Protein 8ZRU (pdb70)

Nearest PDB structures (foldseek):
  2hw5-assembly1_F  TM=1.001E+00  e=1.286E-46  Homo sapiens
  1dub-assembly1_B  TM=9.971E-01  e=3.248E-46  Rattus norvegicus
  3h81-assembly1_A  TM=9.821E-01  e=2.761E-33  Mycobacterium tuberculosis
  3moy-assembly1_A  TM=9.820E-01  e=2.680E-31  Mycolicibacterium smegmatis MC2 155
  4fzw-assembly1_B  TM=9.701E-01  e=2.285E-30  Escherichia coli K-12

Structure (mmCIF, N/CA/C/O backbone):
data_8ZRU
#
_entry.id   8ZRU
#
_cell.length_a   1.00
_cell.length_b   1.00
_cell.length_c   1.00
_cell.angle_alpha   90.00
_cell.angle_beta   90.00
_cell.angle_gamma   90.00
#
_symmetry.space_group_name_H-M   'P 1'
#
loop_
_entity.id
_entity.type
_entity.pdbx_description
1 polymer 'Enoyl-CoA hydratase, mitochondrial'
2 non-polymer 'MAGNESIUM ION'
#
loop_
_atom_site.group_PDB
_atom_site.id
_atom_site.type_symbol
_atom_site.label_atom_id
_atom_site.label_alt_id
_atom_site.label_comp_id
_atom_site.label_asym_id
_atom_site.label_entity_id
_atom_site.label_seq_id
_atom_site.pdbx_PDB_ins_code
_atom_site.Cartn_x
_atom_site.Cartn_y
_atom_site.Cartn_z
_atom_site.occupancy
_atom_site.B_iso_or_equiv
_atom_site.auth_seq_id
_atom_site.auth_comp_id
_atom_site.auth_asym_id
_atom_site.auth_atom_id
_atom_site.pdbx_PDB_model_num
ATOM 1 N N . ALA A 1 4 ? 102.919 66.069 118.074 1.00 86.51 31 ALA A N 1
ATOM 2 C CA . ALA A 1 4 ? 104.004 65.098 118.141 1.00 86.57 31 ALA A CA 1
ATOM 3 C C . ALA A 1 4 ? 104.696 65.148 119.498 1.00 86.27 31 ALA A C 1
ATOM 4 O O . ALA A 1 4 ? 104.436 66.040 120.306 1.00 86.61 31 ALA A O 1
ATOM 6 N N . ASN A 1 5 ? 105.580 64.185 119.742 1.00 85.54 32 ASN A N 1
ATOM 7 C CA . ASN A 1 5 ? 106.318 64.104 120.996 1.00 84.69 32 ASN A CA 1
ATOM 8 C C . ASN A 1 5 ? 107.462 65.110 120.953 1.00 83.27 32 ASN A C 1
ATOM 9 O O . ASN A 1 5 ? 108.389 64.971 120.147 1.00 83.07 32 ASN A O 1
ATOM 14 N N . PHE A 1 6 ? 107.398 66.116 121.819 1.00 81.69 33 PHE A N 1
ATOM 15 C CA . PHE A 1 6 ? 108.407 67.160 121.882 1.00 80.18 33 PHE A CA 1
ATOM 16 C C . PHE A 1 6 ? 109.422 66.855 122.977 1.00 79.16 33 PHE A C 1
ATOM 17 O O . PHE A 1 6 ? 109.090 66.282 124.018 1.00 78.83 33 PHE A O 1
ATOM 25 N N . GLU A 1 7 ? 110.673 67.247 122.728 1.00 78.18 34 GLU A N 1
ATOM 26 C CA . GLU A 1 7 ? 111.747 67.067 123.693 1.00 77.33 34 GLU A CA 1
ATOM 27 C C . GLU A 1 7 ? 112.264 68.370 124.283 1.00 76.57 34 GLU A C 1
ATOM 28 O O . GLU A 1 7 ? 112.942 68.334 125.314 1.00 76.09 34 GLU A O 1
ATOM 34 N N . TYR A 1 8 ? 111.965 69.511 123.660 1.00 75.79 35 TYR A N 1
ATOM 35 C CA . TYR A 1 8 ? 112.407 70.803 124.164 1.00 75.13 35 TYR A CA 1
ATOM 36 C C . TYR A 1 8 ? 111.284 71.632 124.771 1.00 74.67 35 TYR A C 1
ATOM 37 O O . TYR A 1 8 ? 111.557 72.479 125.628 1.00 74.36 35 TYR A O 1
ATOM 46 N N . ILE A 1 9 ? 110.036 71.415 124.351 1.00 74.34 36 ILE A N 1
ATOM 47 C CA . ILE A 1 9 ? 108.901 72.190 124.830 1.00 73.74 36 ILE A CA 1
ATOM 48 C C . ILE A 1 9 ? 107.817 71.240 125.320 1.00 73.65 36 ILE A C 1
ATOM 49 O O . ILE A 1 9 ? 107.874 70.027 125.110 1.00 73.64 36 ILE A O 1
ATOM 54 N N . ILE A 1 10 ? 106.818 71.817 125.984 1.00 73.71 37 ILE A N 1
ATOM 55 C CA . ILE A 1 10 ? 105.647 71.092 126.461 1.00 73.77 37 ILE A CA 1
ATOM 56 C C . ILE A 1 10 ? 104.407 71.820 125.963 1.00 73.66 37 ILE A C 1
ATOM 57 O O . ILE A 1 10 ? 104.224 73.010 126.249 1.00 73.51 37 ILE A O 1
ATOM 62 N N . ALA A 1 11 ? 103.561 71.110 125.222 1.00 73.45 38 ALA A N 1
ATOM 63 C CA . ALA A 1 11 ? 102.357 71.678 124.632 1.00 73.43 38 ALA A CA 1
ATOM 64 C C . ALA A 1 11 ? 101.133 70.968 125.191 1.00 73.54 38 ALA A C 1
ATOM 65 O O . ALA A 1 11 ? 101.053 69.735 125.150 1.00 73.85 38 ALA A O 1
ATOM 67 N N . GLU A 1 12 ? 100.186 71.747 125.709 1.00 73.82 39 GLU A N 1
ATOM 68 C CA . GLU A 1 12 ? 98.954 71.202 126.260 1.00 74.41 39 GLU A CA 1
ATOM 69 C C . GLU A 1 12 ? 97.900 72.300 126.289 1.00 73.87 39 GLU A C 1
ATOM 70 O O . GLU A 1 12 ? 98.204 73.488 126.161 1.00 73.64 39 GLU A O 1
ATOM 76 N N . LYS A 1 13 ? 96.649 71.884 126.461 1.00 73.86 40 LYS A N 1
ATOM 77 C CA . LYS A 1 13 ? 95.523 72.802 126.563 1.00 74.09 40 LYS A CA 1
ATOM 78 C C . LYS A 1 13 ? 95.158 72.986 128.030 1.00 74.02 40 LYS A C 1
ATOM 79 O O . LYS A 1 13 ? 94.884 72.008 128.734 1.00 73.76 40 LYS A O 1
ATOM 85 N N . ARG A 1 14 ? 95.156 74.236 128.484 1.00 74.27 41 ARG A N 1
ATOM 86 C CA . ARG A 1 14 ? 94.928 74.569 129.882 1.00 74.51 41 ARG A CA 1
ATOM 87 C C . ARG A 1 14 ? 93.645 75.381 130.008 1.00 74.12 41 ARG A C 1
ATOM 88 O O . ARG A 1 14 ? 93.074 75.845 129.016 1.00 73.72 41 ARG A O 1
ATOM 96 N N . GLY A 1 15 ? 93.197 75.555 131.245 1.00 74.34 42 GLY A N 1
ATOM 97 C CA . GLY A 1 15 ? 91.992 76.303 131.527 1.00 74.14 42 GLY A CA 1
ATOM 98 C C . GLY A 1 15 ? 90.732 75.489 131.291 1.00 74.16 42 GLY A C 1
ATOM 99 O O . GLY A 1 15 ? 90.723 74.481 130.585 1.00 74.07 42 GLY A O 1
ATOM 100 N N . LYS A 1 16 ? 89.645 75.945 131.908 1.00 74.65 43 LYS A N 1
ATOM 101 C CA . LYS A 1 16 ? 88.352 75.303 131.723 1.00 74.70 43 LYS A CA 1
ATOM 102 C C . LYS A 1 16 ? 87.877 75.523 130.291 1.00 74.25 43 LYS A C 1
ATOM 103 O O . LYS A 1 16 ? 88.203 76.542 129.671 1.00 74.08 43 LYS A O 1
ATOM 109 N N . ASN A 1 17 ? 87.133 74.550 129.763 1.00 73.93 44 ASN A N 1
ATOM 110 C CA . ASN A 1 17 ? 86.647 74.431 128.389 1.00 73.61 44 ASN A CA 1
ATOM 111 C C . ASN A 1 17 ? 87.776 74.136 127.406 1.00 73.30 44 ASN A C 1
ATOM 112 O O . ASN A 1 17 ? 87.507 73.976 126.216 1.00 73.22 44 ASN A O 1
ATOM 117 N N . ASN A 1 18 ? 89.028 74.052 127.868 1.00 73.58 45 ASN A N 1
ATOM 118 C CA . ASN A 1 18 ? 90.180 73.782 127.006 1.00 73.55 45 ASN A CA 1
ATOM 119 C C . ASN A 1 18 ? 90.250 74.773 125.846 1.00 73.15 45 ASN A C 1
ATOM 120 O O . ASN A 1 18 ? 90.298 74.388 124.675 1.00 73.29 45 ASN A O 1
ATOM 125 N N . THR A 1 19 ? 90.254 76.064 126.176 1.00 72.88 46 THR A N 1
ATOM 126 C CA . THR A 1 19 ? 90.272 77.128 125.184 1.00 72.49 46 THR A CA 1
ATOM 127 C C . THR A 1 19 ? 91.620 77.828 125.076 1.00 72.00 46 THR A C 1
ATOM 128 O O . THR A 1 19 ? 91.769 78.723 124.237 1.00 72.04 46 THR A O 1
ATOM 132 N N . VAL A 1 20 ? 92.596 77.450 125.897 1.00 71.80 47 VAL A N 1
ATOM 133 C CA . VAL A 1 20 ? 93.906 78.090 125.928 1.00 71.52 47 VAL A CA 1
ATOM 134 C C . VAL A 1 20 ? 94.970 77.036 125.663 1.00 71.53 47 VAL A C 1
ATOM 135 O O . VAL A 1 20 ? 94.989 75.987 126.320 1.00 71.52 47 VAL A O 1
ATOM 139 N N . GLY A 1 21 ? 95.854 77.314 124.708 1.00 71.13 48 GLY A N 1
ATOM 140 C CA . GLY A 1 21 ? 96.969 76.446 124.410 1.00 70.96 48 GLY A CA 1
ATOM 141 C C . GLY A 1 21 ? 98.233 76.954 125.071 1.00 71.00 48 GLY A C 1
ATOM 142 O O . GLY A 1 21 ? 98.667 78.081 124.822 1.00 70.80 48 GLY A O 1
ATOM 143 N N . LEU A 1 22 ? 98.822 76.115 125.919 1.00 71.56 49 LEU A N 1
ATOM 144 C CA . LEU A 1 22 ? 100.008 76.475 126.688 1.00 71.66 49 LEU A CA 1
ATOM 145 C C . LEU A 1 22 ? 101.232 75.837 126.040 1.00 71.63 49 LEU A C 1
ATOM 146 O O . LEU A 1 22 ? 101.346 74.608 125.986 1.00 71.49 49 LEU A O 1
ATOM 151 N N . ILE A 1 23 ? 102.142 76.673 125.551 1.00 71.86 50 ILE A N 1
ATOM 152 C CA . ILE A 1 23 ? 103.405 76.225 124.976 1.00 72.10 50 ILE A CA 1
ATOM 153 C C . ILE A 1 23 ? 104.499 76.622 125.961 1.00 72.56 50 ILE A C 1
ATOM 154 O O . ILE A 1 23 ? 104.926 77.779 126.002 1.00 72.42 50 ILE A O 1
ATOM 159 N N . GLN A 1 24 ? 104.954 75.661 126.759 1.00 73.35 51 GLN A N 1
ATOM 160 C CA . GLN A 1 24 ? 105.941 75.905 127.802 1.00 74.13 51 GLN A CA 1
ATOM 161 C C . GLN A 1 24 ? 107.292 75.354 127.363 1.00 74.23 51 GLN A C 1
ATOM 162 O O . GLN A 1 24 ? 107.412 74.161 127.063 1.00 73.89 51 GLN A O 1
ATOM 168 N N . LEU A 1 25 ? 108.300 76.222 127.323 1.00 74.73 52 LEU A N 1
ATOM 169 C CA . LEU A 1 25 ? 109.663 75.785 127.044 1.00 75.18 52 LEU A CA 1
ATOM 170 C C . LEU A 1 25 ? 110.162 74.926 128.200 1.00 75.81 52 LEU A C 1
ATOM 171 O O . LEU A 1 25 ? 109.959 75.270 129.369 1.00 75.94 52 LEU A O 1
ATOM 176 N N . ASN A 1 26 ? 110.815 73.809 127.878 1.00 76.66 53 ASN A N 1
ATOM 177 C CA . ASN A 1 26 ? 111.203 72.812 128.874 1.00 77.31 53 ASN A CA 1
ATOM 178 C C . ASN A 1 26 ? 112.707 72.546 128.791 1.00 77.85 53 ASN A C 1
ATOM 179 O O . ASN A 1 26 ? 113.164 71.403 128.770 1.00 77.86 53 ASN A O 1
ATOM 184 N N . ARG A 1 27 ? 113.488 73.622 128.742 1.00 78.55 54 ARG A N 1
ATOM 185 C CA . ARG A 1 27 ? 114.949 73.551 128.789 1.00 78.95 54 ARG A CA 1
ATOM 186 C C . ARG A 1 27 ? 115.439 74.338 129.998 1.00 78.93 54 ARG A C 1
ATOM 187 O O . ARG A 1 27 ? 115.954 75.455 129.865 1.00 78.99 54 ARG A O 1
ATOM 195 N N . PRO A 1 28 ? 115.292 73.780 131.204 1.00 79.02 55 PRO A N 1
ATOM 196 C CA . PRO A 1 28 ? 115.693 74.526 132.406 1.00 78.87 55 PRO A CA 1
ATOM 197 C C . PRO A 1 28 ? 117.191 74.533 132.650 1.00 78.73 55 PRO A C 1
ATOM 198 O O . PRO A 1 28 ? 117.700 75.504 133.224 1.00 78.94 55 PRO A O 1
ATOM 202 N N . LYS A 1 29 ? 117.914 73.491 132.238 1.00 78.59 56 LYS A N 1
ATOM 203 C CA . LYS A 1 29 ? 119.353 73.434 132.452 1.00 78.22 56 LYS A CA 1
ATOM 204 C C . LYS A 1 29 ? 120.137 74.261 131.443 1.00 78.21 56 LYS A C 1
ATOM 205 O O . LYS A 1 29 ? 121.326 74.513 131.664 1.00 78.74 56 LYS A O 1
ATOM 211 N N . ALA A 1 30 ? 119.506 74.688 130.348 1.00 78.12 57 ALA A N 1
ATOM 212 C CA . ALA A 1 30 ? 120.146 75.541 129.354 1.00 78.06 57 ALA A CA 1
ATOM 213 C C . ALA A 1 30 ? 119.517 76.929 129.310 1.00 78.22 57 ALA A C 1
ATOM 214 O O . ALA A 1 30 ? 119.756 77.684 128.361 1.00 78.24 57 ALA A O 1
ATOM 216 N N . LEU A 1 31 ? 118.717 77.274 130.320 1.00 78.31 58 LEU A N 1
ATOM 217 C CA . LEU A 1 31 ? 118.037 78.567 130.402 1.00 78.32 58 LEU A CA 1
ATOM 218 C C . LEU A 1 31 ? 117.165 78.810 129.171 1.00 78.13 58 LEU A C 1
ATOM 219 O O . LEU A 1 31 ? 117.018 79.937 128.692 1.00 78.10 58 LEU A O 1
ATOM 224 N N . ASN A 1 32 ? 116.578 77.724 128.662 1.00 77.77 59 ASN A N 1
ATOM 225 C CA . ASN A 1 32 ? 115.696 77.767 127.495 1.00 77.66 59 ASN A CA 1
ATOM 226 C C . ASN A 1 32 ? 116.394 78.397 126.292 1.00 77.80 59 ASN A C 1
ATOM 227 O O . ASN A 1 32 ? 115.927 79.384 125.719 1.00 78.01 59 ASN A O 1
ATOM 232 N N . ALA A 1 33 ? 117.531 77.821 125.909 1.00 77.84 60 ALA A N 1
ATOM 233 C CA . ALA A 1 33 ? 118.271 78.315 124.755 1.00 77.89 60 ALA A CA 1
ATOM 234 C C . ALA A 1 33 ? 117.482 78.062 123.477 1.00 77.97 60 ALA A C 1
ATOM 235 O O . ALA A 1 33 ? 117.008 76.948 123.235 1.00 77.89 60 ALA A O 1
ATOM 237 N N . LEU A 1 34 ? 117.340 79.101 122.658 1.00 78.20 61 LEU A N 1
ATOM 238 C CA . LEU A 1 34 ? 116.573 79.015 121.417 1.00 78.20 61 LEU A CA 1
ATOM 239 C C . LEU A 1 34 ? 117.418 78.308 120.365 1.00 78.28 61 LEU A C 1
ATOM 240 O O . LEU A 1 34 ? 118.212 78.936 119.662 1.00 78.54 61 LEU A O 1
ATOM 245 N N . CYS A 1 35 ? 117.245 76.996 120.249 1.00 78.03 62 CYS A N 1
ATOM 246 C CA . CYS A 1 35 ? 117.943 76.202 119.250 1.00 77.84 62 CYS A CA 1
ATOM 247 C C . CYS A 1 35 ? 117.009 75.876 118.089 1.00 77.37 62 CYS A C 1
ATOM 248 O O . CYS A 1 35 ? 115.820 76.202 118.100 1.00 77.48 62 CYS A O 1
ATOM 251 N N . ASP A 1 36 ? 117.572 75.222 117.070 1.00 77.00 63 ASP A N 1
ATOM 252 C CA . ASP A 1 36 ? 116.789 74.884 115.885 1.00 76.65 63 ASP A CA 1
ATOM 253 C C . ASP A 1 36 ? 115.664 73.913 116.221 1.00 75.91 63 ASP A C 1
ATOM 254 O O . ASP A 1 36 ? 114.533 74.075 115.747 1.00 76.38 63 ASP A O 1
ATOM 259 N N . GLY A 1 37 ? 115.953 72.901 117.040 1.00 74.69 64 GLY A N 1
ATOM 260 C CA . GLY A 1 37 ? 114.919 71.950 117.416 1.00 74.25 64 GLY A CA 1
ATOM 261 C C . GLY A 1 37 ? 113.825 72.578 118.258 1.00 73.94 64 GLY A C 1
ATOM 262 O O . GLY A 1 37 ? 112.641 72.277 118.079 1.00 73.26 64 GLY A O 1
ATOM 263 N N . LEU A 1 38 ? 114.204 73.458 119.188 1.00 73.76 65 LEU A N 1
ATOM 264 C CA . LEU A 1 38 ? 113.210 74.145 120.005 1.00 73.58 65 LEU A CA 1
ATOM 265 C C . LEU A 1 38 ? 112.314 75.027 119.146 1.00 73.61 65 LEU A C 1
ATOM 266 O O . LEU A 1 38 ? 111.094 75.065 119.337 1.00 73.69 65 LEU A O 1
ATOM 271 N N . ILE A 1 39 ? 112.904 75.744 118.186 1.00 73.55 66 ILE A N 1
ATOM 272 C CA . ILE A 1 39 ? 112.114 76.590 117.295 1.00 73.46 66 ILE A CA 1
ATOM 273 C C . ILE A 1 39 ? 111.195 75.747 116.423 1.00 73.56 66 ILE A C 1
ATOM 274 O O . ILE A 1 39 ? 110.038 76.118 116.183 1.00 73.88 66 ILE A O 1
ATOM 279 N N . ASP A 1 40 ? 111.681 74.599 115.944 1.00 73.70 67 ASP A N 1
ATOM 280 C CA . ASP A 1 40 ? 110.838 73.717 115.142 1.00 73.96 67 ASP A CA 1
ATOM 281 C C . ASP A 1 40 ? 109.656 73.196 115.951 1.00 73.49 67 ASP A C 1
ATOM 282 O O . ASP A 1 40 ? 108.517 73.196 115.468 1.00 73.48 67 ASP A O 1
ATOM 287 N N . GLU A 1 41 ? 109.907 72.753 117.186 1.00 72.89 68 GLU A N 1
ATOM 288 C CA . GLU A 1 41 ? 108.820 72.268 118.032 1.00 72.61 68 GLU A CA 1
ATOM 289 C C . GLU A 1 41 ? 107.848 73.390 118.380 1.00 72.27 68 GLU A C 1
ATOM 290 O O . GLU A 1 41 ? 106.634 73.165 118.456 1.00 72.20 68 GLU A O 1
ATOM 296 N N . LEU A 1 42 ? 108.362 74.604 118.586 1.00 71.88 69 LEU A N 1
ATOM 297 C CA . LEU A 1 42 ? 107.497 75.742 118.876 1.00 71.48 69 LEU A CA 1
ATOM 298 C C . LEU A 1 42 ? 106.590 76.050 117.692 1.00 71.58 69 LEU A C 1
ATOM 299 O O . LEU A 1 42 ? 105.391 76.290 117.862 1.00 71.04 69 LEU A O 1
ATOM 304 N N . ASN A 1 43 ? 107.148 76.042 116.479 1.00 71.56 70 ASN A N 1
ATOM 305 C CA . ASN A 1 43 ? 106.333 76.276 115.291 1.00 71.68 70 ASN A CA 1
ATOM 306 C C . ASN A 1 43 ? 105.311 75.165 115.084 1.00 71.93 70 ASN A C 1
ATOM 307 O O . ASN A 1 43 ? 104.174 75.437 114.677 1.00 71.98 70 ASN A O 1
ATOM 312 N N . GLN A 1 44 ? 105.692 73.914 115.362 1.00 72.09 71 GLN A N 1
ATOM 313 C CA . GLN A 1 44 ? 104.743 72.811 115.250 1.00 72.68 71 GLN A CA 1
ATOM 314 C C . GLN A 1 44 ? 103.587 72.975 116.228 1.00 72.82 71 GLN A C 1
ATOM 315 O O . GLN A 1 44 ? 102.419 72.831 115.847 1.00 73.47 71 GLN A O 1
ATOM 321 N N . ALA A 1 45 ? 103.891 73.280 117.492 1.00 72.76 72 ALA A N 1
ATOM 322 C CA . ALA A 1 45 ? 102.833 73.509 118.471 1.00 72.74 72 ALA A CA 1
ATOM 323 C C . ALA A 1 45 ? 101.975 74.710 118.097 1.00 72.71 72 ALA A C 1
ATOM 324 O O . ALA A 1 45 ? 100.754 74.683 118.291 1.00 72.61 72 ALA A O 1
ATOM 326 N N . LEU A 1 46 ? 102.588 75.760 117.544 1.00 72.86 73 LEU A N 1
ATOM 327 C CA . LEU A 1 46 ? 101.833 76.943 117.152 1.00 72.71 73 LEU A CA 1
ATOM 328 C C . LEU A 1 46 ? 100.854 76.629 116.029 1.00 72.81 73 LEU A C 1
ATOM 329 O O . LEU A 1 46 ? 99.687 77.029 116.091 1.00 72.85 73 LEU A O 1
ATOM 334 N N . LYS A 1 47 ? 101.303 75.906 115.000 1.00 72.80 74 LYS A N 1
ATOM 335 C CA . LYS A 1 47 ? 100.394 75.579 113.904 1.00 73.42 74 LYS A CA 1
ATOM 336 C C . LYS A 1 47 ? 99.341 74.567 114.345 1.00 73.57 74 LYS A C 1
ATOM 337 O O . LYS A 1 47 ? 98.204 74.598 113.858 1.00 74.04 74 LYS A O 1
ATOM 343 N N . THR A 1 48 ? 99.688 73.680 115.283 1.00 73.28 75 THR A N 1
ATOM 344 C CA . THR A 1 48 ? 98.704 72.735 115.804 1.00 73.10 75 THR A CA 1
ATOM 345 C C . THR A 1 48 ? 97.610 73.471 116.567 1.00 73.60 75 THR A C 1
ATOM 346 O O . THR A 1 48 ? 96.417 73.186 116.402 1.00 73.28 75 THR A O 1
ATOM 350 N N . PHE A 1 49 ? 97.995 74.438 117.404 1.00 74.06 76 PHE A N 1
ATOM 351 C CA . PHE A 1 49 ? 97.006 75.215 118.141 1.00 74.78 76 PHE A CA 1
ATOM 352 C C . PHE A 1 49 ? 96.225 76.156 117.232 1.00 76.13 76 PHE A C 1
ATOM 353 O O . PHE A 1 49 ? 95.066 76.470 117.523 1.00 76.26 76 PHE A O 1
ATOM 361 N N . GLU A 1 50 ? 96.837 76.613 116.136 1.00 77.97 77 GLU A N 1
ATOM 362 C CA . GLU A 1 50 ? 96.116 77.449 115.183 1.00 79.23 77 GLU A CA 1
ATOM 363 C C . GLU A 1 50 ? 95.096 76.641 114.394 1.00 79.40 77 GLU A C 1
ATOM 364 O O . GLU A 1 50 ? 94.030 77.161 114.045 1.00 79.30 77 GLU A O 1
ATOM 370 N N . GLU A 1 51 ? 95.398 75.374 114.106 1.00 80.11 78 GLU A N 1
ATOM 371 C CA . GLU A 1 51 ? 94.471 74.490 113.412 1.00 80.76 78 GLU A CA 1
ATOM 372 C C . GLU A 1 51 ? 93.506 73.801 114.371 1.00 80.12 78 GLU A C 1
ATOM 373 O O . GLU A 1 51 ? 92.866 72.812 114.000 1.00 80.08 78 GLU A O 1
ATOM 379 N N . ASP A 1 52 ? 93.389 74.305 115.601 1.00 79.74 79 ASP A N 1
ATOM 380 C CA . ASP A 1 52 ? 92.473 73.745 116.581 1.00 79.54 79 ASP A CA 1
ATOM 381 C C . ASP A 1 52 ? 91.282 74.678 116.737 1.00 79.03 79 ASP A C 1
ATOM 382 O O . ASP A 1 52 ? 91.454 75.809 117.216 1.00 79.16 79 ASP A O 1
ATOM 387 N N . PRO A 1 53 ? 90.073 74.266 116.353 1.00 78.75 80 PRO A N 1
ATOM 388 C CA . PRO A 1 53 ? 88.920 75.174 116.468 1.00 78.50 80 PRO A CA 1
ATOM 389 C C . PRO A 1 53 ? 88.524 75.482 117.901 1.00 78.25 80 PRO A C 1
ATOM 390 O O . PRO A 1 53 ? 87.856 76.495 118.145 1.00 78.89 80 PRO A O 1
ATOM 394 N N . ALA A 1 54 ? 88.908 74.638 118.860 1.00 77.53 81 ALA A N 1
ATOM 395 C CA . ALA A 1 54 ? 88.544 74.854 120.254 1.00 76.74 81 ALA A CA 1
ATOM 396 C C . ALA A 1 54 ? 89.478 75.816 120.977 1.00 76.02 81 ALA A C 1
ATOM 397 O O . ALA A 1 54 ? 89.156 76.243 122.091 1.00 75.87 81 ALA A O 1
ATOM 399 N N . VAL A 1 55 ? 90.614 76.165 120.381 1.00 74.88 82 VAL A N 1
ATOM 400 C CA . VAL A 1 55 ? 91.587 77.062 120.995 1.00 74.21 82 VAL A CA 1
ATOM 401 C C . VAL A 1 55 ? 91.384 78.455 120.416 1.00 73.83 82 VAL A C 1
ATOM 402 O O . VAL A 1 55 ? 91.304 78.623 119.193 1.00 74.16 82 VAL A O 1
ATOM 406 N N . GLY A 1 56 ? 91.297 79.454 121.291 1.00 73.36 83 GLY A N 1
ATOM 407 C CA . GLY A 1 56 ? 91.108 80.824 120.857 1.00 73.24 83 GLY A CA 1
ATOM 408 C C . GLY A 1 56 ? 92.291 81.722 121.154 1.00 73.32 83 GLY A C 1
ATOM 409 O O . GLY A 1 56 ? 92.432 82.792 120.555 1.00 73.57 83 GLY A O 1
ATOM 410 N N . ALA A 1 57 ? 93.149 81.297 122.079 1.00 73.28 84 ALA A N 1
ATOM 411 C CA . ALA A 1 57 ? 94.317 82.079 122.456 1.00 73.02 84 ALA A CA 1
ATOM 412 C C . ALA A 1 57 ? 95.424 81.138 122.907 1.00 73.13 84 ALA A C 1
ATOM 413 O O . ALA A 1 57 ? 95.162 80.026 123.375 1.00 73.35 84 ALA A O 1
ATOM 415 N N . ILE A 1 58 ? 96.664 81.597 122.760 1.00 72.98 85 ILE A N 1
ATOM 416 C CA . ILE A 1 58 ? 97.850 80.815 123.088 1.00 72.32 85 ILE A CA 1
ATOM 417 C C . ILE A 1 58 ? 98.647 81.570 124.142 1.00 71.84 85 ILE A C 1
ATOM 418 O O . ILE A 1 58 ? 98.793 82.794 124.057 1.00 71.52 85 ILE A O 1
ATOM 423 N N . VAL A 1 59 ? 99.153 80.843 125.135 1.00 71.24 86 VAL A N 1
ATOM 424 C CA . VAL A 1 59 ? 100.010 81.404 126.173 1.00 70.81 86 VAL A CA 1
ATOM 425 C C . VAL A 1 59 ? 101.395 80.792 126.019 1.00 70.80 86 VAL A C 1
ATOM 426 O O . VAL A 1 59 ? 101.553 79.567 126.095 1.00 70.82 86 VAL A O 1
ATOM 430 N N . LEU A 1 60 ? 102.395 81.642 125.804 1.00 71.11 87 LEU A N 1
ATOM 431 C CA . LEU A 1 60 ? 103.778 81.217 125.631 1.00 71.95 87 LEU A CA 1
ATOM 432 C C . LEU A 1 60 ? 104.561 81.574 126.887 1.00 72.54 87 LEU A C 1
ATOM 433 O O . LEU A 1 60 ? 104.654 82.751 127.251 1.00 71.90 87 LEU A O 1
ATOM 438 N N . THR A 1 61 ? 105.119 80.560 127.545 1.00 73.59 88 THR A N 1
ATOM 439 C CA . THR A 1 61 ? 105.879 80.754 128.770 1.00 75.03 88 THR A CA 1
ATOM 440 C C . THR A 1 61 ? 107.094 79.838 128.756 1.00 75.52 88 THR A C 1
ATOM 441 O O . THR A 1 61 ? 107.207 78.927 127.932 1.00 75.88 88 THR A O 1
ATOM 445 N N . GLY A 1 62 ? 108.013 80.094 129.683 1.00 76.16 89 GLY A N 1
ATOM 446 C CA . GLY A 1 62 ? 109.207 79.283 129.812 1.00 76.71 89 GLY A CA 1
ATOM 447 C C . GLY A 1 62 ? 109.347 78.664 131.187 1.00 77.25 89 GLY A C 1
ATOM 448 O O . GLY A 1 62 ? 108.462 77.932 131.640 1.00 77.59 89 GLY A O 1
ATOM 449 N N . GLY A 1 63 ? 110.460 78.952 131.863 1.00 77.88 90 GLY A N 1
ATOM 450 C CA . GLY A 1 63 ? 110.711 78.462 133.197 1.00 78.19 90 GLY A CA 1
ATOM 451 C C . GLY A 1 63 ? 110.475 79.526 134.258 1.00 78.64 90 GLY A C 1
ATOM 452 O O . GLY A 1 63 ? 110.176 80.685 133.977 1.00 78.10 90 GLY A O 1
ATOM 453 N N . ASP A 1 64 ? 110.620 79.095 135.513 1.00 79.50 91 ASP A N 1
ATOM 454 C CA . ASP A 1 64 ? 110.418 80.008 136.633 1.00 80.47 91 ASP A CA 1
ATOM 455 C C . ASP A 1 64 ? 111.568 80.997 136.769 1.00 80.73 91 ASP A C 1
ATOM 456 O O . ASP A 1 64 ? 111.360 82.126 137.229 1.00 80.96 91 ASP A O 1
ATOM 461 N N . LYS A 1 65 ? 112.779 80.600 136.378 1.00 80.75 92 LYS A N 1
ATOM 462 C CA . LYS A 1 65 ? 113.952 81.453 136.503 1.00 81.11 92 LYS A CA 1
ATOM 463 C C . LYS A 1 65 ? 114.447 82.000 135.171 1.00 80.93 92 LYS A C 1
ATOM 464 O O . LYS A 1 65 ? 115.308 82.887 135.169 1.00 81.15 92 LYS A O 1
ATOM 470 N N . ALA A 1 66 ? 113.934 81.502 134.047 1.00 80.80 93 ALA A N 1
ATOM 471 C CA . ALA A 1 66 ? 114.380 81.965 132.740 1.00 80.71 93 ALA A CA 1
ATOM 472 C C . ALA A 1 66 ? 113.308 81.672 131.703 1.00 80.81 93 ALA A C 1
ATOM 473 O O . ALA A 1 66 ? 112.849 80.532 131.586 1.00 81.06 93 ALA A O 1
ATOM 475 N N . PHE A 1 67 ? 112.914 82.703 130.954 1.00 80.75 94 PHE A N 1
ATOM 476 C CA . PHE A 1 67 ? 111.982 82.515 129.847 1.00 80.56 94 PHE A CA 1
ATOM 477 C C . PHE A 1 67 ? 112.710 81.995 128.612 1.00 81.02 94 PHE A C 1
ATOM 478 O O . PHE A 1 67 ? 112.395 80.917 128.098 1.00 80.72 94 PHE A O 1
ATOM 486 N N . ALA A 1 68 ? 113.684 82.761 128.120 1.00 81.71 95 ALA A N 1
ATOM 487 C CA . ALA A 1 68 ? 114.555 82.333 127.032 1.00 82.46 95 ALA A CA 1
ATOM 488 C C . ALA A 1 68 ? 115.810 83.196 127.011 1.00 83.25 95 ALA A C 1
ATOM 489 O O . ALA A 1 68 ? 115.730 84.410 126.798 1.00 83.05 95 ALA A O 1
ATOM 491 N N . ALA A 1 69 ? 116.974 82.582 127.229 1.00 84.51 96 ALA A N 1
ATOM 492 C CA . ALA A 1 69 ? 118.228 83.307 127.395 1.00 85.18 96 ALA A CA 1
ATOM 493 C C . ALA A 1 69 ? 119.011 83.439 126.093 1.00 85.79 96 ALA A C 1
ATOM 494 O O . ALA A 1 69 ? 120.243 83.533 126.118 1.00 86.24 96 ALA A O 1
ATOM 496 N N . GLY A 1 70 ? 118.329 83.447 124.959 1.00 86.42 97 GLY A N 1
ATOM 497 C CA . GLY A 1 70 ? 118.986 83.673 123.690 1.00 87.16 97 GLY A CA 1
ATOM 498 C C . GLY A 1 70 ? 119.235 82.377 122.933 1.00 87.76 97 GLY A C 1
ATOM 499 O O . GLY A 1 70 ? 119.005 81.270 123.429 1.00 88.20 97 GLY A O 1
ATOM 500 N N . ALA A 1 71 ? 119.715 82.534 121.703 1.00 88.04 98 ALA A N 1
ATOM 501 C CA . ALA A 1 71 ? 119.978 81.398 120.836 1.00 88.16 98 ALA A CA 1
ATOM 502 C C . ALA A 1 71 ? 121.315 80.745 121.178 1.00 88.47 98 ALA A C 1
ATOM 503 O O . ALA A 1 71 ? 122.153 81.308 121.889 1.00 88.61 98 ALA A O 1
ATOM 505 N N . ASP A 1 72 ? 121.502 79.535 120.657 1.00 88.60 99 ASP A N 1
ATOM 506 C CA . ASP A 1 72 ? 122.756 78.817 120.843 1.00 88.66 99 ASP A CA 1
ATOM 507 C C . ASP A 1 72 ? 123.861 79.476 120.028 1.00 88.42 99 ASP A C 1
ATOM 508 O O . ASP A 1 72 ? 123.757 79.594 118.803 1.00 88.36 99 ASP A O 1
ATOM 513 N N . ILE A 1 73 ? 124.919 79.913 120.713 1.00 88.14 100 ILE A N 1
ATOM 514 C CA . ILE A 1 73 ? 126.002 80.610 120.028 1.00 87.90 100 ILE A CA 1
ATOM 515 C C . ILE A 1 73 ? 126.940 79.629 119.329 1.00 87.81 100 ILE A C 1
ATOM 516 O O . ILE A 1 73 ? 127.654 80.009 118.393 1.00 87.96 100 ILE A O 1
ATOM 521 N N . LYS A 1 74 ? 126.956 78.363 119.755 1.00 87.66 101 LYS A N 1
ATOM 522 C CA . LYS A 1 74 ? 127.870 77.398 119.151 1.00 87.52 101 LYS A CA 1
ATOM 523 C C . LYS A 1 74 ? 127.483 77.090 117.709 1.00 87.23 101 LYS A C 1
ATOM 524 O O . LYS A 1 74 ? 128.348 77.035 116.827 1.00 87.12 101 LYS A O 1
ATOM 530 N N . GLU A 1 75 ? 126.192 76.890 117.447 1.00 86.79 102 GLU A N 1
ATOM 531 C CA . GLU A 1 75 ? 125.731 76.600 116.088 1.00 86.58 102 GLU A CA 1
ATOM 532 C C . GLU A 1 75 ? 125.713 77.829 115.189 1.00 85.99 102 GLU A C 1
ATOM 533 O O . GLU A 1 75 ? 125.238 77.727 114.050 1.00 85.97 102 GLU A O 1
ATOM 539 N N . MET A 1 76 ? 126.210 78.974 115.654 1.00 85.24 103 MET A N 1
ATOM 540 C CA . MET A 1 76 ? 126.222 80.185 114.847 1.00 84.53 103 MET A CA 1
ATOM 541 C C . MET A 1 76 ? 127.559 80.912 114.875 1.00 83.91 103 MET A C 1
ATOM 542 O O . MET A 1 76 ? 127.644 82.026 114.346 1.00 83.93 103 MET A O 1
ATOM 547 N N . GLN A 1 77 ? 128.601 80.325 115.469 1.00 83.03 104 GLN A N 1
ATOM 548 C CA . GLN A 1 77 ? 129.904 80.981 115.507 1.00 82.41 104 GLN A CA 1
ATOM 549 C C . GLN A 1 77 ? 130.661 80.809 114.196 1.00 81.80 104 GLN A C 1
ATOM 550 O O . GLN A 1 77 ? 131.252 81.771 113.693 1.00 81.47 104 GLN A O 1
ATOM 556 N N . ASN A 1 78 ? 130.650 79.605 113.628 1.00 81.38 105 ASN A N 1
ATOM 557 C CA . ASN A 1 78 ? 131.367 79.319 112.391 1.00 81.15 105 ASN A CA 1
ATOM 558 C C . ASN A 1 78 ? 130.603 79.749 111.145 1.00 80.72 105 ASN A C 1
ATOM 559 O O . ASN A 1 78 ? 130.966 79.329 110.040 1.00 80.72 105 ASN A O 1
ATOM 564 N N . LEU A 1 79 ? 129.565 80.566 111.290 1.00 80.21 106 LEU A N 1
ATOM 565 C CA . LEU A 1 79 ? 128.791 81.039 110.154 1.00 79.75 106 LEU A CA 1
ATOM 566 C C . LEU A 1 79 ? 129.440 82.275 109.545 1.00 79.52 106 LEU A C 1
ATOM 567 O O . LEU A 1 79 ? 130.002 83.119 110.248 1.00 79.24 106 LEU A O 1
ATOM 572 N N . SER A 1 80 ? 129.358 82.371 108.223 1.00 79.55 107 SER A N 1
ATOM 573 C CA . SER A 1 80 ? 129.910 83.494 107.482 1.00 79.62 107 SER A CA 1
ATOM 574 C C . SER A 1 80 ? 128.791 84.393 106.967 1.00 79.81 107 SER A C 1
ATOM 575 O O . SER A 1 80 ? 127.605 84.159 107.208 1.00 79.74 107 SER A O 1
ATOM 578 N N . PHE A 1 81 ? 129.190 85.443 106.246 1.00 79.93 108 PHE A N 1
ATOM 579 C CA . PHE A 1 81 ? 128.208 86.365 105.684 1.00 80.19 108 PHE A CA 1
ATOM 580 C C . PHE A 1 81 ? 127.417 85.709 104.560 1.00 80.46 108 PHE A C 1
ATOM 581 O O . PHE A 1 81 ? 126.205 85.920 104.437 1.00 80.05 108 PHE A O 1
ATOM 589 N N . GLN A 1 82 ? 128.086 84.907 103.728 1.00 80.97 109 GLN A N 1
ATOM 590 C CA . GLN A 1 82 ? 127.396 84.253 102.620 1.00 81.44 109 GLN A CA 1
ATOM 591 C C . GLN A 1 82 ? 126.477 83.145 103.117 1.00 82.04 109 GLN A C 1
ATOM 592 O O . GLN A 1 82 ? 125.367 82.975 102.600 1.00 82.24 109 GLN A O 1
ATOM 598 N N . ASP A 1 83 ? 126.921 82.380 104.117 1.00 82.67 110 ASP A N 1
ATOM 599 C CA . ASP A 1 83 ? 126.083 81.312 104.653 1.00 83.11 110 ASP A CA 1
ATOM 600 C C . ASP A 1 83 ? 124.859 81.876 105.362 1.00 83.47 110 ASP A C 1
ATOM 601 O O . ASP A 1 83 ? 123.783 81.268 105.340 1.00 83.69 110 ASP A O 1
ATOM 606 N N . CYS A 1 84 ? 125.003 83.039 106.000 1.00 83.92 111 CYS A N 1
ATOM 607 C CA . CYS A 1 84 ? 123.868 83.654 106.680 1.00 84.12 111 CYS A CA 1
ATOM 608 C C . CYS A 1 84 ? 122.900 84.277 105.681 1.00 84.53 111 CYS A C 1
ATOM 609 O O . CYS A 1 84 ? 121.685 84.300 105.910 1.00 84.56 111 CYS A O 1
ATOM 612 N N . TYR A 1 85 ? 123.421 84.792 104.565 1.00 85.11 112 TYR A N 1
ATOM 613 C CA . TYR A 1 85 ? 122.566 85.478 103.601 1.00 85.49 112 TYR A CA 1
ATOM 614 C C . TYR A 1 85 ? 121.898 84.493 102.649 1.00 85.76 112 TYR A C 1
ATOM 615 O O . TYR A 1 85 ? 120.712 84.630 102.328 1.00 85.64 112 TYR A O 1
ATOM 624 N N . SER A 1 86 ? 122.644 83.488 102.185 1.00 86.18 113 SER A N 1
ATOM 625 C CA . SER A 1 86 ? 122.168 82.580 101.141 1.00 86.67 113 SER A CA 1
ATOM 626 C C . SER A 1 86 ? 121.412 81.418 101.782 1.00 87.15 113 SER A C 1
ATOM 627 O O . SER A 1 86 ? 121.125 80.401 101.152 1.00 87.32 113 SER A O 1
ATOM 630 N N . SER A 1 87 ? 121.089 81.578 103.064 1.00 87.65 114 SER A N 1
ATOM 631 C CA . SER A 1 87 ? 120.287 80.580 103.760 1.00 87.90 114 SER A CA 1
ATOM 632 C C . SER A 1 87 ? 119.234 81.242 104.639 1.00 87.92 114 SER A C 1
ATOM 633 O O . SER A 1 87 ? 118.428 80.551 105.271 1.00 87.78 114 SER A O 1
ATOM 636 N N . LYS A 1 88 ? 119.226 82.574 104.667 1.00 88.26 115 LYS A N 1
ATOM 637 C CA . LYS A 1 88 ? 118.279 83.355 105.463 1.00 88.52 115 LYS A CA 1
ATOM 638 C C . LYS A 1 88 ? 118.238 82.861 106.910 1.00 88.72 115 LYS A C 1
ATOM 639 O O . LYS A 1 88 ? 117.242 82.314 107.385 1.00 88.91 115 LYS A O 1
ATOM 645 N N . PHE A 1 89 ? 119.365 83.042 107.597 1.00 88.91 116 PHE A N 1
ATOM 646 C CA . PHE A 1 89 ? 119.492 82.594 108.979 1.00 88.93 116 PHE A CA 1
ATOM 647 C C . PHE A 1 89 ? 118.402 83.203 109.852 1.00 88.71 116 PHE A C 1
ATOM 648 O O . PHE A 1 89 ? 118.046 84.375 109.697 1.00 88.45 116 PHE A O 1
ATOM 656 N N . LEU A 1 90 ? 117.870 82.388 110.765 1.00 88.70 117 LEU A N 1
ATOM 657 C CA . LEU A 1 90 ? 116.792 82.780 111.668 1.00 88.81 117 LEU A CA 1
ATOM 658 C C . LEU A 1 90 ? 115.547 83.219 110.906 1.00 88.91 117 LEU A C 1
ATOM 659 O O . LEU A 1 90 ? 114.891 84.193 111.289 1.00 88.74 117 LEU A O 1
ATOM 664 N N . LYS A 1 91 ? 115.207 82.505 109.833 1.00 89.09 118 LYS A N 1
ATOM 665 C CA . LYS A 1 91 ? 113.990 82.789 109.083 1.00 89.29 118 LYS A CA 1
ATOM 666 C C . LYS A 1 91 ? 112.758 82.121 109.673 1.00 89.25 118 LYS A C 1
ATOM 667 O O . LYS A 1 91 ? 111.640 82.587 109.431 1.00 89.19 118 LYS A O 1
ATOM 673 N N . HIS A 1 92 ? 112.932 81.039 110.431 1.00 89.34 119 HIS A N 1
ATOM 674 C CA . HIS A 1 92 ? 111.826 80.404 111.134 1.00 89.47 119 HIS A CA 1
ATOM 675 C C . HIS A 1 92 ? 111.538 81.052 112.482 1.00 89.51 119 HIS A C 1
ATOM 676 O O . HIS A 1 92 ? 110.662 80.570 113.209 1.00 89.82 119 HIS A O 1
ATOM 683 N N . TRP A 1 93 ? 112.249 82.123 112.828 1.00 89.65 120 TRP A N 1
ATOM 684 C CA . TRP A 1 93 ? 112.086 82.789 114.114 1.00 89.81 120 TRP A CA 1
ATOM 685 C C . TRP A 1 93 ? 110.906 83.749 114.148 1.00 89.98 120 TRP A C 1
ATOM 686 O O . TRP A 1 93 ? 110.579 84.259 115.225 1.00 90.04 120 TRP A O 1
ATOM 697 N N . ASP A 1 94 ? 110.259 84.010 113.010 1.00 90.20 121 ASP A N 1
ATOM 698 C CA . ASP A 1 94 ? 109.149 84.955 112.951 1.00 90.51 121 ASP A CA 1
ATOM 699 C C . ASP A 1 94 ? 107.831 84.278 112.591 1.00 90.28 121 ASP A C 1
ATOM 700 O O . ASP A 1 94 ? 106.910 84.942 112.104 1.00 89.74 121 ASP A O 1
ATOM 705 N N . HIS A 1 95 ? 107.720 82.967 112.819 1.00 90.18 122 HIS A N 1
ATOM 706 C CA . HIS A 1 95 ? 106.454 82.281 112.595 1.00 90.16 122 HIS A CA 1
ATOM 707 C C . HIS A 1 95 ? 105.393 82.699 113.603 1.00 89.59 122 HIS A C 1
ATOM 708 O O . HIS A 1 95 ? 104.198 82.528 113.335 1.00 89.83 122 HIS A O 1
ATOM 715 N N . LEU A 1 96 ? 105.802 83.238 114.753 1.00 88.79 123 LEU A N 1
ATOM 716 C CA . LEU A 1 96 ? 104.844 83.730 115.735 1.00 88.66 123 LEU A CA 1
ATOM 717 C C . LEU A 1 96 ? 104.127 84.985 115.256 1.00 88.23 123 LEU A C 1
ATOM 718 O O . LEU A 1 96 ? 102.992 85.237 115.676 1.00 89.03 123 LEU A O 1
ATOM 723 N N . THR A 1 97 ? 104.759 85.775 114.387 1.00 87.11 124 THR A N 1
ATOM 724 C CA . THR A 1 97 ? 104.133 86.977 113.852 1.00 86.40 124 THR A CA 1
ATOM 725 C C . THR A 1 97 ? 103.053 86.675 112.823 1.00 85.65 124 THR A C 1
ATOM 726 O O . THR A 1 97 ? 102.224 87.548 112.546 1.00 85.91 124 THR A O 1
ATOM 730 N N . GLN A 1 98 ? 103.040 85.469 112.254 1.00 84.75 125 GLN A N 1
ATOM 731 C CA . GLN A 1 98 ? 102.016 85.070 111.300 1.00 84.16 125 GLN A CA 1
ATOM 732 C C . GLN A 1 98 ? 100.815 84.408 111.961 1.00 83.67 125 GLN A C 1
ATOM 733 O O . GLN A 1 98 ? 99.880 84.012 111.256 1.00 83.57 125 GLN A O 1
ATOM 739 N N . VAL A 1 99 ? 100.817 84.279 113.288 1.00 83.09 126 VAL A N 1
ATOM 740 C CA . VAL A 1 99 ? 99.696 83.665 113.986 1.00 82.88 126 VAL A CA 1
ATOM 741 C C . VAL A 1 99 ? 98.526 84.638 114.027 1.00 82.55 126 VAL A C 1
ATOM 742 O O . VAL A 1 99 ? 98.695 85.835 114.298 1.00 82.64 126 VAL A O 1
ATOM 746 N N . LYS A 1 100 ? 97.325 84.127 113.754 1.00 82.03 127 LYS A N 1
ATOM 747 C CA . LYS A 1 100 ? 96.127 84.956 113.768 1.00 81.81 127 LYS A CA 1
ATOM 748 C C . LYS A 1 100 ? 95.498 85.058 115.150 1.00 80.79 127 LYS A C 1
ATOM 749 O O . LYS A 1 100 ? 94.923 86.100 115.484 1.00 81.11 127 LYS A O 1
ATOM 755 N N . LYS A 1 101 ? 95.592 84.005 115.956 1.00 78.97 128 LYS A N 1
ATOM 756 C CA . LYS A 1 101 ? 95.053 84.052 117.304 1.00 77.69 128 LYS A CA 1
ATOM 757 C C . LYS A 1 101 ? 96.023 84.778 118.236 1.00 77.10 128 LYS A C 1
ATOM 758 O O . LYS A 1 101 ? 97.238 84.754 118.021 1.00 76.65 128 LYS A O 1
ATOM 764 N N . PRO A 1 102 ? 95.509 85.439 119.273 1.00 76.34 129 PRO A N 1
ATOM 765 C CA . PRO A 1 102 ? 96.393 86.182 120.180 1.00 75.76 129 PRO A CA 1
ATOM 766 C C . PRO A 1 102 ? 97.331 85.255 120.937 1.00 75.51 129 PRO A C 1
ATOM 767 O O . PRO A 1 102 ? 96.960 84.146 121.328 1.00 75.60 129 PRO A O 1
ATOM 771 N N . VAL A 1 103 ? 98.558 85.727 121.141 1.00 74.93 130 VAL A N 1
ATOM 772 C CA . VAL A 1 103 ? 99.583 84.993 121.873 1.00 74.23 130 VAL A CA 1
ATOM 773 C C . VAL A 1 103 ? 100.020 85.851 123.051 1.00 73.92 130 VAL A C 1
ATOM 774 O O . VAL A 1 103 ? 100.527 86.963 122.861 1.00 73.45 130 VAL A O 1
ATOM 778 N N . ILE A 1 104 ? 99.820 85.338 124.261 1.00 73.69 131 ILE A N 1
ATOM 779 C CA . ILE A 1 104 ? 100.171 86.044 125.488 1.00 73.41 131 ILE A CA 1
ATOM 780 C C . ILE A 1 104 ? 101.488 85.481 126.002 1.00 73.57 131 ILE A C 1
ATOM 781 O O . ILE A 1 104 ? 101.607 84.273 126.238 1.00 73.62 131 ILE A O 1
ATOM 786 N N . ALA A 1 105 ? 102.476 86.354 126.176 1.00 73.62 132 ALA A N 1
ATOM 787 C CA . ALA A 1 105 ? 103.797 85.949 126.640 1.00 73.84 132 ALA A CA 1
ATOM 788 C C . ALA A 1 105 ? 103.856 86.047 128.160 1.00 73.71 132 ALA A C 1
ATOM 789 O O . ALA A 1 105 ? 103.777 87.146 128.720 1.00 73.97 132 ALA A O 1
ATOM 791 N N . ALA A 1 106 ? 103.996 84.901 128.822 1.00 73.42 133 ALA A N 1
ATOM 792 C CA . ALA A 1 106 ? 104.167 84.841 130.273 1.00 73.06 133 ALA A CA 1
ATOM 793 C C . ALA A 1 106 ? 105.664 84.725 130.542 1.00 72.97 133 ALA A C 1
ATOM 794 O O . ALA A 1 106 ? 106.214 83.628 130.650 1.00 73.22 133 ALA A O 1
ATOM 796 N N . VAL A 1 107 ? 106.325 85.873 130.651 1.00 72.95 134 VAL A N 1
ATOM 797 C CA . VAL A 1 107 ? 107.776 85.932 130.779 1.00 72.65 134 VAL A CA 1
ATOM 798 C C . VAL A 1 107 ? 108.134 85.883 132.260 1.00 72.89 134 VAL A C 1
ATOM 799 O O . VAL A 1 107 ? 107.793 86.791 133.023 1.00 73.10 134 VAL A O 1
ATOM 803 N N . ASN A 1 108 ? 108.823 84.821 132.665 1.00 73.06 135 ASN A N 1
ATOM 804 C CA . ASN A 1 108 ? 109.325 84.671 134.023 1.00 72.84 135 ASN A CA 1
ATOM 805 C C . ASN A 1 108 ? 110.835 84.487 133.993 1.00 72.47 135 ASN A C 1
ATOM 806 O O . ASN A 1 108 ? 111.351 83.621 133.279 1.00 72.26 135 ASN A O 1
ATOM 811 N N . GLY A 1 109 ? 111.540 85.305 134.772 1.00 72.26 136 GLY A N 1
ATOM 812 C CA . GLY A 1 109 ? 112.985 85.173 134.844 1.00 72.24 136 GLY A CA 1
ATOM 813 C C . GLY A 1 109 ? 113.683 85.922 133.725 1.00 72.13 136 GLY A C 1
ATOM 814 O O . GLY A 1 109 ? 113.314 87.045 133.364 1.00 71.74 136 GLY A O 1
ATOM 815 N N . TYR A 1 110 ? 114.712 85.289 133.165 1.00 72.48 137 TYR A N 1
ATOM 816 C CA . TYR A 1 110 ? 115.549 85.935 132.162 1.00 72.82 137 TYR A CA 1
ATOM 817 C C . TYR A 1 110 ? 114.904 85.844 130.784 1.00 72.79 137 TYR A C 1
ATOM 818 O O . TYR A 1 110 ? 114.519 84.758 130.339 1.00 72.41 137 TYR A O 1
ATOM 827 N N . ALA A 1 111 ? 114.789 86.987 130.112 1.00 73.12 138 ALA A N 1
ATOM 828 C CA . ALA A 1 111 ? 114.381 87.067 128.709 1.00 73.22 138 ALA A CA 1
ATOM 829 C C . ALA A 1 111 ? 115.437 87.903 127.994 1.00 73.44 138 ALA A C 1
ATOM 830 O O . ALA A 1 111 ? 115.291 89.117 127.838 1.00 73.35 138 ALA A O 1
ATOM 832 N N . PHE A 1 112 ? 116.506 87.244 127.557 1.00 73.73 139 PHE A N 1
ATOM 833 C CA . PHE A 1 112 ? 117.678 87.911 127.007 1.00 74.22 139 PHE A CA 1
ATOM 834 C C . PHE A 1 112 ? 117.870 87.507 125.552 1.00 74.47 139 PHE A C 1
ATOM 835 O O . PHE A 1 112 ? 117.673 86.340 125.196 1.00 74.58 139 PHE A O 1
ATOM 843 N N . GLY A 1 113 ? 118.256 88.471 124.721 1.00 74.54 140 GLY A N 1
ATOM 844 C CA . GLY A 1 113 ? 118.538 88.207 123.324 1.00 74.57 140 GLY A CA 1
ATOM 845 C C . GLY A 1 113 ? 117.325 87.767 122.531 1.00 74.70 140 GLY A C 1
ATOM 846 O O . GLY A 1 113 ? 116.396 88.552 122.315 1.00 74.55 140 GLY A O 1
ATOM 847 N N . GLY A 1 114 ? 117.326 86.508 122.089 1.00 75.02 141 GLY A N 1
ATOM 848 C CA . GLY A 1 114 ? 116.194 85.996 121.337 1.00 74.94 141 GLY A CA 1
ATOM 849 C C . GLY A 1 114 ? 114.929 85.884 122.161 1.00 75.16 141 GLY A C 1
ATOM 850 O O . GLY A 1 114 ? 113.823 85.909 121.612 1.00 75.09 141 GLY A O 1
ATOM 851 N N . GLY A 1 115 ? 115.066 85.763 123.482 1.00 75.28 142 GLY A N 1
ATOM 852 C CA . GLY A 1 115 ? 113.889 85.659 124.330 1.00 75.64 142 GLY A CA 1
ATOM 853 C C . GLY A 1 115 ? 113.071 86.935 124.345 1.00 75.94 142 GLY A C 1
ATOM 854 O O . GLY A 1 115 ? 111.844 86.903 124.220 1.00 75.73 142 GLY A O 1
ATOM 855 N N . CYS A 1 116 ? 113.742 88.078 124.499 1.00 76.52 143 CYS A N 1
ATOM 856 C CA . CYS A 1 116 ? 113.036 89.354 124.467 1.00 76.75 143 CYS A CA 1
ATOM 857 C C . CYS A 1 116 ? 112.430 89.612 123.093 1.00 77.09 143 CYS A C 1
ATOM 858 O O . CYS A 1 116 ? 111.346 90.197 122.985 1.00 76.39 143 CYS A O 1
ATOM 861 N N . GLU A 1 117 ? 113.111 89.174 122.031 1.00 77.69 144 GLU A N 1
ATOM 862 C CA . GLU A 1 117 ? 112.572 89.340 120.686 1.00 78.50 144 GLU A CA 1
ATOM 863 C C . GLU A 1 117 ? 111.324 88.489 120.482 1.00 78.66 144 GLU A C 1
ATOM 864 O O . GLU A 1 117 ? 110.353 88.939 119.864 1.00 78.15 144 GLU A O 1
ATOM 870 N N . LEU A 1 118 ? 111.333 87.256 120.994 1.00 79.08 145 LEU A N 1
ATOM 871 C CA . LEU A 1 118 ? 110.159 86.396 120.877 1.00 79.22 145 LEU A CA 1
ATOM 872 C C . LEU A 1 118 ? 109.014 86.914 121.739 1.00 79.37 145 LEU A C 1
ATOM 873 O O . LEU A 1 118 ? 107.840 86.782 121.375 1.00 79.35 145 LEU A O 1
ATOM 878 N N . ALA A 1 119 ? 109.339 87.507 122.890 1.00 79.36 146 ALA A N 1
ATOM 879 C CA . ALA A 1 119 ? 108.300 88.058 123.755 1.00 79.30 146 ALA A CA 1
ATOM 880 C C . ALA A 1 119 ? 107.666 89.297 123.136 1.00 79.40 146 ALA A C 1
ATOM 881 O O . ALA A 1 119 ? 106.441 89.465 123.181 1.00 79.57 146 ALA A O 1
ATOM 883 N N . MET A 1 120 ? 108.482 90.178 122.551 1.00 79.59 147 MET A N 1
ATOM 884 C CA . MET A 1 120 ? 107.958 91.391 121.935 1.00 79.72 147 MET A CA 1
ATOM 885 C C . MET A 1 120 ? 107.102 91.098 120.710 1.00 78.99 147 MET A C 1
ATOM 886 O O . MET A 1 120 ? 106.239 91.912 120.365 1.00 78.57 147 MET A O 1
ATOM 891 N N . MET A 1 121 ? 107.319 89.960 120.048 1.00 78.68 148 MET A N 1
ATOM 892 C CA . MET A 1 121 ? 106.487 89.584 118.913 1.00 78.39 148 MET A CA 1
ATOM 893 C C . MET A 1 121 ? 105.086 89.164 119.332 1.00 77.98 148 MET A C 1
ATOM 894 O O . MET A 1 121 ? 104.180 89.148 118.492 1.00 78.34 148 MET A O 1
ATOM 899 N N . CYS A 1 122 ? 104.889 88.824 120.603 1.00 77.83 149 CYS A N 1
ATOM 900 C CA . CYS A 1 122 ? 103.563 88.487 121.095 1.00 77.73 149 CYS A CA 1
ATOM 901 C C . CYS A 1 122 ? 102.706 89.742 121.218 1.00 77.70 149 CYS A C 1
ATOM 902 O O . CYS A 1 122 ? 103.211 90.866 121.276 1.00 77.75 149 CYS A O 1
ATOM 905 N N . ASP A 1 123 ? 101.387 89.538 121.257 1.00 77.63 150 ASP A N 1
ATOM 906 C CA . ASP A 1 123 ? 100.473 90.670 121.359 1.00 77.25 150 ASP A CA 1
ATOM 907 C C . ASP A 1 123 ? 100.466 91.253 122.767 1.00 76.20 150 ASP A C 1
ATOM 908 O O . ASP A 1 123 ? 100.556 92.474 122.939 1.00 75.47 150 ASP A O 1
ATOM 913 N N . ILE A 1 124 ? 100.362 90.400 123.783 1.00 75.65 151 ILE A N 1
ATOM 914 C CA . ILE A 1 124 ? 100.351 90.824 125.178 1.00 75.00 151 ILE A CA 1
ATOM 915 C C . ILE A 1 124 ? 101.523 90.164 125.887 1.00 74.85 151 ILE A C 1
ATOM 916 O O . ILE A 1 124 ? 101.784 88.972 125.687 1.00 74.29 151 ILE A O 1
ATOM 921 N N . ILE A 1 125 ? 102.227 90.935 126.712 1.00 75.11 152 ILE A N 1
ATOM 922 C CA . ILE A 1 125 ? 103.394 90.457 127.445 1.00 74.96 152 ILE A CA 1
ATOM 923 C C . ILE A 1 125 ? 103.092 90.550 128.934 1.00 75.03 152 ILE A C 1
ATOM 924 O O . ILE A 1 125 ? 102.891 91.649 129.468 1.00 75.21 152 ILE A O 1
ATOM 929 N N . TYR A 1 126 ? 103.059 89.401 129.602 1.00 75.09 153 TYR A N 1
ATOM 930 C CA . TYR A 1 126 ? 102.881 89.326 131.045 1.00 75.72 153 TYR A CA 1
ATOM 931 C C . TYR A 1 126 ? 104.204 88.928 131.684 1.00 76.01 153 TYR A C 1
ATOM 932 O O . TYR A 1 126 ? 104.741 87.856 131.389 1.00 76.06 153 TYR A O 1
ATOM 941 N N . ALA A 1 127 ? 104.725 89.790 132.552 1.00 76.17 154 ALA A N 1
ATOM 942 C CA . ALA A 1 127 ? 106.030 89.594 133.165 1.00 76.21 154 ALA A CA 1
ATOM 943 C C . ALA A 1 127 ? 105.881 89.374 134.663 1.00 76.56 154 ALA A C 1
ATOM 944 O O . ALA A 1 127 ? 104.997 89.953 135.302 1.00 76.54 154 ALA A O 1
ATOM 946 N N . GLY A 1 128 ? 106.753 88.529 135.216 1.00 77.03 155 GLY A N 1
ATOM 947 C CA . GLY A 1 128 ? 106.750 88.293 136.642 1.00 77.21 155 GLY A CA 1
ATOM 948 C C . GLY A 1 128 ? 107.426 89.407 137.417 1.00 77.59 155 GLY A C 1
ATOM 949 O O . GLY A 1 128 ? 107.951 90.366 136.854 1.00 77.85 155 GLY A O 1
ATOM 950 N N . GLU A 1 129 ? 107.401 89.272 138.745 1.00 78.20 156 GLU A N 1
ATOM 951 C CA . GLU A 1 129 ? 108.011 90.284 139.603 1.00 78.55 156 GLU A CA 1
ATOM 952 C C . GLU A 1 129 ? 109.520 90.352 139.400 1.00 77.95 156 GLU A C 1
ATOM 953 O O . GLU A 1 129 ? 110.109 91.439 139.414 1.00 77.87 156 GLU A O 1
ATOM 959 N N . LYS A 1 130 ? 110.164 89.202 139.210 1.00 77.47 157 LYS A N 1
ATOM 960 C CA . LYS A 1 130 ? 111.608 89.131 139.035 1.00 77.25 157 LYS A CA 1
ATOM 961 C C . LYS A 1 130 ? 112.020 88.960 137.578 1.00 76.61 157 LYS A C 1
ATOM 962 O O . LYS A 1 130 ? 113.157 88.558 137.310 1.00 76.40 157 LYS A O 1
ATOM 968 N N . ALA A 1 131 ? 111.129 89.255 136.635 1.00 75.96 158 ALA A N 1
ATOM 969 C CA . ALA A 1 131 ? 111.466 89.121 135.224 1.00 75.54 158 ALA A CA 1
ATOM 970 C C . ALA A 1 131 ? 112.400 90.243 134.787 1.00 75.29 158 ALA A C 1
ATOM 971 O O . ALA A 1 131 ? 112.254 91.395 135.205 1.00 74.94 158 ALA A O 1
ATOM 973 N N . GLN A 1 132 ? 113.367 89.899 133.940 1.00 74.97 159 GLN A N 1
ATOM 974 C CA . GLN A 1 132 ? 114.347 90.847 133.430 1.00 74.70 159 GLN A CA 1
ATOM 975 C C . GLN A 1 132 ? 114.421 90.749 131.913 1.00 74.27 159 GLN A C 1
ATOM 976 O O . GLN A 1 132 ? 114.355 89.653 131.347 1.00 74.36 159 GLN A O 1
ATOM 982 N N . PHE A 1 133 ? 114.558 91.899 131.260 1.00 74.10 160 PHE A N 1
ATOM 983 C CA . PHE A 1 133 ? 114.673 91.982 129.811 1.00 73.79 160 PHE A CA 1
ATOM 984 C C . PHE A 1 133 ? 115.969 92.689 129.437 1.00 73.84 160 PHE A C 1
ATOM 985 O O . PHE A 1 133 ? 116.349 93.681 130.066 1.00 73.95 160 PHE A O 1
ATOM 993 N N . ALA A 1 134 ? 116.643 92.175 128.410 1.00 73.62 161 ALA A N 1
ATOM 994 C CA . ALA A 1 134 ? 117.896 92.762 127.955 1.00 73.61 161 ALA A CA 1
ATOM 995 C C . ALA A 1 134 ? 118.193 92.277 126.545 1.00 73.72 161 ALA A C 1
ATOM 996 O O . ALA A 1 134 ? 117.613 91.297 126.068 1.00 73.61 161 ALA A O 1
ATOM 998 N N . GLN A 1 135 ? 119.110 92.984 125.883 1.00 74.19 162 GLN A N 1
ATOM 999 C CA . GLN A 1 135 ? 119.589 92.636 124.548 1.00 74.59 162 GLN A CA 1
ATOM 1000 C C . GLN A 1 135 ? 121.114 92.617 124.570 1.00 74.43 162 GLN A C 1
ATOM 1001 O O . GLN A 1 135 ? 121.767 93.607 124.213 1.00 74.95 162 GLN A O 1
ATOM 1007 N N . PRO A 1 136 ? 121.715 91.499 124.986 1.00 74.33 163 PRO A N 1
ATOM 1008 C CA . PRO A 1 136 ? 123.174 91.437 125.124 1.00 73.83 163 PRO A CA 1
ATOM 1009 C C . PRO A 1 136 ? 123.915 91.089 123.842 1.00 73.59 163 PRO A C 1
ATOM 1010 O O . PRO A 1 136 ? 125.082 90.690 123.918 1.00 73.75 163 PRO A O 1
ATOM 1014 N N . GLU A 1 137 ? 123.273 91.211 122.677 1.00 73.10 164 GLU A N 1
ATOM 1015 C CA . GLU A 1 137 ? 123.928 90.864 121.419 1.00 72.98 164 GLU A CA 1
ATOM 1016 C C . GLU A 1 137 ? 125.184 91.698 121.192 1.00 72.29 164 GLU A C 1
ATOM 1017 O O . GLU A 1 137 ? 126.153 91.231 120.582 1.00 71.86 164 GLU A O 1
ATOM 1023 N N . ILE A 1 138 ? 125.185 92.939 121.677 1.00 71.64 165 ILE A N 1
ATOM 1024 C CA . ILE A 1 138 ? 126.304 93.854 121.472 1.00 71.32 165 ILE A CA 1
ATOM 1025 C C . ILE A 1 138 ? 127.534 93.358 122.222 1.00 71.17 165 ILE A C 1
ATOM 1026 O O . ILE A 1 138 ? 128.666 93.738 121.900 1.00 70.96 165 ILE A O 1
ATOM 1031 N N . LEU A 1 139 ? 127.326 92.502 123.225 1.00 71.26 166 LEU A N 1
ATOM 1032 C CA . LEU A 1 139 ? 128.437 91.996 124.020 1.00 70.97 166 LEU A CA 1
ATOM 1033 C C . LEU A 1 139 ? 129.226 90.907 123.308 1.00 70.99 166 LEU A C 1
ATOM 1034 O O . LEU A 1 139 ? 130.386 90.671 123.663 1.00 71.38 166 LEU A O 1
ATOM 1039 N N . ILE A 1 140 ? 128.632 90.240 122.317 1.00 71.00 167 ILE A N 1
ATOM 1040 C CA . ILE A 1 140 ? 129.310 89.180 121.581 1.00 71.01 167 ILE A CA 1
ATOM 1041 C C . ILE A 1 140 ? 129.674 89.612 120.164 1.00 71.04 167 ILE A C 1
ATOM 1042 O O . ILE A 1 140 ? 130.072 88.775 119.348 1.00 70.92 167 ILE A O 1
ATOM 1047 N N . GLY A 1 141 ? 129.545 90.898 119.850 1.00 71.21 168 GLY A N 1
ATOM 1048 C CA . GLY A 1 141 ? 129.948 91.406 118.555 1.00 71.39 168 GLY A CA 1
ATOM 1049 C C . GLY A 1 141 ? 128.894 91.363 117.474 1.00 71.68 168 GLY A C 1
ATOM 1050 O O . GLY A 1 141 ? 129.245 91.392 116.289 1.00 71.49 168 GLY A O 1
ATOM 1051 N N . THR A 1 142 ? 127.614 91.298 117.836 1.00 71.96 169 THR A N 1
ATOM 1052 C CA . THR A 1 142 ? 126.533 91.271 116.862 1.00 72.65 169 THR A CA 1
ATOM 1053 C C . THR A 1 142 ? 125.426 92.207 117.329 1.00 72.67 169 THR A C 1
ATOM 1054 O O . THR A 1 142 ? 125.539 92.874 118.361 1.00 72.64 169 THR A O 1
ATOM 1058 N N . ILE A 1 143 ? 124.352 92.261 116.553 1.00 72.81 170 ILE A N 1
ATOM 1059 C CA . ILE A 1 143 ? 123.193 93.086 116.880 1.00 72.79 170 ILE A CA 1
ATOM 1060 C C . ILE A 1 143 ? 121.972 92.178 116.907 1.00 73.16 170 ILE A C 1
ATOM 1061 O O . ILE A 1 143 ? 121.957 91.112 116.269 1.00 73.01 170 ILE A O 1
ATOM 1066 N N . PRO A 1 144 ? 120.934 92.557 117.653 1.00 73.62 171 PRO A N 1
ATOM 1067 C CA . PRO A 1 144 ? 119.682 91.785 117.619 1.00 74.11 171 PRO A CA 1
ATOM 1068 C C . PRO A 1 144 ? 119.086 91.793 116.220 1.00 74.59 171 PRO A C 1
ATOM 1069 O O . PRO A 1 144 ? 118.891 92.849 115.615 1.00 74.74 171 PRO A O 1
ATOM 1073 N N . GLY A 1 145 ? 118.802 90.599 115.703 1.00 75.05 172 GLY A N 1
ATOM 1074 C CA . GLY A 1 145 ? 118.317 90.473 114.343 1.00 75.30 172 GLY A CA 1
ATOM 1075 C C . GLY A 1 145 ? 116.989 89.757 114.211 1.00 75.47 172 GLY A C 1
ATOM 1076 O O . GLY A 1 145 ? 116.720 89.126 113.185 1.00 75.69 172 GLY A O 1
ATOM 1077 N N . ALA A 1 146 ? 116.147 89.841 115.242 1.00 75.44 173 ALA A N 1
ATOM 1078 C CA . ALA A 1 146 ? 114.827 89.221 115.193 1.00 75.81 173 ALA A CA 1
ATOM 1079 C C . ALA A 1 146 ? 113.779 90.161 115.777 1.00 76.38 173 ALA A C 1
ATOM 1080 O O . ALA A 1 146 ? 112.853 89.729 116.471 1.00 76.59 173 ALA A O 1
ATOM 1082 N N . GLY A 1 147 ? 113.914 91.457 115.503 1.00 77.05 174 GLY A N 1
ATOM 1083 C CA . GLY A 1 147 ? 112.983 92.446 116.000 1.00 77.24 174 GLY A CA 1
ATOM 1084 C C . GLY A 1 147 ? 113.359 93.083 117.318 1.00 77.58 174 GLY A C 1
ATOM 1085 O O . GLY A 1 147 ? 112.524 93.778 117.911 1.00 78.12 174 GLY A O 1
ATOM 1086 N N . GLY A 1 148 ? 114.583 92.874 117.798 1.00 77.65 175 GLY A N 1
ATOM 1087 C CA . GLY A 1 148 ? 115.025 93.430 119.059 1.00 78.00 175 GLY A CA 1
ATOM 1088 C C . GLY A 1 148 ? 115.293 94.915 119.066 1.00 78.33 175 GLY A C 1
ATOM 1089 O O . GLY A 1 148 ? 115.514 95.489 120.136 1.00 79.22 175 GLY A O 1
ATOM 1090 N N . THR A 1 149 ? 115.284 95.561 117.900 1.00 78.16 176 THR A N 1
ATOM 1091 C CA . THR A 1 149 ? 115.523 96.995 117.796 1.00 77.82 176 THR A CA 1
ATOM 1092 C C . THR A 1 149 ? 114.298 97.739 117.283 1.00 77.63 176 THR A C 1
ATOM 1093 O O . THR A 1 149 ? 113.961 98.808 117.799 1.00 77.87 176 THR A O 1
ATOM 1097 N N . GLN A 1 150 ? 113.619 97.199 116.269 1.00 77.28 177 GLN A N 1
ATOM 1098 C CA . GLN A 1 150 ? 112.457 97.872 115.697 1.00 76.62 177 GLN A CA 1
ATOM 1099 C C . GLN A 1 150 ? 111.307 97.937 116.696 1.00 76.30 177 GLN A C 1
ATOM 1100 O O . GLN A 1 150 ? 110.778 99.015 116.991 1.00 76.29 177 GLN A O 1
ATOM 1106 N N . ARG A 1 151 ? 110.904 96.781 117.228 1.00 76.03 178 ARG A N 1
ATOM 1107 C CA . ARG A 1 151 ? 109.784 96.747 118.163 1.00 75.75 178 ARG A CA 1
ATOM 1108 C C . ARG A 1 151 ? 110.149 97.395 119.493 1.00 75.56 178 ARG A C 1
ATOM 1109 O O . ARG A 1 151 ? 109.319 98.077 120.106 1.00 75.96 178 ARG A O 1
ATOM 1117 N N . LEU A 1 152 ? 111.386 97.194 119.954 1.00 75.43 179 LEU A N 1
ATOM 1118 C CA . LEU A 1 152 ? 111.798 97.741 121.243 1.00 75.54 179 LEU A CA 1
ATOM 1119 C C . LEU A 1 152 ? 111.796 99.265 121.222 1.00 75.49 179 LEU A C 1
ATOM 1120 O O . LEU A 1 152 ? 111.298 99.910 122.152 1.00 75.62 179 LEU A O 1
ATOM 1125 N N . THR A 1 153 ? 112.352 99.860 120.164 1.00 75.27 180 THR A N 1
ATOM 1126 C CA . THR A 1 153 ? 112.390 101.316 120.072 1.00 75.10 180 THR A CA 1
ATOM 1127 C C . THR A 1 153 ? 110.986 101.898 119.955 1.00 74.97 180 THR A C 1
ATOM 1128 O O . THR A 1 153 ? 110.704 102.973 120.497 1.00 74.70 180 THR A O 1
ATOM 1132 N N . ARG A 1 154 ? 110.092 101.200 119.252 1.00 75.07 181 ARG A N 1
ATOM 1133 C CA . ARG A 1 154 ? 108.717 101.673 119.134 1.00 75.66 181 ARG A CA 1
ATOM 1134 C C . ARG A 1 154 ? 107.974 101.553 120.460 1.00 75.73 181 ARG A C 1
ATOM 1135 O O . ARG A 1 154 ? 107.091 102.365 120.758 1.00 75.97 181 ARG A O 1
ATOM 1143 N N . ALA A 1 155 ? 108.318 100.548 121.267 1.00 75.80 182 ALA A N 1
ATOM 1144 C CA . ALA A 1 155 ? 107.587 100.309 122.508 1.00 75.77 182 ALA A CA 1
ATOM 1145 C C . ALA A 1 155 ? 108.089 101.207 123.634 1.00 75.93 182 ALA A C 1
ATOM 1146 O O . ALA A 1 155 ? 107.334 102.018 124.182 1.00 76.37 182 ALA A O 1
ATOM 1148 N N . VAL A 1 156 ? 109.369 101.076 123.994 1.00 75.55 183 VAL A N 1
ATOM 1149 C CA . VAL A 1 156 ? 109.912 101.752 125.168 1.00 74.97 183 VAL A CA 1
ATOM 1150 C C . VAL A 1 156 ? 110.459 103.136 124.854 1.00 74.19 183 VAL A C 1
ATOM 1151 O O . VAL A 1 156 ? 110.731 103.908 125.784 1.00 74.37 183 VAL A O 1
ATOM 1155 N N . GLY A 1 157 ? 110.627 103.477 123.584 1.00 73.45 184 GLY A N 1
ATOM 1156 C CA . GLY A 1 157 ? 111.169 104.766 123.215 1.00 72.77 184 GLY A CA 1
ATOM 1157 C C . GLY A 1 157 ? 112.568 104.667 122.632 1.00 72.56 184 GLY A C 1
ATOM 1158 O O . GLY A 1 157 ? 113.169 103.598 122.543 1.00 72.56 184 GLY A O 1
ATOM 1159 N N . LYS A 1 158 ? 113.090 105.824 122.221 1.00 72.30 185 LYS A N 1
ATOM 1160 C CA . LYS A 1 158 ? 114.399 105.861 121.578 1.00 72.28 185 LYS A CA 1
ATOM 1161 C C . LYS A 1 158 ? 115.527 105.714 122.593 1.00 72.02 185 LYS A C 1
ATOM 1162 O O . LYS A 1 158 ? 116.454 104.920 122.397 1.00 72.11 185 LYS A O 1
ATOM 1168 N N . SER A 1 159 ? 115.462 106.473 123.689 1.00 71.71 186 SER A N 1
ATOM 1169 C CA . SER A 1 159 ? 116.577 106.539 124.630 1.00 71.38 186 SER A CA 1
ATOM 1170 C C . SER A 1 159 ? 116.809 105.201 125.326 1.00 71.09 186 SER A C 1
ATOM 1171 O O . SER A 1 159 ? 117.932 104.683 125.355 1.00 71.36 186 SER A O 1
ATOM 1174 N N . LEU A 1 160 ? 115.750 104.632 125.908 1.00 70.61 187 LEU A N 1
ATOM 1175 C CA . LEU A 1 160 ? 115.899 103.389 126.659 1.00 70.30 187 LEU A CA 1
ATOM 1176 C C . LEU A 1 160 ? 116.310 102.238 125.750 1.00 70.21 187 LEU A C 1
ATOM 1177 O O . LEU A 1 160 ? 117.162 101.420 126.118 1.00 70.80 187 LEU A O 1
ATOM 1182 N N . ALA A 1 161 ? 115.718 102.157 124.556 1.00 69.75 188 ALA A N 1
ATOM 1183 C CA . ALA A 1 161 ? 116.090 101.101 123.621 1.00 69.36 188 ALA A CA 1
ATOM 1184 C C . ALA A 1 161 ? 117.531 101.259 123.157 1.00 69.30 188 ALA A C 1
ATOM 1185 O O . ALA A 1 161 ? 118.268 100.272 123.058 1.00 68.61 188 ALA A O 1
ATOM 1187 N N . MET A 1 162 ? 117.948 102.493 122.863 1.00 69.67 189 MET A N 1
ATOM 1188 C CA . MET A 1 162 ? 119.335 102.739 122.481 1.00 69.98 189 MET A CA 1
ATOM 1189 C C . MET A 1 162 ? 120.288 102.306 123.586 1.00 70.50 189 MET A C 1
ATOM 1190 O O . MET A 1 162 ? 121.313 101.667 123.322 1.00 70.86 189 MET A O 1
ATOM 1195 N N . GLU A 1 163 ? 119.964 102.648 124.834 1.00 70.85 190 GLU A N 1
ATOM 1196 C CA . GLU A 1 163 ? 120.809 102.251 125.956 1.00 71.31 190 GLU A CA 1
ATOM 1197 C C . GLU A 1 163 ? 120.885 100.733 126.075 1.00 71.43 190 GLU A C 1
ATOM 1198 O O . GLU A 1 163 ? 121.974 100.162 126.204 1.00 71.47 190 GLU A O 1
ATOM 1204 N N . MET A 1 164 ? 119.732 100.062 126.023 1.00 71.40 191 MET A N 1
ATOM 1205 C CA . MET A 1 164 ? 119.703 98.611 126.180 1.00 71.71 191 MET A CA 1
ATOM 1206 C C . MET A 1 164 ? 120.458 97.916 125.053 1.00 71.15 191 MET A C 1
ATOM 1207 O O . MET A 1 164 ? 121.091 96.875 125.264 1.00 70.72 191 MET A O 1
ATOM 1212 N N . VAL A 1 165 ? 120.401 98.475 123.843 1.00 71.08 192 VAL A N 1
ATOM 1213 C CA . VAL A 1 165 ? 121.045 97.832 122.703 1.00 70.97 192 VAL A CA 1
ATOM 1214 C C . VAL A 1 165 ? 122.551 98.068 122.732 1.00 70.83 192 VAL A C 1
ATOM 1215 O O . VAL A 1 165 ? 123.343 97.137 122.544 1.00 70.59 192 VAL A O 1
ATOM 1219 N N . LEU A 1 166 ? 122.972 99.312 122.975 1.00 70.99 193 LEU A N 1
ATOM 1220 C CA . LEU A 1 166 ? 124.394 99.634 122.929 1.00 70.96 193 LEU A CA 1
ATOM 1221 C C . LEU A 1 166 ? 125.144 99.176 124.173 1.00 71.00 193 LEU A C 1
ATOM 1222 O O . LEU A 1 166 ? 126.370 99.035 124.120 1.00 71.10 193 LEU A O 1
ATOM 1227 N N . THR A 1 167 ? 124.448 98.941 125.286 1.00 71.41 194 THR A N 1
ATOM 1228 C CA . THR A 1 167 ? 125.096 98.516 126.519 1.00 71.84 194 THR A CA 1
ATOM 1229 C C . THR A 1 167 ? 124.828 97.067 126.888 1.00 72.34 194 THR A C 1
ATOM 1230 O O . THR A 1 167 ? 125.676 96.441 127.525 1.00 72.80 194 THR A O 1
ATOM 1234 N N . GLY A 1 168 ? 123.676 96.520 126.506 1.00 72.82 195 GLY A N 1
ATOM 1235 C CA . GLY A 1 168 ? 123.318 95.176 126.903 1.00 73.13 195 GLY A CA 1
ATOM 1236 C C . GLY A 1 168 ? 122.851 95.040 128.333 1.00 73.33 195 GLY A C 1
ATOM 1237 O O . GLY A 1 168 ? 122.690 93.912 128.811 1.00 73.20 195 GLY A O 1
ATOM 1238 N N . ASP A 1 169 ? 122.630 96.151 129.031 1.00 73.81 196 ASP A N 1
ATOM 1239 C CA . ASP A 1 169 ? 122.197 96.100 130.419 1.00 74.12 196 ASP A CA 1
ATOM 1240 C C . ASP A 1 169 ? 120.767 95.584 130.521 1.00 73.71 196 ASP A C 1
ATOM 1241 O O . ASP A 1 169 ? 119.977 95.674 129.577 1.00 73.62 196 ASP A O 1
ATOM 1246 N N . ARG A 1 170 ? 120.438 95.036 131.687 1.00 73.61 197 ARG A N 1
ATOM 1247 C CA . ARG A 1 170 ? 119.117 94.481 131.937 1.00 73.80 197 ARG A CA 1
ATOM 1248 C C . ARG A 1 170 ? 118.212 95.528 132.571 1.00 72.99 197 ARG A C 1
ATOM 1249 O O . ARG A 1 170 ? 118.679 96.430 133.272 1.00 72.83 197 ARG A O 1
ATOM 1257 N N . ILE A 1 171 ? 116.912 95.401 132.319 1.00 72.55 198 ILE A N 1
ATOM 1258 C CA . ILE A 1 171 ? 115.899 96.260 132.918 1.00 72.07 198 ILE A CA 1
ATOM 1259 C C . ILE A 1 171 ? 114.938 95.387 133.710 1.00 72.22 198 ILE A C 1
ATOM 1260 O O . ILE A 1 171 ? 114.666 94.242 133.330 1.00 71.91 198 ILE A O 1
ATOM 1265 N N . SER A 1 172 ? 114.436 95.923 134.817 1.00 72.75 199 SER A N 1
ATOM 1266 C CA . SER A 1 172 ? 113.502 95.184 135.648 1.00 73.08 199 SER A CA 1
ATOM 1267 C C . SER A 1 172 ? 112.111 95.186 135.020 1.00 73.25 199 SER A C 1
ATOM 1268 O O . SER A 1 172 ? 111.825 95.927 134.076 1.00 72.72 199 SER A O 1
ATOM 1271 N N . ALA A 1 173 ? 111.241 94.328 135.558 1.00 74.08 200 ALA A N 1
ATOM 1272 C CA . ALA A 1 173 ? 109.865 94.258 135.082 1.00 74.43 200 ALA A CA 1
ATOM 1273 C C . ALA A 1 173 ? 109.131 95.572 135.317 1.00 75.06 200 ALA A C 1
ATOM 1274 O O . ALA A 1 173 ? 108.273 95.972 134.524 1.00 74.99 200 ALA A O 1
ATOM 1276 N N . GLN A 1 174 ? 109.460 96.258 136.415 1.00 75.90 201 GLN A N 1
ATOM 1277 C CA . GLN A 1 174 ? 108.847 97.552 136.692 1.00 76.77 201 GLN A CA 1
ATOM 1278 C C . GLN A 1 174 ? 109.251 98.582 135.644 1.00 77.04 201 GLN A C 1
ATOM 1279 O O . GLN A 1 174 ? 108.434 99.409 135.220 1.00 76.60 201 GLN A O 1
ATOM 1285 N N . ASP A 1 175 ? 110.512 98.541 135.207 1.00 77.60 202 ASP A N 1
ATOM 1286 C CA . ASP A 1 175 ? 110.961 99.454 134.162 1.00 77.86 202 ASP A CA 1
ATOM 1287 C C . ASP A 1 175 ? 110.245 99.178 132.846 1.00 77.64 202 ASP A C 1
ATOM 1288 O O . ASP A 1 175 ? 109.866 100.112 132.128 1.00 77.64 202 ASP A O 1
ATOM 1293 N N . ALA A 1 176 ? 110.049 97.900 132.513 1.00 77.49 203 ALA A N 1
ATOM 1294 C CA . ALA A 1 176 ? 109.335 97.557 131.287 1.00 77.34 203 ALA A CA 1
ATOM 1295 C C . ALA A 1 176 ? 107.869 97.962 131.372 1.00 77.51 203 ALA A C 1
ATOM 1296 O O . ALA A 1 176 ? 107.268 98.364 130.369 1.00 77.09 203 ALA A O 1
ATOM 1298 N N . LYS A 1 177 ? 107.274 97.858 132.563 1.00 78.17 204 LYS A N 1
ATOM 1299 C CA . LYS A 1 177 ? 105.888 98.280 132.740 1.00 78.95 204 LYS A CA 1
ATOM 1300 C C . LYS A 1 177 ? 105.758 99.792 132.612 1.00 79.50 204 LYS A C 1
ATOM 1301 O O . LYS A 1 177 ? 104.801 100.298 132.012 1.00 79.59 204 LYS A O 1
ATOM 1307 N N . GLN A 1 178 ? 106.716 100.533 133.174 1.00 80.12 205 GLN A N 1
ATOM 1308 C CA . GLN A 1 178 ? 106.682 101.988 133.072 1.00 80.98 205 GLN A CA 1
ATOM 1309 C C . GLN A 1 178 ? 106.911 102.445 131.636 1.00 80.53 205 GLN A C 1
ATOM 1310 O O . GLN A 1 178 ? 106.255 103.381 131.162 1.00 80.44 205 GLN A O 1
ATOM 1316 N N . ALA A 1 179 ? 107.833 101.795 130.926 1.00 80.39 206 ALA A N 1
ATOM 1317 C CA . ALA A 1 179 ? 108.127 102.156 129.546 1.00 80.14 206 ALA A CA 1
ATOM 1318 C C . ALA A 1 179 ? 107.102 101.618 128.557 1.00 80.09 206 ALA A C 1
ATOM 1319 O O . ALA A 1 179 ? 107.073 102.080 127.411 1.00 80.36 206 ALA A O 1
ATOM 1321 N N . GLY A 1 180 ? 106.268 100.664 128.964 1.00 80.08 207 GLY A N 1
ATOM 1322 C CA . GLY A 1 180 ? 105.251 100.113 128.094 1.00 79.86 207 GLY A CA 1
ATOM 1323 C C . GLY A 1 180 ? 105.613 98.813 127.411 1.00 79.65 207 GLY A C 1
ATOM 1324 O O . GLY A 1 180 ? 104.860 98.364 126.538 1.00 80.00 207 GLY A O 1
ATOM 1325 N N . LEU A 1 181 ? 106.739 98.194 127.773 1.00 79.58 208 LEU A N 1
ATOM 1326 C CA . LEU A 1 181 ? 107.119 96.932 127.144 1.00 79.27 208 LEU A CA 1
ATOM 1327 C C . LEU A 1 181 ? 106.186 95.802 127.562 1.00 79.51 208 LEU A C 1
ATOM 1328 O O . LEU A 1 181 ? 105.788 94.979 126.730 1.00 79.88 208 LEU A O 1
ATOM 1333 N N . VAL A 1 182 ? 105.827 95.745 128.844 1.00 79.38 209 VAL A N 1
ATOM 1334 C CA . VAL A 1 182 ? 104.889 94.755 129.351 1.00 79.54 209 VAL A CA 1
ATOM 1335 C C . VAL A 1 182 ? 103.613 95.470 129.773 1.00 79.77 209 VAL A C 1
ATOM 1336 O O . VAL A 1 182 ? 103.566 96.697 129.891 1.00 80.24 209 VAL A O 1
ATOM 1340 N N . SER A 1 183 ? 102.563 94.679 130.003 1.00 79.76 210 SER A N 1
ATOM 1341 C CA . SER A 1 183 ? 101.253 95.223 130.326 1.00 79.98 210 SER A CA 1
ATOM 1342 C C . SER A 1 183 ? 100.785 94.921 131.741 1.00 80.08 210 SER A C 1
ATOM 1343 O O . SER A 1 183 ? 99.858 95.584 132.217 1.00 80.56 210 SER A O 1
ATOM 1346 N N . LYS A 1 184 ? 101.391 93.952 132.422 1.00 80.19 211 LYS A N 1
ATOM 1347 C CA . LYS A 1 184 ? 100.948 93.586 133.759 1.00 80.11 211 LYS A CA 1
ATOM 1348 C C . LYS A 1 184 ? 102.076 92.869 134.486 1.00 79.94 211 LYS A C 1
ATOM 1349 O O . LYS A 1 184 ? 102.765 92.031 133.899 1.00 79.53 211 LYS A O 1
ATOM 1355 N N . ILE A 1 185 ? 102.254 93.207 135.760 1.00 79.77 212 ILE A N 1
ATOM 1356 C CA . ILE A 1 185 ? 103.223 92.552 136.630 1.00 79.67 212 ILE A CA 1
ATOM 1357 C C . ILE A 1 185 ? 102.468 91.620 137.566 1.00 79.68 212 ILE A C 1
ATOM 1358 O O . ILE A 1 185 ? 101.511 92.032 138.231 1.00 79.70 212 ILE A O 1
ATOM 1363 N N . CYS A 1 186 ? 102.900 90.369 137.616 1.00 79.75 213 CYS A N 1
ATOM 1364 C CA . CYS A 1 186 ? 102.241 89.333 138.394 1.00 79.69 213 CYS A CA 1
ATOM 1365 C C . CYS A 1 186 ? 103.281 88.607 139.230 1.00 79.15 213 CYS A C 1
ATOM 1366 O O . CYS A 1 186 ? 104.471 88.620 138.897 1.00 79.14 213 CYS A O 1
ATOM 1369 N N . PRO A 1 187 ? 102.868 87.978 140.329 1.00 78.38 214 PRO A N 1
ATOM 1370 C CA . PRO A 1 187 ? 103.813 87.177 141.114 1.00 77.95 214 PRO A CA 1
ATOM 1371 C C . PRO A 1 187 ? 104.377 86.020 140.304 1.00 77.52 214 PRO A C 1
ATOM 1372 O O . PRO A 1 187 ? 103.786 85.569 139.320 1.00 77.25 214 PRO A O 1
ATOM 1376 N N . VAL A 1 188 ? 105.545 85.542 140.739 1.00 77.60 215 VAL A N 1
ATOM 1377 C CA . VAL A 1 188 ? 106.222 84.460 140.028 1.00 77.47 215 VAL A CA 1
ATOM 1378 C C . VAL A 1 188 ? 105.416 83.170 140.120 1.00 77.37 215 VAL A C 1
ATOM 1379 O O . VAL A 1 188 ? 105.476 82.316 139.226 1.00 76.82 215 VAL A O 1
ATOM 1383 N N . GLU A 1 189 ? 104.647 83.007 141.198 1.00 77.55 216 GLU A N 1
ATOM 1384 C CA . GLU A 1 189 ? 103.899 81.775 141.410 1.00 77.82 216 GLU A CA 1
ATOM 1385 C C . GLU A 1 189 ? 102.557 81.758 140.688 1.00 77.13 216 GLU A C 1
ATOM 1386 O O . GLU A 1 189 ? 101.985 80.678 140.506 1.00 76.68 216 GLU A O 1
ATOM 1392 N N . THR A 1 190 ? 102.043 82.917 140.274 1.00 76.65 217 THR A N 1
ATOM 1393 C CA . THR A 1 190 ? 100.721 83.002 139.668 1.00 76.60 217 THR A CA 1
ATOM 1394 C C . THR A 1 190 ? 100.714 83.635 138.283 1.00 76.30 217 THR A C 1
ATOM 1395 O O . THR A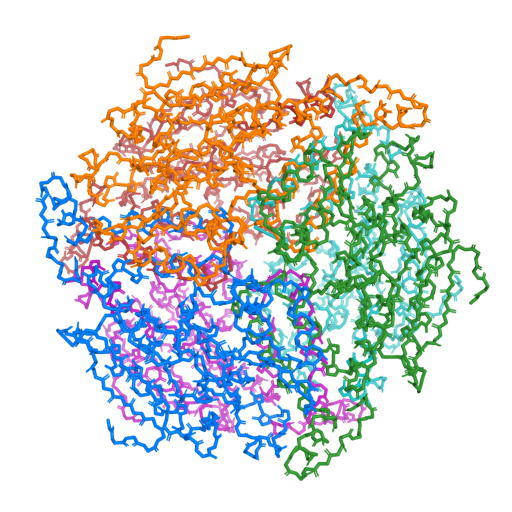 1 190 ? 99.632 83.796 137.707 1.00 76.39 217 THR A O 1
ATOM 1399 N N . LEU A 1 191 ? 101.877 84.004 137.739 1.00 75.82 218 LEU A N 1
ATOM 1400 C CA . LEU A 1 191 ? 101.931 84.634 136.423 1.00 75.62 218 LEU A CA 1
ATOM 1401 C C . LEU A 1 191 ? 101.287 83.763 135.350 1.00 75.33 218 LEU A C 1
ATOM 1402 O O . LEU A 1 191 ? 100.540 84.254 134.495 1.00 75.22 218 LEU A O 1
ATOM 1407 N N . VAL A 1 192 ? 101.571 82.459 135.384 1.00 75.00 219 VAL A N 1
ATOM 1408 C CA . VAL A 1 192 ? 100.999 81.545 134.399 1.00 74.90 219 VAL A CA 1
ATOM 1409 C C . VAL A 1 192 ? 99.482 81.505 134.527 1.00 75.38 219 VAL A C 1
ATOM 1410 O O . VAL A 1 192 ? 98.759 81.495 133.524 1.00 75.62 219 VAL A O 1
ATOM 1414 N N . GLU A 1 193 ? 98.974 81.498 135.763 1.00 76.32 220 GLU A N 1
ATOM 1415 C CA . GLU A 1 193 ? 97.529 81.458 135.965 1.00 76.83 220 GLU A CA 1
ATOM 1416 C C . GLU A 1 193 ? 96.866 82.742 135.483 1.00 77.24 220 GLU A C 1
ATOM 1417 O O . GLU A 1 193 ? 95.783 82.704 134.888 1.00 77.14 220 GLU A O 1
ATOM 1423 N N . GLU A 1 194 ? 97.502 83.892 135.725 1.00 77.44 221 GLU A N 1
ATOM 1424 C CA . GLU A 1 194 ? 96.947 85.153 135.243 1.00 78.01 221 GLU A CA 1
ATOM 1425 C C . GLU A 1 194 ? 96.948 85.208 133.720 1.00 77.39 221 GLU A C 1
ATOM 1426 O O . GLU A 1 194 ? 95.982 85.681 133.107 1.00 77.41 221 GLU A O 1
ATOM 1432 N N . ALA A 1 195 ? 98.023 84.727 133.090 1.00 76.88 222 ALA A N 1
ATOM 1433 C CA . ALA A 1 195 ? 98.060 84.679 131.631 1.00 76.53 222 ALA A CA 1
ATOM 1434 C C . ALA A 1 195 ? 96.985 83.746 131.085 1.00 76.57 222 ALA A C 1
ATOM 1435 O O . ALA A 1 195 ? 96.348 84.047 130.068 1.00 76.20 222 ALA A O 1
ATOM 1437 N N . ILE A 1 196 ? 96.761 82.614 131.757 1.00 76.80 223 ILE A N 1
ATOM 1438 C CA . ILE A 1 196 ? 95.733 81.677 131.316 1.00 76.87 223 ILE A CA 1
ATOM 1439 C C . ILE A 1 196 ? 94.348 82.297 131.458 1.00 77.70 223 ILE A C 1
ATOM 1440 O O . ILE A 1 196 ? 93.488 82.130 130.586 1.00 77.89 223 ILE A O 1
ATOM 1445 N N . GLN A 1 197 ? 94.113 83.036 132.544 1.00 78.59 224 GLN A N 1
ATOM 1446 C CA . GLN A 1 197 ? 92.822 83.694 132.722 1.00 79.68 224 GLN A CA 1
ATOM 1447 C C . GLN A 1 197 ? 92.606 84.781 131.675 1.00 79.26 224 GLN A C 1
ATOM 1448 O O . GLN A 1 197 ? 91.494 84.943 131.156 1.00 79.83 224 GLN A O 1
ATOM 1454 N N . CYS A 1 198 ? 93.659 85.534 131.349 1.00 79.08 225 CYS A N 1
ATOM 1455 C CA . CYS A 1 198 ? 93.543 86.545 130.302 1.00 78.83 225 CYS A CA 1
ATOM 1456 C C . CYS A 1 198 ? 93.249 85.904 128.950 1.00 78.71 225 CYS A C 1
ATOM 1457 O O . CYS A 1 198 ? 92.407 86.395 128.188 1.00 78.68 225 CYS A O 1
ATOM 1460 N N . ALA A 1 199 ? 93.928 84.797 128.639 1.00 78.61 226 ALA A N 1
ATOM 1461 C CA . ALA A 1 199 ? 93.679 84.112 127.375 1.00 78.68 226 ALA A CA 1
ATOM 1462 C C . ALA A 1 199 ? 92.282 83.503 127.341 1.00 78.48 226 ALA A C 1
ATOM 1463 O O . ALA A 1 199 ? 91.663 83.414 126.275 1.00 78.32 226 ALA A O 1
ATOM 1465 N N . GLU A 1 200 ? 91.767 83.081 128.499 1.00 78.73 227 GLU A N 1
ATOM 1466 C CA . GLU A 1 200 ? 90.396 82.588 128.564 1.00 79.24 227 GLU A CA 1
ATOM 1467 C C . GLU A 1 200 ? 89.391 83.706 128.330 1.00 78.43 227 GLU A C 1
ATOM 1468 O O . GLU A 1 200 ? 88.390 83.504 127.634 1.00 77.83 227 GLU A O 1
ATOM 1474 N N . LYS A 1 201 ? 89.638 84.885 128.906 1.00 78.23 228 LYS A N 1
ATOM 1475 C CA . LYS A 1 201 ? 88.767 86.028 128.650 1.00 78.34 228 LYS A CA 1
ATOM 1476 C C . LYS A 1 201 ? 88.822 86.443 127.185 1.00 77.88 228 LYS A C 1
ATOM 1477 O O . LYS A 1 201 ? 87.818 86.895 126.623 1.00 78.21 228 LYS A O 1
ATOM 1483 N N . ILE A 1 202 ? 89.989 86.300 126.553 1.00 77.18 229 ILE A N 1
ATOM 1484 C CA . ILE A 1 202 ? 90.116 86.641 125.137 1.00 77.02 229 ILE A CA 1
ATOM 1485 C C . ILE A 1 202 ? 89.354 85.640 124.276 1.00 77.01 229 ILE A C 1
ATOM 1486 O O . ILE A 1 202 ? 88.574 86.018 123.393 1.00 77.76 229 ILE A O 1
ATOM 1491 N N . ALA A 1 203 ? 89.569 84.345 124.521 1.00 76.92 230 ALA A N 1
ATOM 1492 C CA . ALA A 1 203 ? 88.970 83.308 123.688 1.00 76.90 230 ALA A CA 1
ATOM 1493 C C . ALA A 1 203 ? 87.455 83.242 123.832 1.00 76.42 230 ALA A C 1
ATOM 1494 O O . ALA A 1 203 ? 86.789 82.660 122.968 1.00 76.58 230 ALA A O 1
ATOM 1496 N N . SER A 1 204 ? 86.896 83.815 124.900 1.00 76.69 231 SER A N 1
ATOM 1497 C CA . SER A 1 204 ? 85.449 83.793 125.083 1.00 76.94 231 SER A CA 1
ATOM 1498 C C . SER A 1 204 ? 84.720 84.637 124.046 1.00 76.85 231 SER A C 1
ATOM 1499 O O . SER A 1 204 ? 83.522 84.427 123.827 1.00 77.47 231 SER A O 1
ATOM 1502 N N . ASN A 1 205 ? 85.409 85.578 123.408 1.00 76.68 232 ASN A N 1
ATOM 1503 C CA . ASN A 1 205 ? 84.794 86.434 122.407 1.00 76.50 232 ASN A CA 1
ATOM 1504 C C . ASN A 1 205 ? 84.822 85.763 121.035 1.00 76.23 232 ASN A C 1
ATOM 1505 O O . ASN A 1 205 ? 85.233 84.610 120.879 1.00 76.68 232 ASN A O 1
ATOM 1510 N N . SER A 1 206 ? 84.371 86.507 120.027 1.00 75.76 233 SER A N 1
ATOM 1511 C CA . SER A 1 206 ? 84.362 86.002 118.660 1.00 75.48 233 SER A CA 1
ATOM 1512 C C . SER A 1 206 ? 85.783 85.936 118.115 1.00 75.04 233 SER A C 1
ATOM 1513 O O . SER A 1 206 ? 86.474 86.956 118.037 1.00 75.34 233 SER A O 1
ATOM 1516 N N . LYS A 1 207 ? 86.214 84.730 117.735 1.00 74.75 234 LYS A N 1
ATOM 1517 C CA . LYS A 1 207 ? 87.589 84.539 117.283 1.00 74.80 234 LYS A CA 1
ATOM 1518 C C . LYS A 1 207 ? 87.874 85.312 116.001 1.00 74.64 234 LYS A C 1
ATOM 1519 O O . LYS A 1 207 ? 88.972 85.850 115.823 1.00 74.42 234 LYS A O 1
ATOM 1525 N N . ILE A 1 208 ? 86.896 85.383 115.096 1.00 74.68 235 ILE A N 1
ATOM 1526 C CA . ILE A 1 208 ? 87.101 86.119 113.851 1.00 74.85 235 ILE A CA 1
ATOM 1527 C C . ILE A 1 208 ? 87.163 87.618 114.120 1.00 74.61 235 ILE A C 1
ATOM 1528 O O . ILE A 1 208 ? 88.013 88.329 113.568 1.00 74.57 235 ILE A O 1
ATOM 1533 N N . VAL A 1 209 ? 86.277 88.122 114.982 1.00 74.04 236 VAL A N 1
ATOM 1534 C CA . VAL A 1 209 ? 86.317 89.535 115.346 1.00 73.32 236 VAL A CA 1
ATOM 1535 C C . VAL A 1 209 ? 87.587 89.844 116.131 1.00 73.24 236 VAL A C 1
ATOM 1536 O O . VAL A 1 209 ? 88.174 90.925 115.995 1.00 73.17 236 VAL A O 1
ATOM 1540 N N . VAL A 1 210 ? 88.041 88.892 116.950 1.00 73.52 237 VAL A N 1
ATOM 1541 C CA . VAL A 1 210 ? 89.291 89.074 117.684 1.00 73.39 237 VAL A CA 1
ATOM 1542 C C . VAL A 1 210 ? 90.467 89.159 116.718 1.00 74.08 237 VAL A C 1
ATOM 1543 O O . VAL A 1 210 ? 91.373 89.984 116.891 1.00 74.53 237 VAL A O 1
ATOM 1547 N N . ALA A 1 211 ? 90.467 88.318 115.681 1.00 74.47 238 ALA A N 1
ATOM 1548 C CA . ALA A 1 211 ? 91.529 88.377 114.681 1.00 74.87 238 ALA A CA 1
ATOM 1549 C C . ALA A 1 211 ? 91.484 89.688 113.907 1.00 75.49 238 ALA A C 1
ATOM 1550 O O . ALA A 1 211 ? 92.530 90.273 113.600 1.00 75.44 238 ALA A O 1
ATOM 1552 N N . MET A 1 212 ? 90.279 90.164 113.581 1.00 76.37 239 MET A N 1
ATOM 1553 C CA . MET A 1 212 ? 90.150 91.458 112.916 1.00 77.27 239 MET A CA 1
ATOM 1554 C C . MET A 1 212 ? 90.703 92.581 113.784 1.00 76.94 239 MET A C 1
ATOM 1555 O O . MET A 1 212 ? 91.409 93.469 113.290 1.00 76.21 239 MET A O 1
ATOM 1560 N N . ALA A 1 213 ? 90.393 92.557 115.083 1.00 76.79 240 ALA A N 1
ATOM 1561 C CA . ALA A 1 213 ? 90.907 93.578 115.989 1.00 76.66 240 ALA A CA 1
ATOM 1562 C C . ALA A 1 213 ? 92.424 93.498 116.108 1.00 76.63 240 ALA A C 1
ATOM 1563 O O . ALA A 1 213 ? 93.107 94.529 116.147 1.00 75.99 240 ALA A O 1
ATOM 1565 N N . LYS A 1 214 ? 92.968 92.281 116.171 1.00 77.35 241 LYS A N 1
ATOM 1566 C CA . LYS A 1 214 ? 94.416 92.113 116.232 1.00 77.69 241 LYS A CA 1
ATOM 1567 C C . LYS A 1 214 ? 95.082 92.667 114.979 1.00 77.78 241 LYS A C 1
ATOM 1568 O O . LYS A 1 214 ? 96.128 93.322 115.055 1.00 77.76 241 LYS A O 1
ATOM 1574 N N . GLU A 1 215 ? 94.485 92.415 113.813 1.00 78.07 242 GLU A N 1
ATOM 1575 C CA . GLU A 1 215 ? 95.021 92.954 112.567 1.00 78.71 242 GLU A CA 1
ATOM 1576 C C . GLU A 1 215 ? 94.960 94.477 112.559 1.00 78.22 242 GLU A C 1
ATOM 1577 O O . GLU A 1 215 ? 95.907 95.149 112.133 1.00 78.43 242 GLU A O 1
ATOM 1583 N N . SER A 1 216 ? 93.845 95.039 113.032 1.00 77.94 243 SER A N 1
ATOM 1584 C CA . SER A 1 216 ? 93.702 96.491 113.080 1.00 77.92 243 SER A CA 1
ATOM 1585 C C . SER A 1 216 ? 94.739 97.117 114.005 1.00 76.85 243 SER A C 1
ATOM 1586 O O . SER A 1 216 ? 95.269 98.198 113.726 1.00 76.62 243 SER A O 1
ATOM 1589 N N . VAL A 1 217 ? 95.041 96.446 115.119 1.00 75.90 244 VAL A N 1
ATOM 1590 C CA . VAL A 1 217 ? 96.038 96.967 116.052 1.00 75.13 244 VAL A CA 1
ATOM 1591 C C . VAL A 1 217 ? 97.437 96.851 115.456 1.00 74.72 244 VAL A C 1
ATOM 1592 O O . VAL A 1 217 ? 98.256 97.772 115.563 1.00 74.51 244 VAL A O 1
ATOM 1596 N N . ASN A 1 218 ? 97.729 95.717 114.813 1.00 74.32 245 ASN A N 1
ATOM 1597 C CA . ASN A 1 218 ? 99.046 95.523 114.213 1.00 73.67 245 ASN A CA 1
ATOM 1598 C C . ASN A 1 218 ? 99.280 96.471 113.044 1.00 73.77 245 ASN A C 1
ATOM 1599 O O . ASN A 1 218 ? 100.430 96.798 112.731 1.00 74.04 245 ASN A O 1
ATOM 1604 N N . ALA A 1 219 ? 98.207 96.920 112.387 1.00 73.32 246 ALA A N 1
ATOM 1605 C CA . ALA A 1 219 ? 98.355 97.852 111.275 1.00 73.24 246 ALA A CA 1
ATOM 1606 C C . ALA A 1 219 ? 98.851 99.222 111.720 1.00 73.22 246 ALA A C 1
ATOM 1607 O O . ALA A 1 219 ? 99.196 100.049 110.868 1.00 73.31 246 ALA A O 1
ATOM 1609 N N . ALA A 1 220 ? 98.894 99.485 113.029 1.00 73.10 247 ALA A N 1
ATOM 1610 C CA . ALA A 1 220 ? 99.345 100.784 113.513 1.00 73.00 247 ALA A CA 1
ATOM 1611 C C . ALA A 1 220 ? 100.843 100.987 113.327 1.00 72.98 247 ALA A C 1
ATOM 1612 O O . ALA A 1 220 ? 101.309 102.131 113.353 1.00 73.41 247 ALA A O 1
ATOM 1614 N N . PHE A 1 221 ? 101.606 99.910 113.141 1.00 73.32 248 PHE A N 1
ATOM 1615 C CA . PHE A 1 221 ? 103.047 99.999 112.951 1.00 73.10 248 PHE A CA 1
ATOM 1616 C C . PHE A 1 221 ? 103.468 99.857 111.496 1.00 73.41 248 PHE A C 1
ATOM 1617 O O . PHE A 1 221 ? 104.670 99.861 111.211 1.00 73.21 248 PHE A O 1
ATOM 1625 N N . GLU A 1 222 ? 102.518 99.733 110.569 1.00 73.68 249 GLU A N 1
ATOM 1626 C CA . GLU A 1 222 ? 102.831 99.507 109.163 1.00 74.41 249 GLU A CA 1
ATOM 1627 C C . GLU A 1 222 ? 102.250 100.576 108.247 1.00 74.08 249 GLU A C 1
ATOM 1628 O O . GLU A 1 222 ? 102.596 100.612 107.060 1.00 74.54 249 GLU A O 1
ATOM 1634 N N . MET A 1 223 ? 101.383 101.446 108.757 1.00 73.46 250 MET A N 1
ATOM 1635 C CA . MET A 1 223 ? 100.724 102.442 107.923 1.00 73.17 250 MET A CA 1
ATOM 1636 C C . MET A 1 223 ? 100.660 103.758 108.684 1.00 72.60 250 MET A C 1
ATOM 1637 O O . MET A 1 223 ? 101.009 103.838 109.864 1.00 71.64 250 MET A O 1
ATOM 1642 N N . THR A 1 224 ? 100.206 104.794 107.984 1.00 71.95 251 THR A N 1
ATOM 1643 C CA . THR A 1 224 ? 100.033 106.105 108.587 1.00 71.60 251 THR A CA 1
ATOM 1644 C C . THR A 1 224 ? 98.743 106.151 109.400 1.00 71.68 251 THR A C 1
ATOM 1645 O O . THR A 1 224 ? 97.955 105.201 109.426 1.00 71.43 251 THR A O 1
ATOM 1649 N N . LEU A 1 225 ? 98.534 107.283 110.078 1.00 71.81 252 LEU A N 1
ATOM 1650 C CA . LEU A 1 225 ? 97.343 107.438 110.906 1.00 71.96 252 LEU A CA 1
ATOM 1651 C C . LEU A 1 225 ? 96.080 107.513 110.056 1.00 71.93 252 LEU A C 1
ATOM 1652 O O . LEU A 1 225 ? 95.053 106.920 110.403 1.00 72.16 252 LEU A O 1
ATOM 1657 N N . THR A 1 226 ? 96.139 108.233 108.933 1.00 72.02 253 THR A N 1
ATOM 1658 C CA . THR A 1 226 ? 94.965 108.357 108.073 1.00 72.78 253 THR A CA 1
ATOM 1659 C C . THR A 1 226 ? 94.609 107.023 107.426 1.00 73.46 253 THR A C 1
ATOM 1660 O O . THR A 1 226 ? 93.453 106.584 107.484 1.00 73.64 253 THR A O 1
ATOM 1664 N N . GLU A 1 227 ? 95.588 106.364 106.804 1.00 74.01 254 GLU A N 1
ATOM 1665 C CA . GLU A 1 227 ? 95.333 105.063 106.197 1.00 74.28 254 GLU A CA 1
ATOM 1666 C C . GLU A 1 227 ? 95.021 104.009 107.251 1.00 73.90 254 GLU A C 1
ATOM 1667 O O . GLU A 1 227 ? 94.227 103.095 107.001 1.00 73.70 254 GLU A O 1
ATOM 1673 N N . GLY A 1 228 ? 95.628 104.123 108.433 1.00 74.26 255 GLY A N 1
ATOM 1674 C CA . GLY A 1 228 ? 95.272 103.228 109.522 1.00 74.44 255 GLY A CA 1
ATOM 1675 C C . GLY A 1 228 ? 93.821 103.372 109.932 1.00 74.85 255 GLY A C 1
ATOM 1676 O O . GLY A 1 228 ? 93.118 102.381 110.140 1.00 74.89 255 GLY A O 1
ATOM 1677 N N . SER A 1 229 ? 93.347 104.616 110.038 1.00 75.54 256 SER A N 1
ATOM 1678 C CA . SER A 1 229 ? 91.947 104.850 110.374 1.00 76.02 256 SER A CA 1
ATOM 1679 C C . SER A 1 229 ? 91.026 104.378 109.256 1.00 76.54 256 SER A C 1
ATOM 1680 O O . SER A 1 229 ? 89.925 103.883 109.518 1.00 76.14 256 SER A O 1
ATOM 1683 N N . LYS A 1 230 ? 91.459 104.520 108.001 1.00 77.51 257 LYS A N 1
ATOM 1684 C CA . LYS A 1 230 ? 90.649 104.027 106.889 1.00 78.44 257 LYS A CA 1
ATOM 1685 C C . LYS A 1 230 ? 90.527 102.507 106.925 1.00 78.38 257 LYS A C 1
ATOM 1686 O O . LYS A 1 230 ? 89.435 101.959 106.724 1.00 78.72 257 LYS A O 1
ATOM 1692 N N . LEU A 1 231 ? 91.636 101.809 107.182 1.00 78.44 258 LEU A N 1
ATOM 1693 C CA . LEU A 1 231 ? 91.585 100.355 107.297 1.00 78.81 258 LEU A CA 1
ATOM 1694 C C . LEU A 1 231 ? 90.760 99.927 108.504 1.00 78.85 258 LEU A C 1
ATOM 1695 O O . LEU A 1 231 ? 90.046 98.920 108.450 1.00 78.86 258 LEU A O 1
ATOM 1700 N N . GLU A 1 232 ? 90.840 100.684 109.600 1.00 79.05 259 GLU A N 1
ATOM 1701 C CA . GLU A 1 232 ? 90.019 100.386 110.768 1.00 79.51 259 GLU A CA 1
ATOM 1702 C C . GLU A 1 232 ? 88.537 100.554 110.456 1.00 78.96 259 GLU A C 1
ATOM 1703 O O . GLU A 1 232 ? 87.712 99.733 110.873 1.00 79.24 259 GLU A O 1
ATOM 1709 N N . LYS A 1 233 ? 88.183 101.607 109.714 1.00 78.63 260 LYS A N 1
ATOM 1710 C CA . LYS A 1 233 ? 86.800 101.800 109.293 1.00 78.19 260 LYS A CA 1
ATOM 1711 C C . LYS A 1 233 ? 86.328 100.668 108.393 1.00 77.46 260 LYS A C 1
ATOM 1712 O O . LYS A 1 233 ? 85.212 100.163 108.560 1.00 77.60 260 LYS A O 1
ATOM 1718 N N . LYS A 1 234 ? 87.160 100.255 107.438 1.00 76.56 261 LYS A N 1
ATOM 1719 C CA . LYS A 1 234 ? 86.811 99.141 106.566 1.00 76.21 261 LYS A CA 1
ATOM 1720 C C . LYS A 1 234 ? 86.649 97.828 107.320 1.00 75.80 261 LYS A C 1
ATOM 1721 O O . LYS A 1 234 ? 85.726 97.064 107.015 1.00 75.45 261 LYS A O 1
ATOM 1727 N N . LEU A 1 235 ? 87.503 97.558 108.308 1.00 75.60 262 LEU A N 1
ATOM 1728 C CA . LEU A 1 235 ? 87.348 96.355 109.117 1.00 75.04 262 LEU A CA 1
ATOM 1729 C C . LEU A 1 235 ? 86.108 96.419 110.002 1.00 74.85 262 LEU A C 1
ATOM 1730 O O . LEU A 1 235 ? 85.428 95.402 110.181 1.00 74.94 262 LEU A O 1
ATOM 1735 N N . PHE A 1 236 ? 85.794 97.595 110.551 1.00 74.95 263 PHE A N 1
ATOM 1736 C CA . PHE A 1 236 ? 84.574 97.747 111.336 1.00 75.26 263 PHE A CA 1
ATOM 1737 C C . PHE A 1 236 ? 83.332 97.593 110.468 1.00 75.51 263 PHE A C 1
ATOM 1738 O O . PHE A 1 236 ? 82.287 97.146 110.953 1.00 75.14 263 PHE A O 1
ATOM 1746 N N . TYR A 1 237 ? 83.425 97.959 109.188 1.00 75.85 264 TYR A N 1
ATOM 1747 C CA . TYR A 1 237 ? 82.319 97.718 108.268 1.00 76.32 264 TYR A CA 1
ATOM 1748 C C . TYR A 1 237 ? 82.203 96.239 107.917 1.00 76.13 264 TYR A C 1
ATOM 1749 O O . TYR A 1 237 ? 81.093 95.701 107.835 1.00 76.43 264 TYR A O 1
ATOM 1758 N N . SER A 1 238 ? 83.340 95.571 107.705 1.00 76.14 265 SER A N 1
ATOM 1759 C CA . SER A 1 238 ? 83.319 94.159 107.336 1.00 76.40 265 SER A CA 1
ATOM 1760 C C . SER A 1 238 ? 82.875 93.276 108.496 1.00 76.33 265 SER A C 1
ATOM 1761 O O . SER A 1 238 ? 82.317 92.195 108.272 1.00 76.75 265 SER A O 1
ATOM 1764 N N . THR A 1 239 ? 83.116 93.709 109.737 1.00 75.58 266 THR A N 1
ATOM 1765 C CA . THR A 1 239 ? 82.717 92.900 110.886 1.00 75.47 266 THR A CA 1
ATOM 1766 C C . THR A 1 239 ? 81.199 92.816 111.005 1.00 75.19 266 THR A C 1
ATOM 1767 O O . THR A 1 239 ? 80.672 91.953 111.717 1.00 74.82 266 THR A O 1
ATOM 1771 N N . PHE A 1 240 ? 80.479 93.704 110.315 1.00 75.17 267 PHE A N 1
ATOM 1772 C CA . PHE A 1 240 ? 79.022 93.646 110.318 1.00 75.19 267 PHE A CA 1
ATOM 1773 C C . PHE A 1 240 ? 78.492 92.464 109.520 1.00 75.23 267 PHE A C 1
ATOM 1774 O O . PHE A 1 240 ? 77.348 92.048 109.735 1.00 75.07 267 PHE A O 1
ATOM 1782 N N . ALA A 1 241 ? 79.291 91.916 108.608 1.00 75.40 268 ALA A N 1
ATOM 1783 C CA . ALA A 1 241 ? 78.882 90.785 107.787 1.00 75.79 268 ALA A CA 1
ATOM 1784 C C . ALA A 1 241 ? 79.014 89.450 108.506 1.00 76.00 268 ALA A C 1
ATOM 1785 O O . ALA A 1 241 ? 78.790 88.405 107.885 1.00 76.58 268 ALA A O 1
ATOM 1787 N N . THR A 1 242 ? 79.367 89.455 109.787 1.00 76.25 269 THR A N 1
ATOM 1788 C CA . THR A 1 242 ? 79.521 88.235 110.563 1.00 76.40 269 THR A CA 1
ATOM 1789 C C . THR A 1 242 ? 78.282 87.991 111.415 1.00 77.00 269 THR A C 1
ATOM 1790 O O . THR A 1 242 ? 77.570 88.924 111.794 1.00 76.76 269 THR A O 1
ATOM 1794 N N . ASP A 1 243 ? 78.030 86.714 111.711 1.00 77.89 270 ASP A N 1
ATOM 1795 C CA . ASP A 1 243 ? 76.864 86.360 112.515 1.00 78.19 270 ASP A CA 1
ATOM 1796 C C . ASP A 1 243 ? 77.090 86.678 113.988 1.00 77.88 270 ASP A C 1
ATOM 1797 O O . ASP A 1 243 ? 76.129 86.882 114.739 1.00 78.11 270 ASP A O 1
ATOM 1802 N N . ASP A 1 244 ? 78.352 86.721 114.420 1.00 77.31 271 ASP A N 1
ATOM 1803 C CA . ASP A 1 244 ? 78.645 87.005 115.821 1.00 77.44 271 ASP A CA 1
ATOM 1804 C C . ASP A 1 244 ? 78.324 88.451 116.177 1.00 77.38 271 ASP A C 1
ATOM 1805 O O . ASP A 1 244 ? 77.975 88.753 117.324 1.00 76.83 271 ASP A O 1
ATOM 1810 N N . ARG A 1 245 ? 78.439 89.360 115.206 1.00 77.34 272 ARG A N 1
ATOM 1811 C CA . ARG A 1 245 ? 78.167 90.769 115.475 1.00 77.52 272 ARG A CA 1
ATOM 1812 C C . ARG A 1 245 ? 76.711 90.988 115.866 1.00 77.56 272 ARG A C 1
ATOM 1813 O O . ARG A 1 245 ? 76.423 91.618 116.892 1.00 78.00 272 ARG A O 1
ATOM 1821 N N . LYS A 1 246 ? 75.777 90.480 115.058 1.00 77.23 273 LYS A N 1
ATOM 1822 C CA . LYS A 1 246 ? 74.363 90.673 115.361 1.00 77.25 273 LYS A CA 1
ATOM 1823 C C . LYS A 1 246 ? 73.961 89.911 116.617 1.00 76.50 273 LYS A C 1
ATOM 1824 O O . LYS A 1 246 ? 73.123 90.384 117.391 1.00 76.82 273 LYS A O 1
ATOM 1830 N N . GLU A 1 247 ? 74.563 88.741 116.849 1.00 75.35 274 GLU A N 1
ATOM 1831 C CA . GLU A 1 247 ? 74.276 87.995 118.070 1.00 74.58 274 GLU A CA 1
ATOM 1832 C C . GLU A 1 247 ? 74.713 88.774 119.305 1.00 73.87 274 GLU A C 1
ATOM 1833 O O . GLU A 1 247 ? 73.957 88.885 120.279 1.00 73.48 274 GLU A O 1
ATOM 1839 N N . GLY A 1 248 ? 75.924 89.324 119.282 1.00 73.42 275 GLY A N 1
ATOM 1840 C CA . GLY A 1 248 ? 76.417 90.125 120.384 1.00 73.16 275 GLY A CA 1
ATOM 1841 C C . GLY A 1 248 ? 75.602 91.381 120.603 1.00 73.14 275 GLY A C 1
ATOM 1842 O O . GLY A 1 248 ? 75.317 91.755 121.744 1.00 72.94 275 GLY A O 1
ATOM 1843 N N . MET A 1 249 ? 75.204 92.039 119.511 1.00 73.11 276 MET A N 1
ATOM 1844 C CA . MET A 1 249 ? 74.393 93.245 119.647 1.00 72.90 276 MET A CA 1
ATOM 1845 C C . MET A 1 249 ? 73.005 92.931 120.189 1.00 72.08 276 MET A C 1
ATOM 1846 O O . MET A 1 249 ? 72.461 93.707 120.981 1.00 72.03 276 MET A O 1
ATOM 1851 N N . THR A 1 250 ? 72.421 91.797 119.791 1.00 71.54 277 THR A N 1
ATOM 1852 C CA . THR A 1 250 ? 71.137 91.391 120.352 1.00 71.40 277 THR A CA 1
ATOM 1853 C C . THR A 1 250 ? 71.270 91.044 121.830 1.00 71.54 277 THR A C 1
ATOM 1854 O O . THR A 1 250 ? 70.394 91.381 122.634 1.00 71.12 277 THR A O 1
ATOM 1858 N N . ALA A 1 251 ? 72.363 90.374 122.206 1.00 71.60 278 ALA A N 1
ATOM 1859 C CA . ALA A 1 251 ? 72.599 90.069 123.613 1.00 72.11 278 ALA A CA 1
ATOM 1860 C C . ALA A 1 251 ? 72.841 91.331 124.430 1.00 72.62 278 ALA A C 1
ATOM 1861 O O . ALA A 1 251 ? 72.553 91.354 125.632 1.00 72.85 278 ALA A O 1
ATOM 1863 N N . PHE A 1 252 ? 73.380 92.379 123.806 1.00 72.53 279 PHE A N 1
ATOM 1864 C CA . PHE A 1 252 ? 73.568 93.644 124.510 1.00 72.74 279 PHE A CA 1
ATOM 1865 C C . PHE A 1 252 ? 72.245 94.390 124.656 1.00 72.78 279 PHE A C 1
ATOM 1866 O O . PHE A 1 252 ? 71.951 94.960 125.713 1.00 72.92 279 PHE A O 1
ATOM 1874 N N . VAL A 1 253 ? 71.438 94.408 123.590 1.00 72.47 280 VAL A N 1
ATOM 1875 C CA . VAL A 1 253 ? 70.133 95.063 123.652 1.00 72.43 280 VAL A CA 1
ATOM 1876 C C . VAL A 1 253 ? 69.249 94.385 124.688 1.00 72.74 280 VAL A C 1
ATOM 1877 O O . VAL A 1 253 ? 68.791 95.017 125.648 1.00 72.52 280 VAL A O 1
ATOM 1881 N N . GLU A 1 254 ? 68.994 93.092 124.512 1.00 73.15 281 GLU A N 1
ATOM 1882 C CA . GLU A 1 254 ? 68.312 92.293 125.528 1.00 73.34 281 GLU A CA 1
ATOM 1883 C C . GLU A 1 254 ? 69.360 91.565 126.368 1.00 74.07 281 GLU A C 1
ATOM 1884 O O . GLU A 1 254 ? 69.872 90.505 126.007 1.00 74.08 281 GLU A O 1
ATOM 1890 N N . LYS A 1 255 ? 69.688 92.210 127.482 1.00 75.40 282 LYS A N 1
ATOM 1891 C CA . LYS A 1 255 ? 70.740 91.740 128.359 1.00 76.29 282 LYS A CA 1
ATOM 1892 C C . LYS A 1 255 ? 70.826 90.280 128.676 1.00 76.83 282 LYS A C 1
ATOM 1893 O O . LYS A 1 255 ? 69.998 89.795 129.427 1.00 77.03 282 LYS A O 1
ATOM 1899 N N . ARG A 1 256 ? 71.869 89.620 128.178 1.00 77.42 283 ARG A N 1
ATOM 1900 C CA . ARG A 1 256 ? 72.068 88.194 128.397 1.00 77.60 283 ARG A CA 1
ATOM 1901 C C . ARG A 1 256 ? 73.503 87.853 128.017 1.00 77.88 283 ARG A C 1
ATOM 1902 O O . ARG A 1 256 ? 74.326 88.736 127.760 1.00 77.84 283 ARG A O 1
ATOM 1910 N N . LYS A 1 257 ? 73.803 86.557 127.983 1.00 78.49 284 LYS A N 1
ATOM 1911 C CA . LYS A 1 257 ? 75.123 86.081 127.593 1.00 78.93 284 LYS A CA 1
ATOM 1912 C C . LYS A 1 257 ? 75.141 85.792 126.097 1.00 79.27 284 LYS A C 1
ATOM 1913 O O . LYS A 1 257 ? 74.275 85.074 125.586 1.00 79.49 284 LYS A O 1
ATOM 1919 N N . ALA A 1 258 ? 76.129 86.349 125.402 1.00 79.54 285 ALA A N 1
ATOM 1920 C CA . ALA A 1 258 ? 76.222 86.176 123.959 1.00 80.11 285 ALA A CA 1
ATOM 1921 C C . ALA A 1 258 ? 76.867 84.838 123.620 1.00 80.56 285 ALA A C 1
ATOM 1922 O O . ALA A 1 258 ? 77.957 84.520 124.106 1.00 81.25 285 ALA A O 1
ATOM 1924 N N . ASN A 1 259 ? 76.192 84.055 122.782 1.00 80.89 286 ASN A N 1
ATOM 1925 C CA . ASN A 1 259 ? 76.700 82.769 122.320 1.00 81.43 286 ASN A CA 1
ATOM 1926 C C . ASN A 1 259 ? 77.342 82.957 120.950 1.00 81.25 286 ASN A C 1
ATOM 1927 O O . ASN A 1 259 ? 76.640 83.173 119.956 1.00 80.60 286 ASN A O 1
ATOM 1932 N N . PHE A 1 260 ? 78.668 82.867 120.901 1.00 81.57 287 PHE A N 1
ATOM 1933 C CA . PHE A 1 260 ? 79.429 83.088 119.680 1.00 81.65 287 PHE A CA 1
ATOM 1934 C C . PHE A 1 260 ? 79.770 81.755 119.028 1.00 82.55 287 PHE A C 1
ATOM 1935 O O . PHE A 1 260 ? 80.057 80.771 119.715 1.00 82.88 287 PHE A O 1
ATOM 1943 N N . LYS A 1 261 ? 79.738 81.731 117.695 1.00 83.42 288 LYS A N 1
ATOM 1944 C CA . LYS A 1 261 ? 80.059 80.536 116.928 1.00 84.39 288 LYS A CA 1
ATOM 1945 C C . LYS A 1 261 ? 81.221 80.736 115.966 1.00 84.70 288 LYS A C 1
ATOM 1946 O O . LYS A 1 261 ? 81.399 79.914 115.059 1.00 84.64 288 LYS A O 1
ATOM 1952 N N . ASP A 1 262 ? 82.008 81.803 116.133 1.00 85.53 289 ASP A N 1
ATOM 1953 C CA . ASP A 1 262 ? 83.179 82.078 115.298 1.00 86.21 289 ASP A CA 1
ATOM 1954 C C . ASP A 1 262 ? 82.797 82.231 113.825 1.00 86.98 289 ASP A C 1
ATOM 1955 O O . ASP A 1 262 ? 83.488 81.731 112.936 1.00 87.13 289 ASP A O 1
ATOM 1960 N N . GLN A 1 263 ? 81.695 82.929 113.568 1.00 87.93 290 GLN A N 1
ATOM 1961 C CA . GLN A 1 263 ? 81.244 83.182 112.204 1.00 88.55 290 GLN A CA 1
ATOM 1962 C C . GLN A 1 263 ? 80.289 84.371 112.163 1.00 88.48 290 GLN A C 1
ATOM 1963 O O . GLN A 1 263 ? 79.771 84.803 113.193 1.00 88.40 290 GLN A O 1
ATOM 1970 N N . ALA B 1 4 ? 71.952 128.582 120.353 1.00 86.51 31 ALA B N 1
ATOM 1971 C CA . ALA B 1 4 ? 70.958 127.678 119.788 1.00 86.57 31 ALA B CA 1
ATOM 1972 C C . ALA B 1 4 ? 70.316 126.824 120.876 1.00 86.27 31 ALA B C 1
ATOM 1973 O O . ALA B 1 4 ? 70.809 126.764 122.002 1.00 86.61 31 ALA B O 1
ATOM 1975 N N . ASN B 1 5 ? 69.213 126.164 120.532 1.00 85.54 32 ASN B N 1
ATOM 1976 C CA . ASN B 1 5 ? 68.489 125.308 121.470 1.00 84.69 32 ASN B CA 1
ATOM 1977 C C . ASN B 1 5 ? 69.035 123.891 121.345 1.00 83.27 32 ASN B C 1
ATOM 1978 O O . ASN B 1 5 ? 68.599 123.117 120.490 1.00 83.07 32 ASN B O 1
ATOM 1983 N N . PHE B 1 6 ? 69.993 123.550 122.201 1.00 81.69 33 PHE B N 1
ATOM 1984 C CA . PHE B 1 6 ? 70.592 122.225 122.204 1.00 80.18 33 PHE B CA 1
ATOM 1985 C C . PHE B 1 6 ? 69.930 121.344 123.256 1.00 79.16 33 PHE B C 1
ATOM 1986 O O . PHE B 1 6 ? 69.649 121.781 124.376 1.00 78.83 33 PHE B O 1
ATOM 1994 N N . GLU B 1 7 ? 69.681 120.088 122.882 1.00 78.18 34 GLU B N 1
ATOM 1995 C CA . GLU B 1 7 ? 69.032 119.133 123.768 1.00 77.33 34 GLU B CA 1
ATOM 1996 C C . GLU B 1 7 ? 69.965 118.055 124.297 1.00 76.57 34 GLU B C 1
ATOM 1997 O O . GLU B 1 7 ? 69.607 117.377 125.265 1.00 76.09 34 GLU B O 1
ATOM 2003 N N . TYR B 1 8 ? 71.141 117.878 123.694 1.00 75.79 35 TYR B N 1
ATOM 2004 C CA . TYR B 1 8 ? 72.080 116.854 124.131 1.00 75.13 35 TYR B CA 1
ATOM 2005 C C . TYR B 1 8 ? 73.358 117.419 124.735 1.00 74.67 35 TYR B C 1
ATOM 2006 O O . TYR B 1 8 ? 73.971 116.752 125.576 1.00 74.36 35 TYR B O 1
ATOM 2015 N N . ILE B 1 9 ? 73.775 118.620 124.331 1.00 74.34 36 ILE B N 1
ATOM 2016 C CA . ILE B 1 9 ? 75.014 119.218 124.806 1.00 73.74 36 ILE B CA 1
ATOM 2017 C C . ILE B 1 9 ? 74.729 120.622 125.321 1.00 73.65 36 ILE B C 1
ATOM 2018 O O . ILE B 1 9 ? 73.642 121.173 125.134 1.00 73.64 36 ILE B O 1
ATOM 2023 N N . ILE B 1 10 ? 75.7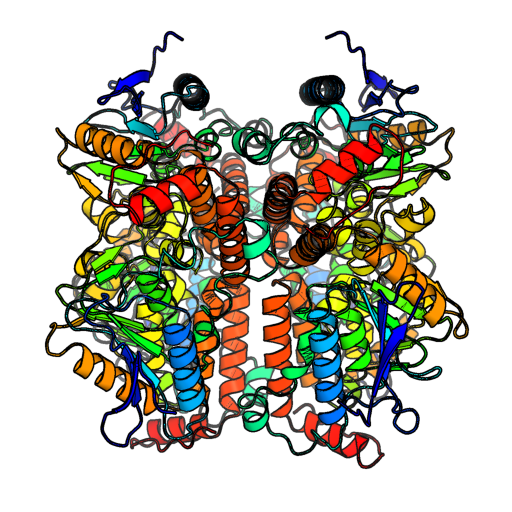31 121.197 125.982 1.00 73.71 37 ILE B N 1
ATOM 2024 C CA . ILE B 1 10 ? 75.682 122.566 126.480 1.00 73.77 37 ILE B CA 1
ATOM 2025 C C . ILE B 1 10 ? 76.923 123.293 125.984 1.00 73.66 37 ILE B C 1
ATOM 2026 O O . ILE B 1 10 ? 78.050 122.886 126.290 1.00 73.51 37 ILE B O 1
ATOM 2031 N N . ALA B 1 11 ? 76.717 124.363 125.220 1.00 73.45 38 ALA B N 1
ATOM 2032 C CA . ALA B 1 11 ? 77.803 125.129 124.625 1.00 73.43 38 ALA B CA 1
ATOM 2033 C C . ALA B 1 11 ? 77.797 126.543 125.184 1.00 73.54 38 ALA B C 1
ATOM 2034 O O . ALA B 1 11 ? 76.779 127.240 125.113 1.00 73.85 38 ALA B O 1
ATOM 2036 N N . GLU B 1 12 ? 78.934 126.962 125.736 1.00 73.82 39 GLU B N 1
ATOM 2037 C CA . GLU B 1 12 ? 79.079 128.303 126.283 1.00 74.41 39 GLU B CA 1
ATOM 2038 C C . GLU B 1 12 ? 80.558 128.661 126.316 1.00 73.87 39 GLU B C 1
ATOM 2039 O O . GLU B 1 12 ? 81.432 127.799 126.194 1.00 73.64 39 GLU B O 1
ATOM 2045 N N . LYS B 1 13 ? 80.830 129.952 126.484 1.00 73.86 40 LYS B N 1
ATOM 2046 C CA . LYS B 1 13 ? 82.190 130.465 126.577 1.00 74.09 40 LYS B CA 1
ATOM 2047 C C . LYS B 1 13 ? 82.543 130.699 128.039 1.00 74.02 40 LYS B C 1
ATOM 2048 O O . LYS B 1 13 ? 81.823 131.408 128.751 1.00 73.76 40 LYS B O 1
ATOM 2054 N N . ARG B 1 14 ? 83.648 130.104 128.482 1.00 74.27 41 ARG B N 1
ATOM 2055 C CA . ARG B 1 14 ? 84.071 130.160 129.873 1.00 74.51 41 ARG B CA 1
ATOM 2056 C C . ARG B 1 14 ? 85.410 130.881 129.969 1.00 74.12 41 ARG B C 1
ATOM 2057 O O . ARG B 1 14 ? 86.074 131.147 128.962 1.00 73.72 41 ARG B O 1
ATOM 2065 N N . GLY B 1 15 ? 85.806 131.196 131.196 1.00 74.34 42 GLY B N 1
ATOM 2066 C CA . GLY B 1 15 ? 87.044 131.899 131.448 1.00 74.14 42 GLY B CA 1
ATOM 2067 C C . GLY B 1 15 ? 86.923 133.396 131.220 1.00 74.16 42 GLY B C 1
ATOM 2068 O O . GLY B 1 15 ? 85.991 133.890 130.586 1.00 74.07 42 GLY B O 1
ATOM 2069 N N . LYS B 1 16 ? 87.896 134.126 131.758 1.00 74.65 43 LYS B N 1
ATOM 2070 C CA . LYS B 1 16 ? 87.930 135.573 131.597 1.00 74.70 43 LYS B CA 1
ATOM 2071 C C . LYS B 1 16 ? 88.225 135.924 130.145 1.00 74.25 43 LYS B C 1
ATOM 2072 O O . LYS B 1 16 ? 88.951 135.197 129.458 1.00 74.08 43 LYS B O 1
ATOM 2078 N N . ASN B 1 17 ? 87.629 137.025 129.675 1.00 73.93 44 ASN B N 1
ATOM 2079 C CA . ASN B 1 17 ? 87.743 137.498 128.296 1.00 73.61 44 ASN B CA 1
ATOM 2080 C C . ASN B 1 17 ? 87.066 136.541 127.318 1.00 73.30 44 ASN B C 1
ATOM 2081 O O . ASN B 1 17 ? 87.064 136.787 126.107 1.00 73.22 44 ASN B O 1
ATOM 2086 N N . ASN B 1 18 ? 86.484 135.455 127.836 1.00 73.58 45 ASN B N 1
ATOM 2087 C CA . ASN B 1 18 ? 85.694 134.508 127.045 1.00 73.55 45 ASN B CA 1
ATOM 2088 C C . ASN B 1 18 ? 86.481 133.961 125.854 1.00 73.15 45 ASN B C 1
ATOM 2089 O O . ASN B 1 18 ? 86.046 134.062 124.707 1.00 73.29 45 ASN B O 1
ATOM 2094 N N . THR B 1 19 ? 87.648 133.377 126.127 1.00 72.88 46 THR B N 1
ATOM 2095 C CA . THR B 1 19 ? 88.487 132.804 125.083 1.00 72.49 46 THR B CA 1
ATOM 2096 C C . THR B 1 19 ? 88.429 131.283 125.028 1.00 72.00 46 THR B C 1
ATOM 2097 O O . THR B 1 19 ? 89.123 130.685 124.200 1.00 72.04 46 THR B O 1
ATOM 2101 N N . VAL B 1 20 ? 87.626 130.646 125.877 1.00 71.80 47 VAL B N 1
ATOM 2102 C CA . VAL B 1 20 ? 87.541 129.192 125.951 1.00 71.52 47 VAL B CA 1
ATOM 2103 C C . VAL B 1 20 ? 86.104 128.769 125.686 1.00 71.53 47 VAL B C 1
ATOM 2104 O O . VAL B 1 20 ? 85.178 129.225 126.368 1.00 71.52 47 VAL B O 1
ATOM 2108 N N . GLY B 1 21 ? 85.920 127.895 124.699 1.00 71.13 48 GLY B N 1
ATOM 2109 C CA . GLY B 1 21 ? 84.611 127.346 124.408 1.00 70.96 48 GLY B CA 1
ATOM 2110 C C . GLY B 1 21 ? 84.384 126.009 125.082 1.00 71.00 48 GLY B C 1
ATOM 2111 O O . GLY B 1 21 ? 85.117 125.048 124.829 1.00 70.80 48 GLY B O 1
ATOM 2112 N N . LEU B 1 22 ? 83.373 125.933 125.945 1.00 71.56 49 LEU B N 1
ATOM 2113 C CA . LEU B 1 22 ? 83.087 124.730 126.720 1.00 71.66 49 LEU B CA 1
ATOM 2114 C C . LEU B 1 22 ? 81.927 123.982 126.072 1.00 71.63 49 LEU B C 1
ATOM 2115 O O . LEU B 1 22 ? 80.808 124.500 125.999 1.00 71.49 49 LEU B O 1
ATOM 2120 N N . ILE B 1 23 ? 82.196 122.768 125.603 1.00 71.86 50 ILE B N 1
ATOM 2121 C CA . ILE B 1 23 ? 81.177 121.889 125.043 1.00 72.10 50 ILE B CA 1
ATOM 2122 C C . ILE B 1 23 ? 80.989 120.733 126.016 1.00 72.56 50 ILE B C 1
ATOM 2123 O O . ILE B 1 23 ? 81.804 119.805 126.059 1.00 72.42 50 ILE B O 1
ATOM 2128 N N . GLN B 1 24 ? 79.916 120.783 126.800 1.00 73.35 51 GLN B N 1
ATOM 2129 C CA . GLN B 1 24 ? 79.643 119.785 127.826 1.00 74.13 51 GLN B CA 1
ATOM 2130 C C . GLN B 1 24 ? 78.485 118.900 127.382 1.00 74.23 51 GLN B C 1
ATOM 2131 O O . GLN B 1 24 ? 77.387 119.397 127.110 1.00 73.89 51 GLN B O 1
ATOM 2137 N N . LEU B 1 25 ? 78.734 117.594 127.308 1.00 74.73 52 LEU B N 1
ATOM 2138 C CA . LEU B 1 25 ? 77.671 116.637 127.027 1.00 75.18 52 LEU B CA 1
ATOM 2139 C C . LEU B 1 25 ? 76.678 116.636 128.183 1.00 75.81 52 LEU B C 1
ATOM 2140 O O . LEU B 1 25 ? 77.078 116.639 129.353 1.00 75.94 52 LEU B O 1
ATOM 2145 N N . ASN B 1 26 ? 75.384 116.630 127.862 1.00 76.66 53 ASN B N 1
ATOM 2146 C CA . ASN B 1 26 ? 74.328 116.796 128.858 1.00 77.31 53 ASN B CA 1
ATOM 2147 C C . ASN B 1 26 ? 73.350 115.622 128.786 1.00 77.85 53 ASN B C 1
ATOM 2148 O O . ASN B 1 26 ? 72.131 115.793 128.768 1.00 77.86 53 ASN B O 1
ATOM 2153 N N . ARG B 1 27 ? 73.897 114.410 128.744 1.00 78.55 54 ARG B N 1
ATOM 2154 C CA . ARG B 1 27 ? 73.111 113.177 128.805 1.00 78.95 54 ARG B CA 1
ATOM 2155 C C . ARG B 1 27 ? 73.557 112.374 130.021 1.00 78.93 54 ARG B C 1
ATOM 2156 O O . ARG B 1 27 ? 74.293 111.388 129.898 1.00 78.99 54 ARG B O 1
ATOM 2164 N N . PRO B 1 28 ? 73.125 112.773 131.221 1.00 79.02 55 PRO B N 1
ATOM 2165 C CA . PRO B 1 28 ? 73.587 112.078 132.431 1.00 78.87 55 PRO B CA 1
ATOM 2166 C C . PRO B 1 28 ? 72.872 110.765 132.695 1.00 78.73 55 PRO B C 1
ATOM 2167 O O . PRO B 1 28 ? 73.479 109.859 133.279 1.00 78.94 55 PRO B O 1
ATOM 2171 N N . LYS B 1 29 ? 71.611 110.628 132.287 1.00 78.59 56 LYS B N 1
ATOM 2172 C CA . LYS B 1 29 ? 70.860 109.402 132.517 1.00 78.22 56 LYS B CA 1
ATOM 2173 C C . LYS B 1 29 ? 71.168 108.315 131.496 1.00 78.21 56 LYS B C 1
ATOM 2174 O O . LYS B 1 29 ? 70.840 107.148 131.740 1.00 78.74 56 LYS B O 1
ATOM 2180 N N . ALA B 1 30 ? 71.786 108.664 130.368 1.00 78.12 57 ALA B N 1
ATOM 2181 C CA . ALA B 1 30 ? 72.197 107.695 129.361 1.00 78.06 57 ALA B CA 1
ATOM 2182 C C . ALA B 1 30 ? 73.711 107.531 129.310 1.00 78.22 57 ALA B C 1
ATOM 2183 O O . ALA B 1 30 ? 74.236 106.955 128.351 1.00 78.24 57 ALA B O 1
ATOM 2185 N N . LEU B 1 31 ? 74.419 108.030 130.326 1.00 78.31 58 LEU B N 1
ATOM 2186 C CA . LEU B 1 31 ? 75.880 107.958 130.395 1.00 78.32 58 LEU B CA 1
ATOM 2187 C C . LEU B 1 31 ? 76.524 108.604 129.170 1.00 78.13 58 LEU B C 1
ATOM 2188 O O . LEU B 1 31 ? 77.574 108.169 128.692 1.00 78.10 58 LEU B O 1
ATOM 2193 N N . ASN B 1 32 ? 75.881 109.658 128.663 1.00 77.77 59 ASN B N 1
ATOM 2194 C CA . ASN B 1 32 ? 76.369 110.409 127.505 1.00 77.66 59 ASN B CA 1
ATOM 2195 C C . ASN B 1 32 ? 76.564 109.499 126.294 1.00 77.80 59 ASN B C 1
ATOM 2196 O O . ASN B 1 32 ? 77.653 109.410 125.724 1.00 78.01 59 ASN B O 1
ATOM 2201 N N . ALA B 1 33 ? 75.494 108.812 125.902 1.00 77.84 60 ALA B N 1
ATOM 2202 C CA . ALA B 1 33 ? 75.550 107.937 124.739 1.00 77.89 60 ALA B CA 1
ATOM 2203 C C . ALA B 1 33 ? 75.738 108.760 123.471 1.00 77.97 60 ALA B C 1
ATOM 2204 O O . ALA B 1 33 ? 75.035 109.751 123.249 1.00 77.89 60 ALA B O 1
ATOM 2206 N N . LEU B 1 34 ? 76.690 108.348 122.637 1.00 78.20 61 LEU B N 1
ATOM 2207 C CA . LEU B 1 34 ? 77.013 109.070 121.408 1.00 78.20 61 LEU B CA 1
ATOM 2208 C C . LEU B 1 34 ? 75.988 108.708 120.342 1.00 78.28 61 LEU B C 1
ATOM 2209 O O . LEU B 1 34 ? 76.184 107.773 119.563 1.00 78.54 61 LEU B O 1
ATOM 2214 N N . CYS B 1 35 ? 74.886 109.454 120.300 1.00 78.03 62 CYS B N 1
ATOM 2215 C CA . CYS B 1 35 ? 73.861 109.249 119.292 1.00 77.84 62 CYS B CA 1
ATOM 2216 C C . CYS B 1 35 ? 74.086 110.203 118.120 1.00 77.37 62 CYS B C 1
ATOM 2217 O O . CYS B 1 35 ? 75.011 111.019 118.116 1.00 77.48 62 CYS B O 1
ATOM 2220 N N . ASP B 1 36 ? 73.224 110.101 117.106 1.00 77.00 63 ASP B N 1
ATOM 2221 C CA . ASP B 1 36 ? 73.363 110.946 115.926 1.00 76.65 63 ASP B CA 1
ATOM 2222 C C . ASP B 1 36 ? 73.062 112.409 116.227 1.00 75.91 63 ASP B C 1
ATOM 2223 O O . ASP B 1 36 ? 73.780 113.295 115.748 1.00 76.38 63 ASP B O 1
ATOM 2228 N N . GLY B 1 37 ? 72.021 112.681 117.016 1.00 74.69 64 GLY B N 1
ATOM 2229 C CA . GLY B 1 37 ? 71.704 114.059 117.353 1.00 74.25 64 GLY B CA 1
ATOM 2230 C C . GLY B 1 37 ? 72.771 114.710 118.211 1.00 73.94 64 GLY B C 1
ATOM 2231 O O . GLY B 1 37 ? 73.108 115.882 118.017 1.00 73.26 64 GLY B O 1
ATOM 2232 N N . LEU B 1 38 ? 73.324 113.959 119.168 1.00 73.76 65 LEU B N 1
ATOM 2233 C CA . LEU B 1 38 ? 74.394 114.499 120.000 1.00 73.58 65 LEU B CA 1
ATOM 2234 C C . LEU B 1 38 ? 75.635 114.797 119.169 1.00 73.61 65 LEU B C 1
ATOM 2235 O O . LEU B 1 38 ? 76.291 115.825 119.369 1.00 73.69 65 LEU B O 1
ATOM 2240 N N . ILE B 1 39 ? 75.968 113.913 118.224 1.00 73.55 66 ILE B N 1
ATOM 2241 C CA . ILE B 1 39 ? 77.121 114.149 117.360 1.00 73.46 66 ILE B CA 1
ATOM 2242 C C . ILE B 1 39 ? 76.882 115.354 116.460 1.00 73.56 66 ILE B C 1
ATOM 2243 O O . ILE B 1 39 ? 77.792 116.163 116.237 1.00 73.88 66 ILE B O 1
ATOM 2248 N N . ASP B 1 40 ? 75.660 115.506 115.944 1.00 73.70 67 ASP B N 1
ATOM 2249 C CA . ASP B 1 40 ? 75.351 116.664 115.110 1.00 73.96 67 ASP B CA 1
ATOM 2250 C C . ASP B 1 40 ? 75.455 117.961 115.904 1.00 73.49 67 ASP B C 1
ATOM 2251 O O . ASP B 1 40 ? 76.013 118.952 115.416 1.00 73.48 67 ASP B O 1
ATOM 2256 N N . GLU B 1 41 ? 74.929 117.975 117.132 1.00 72.89 68 GLU B N 1
ATOM 2257 C CA . GLU B 1 41 ? 75.045 119.160 117.974 1.00 72.61 68 GLU B CA 1
ATOM 2258 C C . GLU B 1 41 ? 76.492 119.452 118.350 1.00 72.27 68 GLU B C 1
ATOM 2259 O O . GLU B 1 41 ? 76.890 120.622 118.401 1.00 72.20 68 GLU B O 1
ATOM 2265 N N . LEU B 1 42 ? 77.289 118.412 118.606 1.00 71.88 69 LEU B N 1
ATOM 2266 C CA . LEU B 1 42 ? 78.705 118.609 118.898 1.00 71.48 69 LEU B CA 1
ATOM 2267 C C . LEU B 1 42 ? 79.427 119.216 117.703 1.00 71.58 69 LEU B C 1
ATOM 2268 O O . LEU B 1 42 ? 80.249 120.125 117.857 1.00 71.04 69 LEU B O 1
ATOM 2273 N N . ASN B 1 43 ? 79.127 118.726 116.498 1.00 71.56 70 ASN B N 1
ATOM 2274 C CA . ASN B 1 43 ? 79.736 119.290 115.298 1.00 71.68 70 ASN B CA 1
ATOM 2275 C C . ASN B 1 43 ? 79.310 120.736 115.078 1.00 71.93 70 ASN B C 1
ATOM 2276 O O . ASN B 1 43 ? 80.135 121.571 114.691 1.00 71.98 70 ASN B O 1
ATOM 2281 N N . GLN B 1 44 ? 78.035 121.049 115.321 1.00 72.09 71 GLN B N 1
ATOM 2282 C CA . GLN B 1 44 ? 77.574 122.428 115.186 1.00 72.68 71 GLN B CA 1
ATOM 2283 C C . GLN B 1 44 ? 78.275 123.347 116.180 1.00 72.82 71 GLN B C 1
ATOM 2284 O O . GLN B 1 44 ? 78.702 124.451 115.819 1.00 73.47 71 GLN B O 1
ATOM 2290 N N . ALA B 1 45 ? 78.403 122.909 117.435 1.00 72.76 72 ALA B N 1
ATOM 2291 C CA . ALA B 1 45 ? 79.093 123.720 118.434 1.00 72.74 72 ALA B CA 1
ATOM 2292 C C . ALA B 1 45 ? 80.567 123.887 118.086 1.00 72.71 72 ALA B C 1
ATOM 2293 O O . ALA B 1 45 ? 81.138 124.968 118.272 1.00 72.61 72 ALA B O 1
ATOM 2295 N N . LEU B 1 46 ? 81.199 122.827 117.575 1.00 72.86 73 LEU B N 1
ATOM 2296 C CA . LEU B 1 46 ? 82.594 122.922 117.163 1.00 72.71 73 LEU B CA 1
ATOM 2297 C C . LEU B 1 46 ? 82.763 123.912 116.019 1.00 72.81 73 LEU B C 1
ATOM 2298 O O . LEU B 1 46 ? 83.709 124.705 116.012 1.00 72.85 73 LEU B O 1
ATOM 2303 N N . LYS B 1 47 ? 81.850 123.886 115.046 1.00 72.80 74 LYS B N 1
ATOM 2304 C CA . LYS B 1 47 ? 81.913 124.839 113.942 1.00 73.42 74 LYS B CA 1
ATOM 2305 C C . LYS B 1 47 ? 81.708 126.267 114.435 1.00 73.57 74 LYS B C 1
ATOM 2306 O O . LYS B 1 47 ? 82.398 127.195 113.991 1.00 74.04 74 LYS B O 1
ATOM 2312 N N . THR B 1 48 ? 80.759 126.463 115.354 1.00 73.28 75 THR B N 1
ATOM 2313 C CA . THR B 1 48 ? 80.500 127.799 115.886 1.00 73.10 75 THR B CA 1
ATOM 2314 C C . THR B 1 48 ? 81.720 128.322 116.635 1.00 73.60 75 THR B C 1
ATOM 2315 O O . THR B 1 48 ? 82.092 129.495 116.503 1.00 73.28 75 THR B O 1
ATOM 2319 N N . PHE B 1 49 ? 82.368 127.462 117.422 1.00 74.06 76 PHE B N 1
ATOM 2320 C CA . PHE B 1 49 ? 83.549 127.887 118.166 1.00 74.78 76 PHE B CA 1
ATOM 2321 C C . PHE B 1 49 ? 84.749 128.080 117.245 1.00 76.13 76 PHE B C 1
ATOM 2322 O O . PHE B 1 49 ? 85.643 128.881 117.544 1.00 76.26 76 PHE B O 1
ATOM 2330 N N . GLU B 1 50 ? 84.788 127.353 116.126 1.00 77.97 77 GLU B N 1
ATOM 2331 C CA . GLU B 1 50 ? 85.849 127.545 115.145 1.00 79.23 77 GLU B CA 1
ATOM 2332 C C . GLU B 1 50 ? 85.688 128.862 114.403 1.00 79.40 77 GLU B C 1
ATOM 2333 O O . GLU B 1 50 ? 86.685 129.510 114.063 1.00 79.30 77 GLU B O 1
ATOM 2339 N N . GLU B 1 51 ? 84.447 129.273 114.143 1.00 80.11 78 GLU B N 1
ATOM 2340 C CA . GLU B 1 51 ? 84.163 130.525 113.455 1.00 80.76 78 GLU B CA 1
ATOM 2341 C C . GLU B 1 51 ? 84.033 131.699 114.421 1.00 80.12 78 GLU B C 1
ATOM 2342 O O . GLU B 1 51 ? 83.484 132.743 114.053 1.00 80.08 78 GLU B O 1
ATOM 2348 N N . ASP B 1 52 ? 84.529 131.550 115.649 1.00 79.74 79 ASP B N 1
ATOM 2349 C CA . ASP B 1 52 ? 84.479 132.619 116.634 1.00 79.54 79 ASP B CA 1
ATOM 2350 C C . ASP B 1 52 ? 85.872 133.205 116.801 1.00 79.03 79 ASP B C 1
ATOM 2351 O O . ASP B 1 52 ? 86.778 132.496 117.267 1.00 79.16 79 ASP B O 1
ATOM 2356 N N . PRO B 1 53 ? 86.099 134.472 116.438 1.00 78.75 80 PRO B N 1
ATOM 2357 C CA . PRO B 1 53 ? 87.448 135.045 116.551 1.00 78.50 80 PRO B CA 1
ATOM 2358 C C . PRO B 1 53 ? 87.923 135.171 117.990 1.00 78.25 80 PRO B C 1
ATOM 2359 O O . PRO B 1 53 ? 89.128 135.120 118.258 1.00 78.89 80 PRO B O 1
ATOM 2363 N N . ALA B 1 54 ? 86.987 135.336 118.923 1.00 77.53 81 ALA B N 1
ATOM 2364 C CA . ALA B 1 54 ? 87.328 135.502 120.330 1.00 76.74 81 ALA B CA 1
ATOM 2365 C C . ALA B 1 54 ? 87.665 134.189 121.024 1.00 76.02 81 ALA B C 1
ATOM 2366 O O . ALA B 1 54 ? 88.115 134.217 122.174 1.00 75.87 81 ALA B O 1
ATOM 2368 N N . VAL B 1 55 ? 87.465 133.052 120.365 1.00 74.88 82 VAL B N 1
ATOM 2369 C CA . VAL B 1 55 ? 87.736 131.742 120.946 1.00 74.21 82 VAL B CA 1
ATOM 2370 C C . VAL B 1 55 ? 89.043 131.222 120.363 1.00 73.83 82 VAL B C 1
ATOM 2371 O O . VAL B 1 55 ? 89.215 131.185 119.139 1.00 74.16 82 VAL B O 1
ATOM 2375 N N . GLY B 1 56 ? 89.963 130.820 121.236 1.00 73.36 83 GLY B N 1
ATOM 2376 C CA . GLY B 1 56 ? 91.244 130.304 120.798 1.00 73.24 83 GLY B CA 1
ATOM 2377 C C . GLY B 1 56 ? 91.458 128.845 121.146 1.00 73.32 83 GLY B C 1
ATOM 2378 O O . GLY B 1 56 ? 92.366 128.200 120.614 1.00 73.57 83 GLY B O 1
ATOM 2379 N N . ALA B 1 57 ? 90.627 128.313 122.039 1.00 73.28 84 ALA B N 1
ATOM 2380 C CA . ALA B 1 57 ? 90.744 126.922 122.451 1.00 73.02 84 ALA B CA 1
ATOM 2381 C C . ALA B 1 57 ? 89.375 126.417 122.882 1.00 73.13 84 ALA B C 1
ATOM 2382 O O . ALA B 1 57 ? 88.523 127.191 123.323 1.00 73.35 84 ALA B O 1
ATOM 2384 N N . ILE B 1 58 ? 89.180 125.107 122.747 1.00 72.98 85 ILE B N 1
ATOM 2385 C CA . ILE B 1 58 ? 87.919 124.451 123.069 1.00 72.32 85 ILE B CA 1
ATOM 2386 C C . ILE B 1 58 ? 88.179 123.396 124.134 1.00 71.84 85 ILE B C 1
ATOM 2387 O O . ILE B 1 58 ? 89.212 122.718 124.110 1.00 71.52 85 ILE B O 1
ATOM 2392 N N . VAL B 1 59 ? 87.245 123.264 125.073 1.00 71.24 86 VAL B N 1
ATOM 2393 C CA . VAL B 1 59 ? 87.310 122.253 126.122 1.00 70.81 86 VAL B CA 1
ATOM 2394 C C . VAL B 1 59 ? 86.089 121.355 125.984 1.00 70.80 86 VAL B C 1
ATOM 2395 O O . VAL B 1 59 ? 84.948 121.828 126.065 1.00 70.82 86 VAL B O 1
ATOM 2399 N N . LEU B 1 60 ? 86.327 120.063 125.776 1.00 71.11 87 LEU B N 1
ATOM 2400 C CA . LEU B 1 60 ? 85.269 119.074 125.621 1.00 71.95 87 LEU B CA 1
ATOM 2401 C C . LEU B 1 60 ? 85.203 118.224 126.883 1.00 72.54 87 LEU B C 1
ATOM 2402 O O . LEU B 1 60 ? 86.194 117.590 127.261 1.00 71.90 87 LEU B O 1
ATOM 2407 N N . THR B 1 61 ? 84.039 118.213 127.529 1.00 73.59 88 THR B N 1
ATOM 2408 C CA . THR B 1 61 ? 83.840 117.456 128.755 1.00 75.03 88 THR B CA 1
ATOM 2409 C C . THR B 1 61 ? 82.439 116.862 128.756 1.00 75.52 88 THR B C 1
ATOM 2410 O O . THR B 1 61 ? 81.595 117.196 127.920 1.00 75.88 88 THR B O 1
ATOM 2414 N N . GLY B 1 62 ? 82.201 115.964 129.707 1.00 76.16 89 GLY B N 1
ATOM 2415 C CA . GLY B 1 62 ? 80.897 115.352 129.867 1.00 76.71 89 GLY B CA 1
ATOM 2416 C C . GLY B 1 62 ? 80.344 115.532 131.264 1.00 77.25 89 GLY B C 1
ATOM 2417 O O . GLY B 1 62 ? 80.255 116.658 131.765 1.00 77.59 89 GLY B O 1
ATOM 2418 N N . GLY B 1 63 ? 79.967 114.426 131.907 1.00 77.88 90 GLY B N 1
ATOM 2419 C CA . GLY B 1 63 ? 79.487 114.452 133.269 1.00 78.19 90 GLY B CA 1
ATOM 2420 C C . GLY B 1 63 ? 80.572 114.073 134.268 1.00 78.64 90 GLY B C 1
ATOM 2421 O O . GLY B 1 63 ? 81.680 113.674 133.918 1.00 78.10 90 GLY B O 1
ATOM 2422 N N . ASP B 1 64 ? 80.222 114.210 135.549 1.00 79.50 91 ASP B N 1
ATOM 2423 C CA . ASP B 1 64 ? 81.170 113.881 136.608 1.00 80.47 91 ASP B CA 1
ATOM 2424 C C . ASP B 1 64 ? 81.357 112.374 136.735 1.00 80.73 91 ASP B C 1
ATOM 2425 O O . ASP B 1 64 ? 82.443 111.906 137.095 1.00 80.96 91 ASP B O 1
ATOM 2430 N N . LYS B 1 65 ? 80.312 111.601 136.445 1.00 80.75 92 LYS B N 1
ATOM 2431 C CA . LYS B 1 65 ? 80.368 110.151 136.566 1.00 81.11 92 LYS B CA 1
ATOM 2432 C C . LYS B 1 65 ? 80.605 109.443 135.239 1.00 80.93 92 LYS B C 1
ATOM 2433 O O . LYS B 1 65 ? 80.929 108.250 135.243 1.00 81.15 92 LYS B O 1
ATOM 2439 N N . ALA B 1 66 ? 80.454 110.136 134.112 1.00 80.80 93 ALA B N 1
ATOM 2440 C CA . ALA B 1 66 ? 80.650 109.517 132.807 1.00 80.71 93 ALA B CA 1
ATOM 2441 C C . ALA B 1 66 ? 80.934 110.592 131.770 1.00 80.81 93 ALA B C 1
ATOM 2442 O O . ALA B 1 66 ? 80.179 111.562 131.656 1.00 81.06 93 ALA B O 1
ATOM 2444 N N . PHE B 1 67 ? 82.022 110.413 131.020 1.00 80.75 94 PHE B N 1
ATOM 2445 C CA . PHE B 1 67 ? 82.328 111.312 129.912 1.00 80.56 94 PHE B CA 1
ATOM 2446 C C . PHE B 1 67 ? 81.523 110.936 128.673 1.00 81.02 94 PHE B C 1
ATOM 2447 O O . PHE B 1 67 ? 80.741 111.742 128.158 1.00 80.72 94 PHE B O 1
ATOM 2455 N N . ALA B 1 68 ? 81.713 109.712 128.180 1.00 81.71 95 ALA B N 1
ATOM 2456 C CA . ALA B 1 68 ? 80.919 109.170 127.084 1.00 82.46 95 ALA B CA 1
ATOM 2457 C C . ALA B 1 68 ? 81.049 107.652 127.058 1.00 83.25 95 ALA B C 1
ATOM 2458 O O . ALA B 1 68 ? 82.146 107.122 126.851 1.00 83.05 95 ALA B O 1
ATOM 2460 N N . ALA B 1 69 ? 79.938 106.943 127.268 1.00 84.51 96 ALA B N 1
ATOM 2461 C CA . ALA B 1 69 ? 79.951 105.491 127.411 1.00 85.18 96 ALA B CA 1
ATOM 2462 C C . ALA B 1 69 ? 79.688 104.759 126.100 1.00 85.79 96 ALA B C 1
ATOM 2463 O O . ALA B 1 69 ? 79.161 103.638 126.117 1.00 86.24 96 ALA B O 1
ATOM 2465 N N . GLY B 1 70 ? 80.035 105.356 124.967 1.00 86.42 97 GLY B N 1
ATOM 2466 C CA . GLY B 1 70 ? 79.892 104.688 123.692 1.00 87.16 97 GLY B CA 1
ATOM 2467 C C . GLY B 1 70 ? 78.626 105.100 122.958 1.00 87.76 97 GLY B C 1
ATOM 2468 O O . GLY B 1 70 ? 77.752 105.791 123.489 1.00 88.20 97 GLY B O 1
ATOM 2469 N N . ALA B 1 71 ? 78.534 104.660 121.706 1.00 88.04 98 ALA B N 1
ATOM 2470 C CA . ALA B 1 71 ? 77.397 104.991 120.865 1.00 88.16 98 ALA B CA 1
ATOM 2471 C C . ALA B 1 71 ? 76.178 104.152 121.244 1.00 88.47 98 ALA B C 1
ATOM 2472 O O . ALA B 1 71 ? 76.250 103.218 122.048 1.00 88.61 98 ALA B O 1
ATOM 2474 N N . ASP B 1 72 ? 75.042 104.504 120.648 1.00 88.60 99 ASP B N 1
ATOM 2475 C CA . ASP B 1 72 ? 73.819 103.740 120.843 1.00 88.66 99 ASP B CA 1
ATOM 2476 C C . ASP B 1 72 ? 73.872 102.453 120.030 1.00 88.42 99 ASP B C 1
ATOM 2477 O O . ASP B 1 72 ? 74.096 102.483 118.816 1.00 88.36 99 ASP B O 1
ATOM 2482 N N . ILE B 1 73 ? 73.673 101.321 120.704 1.00 88.14 100 ILE B N 1
ATOM 2483 C CA . ILE B 1 73 ? 73.733 100.036 120.017 1.00 87.90 100 ILE B CA 1
ATOM 2484 C C . ILE B 1 73 ? 72.423 99.738 119.293 1.00 87.81 100 ILE B C 1
ATOM 2485 O O . ILE B 1 73 ? 72.420 99.032 118.277 1.00 87.96 100 ILE B O 1
ATOM 2490 N N . LYS B 1 74 ? 71.301 100.266 119.788 1.00 87.66 101 LYS B N 1
ATOM 2491 C CA . LYS B 1 74 ? 70.012 99.991 119.160 1.00 87.52 101 LYS B CA 1
ATOM 2492 C C . LYS B 1 74 ? 69.956 100.538 117.738 1.00 87.23 101 LYS B C 1
ATOM 2493 O O . LYS B 1 74 ? 69.385 99.903 116.844 1.00 87.12 101 LYS B O 1
ATOM 2499 N N . GLU B 1 75 ? 70.540 101.713 117.509 1.00 86.79 102 GLU B N 1
ATOM 2500 C CA . GLU B 1 75 ? 70.539 102.313 116.176 1.00 86.58 102 GLU B CA 1
ATOM 2501 C C . GLU B 1 75 ? 71.559 101.684 115.236 1.00 85.99 102 GLU B C 1
ATOM 2502 O O . GLU B 1 75 ? 71.685 102.148 114.096 1.00 85.97 102 GLU B O 1
ATOM 2508 N N . MET B 1 76 ? 72.287 100.652 115.665 1.00 85.24 103 MET B N 1
ATOM 2509 C CA . MET B 1 76 ? 73.291 100.025 114.816 1.00 84.53 103 MET B CA 1
ATOM 2510 C C . MET B 1 76 ? 73.230 98.505 114.800 1.00 83.91 103 MET B C 1
ATOM 2511 O O . MET B 1 76 ? 74.127 97.885 114.222 1.00 83.93 103 MET B O 1
ATOM 2516 N N . GLN B 1 77 ? 72.216 97.883 115.406 1.00 83.03 104 GLN B N 1
ATOM 2517 C CA . GLN B 1 77 ? 72.118 96.427 115.378 1.00 82.41 104 GLN B CA 1
ATOM 2518 C C . GLN B 1 77 ? 71.542 95.936 114.056 1.00 81.80 104 GLN B C 1
ATOM 2519 O O . GLN B 1 77 ? 72.039 94.964 113.475 1.00 81.47 104 GLN B O 1
ATOM 2525 N N . ASN B 1 78 ? 70.495 96.600 113.561 1.00 81.38 105 ASN B N 1
ATOM 2526 C CA . ASN B 1 78 ? 69.853 96.156 112.327 1.00 81.15 105 ASN B CA 1
ATOM 2527 C C . ASN B 1 78 ? 70.692 96.508 111.104 1.00 80.72 105 ASN B C 1
ATOM 2528 O O . ASN B 1 78 ? 70.406 96.040 109.995 1.00 80.72 105 ASN B O 1
ATOM 2533 N N . LEU B 1 79 ? 71.721 97.336 111.282 1.00 80.21 106 LEU B N 1
ATOM 2534 C CA . LEU B 1 79 ? 72.586 97.724 110.176 1.00 79.75 106 LEU B CA 1
ATOM 2535 C C . LEU B 1 79 ? 73.297 96.509 109.596 1.00 79.52 106 LEU B C 1
ATOM 2536 O O . LEU B 1 79 ? 73.777 95.641 110.330 1.00 79.24 106 LEU B O 1
ATOM 2541 N N . SER B 1 80 ? 73.359 96.455 108.271 1.00 79.55 107 SER B N 1
ATOM 2542 C CA . SER B 1 80 ? 74.016 95.372 107.558 1.00 79.62 107 SER B CA 1
ATOM 2543 C C . SER B 1 80 ? 75.356 95.843 107.004 1.00 79.81 107 SER B C 1
ATOM 2544 O O . SER B 1 80 ? 75.756 96.998 107.166 1.00 79.74 107 SER B O 1
ATOM 2547 N N . PHE B 1 81 ? 76.057 94.920 106.342 1.00 79.93 108 PHE B N 1
ATOM 2548 C CA . PHE B 1 81 ? 77.356 95.256 105.768 1.00 80.19 108 PHE B CA 1
ATOM 2549 C C . PHE B 1 81 ? 77.222 96.286 104.653 1.00 80.46 108 PHE B C 1
ATOM 2550 O O . PHE B 1 81 ? 78.038 97.209 104.549 1.00 80.05 108 PHE B O 1
ATOM 2558 N N . GLN B 1 82 ? 76.204 96.139 103.802 1.00 80.97 109 GLN B N 1
ATOM 2559 C CA . GLN B 1 82 ? 76.026 97.080 102.701 1.00 81.44 109 GLN B CA 1
ATOM 2560 C C . GLN B 1 82 ? 75.643 98.462 103.213 1.00 82.04 109 GLN B C 1
ATOM 2561 O O . GLN B 1 82 ? 76.150 99.475 102.717 1.00 82.24 109 GLN B O 1
ATOM 2567 N N . ASP B 1 83 ? 74.755 98.525 104.208 1.00 82.67 110 ASP B N 1
ATOM 2568 C CA . ASP B 1 83 ? 74.373 99.814 104.773 1.00 83.11 110 ASP B CA 1
ATOM 2569 C C . ASP B 1 83 ? 75.519 100.440 105.559 1.00 83.47 110 ASP B C 1
ATOM 2570 O O . ASP B 1 83 ? 75.528 101.655 105.783 1.00 83.69 110 ASP B O 1
ATOM 2575 N N . CYS B 1 84 ? 76.544 99.731 105.994 1.00 83.92 111 CYS B N 1
ATOM 2576 C CA . CYS B 1 84 ? 77.679 100.415 106.624 1.00 84.12 111 CYS B CA 1
ATOM 2577 C C . CYS B 1 84 ? 78.561 101.081 105.585 1.00 84.53 111 CYS B C 1
ATOM 2578 O O . CYS B 1 84 ? 78.753 102.264 105.635 1.00 84.56 111 CYS B O 1
ATOM 2581 N N . TYR B 1 85 ? 79.042 100.340 104.610 1.00 85.11 112 TYR B N 1
ATOM 2582 C CA . TYR B 1 85 ? 79.913 100.847 103.560 1.00 85.49 112 TYR B CA 1
ATOM 2583 C C . TYR B 1 85 ? 79.327 102.014 102.760 1.00 85.76 112 TYR B C 1
ATOM 2584 O O . TYR B 1 85 ? 80.011 102.972 102.531 1.00 85.64 112 TYR B O 1
ATOM 2593 N N . SER B 1 86 ? 78.075 101.960 102.408 1.00 86.18 113 SER B N 1
ATOM 2594 C CA . SER B 1 86 ? 77.438 102.976 101.630 1.00 86.67 113 SER B CA 1
ATOM 2595 C C . SER B 1 86 ? 77.175 104.268 102.226 1.00 87.15 113 SER B C 1
ATOM 2596 O O . SER B 1 86 ? 77.578 105.282 101.728 1.00 87.32 113 SER B O 1
ATOM 2599 N N . SER B 1 87 ? 76.425 104.262 103.278 1.00 87.65 114 SER B N 1
ATOM 2600 C CA . SER B 1 87 ? 76.171 105.487 103.993 1.00 87.90 114 SER B CA 1
ATOM 2601 C C . SER B 1 87 ? 77.394 105.915 104.770 1.00 87.92 114 SER B C 1
ATOM 2602 O O . SER B 1 87 ? 77.370 106.966 105.383 1.00 87.78 114 SER B O 1
ATOM 2605 N N . LYS B 1 88 ? 78.461 105.142 104.726 1.00 88.26 115 LYS B N 1
ATOM 2606 C CA . LYS B 1 88 ? 79.669 105.394 105.504 1.00 88.52 115 LYS B CA 1
ATOM 2607 C C . LYS B 1 88 ? 79.365 105.599 106.959 1.00 88.72 115 LYS B C 1
ATOM 2608 O O . LYS B 1 88 ? 79.615 106.650 107.487 1.00 88.91 115 LYS B O 1
ATOM 2614 N N . PHE B 1 89 ? 78.832 104.580 107.597 1.00 88.91 116 PHE B N 1
ATOM 2615 C CA . PHE B 1 89 ? 78.443 104.637 108.979 1.00 88.93 116 PHE B CA 1
ATOM 2616 C C . PHE B 1 89 ? 79.506 105.236 109.878 1.00 88.71 116 PHE B C 1
ATOM 2617 O O . PHE B 1 89 ? 80.670 104.862 109.782 1.00 88.45 116 PHE B O 1
ATOM 2625 N N . LEU B 1 90 ? 79.083 106.153 110.742 1.00 88.70 117 LEU B N 1
ATOM 2626 C CA . LEU B 1 90 ? 80.037 106.828 111.629 1.00 88.81 117 LEU B CA 1
ATOM 2627 C C . LEU B 1 90 ? 81.016 107.694 110.836 1.00 88.91 117 LEU B C 1
ATOM 2628 O O . LEU B 1 90 ? 82.217 107.705 111.107 1.00 88.74 117 LEU B O 1
ATOM 2633 N N . LYS B 1 91 ? 80.497 108.433 109.855 1.00 89.09 118 LYS B N 1
ATOM 2634 C CA . LYS B 1 91 ? 81.312 109.340 109.054 1.00 89.29 118 LYS B CA 1
ATOM 2635 C C . LYS B 1 91 ? 81.462 110.720 109.676 1.00 89.25 118 LYS B C 1
ATOM 2636 O O . LYS B 1 91 ? 82.462 111.397 109.415 1.00 89.19 118 LYS B O 1
ATOM 2642 N N . HIS B 1 92 ? 80.500 111.153 110.489 1.00 89.34 119 HIS B N 1
ATOM 2643 C CA . HIS B 1 92 ? 80.584 112.440 111.165 1.00 89.47 119 HIS B CA 1
ATOM 2644 C C . HIS B 1 92 ? 81.304 112.357 112.504 1.00 89.51 119 HIS B C 1
ATOM 2645 O O . HIS B 1 92 ? 81.345 113.356 113.230 1.00 89.82 119 HIS B O 1
ATOM 2652 N N . TRP B 1 93 ? 81.867 111.201 112.844 1.00 89.65 120 TRP B N 1
ATOM 2653 C CA . TRP B 1 93 ? 82.532 110.997 114.124 1.00 89.81 120 TRP B CA 1
ATOM 2654 C C . TRP B 1 93 ? 83.963 111.517 114.146 1.00 89.98 120 TRP B C 1
ATOM 2655 O O . TRP B 1 93 ? 84.590 111.503 115.210 1.00 90.04 120 TRP B O 1
ATOM 2666 N N . ASP B 1 94 ? 84.495 111.974 113.009 1.00 90.20 121 ASP B N 1
ATOM 2667 C CA . ASP B 1 94 ? 85.874 112.445 112.936 1.00 90.51 121 ASP B CA 1
ATOM 2668 C C . ASP B 1 94 ? 85.954 113.933 112.613 1.00 90.28 121 ASP B C 1
ATOM 2669 O O . ASP B 1 94 ? 86.975 114.392 112.090 1.00 89.74 121 ASP B O 1
ATOM 2674 N N . HIS B 1 95 ? 84.900 114.697 112.910 1.00 90.18 122 HIS B N 1
ATOM 2675 C CA . HIS B 1 95 ? 84.941 116.136 112.683 1.00 90.16 122 HIS B CA 1
ATOM 2676 C C . HIS B 1 95 ? 85.833 116.853 113.688 1.00 89.59 122 HIS B C 1
ATOM 2677 O O . HIS B 1 95 ? 86.257 117.984 113.424 1.00 89.83 122 HIS B O 1
ATOM 2684 N N . LEU B 1 96 ? 86.124 116.226 114.830 1.00 88.79 123 LEU B N 1
ATOM 2685 C CA . LEU B 1 96 ? 87.016 116.843 115.806 1.00 88.66 123 LEU B CA 1
ATOM 2686 C C . LEU B 1 96 ? 88.452 116.888 115.302 1.00 88.23 123 LEU B C 1
ATOM 2687 O O . LEU B 1 96 ? 89.231 117.751 115.724 1.00 89.03 123 LEU B O 1
ATOM 2692 N N . THR B 1 97 ? 88.821 115.973 114.404 1.00 87.11 124 THR B N 1
ATOM 2693 C CA . THR B 1 97 ? 90.174 115.943 113.861 1.00 86.40 124 THR B CA 1
ATOM 2694 C C . THR B 1 97 ? 90.397 116.985 112.773 1.00 85.65 124 THR B C 1
ATOM 2695 O O . THR B 1 97 ? 91.542 117.181 112.354 1.00 85.91 124 THR B O 1
ATOM 2699 N N . GLN B 1 98 ? 89.340 117.653 112.310 1.00 84.75 125 GLN B N 1
ATOM 2700 C CA . GLN B 1 98 ? 89.457 118.690 111.296 1.00 84.16 125 GLN B CA 1
ATOM 2701 C C . GLN B 1 98 ? 89.565 120.088 111.889 1.00 83.67 125 GLN B C 1
ATOM 2702 O O . GLN B 1 98 ? 89.858 121.035 111.152 1.00 83.57 125 GLN B O 1
ATOM 2708 N N . VAL B 1 99 ? 89.336 120.237 113.196 1.00 83.09 126 VAL B N 1
ATOM 2709 C CA . VAL B 1 99 ? 89.433 121.545 113.827 1.00 82.88 126 VAL B CA 1
ATOM 2710 C C . VAL B 1 99 ? 90.891 121.983 113.870 1.00 82.55 126 VAL B C 1
ATOM 2711 O O . VAL B 1 99 ? 91.802 121.169 114.074 1.00 82.64 126 VAL B O 1
ATOM 2715 N N . LYS B 1 100 ? 91.120 123.282 113.679 1.00 82.03 127 LYS B N 1
ATOM 2716 C CA . LYS B 1 100 ? 92.469 123.832 113.727 1.00 81.81 127 LYS B CA 1
ATOM 2717 C C . LYS B 1 100 ? 92.845 124.335 115.112 1.00 80.79 127 LYS B C 1
ATOM 2718 O O . LYS B 1 100 ? 94.034 124.354 115.454 1.00 81.11 127 LYS B O 1
ATOM 2724 N N . LYS B 1 101 ? 91.865 124.743 115.915 1.00 78.97 128 LYS B N 1
ATOM 2725 C CA . LYS B 1 101 ? 92.135 125.186 117.272 1.00 77.69 128 LYS B CA 1
ATOM 2726 C C . LYS B 1 101 ? 92.256 123.986 118.211 1.00 77.10 128 LYS B C 1
ATOM 2727 O O . LYS B 1 101 ? 91.596 122.963 118.011 1.00 76.65 128 LYS B O 1
ATOM 2733 N N . PRO B 1 102 ? 93.101 124.086 119.236 1.00 76.34 129 PRO B N 1
ATOM 2734 C CA . PRO B 1 102 ? 93.284 122.952 120.150 1.00 75.76 129 PRO B CA 1
ATOM 2735 C C . PRO B 1 102 ? 92.016 122.649 120.931 1.00 75.51 129 PRO B C 1
ATOM 2736 O O . PRO B 1 102 ? 91.288 123.552 121.351 1.00 75.60 129 PRO B O 1
ATOM 2740 N N . VAL B 1 103 ? 91.758 121.358 121.123 1.00 74.93 130 VAL B N 1
ATOM 2741 C CA . VAL B 1 103 ? 90.611 120.878 121.883 1.00 74.23 130 VAL B CA 1
ATOM 2742 C C . VAL B 1 103 ? 91.126 120.033 123.038 1.00 73.92 130 VAL B C 1
ATOM 2743 O O . VAL B 1 103 ? 91.804 119.021 122.820 1.00 73.45 130 VAL B O 1
ATOM 2747 N N . ILE B 1 104 ? 90.808 120.447 124.260 1.00 73.69 131 ILE B N 1
ATOM 2748 C CA . ILE B 1 104 ? 91.248 119.762 125.469 1.00 73.41 131 ILE B CA 1
ATOM 2749 C C . ILE B 1 104 ? 90.096 118.908 125.979 1.00 73.57 131 ILE B C 1
ATOM 2750 O O . ILE B 1 104 ? 89.001 119.420 126.241 1.00 73.62 131 ILE B O 1
ATOM 2755 N N . ALA B 1 105 ? 90.340 117.608 126.119 1.00 73.62 132 ALA B N 1
ATOM 2756 C CA . ALA B 1 105 ? 89.323 116.671 126.574 1.00 73.84 132 ALA B CA 1
ATOM 2757 C C . ALA B 1 105 ? 89.397 116.535 128.091 1.00 73.71 132 ALA B C 1
ATOM 2758 O O . ALA B 1 105 ? 90.396 116.044 128.627 1.00 73.97 132 ALA B O 1
ATOM 2760 N N . ALA B 1 106 ? 88.341 116.969 128.776 1.00 73.42 133 ALA B N 1
ATOM 2761 C CA . ALA B 1 106 ? 88.231 116.837 130.228 1.00 73.06 133 ALA B CA 1
ATOM 2762 C C . ALA B 1 106 ? 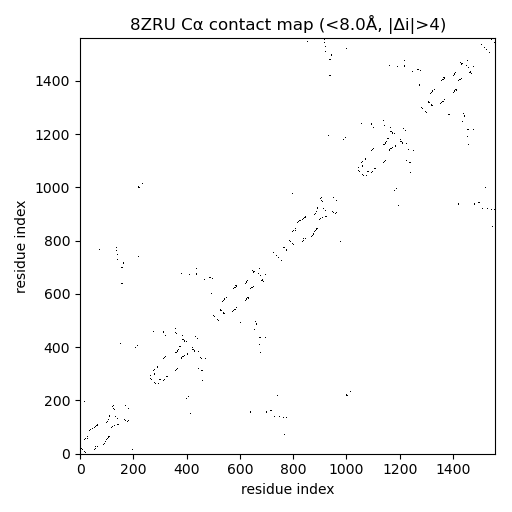87.383 115.601 130.506 1.00 72.97 133 ALA B C 1
ATOM 2763 O O . ALA B 1 106 ? 86.154 115.664 130.558 1.00 73.22 133 ALA B O 1
ATOM 2765 N N . VAL B 1 107 ? 88.052 114.466 130.686 1.00 72.95 134 VAL B N 1
ATOM 2766 C CA . VAL B 1 107 ? 87.383 113.179 130.837 1.00 72.65 134 VAL B CA 1
ATOM 2767 C C . VAL B 1 107 ? 87.154 112.923 132.322 1.00 72.89 134 VAL B C 1
ATOM 2768 O O . VAL B 1 107 ? 88.106 112.782 133.093 1.00 73.10 134 VAL B O 1
ATOM 2772 N N . ASN B 1 108 ? 85.888 112.863 132.722 1.00 73.06 135 ASN B N 1
ATOM 2773 C CA . ASN B 1 108 ? 85.499 112.523 134.083 1.00 72.84 135 ASN B CA 1
ATOM 2774 C C . ASN B 1 108 ? 84.576 111.314 134.053 1.00 72.47 135 ASN B C 1
ATOM 2775 O O . ASN B 1 108 ? 83.577 111.309 133.325 1.00 72.26 135 ASN B O 1
ATOM 2780 N N . GLY B 1 109 ? 84.911 110.295 134.839 1.00 72.26 136 GLY B N 1
ATOM 2781 C CA . GLY B 1 109 ? 84.065 109.115 134.900 1.00 72.24 136 GLY B CA 1
ATOM 2782 C C . GLY B 1 109 ? 84.413 108.110 133.818 1.00 72.13 136 GLY B C 1
ATOM 2783 O O . GLY B 1 109 ? 85.583 107.798 133.572 1.00 71.74 136 GLY B O 1
ATOM 2784 N N . TYR B 1 110 ? 83.378 107.592 133.160 1.00 72.48 137 TYR B N 1
ATOM 2785 C CA . TYR B 1 110 ? 83.545 106.532 132.174 1.00 72.82 137 TYR B CA 1
ATOM 2786 C C . TYR B 1 110 ? 83.779 107.128 130.791 1.00 72.79 137 TYR B C 1
ATOM 2787 O O . TYR B 1 110 ? 83.014 107.988 130.339 1.00 72.41 137 TYR B O 1
ATOM 2796 N N . ALA B 1 111 ? 84.836 106.672 130.122 1.00 73.12 138 ALA B N 1
ATOM 2797 C CA . ALA B 1 111 ? 85.103 106.981 128.718 1.00 73.22 138 ALA B CA 1
ATOM 2798 C C . ALA B 1 111 ? 85.286 105.647 128.003 1.00 73.44 138 ALA B C 1
ATOM 2799 O O . ALA B 1 111 ? 86.407 105.161 127.837 1.00 73.35 138 ALA B O 1
ATOM 2801 N N . PHE B 1 112 ? 84.174 105.056 127.577 1.00 73.73 139 PHE B N 1
ATOM 2802 C CA . PHE B 1 112 ? 84.158 103.711 127.021 1.00 74.22 139 PHE B CA 1
ATOM 2803 C C . PHE B 1 112 ? 83.735 103.748 125.559 1.00 74.47 139 PHE B C 1
ATOM 2804 O O . PHE B 1 112 ? 82.850 104.521 125.178 1.00 74.58 139 PHE B O 1
ATOM 2812 N N . GLY B 1 113 ? 84.370 102.906 124.748 1.00 74.54 140 GLY B N 1
ATOM 2813 C CA . GLY B 1 113 ? 84.023 102.785 123.346 1.00 74.57 140 GLY B CA 1
ATOM 2814 C C . GLY B 1 113 ? 84.248 104.051 122.547 1.00 74.70 140 GLY B C 1
ATOM 2815 O O . GLY B 1 113 ? 85.390 104.471 122.342 1.00 74.55 140 GLY B O 1
ATOM 2816 N N . GLY B 1 114 ? 83.157 104.665 122.085 1.00 75.02 141 GLY B N 1
ATOM 2817 C CA . GLY B 1 114 ? 83.282 105.893 121.317 1.00 74.94 141 GLY B CA 1
ATOM 2818 C C . GLY B 1 114 ? 83.820 107.047 122.140 1.00 75.16 141 GLY B C 1
ATOM 2819 O O . GLY B 1 114 ? 84.431 107.974 121.602 1.00 75.09 141 GLY B O 1
ATOM 2820 N N . GLY B 1 115 ? 83.600 107.008 123.456 1.00 75.28 142 GLY B N 1
ATOM 2821 C CA . GLY B 1 115 ? 84.102 108.073 124.311 1.00 75.64 142 GLY B CA 1
ATOM 2822 C C . GLY B 1 115 ? 85.614 108.121 124.356 1.00 75.94 142 GLY B C 1
ATOM 2823 O O . GLY B 1 115 ? 86.220 109.191 124.261 1.00 75.73 142 GLY B O 1
ATOM 2824 N N . CYS B 1 116 ? 86.249 106.955 124.503 1.00 76.52 143 CYS B N 1
ATOM 2825 C CA . CYS B 1 116 ? 87.706 106.904 124.497 1.00 76.75 143 CYS B CA 1
ATOM 2826 C C . CYS B 1 116 ? 88.275 107.354 123.158 1.00 77.09 143 CYS B C 1
ATOM 2827 O O . CYS B 1 116 ? 89.306 108.034 123.122 1.00 76.39 143 CYS B O 1
ATOM 2830 N N . GLU B 1 117 ? 87.612 107.004 122.053 1.00 77.69 144 GLU B N 1
ATOM 2831 C CA . GLU B 1 117 ? 88.079 107.442 120.741 1.00 78.50 144 GLU B CA 1
ATOM 2832 C C . GLU B 1 117 ? 87.947 108.953 120.585 1.00 78.66 144 GLU B C 1
ATOM 2833 O O . GLU B 1 117 ? 88.863 109.613 120.078 1.00 78.15 144 GLU B O 1
ATOM 2839 N N . LEU B 1 118 ? 86.815 109.516 121.015 1.00 79.08 145 LEU B N 1
ATOM 2840 C CA . LEU B 1 118 ? 86.630 110.962 120.941 1.00 79.22 145 LEU B CA 1
ATOM 2841 C C . LEU B 1 118 ? 87.632 111.691 121.828 1.00 79.37 145 LEU B C 1
ATOM 2842 O O . LEU B 1 118 ? 88.081 112.793 121.490 1.00 79.35 145 LEU B O 1
ATOM 2847 N N . ALA B 1 119 ? 87.991 111.095 122.967 1.00 79.36 146 ALA B N 1
ATOM 2848 C CA . ALA B 1 119 ? 88.998 111.702 123.830 1.00 79.30 146 ALA B CA 1
ATOM 2849 C C . ALA B 1 119 ? 90.380 111.641 123.192 1.00 79.40 146 ALA B C 1
ATOM 2850 O O . ALA B 1 119 ? 91.126 112.627 123.214 1.00 79.57 146 ALA B O 1
ATOM 2852 N N . MET B 1 120 ? 90.739 110.490 122.617 1.00 79.59 147 MET B N 1
ATOM 2853 C CA . MET B 1 120 ? 92.038 110.344 121.972 1.00 79.72 147 MET B CA 1
ATOM 2854 C C . MET B 1 120 ? 92.172 111.216 120.732 1.00 78.99 147 MET B C 1
ATOM 2855 O O . MET B 1 120 ? 93.291 111.609 120.386 1.00 78.57 147 MET B O 1
ATOM 2860 N N . MET B 1 121 ? 91.063 111.526 120.057 1.00 78.68 148 MET B N 1
ATOM 2861 C CA . MET B 1 121 ? 91.121 112.422 118.909 1.00 78.39 148 MET B CA 1
ATOM 2862 C C . MET B 1 121 ? 91.454 113.855 119.301 1.00 77.98 148 MET B C 1
ATOM 2863 O O . MET B 1 121 ? 91.886 114.633 118.444 1.00 78.34 148 MET B O 1
ATOM 2868 N N . CYS B 1 122 ? 91.265 114.218 120.567 1.00 77.83 149 CYS B N 1
ATOM 2869 C CA . CYS B 1 122 ? 91.629 115.546 121.030 1.00 77.73 149 CYS B CA 1
ATOM 2870 C C . CYS B 1 122 ? 93.142 115.660 121.192 1.00 77.70 149 CYS B C 1
ATOM 2871 O O . CYS B 1 122 ? 93.866 114.662 121.269 1.00 77.75 149 CYS B O 1
ATOM 2874 N N . ASP B 1 123 ? 93.620 116.905 121.244 1.00 77.63 150 ASP B N 1
ATOM 2875 C CA . ASP B 1 123 ? 95.057 117.136 121.358 1.00 77.25 150 ASP B CA 1
ATOM 2876 C C . ASP B 1 123 ? 95.554 116.861 122.772 1.00 76.20 150 ASP B C 1
ATOM 2877 O O . ASP B 1 123 ? 96.578 116.193 122.956 1.00 75.47 150 ASP B O 1
ATOM 2882 N N . ILE B 1 124 ? 94.847 117.365 123.781 1.00 75.65 151 ILE B N 1
ATOM 2883 C CA . ILE B 1 124 ? 95.225 117.194 125.179 1.00 75.00 151 ILE B CA 1
ATOM 2884 C C . ILE B 1 124 ? 94.075 116.516 125.908 1.00 74.85 151 ILE B C 1
ATOM 2885 O O . ILE B 1 124 ? 92.911 116.888 125.721 1.00 74.29 151 ILE B O 1
ATOM 2890 N N . ILE B 1 125 ? 94.399 115.525 126.734 1.00 75.11 152 ILE B N 1
ATOM 2891 C CA . ILE B 1 125 ? 93.412 114.762 127.490 1.00 74.96 152 ILE B CA 1
ATOM 2892 C C . ILE B 1 125 ? 93.655 114.990 128.974 1.00 75.03 152 ILE B C 1
ATOM 2893 O O . ILE B 1 125 ? 94.727 114.653 129.494 1.00 75.21 152 ILE B O 1
ATOM 2898 N N . TYR B 1 126 ? 92.664 115.560 129.653 1.00 75.09 153 TYR B N 1
ATOM 2899 C CA . TYR B 1 126 ? 92.700 115.759 131.095 1.00 75.72 153 TYR B CA 1
ATOM 2900 C C . TYR B 1 126 ? 91.698 114.815 131.745 1.00 76.01 153 TYR B C 1
ATOM 2901 O O . TYR B 1 126 ? 90.505 114.856 131.428 1.00 76.06 153 TYR B O 1
ATOM 2910 N N . ALA B 1 127 ? 92.183 113.968 132.650 1.00 76.17 154 ALA B N 1
ATOM 2911 C CA . ALA B 1 127 ? 91.364 112.940 133.272 1.00 76.21 154 ALA B CA 1
ATOM 2912 C C . ALA B 1 127 ? 91.293 113.153 134.778 1.00 76.56 154 ALA B C 1
ATOM 2913 O O . ALA B 1 127 ? 92.243 113.637 135.401 1.00 76.54 154 ALA B O 1
ATOM 2915 N N . GLY B 1 128 ? 90.148 112.783 135.356 1.00 77.03 155 GLY B N 1
ATOM 2916 C CA . GLY B 1 128 ? 89.988 112.856 136.791 1.00 77.21 155 GLY B CA 1
ATOM 2917 C C . GLY B 1 128 ? 90.618 111.675 137.504 1.00 77.59 155 GLY B C 1
ATOM 2918 O O . GLY B 1 128 ? 91.101 110.728 136.887 1.00 77.85 155 GLY B O 1
ATOM 2919 N N . GLU B 1 129 ? 90.612 111.743 138.838 1.00 78.20 156 GLU B N 1
ATOM 2920 C CA . GLU B 1 129 ? 91.213 110.675 139.632 1.00 78.55 156 GLU B CA 1
ATOM 2921 C C . GLU B 1 129 ? 90.460 109.361 139.460 1.00 77.95 156 GLU B C 1
ATOM 2922 O O . GLU B 1 129 ? 91.058 108.280 139.524 1.00 77.87 156 GLU B O 1
ATOM 2928 N N . LYS B 1 130 ? 89.149 109.432 139.241 1.00 77.47 157 LYS B N 1
ATOM 2929 C CA . LYS B 1 130 ? 88.321 108.247 139.064 1.00 77.25 157 LYS B CA 1
ATOM 2930 C C . LYS B 1 130 ? 87.976 107.977 137.604 1.00 76.61 157 LYS B C 1
ATOM 2931 O O . LYS B 1 130 ? 87.073 107.179 137.332 1.00 76.40 157 LYS B O 1
ATOM 2937 N N . ALA B 1 131 ? 88.668 108.619 136.665 1.00 75.96 158 ALA B N 1
ATOM 2938 C CA . ALA B 1 131 ? 88.384 108.404 135.253 1.00 75.54 158 ALA B CA 1
ATOM 2939 C C . ALA B 1 131 ? 88.858 107.023 134.814 1.00 75.29 158 ALA B C 1
ATOM 2940 O O . ALA B 1 131 ? 89.914 106.545 135.236 1.00 74.94 158 ALA B O 1
ATOM 2942 N N . GLN B 1 132 ? 88.065 106.382 133.959 1.00 74.97 159 GLN B N 1
ATOM 2943 C CA . GLN B 1 132 ? 88.360 105.049 133.449 1.00 74.70 159 GLN B CA 1
ATOM 2944 C C . GLN B 1 132 ? 88.248 105.051 131.932 1.00 74.27 159 GLN B C 1
ATOM 2945 O O . GLN B 1 132 ? 87.344 105.682 131.373 1.00 74.36 159 GLN B O 1
ATOM 2951 N N . PHE B 1 133 ? 89.163 104.348 131.272 1.00 74.10 160 PHE B N 1
ATOM 2952 C CA . PHE B 1 133 ? 89.181 104.227 129.821 1.00 73.79 160 PHE B CA 1
ATOM 2953 C C . PHE B 1 133 ? 89.131 102.754 129.438 1.00 73.84 160 PHE B C 1
ATOM 2954 O O . PHE B 1 133 ? 89.798 101.924 130.064 1.00 73.95 160 PHE B O 1
ATOM 2962 N N . ALA B 1 134 ? 88.343 102.435 128.412 1.00 73.62 161 ALA B N 1
ATOM 2963 C CA . ALA B 1 134 ? 88.213 101.062 127.949 1.00 73.61 161 ALA B CA 1
ATOM 2964 C C . ALA B 1 134 ? 87.633 101.055 126.543 1.00 73.72 161 ALA B C 1
ATOM 2965 O O . ALA B 1 134 ? 87.075 102.050 126.074 1.00 73.61 161 ALA B O 1
ATOM 2967 N N . GLN B 1 135 ? 87.774 99.909 125.874 1.00 74.19 162 GLN B N 1
ATOM 2968 C CA . GLN B 1 135 ? 87.225 99.678 124.539 1.00 74.59 162 GLN B CA 1
ATOM 2969 C C . GLN B 1 135 ? 86.446 98.367 124.574 1.00 74.43 162 GLN B C 1
ATOM 2970 O O . GLN B 1 135 ? 86.974 97.307 124.205 1.00 74.95 162 GLN B O 1
ATOM 2976 N N . PRO B 1 136 ? 85.187 98.401 125.013 1.00 74.33 163 PRO B N 1
ATOM 2977 C CA . PRO B 1 136 ? 84.398 97.171 125.145 1.00 73.83 163 PRO B CA 1
ATOM 2978 C C . PRO B 1 136 ? 83.757 96.681 123.856 1.00 73.59 163 PRO B C 1
ATOM 2979 O O . PRO B 1 136 ? 82.833 95.866 123.925 1.00 73.75 163 PRO B O 1
ATOM 2983 N N . GLU B 1 137 ? 84.206 97.159 122.692 1.00 73.10 164 GLU B N 1
ATOM 2984 C CA . GLU B 1 137 ? 83.606 96.756 121.424 1.00 72.98 164 GLU B CA 1
ATOM 2985 C C . GLU B 1 137 ? 83.687 95.249 121.203 1.00 72.29 164 GLU B C 1
ATOM 2986 O O . GLU B 1 137 ? 82.792 94.649 120.599 1.00 71.86 164 GLU B O 1
ATOM 2992 N N . ILE B 1 138 ? 84.759 94.621 121.687 1.00 71.64 165 ILE B N 1
ATOM 2993 C CA . ILE B 1 138 ? 84.984 93.194 121.480 1.00 71.32 165 ILE B CA 1
ATOM 2994 C C . ILE B 1 138 ? 83.929 92.380 122.221 1.00 71.17 165 ILE B C 1
ATOM 2995 O O . ILE B 1 138 ? 83.671 91.221 121.878 1.00 70.96 165 ILE B O 1
ATOM 3000 N N . LEU B 1 139 ? 83.307 92.982 123.237 1.00 71.26 166 LEU B N 1
ATOM 3001 C CA . LEU B 1 139 ? 82.302 92.277 124.023 1.00 70.97 166 LEU B CA 1
ATOM 3002 C C . LEU B 1 139 ? 80.972 92.138 123.296 1.00 70.99 166 LEU B C 1
ATOM 3003 O O . LEU B 1 139 ? 80.208 91.217 123.605 1.00 71.38 166 LEU B O 1
ATOM 3008 N N . ILE B 1 140 ? 80.677 93.023 122.343 1.00 71.00 167 ILE B N 1
ATOM 3009 C CA . ILE B 1 140 ? 79.420 92.977 121.606 1.00 71.01 167 ILE B CA 1
ATOM 3010 C C . ILE B 1 140 ? 79.607 92.449 120.187 1.00 71.04 167 ILE B C 1
ATOM 3011 O O . ILE B 1 140 ? 78.677 92.516 119.377 1.00 70.92 167 ILE B O 1
ATOM 3016 N N . GLY B 1 141 ? 80.787 91.926 119.866 1.00 71.21 168 GLY B N 1
ATOM 3017 C CA . GLY B 1 141 ? 81.022 91.329 118.567 1.00 71.39 168 GLY B CA 1
ATOM 3018 C C . GLY B 1 141 ? 81.504 92.271 117.489 1.00 71.68 168 GLY B C 1
ATOM 3019 O O . GLY B 1 141 ? 81.349 91.958 116.303 1.00 71.49 168 GLY B O 1
ATOM 3020 N N . THR B 1 142 ? 82.082 93.415 117.853 1.00 71.96 169 THR B N 1
ATOM 3021 C CA . THR B 1 142 ? 82.594 94.370 116.882 1.00 72.65 169 THR B CA 1
ATOM 3022 C C . THR B 1 142 ? 83.966 94.850 117.340 1.00 72.67 169 THR B C 1
ATOM 3023 O O . THR B 1 142 ? 84.500 94.398 118.357 1.00 72.64 169 THR B O 1
ATOM 3027 N N . ILE B 1 143 ? 84.541 95.766 116.574 1.00 72.81 170 ILE B N 1
ATOM 3028 C CA . ILE B 1 143 ? 85.839 96.352 116.896 1.00 72.79 170 ILE B CA 1
ATOM 3029 C C . ILE B 1 143 ? 85.671 97.864 116.920 1.00 73.16 170 ILE B C 1
ATOM 3030 O O . ILE B 1 143 ? 84.743 98.411 116.299 1.00 73.01 170 ILE B O 1
ATOM 3035 N N . PRO B 1 144 ? 86.538 98.573 117.641 1.00 73.62 171 PRO B N 1
ATOM 3036 C CA . PRO B 1 144 ? 86.506 100.041 117.589 1.00 74.11 171 PRO B CA 1
ATOM 3037 C C . PRO B 1 144 ? 86.794 100.535 116.179 1.00 74.59 171 PRO B C 1
ATOM 3038 O O . PRO B 1 144 ? 87.765 100.119 115.545 1.00 74.74 171 PRO B O 1
ATOM 3042 N N . GLY B 1 145 ? 85.934 101.423 115.688 1.00 75.05 172 GLY B N 1
ATOM 3043 C CA . GLY B 1 145 ? 86.054 101.899 114.324 1.00 75.30 172 GLY B CA 1
ATOM 3044 C C . GLY B 1 145 ? 86.136 103.405 114.186 1.00 75.47 172 GLY B C 1
ATOM 3045 O O . GLY B 1 145 ? 85.750 103.958 113.152 1.00 75.69 172 GLY B O 1
ATOM 3046 N N . ALA B 1 146 ? 86.632 104.083 115.216 1.00 75.44 173 ALA B N 1
ATOM 3047 C CA . ALA B 1 146 ? 86.789 105.533 115.169 1.00 75.81 173 ALA B CA 1
ATOM 3048 C C . ALA B 1 146 ? 88.137 105.925 115.772 1.00 76.38 173 ALA B C 1
ATOM 3049 O O . ALA B 1 146 ? 88.257 106.913 116.497 1.00 76.59 173 ALA B O 1
ATOM 3051 N N . GLY B 1 147 ? 89.174 105.145 115.470 1.00 77.05 174 GLY B N 1
ATOM 3052 C CA . GLY B 1 147 ? 90.505 105.410 115.970 1.00 77.24 174 GLY B CA 1
ATOM 3053 C C . GLY B 1 147 ? 90.842 104.749 117.288 1.00 77.58 174 GLY B C 1
ATOM 3054 O O . GLY B 1 147 ? 91.885 105.070 117.873 1.00 78.12 174 GLY B O 1
ATOM 3055 N N . GLY B 1 148 ? 90.001 103.838 117.775 1.00 77.65 175 GLY B N 1
ATOM 3056 C CA . GLY B 1 148 ? 90.245 103.170 119.039 1.00 78.00 175 GLY B CA 1
ATOM 3057 C C . GLY B 1 148 ? 91.401 102.197 119.047 1.00 78.33 175 GLY B C 1
ATOM 3058 O O . GLY B 1 148 ? 91.779 101.720 120.121 1.00 79.22 175 GLY B O 1
ATOM 3059 N N . THR B 1 149 ? 91.975 101.885 117.884 1.00 78.16 176 THR B N 1
ATOM 3060 C CA . THR B 1 149 ? 93.103 100.964 117.791 1.00 77.82 176 THR B CA 1
ATOM 3061 C C . THR B 1 149 ? 94.360 101.659 117.280 1.00 77.63 176 THR B C 1
ATOM 3062 O O . THR B 1 149 ? 95.459 101.409 117.782 1.00 77.87 176 THR B O 1
ATOM 3066 N N . GLN B 1 150 ? 94.215 102.531 116.281 1.00 77.28 177 GLN B N 1
ATOM 3067 C CA . GLN B 1 150 ? 95.368 103.220 115.711 1.00 76.62 177 GLN B CA 1
ATOM 3068 C C . GLN B 1 150 ? 95.992 104.181 116.717 1.00 76.30 177 GLN B C 1
ATOM 3069 O O . GLN B 1 150 ? 97.191 104.111 117.008 1.00 76.29 177 GLN B O 1
ATOM 3075 N N . ARG B 1 151 ? 95.183 105.094 117.259 1.00 76.03 178 ARG B N 1
ATOM 3076 C CA . ARG B 1 151 ? 95.707 106.081 118.199 1.00 75.75 178 ARG B CA 1
ATOM 3077 C C . ARG B 1 151 ? 96.090 105.438 119.526 1.00 75.56 178 ARG B C 1
ATOM 3078 O O . ARG B 1 151 ? 97.088 105.827 120.145 1.00 75.96 178 ARG B O 1
ATOM 3086 N N . LEU B 1 152 ? 95.311 104.453 119.979 1.00 75.43 179 LEU B N 1
ATOM 3087 C CA . LEU B 1 152 ? 95.593 103.811 121.259 1.00 75.54 179 LEU B CA 1
ATOM 3088 C C . LEU B 1 152 ? 96.927 103.076 121.224 1.00 75.49 179 LEU B C 1
ATOM 3089 O O . LEU B 1 152 ? 97.728 103.173 122.161 1.00 75.62 179 LEU B O 1
ATOM 3094 N N . THR B 1 153 ? 97.184 102.332 120.146 1.00 75.27 180 THR B N 1
ATOM 3095 C CA . THR B 1 153 ? 98.445 101.604 120.035 1.00 75.10 180 THR B CA 1
ATOM 3096 C C . THR B 1 153 ? 99.625 102.561 119.921 1.00 74.97 180 THR B C 1
ATOM 3097 O O . THR B 1 153 ? 100.706 102.293 120.458 1.00 74.70 180 THR B O 1
ATOM 3101 N N . ARG B 1 154 ? 99.436 103.685 119.226 1.00 75.07 181 ARG B N 1
ATOM 3102 C CA . ARG B 1 154 ? 100.509 104.665 119.103 1.00 75.66 181 ARG B CA 1
ATOM 3103 C C . ARG B 1 154 ? 100.754 105.400 120.415 1.00 75.73 181 ARG B C 1
ATOM 3104 O O . ARG B 1 154 ? 101.862 105.896 120.647 1.00 75.97 181 ARG B O 1
ATOM 3112 N N . ALA B 1 155 ? 99.741 105.481 121.280 1.00 75.80 182 ALA B N 1
ATOM 3113 C CA . ALA B 1 155 ? 99.881 106.243 122.517 1.00 75.77 182 ALA B CA 1
ATOM 3114 C C . ALA B 1 155 ? 100.463 105.386 123.637 1.00 75.93 182 ALA B C 1
ATOM 3115 O O . ALA B 1 155 ? 101.510 105.714 124.206 1.00 76.37 182 ALA B O 1
ATOM 3117 N N . VAL B 1 156 ? 99.795 104.278 123.968 1.00 75.55 183 VAL B N 1
ATOM 3118 C CA . VAL B 1 156 ? 100.175 103.474 125.128 1.00 74.97 183 VAL B CA 1
ATOM 3119 C C . VAL B 1 156 ? 101.067 102.292 124.774 1.00 74.19 183 VAL B C 1
ATOM 3120 O O . VAL B 1 156 ? 101.619 101.656 125.688 1.00 74.37 183 VAL B O 1
ATOM 3124 N N . GLY B 1 157 ? 101.230 101.974 123.496 1.00 73.45 184 GLY B N 1
ATOM 3125 C CA . GLY B 1 157 ? 102.050 100.851 123.096 1.00 72.77 184 GLY B CA 1
ATOM 3126 C C . GLY B 1 157 ? 101.232 99.699 122.538 1.00 72.56 184 GLY B C 1
ATOM 3127 O O . GLY B 1 157 ? 100.003 99.727 122.490 1.00 72.56 184 GLY B O 1
ATOM 3128 N N . LYS B 1 158 ? 101.948 98.660 122.104 1.00 72.30 185 LYS B N 1
ATOM 3129 C CA . LYS B 1 158 ? 101.295 97.512 121.485 1.00 72.28 185 LYS B CA 1
ATOM 3130 C C . LYS B 1 158 ? 100.614 96.633 122.529 1.00 72.02 185 LYS B C 1
ATOM 3131 O O . LYS B 1 158 ? 99.464 96.215 122.353 1.00 72.11 185 LYS B O 1
ATOM 3137 N N . SER B 1 159 ? 101.315 96.338 123.626 1.00 71.71 186 SER B N 1
ATOM 3138 C CA . SER B 1 159 ? 100.822 95.391 124.620 1.00 71.38 186 SER B CA 1
ATOM 3139 C C . SER B 1 159 ? 99.530 95.859 125.285 1.00 71.09 186 SER B C 1
ATOM 3140 O O . SER B 1 159 ? 98.527 95.135 125.309 1.00 71.36 186 SER B O 1
ATOM 3143 N N . LEU B 1 160 ? 99.548 97.072 125.845 1.00 70.61 187 LEU B N 1
ATOM 3144 C CA . LEU B 1 160 ? 98.382 97.569 126.570 1.00 70.30 187 LEU B CA 1
ATOM 3145 C C . LEU B 1 160 ? 97.191 97.762 125.639 1.00 70.21 187 LEU B C 1
ATOM 3146 O O . LEU B 1 160 ? 96.051 97.454 126.007 1.00 70.80 187 LEU B O 1
ATOM 3151 N N . ALA B 1 161 ? 97.435 98.269 124.429 1.00 69.75 188 ALA B N 1
ATOM 3152 C CA . ALA B 1 161 ? 96.347 98.446 123.474 1.00 69.36 188 ALA B CA 1
ATOM 3153 C C . ALA B 1 161 ? 95.756 97.105 123.060 1.00 69.30 188 ALA B C 1
ATOM 3154 O O . ALA B 1 161 ? 94.531 96.955 122.989 1.00 68.61 188 ALA B O 1
ATOM 3156 N N . MET B 1 162 ? 96.612 96.119 122.781 1.00 69.67 189 MET B N 1
ATOM 3157 C CA . MET B 1 162 ? 96.129 94.786 122.437 1.00 69.98 189 MET B CA 1
ATOM 3158 C C . MET B 1 162 ? 95.290 94.204 123.565 1.00 70.50 189 MET B C 1
ATOM 3159 O O . MET B 1 162 ? 94.230 93.615 123.327 1.00 70.86 189 MET B O 1
ATOM 3164 N N . GLU B 1 163 ? 95.751 94.363 124.808 1.00 70.85 190 GLU B N 1
ATOM 3165 C CA . GLU B 1 163 ? 94.997 93.851 125.948 1.00 71.31 190 GLU B CA 1
ATOM 3166 C C . GLU B 1 163 ? 93.637 94.530 126.055 1.00 71.43 190 GLU B C 1
ATOM 3167 O O . GLU B 1 163 ? 92.604 93.863 126.186 1.00 71.47 190 GLU B O 1
ATOM 3173 N N . MET B 1 164 ? 93.618 95.864 125.988 1.00 71.40 191 MET B N 1
ATOM 3174 C CA . MET B 1 164 ? 92.366 96.599 126.145 1.00 71.71 191 MET B CA 1
ATOM 3175 C C . MET B 1 164 ? 91.398 96.305 125.006 1.00 71.15 191 MET B C 1
ATOM 3176 O O . MET B 1 164 ? 90.176 96.354 125.193 1.00 70.72 191 MET B O 1
ATOM 3181 N N . VAL B 1 165 ? 91.920 96.001 123.818 1.00 71.08 192 VAL B N 1
ATOM 3182 C CA . VAL B 1 165 ? 91.051 95.758 122.672 1.00 70.97 192 VAL B CA 1
ATOM 3183 C C . VAL B 1 165 ? 90.507 94.334 122.695 1.00 70.83 192 VAL B C 1
ATOM 3184 O O . VAL B 1 165 ? 89.313 94.109 122.469 1.00 70.59 192 VAL B O 1
ATOM 3188 N N . LEU B 1 166 ? 91.366 93.350 122.976 1.00 70.99 193 LEU B N 1
ATOM 3189 C CA . LEU B 1 166 ? 90.934 91.958 122.937 1.00 70.96 193 LEU B CA 1
ATOM 3190 C C . LEU B 1 166 ? 90.202 91.533 124.204 1.00 71.00 193 LEU B C 1
ATOM 3191 O O . LEU B 1 166 ? 89.518 90.504 124.189 1.00 71.10 193 LEU B O 1
ATOM 3196 N N . THR B 1 167 ? 90.324 92.290 125.294 1.00 71.41 194 THR B N 1
ATOM 3197 C CA . THR B 1 167 ? 89.648 91.955 126.540 1.00 71.84 194 THR B CA 1
ATOM 3198 C C . THR B 1 167 ? 88.533 92.918 126.912 1.00 72.34 194 THR B C 1
ATOM 3199 O O . THR B 1 167 ? 87.559 92.498 127.539 1.00 72.80 194 THR B O 1
ATOM 3203 N N . GLY B 1 168 ? 88.649 94.191 126.543 1.00 72.82 195 GLY B N 1
ATOM 3204 C CA . GLY B 1 168 ? 87.664 95.178 126.932 1.00 73.13 195 GLY B CA 1
ATOM 3205 C C . GLY B 1 168 ? 87.753 95.631 128.369 1.00 73.33 195 GLY B C 1
ATOM 3206 O O . GLY B 1 168 ? 86.806 96.252 128.866 1.00 73.20 195 GLY B O 1
ATOM 3207 N N . ASP B 1 169 ? 88.856 95.342 129.054 1.00 73.81 196 ASP B N 1
ATOM 3208 C CA . ASP B 1 169 ? 89.009 95.720 130.449 1.00 74.12 196 ASP B CA 1
ATOM 3209 C C . ASP B 1 169 ? 89.282 97.213 130.577 1.00 73.71 196 ASP B C 1
ATOM 3210 O O . ASP B 1 169 ? 89.847 97.845 129.680 1.00 73.62 196 ASP B O 1
ATOM 3215 N N . ARG B 1 170 ? 88.871 97.774 131.711 1.00 73.61 197 ARG B N 1
ATOM 3216 C CA . ARG B 1 170 ? 89.071 99.191 131.972 1.00 73.80 197 ARG B CA 1
ATOM 3217 C C . ARG B 1 170 ? 90.433 99.430 132.608 1.00 72.99 197 ARG B C 1
ATOM 3218 O O . ARG B 1 170 ? 90.970 98.566 133.307 1.00 72.83 197 ARG B O 1
ATOM 3226 N N . ILE B 1 171 ? 90.991 100.612 132.360 1.00 72.55 198 ILE B N 1
ATOM 3227 C CA . ILE B 1 171 ? 92.262 101.026 132.941 1.00 72.07 198 ILE B CA 1
ATOM 3228 C C . ILE B 1 171 ? 92.028 102.285 133.761 1.00 72.22 198 ILE B C 1
ATOM 3229 O O . ILE B 1 171 ? 91.179 103.115 133.417 1.00 71.91 198 ILE B O 1
ATOM 3234 N N . SER B 1 172 ? 92.774 102.419 134.854 1.00 72.75 199 SER B N 1
ATOM 3235 C CA . SER B 1 172 ? 92.642 103.588 135.706 1.00 73.08 199 SER B CA 1
ATOM 3236 C C . SER B 1 172 ? 93.303 104.801 135.057 1.00 73.25 199 SER B C 1
ATOM 3237 O O . SER B 1 172 ? 94.070 104.688 134.097 1.00 72.72 199 SER B O 1
ATOM 3240 N N . ALA B 1 173 ? 92.986 105.980 135.596 1.00 74.08 200 ALA B N 1
ATOM 3241 C CA . ALA B 1 173 ? 93.576 107.219 135.106 1.00 74.43 200 ALA B CA 1
ATOM 3242 C C . ALA B 1 173 ? 95.086 107.232 135.312 1.00 75.06 200 ALA B C 1
ATOM 3243 O O . ALA B 1 173 ? 95.836 107.780 134.497 1.00 74.99 200 ALA B O 1
ATOM 3245 N N . GLN B 1 174 ? 95.545 106.627 136.409 1.00 75.90 201 GLN B N 1
ATOM 3246 C CA . GLN B 1 174 ? 96.980 106.527 136.657 1.00 76.77 201 GLN B CA 1
ATOM 3247 C C . GLN B 1 174 ? 97.652 105.654 135.605 1.00 77.04 201 GLN B C 1
ATOM 3248 O O . GLN B 1 174 ? 98.785 105.921 135.187 1.00 76.60 201 GLN B O 1
ATOM 3254 N N . ASP B 1 175 ? 96.960 104.601 135.161 1.00 77.60 202 ASP B N 1
ATOM 3255 C CA . ASP B 1 175 ? 97.499 103.755 134.102 1.00 77.86 202 ASP B CA 1
ATOM 3256 C C . ASP B 1 175 ? 97.620 104.524 132.793 1.00 77.64 202 ASP B C 1
ATOM 3257 O O . ASP B 1 175 ? 98.629 104.411 132.088 1.00 77.64 202 ASP B O 1
ATOM 3262 N N . ALA B 1 176 ? 96.601 105.318 132.454 1.00 77.49 203 ALA B N 1
ATOM 3263 C CA . ALA B 1 176 ? 96.664 106.124 131.239 1.00 77.34 203 ALA B CA 1
ATOM 3264 C C . ALA B 1 176 ? 97.733 107.204 131.349 1.00 77.51 203 ALA B C 1
ATOM 3265 O O . ALA B 1 176 ? 98.327 107.603 130.340 1.00 77.09 203 ALA B O 1
ATOM 3267 N N . LYS B 1 177 ? 97.991 107.689 132.565 1.00 78.17 204 LYS B N 1
ATOM 3268 C CA . LYS B 1 177 ? 99.027 108.698 132.758 1.00 78.95 204 LYS B CA 1
ATOM 3269 C C . LYS B 1 177 ? 100.416 108.096 132.585 1.00 79.50 204 LYS B C 1
ATOM 3270 O O . LYS B 1 177 ? 101.268 108.658 131.887 1.00 79.59 204 LYS B O 1
ATOM 3276 N N . GLN B 1 178 ? 100.663 106.946 133.218 1.00 80.12 205 GLN B N 1
ATOM 3277 C CA . GLN B 1 178 ? 101.973 106.312 133.104 1.00 80.98 205 GLN B CA 1
ATOM 3278 C C . GLN B 1 178 ? 102.196 105.731 131.713 1.00 80.53 205 GLN B C 1
ATOM 3279 O O . GLN B 1 178 ? 103.345 105.564 131.288 1.00 80.44 205 GLN B O 1
ATOM 3285 N N . ALA B 1 179 ? 101.119 105.419 130.990 1.00 80.39 206 ALA B N 1
ATOM 3286 C CA . ALA B 1 179 ? 101.239 104.894 129.637 1.00 80.14 206 ALA B CA 1
ATOM 3287 C C . ALA B 1 179 ? 101.306 105.986 128.578 1.00 80.09 206 ALA B C 1
ATOM 3288 O O . ALA B 1 179 ? 101.689 105.696 127.439 1.00 80.36 206 ALA B O 1
ATOM 3290 N N . GLY B 1 180 ? 100.948 107.222 128.919 1.00 80.08 207 GLY B N 1
ATOM 3291 C CA . GLY B 1 180 ? 100.992 108.321 127.979 1.00 79.86 207 GLY B CA 1
ATOM 3292 C C . GLY B 1 180 ? 99.677 108.657 127.311 1.00 79.65 207 GLY B C 1
ATOM 3293 O O . GLY B 1 180 ? 99.659 109.517 126.421 1.00 80.00 207 GLY B O 1
ATOM 3294 N N . LEU B 1 181 ? 98.577 108.011 127.706 1.00 79.58 208 LEU B N 1
ATOM 3295 C CA . LEU B 1 181 ? 97.288 108.308 127.089 1.00 79.27 208 LEU B CA 1
ATOM 3296 C C . LEU B 1 181 ? 96.789 109.689 127.492 1.00 79.51 208 LEU B C 1
ATOM 3297 O O . LEU B 1 181 ? 96.262 110.435 126.658 1.00 79.88 208 LEU B O 1
ATOM 3302 N N . VAL B 1 182 ? 96.945 110.049 128.765 1.00 79.38 209 VAL B N 1
ATOM 3303 C CA . VAL B 1 182 ? 96.562 111.362 129.263 1.00 79.54 209 VAL B CA 1
ATOM 3304 C C . VAL B 1 182 ? 97.823 112.105 129.684 1.00 79.77 209 VAL B C 1
ATOM 3305 O O . VAL B 1 182 ? 98.908 111.529 129.794 1.00 80.24 209 VAL B O 1
ATOM 3309 N N . SER B 1 183 ? 97.667 113.409 129.921 1.00 79.76 210 SER B N 1
ATOM 3310 C CA . SER B 1 183 ? 98.797 114.267 130.246 1.00 79.98 210 SER B CA 1
ATOM 3311 C C . SER B 1 183 ? 98.782 114.806 131.668 1.00 80.08 210 SER B C 1
ATOM 3312 O O . SER B 1 183 ? 99.824 115.272 132.140 1.00 80.56 210 SER B O 1
ATOM 3315 N N . LYS B 1 184 ? 97.646 114.756 132.360 1.00 80.19 211 LYS B N 1
ATOM 3316 C CA . LYS B 1 184 ? 97.564 115.301 133.708 1.00 80.11 211 LYS B CA 1
ATOM 3317 C C . LYS B 1 184 ? 96.361 114.701 134.421 1.00 79.94 211 LYS B C 1
ATOM 3318 O O . LYS B 1 184 ? 95.294 114.543 133.824 1.00 79.53 211 LYS B O 1
ATOM 3324 N N . ILE B 1 185 ? 96.546 114.372 135.697 1.00 79.77 212 ILE B N 1
ATOM 3325 C CA . ILE B 1 185 ? 95.477 113.881 136.558 1.00 79.67 212 ILE B CA 1
ATOM 3326 C C . ILE B 1 185 ? 95.067 115.005 137.497 1.00 79.68 212 ILE B C 1
ATOM 3327 O O . ILE B 1 185 ? 95.913 115.611 138.164 1.00 79.70 212 ILE B O 1
ATOM 3332 N N . CYS B 1 186 ? 93.771 115.280 137.547 1.00 79.75 213 CYS B N 1
ATOM 3333 C CA . CYS B 1 186 ? 93.221 116.365 138.341 1.00 79.69 213 CYS B CA 1
ATOM 3334 C C . CYS B 1 186 ? 92.062 115.830 139.165 1.00 79.15 213 CYS B C 1
ATOM 3335 O O . CYS B 1 186 ? 91.462 114.809 138.813 1.00 79.14 213 CYS B O 1
ATOM 3338 N N . PRO B 1 187 ? 91.733 116.487 140.278 1.00 78.38 214 PRO B N 1
ATOM 3339 C CA . PRO B 1 187 ? 90.552 116.078 141.048 1.00 77.95 214 PRO B CA 1
ATOM 3340 C C . PRO B 1 187 ? 89.278 116.221 140.228 1.00 77.52 214 PRO B C 1
ATOM 3341 O O . PRO B 1 187 ? 89.210 117.006 139.280 1.00 77.25 214 PRO B O 1
ATOM 3345 N N . VAL B 1 188 ? 88.259 115.445 140.607 1.00 77.60 215 VAL B N 1
ATOM 3346 C CA . VAL B 1 188 ? 86.993 115.458 139.875 1.00 77.47 215 VAL B CA 1
ATOM 3347 C C . VAL B 1 188 ? 86.311 116.814 140.007 1.00 77.37 215 VAL B C 1
ATOM 3348 O O . VAL B 1 188 ? 85.678 117.304 139.063 1.00 76.82 215 VAL B O 1
ATOM 3352 N N . GLU B 1 189 ? 86.434 117.444 141.176 1.00 77.55 216 GLU B N 1
ATOM 3353 C CA . GLU B 1 189 ? 85.763 118.714 141.421 1.00 77.82 216 GLU B CA 1
ATOM 3354 C C . GLU B 1 189 ? 86.454 119.893 140.749 1.00 77.13 216 GLU B C 1
ATOM 3355 O O . GLU B 1 189 ? 85.848 120.964 140.636 1.00 76.68 216 GLU B O 1
ATOM 3361 N N . THR B 1 190 ? 87.699 119.728 140.302 1.00 76.65 217 THR B N 1
ATOM 3362 C CA . THR B 1 190 ? 88.456 120.821 139.708 1.00 76.60 217 THR B CA 1
ATOM 3363 C C . THR B 1 190 ? 88.995 120.510 138.319 1.00 76.30 217 THR B C 1
ATOM 3364 O O . THR B 1 190 ? 89.714 121.343 137.755 1.00 76.39 217 THR B O 1
ATOM 3368 N N . LEU B 1 191 ? 88.675 119.345 137.750 1.00 75.82 218 LEU B N 1
ATOM 3369 C CA . LEU B 1 191 ? 89.188 118.982 136.432 1.00 75.62 218 LEU B CA 1
ATOM 3370 C C . LEU B 1 191 ? 88.763 119.982 135.363 1.00 75.33 218 LEU B C 1
ATOM 3371 O O . LEU B 1 191 ? 89.569 120.394 134.520 1.00 75.22 218 LEU B O 1
ATOM 3376 N N . VAL B 1 192 ? 87.490 120.381 135.387 1.00 75.00 219 VAL B N 1
ATOM 3377 C CA . VAL B 1 192 ? 86.973 121.293 134.369 1.00 74.90 219 VAL B CA 1
ATOM 3378 C C . VAL B 1 192 ? 87.683 122.639 134.454 1.00 75.38 219 VAL B C 1
ATOM 3379 O O . VAL B 1 192 ? 88.052 123.231 133.434 1.00 75.62 219 VAL B O 1
ATOM 3383 N N . GLU B 1 193 ? 87.900 123.134 135.675 1.00 76.32 220 GLU B N 1
ATOM 3384 C CA . GLU B 1 193 ? 88.538 124.437 135.836 1.00 76.83 220 GLU B CA 1
ATOM 3385 C C . GLU B 1 193 ? 90.006 124.396 135.427 1.00 77.24 220 GLU B C 1
ATOM 3386 O O . GLU B 1 193 ? 90.518 125.355 134.840 1.00 77.14 220 GLU B O 1
ATOM 3392 N N . GLU B 1 194 ? 90.703 123.296 135.726 1.00 77.44 221 GLU B N 1
ATOM 3393 C CA . GLU B 1 194 ? 92.090 123.175 135.289 1.00 78.01 221 GLU B CA 1
ATOM 3394 C C . GLU B 1 194 ? 92.181 123.079 133.770 1.00 77.39 221 GLU B C 1
ATOM 3395 O O . GLU B 1 194 ? 93.084 123.662 133.156 1.00 77.41 221 GLU B O 1
ATOM 3401 N N . ALA B 1 195 ? 91.248 122.357 133.144 1.00 76.88 222 ALA B N 1
ATOM 3402 C CA . ALA B 1 195 ? 91.211 122.315 131.686 1.00 76.53 222 ALA B CA 1
ATOM 3403 C C . ALA B 1 195 ? 90.931 123.695 131.103 1.00 76.57 222 ALA B C 1
ATOM 3404 O O . ALA B 1 195 ? 91.515 124.076 130.081 1.00 76.20 222 ALA B O 1
ATOM 3406 N N . ILE B 1 196 ? 90.048 124.462 131.747 1.00 76.80 223 ILE B N 1
ATOM 3407 C CA . ILE B 1 196 ? 89.751 125.813 131.280 1.00 76.87 223 ILE B CA 1
ATOM 3408 C C . ILE B 1 196 ? 90.975 126.709 131.420 1.00 77.70 223 ILE B C 1
ATOM 3409 O O . ILE B 1 196 ? 91.262 127.530 130.543 1.00 77.89 223 ILE B O 1
ATOM 3414 N N . GLN B 1 197 ? 91.723 126.560 132.515 1.00 78.59 224 GLN B N 1
ATOM 3415 C CA . GLN B 1 197 ? 92.937 127.352 132.693 1.00 79.68 224 GLN B CA 1
ATOM 3416 C C . GLN B 1 197 ? 93.991 126.989 131.653 1.00 79.26 224 GLN B C 1
ATOM 3417 O O . GLN B 1 197 ? 94.689 127.867 131.129 1.00 79.83 224 GLN B O 1
ATOM 3423 N N . CYS B 1 198 ? 94.121 125.697 131.339 1.00 79.08 225 CYS B N 1
ATOM 3424 C CA . CYS B 1 198 ? 95.060 125.286 130.299 1.00 78.83 225 CYS B CA 1
ATOM 3425 C C . CYS B 1 198 ? 94.648 125.836 128.938 1.00 78.71 225 CYS B C 1
ATOM 3426 O O . CYS B 1 198 ? 95.496 126.302 128.167 1.00 78.68 225 CYS B O 1
ATOM 3429 N N . ALA B 1 199 ? 93.349 125.802 128.631 1.00 78.61 226 ALA B N 1
ATOM 3430 C CA . ALA B 1 199 ? 92.875 126.360 127.370 1.00 78.68 226 ALA B CA 1
ATOM 3431 C C . ALA B 1 199 ? 93.052 127.873 127.322 1.00 78.48 226 ALA B C 1
ATOM 3432 O O . ALA B 1 199 ? 93.271 128.435 126.244 1.00 78.32 226 ALA B O 1
ATOM 3434 N N . GLU B 1 200 ? 92.961 128.546 128.472 1.00 78.73 227 GLU B N 1
ATOM 3435 C CA . GLU B 1 200 ? 93.233 129.978 128.520 1.00 79.24 227 GLU B CA 1
ATOM 3436 C C . GLU B 1 200 ? 94.706 130.271 128.275 1.00 78.43 227 GLU B C 1
ATOM 3437 O O . GLU B 1 200 ? 95.037 131.226 127.563 1.00 77.83 227 GLU B O 1
ATOM 3443 N N . LYS B 1 201 ? 95.598 129.471 128.862 1.00 78.23 228 LYS B N 1
ATOM 3444 C CA . LYS B 1 201 ? 97.023 129.629 128.592 1.00 78.34 228 LYS B CA 1
ATOM 3445 C C . LYS B 1 201 ? 97.338 129.361 127.125 1.00 77.88 228 LYS B C 1
ATOM 3446 O O . LYS B 1 201 ? 98.232 129.992 126.550 1.00 78.21 228 LYS B O 1
ATOM 3452 N N . ILE B 1 202 ? 96.614 128.426 126.507 1.00 77.18 229 ILE B N 1
ATOM 3453 C CA . ILE B 1 202 ? 96.820 128.146 125.088 1.00 77.02 229 ILE B CA 1
ATOM 3454 C C . ILE B 1 202 ? 96.331 129.309 124.232 1.00 77.01 229 ILE B C 1
ATOM 3455 O O . ILE B 1 202 ? 97.041 129.778 123.335 1.00 77.76 229 ILE B O 1
ATOM 3460 N N . ALA B 1 203 ? 95.115 129.794 124.496 1.00 76.92 230 ALA B N 1
ATOM 3461 C CA . ALA B 1 203 ? 94.531 130.851 123.678 1.00 76.90 230 ALA B CA 1
ATOM 3462 C C . ALA B 1 203 ? 95.228 132.191 123.869 1.00 76.42 230 ALA B C 1
ATOM 3463 O O . ALA B 1 203 ? 95.045 133.093 123.044 1.00 76.58 230 ALA B O 1
ATOM 3465 N N . SER B 1 204 ? 96.016 132.346 124.936 1.00 76.69 231 SER B N 1
ATOM 3466 C CA . SER B 1 204 ? 96.733 133.597 125.154 1.00 76.94 231 SER B CA 1
ATOM 3467 C C . SER B 1 204 ? 97.812 133.838 124.106 1.00 76.85 231 SER B C 1
ATOM 3468 O O . SER B 1 204 ? 98.231 134.985 123.919 1.00 77.47 231 SER B O 1
ATOM 3471 N N . ASN B 1 205 ? 98.266 132.791 123.422 1.00 76.68 232 ASN B N 1
ATOM 3472 C CA . ASN B 1 205 ? 99.278 132.933 122.389 1.00 76.50 232 ASN B CA 1
ATOM 3473 C C . ASN B 1 205 ? 98.628 133.245 121.043 1.00 76.23 232 ASN B C 1
ATOM 3474 O O . ASN B 1 205 ? 97.412 133.415 120.930 1.00 76.68 232 ASN B O 1
ATOM 3479 N N . SER B 1 206 ? 99.463 133.324 120.009 1.00 75.76 233 SER B N 1
ATOM 3480 C CA . SER B 1 206 ? 98.979 133.596 118.662 1.00 75.48 233 SER B CA 1
ATOM 3481 C C . SER B 1 206 ? 98.249 132.382 118.100 1.00 75.04 233 SER B C 1
ATOM 3482 O O . SER B 1 206 ? 98.788 131.271 118.108 1.00 75.34 233 SER B O 1
ATOM 3485 N N . LYS B 1 207 ? 97.025 132.586 117.607 1.00 74.75 234 LYS B N 1
ATOM 3486 C CA . LYS B 1 207 ? 96.208 131.462 117.159 1.00 74.80 234 LYS B CA 1
ATOM 3487 C C . LYS B 1 207 ? 96.792 130.797 115.918 1.00 74.64 234 LYS B C 1
ATOM 3488 O O . LYS B 1 207 ? 96.726 129.572 115.772 1.00 74.42 234 LYS B O 1
ATOM 3494 N N . ILE B 1 208 ? 97.373 131.587 115.013 1.00 74.68 235 ILE B N 1
ATOM 3495 C CA . ILE B 1 208 ? 97.922 131.018 113.786 1.00 74.85 235 ILE B CA 1
ATOM 3496 C C . ILE B 1 208 ? 99.182 130.211 114.083 1.00 74.61 235 ILE B C 1
ATOM 3497 O O . ILE B 1 208 ? 99.370 129.109 113.552 1.00 74.57 235 ILE B O 1
ATOM 3502 N N . VAL B 1 209 ? 100.058 130.735 114.944 1.00 74.04 236 VAL B N 1
ATOM 3503 C CA . VAL B 1 209 ? 101.257 129.993 115.325 1.00 73.32 236 VAL B CA 1
ATOM 3504 C C . VAL B 1 209 ? 100.881 128.750 116.122 1.00 73.24 236 VAL B C 1
ATOM 3505 O O . VAL B 1 209 ? 101.513 127.695 115.992 1.00 73.17 236 VAL B O 1
ATOM 3509 N N . VAL B 1 210 ? 99.836 128.849 116.947 1.00 73.52 237 VAL B N 1
ATOM 3510 C CA . VAL B 1 210 ? 99.366 127.687 117.697 1.00 73.39 237 VAL B CA 1
ATOM 3511 C C . VAL B 1 210 ? 98.842 126.615 116.747 1.00 74.08 237 VAL B C 1
ATOM 3512 O O . VAL B 1 210 ? 99.108 125.420 116.928 1.00 74.53 237 VAL B O 1
ATOM 3516 N N . ALA B 1 211 ? 98.103 127.024 115.713 1.00 74.47 238 ALA B N 1
ATOM 3517 C CA . ALA B 1 211 ? 97.610 126.061 114.733 1.00 74.87 238 ALA B CA 1
ATOM 3518 C C . ALA B 1 211 ? 98.757 125.431 113.953 1.00 75.49 238 ALA B C 1
ATOM 3519 O O . ALA B 1 211 ? 98.730 124.231 113.653 1.00 75.44 238 ALA B O 1
ATOM 3521 N N . MET B 1 212 ? 99.775 126.225 113.615 1.00 76.37 239 MET B N 1
ATOM 3522 C CA . MET B 1 212 ? 100.942 125.681 112.927 1.00 77.27 239 MET B CA 1
ATOM 3523 C C . MET B 1 212 ? 101.665 124.661 113.799 1.00 76.94 239 MET B C 1
ATOM 3524 O O . MET B 1 212 ? 102.102 123.611 113.315 1.00 76.21 239 MET B O 1
ATOM 3529 N N . ALA B 1 213 ? 101.795 124.955 115.094 1.00 76.79 240 ALA B N 1
ATOM 3530 C CA . ALA B 1 213 ? 102.426 124.012 116.012 1.00 76.66 240 ALA B CA 1
ATOM 3531 C C . ALA B 1 213 ? 101.600 122.738 116.141 1.00 76.63 240 ALA B C 1
ATOM 3532 O O . ALA B 1 213 ? 102.148 121.630 116.197 1.00 75.99 240 ALA B O 1
ATOM 3534 N N . LYS B 1 214 ? 100.274 122.879 116.194 1.00 77.35 241 LYS B N 1
ATOM 3535 C CA . LYS B 1 214 ? 99.400 121.712 116.255 1.00 77.69 241 LYS B CA 1
ATOM 3536 C C . LYS B 1 214 ? 99.562 120.844 115.013 1.00 77.78 241 LYS B C 1
ATOM 3537 O O . LYS B 1 214 ? 99.622 119.612 115.104 1.00 77.76 241 LYS B O 1
ATOM 3543 N N . GLU B 1 215 ? 99.638 121.474 113.838 1.00 78.07 242 GLU B N 1
ATOM 3544 C CA . GLU B 1 215 ? 99.844 120.720 112.605 1.00 78.71 242 GLU B CA 1
ATOM 3545 C C . GLU B 1 215 ? 101.202 120.030 112.598 1.00 78.22 242 GLU B C 1
ATOM 3546 O O . GLU B 1 215 ? 101.322 118.878 112.165 1.00 78.43 242 GLU B O 1
ATOM 3552 N N . SER B 1 216 ? 102.239 120.721 113.079 1.00 77.94 243 SER B N 1
ATOM 3553 C CA . SER B 1 216 ? 103.570 120.125 113.131 1.00 77.92 243 SER B CA 1
ATOM 3554 C C . SER B 1 216 ? 103.595 118.919 114.063 1.00 76.85 243 SER B C 1
ATOM 3555 O O . SER B 1 216 ? 104.266 117.918 113.786 1.00 76.62 243 SER B O 1
ATOM 3558 N N . VAL B 1 217 ? 102.869 119.000 115.180 1.00 75.90 244 VAL B N 1
ATOM 3559 C CA . VAL B 1 217 ? 102.814 117.876 116.113 1.00 75.13 244 VAL B CA 1
ATOM 3560 C C . VAL B 1 217 ? 102.027 116.720 115.506 1.00 74.72 244 VAL B C 1
ATOM 3561 O O . VAL B 1 217 ? 102.419 115.551 115.617 1.00 74.51 244 VAL B O 1
ATOM 3565 N N . ASN B 1 218 ? 100.907 117.029 114.847 1.00 74.32 245 ASN B N 1
ATOM 3566 C CA . ASN B 1 218 ? 100.088 115.982 114.244 1.00 73.67 245 ASN B CA 1
ATOM 3567 C C . ASN B 1 218 ? 100.802 115.304 113.083 1.00 73.77 245 ASN B C 1
ATOM 3568 O O . ASN B 1 218 ? 100.520 114.139 112.776 1.00 74.04 245 ASN B O 1
ATOM 3573 N N . ALA B 1 219 ? 101.724 116.010 112.424 1.00 73.32 246 ALA B N 1
ATOM 3574 C CA . ALA B 1 219 ? 102.463 115.418 111.314 1.00 73.24 246 ALA B CA 1
ATOM 3575 C C . ALA B 1 219 ? 103.407 114.309 111.761 1.00 73.22 246 ALA B C 1
ATOM 3576 O O . ALA B 1 219 ? 103.944 113.592 110.910 1.00 73.31 246 ALA B O 1
ATOM 3578 N N . ALA B 1 220 ? 103.626 114.152 113.069 1.00 73.10 247 ALA B N 1
ATOM 3579 C CA . ALA B 1 220 ? 104.524 113.111 113.555 1.00 73.00 247 ALA B CA 1
ATOM 3580 C C . ALA B 1 220 ? 103.947 111.713 113.373 1.00 72.98 247 ALA B C 1
ATOM 3581 O O . ALA B 1 220 ? 104.700 110.734 113.425 1.00 73.41 247 ALA B O 1
ATOM 3583 N N . PHE B 1 221 ? 102.637 111.595 113.163 1.00 73.32 248 PHE B N 1
ATOM 3584 C CA . PHE B 1 221 ? 101.990 110.304 112.973 1.00 73.10 248 PHE B CA 1
ATOM 3585 C C . PHE B 1 221 ? 101.674 110.003 111.515 1.00 73.41 248 PHE B C 1
ATOM 3586 O O . PHE B 1 221 ? 101.075 108.961 111.229 1.00 73.21 248 PHE B O 1
ATOM 3594 N N . GLU B 1 222 ? 102.058 110.880 110.588 1.00 73.68 249 GLU B N 1
ATOM 3595 C CA . GLU B 1 222 ? 101.728 110.710 109.181 1.00 74.41 249 GLU B CA 1
ATOM 3596 C C . GLU B 1 222 ? 102.947 110.666 108.271 1.00 74.08 249 GLU B C 1
ATOM 3597 O O . GLU B 1 222 ? 102.817 110.261 107.110 1.00 74.54 249 GLU B O 1
ATOM 3603 N N . MET B 1 223 ? 104.120 111.068 108.754 1.00 73.46 250 MET B N 1
ATOM 3604 C CA . MET B 1 223 ? 105.307 111.124 107.912 1.00 73.17 250 MET B CA 1
ATOM 3605 C C . MET B 1 223 ? 106.491 110.565 108.685 1.00 72.60 250 MET B C 1
ATOM 3606 O O . MET B 1 223 ? 106.427 110.366 109.901 1.00 71.64 250 MET B O 1
ATOM 3611 N N . THR B 1 224 ? 107.576 110.315 107.956 1.00 71.95 251 THR B N 1
ATOM 3612 C CA . THR B 1 224 ? 108.799 109.825 108.569 1.00 71.60 251 THR B CA 1
ATOM 3613 C C . THR B 1 224 ? 109.475 110.930 109.377 1.00 71.68 251 THR B C 1
ATOM 3614 O O . THR B 1 224 ? 109.046 112.088 109.384 1.00 71.43 251 THR B O 1
ATOM 3618 N N . LEU B 1 225 ? 110.552 110.554 110.070 1.00 71.81 252 LEU B N 1
ATOM 3619 C CA . LEU B 1 225 ? 111.272 111.518 110.895 1.00 71.96 252 LEU B CA 1
ATOM 3620 C C . LEU B 1 225 ? 111.967 112.572 110.041 1.00 71.93 252 LEU B C 1
ATOM 3621 O O . LEU B 1 225 ? 111.976 113.757 110.391 1.00 72.16 252 LEU B O 1
ATOM 3626 N N . THR B 1 226 ? 112.545 112.161 108.910 1.00 72.02 253 THR B N 1
ATOM 3627 C CA . THR B 1 226 ? 113.230 113.113 108.040 1.00 72.78 253 THR B CA 1
ATOM 3628 C C . THR B 1 226 ? 112.243 114.087 107.407 1.00 73.46 253 THR B C 1
ATOM 3629 O O . THR B 1 226 ? 112.435 115.308 107.457 1.00 73.64 253 THR B O 1
ATOM 3633 N N . GLU B 1 227 ? 111.176 113.561 106.802 1.00 74.01 254 GLU B N 1
ATOM 3634 C CA . GLU B 1 227 ? 110.165 114.427 106.206 1.00 74.28 254 GLU B CA 1
ATOM 3635 C C . GLU B 1 227 ? 109.414 115.218 107.269 1.00 73.90 254 GLU B C 1
ATOM 3636 O O . GLU B 1 227 ? 109.008 116.359 107.024 1.00 73.70 254 GLU B O 1
ATOM 3642 N N . GLY B 1 228 ? 109.225 114.633 108.453 1.00 74.26 255 GLY B N 1
ATOM 3643 C CA . GLY B 1 228 ? 108.635 115.387 109.547 1.00 74.44 255 GLY B CA 1
ATOM 3644 C C . GLY B 1 228 ? 109.486 116.577 109.947 1.00 74.85 255 GLY B C 1
ATOM 3645 O O . GLY B 1 228 ? 108.976 117.678 110.166 1.00 74.89 255 GLY B O 1
ATOM 3646 N N . SER B 1 229 ? 110.804 116.372 110.030 1.00 75.54 256 SER B N 1
ATOM 3647 C CA . SER B 1 229 ? 111.706 117.473 110.352 1.00 76.02 256 SER B CA 1
ATOM 3648 C C . SER B 1 229 ? 111.730 118.510 109.237 1.00 76.54 256 SER B C 1
ATOM 3649 O O . SER B 1 229 ? 111.828 119.712 109.502 1.00 76.14 256 SER B O 1
ATOM 3652 N N . LYS B 1 230 ? 111.640 118.065 107.982 1.00 77.51 257 LYS B N 1
ATOM 3653 C CA . LYS B 1 230 ? 111.599 119.014 106.871 1.00 78.44 257 LYS B CA 1
ATOM 3654 C C . LYS B 1 230 ? 110.334 119.866 106.918 1.00 78.38 257 LYS B C 1
ATOM 3655 O O . LYS B 1 230 ? 110.388 121.084 106.704 1.00 78.72 257 LYS B O 1
ATOM 3661 N N . LEU B 1 231 ? 109.187 119.242 107.196 1.00 78.44 258 LEU B N 1
ATOM 3662 C CA . LEU B 1 231 ? 107.944 119.997 107.324 1.00 78.81 258 LEU B CA 1
ATOM 3663 C C . LEU B 1 231 ? 107.981 120.933 108.526 1.00 78.85 258 LEU B C 1
ATOM 3664 O O . LEU B 1 231 ? 107.466 122.055 108.452 1.00 78.86 258 LEU B O 1
ATOM 3669 N N . GLU B 1 232 ? 108.587 120.494 109.631 1.00 79.05 259 GLU B N 1
ATOM 3670 C CA . GLU B 1 232 ? 108.747 121.366 110.790 1.00 79.51 259 GLU B CA 1
ATOM 3671 C C . GLU B 1 232 ? 109.623 122.566 110.452 1.00 78.96 259 GLU B C 1
ATOM 3672 O O . GLU B 1 232 ? 109.341 123.692 110.874 1.00 79.24 259 GLU B O 1
ATOM 3678 N N . LYS B 1 233 ? 110.691 122.341 109.682 1.00 78.63 260 LYS B N 1
ATOM 3679 C CA . LYS B 1 233 ? 111.547 123.437 109.243 1.00 78.19 260 LYS B CA 1
ATOM 3680 C C . LYS B 1 233 ? 110.794 124.415 108.356 1.00 77.46 260 LYS B C 1
ATOM 3681 O O . LYS B 1 233 ? 110.919 125.634 108.526 1.00 77.60 260 LYS B O 1
ATOM 3687 N N . LYS B 1 234 ? 110.017 123.905 107.402 1.00 76.56 261 LYS B N 1
ATOM 3688 C CA . LYS B 1 234 ? 109.215 124.766 106.542 1.00 76.21 261 LYS B CA 1
ATOM 3689 C C . LYS B 1 234 ? 108.180 125.567 107.321 1.00 75.80 261 LYS B C 1
ATOM 3690 O O . LYS B 1 234 ? 107.980 126.753 107.034 1.00 75.45 261 LYS B O 1
ATOM 3696 N N . LEU B 1 235 ? 107.536 124.956 108.318 1.00 75.60 262 LEU B N 1
ATOM 3697 C CA . LEU B 1 235 ? 106.584 125.695 109.140 1.00 75.04 262 LEU B CA 1
ATOM 3698 C C . LEU B 1 235 ? 107.279 126.738 110.008 1.00 74.85 262 LEU B C 1
ATOM 3699 O O . LEU B 1 235 ? 106.756 127.845 110.183 1.00 74.94 262 LEU B O 1
ATOM 3704 N N . PHE B 1 236 ? 108.454 126.411 110.553 1.00 74.95 263 PHE B N 1
ATOM 3705 C CA . PHE B 1 236 ? 109.207 127.382 111.339 1.00 75.26 263 PHE B CA 1
ATOM 3706 C C . PHE B 1 236 ? 109.656 128.555 110.478 1.00 75.51 263 PHE B C 1
ATOM 3707 O O . PHE B 1 236 ? 109.716 129.695 110.953 1.00 75.14 263 PHE B O 1
ATOM 3715 N N . TYR B 1 237 ? 109.975 128.296 109.210 1.00 75.85 264 TYR B N 1
ATOM 3716 C CA . TYR B 1 237 ? 110.307 129.379 108.292 1.00 76.32 264 TYR B CA 1
ATOM 3717 C C . TYR B 1 237 ? 109.083 130.211 107.933 1.00 76.13 264 TYR B C 1
ATOM 3718 O O . TYR B 1 237 ? 109.182 131.438 107.824 1.00 76.43 264 TYR B O 1
ATOM 3727 N N . SER B 1 238 ? 107.928 129.566 107.750 1.00 76.14 265 SER B N 1
ATOM 3728 C CA . SER B 1 238 ? 106.709 130.300 107.422 1.00 76.40 265 SER B CA 1
ATOM 3729 C C . SER B 1 238 ? 106.214 131.132 108.599 1.00 76.33 265 SER B C 1
ATOM 3730 O O . SER B 1 238 ? 105.524 132.137 108.395 1.00 76.75 265 SER B O 1
ATOM 3733 N N . THR B 1 239 ? 106.542 130.726 109.830 1.00 75.58 266 THR B N 1
ATOM 3734 C CA . THR B 1 239 ? 106.132 131.506 110.996 1.00 75.47 266 THR B CA 1
ATOM 3735 C C . THR B 1 239 ? 106.730 132.908 110.964 1.00 75.19 266 THR B C 1
ATOM 3736 O O . THR B 1 239 ? 106.142 133.854 111.501 1.00 74.82 266 THR B O 1
ATOM 3740 N N . PHE B 1 240 ? 107.899 133.062 110.337 1.00 75.17 267 PHE B N 1
ATOM 3741 C CA . PHE B 1 240 ? 108.552 134.364 110.263 1.00 75.19 267 PHE B CA 1
ATOM 3742 C C . PHE B 1 240 ? 107.783 135.366 109.415 1.00 75.23 267 PHE B C 1
ATOM 3743 O O . PHE B 1 240 ? 108.061 136.567 109.503 1.00 75.07 267 PHE B O 1
ATOM 3751 N N . ALA B 1 241 ? 106.833 134.911 108.603 1.00 75.40 268 ALA B N 1
ATOM 3752 C CA . ALA B 1 241 ? 106.049 135.793 107.750 1.00 75.79 268 ALA B CA 1
ATOM 3753 C C . ALA B 1 241 ? 104.851 136.402 108.467 1.00 76.00 268 ALA B C 1
ATOM 3754 O O . ALA B 1 241 ? 104.089 137.148 107.843 1.00 76.58 268 ALA B O 1
ATOM 3756 N N . THR B 1 242 ? 104.667 136.107 109.749 1.00 76.25 269 THR B N 1
ATOM 3757 C CA . THR B 1 242 ? 103.556 136.636 110.523 1.00 76.40 269 THR B CA 1
ATOM 3758 C C . THR B 1 242 ? 104.017 137.809 111.378 1.00 77.00 269 THR B C 1
ATOM 3759 O O . THR B 1 242 ? 105.178 137.887 111.788 1.00 76.76 269 THR B O 1
ATOM 3763 N N . ASP B 1 243 ? 103.087 138.729 111.643 1.00 77.89 270 ASP B N 1
ATOM 3764 C CA . ASP B 1 243 ? 103.402 139.868 112.497 1.00 78.19 270 ASP B CA 1
ATOM 3765 C C . ASP B 1 243 ? 103.524 139.443 113.955 1.00 77.88 270 ASP B C 1
ATOM 3766 O O . ASP B 1 243 ? 104.244 140.078 114.736 1.00 78.11 270 ASP B O 1
ATOM 3771 N N . ASP B 1 244 ? 102.830 138.368 114.337 1.00 77.31 271 ASP B N 1
ATOM 3772 C CA . ASP B 1 244 ? 102.883 137.903 115.719 1.00 77.44 271 ASP B CA 1
ATOM 3773 C C . ASP B 1 244 ? 104.261 137.368 116.081 1.00 77.38 271 ASP B C 1
ATOM 3774 O O . ASP B 1 244 ? 104.692 137.502 117.230 1.00 76.83 271 ASP B O 1
ATOM 3779 N N . ARG B 1 245 ? 104.970 136.769 115.120 1.00 77.34 272 ARG B N 1
ATOM 3780 C CA . ARG B 1 245 ? 106.331 136.312 115.385 1.00 77.52 272 ARG B CA 1
ATOM 3781 C C . ARG B 1 245 ? 107.244 137.481 115.734 1.00 77.56 272 ARG B C 1
ATOM 3782 O O . ARG B 1 245 ? 107.968 137.439 116.738 1.00 78.00 272 ARG B O 1
ATOM 3790 N N . LYS B 1 246 ? 107.229 138.529 114.907 1.00 77.23 273 LYS B N 1
ATOM 3791 C CA . LYS B 1 246 ? 108.038 139.709 115.186 1.00 77.25 273 LYS B CA 1
ATOM 3792 C C . LYS B 1 246 ? 107.617 140.369 116.492 1.00 76.50 273 LYS B C 1
ATOM 3793 O O . LYS B 1 246 ? 108.467 140.829 117.262 1.00 76.82 273 LYS B O 1
ATOM 3799 N N . GLU B 1 247 ? 106.310 140.411 116.766 1.00 75.35 274 GLU B N 1
ATOM 3800 C CA . GLU B 1 247 ? 105.831 141.011 118.008 1.00 74.58 274 GLU B CA 1
ATOM 3801 C C . GLU B 1 247 ? 106.339 140.241 119.222 1.00 73.87 274 GLU B C 1
ATOM 3802 O O . GLU B 1 247 ? 106.803 140.836 120.201 1.00 73.48 274 GLU B O 1
ATOM 3808 N N . GLY B 1 248 ? 106.265 138.910 119.172 1.00 73.42 275 GLY B N 1
ATOM 3809 C CA . GLY B 1 248 ? 106.737 138.109 120.290 1.00 73.16 275 GLY B CA 1
ATOM 3810 C C . GLY B 1 248 ? 108.237 138.214 120.486 1.00 73.14 275 GLY B C 1
ATOM 3811 O O . GLY B 1 248 ? 108.722 138.309 121.617 1.00 72.94 275 GLY B O 1
ATOM 3812 N N . MET B 1 249 ? 108.993 138.210 119.385 1.00 73.11 276 MET B N 1
ATOM 3813 C CA . MET B 1 249 ? 110.441 138.344 119.506 1.00 72.90 276 MET B CA 1
ATOM 3814 C C . MET B 1 249 ? 110.831 139.717 120.039 1.00 72.08 276 MET B C 1
ATOM 3815 O O . MET B 1 249 ? 111.767 139.828 120.841 1.00 72.03 276 MET B O 1
ATOM 3820 N N . THR B 1 250 ? 110.116 140.769 119.633 1.00 71.54 277 THR B N 1
ATOM 3821 C CA . THR B 1 250 ? 110.389 142.096 120.172 1.00 71.40 277 THR B CA 1
ATOM 3822 C C . THR B 1 250 ? 110.031 142.175 121.651 1.00 71.54 277 THR B C 1
ATOM 3823 O O . THR B 1 250 ? 110.756 142.794 122.437 1.00 71.12 277 THR B O 1
ATOM 3827 N N . ALA B 1 251 ? 108.916 141.555 122.049 1.00 71.60 278 ALA B N 1
ATOM 3828 C CA . ALA B 1 251 ? 108.540 141.544 123.459 1.00 72.11 278 ALA B CA 1
ATOM 3829 C C . ALA B 1 251 ? 109.531 140.738 124.289 1.00 72.62 278 ALA B C 1
ATOM 3830 O O . ALA B 1 251 ? 109.711 141.004 125.483 1.00 72.85 278 ALA B O 1
ATOM 3832 N N . PHE B 1 252 ? 110.171 139.740 123.679 1.00 72.53 279 PHE B N 1
ATOM 3833 C CA . PHE B 1 252 ? 111.212 138.996 124.379 1.00 72.74 279 PHE B CA 1
ATOM 3834 C C . PHE B 1 252 ? 112.482 139.830 124.506 1.00 72.78 279 PHE B C 1
ATOM 3835 O O . PHE B 1 252 ? 113.151 139.815 125.545 1.00 72.92 279 PHE B O 1
ATOM 3843 N N . VAL B 1 253 ? 112.835 140.561 123.445 1.00 72.47 280 VAL B N 1
ATOM 3844 C CA . VAL B 1 253 ? 114.028 141.407 123.490 1.00 72.43 280 VAL B CA 1
ATOM 3845 C C . VAL B 1 253 ? 113.858 142.503 124.536 1.00 72.74 280 VAL B C 1
ATOM 3846 O O . VAL B 1 253 ? 114.613 142.578 125.513 1.00 72.52 280 VAL B O 1
ATOM 3850 N N . GLU B 1 254 ? 112.858 143.367 124.349 1.00 73.15 281 GLU B N 1
ATOM 3851 C CA . GLU B 1 254 ? 112.489 144.352 125.365 1.00 73.34 281 GLU B CA 1
ATOM 3852 C C . GLU B 1 254 ? 111.392 143.734 126.231 1.00 74.07 281 GLU B C 1
ATOM 3853 O O . GLU B 1 254 ? 110.211 143.706 125.883 1.00 74.08 281 GLU B O 1
ATOM 3859 N N . LYS B 1 255 ? 111.840 143.229 127.378 1.00 75.40 282 LYS B N 1
ATOM 3860 C CA . LYS B 1 255 ? 110.963 142.499 128.282 1.00 76.29 282 LYS B CA 1
ATOM 3861 C C . LYS B 1 255 ? 109.628 143.103 128.646 1.00 76.83 282 LYS B C 1
ATOM 3862 O O . LYS B 1 255 ? 109.599 143.997 129.471 1.00 77.03 282 LYS B O 1
ATOM 3868 N N . ARG B 1 256 ? 108.539 142.557 128.102 1.00 77.42 283 ARG B N 1
ATOM 3869 C CA . ARG B 1 256 ? 107.203 143.082 128.337 1.00 77.60 283 ARG B CA 1
ATOM 3870 C C . ARG B 1 256 ? 106.195 141.992 127.996 1.00 77.88 283 ARG B C 1
ATOM 3871 O O . ARG B 1 256 ? 106.553 140.830 127.781 1.00 77.84 283 ARG B O 1
ATOM 3879 N N . LYS B 1 257 ? 104.920 142.370 127.945 1.00 78.49 284 LYS B N 1
ATOM 3880 C CA . LYS B 1 257 ? 103.855 141.442 127.591 1.00 78.93 284 LYS B CA 1
ATOM 3881 C C . LYS B 1 257 ? 103.559 141.560 126.100 1.00 79.27 284 LYS B C 1
ATOM 3882 O O . LYS B 1 257 ? 103.331 142.663 125.592 1.00 79.49 284 LYS B O 1
ATOM 3888 N N . ALA B 1 258 ? 103.562 140.425 125.404 1.00 79.54 285 ALA B N 1
ATOM 3889 C CA . ALA B 1 258 ? 103.361 140.427 123.960 1.00 80.11 285 ALA B CA 1
ATOM 3890 C C . ALA B 1 258 ? 101.875 140.514 123.634 1.00 80.56 285 ALA B C 1
ATOM 3891 O O . ALA B 1 258 ? 101.083 139.680 124.085 1.00 81.25 285 ALA B O 1
ATOM 3893 N N . ASN B 1 259 ? 101.497 141.518 122.847 1.00 80.89 286 ASN B N 1
ATOM 3894 C CA . ASN B 1 259 ? 100.120 141.693 122.403 1.00 81.43 286 ASN B CA 1
ATOM 3895 C C . ASN B 1 259 ? 99.977 141.105 121.005 1.00 81.25 286 ASN B C 1
ATOM 3896 O O . ASN B 1 259 ? 100.477 141.679 120.031 1.00 80.60 286 ASN B O 1
ATOM 3901 N N . PHE B 1 260 ? 99.295 139.968 120.908 1.00 81.57 287 PHE B N 1
ATOM 3902 C CA . PHE B 1 260 ? 99.129 139.250 119.654 1.00 81.65 287 PHE B CA 1
ATOM 3903 C C . PHE B 1 260 ? 97.802 139.623 119.004 1.00 82.55 287 PHE B C 1
ATOM 3904 O O . PHE B 1 260 ? 96.804 139.870 119.686 1.00 82.88 287 PHE B O 1
ATOM 3912 N N . LYS B 1 261 ? 97.804 139.660 117.671 1.00 83.42 288 LYS B N 1
ATOM 3913 C CA . LYS B 1 261 ? 96.617 139.997 116.900 1.00 84.39 288 LYS B CA 1
ATOM 3914 C C . LYS B 1 261 ? 96.190 138.896 115.941 1.00 84.70 288 LYS B C 1
ATOM 3915 O O . LYS B 1 261 ? 95.429 139.174 115.006 1.00 84.64 288 LYS B O 1
ATOM 3921 N N . ASP B 1 262 ? 96.661 137.662 116.138 1.00 85.53 289 ASP B N 1
ATOM 3922 C CA . ASP B 1 262 ? 96.286 136.512 115.316 1.00 86.21 289 ASP B CA 1
ATOM 3923 C C . ASP B 1 262 ? 96.645 136.711 113.846 1.00 86.98 289 ASP B C 1
ATOM 3924 O O . ASP B 1 262 ? 95.916 136.263 112.957 1.00 87.13 289 ASP B O 1
ATOM 3929 N N . GLN B 1 263 ? 97.762 137.379 113.576 1.00 87.93 290 GLN B N 1
ATOM 3930 C CA . GLN B 1 263 ? 98.207 137.604 112.205 1.00 88.55 290 GLN B CA 1
ATOM 3931 C C . GLN B 1 263 ? 99.716 137.815 112.145 1.00 88.48 290 GLN B C 1
ATOM 3932 O O . GLN B 1 263 ? 100.347 137.591 111.112 1.00 88.40 290 GLN B O 1
ATOM 3939 N N . ALA C 1 4 ? 140.742 122.732 118.150 1.00 86.51 31 ALA C N 1
ATOM 3940 C CA . ALA C 1 4 ? 141.048 124.157 118.160 1.00 86.57 31 ALA C CA 1
ATOM 3941 C C . ALA C 1 4 ? 140.725 124.775 119.516 1.00 86.27 31 ALA C C 1
ATOM 3942 O O . ALA C 1 4 ? 140.137 124.125 120.381 1.00 86.61 31 ALA C O 1
ATOM 3944 N N . ASN C 1 5 ? 141.113 126.035 119.696 1.00 85.54 32 ASN C N 1
ATOM 3945 C CA . ASN C 1 5 ? 140.868 126.759 120.939 1.00 84.69 32 ASN C CA 1
ATOM 3946 C C . ASN C 1 5 ? 139.445 127.305 120.911 1.00 83.27 32 ASN C C 1
ATOM 3947 O O . ASN C 1 5 ? 139.138 128.219 120.138 1.00 83.07 32 ASN C O 1
ATOM 3952 N N . PHE C 1 6 ? 138.580 126.748 121.751 1.00 81.69 33 PHE C N 1
ATOM 3953 C CA . PHE C 1 6 ? 137.182 127.143 121.815 1.00 80.18 33 PHE C CA 1
ATOM 3954 C C . PHE C 1 6 ? 136.969 128.181 122.910 1.00 79.16 33 PHE C C 1
ATOM 3955 O O . PHE C 1 6 ? 137.666 128.191 123.928 1.00 78.83 33 PHE C O 1
ATOM 3963 N N . GLU C 1 7 ? 135.990 129.061 122.687 1.00 78.18 34 GLU C N 1
ATOM 3964 C CA . GLU C 1 7 ? 135.631 130.081 123.660 1.00 77.33 34 GLU C CA 1
ATOM 3965 C C . GLU C 1 7 ? 134.248 129.890 124.262 1.00 76.57 34 GLU C C 1
ATOM 3966 O O . GLU C 1 7 ? 133.951 130.510 125.289 1.00 76.09 34 GLU C O 1
ATOM 3972 N N . TYR C 1 8 ? 133.399 129.056 123.657 1.00 75.79 35 TYR C N 1
ATOM 3973 C CA . TYR C 1 8 ? 132.073 128.781 124.188 1.00 75.13 35 TYR C CA 1
ATOM 3974 C C . TYR C 1 8 ? 131.931 127.395 124.799 1.00 74.67 35 TYR C C 1
ATOM 3975 O O . TYR C 1 8 ? 131.094 127.216 125.688 1.00 74.36 35 TYR C O 1
ATOM 3984 N N . ILE C 1 9 ? 132.718 126.417 124.347 1.00 74.34 36 ILE C N 1
ATOM 3985 C CA . ILE C 1 9 ? 132.614 125.045 124.822 1.00 73.74 36 ILE C CA 1
ATOM 3986 C C . ILE C 1 9 ? 133.980 124.577 125.306 1.00 73.65 36 ILE C C 1
ATOM 3987 O O . ILE C 1 9 ? 135.005 125.224 125.079 1.00 73.64 36 ILE C O 1
ATOM 3992 N N . ILE C 1 10 ? 133.978 123.432 125.983 1.00 73.71 37 ILE C N 1
ATOM 3993 C CA . ILE C 1 10 ? 135.192 122.784 126.466 1.00 73.77 37 ILE C CA 1
ATOM 3994 C C . ILE C 1 10 ? 135.175 121.345 125.973 1.00 73.66 37 ILE C C 1
ATOM 3995 O O . ILE C 1 10 ? 134.248 120.587 126.287 1.00 73.51 37 ILE C O 1
ATOM 4000 N N . ALA C 1 11 ? 136.194 120.969 125.204 1.00 73.45 38 ALA C N 1
ATOM 4001 C CA . ALA C 1 11 ? 136.295 119.639 124.620 1.00 73.43 38 ALA C CA 1
ATOM 4002 C C . ALA C 1 11 ? 137.513 118.926 125.187 1.00 73.54 38 ALA C C 1
ATOM 4003 O O . ALA C 1 11 ? 138.627 119.460 125.142 1.00 73.85 38 ALA C O 1
ATOM 4005 N N . GLU C 1 12 ? 137.298 117.724 125.717 1.00 73.82 39 GLU C N 1
ATOM 4006 C CA . GLU C 1 12 ? 138.376 116.928 126.284 1.00 74.41 39 GLU C CA 1
ATOM 4007 C C . GLU C 1 12 ? 137.954 115.466 126.298 1.00 73.87 39 GLU C C 1
ATOM 4008 O O . GLU C 1 12 ? 136.778 115.133 126.135 1.00 73.64 39 GLU C O 1
ATOM 4014 N N . LYS C 1 13 ? 138.936 114.591 126.495 1.00 73.86 40 LYS C N 1
ATOM 4015 C CA . LYS C 1 13 ? 138.703 113.157 126.598 1.00 74.09 40 LYS C CA 1
ATOM 4016 C C . LYS C 1 13 ? 138.729 112.747 128.064 1.00 74.02 40 LYS C C 1
ATOM 4017 O O . LYS C 1 13 ? 139.691 113.046 128.780 1.00 73.76 40 LYS C O 1
ATOM 4023 N N . ARG C 1 14 ? 137.674 112.066 128.506 1.00 74.27 41 ARG C N 1
ATOM 4024 C CA . ARG C 1 14 ? 137.506 111.688 129.902 1.00 74.51 41 ARG C CA 1
ATOM 4025 C C . ARG C 1 14 ? 137.427 110.170 130.012 1.00 74.12 41 ARG C C 1
ATOM 4026 O O . ARG C 1 14 ? 137.338 109.453 129.010 1.00 73.72 41 ARG C O 1
ATOM 4034 N N . GLY C 1 15 ? 137.460 109.682 131.246 1.00 74.34 42 GLY C N 1
ATOM 4035 C CA . GLY C 1 15 ? 137.399 108.261 131.514 1.00 74.14 42 GLY C CA 1
ATOM 4036 C C . GLY C 1 15 ? 138.728 107.564 131.277 1.00 74.16 42 GLY C C 1
ATOM 4037 O O . GLY C 1 15 ? 139.632 108.079 130.620 1.00 74.07 42 GLY C O 1
ATOM 4038 N N . LYS C 1 16 ? 138.838 106.361 131.836 1.00 74.65 43 LYS C N 1
ATOM 4039 C CA . LYS C 1 16 ? 140.038 105.557 131.659 1.00 74.70 43 LYS C CA 1
ATOM 4040 C C . LYS C 1 16 ? 140.140 105.083 130.215 1.00 74.25 43 LYS C C 1
ATOM 4041 O O . LYS C 1 16 ? 139.125 104.862 129.547 1.00 74.08 43 LYS C O 1
ATOM 4047 N N . ASN C 1 17 ? 141.376 104.949 129.735 1.00 73.93 44 ASN C N 1
ATOM 4048 C CA . ASN C 1 17 ? 141.759 104.595 128.368 1.00 73.61 44 ASN C CA 1
ATOM 4049 C C . ASN C 1 17 ? 141.474 105.732 127.391 1.00 73.30 44 ASN C C 1
ATOM 4050 O O . ASN C 1 17 ? 141.806 105.598 126.205 1.00 73.22 44 ASN C O 1
ATOM 4055 N N . ASN C 1 18 ? 140.882 106.840 127.843 1.00 73.58 45 ASN C N 1
ATOM 4056 C CA . ASN C 1 18 ? 140.601 108.005 127.002 1.00 73.55 45 ASN C CA 1
ATOM 4057 C C . ASN C 1 18 ? 139.785 107.619 125.770 1.00 73.15 45 ASN C C 1
ATOM 4058 O O . ASN C 1 18 ? 140.163 107.889 124.628 1.00 73.29 45 ASN C O 1
ATOM 4063 N N . THR C 1 19 ? 138.644 106.975 126.015 1.00 72.88 46 THR C N 1
ATOM 4064 C CA . THR C 1 19 ? 137.758 106.535 124.946 1.00 72.49 46 THR C CA 1
ATOM 4065 C C . THR C 1 19 ? 136.449 107.312 124.889 1.00 72.00 46 THR C C 1
ATOM 4066 O O . THR C 1 19 ? 135.608 107.011 124.036 1.00 72.04 46 THR C O 1
ATOM 4070 N N . VAL C 1 20 ? 136.257 108.293 125.765 1.00 71.80 47 VAL C N 1
ATOM 4071 C CA . VAL C 1 20 ? 135.021 109.065 125.836 1.00 71.52 47 VAL C CA 1
ATOM 4072 C C . VAL C 1 20 ? 135.358 110.532 125.608 1.00 71.53 47 VAL C C 1
ATOM 4073 O O . VAL C 1 20 ? 136.203 111.099 126.312 1.00 71.52 47 VAL C O 1
ATOM 4077 N N . GLY C 1 21 ? 134.698 111.144 124.628 1.00 71.13 48 GLY C N 1
ATOM 4078 C CA . GLY C 1 21 ? 134.875 112.557 124.363 1.00 70.96 48 GLY C CA 1
ATOM 4079 C C . GLY C 1 21 ? 133.823 113.408 125.042 1.00 71.00 48 GLY C C 1
ATOM 4080 O O . GLY C 1 21 ? 132.625 113.234 124.801 1.00 70.80 48 GLY C O 1
ATOM 4081 N N . LEU C 1 22 ? 134.256 114.334 125.895 1.00 71.56 49 LEU C N 1
ATOM 4082 C CA . LEU C 1 22 ? 133.352 115.181 126.666 1.00 71.66 49 LEU C CA 1
ATOM 4083 C C . LEU C 1 22 ? 133.302 116.565 126.027 1.00 71.63 49 LEU C C 1
ATOM 4084 O O . LEU C 1 22 ? 134.318 117.264 125.962 1.00 71.49 49 LEU C O 1
ATOM 4089 N N . ILE C 1 23 ? 132.121 116.955 125.558 1.00 71.86 50 ILE C N 1
ATOM 4090 C CA . ILE C 1 23 ? 131.886 118.283 125.005 1.00 72.10 50 ILE C CA 1
ATOM 4091 C C . ILE C 1 23 ? 131.004 119.036 125.992 1.00 72.56 50 ILE C C 1
ATOM 4092 O O . ILE C 1 23 ? 129.789 118.816 126.048 1.00 72.42 50 ILE C O 1
ATOM 4097 N N . GLN C 1 24 ? 131.610 119.924 126.774 1.00 73.35 51 GLN C N 1
ATOM 4098 C CA . GLN C 1 24 ? 130.911 120.656 127.822 1.00 74.13 51 GLN C CA 1
ATOM 4099 C C . GLN C 1 24 ? 130.684 122.095 127.376 1.00 74.23 51 GLN C C 1
ATOM 4100 O O . GLN C 1 24 ? 131.639 122.805 127.045 1.00 73.89 51 GLN C O 1
ATOM 4106 N N . LEU C 1 25 ? 129.422 122.519 127.369 1.00 74.73 52 LEU C N 1
ATOM 4107 C CA . LEU C 1 25 ? 129.093 123.910 127.082 1.00 75.18 52 LEU C CA 1
ATOM 4108 C C . LEU C 1 25 ? 129.560 124.787 128.237 1.00 75.81 52 LEU C C 1
ATOM 4109 O O . LEU C 1 25 ? 129.335 124.456 129.406 1.00 75.94 52 LEU C O 1
ATOM 4114 N N . ASN C 1 26 ? 130.210 125.906 127.915 1.00 76.66 53 ASN C N 1
ATOM 4115 C CA . ASN C 1 26 ? 130.844 126.761 128.917 1.00 77.31 53 ASN C CA 1
ATOM 4116 C C . ASN C 1 26 ? 130.324 128.195 128.786 1.00 77.85 53 ASN C C 1
ATOM 4117 O O . ASN C 1 26 ? 131.085 129.161 128.773 1.00 77.86 53 ASN C O 1
ATOM 4122 N N . ARG C 1 27 ? 129.004 128.329 128.686 1.00 78.55 54 ARG C N 1
ATOM 4123 C CA . ARG C 1 27 ? 128.333 129.629 128.679 1.00 78.95 54 ARG C CA 1
ATOM 4124 C C . ARG C 1 27 ? 127.408 129.705 129.887 1.00 78.93 54 ARG C C 1
ATOM 4125 O O . ARG C 1 27 ? 126.189 129.531 129.769 1.00 78.99 54 ARG C O 1
ATOM 4133 N N . PRO C 1 28 ? 127.959 129.970 131.075 1.00 79.02 55 PRO C N 1
ATOM 4134 C CA . PRO C 1 28 ? 127.121 129.976 132.283 1.00 78.87 55 PRO C CA 1
ATOM 4135 C C . PRO C 1 28 ? 126.368 131.277 132.500 1.00 78.73 55 PRO C C 1
ATOM 4136 O O . PRO C 1 28 ? 125.320 131.260 133.156 1.00 78.94 55 PRO C O 1
ATOM 4140 N N . LYS C 1 29 ? 126.862 132.401 131.975 1.00 78.59 56 LYS C N 1
ATOM 4141 C CA . LYS C 1 29 ? 126.168 133.669 132.173 1.00 78.22 56 LYS C CA 1
ATOM 4142 C C . LYS C 1 29 ? 124.940 133.783 131.280 1.00 78.21 56 LYS C C 1
ATOM 4143 O O . LYS C 1 29 ? 123.955 134.425 131.662 1.00 78.74 56 LYS C O 1
ATOM 4149 N N . ALA C 1 30 ? 124.975 133.172 130.097 1.00 78.12 57 ALA C N 1
ATOM 4150 C CA . ALA C 1 30 ? 123.845 133.171 129.180 1.00 78.06 57 ALA C CA 1
ATOM 4151 C C . ALA C 1 30 ? 123.037 131.883 129.253 1.00 78.22 57 ALA C C 1
ATOM 4152 O O . ALA C 1 30 ? 122.210 131.632 128.370 1.00 78.24 57 ALA C O 1
ATOM 4154 N N . LEU C 1 31 ? 123.258 131.066 130.285 1.00 78.31 58 LEU C N 1
ATOM 4155 C CA . LEU C 1 31 ? 122.567 129.788 130.460 1.00 78.32 58 LEU C CA 1
ATOM 4156 C C . LEU C 1 31 ? 122.755 128.891 129.238 1.00 78.13 58 LEU C C 1
ATOM 4157 O O . LEU C 1 31 ? 121.840 128.188 128.802 1.00 78.10 58 LEU C O 1
ATOM 4162 N N . ASN C 1 32 ? 123.970 128.924 128.685 1.00 77.77 59 ASN C N 1
ATOM 4163 C CA . ASN C 1 32 ? 124.337 128.125 127.514 1.00 77.66 59 ASN C CA 1
ATOM 4164 C C . ASN C 1 32 ? 123.415 128.414 126.332 1.00 77.80 59 ASN C C 1
ATOM 4165 O O . ASN C 1 32 ? 122.786 127.514 125.770 1.00 78.01 59 ASN C O 1
ATOM 4170 N N . ALA C 1 33 ? 123.332 129.687 125.956 1.00 77.84 60 ALA C N 1
ATOM 4171 C CA . ALA C 1 33 ? 122.525 130.078 124.809 1.00 77.89 60 ALA C CA 1
ATOM 4172 C C . ALA C 1 33 ? 123.146 129.542 123.525 1.00 77.97 60 ALA C C 1
ATOM 4173 O O . ALA C 1 33 ? 124.343 129.718 123.280 1.00 77.89 60 ALA C O 1
ATOM 4175 N N . LEU C 1 34 ? 122.329 128.886 122.705 1.00 78.20 61 LEU C N 1
ATOM 4176 C CA . LEU C 1 34 ? 122.803 128.263 121.471 1.00 78.20 61 LEU C CA 1
ATOM 4177 C C . LEU C 1 34 ? 122.982 129.342 120.412 1.00 78.28 61 LEU C C 1
ATOM 4178 O O . LEU C 1 34 ? 122.039 129.699 119.703 1.00 78.54 61 LEU C O 1
ATOM 4183 N N . CYS C 1 35 ? 124.197 129.867 120.300 1.00 78.03 62 CYS C N 1
ATOM 4184 C CA . CYS C 1 35 ? 124.527 130.844 119.279 1.00 77.84 62 CYS C CA 1
ATOM 4185 C C . CYS C 1 35 ? 125.264 130.161 118.131 1.00 77.37 62 CYS C C 1
ATOM 4186 O O . CYS C 1 35 ? 125.612 128.980 118.194 1.00 77.48 62 CYS C O 1
ATOM 4189 N N . ASP C 1 36 ? 125.508 130.926 117.065 1.00 77.00 63 ASP C N 1
ATOM 4190 C CA . ASP C 1 36 ? 126.161 130.362 115.886 1.00 76.65 63 ASP C CA 1
ATOM 4191 C C . ASP C 1 36 ? 127.603 129.970 116.184 1.00 75.91 63 ASP C C 1
ATOM 4192 O O . ASP C 1 36 ? 128.084 128.943 115.695 1.00 76.38 63 ASP C O 1
ATOM 4197 N N . GLY C 1 37 ? 128.311 130.775 116.978 1.00 74.69 64 GLY C N 1
ATOM 4198 C CA . GLY C 1 37 ? 129.675 130.421 117.339 1.00 74.25 64 GLY C CA 1
ATOM 4199 C C . GLY C 1 37 ? 129.741 129.175 118.200 1.00 73.94 64 GLY C C 1
ATOM 4200 O O . GLY C 1 37 ? 130.614 128.321 118.018 1.00 73.26 64 GLY C O 1
ATOM 4201 N N . LEU C 1 38 ? 128.817 129.055 119.156 1.00 73.76 65 LEU C N 1
ATOM 4202 C CA . LEU C 1 38 ? 128.762 127.857 119.987 1.00 73.58 65 LEU C CA 1
ATOM 4203 C C . LEU C 1 38 ? 128.443 126.627 119.146 1.00 73.61 65 LEU C C 1
ATOM 4204 O O . LEU C 1 38 ? 129.025 125.556 119.346 1.00 73.69 65 LEU C O 1
ATOM 4209 N N . ILE C 1 39 ? 127.518 126.767 118.193 1.00 73.55 66 ILE C N 1
ATOM 4210 C CA . ILE C 1 39 ? 127.180 125.652 117.312 1.00 73.46 66 ILE C CA 1
ATOM 4211 C C . ILE C 1 39 ? 128.371 125.269 116.445 1.00 73.56 66 ILE C C 1
ATOM 4212 O O . ILE C 1 39 ? 128.632 124.080 116.223 1.00 73.88 66 ILE C O 1
ATOM 4217 N N . ASP C 1 40 ? 129.119 126.260 115.953 1.00 73.70 67 ASP C N 1
ATOM 4218 C CA . ASP C 1 40 ? 130.301 125.972 115.147 1.00 73.96 67 ASP C CA 1
ATOM 4219 C C . ASP C 1 40 ? 131.359 125.237 115.960 1.00 73.49 67 ASP C C 1
ATOM 4220 O O . ASP C 1 40 ? 131.947 124.258 115.484 1.00 73.48 67 ASP C O 1
ATOM 4225 N N . GLU C 1 41 ? 131.616 125.695 117.188 1.00 72.89 68 GLU C N 1
ATOM 4226 C CA . GLU C 1 41 ? 132.589 125.012 118.037 1.00 72.61 68 GLU C CA 1
ATOM 4227 C C . GLU C 1 41 ? 132.121 123.605 118.391 1.00 72.27 68 GLU C C 1
ATOM 4228 O O . GLU C 1 41 ? 132.931 122.670 118.447 1.00 72.20 68 GLU C O 1
ATOM 4234 N N . LEU C 1 42 ? 130.817 123.433 118.624 1.00 71.88 69 LEU C N 1
ATOM 4235 C CA . LEU C 1 42 ? 130.276 122.111 118.921 1.00 71.48 69 LEU C CA 1
ATOM 4236 C C . LEU C 1 42 ? 130.456 121.170 117.739 1.00 71.58 69 LEU C C 1
ATOM 4237 O O . LEU C 1 42 ? 130.840 120.009 117.909 1.00 71.04 69 LEU C O 1
ATOM 4242 N N . ASN C 1 43 ? 130.184 121.657 116.525 1.00 71.56 70 ASN C N 1
ATOM 4243 C CA . ASN C 1 43 ? 130.373 120.831 115.337 1.00 71.68 70 ASN C CA 1
ATOM 4244 C C . ASN C 1 43 ? 131.843 120.498 115.115 1.00 71.93 70 ASN C C 1
ATOM 4245 O O . ASN C 1 43 ? 132.169 119.374 114.711 1.00 71.98 70 ASN C O 1
ATOM 4250 N N . GLN C 1 44 ? 132.739 121.455 115.370 1.00 72.09 71 GLN C N 1
ATOM 4251 C CA . GLN C 1 44 ? 134.168 121.184 115.249 1.00 72.68 71 GLN C CA 1
ATOM 4252 C C . GLN C 1 44 ? 134.604 120.100 116.227 1.00 72.82 71 GLN C C 1
ATOM 4253 O O . GLN C 1 44 ? 135.309 119.157 115.850 1.00 73.47 71 GLN C O 1
ATOM 4259 N N . ALA C 1 45 ? 134.189 120.217 117.491 1.00 72.76 72 ALA C N 1
ATOM 4260 C CA . ALA C 1 45 ? 134.524 119.190 118.473 1.00 72.74 72 ALA C CA 1
ATOM 4261 C C . ALA C 1 45 ? 133.911 117.845 118.108 1.00 72.71 72 ALA C C 1
ATOM 4262 O O . ALA C 1 45 ? 134.546 116.801 118.298 1.00 72.61 72 ALA C O 1
ATOM 4264 N N . LEU C 1 46 ? 132.691 117.850 117.565 1.00 72.86 73 LEU C N 1
ATOM 4265 C CA . LEU C 1 46 ? 132.037 116.602 117.188 1.00 72.71 73 LEU C CA 1
ATOM 4266 C C . LEU C 1 46 ? 132.786 115.903 116.063 1.00 72.81 73 LEU C C 1
ATOM 4267 O O . LEU C 1 46 ? 133.016 114.691 116.123 1.00 72.85 73 LEU C O 1
ATOM 4272 N N . LYS C 1 47 ? 133.182 116.649 115.029 1.00 72.80 74 LYS C N 1
ATOM 4273 C CA . LYS C 1 47 ? 133.912 116.021 113.932 1.00 73.42 74 LYS C CA 1
ATOM 4274 C C . LYS C 1 47 ? 135.320 115.616 114.360 1.00 73.57 74 LYS C C 1
ATOM 4275 O O . LYS C 1 47 ? 135.853 114.614 113.868 1.00 74.04 74 LYS C O 1
ATOM 4281 N N . THR C 1 48 ? 135.927 116.362 115.288 1.00 73.28 75 THR C N 1
ATOM 4282 C CA . THR C 1 48 ? 137.240 115.979 115.801 1.00 73.10 75 THR C CA 1
ATOM 4283 C C . THR C 1 48 ? 137.147 114.671 116.576 1.00 73.60 75 THR C C 1
ATOM 4284 O O . THR C 1 48 ? 138.002 113.786 116.437 1.00 73.28 75 THR C O 1
ATOM 4288 N N . PHE C 1 49 ? 136.102 114.518 117.391 1.00 74.06 76 PHE C N 1
ATOM 4289 C CA . PHE C 1 49 ? 135.926 113.282 118.146 1.00 74.78 76 PHE C CA 1
ATOM 4290 C C . PHE C 1 49 ? 135.521 112.125 117.239 1.00 76.13 76 PHE C C 1
ATOM 4291 O O . PHE C 1 49 ? 135.877 110.972 117.504 1.00 76.26 76 PHE C O 1
ATOM 4299 N N . GLU C 1 50 ? 134.776 112.413 116.169 1.00 77.97 77 GLU C N 1
ATOM 4300 C CA . GLU C 1 50 ? 134.419 111.376 115.208 1.00 79.23 77 GLU C CA 1
ATOM 4301 C C . GLU C 1 50 ? 135.620 110.904 114.403 1.00 79.40 77 GLU C C 1
ATOM 4302 O O . GLU C 1 50 ? 135.687 109.723 114.046 1.00 79.30 77 GLU C O 1
ATOM 4308 N N . GLU C 1 51 ? 136.568 111.794 114.110 1.00 80.11 78 GLU C N 1
ATOM 4309 C CA . GLU C 1 51 ? 137.788 111.428 113.403 1.00 80.76 78 GLU C CA 1
ATOM 4310 C C . GLU C 1 51 ? 138.885 110.951 114.347 1.00 80.12 78 GLU C C 1
ATOM 4311 O O . GLU C 1 51 ? 140.048 110.865 113.939 1.00 80.08 78 GLU C O 1
ATOM 4317 N N . ASP C 1 52 ? 138.544 110.641 115.599 1.00 79.74 79 ASP C N 1
ATOM 4318 C CA . ASP C 1 52 ? 139.515 110.145 116.561 1.00 79.54 79 ASP C CA 1
ATOM 4319 C C . ASP C 1 52 ? 139.327 108.646 116.729 1.00 79.03 79 ASP C C 1
ATOM 4320 O O . ASP C 1 52 ? 138.237 108.211 117.134 1.00 79.16 79 ASP C O 1
ATOM 4325 N N . PRO C 1 53 ? 140.334 107.822 116.435 1.00 78.75 80 PRO C N 1
ATOM 4326 C CA . PRO C 1 53 ? 140.148 106.366 116.565 1.00 78.50 80 PRO C CA 1
ATOM 4327 C C . PRO C 1 53 ? 139.983 105.898 118.001 1.00 78.25 80 PRO C C 1
ATOM 4328 O O . PRO C 1 53 ? 139.327 104.878 118.243 1.00 78.89 80 PRO C O 1
ATOM 4332 N N . ALA C 1 54 ? 140.562 106.617 118.965 1.00 77.53 81 ALA C N 1
ATOM 4333 C CA . ALA C 1 54 ? 140.480 106.195 120.358 1.00 76.74 81 ALA C CA 1
ATOM 4334 C C . ALA C 1 54 ? 139.114 106.467 120.974 1.00 76.02 81 ALA C C 1
ATOM 4335 O O . ALA C 1 54 ? 138.742 105.797 121.943 1.00 75.87 81 ALA C O 1
ATOM 4337 N N . VAL C 1 55 ? 138.360 107.422 120.438 1.00 74.88 82 VAL C N 1
ATOM 4338 C CA . VAL C 1 55 ? 137.060 107.789 120.986 1.00 74.21 82 VAL C CA 1
ATOM 4339 C C . VAL C 1 55 ? 135.992 106.898 120.366 1.00 73.83 82 VAL C C 1
ATOM 4340 O O . VAL C 1 55 ? 135.916 106.762 119.139 1.00 74.16 82 VAL C O 1
ATOM 4344 N N . GLY C 1 56 ? 135.169 106.287 121.215 1.00 73.36 83 GLY C N 1
ATOM 4345 C CA . GLY C 1 56 ? 134.096 105.431 120.748 1.00 73.24 83 GLY C CA 1
ATOM 4346 C C . GLY C 1 56 ? 132.721 105.943 121.123 1.00 73.32 83 GLY C C 1
ATOM 4347 O O . GLY C 1 56 ? 131.710 105.483 120.585 1.00 73.57 83 GLY C O 1
ATOM 4348 N N . ALA C 1 57 ? 132.672 106.899 122.049 1.00 73.28 84 ALA C N 1
ATOM 4349 C CA . ALA C 1 57 ? 131.413 107.476 122.493 1.00 73.02 84 ALA C CA 1
ATOM 4350 C C . ALA C 1 57 ? 131.651 108.917 122.916 1.00 73.13 84 ALA C C 1
ATOM 4351 O O . ALA C 1 57 ? 132.745 109.278 123.359 1.00 73.35 84 ALA C O 1
ATOM 4353 N N . ILE C 1 58 ? 130.613 109.738 122.774 1.00 72.98 85 ILE C N 1
ATOM 4354 C CA . ILE C 1 58 ? 130.675 111.163 123.078 1.00 72.32 85 ILE C CA 1
ATOM 4355 C C . ILE C 1 58 ? 129.636 111.471 124.147 1.00 71.84 85 ILE C C 1
ATOM 4356 O O . ILE C 1 58 ? 128.523 110.934 124.111 1.00 71.52 85 ILE C O 1
ATOM 4361 N N . VAL C 1 59 ? 130.002 112.326 125.097 1.00 71.24 86 VAL C N 1
ATOM 4362 C CA . VAL C 1 59 ? 129.096 112.789 126.143 1.00 70.81 86 VAL C CA 1
ATOM 4363 C C . VAL C 1 59 ? 128.926 114.293 125.983 1.00 70.80 86 VAL C C 1
ATOM 4364 O O . VAL C 1 59 ? 129.905 115.047 126.051 1.00 70.82 86 VAL C O 1
ATOM 4368 N N . LEU C 1 60 ? 127.688 114.728 125.771 1.00 71.11 87 LEU C N 1
ATOM 4369 C CA . LEU C 1 60 ? 127.360 116.137 125.595 1.00 71.95 87 LEU C CA 1
ATOM 4370 C C . LEU C 1 60 ? 126.671 116.642 126.854 1.00 72.54 87 LEU C C 1
ATOM 4371 O O . LEU C 1 60 ? 125.668 116.067 127.291 1.00 71.90 87 LEU C O 1
ATOM 4376 N N . THR C 1 61 ? 127.208 117.714 127.433 1.00 73.59 88 THR C N 1
ATOM 4377 C CA . THR C 1 61 ? 126.648 118.285 128.648 1.00 75.03 88 THR C CA 1
ATOM 4378 C C . THR C 1 61 ? 126.898 119.785 128.656 1.00 75.52 88 THR C C 1
ATOM 4379 O O . THR C 1 61 ? 127.697 120.307 127.874 1.00 75.88 88 THR C O 1
ATOM 4383 N N . GLY C 1 62 ? 126.195 120.474 129.549 1.00 76.16 89 GLY C N 1
ATOM 4384 C CA . GLY C 1 62 ? 126.379 121.900 129.722 1.00 76.71 89 GLY C CA 1
ATOM 4385 C C . GLY C 1 62 ? 126.812 122.253 131.129 1.00 77.25 89 GLY C C 1
ATOM 4386 O O . GLY C 1 62 ? 127.882 121.833 131.582 1.00 77.59 89 GLY C O 1
ATOM 4387 N N . GLY C 1 63 ? 125.987 123.028 131.833 1.00 77.88 90 GLY C N 1
ATOM 4388 C CA . GLY C 1 63 ? 126.230 123.377 133.212 1.00 78.19 90 GLY C CA 1
ATOM 4389 C C . GLY C 1 63 ? 125.329 122.606 134.164 1.00 78.64 90 GLY C C 1
ATOM 4390 O O . GLY C 1 63 ? 124.394 121.913 133.771 1.00 78.10 90 GLY C O 1
ATOM 4391 N N . ASP C 1 64 ? 125.639 122.749 135.455 1.00 79.50 91 ASP C N 1
ATOM 4392 C CA . ASP C 1 64 ? 124.849 122.072 136.478 1.00 80.47 91 ASP C CA 1
ATOM 4393 C C . ASP C 1 64 ? 123.470 122.699 136.632 1.00 80.73 91 ASP C C 1
ATOM 4394 O O . ASP C 1 64 ? 122.510 122.003 136.983 1.00 80.96 91 ASP C O 1
ATOM 4399 N N . LYS C 1 65 ? 123.349 124.001 136.375 1.00 80.75 92 LYS C N 1
ATOM 4400 C CA . LYS C 1 65 ? 122.080 124.703 136.508 1.00 81.11 92 LYS C CA 1
ATOM 4401 C C . LYS C 1 65 ? 121.372 124.928 135.179 1.00 80.93 92 LYS C C 1
ATOM 4402 O O . LYS C 1 65 ? 120.199 125.318 135.182 1.00 81.15 92 LYS C O 1
ATOM 4408 N N . ALA C 1 66 ? 122.043 124.692 134.053 1.00 80.80 93 ALA C N 1
ATOM 4409 C CA . ALA C 1 66 ? 121.435 124.913 132.747 1.00 80.71 93 ALA C CA 1
ATOM 4410 C C . ALA C 1 66 ? 122.191 124.113 131.698 1.00 80.81 93 ALA C C 1
ATOM 4411 O O . ALA C 1 66 ? 123.409 124.264 131.562 1.00 81.06 93 ALA C O 1
ATOM 4413 N N . PHE C 1 67 ? 121.469 123.268 130.961 1.00 80.75 94 PHE C N 1
ATOM 4414 C CA . PHE C 1 67 ? 122.073 122.542 129.844 1.00 80.56 94 PHE C CA 1
ATOM 4415 C C . PHE C 1 67 ? 122.168 123.444 128.616 1.00 81.02 94 PHE C C 1
ATOM 4416 O O . PHE C 1 67 ? 123.260 123.690 128.094 1.00 80.72 94 PHE C O 1
ATOM 4424 N N . ALA C 1 68 ? 121.024 123.937 128.142 1.00 81.71 95 ALA C N 1
ATOM 4425 C CA . ALA C 1 68 ? 120.972 124.908 127.055 1.00 82.46 95 ALA C CA 1
ATOM 4426 C C . ALA C 1 68 ? 119.613 125.597 127.045 1.00 83.25 95 ALA C C 1
ATOM 4427 O O . ALA C 1 68 ? 118.583 124.944 126.848 1.00 83.05 95 ALA C O 1
ATOM 4429 N N . ALA C 1 69 ? 119.598 126.914 127.255 1.00 84.51 96 ALA C N 1
ATOM 4430 C CA . ALA C 1 69 ? 118.361 127.664 127.420 1.00 85.18 96 ALA C CA 1
ATOM 4431 C C . ALA C 1 69 ? 117.807 128.206 126.105 1.00 85.79 96 ALA C C 1
ATOM 4432 O O . ALA C 1 69 ? 117.043 129.178 126.122 1.00 86.24 96 ALA C O 1
ATOM 4434 N N . GLY C 1 70 ? 118.166 127.609 124.980 1.00 86.42 97 GLY C N 1
ATOM 4435 C CA . GLY C 1 70 ? 117.611 128.014 123.708 1.00 87.16 97 GLY C CA 1
ATOM 4436 C C . GLY C 1 70 ? 118.575 128.882 122.912 1.00 87.76 97 GLY C C 1
ATOM 4437 O O . GLY C 1 70 ? 119.660 129.251 123.369 1.00 88.20 97 GLY C O 1
ATOM 4438 N N . ALA C 1 71 ? 118.155 129.206 121.692 1.00 88.04 98 ALA C N 1
ATOM 4439 C CA . ALA C 1 71 ? 118.976 130.000 120.794 1.00 88.16 98 ALA C CA 1
ATOM 4440 C C . ALA C 1 71 ? 118.950 131.475 121.186 1.00 88.47 98 ALA C C 1
ATOM 4441 O O . ALA C 1 71 ? 118.100 131.932 121.955 1.00 88.61 98 ALA C O 1
ATOM 4443 N N . ASP C 1 72 ? 119.907 132.221 120.639 1.00 88.60 99 ASP C N 1
ATOM 4444 C CA . ASP C 1 72 ? 119.956 133.662 120.848 1.00 88.66 99 ASP C CA 1
ATOM 4445 C C . ASP C 1 72 ? 118.878 134.344 120.015 1.00 88.42 99 ASP C C 1
ATOM 4446 O O . ASP C 1 72 ? 118.808 134.152 118.797 1.00 88.36 99 ASP C O 1
ATOM 4451 N N . ILE C 1 73 ? 118.037 135.141 120.674 1.00 88.14 100 ILE C N 1
ATOM 4452 C CA . ILE C 1 73 ? 116.879 135.714 119.995 1.00 87.90 100 ILE C CA 1
ATOM 4453 C C . ILE C 1 73 ? 117.221 137.040 119.320 1.00 87.81 100 ILE C C 1
ATOM 4454 O O . ILE C 1 73 ? 116.587 137.413 118.325 1.00 87.96 100 ILE C O 1
ATOM 4459 N N . LYS C 1 74 ? 118.220 137.766 119.828 1.00 87.66 101 LYS C N 1
ATOM 4460 C CA . LYS C 1 74 ? 118.522 139.084 119.276 1.00 87.52 101 LYS C CA 1
ATOM 4461 C C . LYS C 1 74 ? 119.097 138.982 117.867 1.00 87.23 101 LYS C C 1
ATOM 4462 O O . LYS C 1 74 ? 118.930 139.899 117.054 1.00 87.12 101 LYS C O 1
ATOM 4468 N N . GLU C 1 75 ? 119.775 137.875 117.556 1.00 86.79 102 GLU C N 1
ATOM 4469 C CA . GLU C 1 75 ? 120.316 137.685 116.214 1.00 86.58 102 GLU C CA 1
ATOM 4470 C C . GLU C 1 75 ? 119.298 137.108 115.242 1.00 85.99 102 GLU C C 1
ATOM 4471 O O . GLU C 1 75 ? 119.612 136.970 114.055 1.00 85.97 102 GLU C O 1
ATOM 4477 N N . MET C 1 76 ? 118.096 136.770 115.710 1.00 85.24 103 MET C N 1
ATOM 4478 C CA . MET C 1 76 ? 117.072 136.179 114.863 1.00 84.53 103 MET C CA 1
ATOM 4479 C C . MET C 1 76 ? 115.758 136.948 114.896 1.00 83.91 103 MET C C 1
ATOM 4480 O O . MET C 1 76 ? 114.765 136.470 114.337 1.00 83.93 103 MET C O 1
ATOM 4485 N N . GLN C 1 77 ? 115.725 138.122 115.532 1.00 83.03 104 GLN C N 1
ATOM 4486 C CA . GLN C 1 77 ? 114.506 138.924 115.562 1.00 82.41 104 GLN C CA 1
ATOM 4487 C C . GLN C 1 77 ? 114.277 139.651 114.243 1.00 81.80 104 GLN C C 1
ATOM 4488 O O . GLN C 1 77 ? 113.139 139.724 113.764 1.00 81.47 104 GLN C O 1
ATOM 4494 N N . ASN C 1 78 ? 115.338 140.187 113.639 1.00 81.38 105 ASN C N 1
ATOM 4495 C CA . ASN C 1 78 ? 115.236 140.961 112.410 1.00 81.15 105 ASN C CA 1
ATOM 4496 C C . ASN C 1 78 ? 115.277 140.092 111.157 1.00 80.72 105 ASN C C 1
ATOM 4497 O O . ASN C 1 78 ? 115.608 140.594 110.077 1.00 80.72 105 ASN C O 1
ATOM 4502 N N . LEU C 1 79 ? 114.949 138.809 111.276 1.00 80.21 106 LEU C N 1
ATOM 4503 C CA . LEU C 1 79 ? 114.943 137.906 110.135 1.00 79.75 106 LEU C CA 1
ATOM 4504 C C . LEU C 1 79 ? 113.548 137.834 109.528 1.00 79.52 106 LEU C C 1
ATOM 4505 O O . LEU C 1 79 ? 112.550 137.716 110.245 1.00 79.24 106 LEU C O 1
ATOM 4510 N N . SER C 1 80 ? 113.487 137.912 108.202 1.00 79.55 107 SER C N 1
ATOM 4511 C CA . SER C 1 80 ? 112.226 137.845 107.484 1.00 79.62 107 SER C CA 1
ATOM 4512 C C . SER C 1 80 ? 111.968 136.417 107.007 1.00 79.81 107 SER C C 1
ATOM 4513 O O . SER C 1 80 ? 112.709 135.482 107.321 1.00 79.74 107 SER C O 1
ATOM 4516 N N . PHE C 1 81 ? 110.894 136.244 106.234 1.00 79.93 108 PHE C N 1
ATOM 4517 C CA . PHE C 1 81 ? 110.570 134.922 105.709 1.00 80.19 108 PHE C CA 1
ATOM 4518 C C . PHE C 1 81 ? 111.545 134.508 104.615 1.00 80.46 108 PHE C C 1
ATOM 4519 O O . PHE C 1 81 ? 111.922 133.334 104.520 1.00 80.05 108 PHE C O 1
ATOM 4527 N N . GLN C 1 82 ? 111.958 135.458 103.772 1.00 80.97 109 GLN C N 1
ATOM 4528 C CA . GLN C 1 82 ? 112.866 135.129 102.678 1.00 81.44 109 GLN C CA 1
ATOM 4529 C C . GLN C 1 82 ? 114.249 134.756 103.197 1.00 82.04 109 GLN C C 1
ATOM 4530 O O . GLN C 1 82 ? 114.853 133.787 102.723 1.00 82.24 109 GLN C O 1
ATOM 4536 N N . ASP C 1 83 ? 114.765 135.507 104.172 1.00 82.67 110 ASP C N 1
ATOM 4537 C CA . ASP C 1 83 ? 116.083 135.199 104.717 1.00 83.11 110 ASP C CA 1
ATOM 4538 C C . ASP C 1 83 ? 116.062 133.928 105.556 1.00 83.47 110 ASP C C 1
ATOM 4539 O O . ASP C 1 83 ? 117.122 133.374 105.870 1.00 83.69 110 ASP C O 1
ATOM 4544 N N . CYS C 1 84 ? 114.874 133.453 105.931 1.00 83.92 111 CYS C N 1
ATOM 4545 C CA . CYS C 1 84 ? 114.777 132.225 106.715 1.00 84.12 111 CYS C CA 1
ATOM 4546 C C . CYS C 1 84 ? 114.627 131.009 105.808 1.00 84.53 111 CYS C C 1
ATOM 4547 O O . CYS C 1 84 ? 115.330 130.005 105.974 1.00 84.56 111 CYS C O 1
ATOM 4550 N N . TYR C 1 85 ? 113.706 131.079 104.844 1.00 85.11 112 TYR C N 1
ATOM 4551 C CA . TYR C 1 85 ? 113.550 129.994 103.880 1.00 85.49 112 TYR C CA 1
ATOM 4552 C C . TYR C 1 85 ? 114.808 129.837 103.033 1.00 85.76 112 TYR C C 1
ATOM 4553 O O . TYR C 1 85 ? 115.392 128.750 102.955 1.00 85.64 112 TYR C O 1
ATOM 4562 N N . SER C 1 86 ? 115.249 130.890 102.394 1.00 86.18 113 SER C N 1
ATOM 4563 C CA . SER C 1 86 ? 116.410 130.857 101.608 1.00 86.67 113 SER C CA 1
ATOM 4564 C C . SER C 1 86 ? 117.468 131.058 102.593 1.00 87.15 113 SER C C 1
ATOM 4565 O O . SER C 1 86 ? 117.211 131.758 103.514 1.00 87.32 113 SER C O 1
ATOM 4568 N N . SER C 1 87 ? 118.654 130.497 102.416 1.00 87.65 114 SER C N 1
ATOM 4569 C CA . SER C 1 87 ? 119.732 130.506 103.458 1.00 87.90 114 SER C CA 1
ATOM 4570 C C . SER C 1 87 ? 119.557 129.460 104.556 1.00 87.92 114 SER C C 1
ATOM 4571 O O . SER C 1 87 ? 120.509 129.150 105.245 1.00 87.78 114 SER C O 1
ATOM 4574 N N . LYS C 1 88 ? 118.378 128.885 104.658 1.00 88.26 115 LYS C N 1
ATOM 4575 C CA . LYS C 1 88 ? 118.060 127.861 105.647 1.00 88.52 115 LYS C CA 1
ATOM 4576 C C . LYS C 1 88 ? 118.587 128.065 107.034 1.00 88.72 115 LYS C C 1
ATOM 4577 O O . LYS C 1 88 ? 119.482 127.364 107.464 1.00 88.91 115 LYS C O 1
ATOM 4583 N N . PHE C 1 89 ? 117.985 128.986 107.749 1.00 88.91 116 PHE C N 1
ATOM 4584 C CA . PHE C 1 89 ? 118.418 129.372 109.068 1.00 88.93 116 PHE C CA 1
ATOM 4585 C C . PHE C 1 89 ? 119.012 128.418 110.127 1.00 88.71 116 PHE C C 1
ATOM 4586 O O . PHE C 1 89 ? 120.129 128.635 110.608 1.00 88.45 116 PHE C O 1
ATOM 4594 N N . LEU C 1 90 ? 118.309 127.390 110.551 1.00 88.70 117 LEU C N 1
ATOM 4595 C CA . LEU C 1 90 ? 118.965 126.583 111.610 1.00 88.81 117 LEU C CA 1
ATOM 4596 C C . LEU C 1 90 ? 119.539 125.296 111.061 1.00 88.91 117 LEU C C 1
ATOM 4597 O O . LEU C 1 90 ? 119.271 124.266 111.606 1.00 88.74 117 LEU C O 1
ATOM 4602 N N . LYS C 1 91 ? 120.357 125.347 110.020 1.00 89.09 118 LYS C N 1
ATOM 4603 C CA . LYS C 1 91 ? 120.845 124.152 109.332 1.00 89.29 118 LYS C CA 1
ATOM 4604 C C . LYS C 1 91 ? 122.002 123.435 109.943 1.00 89.25 118 LYS C C 1
ATOM 4605 O O . LYS C 1 91 ? 122.105 122.269 109.797 1.00 89.19 118 LYS C O 1
ATOM 4611 N N . HIS C 1 92 ? 122.925 124.158 110.514 1.00 89.34 119 HIS C N 1
ATOM 4612 C CA . HIS C 1 92 ? 123.979 123.541 111.208 1.00 89.47 119 HIS C CA 1
ATOM 4613 C C . HIS C 1 92 ? 123.389 123.030 112.555 1.00 89.51 119 HIS C C 1
ATOM 4614 O O . HIS C 1 92 ? 124.142 122.629 113.386 1.00 89.82 119 HIS C O 1
ATOM 4621 N N . TRP C 1 93 ? 122.075 123.088 112.768 1.00 89.65 120 TRP C N 1
ATOM 4622 C CA . TRP C 1 93 ? 121.575 122.597 114.045 1.00 89.81 120 TRP C CA 1
ATOM 4623 C C . TRP C 1 93 ? 121.281 121.103 114.043 1.00 89.98 120 TRP C C 1
ATOM 4624 O O . TRP C 1 93 ? 120.706 120.604 115.017 1.00 90.04 120 TRP C O 1
ATOM 4635 N N . ASP C 1 94 ? 121.651 120.376 112.986 1.00 90.20 121 ASP C N 1
ATOM 4636 C CA . ASP C 1 94 ? 121.375 118.946 112.907 1.00 90.51 121 ASP C CA 1
ATOM 4637 C C . ASP C 1 94 ? 122.623 118.130 112.587 1.00 90.28 121 ASP C C 1
ATOM 4638 O O . ASP C 1 94 ? 122.511 117.015 112.067 1.00 89.74 121 ASP C O 1
ATOM 4643 N N . HIS C 1 95 ? 123.811 118.661 112.884 1.00 90.18 122 HIS C N 1
ATOM 4644 C CA . HIS C 1 95 ? 125.036 117.902 112.665 1.00 90.16 122 HIS C CA 1
ATOM 4645 C C . HIS C 1 95 ? 125.189 116.756 113.655 1.00 89.59 122 HIS C C 1
ATOM 4646 O O . HIS C 1 95 ? 125.939 115.813 113.382 1.00 89.83 122 HIS C O 1
ATOM 4653 N N . LEU C 1 96 ? 124.500 116.818 114.798 1.00 88.79 123 LEU C N 1
ATOM 4654 C CA . LEU C 1 96 ? 124.544 115.712 115.748 1.00 88.66 123 LEU C CA 1
ATOM 4655 C C . LEU C 1 96 ? 123.817 114.486 115.214 1.00 88.23 123 LEU C C 1
ATOM 4656 O O . LEU C 1 96 ? 124.164 113.355 115.574 1.00 89.03 123 LEU C O 1
ATOM 4661 N N . THR C 1 97 ? 122.813 114.685 114.359 1.00 87.11 124 THR C N 1
ATOM 4662 C CA . THR C 1 97 ? 122.061 113.577 113.786 1.00 86.40 124 THR C CA 1
ATOM 4663 C C . THR C 1 97 ? 122.858 112.790 112.754 1.00 85.65 124 THR C C 1
ATOM 4664 O O . THR C 1 97 ? 122.475 111.660 112.433 1.00 85.91 124 THR C O 1
ATOM 4668 N N . GLN C 1 98 ? 123.947 113.352 112.232 1.00 84.75 125 GLN C N 1
ATOM 4669 C CA . GLN C 1 98 ? 124.799 112.659 111.277 1.00 84.16 125 GLN C CA 1
ATOM 4670 C C . GLN C 1 98 ? 125.992 111.977 111.932 1.00 83.67 125 GLN C C 1
ATOM 4671 O O . GLN C 1 98 ? 126.765 111.311 111.234 1.00 83.57 125 GLN C O 1
ATOM 4677 N N . VAL C 1 99 ? 126.162 112.127 113.245 1.00 83.09 126 VAL C N 1
ATOM 4678 C CA . VAL C 1 99 ? 127.270 111.486 113.941 1.00 82.88 126 VAL C CA 1
ATOM 4679 C C . VAL C 1 99 ? 127.014 109.988 114.026 1.00 82.55 126 VAL C C 1
ATOM 4680 O O . VAL C 1 99 ? 125.931 109.547 114.433 1.00 82.64 126 VAL C O 1
ATOM 4684 N N . LYS C 1 100 ? 128.013 109.195 113.639 1.00 82.03 127 LYS C N 1
ATOM 4685 C CA . LYS C 1 100 ? 127.891 107.743 113.676 1.00 81.81 127 LYS C CA 1
ATOM 4686 C C . LYS C 1 100 ? 128.114 107.170 115.068 1.00 80.79 127 LYS C C 1
ATOM 4687 O O . LYS C 1 100 ? 127.507 106.149 115.413 1.00 81.11 127 LYS C O 1
ATOM 4693 N N . LYS C 1 101 ? 128.968 107.797 115.872 1.00 78.97 128 LYS C N 1
ATOM 4694 C CA . LYS C 1 101 ? 129.221 107.307 117.215 1.00 77.69 128 LYS C CA 1
ATOM 4695 C C . LYS C 1 101 ? 128.094 107.732 118.156 1.00 77.10 128 LYS C C 1
ATOM 4696 O O . LYS C 1 101 ? 127.466 108.775 117.956 1.00 76.65 128 LYS C O 1
ATOM 4702 N N . PRO C 1 102 ? 127.813 106.936 119.188 1.00 76.34 129 PRO C N 1
ATOM 4703 C CA . PRO C 1 102 ? 126.743 107.300 120.125 1.00 75.76 129 PRO C CA 1
ATOM 4704 C C . PRO C 1 102 ? 127.095 108.548 120.917 1.00 75.51 129 PRO C C 1
ATOM 4705 O O . PRO C 1 102 ? 128.237 108.737 121.344 1.00 75.60 129 PRO C O 1
ATOM 4709 N N . VAL C 1 103 ? 126.095 109.403 121.110 1.00 74.93 130 VAL C N 1
ATOM 4710 C CA . VAL C 1 103 ? 126.242 110.643 121.864 1.00 74.23 130 VAL C CA 1
ATOM 4711 C C . VAL C 1 103 ? 125.263 110.601 123.028 1.00 73.92 130 VAL C C 1
ATOM 4712 O O . VAL C 1 103 ? 124.044 110.556 122.819 1.00 73.45 130 VAL C O 1
ATOM 4716 N N . ILE C 1 104 ? 125.794 110.614 124.247 1.00 73.69 131 ILE C N 1
ATOM 4717 C CA . ILE C 1 104 ? 124.989 110.567 125.461 1.00 73.41 131 ILE C CA 1
ATOM 4718 C C . ILE C 1 104 ? 124.830 111.988 125.981 1.00 73.57 131 ILE C C 1
ATOM 4719 O O . ILE C 1 104 ? 125.824 112.676 126.248 1.00 73.62 131 ILE C O 1
ATOM 4724 N N . ALA C 1 105 ? 123.584 112.430 126.126 1.00 73.62 132 ALA C N 1
ATOM 4725 C CA . ALA C 1 105 ? 123.302 113.780 126.596 1.00 73.84 132 ALA C CA 1
ATOM 4726 C C . ALA C 1 105 ? 123.151 113.778 128.112 1.00 73.71 132 ALA C C 1
ATOM 4727 O O . ALA C 1 105 ? 122.280 113.089 128.654 1.00 73.97 132 ALA C O 1
ATOM 4729 N N . ALA C 1 106 ? 123.997 114.545 128.792 1.00 73.42 133 ALA C N 1
ATOM 4730 C CA . ALA C 1 106 ? 123.938 114.712 130.243 1.00 73.06 133 ALA C CA 1
ATOM 4731 C C . ALA C 1 106 ? 123.276 116.061 130.510 1.00 72.97 133 ALA C C 1
ATOM 4732 O O . ALA C 1 106 ? 123.940 117.098 130.561 1.00 73.22 133 ALA C O 1
ATOM 4734 N N . VAL C 1 107 ? 121.957 116.038 130.683 1.00 72.95 134 VAL C N 1
ATOM 4735 C CA . VAL C 1 107 ? 121.163 117.255 130.817 1.00 72.65 134 VAL C CA 1
ATOM 4736 C C . VAL C 1 107 ? 121.049 117.577 132.303 1.00 72.89 134 VAL C C 1
ATOM 4737 O O . VAL C 1 107 ? 120.399 116.856 133.063 1.00 73.10 134 VAL C O 1
ATOM 4741 N N . ASN C 1 108 ? 121.688 118.666 132.718 1.00 73.06 135 ASN C N 1
ATOM 4742 C CA . ASN C 1 108 ? 121.577 119.176 134.076 1.00 72.84 135 ASN C CA 1
ATOM 4743 C C . ASN C 1 108 ? 120.998 120.584 134.051 1.00 72.47 135 ASN C C 1
ATOM 4744 O O . ASN C 1 108 ? 121.514 121.467 133.360 1.00 72.26 135 ASN C O 1
ATOM 4749 N N . GLY C 1 109 ? 119.923 120.787 134.808 1.00 72.26 136 GLY C N 1
ATOM 4750 C CA . GLY C 1 109 ? 119.323 122.109 134.875 1.00 72.24 136 GLY C CA 1
ATOM 4751 C C . GLY C 1 109 ? 118.310 122.331 133.767 1.00 72.13 136 GLY C C 1
ATOM 4752 O O . GLY C 1 109 ? 117.507 121.452 133.434 1.00 71.74 136 GLY C O 1
ATOM 4753 N N . TYR C 1 110 ? 118.349 123.527 133.184 1.00 72.48 137 TYR C N 1
ATOM 4754 C CA . TYR C 1 110 ? 117.363 123.934 132.191 1.00 72.82 137 TYR C CA 1
ATOM 4755 C C . TYR C 1 110 ? 117.754 123.416 130.812 1.00 72.79 137 TYR C C 1
ATOM 4756 O O . TYR C 1 110 ? 118.897 123.591 130.375 1.00 72.41 137 TYR C O 1
ATOM 4765 N N . ALA C 1 111 ? 116.804 122.780 130.130 1.00 73.12 138 ALA C N 1
ATOM 4766 C CA . ALA C 1 111 ? 116.936 122.382 128.729 1.00 73.22 138 ALA C CA 1
ATOM 4767 C C . ALA C 1 111 ? 115.686 122.882 128.012 1.00 73.44 138 ALA C C 1
ATOM 4768 O O . ALA C 1 111 ? 114.703 122.154 127.862 1.00 73.35 138 ALA C O 1
ATOM 4770 N N . PHE C 1 112 ? 115.730 124.135 127.569 1.00 73.73 139 PHE C N 1
ATOM 4771 C CA . PHE C 1 112 ? 114.569 124.820 127.020 1.00 74.22 139 PHE C CA 1
ATOM 4772 C C . PHE C 1 112 ? 114.806 125.175 125.559 1.00 74.47 139 PHE C C 1
ATOM 4773 O O . PHE C 1 112 ? 115.908 125.581 125.178 1.00 74.58 139 PHE C O 1
ATOM 4781 N N . GLY C 1 113 ? 113.762 125.023 124.747 1.00 74.54 140 GLY C N 1
ATOM 4782 C CA . GLY C 1 113 ? 113.823 125.384 123.344 1.00 74.57 140 GLY C CA 1
ATOM 4783 C C . GLY C 1 113 ? 114.818 124.568 122.547 1.00 74.70 140 GLY C C 1
ATOM 4784 O O . GLY C 1 113 ? 114.613 123.372 122.321 1.00 74.55 140 GLY C O 1
ATOM 4785 N N . GLY C 1 114 ? 115.905 125.210 122.113 1.00 75.02 141 GLY C N 1
ATOM 4786 C CA . GLY C 1 114 ? 116.919 124.502 121.354 1.00 74.94 141 GLY C CA 1
ATOM 4787 C C . GLY C 1 114 ? 117.653 123.455 122.165 1.00 75.16 141 GLY C C 1
ATOM 4788 O O . GLY C 1 114 ? 118.152 122.473 121.609 1.00 75.09 141 GLY C O 1
ATOM 4789 N N . GLY C 1 115 ? 117.729 123.643 123.484 1.00 75.28 142 GLY C N 1
ATOM 4790 C CA . GLY C 1 115 ? 118.406 122.667 124.321 1.00 75.64 142 GLY C CA 1
ATOM 4791 C C . GLY C 1 115 ? 117.682 121.336 124.371 1.00 75.94 142 GLY C C 1
ATOM 4792 O O . GLY C 1 115 ? 118.305 120.275 124.283 1.00 75.73 142 GLY C O 1
ATOM 4793 N N . CYS C 1 116 ? 116.355 121.374 124.512 1.00 76.52 143 CYS C N 1
ATOM 4794 C CA . CYS C 1 116 ? 115.579 120.138 124.507 1.00 76.75 143 CYS C CA 1
ATOM 4795 C C . CYS C 1 116 ? 115.695 119.421 123.168 1.00 77.09 143 CYS C C 1
ATOM 4796 O O . CYS C 1 116 ? 115.779 118.189 123.123 1.00 76.39 143 CYS C O 1
ATOM 4799 N N . GLU C 1 117 ? 115.716 120.177 122.068 1.00 77.69 144 GLU C N 1
ATOM 4800 C CA . GLU C 1 117 ? 115.867 119.562 120.753 1.00 78.50 144 GLU C CA 1
ATOM 4801 C C . GLU C 1 117 ? 117.246 118.935 120.591 1.00 78.66 144 GLU C C 1
ATOM 4802 O O . GLU C 1 117 ? 117.373 117.822 120.066 1.00 78.15 144 GLU C O 1
ATOM 4808 N N . LEU C 1 118 ? 118.292 119.635 121.037 1.00 79.08 145 LEU C N 1
ATOM 4809 C CA . LEU C 1 118 ? 119.643 119.089 120.957 1.00 79.22 145 LEU C CA 1
ATOM 4810 C C . LEU C 1 118 ? 119.782 117.843 121.823 1.00 79.37 145 LEU C C 1
ATOM 4811 O O . LEU C 1 118 ? 120.514 116.909 121.474 1.00 79.35 145 LEU C O 1
ATOM 4816 N N . ALA C 1 119 ? 119.085 117.812 122.961 1.00 79.36 146 ALA C N 1
ATOM 4817 C CA . ALA C 1 119 ? 119.115 116.627 123.812 1.00 79.30 146 ALA C CA 1
ATOM 4818 C C . ALA C 1 119 ? 118.376 115.464 123.161 1.00 79.40 146 ALA C C 1
ATOM 4819 O O . ALA C 1 119 ? 118.863 114.327 123.170 1.00 79.57 146 ALA C O 1
ATOM 4821 N N . MET C 1 120 ? 117.197 115.729 122.591 1.00 79.59 147 MET C N 1
ATOM 4822 C CA . MET C 1 120 ? 116.429 114.680 121.933 1.00 79.72 147 MET C CA 1
ATOM 4823 C C . MET C 1 120 ? 117.118 114.153 120.682 1.00 78.99 147 MET C C 1
ATOM 4824 O O . MET C 1 120 ? 116.889 113.000 120.303 1.00 78.57 147 MET C O 1
ATOM 4829 N N . MET C 1 121 ? 117.953 114.967 120.033 1.00 78.68 148 MET C N 1
ATOM 4830 C CA . MET C 1 121 ? 118.712 114.493 118.883 1.00 78.39 148 MET C CA 1
ATOM 4831 C C . MET C 1 121 ? 119.776 113.474 119.268 1.00 77.98 148 MET C C 1
ATOM 4832 O O . MET C 1 121 ? 120.221 112.707 118.407 1.00 78.34 148 MET C O 1
ATOM 4837 N N . CYS C 1 122 ? 120.190 113.448 120.532 1.00 77.83 149 CYS C N 1
ATOM 4838 C CA . CYS C 1 122 ? 121.151 112.456 120.988 1.00 77.73 149 CYS C CA 1
ATOM 4839 C C . CYS C 1 122 ? 120.481 111.095 121.144 1.00 77.70 149 CYS C C 1
ATOM 4840 O O . CYS C 1 122 ? 119.256 110.986 121.242 1.00 77.75 149 CYS C O 1
ATOM 4843 N N . ASP C 1 123 ? 121.306 110.046 121.165 1.00 77.63 150 ASP C N 1
ATOM 4844 C CA . ASP C 1 123 ? 120.775 108.691 121.275 1.00 77.25 150 ASP C CA 1
ATOM 4845 C C . ASP C 1 123 ? 120.254 108.415 122.680 1.00 76.20 150 ASP C C 1
ATOM 4846 O O . ASP C 1 123 ? 119.119 107.956 122.853 1.00 75.47 150 ASP C O 1
ATOM 4851 N N . ILE C 1 124 ? 121.068 108.689 123.697 1.00 75.65 151 ILE C N 1
ATOM 4852 C CA . ILE C 1 124 ? 120.702 108.459 125.088 1.00 75.00 151 ILE C CA 1
ATOM 4853 C C . ILE C 1 124 ? 120.737 109.789 125.825 1.00 74.85 151 ILE C C 1
ATOM 4854 O O . ILE C 1 124 ? 121.668 110.584 125.648 1.00 74.29 151 ILE C O 1
ATOM 4859 N N . ILE C 1 125 ? 119.723 110.031 126.652 1.00 75.11 152 ILE C N 1
ATOM 4860 C CA . ILE C 1 125 ? 119.595 111.266 127.417 1.00 74.96 152 ILE C CA 1
ATOM 4861 C C . ILE C 1 125 ? 119.644 110.923 128.898 1.00 75.03 152 ILE C C 1
ATOM 4862 O O . ILE C 1 125 ? 118.804 110.163 129.395 1.00 75.21 152 ILE C O 1
ATOM 4867 N N . TYR C 1 126 ? 120.624 111.483 129.600 1.00 75.09 153 TYR C N 1
ATOM 4868 C CA . TYR C 1 126 ? 120.756 111.328 131.042 1.00 75.72 153 TYR C CA 1
ATOM 4869 C C . TYR C 1 126 ? 120.426 112.654 131.712 1.00 76.01 153 TYR C C 1
ATOM 4870 O O . TYR C 1 126 ? 121.107 113.658 131.479 1.00 76.06 153 TYR C O 1
ATOM 4879 N N . ALA C 1 127 ? 119.384 112.655 132.539 1.00 76.17 154 ALA C N 1
ATOM 4880 C CA . ALA C 1 127 ? 118.888 113.867 133.172 1.00 76.21 154 ALA C CA 1
ATOM 4881 C C . ALA C 1 127 ? 119.190 113.847 134.663 1.00 76.56 154 ALA C C 1
ATOM 4882 O O . ALA C 1 127 ? 119.174 112.793 135.305 1.00 76.54 154 ALA C O 1
ATOM 4884 N N . GLY C 1 128 ? 119.467 115.033 135.209 1.00 77.03 155 GLY C N 1
ATOM 4885 C CA . GLY C 1 128 ? 119.725 115.152 136.625 1.00 77.21 155 GLY C CA 1
ATOM 4886 C C . GLY C 1 128 ? 118.453 115.138 137.453 1.00 77.59 155 GLY C C 1
ATOM 4887 O O . GLY C 1 128 ? 117.345 114.979 136.944 1.00 77.85 155 GLY C O 1
ATOM 4888 N N . GLU C 1 129 ? 118.629 115.306 138.766 1.00 78.20 156 GLU C N 1
ATOM 4889 C CA . GLU C 1 129 ? 117.479 115.316 139.665 1.00 78.55 156 GLU C CA 1
ATOM 4890 C C . GLU C 1 129 ? 116.633 116.568 139.467 1.00 77.95 156 GLU C C 1
ATOM 4891 O O . GLU C 1 129 ? 115.400 116.513 139.551 1.00 77.87 156 GLU C O 1
ATOM 4897 N N . LYS C 1 130 ? 117.275 117.705 139.203 1.00 77.47 157 LYS C N 1
ATOM 4898 C CA . LYS C 1 130 ? 116.583 118.971 139.010 1.00 77.25 157 LYS C CA 1
ATOM 4899 C C . LYS C 1 130 ? 116.505 119.383 137.545 1.00 76.61 157 LYS C C 1
ATOM 4900 O O . LYS C 1 130 ? 116.266 120.559 137.254 1.00 76.40 157 LYS C O 1
ATOM 4906 N N . ALA C 1 131 ? 116.704 118.447 136.619 1.00 75.96 158 ALA C N 1
ATOM 4907 C CA . ALA C 1 131 ? 116.636 118.774 135.202 1.00 75.54 158 ALA C CA 1
ATOM 4908 C C . ALA C 1 131 ? 115.195 119.031 134.778 1.00 75.29 158 ALA C C 1
ATOM 4909 O O . ALA C 1 131 ? 114.270 118.333 135.200 1.00 74.94 158 ALA C O 1
ATOM 4911 N N . GLN C 1 132 ? 115.009 120.045 133.936 1.00 74.97 159 GLN C N 1
ATOM 4912 C CA . GLN C 1 132 ? 113.697 120.427 133.433 1.00 74.70 159 GLN C CA 1
ATOM 4913 C C . GLN C 1 132 ? 113.739 120.538 131.915 1.00 74.27 159 GLN C C 1
ATOM 4914 O O . GLN C 1 132 ? 114.740 120.979 131.342 1.00 74.36 159 GLN C O 1
ATOM 4920 N N . PHE C 1 133 ? 112.647 120.135 131.270 1.00 74.10 160 PHE C N 1
ATOM 4921 C CA . PHE C 1 133 ? 112.514 120.189 129.822 1.00 73.79 160 PHE C CA 1
ATOM 4922 C C . PHE C 1 133 ? 111.257 120.964 129.454 1.00 73.84 160 PHE C C 1
ATOM 4923 O O . PHE C 1 133 ? 110.212 120.808 130.093 1.00 73.95 160 PHE C O 1
ATOM 4931 N N . ALA C 1 134 ? 111.363 121.800 128.423 1.00 73.62 161 ALA C N 1
ATOM 4932 C CA . ALA C 1 134 ? 110.237 122.603 127.971 1.00 73.61 161 ALA C CA 1
ATOM 4933 C C . ALA C 1 134 ? 110.500 123.083 126.551 1.00 73.72 161 ALA C C 1
ATOM 4934 O O . ALA C 1 134 ? 111.622 123.013 126.044 1.00 73.61 161 ALA C O 1
ATOM 4936 N N . GLN C 1 135 ? 109.440 123.575 125.912 1.00 74.19 162 GLN C N 1
ATOM 4937 C CA . GLN C 1 135 ? 109.506 124.145 124.567 1.00 74.59 162 GLN C CA 1
ATOM 4938 C C . GLN C 1 135 ? 108.763 125.474 124.588 1.00 74.43 162 GLN C C 1
ATOM 4939 O O . GLN C 1 135 ? 107.576 125.545 124.241 1.00 74.95 162 GLN C O 1
ATOM 4945 N N . PRO C 1 136 ? 109.434 126.554 124.992 1.00 74.33 163 PRO C N 1
ATOM 4946 C CA . PRO C 1 136 ? 108.770 127.854 125.120 1.00 73.83 163 PRO C CA 1
ATOM 4947 C C . PRO C 1 136 ? 108.695 128.661 123.833 1.00 73.59 163 PRO C C 1
ATOM 4948 O O . PRO C 1 136 ? 108.468 129.872 123.904 1.00 73.75 163 PRO C O 1
ATOM 4952 N N . GLU C 1 137 ? 108.892 128.034 122.671 1.00 73.10 164 GLU C N 1
ATOM 4953 C CA . GLU C 1 137 ? 108.846 128.763 121.406 1.00 72.98 164 GLU C CA 1
ATOM 4954 C C . GLU C 1 137 ? 107.492 129.430 121.195 1.00 72.29 164 GLU C C 1
ATOM 4955 O O . GLU C 1 137 ? 107.402 130.503 120.587 1.00 71.86 164 GLU C O 1
ATOM 4961 N N . ILE C 1 138 ? 106.421 128.807 121.694 1.00 71.64 165 ILE C N 1
ATOM 4962 C CA . ILE C 1 138 ? 105.078 129.345 121.491 1.00 71.32 165 ILE C CA 1
ATOM 4963 C C . ILE C 1 138 ? 104.890 130.655 122.244 1.00 71.17 165 ILE C C 1
ATOM 4964 O O . ILE C 1 138 ? 103.999 131.448 121.915 1.00 70.96 165 ILE C O 1
ATOM 4969 N N . LEU C 1 139 ? 105.720 130.909 123.258 1.00 71.26 166 LEU C N 1
ATOM 4970 C CA . LEU C 1 139 ? 105.601 132.135 124.035 1.00 70.97 166 LEU C CA 1
ATOM 4971 C C . LEU C 1 139 ? 106.134 133.356 123.297 1.00 70.99 166 LEU C C 1
ATOM 4972 O O . LEU C 1 139 ? 105.684 134.473 123.573 1.00 71.38 166 LEU C O 1
ATOM 4977 N N . ILE C 1 140 ? 107.075 133.172 122.371 1.00 71.00 167 ILE C N 1
ATOM 4978 C CA . ILE C 1 140 ? 107.647 134.279 121.614 1.00 71.01 167 ILE C CA 1
ATOM 4979 C C . ILE C 1 140 ? 107.082 134.353 120.199 1.00 71.04 167 ILE C C 1
ATOM 4980 O O . ILE C 1 140 ? 107.610 135.094 119.363 1.00 70.92 167 ILE C O 1
ATOM 4985 N N . GLY C 1 141 ? 106.023 133.601 119.908 1.00 71.21 168 GLY C N 1
ATOM 4986 C CA . GLY C 1 141 ? 105.376 133.683 118.614 1.00 71.39 168 GLY C CA 1
ATOM 4987 C C . GLY C 1 141 ? 105.973 132.818 117.530 1.00 71.68 168 GLY C C 1
ATOM 4988 O O . GLY C 1 141 ? 105.815 133.136 116.347 1.00 71.49 168 GLY C O 1
ATOM 4989 N N . THR C 1 142 ? 106.652 131.732 117.888 1.00 71.96 169 THR C N 1
ATOM 4990 C CA . THR C 1 142 ? 107.237 130.816 116.919 1.00 72.65 169 THR C CA 1
ATOM 4991 C C . THR C 1 142 ? 106.979 129.381 117.366 1.00 72.67 169 THR C C 1
ATOM 4992 O O . THR C 1 142 ? 106.307 129.129 118.370 1.00 72.64 169 THR C O 1
ATOM 4996 N N . ILE C 1 143 ? 107.512 128.436 116.605 1.00 72.81 170 ILE C N 1
ATOM 4997 C CA . ILE C 1 143 ? 107.371 127.015 116.911 1.00 72.79 170 ILE C CA 1
ATOM 4998 C C . ILE C 1 143 ? 108.766 126.410 116.964 1.00 73.16 170 ILE C C 1
ATOM 4999 O O . ILE C 1 143 ? 109.717 126.951 116.373 1.00 73.01 170 ILE C O 1
ATOM 5004 N N . PRO C 1 144 ? 108.933 125.297 117.677 1.00 73.62 171 PRO C N 1
ATOM 5005 C CA . PRO C 1 144 ? 110.222 124.593 117.646 1.00 74.11 171 PRO C CA 1
ATOM 5006 C C . PRO C 1 144 ? 110.537 124.111 116.238 1.00 74.59 171 PRO C C 1
ATOM 5007 O O . PRO C 1 144 ? 109.708 123.477 115.580 1.00 74.74 171 PRO C O 1
ATOM 5011 N N . GLY C 1 145 ? 111.745 124.421 115.774 1.00 75.05 172 GLY C N 1
ATOM 5012 C CA . GLY C 1 145 ? 112.125 124.096 114.413 1.00 75.30 172 GLY C CA 1
ATOM 5013 C C . GLY C 1 145 ? 113.392 123.275 114.290 1.00 75.47 172 GLY C C 1
ATOM 5014 O O . GLY C 1 145 ? 114.084 123.351 113.271 1.00 75.69 172 GLY C O 1
ATOM 5015 N N . ALA C 1 146 ? 113.714 122.489 115.317 1.00 75.44 173 ALA C N 1
ATOM 5016 C CA . ALA C 1 146 ? 114.889 121.626 115.266 1.00 75.81 173 ALA C CA 1
ATOM 5017 C C . ALA C 1 146 ? 114.564 120.254 115.844 1.00 76.38 173 ALA C C 1
ATOM 5018 O O . ALA C 1 146 ? 115.400 119.626 116.502 1.00 76.59 173 ALA C O 1
ATOM 5020 N N . GLY C 1 147 ? 113.345 119.773 115.604 1.00 77.05 174 GLY C N 1
ATOM 5021 C CA . GLY C 1 147 ? 112.917 118.483 116.096 1.00 77.24 174 GLY C CA 1
ATOM 5022 C C . GLY C 1 147 ? 112.139 118.515 117.393 1.00 77.58 174 GLY C C 1
ATOM 5023 O O . GLY C 1 147 ? 111.865 117.447 117.957 1.00 78.12 174 GLY C O 1
ATOM 5024 N N . GLY C 1 148 ? 111.774 119.698 117.886 1.00 77.65 175 GLY C N 1
ATOM 5025 C CA . GLY C 1 148 ? 111.039 119.818 119.131 1.00 78.00 175 GLY C CA 1
ATOM 5026 C C . GLY C 1 148 ? 109.622 119.293 119.102 1.00 78.33 175 GLY C C 1
ATOM 5027 O O . GLY C 1 148 ? 108.990 119.208 120.159 1.00 79.22 175 GLY C O 1
ATOM 5028 N N . THR C 1 149 ? 109.101 118.941 117.928 1.00 78.16 176 THR C N 1
ATOM 5029 C CA . THR C 1 149 ? 107.749 118.415 117.791 1.00 77.82 176 THR C CA 1
ATOM 5030 C C . THR C 1 149 ? 107.723 116.994 117.250 1.00 77.63 176 THR C C 1
ATOM 5031 O O . THR C 1 149 ? 106.912 116.177 117.696 1.00 77.87 176 THR C O 1
ATOM 5035 N N . GLN C 1 150 ? 108.595 116.675 116.291 1.00 77.28 177 GLN C N 1
ATOM 5036 C CA . GLN C 1 150 ? 108.606 115.338 115.707 1.00 76.62 177 GLN C CA 1
ATOM 5037 C C . GLN C 1 150 ? 109.114 114.305 116.706 1.00 76.30 177 GLN C C 1
ATOM 5038 O O . GLN C 1 150 ? 108.433 113.317 117.002 1.00 76.29 177 GLN C O 1
ATOM 5044 N N . ARG C 1 151 ? 110.320 114.519 117.237 1.00 76.03 178 ARG C N 1
ATOM 5045 C CA . ARG C 1 151 ? 110.899 113.557 118.170 1.00 75.75 178 ARG C CA 1
ATOM 5046 C C . ARG C 1 151 ? 110.159 113.558 119.502 1.00 75.56 178 ARG C C 1
ATOM 5047 O O . ARG C 1 151 ? 109.990 112.503 120.126 1.00 75.96 178 ARG C O 1
ATOM 5055 N N . LEU C 1 152 ? 109.709 114.732 119.953 1.00 75.43 179 LEU C N 1
ATOM 5056 C CA . LEU C 1 152 ? 109.025 114.821 121.240 1.00 75.54 179 LEU C CA 1
ATOM 5057 C C . LEU C 1 152 ? 107.709 114.053 121.218 1.00 75.49 179 LEU C C 1
ATOM 5058 O O . LEU C 1 152 ? 107.399 113.303 122.152 1.00 75.62 179 LEU C O 1
ATOM 5063 N N . THR C 1 153 ? 106.919 114.229 120.157 1.00 75.27 180 THR C N 1
ATOM 5064 C CA . THR C 1 153 ? 105.649 113.516 120.056 1.00 75.10 180 THR C CA 1
ATOM 5065 C C . THR C 1 153 ? 105.869 112.013 119.935 1.00 74.97 180 THR C C 1
ATOM 5066 O O . THR C 1 153 ? 105.093 111.218 120.477 1.00 74.70 180 THR C O 1
ATOM 5070 N N . ARG C 1 154 ? 106.924 111.605 119.226 1.00 75.07 181 ARG C N 1
ATOM 5071 C CA . ARG C 1 154 ? 107.224 110.184 119.100 1.00 75.66 181 ARG C CA 1
ATOM 5072 C C . ARG C 1 154 ? 107.714 109.592 120.416 1.00 75.73 181 ARG C C 1
ATOM 5073 O O . ARG C 1 154 ? 107.538 108.393 120.658 1.00 75.97 181 ARG C O 1
ATOM 5081 N N . ALA C 1 155 ? 108.329 110.410 121.273 1.00 75.80 182 ALA C N 1
ATOM 5082 C CA . ALA C 1 155 ? 108.900 109.893 122.512 1.00 75.77 182 ALA C CA 1
ATOM 5083 C C . ALA C 1 155 ? 107.859 109.835 123.625 1.00 75.93 182 ALA C C 1
ATOM 5084 O O . ALA C 1 155 ? 107.589 108.766 124.185 1.00 76.37 182 ALA C O 1
ATOM 5086 N N . VAL C 1 156 ? 107.260 110.980 123.961 1.00 75.55 183 VAL C N 1
ATOM 5087 C CA . VAL C 1 156 ? 106.375 111.070 125.120 1.00 74.97 183 VAL C CA 1
ATOM 5088 C C . VAL C 1 156 ? 104.904 110.893 124.771 1.00 74.19 183 VAL C C 1
ATOM 5089 O O . VAL C 1 156 ? 104.076 110.759 125.687 1.00 74.37 183 VAL C O 1
ATOM 5093 N N . GLY C 1 157 ? 104.548 110.887 123.493 1.00 73.45 184 GLY C N 1
ATOM 5094 C CA . GLY C 1 157 ? 103.161 110.772 123.095 1.00 72.77 184 GLY C CA 1
ATOM 5095 C C . GLY C 1 157 ? 102.591 112.085 122.586 1.00 72.56 184 GLY C C 1
ATOM 5096 O O . GLY C 1 157 ? 103.221 113.140 122.643 1.00 72.56 184 GLY C O 1
ATOM 5097 N N . LYS C 1 158 ? 101.362 112.005 122.073 1.00 72.30 185 LYS C N 1
ATOM 5098 C CA . LYS C 1 158 ? 100.731 113.180 121.479 1.00 72.28 185 LYS C CA 1
ATOM 5099 C C . LYS C 1 158 ? 100.294 114.177 122.546 1.00 72.02 185 LYS C C 1
ATOM 5100 O O . LYS C 1 158 ? 100.555 115.379 122.430 1.00 72.11 185 LYS C O 1
ATOM 5106 N N . SER C 1 159 ? 99.628 113.692 123.597 1.00 71.71 186 SER C N 1
ATOM 5107 C CA . SER C 1 159 ? 99.017 114.578 124.584 1.00 71.38 186 SER C CA 1
ATOM 5108 C C . SER C 1 159 ? 100.058 115.441 125.291 1.00 71.09 186 SER C C 1
ATOM 5109 O O . SER C 1 159 ? 99.948 116.673 125.325 1.00 71.36 186 SER C O 1
ATOM 5112 N N . LEU C 1 160 ? 101.078 114.803 125.870 1.00 70.61 187 LEU C N 1
ATOM 5113 C CA . LEU C 1 160 ? 102.086 115.549 126.616 1.00 70.30 187 LEU C CA 1
ATOM 5114 C C . LEU C 1 160 ? 102.867 116.487 125.705 1.00 70.21 187 LEU C C 1
ATOM 5115 O O . LEU C 1 160 ? 103.153 117.632 126.078 1.00 70.80 187 LEU C O 1
ATOM 5120 N N . ALA C 1 161 ? 103.218 116.023 124.503 1.00 69.75 188 ALA C N 1
ATOM 5121 C CA . ALA C 1 161 ? 103.930 116.882 123.563 1.00 69.36 188 ALA C CA 1
ATOM 5122 C C . ALA C 1 161 ? 103.057 118.047 123.114 1.00 69.30 188 ALA C C 1
ATOM 5123 O O . ALA C 1 161 ? 103.536 119.180 123.001 1.00 68.61 188 ALA C O 1
ATOM 5125 N N . MET C 1 162 ? 101.773 117.786 122.851 1.00 69.67 189 MET C N 1
ATOM 5126 C CA . MET C 1 162 ? 100.860 118.866 122.491 1.00 69.98 189 MET C CA 1
ATOM 5127 C C . MET C 1 162 ? 100.784 119.910 123.597 1.00 70.50 189 MET C C 1
ATOM 5128 O O . MET C 1 162 ? 100.832 121.115 123.327 1.00 70.86 189 MET C O 1
ATOM 5133 N N . GLU C 1 163 ? 100.666 119.464 124.850 1.00 70.85 190 GLU C N 1
ATOM 5134 C CA . GLU C 1 163 ? 100.612 120.401 125.967 1.00 71.31 190 GLU C CA 1
ATOM 5135 C C . GLU C 1 163 ? 101.898 121.211 126.067 1.00 71.43 190 GLU C C 1
ATOM 5136 O O . GLU C 1 163 ? 101.863 122.440 126.203 1.00 71.47 190 GLU C O 1
ATOM 5142 N N . MET C 1 164 ? 103.049 120.537 125.987 1.00 71.40 191 MET C N 1
ATOM 5143 C CA . MET C 1 164 ? 104.327 121.227 126.136 1.00 71.71 191 MET C CA 1
ATOM 5144 C C . MET C 1 164 ? 104.566 122.214 124.999 1.00 71.15 191 MET C C 1
ATOM 5145 O O . MET C 1 164 ? 105.214 123.249 125.194 1.00 70.72 191 MET C O 1
ATOM 5150 N N . VAL C 1 165 ? 104.055 121.913 123.806 1.00 71.08 192 VAL C N 1
ATOM 5151 C CA . VAL C 1 165 ? 104.292 122.784 122.660 1.00 70.97 192 VAL C CA 1
ATOM 5152 C C . VAL C 1 165 ? 103.335 123.970 122.673 1.00 70.83 192 VAL C C 1
ATOM 5153 O O . VAL C 1 165 ? 103.741 125.115 122.444 1.00 70.59 192 VAL C O 1
ATOM 5157 N N . LEU C 1 166 ? 102.051 123.724 122.951 1.00 70.99 193 LEU C N 1
ATOM 5158 C CA . LEU C 1 166 ? 101.066 124.797 122.900 1.00 70.96 193 LEU C CA 1
ATOM 5159 C C . LEU C 1 166 ? 101.096 125.685 124.138 1.00 71.00 193 LEU C C 1
ATOM 5160 O O . LEU C 1 166 ? 100.675 126.844 124.059 1.00 71.10 193 LEU C O 1
ATOM 5165 N N . THR C 1 167 ? 101.577 125.178 125.272 1.00 71.41 194 THR C N 1
ATOM 5166 C CA . THR C 1 167 ? 101.622 125.962 126.500 1.00 71.84 194 THR C CA 1
ATOM 5167 C C . THR C 1 167 ? 103.019 126.447 126.855 1.00 72.34 194 THR C C 1
ATOM 5168 O O . THR C 1 167 ? 103.153 127.504 127.482 1.00 72.80 194 THR C O 1
ATOM 5172 N N . GLY C 1 168 ? 104.058 125.709 126.474 1.00 72.82 195 GLY C N 1
ATOM 5173 C CA . GLY C 1 168 ? 105.407 126.060 126.858 1.00 73.13 195 GLY C CA 1
ATOM 5174 C C . GLY C 1 168 ? 105.761 125.741 128.292 1.00 73.33 195 GLY C C 1
ATOM 5175 O O . GLY C 1 168 ? 106.788 126.224 128.782 1.00 73.20 195 GLY C O 1
ATOM 5176 N N . ASP C 1 169 ? 104.947 124.945 128.979 1.00 73.81 196 ASP C N 1
ATOM 5177 C CA . ASP C 1 169 ? 105.206 124.624 130.373 1.00 74.12 196 ASP C CA 1
ATOM 5178 C C . ASP C 1 169 ? 106.360 123.636 130.495 1.00 73.71 196 ASP C C 1
ATOM 5179 O O . ASP C 1 169 ? 106.657 122.871 129.573 1.00 73.62 196 ASP C O 1
ATOM 5184 N N . ARG C 1 170 ? 107.013 123.659 131.652 1.00 73.61 197 ARG C N 1
ATOM 5185 C CA . ARG C 1 170 ? 108.148 122.791 131.918 1.00 73.80 197 ARG C CA 1
ATOM 5186 C C . ARG C 1 170 ? 107.688 121.479 132.541 1.00 72.99 197 ARG C C 1
ATOM 5187 O O . ARG C 1 170 ? 106.653 121.413 133.210 1.00 72.83 197 ARG C O 1
ATOM 5195 N N . ILE C 1 171 ? 108.473 120.430 132.312 1.00 72.55 198 ILE C N 1
ATOM 5196 C CA . ILE C 1 171 ? 108.238 119.121 132.906 1.00 72.07 198 ILE C CA 1
ATOM 5197 C C . ILE C 1 171 ? 109.482 118.719 133.684 1.00 72.22 198 ILE C C 1
ATOM 5198 O O . ILE C 1 171 ? 110.603 119.083 133.313 1.00 71.91 198 ILE C O 1
ATOM 5203 N N . SER C 1 172 ? 109.282 117.978 134.770 1.00 72.75 199 SER C N 1
ATOM 5204 C CA . SER C 1 172 ? 110.398 117.533 135.586 1.00 73.08 199 SER C CA 1
ATOM 5205 C C . SER C 1 172 ? 111.087 116.334 134.942 1.00 73.25 199 SER C C 1
ATOM 5206 O O . SER C 1 172 ? 110.564 115.702 134.019 1.00 72.72 199 SER C O 1
ATOM 5209 N N . ALA C 1 173 ? 112.287 116.030 135.439 1.00 74.08 200 ALA C N 1
ATOM 5210 C CA . ALA C 1 173 ? 113.038 114.878 134.955 1.00 74.43 200 ALA C CA 1
ATOM 5211 C C . ALA C 1 173 ? 112.289 113.579 135.230 1.00 75.06 200 ALA C C 1
ATOM 5212 O O . ALA C 1 173 ? 112.355 112.626 134.445 1.00 74.99 200 ALA C O 1
ATOM 5214 N N . GLN C 1 174 ? 111.570 113.530 136.353 1.00 75.90 201 GLN C N 1
ATOM 5215 C CA . GLN C 1 174 ? 110.766 112.354 136.672 1.00 76.77 201 GLN C CA 1
ATOM 5216 C C . GLN C 1 174 ? 109.658 112.157 135.645 1.00 77.04 201 GLN C C 1
ATOM 5217 O O . GLN C 1 174 ? 109.396 111.033 135.202 1.00 76.60 201 GLN C O 1
ATOM 5223 N N . ASP C 1 175 ? 108.996 113.248 135.253 1.00 77.60 202 ASP C N 1
ATOM 5224 C CA . ASP C 1 175 ? 107.954 113.153 134.236 1.00 77.86 202 ASP C CA 1
ATOM 5225 C C . ASP C 1 175 ? 108.536 112.741 132.890 1.00 77.64 202 ASP C C 1
ATOM 5226 O O . ASP C 1 175 ? 107.918 111.971 132.147 1.00 77.64 202 ASP C O 1
ATOM 5231 N N . ALA C 1 176 ? 109.731 113.240 132.562 1.00 77.49 203 ALA C N 1
ATOM 5232 C CA . ALA C 1 176 ? 110.372 112.857 131.309 1.00 77.34 203 ALA C CA 1
ATOM 5233 C C . ALA C 1 176 ? 110.772 111.387 131.320 1.00 77.51 203 ALA C C 1
ATOM 5234 O O . ALA C 1 176 ? 110.751 110.724 130.277 1.00 77.09 203 ALA C O 1
ATOM 5236 N N . LYS C 1 177 ? 111.140 110.861 132.490 1.00 78.17 204 LYS C N 1
ATOM 5237 C CA . LYS C 1 177 ? 111.497 109.449 132.586 1.00 78.95 204 LYS C CA 1
ATOM 5238 C C . LYS C 1 177 ? 110.259 108.565 132.501 1.00 79.50 204 LYS C C 1
ATOM 5239 O O . LYS C 1 177 ? 110.280 107.509 131.857 1.00 79.59 204 LYS C O 1
ATOM 5245 N N . GLN C 1 178 ? 109.168 108.979 133.150 1.00 80.12 205 GLN C N 1
ATOM 5246 C CA . GLN C 1 178 ? 107.932 108.204 133.081 1.00 80.98 205 GLN C CA 1
ATOM 5247 C C . GLN C 1 178 ? 107.338 108.235 131.678 1.00 80.53 205 GLN C C 1
ATOM 5248 O O . GLN C 1 178 ? 106.743 107.249 131.226 1.00 80.44 205 GLN C O 1
ATOM 5254 N N . ALA C 1 179 ? 107.487 109.357 130.973 1.00 80.39 206 ALA C N 1
ATOM 5255 C CA . ALA C 1 179 ? 106.963 109.469 129.619 1.00 80.14 206 ALA C CA 1
ATOM 5256 C C . ALA C 1 179 ? 107.880 108.843 128.577 1.00 80.09 206 ALA C C 1
ATOM 5257 O O . ALA C 1 179 ? 107.431 108.575 127.458 1.00 80.36 206 ALA C O 1
ATOM 5259 N N . GLY C 1 180 ? 109.146 108.606 128.915 1.00 80.08 207 GLY C N 1
ATOM 5260 C CA . GLY C 1 180 ? 110.084 108.000 127.995 1.00 79.86 207 GLY C CA 1
ATOM 5261 C C . GLY C 1 180 ? 111.048 108.956 127.327 1.00 79.65 207 GLY C C 1
ATOM 5262 O O . GLY C 1 180 ? 111.780 108.536 126.422 1.00 80.00 207 GLY C O 1
ATOM 5263 N N . LEU C 1 181 ? 111.074 110.226 127.738 1.00 79.58 208 LEU C N 1
ATOM 5264 C CA . LEU C 1 181 ? 111.996 111.178 127.127 1.00 79.27 208 LEU C CA 1
ATOM 5265 C C . LEU C 1 181 ? 113.440 110.870 127.505 1.00 79.51 208 LEU C C 1
ATOM 5266 O O . LEU C 1 181 ? 114.333 110.911 126.651 1.00 79.88 208 LEU C O 1
ATOM 5271 N N . VAL C 1 182 ? 113.688 110.560 128.778 1.00 79.38 209 VAL C N 1
ATOM 5272 C CA . VAL C 1 182 ? 115.011 110.180 129.253 1.00 79.54 209 VAL C CA 1
ATOM 5273 C C . VAL C 1 182 ? 114.952 108.738 129.737 1.00 79.77 209 VAL C C 1
ATOM 5274 O O . VAL C 1 182 ? 113.878 108.179 129.974 1.00 80.24 209 VAL C O 1
ATOM 5278 N N . SER C 1 183 ? 116.131 108.134 129.881 1.00 79.76 210 SER C N 1
ATOM 5279 C CA . SER C 1 183 ? 116.235 106.730 130.252 1.00 79.98 210 SER C CA 1
ATOM 5280 C C . SER C 1 183 ? 116.836 106.504 131.632 1.00 80.08 210 SER C C 1
ATOM 5281 O O . SER C 1 183 ? 116.874 105.356 132.089 1.00 80.56 210 SER C O 1
ATOM 5284 N N . LYS C 1 184 ? 117.302 107.551 132.309 1.00 80.19 211 LYS C N 1
ATOM 5285 C CA . LYS C 1 184 ? 117.920 107.385 133.617 1.00 80.11 211 LYS C CA 1
ATOM 5286 C C . LYS C 1 184 ? 117.954 108.725 134.335 1.00 79.94 211 LYS C C 1
ATOM 5287 O O . LYS C 1 184 ? 118.224 109.759 133.720 1.00 79.53 211 LYS C O 1
ATOM 5293 N N . ILE C 1 185 ? 117.680 108.694 135.637 1.00 79.77 212 ILE C N 1
ATOM 5294 C CA . ILE C 1 185 ? 117.762 109.866 136.499 1.00 79.67 212 ILE C CA 1
ATOM 5295 C C . ILE C 1 185 ? 118.932 109.675 137.452 1.00 79.68 212 ILE C C 1
ATOM 5296 O O . ILE C 1 185 ? 119.054 108.629 138.101 1.00 79.70 212 ILE C O 1
ATOM 5301 N N . CYS C 1 186 ? 119.789 110.683 137.535 1.00 79.75 213 CYS C N 1
ATOM 5302 C CA . CYS C 1 186 ? 120.999 110.629 138.337 1.00 79.69 213 CYS C CA 1
ATOM 5303 C C . CYS C 1 186 ? 121.097 111.898 139.168 1.00 79.15 213 CYS C C 1
ATOM 5304 O O . CYS C 1 186 ? 120.505 112.923 138.816 1.00 79.14 213 CYS C O 1
ATOM 5307 N N . PRO C 1 187 ? 121.825 111.856 140.284 1.00 78.38 214 PRO C N 1
ATOM 5308 C CA . PRO C 1 187 ? 122.043 113.080 141.064 1.00 77.95 214 PRO C CA 1
ATOM 5309 C C . PRO C 1 187 ? 122.792 114.131 140.257 1.00 77.52 214 PRO C C 1
ATOM 5310 O O . PRO C 1 187 ? 123.465 113.828 139.269 1.00 77.25 214 PRO C O 1
ATOM 5314 N N . VAL C 1 188 ? 122.663 115.385 140.695 1.00 77.60 215 VAL C N 1
ATOM 5315 C CA . VAL C 1 188 ? 123.255 116.501 139.961 1.00 77.47 215 VAL C CA 1
ATOM 5316 C C . VAL C 1 188 ? 124.776 116.414 139.978 1.00 77.37 215 VAL C C 1
ATOM 5317 O O . VAL C 1 188 ? 125.438 116.658 138.961 1.00 76.82 215 VAL C O 1
ATOM 5321 N N . GLU C 1 189 ? 125.355 116.063 141.128 1.00 77.55 216 GLU C N 1
ATOM 5322 C CA . GLU C 1 189 ? 126.808 116.057 141.256 1.00 77.82 216 GLU C CA 1
ATOM 5323 C C . GLU C 1 189 ? 127.450 114.819 140.640 1.00 77.13 216 GLU C C 1
ATOM 5324 O O . GLU C 1 189 ? 128.677 114.783 140.500 1.00 76.68 216 GLU C O 1
ATOM 5330 N N . THR C 1 190 ? 126.661 113.810 140.271 1.00 76.65 217 THR C N 1
ATOM 5331 C CA . THR C 1 190 ? 127.197 112.580 139.707 1.00 76.60 217 THR C CA 1
ATOM 5332 C C . THR C 1 190 ? 126.626 112.235 138.338 1.00 76.30 217 THR C C 1
ATOM 5333 O O . THR C 1 190 ? 126.907 111.144 137.829 1.00 76.39 217 THR C O 1
ATOM 5337 N N . LEU C 1 191 ? 125.835 113.122 137.730 1.00 75.82 218 LEU C N 1
ATOM 5338 C CA . LEU C 1 191 ? 125.262 112.832 136.419 1.00 75.62 218 LEU C CA 1
ATOM 5339 C C . LEU C 1 191 ? 126.350 112.681 135.362 1.00 75.33 218 LEU C C 1
ATOM 5340 O O . LEU C 1 191 ? 126.311 111.761 134.536 1.00 75.22 218 LEU C O 1
ATOM 5345 N N . VAL C 1 192 ? 127.333 113.585 135.376 1.00 75.00 219 VAL C N 1
ATOM 5346 C CA . VAL C 1 192 ? 128.402 113.544 134.382 1.00 74.90 219 VAL C CA 1
ATOM 5347 C C . VAL C 1 192 ? 129.210 112.260 134.522 1.00 75.38 219 VAL C C 1
ATOM 5348 O O . VAL C 1 192 ? 129.584 111.629 133.527 1.00 75.62 219 VAL C O 1
ATOM 5352 N N . GLU C 1 193 ? 129.478 111.845 135.763 1.00 76.32 220 GLU C N 1
ATOM 5353 C CA . GLU C 1 193 ? 130.275 110.642 135.981 1.00 76.83 220 GLU C CA 1
ATOM 5354 C C . GLU C 1 193 ? 129.539 109.395 135.504 1.00 77.24 220 GLU C C 1
ATOM 5355 O O . GLU C 1 193 ? 130.141 108.511 134.883 1.00 77.14 220 GLU C O 1
ATOM 5361 N N . GLU C 1 194 ? 128.235 109.307 135.776 1.00 77.44 221 GLU C N 1
ATOM 5362 C CA . GLU C 1 194 ? 127.471 108.151 135.318 1.00 78.01 221 GLU C CA 1
ATOM 5363 C C . GLU C 1 194 ? 127.337 108.143 133.799 1.00 77.39 221 GLU C C 1
ATOM 5364 O O . GLU C 1 194 ? 127.386 107.077 133.172 1.00 77.41 221 GLU C O 1
ATOM 5370 N N . ALA C 1 195 ? 127.179 109.320 133.188 1.00 76.88 222 ALA C N 1
ATOM 5371 C CA . ALA C 1 195 ? 127.150 109.390 131.730 1.00 76.53 222 ALA C CA 1
ATOM 5372 C C . ALA C 1 195 ? 128.481 108.950 131.133 1.00 76.57 222 ALA C C 1
ATOM 5373 O O . ALA C 1 195 ? 128.513 108.247 130.115 1.00 76.20 222 ALA C O 1
ATOM 5375 N N . ILE C 1 196 ? 129.591 109.341 131.762 1.00 76.80 223 ILE C N 1
ATOM 5376 C CA . ILE C 1 196 ? 130.906 108.937 131.278 1.00 76.87 223 ILE C CA 1
ATOM 5377 C C . ILE C 1 196 ? 131.095 107.433 131.436 1.00 77.70 223 ILE C C 1
ATOM 5378 O O . ILE C 1 196 ? 131.672 106.772 130.565 1.00 77.89 223 ILE C O 1
ATOM 5383 N N . GLN C 1 197 ? 130.602 106.864 132.539 1.00 78.59 224 GLN C N 1
ATOM 5384 C CA . GLN C 1 197 ? 130.693 105.418 132.726 1.00 79.68 224 GLN C CA 1
ATOM 5385 C C . GLN C 1 197 ? 129.866 104.672 131.684 1.00 79.26 224 GLN C C 1
ATOM 5386 O O . GLN C 1 197 ? 130.300 103.641 131.154 1.00 79.83 224 GLN C O 1
ATOM 5392 N N . CYS C 1 198 ? 128.668 105.177 131.377 1.00 79.08 225 CYS C N 1
ATOM 5393 C CA . CYS C 1 198 ? 127.853 104.559 130.336 1.00 78.83 225 CYS C CA 1
ATOM 5394 C C . CYS C 1 198 ? 128.532 104.657 128.974 1.00 78.71 225 CYS C C 1
ATOM 5395 O O . CYS C 1 198 ? 128.507 103.701 128.189 1.00 78.68 225 CYS C O 1
ATOM 5398 N N . ALA C 1 199 ? 129.153 105.802 128.680 1.00 78.61 226 ALA C N 1
ATOM 5399 C CA . ALA C 1 199 ? 129.860 105.952 127.413 1.00 78.68 226 ALA C CA 1
ATOM 5400 C C . ALA C 1 199 ? 131.076 105.036 127.347 1.00 78.48 226 ALA C C 1
ATOM 5401 O O . ALA C 1 199 ? 131.437 104.549 126.270 1.00 78.32 226 ALA C O 1
ATOM 5403 N N . GLU C 1 200 ? 131.724 104.793 128.489 1.00 78.73 227 GLU C N 1
ATOM 5404 C CA . GLU C 1 200 ? 132.821 103.831 128.528 1.00 79.24 227 GLU C CA 1
ATOM 5405 C C . GLU C 1 200 ? 132.324 102.415 128.279 1.00 78.43 227 GLU C C 1
ATOM 5406 O O . GLU C 1 200 ? 132.973 101.646 127.561 1.00 77.83 227 GLU C O 1
ATOM 5412 N N . LYS C 1 201 ? 131.185 102.053 128.870 1.00 78.23 228 LYS C N 1
ATOM 5413 C CA . LYS C 1 201 ? 130.605 100.736 128.622 1.00 78.34 228 LYS C CA 1
ATOM 5414 C C . LYS C 1 201 ? 130.222 100.578 127.155 1.00 77.88 228 LYS C C 1
ATOM 5415 O O . LYS C 1 201 ? 130.329 99.484 126.588 1.00 78.21 228 LYS C O 1
ATOM 5421 N N . ILE C 1 202 ? 129.770 101.664 126.525 1.00 77.18 229 ILE C N 1
ATOM 5422 C CA . ILE C 1 202 ? 129.413 101.610 125.108 1.00 77.02 229 ILE C CA 1
ATOM 5423 C C . ILE C 1 202 ? 130.663 101.455 124.248 1.00 77.01 229 ILE C C 1
ATOM 5424 O O . ILE C 1 202 ? 130.732 100.588 123.369 1.00 77.76 229 ILE C O 1
ATOM 5429 N N . ALA C 1 203 ? 131.671 102.296 124.491 1.00 76.92 230 ALA C N 1
ATOM 5430 C CA . ALA C 1 203 ? 132.870 102.297 123.662 1.00 76.90 230 ALA C CA 1
ATOM 5431 C C . ALA C 1 203 ? 133.722 101.051 123.864 1.00 76.42 230 ALA C C 1
ATOM 5432 O O . ALA C 1 203 ? 134.604 100.778 123.042 1.00 76.58 230 ALA C O 1
ATOM 5434 N N . SER C 1 204 ? 133.487 100.292 124.937 1.00 76.69 231 SER C N 1
ATOM 5435 C CA . SER C 1 204 ? 134.247 99.068 125.162 1.00 76.94 231 SER C CA 1
ATOM 5436 C C . SER C 1 204 ? 133.932 97.994 124.129 1.00 76.85 231 SER C C 1
ATOM 5437 O O . SER C 1 204 ? 134.719 97.055 123.970 1.00 77.47 231 SER C O 1
ATOM 5440 N N . ASN C 1 205 ? 132.808 98.110 123.428 1.00 76.68 232 ASN C N 1
ATOM 5441 C CA . ASN C 1 205 ? 132.432 97.144 122.410 1.00 76.50 232 ASN C CA 1
ATOM 5442 C C . ASN C 1 205 ? 133.026 97.533 121.057 1.00 76.23 232 ASN C C 1
ATOM 5443 O O . ASN C 1 205 ? 133.804 98.483 120.935 1.00 76.68 232 ASN C O 1
ATOM 5448 N N . SER C 1 206 ? 132.649 96.775 120.030 1.00 75.76 233 SER C N 1
ATOM 5449 C CA . SER C 1 206 ? 133.119 97.044 118.677 1.00 75.48 233 SER C CA 1
ATOM 5450 C C . SER C 1 206 ? 132.407 98.268 118.113 1.00 75.04 233 SER C C 1
ATOM 5451 O O . SER C 1 206 ? 131.174 98.340 118.131 1.00 75.34 233 SER C O 1
ATOM 5454 N N . LYS C 1 207 ? 133.184 99.229 117.606 1.00 74.75 234 LYS C N 1
ATOM 5455 C CA . LYS C 1 207 ? 132.604 100.487 117.142 1.00 74.80 234 LYS C CA 1
ATOM 5456 C C . LYS C 1 207 ? 131.730 100.287 115.910 1.00 74.64 234 LYS C C 1
ATOM 5457 O O . LYS C 1 207 ? 130.695 100.945 115.761 1.00 74.42 234 LYS C O 1
ATOM 5463 N N . ILE C 1 208 ? 132.130 99.387 115.012 1.00 74.68 235 ILE C N 1
ATOM 5464 C CA . ILE C 1 208 ? 131.366 99.178 113.785 1.00 74.85 235 ILE C CA 1
ATOM 5465 C C . ILE C 1 208 ? 130.042 98.486 114.092 1.00 74.61 235 ILE C C 1
ATOM 5466 O O . ILE C 1 208 ? 128.989 98.856 113.558 1.00 74.57 235 ILE C O 1
ATOM 5471 N N . VAL C 1 209 ? 130.070 97.480 114.969 1.00 74.04 236 VAL C N 1
ATOM 5472 C CA . VAL C 1 209 ? 128.835 96.809 115.367 1.00 73.32 236 VAL C CA 1
ATOM 5473 C C . VAL C 1 209 ? 127.933 97.768 116.134 1.00 73.24 236 VAL C C 1
ATOM 5474 O O . VAL C 1 209 ? 126.703 97.735 115.996 1.00 73.17 236 VAL C O 1
ATOM 5478 N N . VAL C 1 210 ? 128.529 98.645 116.944 1.00 73.52 237 VAL C N 1
ATOM 5479 C CA . VAL C 1 210 ? 127.745 99.639 117.675 1.00 73.39 237 VAL C CA 1
ATOM 5480 C C . VAL C 1 210 ? 127.080 100.610 116.707 1.00 74.08 237 VAL C C 1
ATOM 5481 O O . VAL C 1 210 ? 125.913 100.982 116.882 1.00 74.53 237 VAL C O 1
ATOM 5485 N N . ALA C 1 211 ? 127.804 101.027 115.665 1.00 74.47 238 ALA C N 1
ATOM 5486 C CA . ALA C 1 211 ? 127.215 101.910 114.662 1.00 74.87 238 ALA C CA 1
ATOM 5487 C C . ALA C 1 211 ? 126.099 101.208 113.899 1.00 75.49 238 ALA C C 1
ATOM 5488 O O . ALA C 1 211 ? 125.073 101.821 113.579 1.00 75.44 238 ALA C O 1
ATOM 5490 N N . MET C 1 212 ? 126.282 99.921 113.596 1.00 76.37 239 MET C N 1
ATOM 5491 C CA . MET C 1 212 ? 125.224 99.150 112.949 1.00 77.27 239 MET C CA 1
ATOM 5492 C C . MET C 1 212 ? 123.977 99.096 113.822 1.00 76.94 239 MET C C 1
ATOM 5493 O O . MET C 1 212 ? 122.854 99.273 113.335 1.00 76.21 239 MET C O 1
ATOM 5498 N N . ALA C 1 213 ? 124.159 98.847 115.121 1.00 76.79 240 ALA C N 1
ATOM 5499 C CA . ALA C 1 213 ? 123.026 98.805 116.040 1.00 76.66 240 ALA C CA 1
ATOM 5500 C C . ALA C 1 213 ? 122.341 100.164 116.127 1.00 76.63 240 ALA C C 1
ATOM 5501 O O . ALA C 1 213 ? 121.108 100.251 116.173 1.00 75.99 240 ALA C O 1
ATOM 5503 N N . LYS C 1 214 ? 123.131 101.240 116.151 1.00 77.35 241 LYS C N 1
ATOM 5504 C CA . LYS C 1 214 ? 122.562 102.583 116.201 1.00 77.69 241 LYS C CA 1
ATOM 5505 C C . LYS C 1 214 ? 121.737 102.873 114.954 1.00 77.78 241 LYS C C 1
ATOM 5506 O O . LYS C 1 214 ? 120.642 103.442 115.037 1.00 77.76 241 LYS C O 1
ATOM 5512 N N . GLU C 1 215 ? 122.249 102.487 113.783 1.00 78.07 242 GLU C N 1
ATOM 5513 C CA . GLU C 1 215 ? 121.501 102.678 112.544 1.00 78.71 242 GLU C CA 1
ATOM 5514 C C . GLU C 1 215 ? 120.218 101.855 112.545 1.00 78.22 242 GLU C C 1
ATOM 5515 O O . GLU C 1 215 ? 119.161 102.325 112.107 1.00 78.43 242 GLU C O 1
ATOM 5521 N N . SER C 1 216 ? 120.294 100.617 113.040 1.00 77.94 243 SER C N 1
ATOM 5522 C CA . SER C 1 216 ? 119.111 99.763 113.096 1.00 77.92 243 SER C CA 1
ATOM 5523 C C . SER C 1 216 ? 118.050 100.354 114.017 1.00 76.85 243 SER C C 1
ATOM 5524 O O . SER C 1 216 ? 116.849 100.275 113.735 1.00 76.62 243 SER C O 1
ATOM 5527 N N . VAL C 1 217 ? 118.480 100.953 115.130 1.00 75.90 244 VAL C N 1
ATOM 5528 C CA . VAL C 1 217 ? 117.531 101.573 116.053 1.00 75.13 244 VAL C CA 1
ATOM 5529 C C . VAL C 1 217 ? 116.930 102.829 115.433 1.00 74.72 244 VAL C C 1
ATOM 5530 O O . VAL C 1 217 ? 115.722 103.077 115.532 1.00 74.51 244 VAL C O 1
ATOM 5534 N N . ASN C 1 218 ? 117.765 103.640 114.776 1.00 74.32 245 ASN C N 1
ATOM 5535 C CA . ASN C 1 218 ? 117.275 104.873 114.166 1.00 73.67 245 ASN C CA 1
ATOM 5536 C C . ASN C 1 218 ? 116.338 104.594 112.998 1.00 73.77 245 ASN C C 1
ATOM 5537 O O . ASN C 1 218 ? 115.482 105.427 112.678 1.00 74.04 245 ASN C O 1
ATOM 5542 N N . ALA C 1 219 ? 116.484 103.436 112.349 1.00 73.32 246 ALA C N 1
ATOM 5543 C CA . ALA C 1 219 ? 115.612 103.107 111.225 1.00 73.24 246 ALA C CA 1
ATOM 5544 C C . ALA C 1 219 ? 114.175 102.865 111.669 1.00 73.22 246 ALA C C 1
ATOM 5545 O O . ALA C 1 219 ? 113.268 102.817 110.830 1.00 73.31 246 ALA C O 1
ATOM 5547 N N . ALA C 1 220 ? 113.944 102.708 112.975 1.00 73.10 247 ALA C N 1
ATOM 5548 C CA . ALA C 1 220 ? 112.596 102.448 113.468 1.00 73.00 247 ALA C CA 1
ATOM 5549 C C . ALA C 1 220 ? 111.666 103.641 113.286 1.00 72.98 247 ALA C C 1
ATOM 5550 O O . ALA C 1 220 ? 110.444 103.461 113.274 1.00 73.41 247 ALA C O 1
ATOM 5552 N N . PHE C 1 221 ? 112.211 104.848 113.143 1.00 73.32 248 PHE C N 1
ATOM 5553 C CA . PHE C 1 221 ? 111.408 106.050 112.962 1.00 73.10 248 PHE C CA 1
ATOM 5554 C C . PHE C 1 221 ? 111.287 106.474 111.506 1.00 73.41 248 PHE C C 1
ATOM 5555 O O . PHE C 1 221 ? 110.621 107.475 111.221 1.00 73.21 248 PHE C O 1
ATOM 5563 N N . GLU C 1 222 ? 111.908 105.747 110.578 1.00 73.68 249 GLU C N 1
ATOM 5564 C CA . GLU C 1 222 ? 111.925 106.133 109.173 1.00 74.41 249 GLU C CA 1
ATOM 5565 C C . GLU C 1 222 ? 111.303 105.083 108.260 1.00 74.08 249 GLU C C 1
ATOM 5566 O O . GLU C 1 222 ? 111.118 105.350 107.066 1.00 74.54 249 GLU C O 1
ATOM 5572 N N . MET C 1 223 ? 110.975 103.904 108.781 1.00 73.46 250 MET C N 1
ATOM 5573 C CA . MET C 1 223 ? 110.454 102.826 107.951 1.00 73.17 250 MET C CA 1
ATOM 5574 C C . MET C 1 223 ? 109.365 102.093 108.720 1.00 72.60 250 MET C C 1
ATOM 5575 O O . MET C 1 223 ? 109.196 102.275 109.928 1.00 71.64 250 MET C O 1
ATOM 5580 N N . THR C 1 224 ? 108.627 101.256 107.996 1.00 71.95 251 THR C N 1
ATOM 5581 C CA . THR C 1 224 ? 107.581 100.451 108.609 1.00 71.60 251 THR C CA 1
ATOM 5582 C C . THR C 1 224 ? 108.187 99.306 109.413 1.00 71.68 251 THR C C 1
ATOM 5583 O O . THR C 1 224 ? 109.403 99.097 109.425 1.00 71.43 251 THR C O 1
ATOM 5587 N N . LEU C 1 225 ? 107.316 98.558 110.096 1.00 71.81 252 LEU C N 1
ATOM 5588 C CA . LEU C 1 225 ? 107.783 97.445 110.917 1.00 71.96 252 LEU C CA 1
ATOM 5589 C C . LEU C 1 225 ? 108.347 96.319 110.060 1.00 71.93 252 LEU C C 1
ATOM 5590 O O . LEU C 1 225 ? 109.371 95.719 110.406 1.00 72.16 252 LEU C O 1
ATOM 5595 N N . THR C 1 226 ? 107.696 96.019 108.934 1.00 72.02 253 THR C N 1
ATOM 5596 C CA . THR C 1 226 ? 108.173 94.949 108.062 1.00 72.78 253 THR C CA 1
ATOM 5597 C C . THR C 1 226 ? 109.509 95.313 107.424 1.00 73.46 253 THR C C 1
ATOM 5598 O O . THR C 1 226 ? 110.466 94.531 107.461 1.00 73.64 253 THR C O 1
ATOM 5602 N N . GLU C 1 227 ? 109.589 96.505 106.828 1.00 74.01 254 GLU C N 1
ATOM 5603 C CA . GLU C 1 227 ? 110.844 96.943 106.225 1.00 74.28 254 GLU C CA 1
ATOM 5604 C C . GLU C 1 227 ? 111.915 97.168 107.283 1.00 73.90 254 GLU C C 1
ATOM 5605 O O . GLU C 1 227 ? 113.101 96.919 107.037 1.00 73.70 254 GLU C O 1
ATOM 5611 N N . GLY C 1 228 ? 111.519 97.638 108.468 1.00 74.26 255 GLY C N 1
ATOM 5612 C CA . GLY C 1 228 ? 112.474 97.758 109.556 1.00 74.44 255 GLY C CA 1
ATOM 5613 C C . GLY C 1 228 ? 113.062 96.420 109.960 1.00 74.85 255 GLY C C 1
ATOM 5614 O O . GLY C 1 228 ? 114.271 96.300 110.168 1.00 74.89 255 GLY C O 1
ATOM 5615 N N . SER C 1 229 ? 112.216 95.392 110.061 1.00 75.54 256 SER C N 1
ATOM 5616 C CA . SER C 1 229 ? 112.703 94.060 110.404 1.00 76.02 256 SER C CA 1
ATOM 5617 C C . SER C 1 229 ? 113.569 93.488 109.289 1.00 76.54 256 SER C C 1
ATOM 5618 O O . SER C 1 229 ? 114.546 92.780 109.549 1.00 76.14 256 SER C O 1
ATOM 5621 N N . LYS C 1 230 ? 113.228 93.791 108.034 1.00 77.51 257 LYS C N 1
ATOM 5622 C CA . LYS C 1 230 ? 114.054 93.321 106.924 1.00 78.44 257 LYS C CA 1
ATOM 5623 C C . LYS C 1 230 ? 115.432 93.972 106.950 1.00 78.38 257 LYS C C 1
ATOM 5624 O O . LYS C 1 230 ? 116.450 93.296 106.752 1.00 78.72 257 LYS C O 1
ATOM 5630 N N . LEU C 1 231 ? 115.486 95.284 107.197 1.00 78.44 258 LEU C N 1
ATOM 5631 C CA . LEU C 1 231 ? 116.773 95.961 107.311 1.00 78.81 258 LEU C CA 1
ATOM 5632 C C . LEU C 1 231 ? 117.559 95.463 108.516 1.00 78.85 258 LEU C C 1
ATOM 5633 O O . LEU C 1 231 ? 118.786 95.339 108.446 1.00 78.86 258 LEU C O 1
ATOM 5638 N N . GLU C 1 232 ? 116.873 95.164 109.621 1.00 79.05 259 GLU C N 1
ATOM 5639 C CA . GLU C 1 232 ? 117.551 94.608 110.787 1.00 79.51 259 GLU C CA 1
ATOM 5640 C C . GLU C 1 232 ? 118.135 93.234 110.481 1.00 78.96 259 GLU C C 1
ATOM 5641 O O . GLU C 1 232 ? 119.255 92.923 110.901 1.00 79.24 259 GLU C O 1
ATOM 5647 N N . LYS C 1 233 ? 117.394 92.402 109.744 1.00 78.63 260 LYS C N 1
ATOM 5648 C CA . LYS C 1 233 ? 117.914 91.104 109.328 1.00 78.19 260 LYS C CA 1
ATOM 5649 C C . LYS C 1 233 ? 119.123 91.250 108.416 1.00 77.46 260 LYS C C 1
ATOM 5650 O O . LYS C 1 233 ? 120.120 90.536 108.582 1.00 77.60 260 LYS C O 1
ATOM 5656 N N . LYS C 1 234 ? 119.057 92.166 107.449 1.00 76.56 261 LYS C N 1
ATOM 5657 C CA . LYS C 1 234 ? 120.194 92.412 106.570 1.00 76.21 261 LYS C CA 1
ATOM 5658 C C . LYS C 1 234 ? 121.414 92.925 107.324 1.00 75.80 261 LYS C C 1
ATOM 5659 O O . LYS C 1 234 ? 122.538 92.517 107.016 1.00 75.45 261 LYS C O 1
ATOM 5665 N N . LEU C 1 235 ? 121.218 93.789 108.321 1.00 75.60 262 LEU C N 1
ATOM 5666 C CA . LEU C 1 235 ? 122.339 94.263 109.125 1.00 75.04 262 LEU C CA 1
ATOM 5667 C C . LEU C 1 235 ? 122.907 93.166 110.019 1.00 74.85 262 LEU C C 1
ATOM 5668 O O . LEU C 1 235 ? 124.127 93.098 110.208 1.00 74.94 262 LEU C O 1
ATOM 5673 N N . PHE C 1 236 ? 122.050 92.307 110.576 1.00 74.95 263 PHE C N 1
ATOM 5674 C CA . PHE C 1 236 ? 122.539 91.185 111.370 1.00 75.26 263 PHE C CA 1
ATOM 5675 C C . PHE C 1 236 ? 123.314 90.200 110.503 1.00 75.51 263 PHE C C 1
ATOM 5676 O O . PHE C 1 236 ? 124.264 89.562 110.970 1.00 75.14 263 PHE C O 1
ATOM 5684 N N . TYR C 1 237 ? 122.920 90.062 109.236 1.00 75.85 264 TYR C N 1
ATOM 5685 C CA . TYR C 1 237 ? 123.696 89.250 108.305 1.00 76.32 264 TYR C CA 1
ATOM 5686 C C . TYR C 1 237 ? 125.023 89.909 107.954 1.00 76.13 264 TYR C C 1
ATOM 5687 O O . TYR C 1 237 ? 126.052 89.229 107.883 1.00 76.43 264 TYR C O 1
ATOM 5696 N N . SER C 1 238 ? 125.011 91.226 107.736 1.00 76.14 265 SER C N 1
ATOM 5697 C CA . SER C 1 238 ? 126.211 91.964 107.363 1.00 76.40 265 SER C CA 1
ATOM 5698 C C . SER C 1 238 ? 127.225 92.049 108.496 1.00 76.33 265 SER C C 1
ATOM 5699 O O . SER C 1 238 ? 128.426 92.168 108.227 1.00 76.75 265 SER C O 1
ATOM 5702 N N . THR C 1 239 ? 126.775 92.000 109.752 1.00 75.58 266 THR C N 1
ATOM 5703 C CA . THR C 1 239 ? 127.715 92.069 110.867 1.00 75.47 266 THR C CA 1
ATOM 5704 C C . THR C 1 239 ? 128.560 90.803 110.958 1.00 75.19 266 THR C C 1
ATOM 5705 O O . THR C 1 239 ? 129.586 90.784 111.649 1.00 74.82 266 THR C O 1
ATOM 5709 N N . PHE C 1 240 ? 128.150 89.737 110.266 1.00 75.17 267 PHE C N 1
ATOM 5710 C CA . PHE C 1 240 ? 128.914 88.496 110.257 1.00 75.19 267 PHE C CA 1
ATOM 5711 C C . PHE C 1 240 ? 130.203 88.599 109.455 1.00 75.23 267 PHE C C 1
ATOM 5712 O O . PHE C 1 240 ? 131.105 87.779 109.660 1.00 75.07 267 PHE C O 1
ATOM 5720 N N . ALA C 1 241 ? 130.314 89.574 108.557 1.00 75.40 268 ALA C N 1
ATOM 5721 C CA . ALA C 1 241 ? 131.501 89.743 107.729 1.00 75.79 268 ALA C CA 1
ATOM 5722 C C . ALA C 1 241 ? 132.634 90.459 108.451 1.00 76.00 268 ALA C C 1
ATOM 5723 O O . ALA C 1 241 ? 133.682 90.699 107.842 1.00 76.58 268 ALA C O 1
ATOM 5725 N N . THR C 1 242 ? 132.454 90.804 109.721 1.00 76.25 269 THR C N 1
ATOM 5726 C CA . THR C 1 242 ? 133.470 91.496 110.497 1.00 76.40 269 THR C CA 1
ATOM 5727 C C . THR C 1 242 ? 134.198 90.518 111.410 1.00 77.00 269 THR C C 1
ATOM 5728 O O . THR C 1 242 ? 133.647 89.493 111.821 1.00 76.76 269 THR C O 1
ATOM 5732 N N . ASP C 1 243 ? 135.453 90.848 111.724 1.00 77.89 270 ASP C N 1
ATOM 5733 C CA . ASP C 1 243 ? 136.231 90.008 112.628 1.00 78.19 270 ASP C CA 1
ATOM 5734 C C . ASP C 1 243 ? 135.757 90.165 114.068 1.00 77.88 270 ASP C C 1
ATOM 5735 O O . ASP C 1 243 ? 135.987 89.282 114.904 1.00 78.11 270 ASP C O 1
ATOM 5740 N N . ASP C 1 244 ? 135.092 91.282 114.374 1.00 77.31 271 ASP C N 1
ATOM 5741 C CA . ASP C 1 244 ? 134.636 91.525 115.739 1.00 77.44 271 ASP C CA 1
ATOM 5742 C C . ASP C 1 244 ? 133.559 90.530 116.150 1.00 77.38 271 ASP C C 1
ATOM 5743 O O . ASP C 1 244 ? 133.530 90.079 117.300 1.00 76.83 271 ASP C O 1
ATOM 5748 N N . ARG C 1 245 ? 132.664 90.176 115.225 1.00 77.34 272 ARG C N 1
ATOM 5749 C CA . ARG C 1 245 ? 131.629 89.193 115.535 1.00 77.52 272 ARG C CA 1
ATOM 5750 C C . ARG C 1 245 ? 132.241 87.839 115.871 1.00 77.56 272 ARG C C 1
ATOM 5751 O O . ARG C 1 245 ? 131.872 87.211 116.874 1.00 78.00 272 ARG C O 1
ATOM 5759 N N . LYS C 1 246 ? 133.174 87.370 115.039 1.00 77.23 273 LYS C N 1
ATOM 5760 C CA . LYS C 1 246 ? 133.829 86.094 115.301 1.00 77.25 273 LYS C CA 1
ATOM 5761 C C . LYS C 1 246 ? 134.622 86.137 116.600 1.00 76.50 273 LYS C C 1
ATOM 5762 O O . LYS C 1 246 ? 134.620 85.167 117.365 1.00 76.82 273 LYS C O 1
ATOM 5768 N N . GLU C 1 247 ? 135.295 87.258 116.875 1.00 75.35 274 GLU C N 1
ATOM 5769 C CA . GLU C 1 247 ? 136.066 87.372 118.109 1.00 74.58 274 GLU C CA 1
ATOM 5770 C C . GLU C 1 247 ? 135.158 87.340 119.333 1.00 73.87 274 GLU C C 1
ATOM 5771 O O . GLU C 1 247 ? 135.463 86.666 120.324 1.00 73.48 274 GLU C O 1
ATOM 5777 N N . GLY C 1 248 ? 134.034 88.058 119.281 1.00 73.42 275 GLY C N 1
ATOM 5778 C CA . GLY C 1 248 ? 133.107 88.043 120.399 1.00 73.16 275 GLY C CA 1
ATOM 5779 C C . GLY C 1 248 ? 132.484 86.680 120.620 1.00 73.14 275 GLY C C 1
ATOM 5780 O O . GLY C 1 248 ? 132.338 86.231 121.760 1.00 72.94 275 GLY C O 1
ATOM 5781 N N . MET C 1 249 ? 132.121 85.992 119.534 1.00 73.11 276 MET C N 1
ATOM 5782 C CA . MET C 1 249 ? 131.549 84.659 119.687 1.00 72.90 276 MET C CA 1
ATOM 5783 C C . MET C 1 249 ? 132.582 83.661 120.194 1.00 72.08 276 MET C C 1
ATOM 5784 O O . MET C 1 249 ? 132.243 82.764 120.974 1.00 72.03 276 MET C O 1
ATOM 5789 N N . THR C 1 250 ? 133.844 83.808 119.782 1.00 71.54 277 THR C N 1
ATOM 5790 C CA . THR C 1 250 ? 134.911 82.974 120.323 1.00 71.40 277 THR C CA 1
ATOM 5791 C C . THR C 1 250 ? 135.116 83.232 121.810 1.00 71.54 277 THR C C 1
ATOM 5792 O O . THR C 1 250 ? 135.290 82.287 122.588 1.00 71.12 277 THR C O 1
ATOM 5796 N N . ALA C 1 251 ? 135.090 84.501 122.223 1.00 71.60 278 ALA C N 1
ATOM 5797 C CA . ALA C 1 251 ? 135.231 84.818 123.640 1.00 72.11 278 ALA C CA 1
ATOM 5798 C C . ALA C 1 251 ? 134.027 84.348 124.447 1.00 72.62 278 ALA C C 1
ATOM 5799 O O . ALA C 1 251 ? 134.156 84.080 125.647 1.00 72.85 278 ALA C O 1
ATOM 5801 N N . PHE C 1 252 ? 132.855 84.255 123.819 1.00 72.53 279 PHE C N 1
ATOM 5802 C CA . PHE C 1 252 ? 131.669 83.763 124.511 1.00 72.74 279 PHE C CA 1
ATOM 5803 C C . PHE C 1 252 ? 131.724 82.248 124.678 1.00 72.78 279 PHE C C 1
ATOM 5804 O O . PHE C 1 252 ? 131.487 81.732 125.775 1.00 72.92 279 PHE C O 1
ATOM 5812 N N . VAL C 1 253 ? 132.020 81.527 123.592 1.00 72.47 280 VAL C N 1
ATOM 5813 C CA . VAL C 1 253 ? 132.124 80.071 123.675 1.00 72.43 280 VAL C CA 1
ATOM 5814 C C . VAL C 1 253 ? 133.250 79.673 124.617 1.00 72.74 280 VAL C C 1
ATOM 5815 O O . VAL C 1 253 ? 133.031 78.973 125.613 1.00 72.52 280 VAL C O 1
ATOM 5819 N N . GLU C 1 254 ? 134.470 80.112 124.320 1.00 73.15 281 GLU C N 1
ATOM 5820 C CA . GLU C 1 254 ? 135.602 79.946 125.228 1.00 73.34 281 GLU C CA 1
ATOM 5821 C C . GLU C 1 254 ? 135.690 81.174 126.132 1.00 74.07 281 GLU C C 1
ATOM 5822 O O . GLU C 1 254 ? 136.308 82.188 125.807 1.00 74.08 281 GLU C O 1
ATOM 5828 N N . LYS C 1 255 ? 135.037 81.052 127.290 1.00 75.40 282 LYS C N 1
ATOM 5829 C CA . LYS C 1 255 ? 134.790 82.166 128.200 1.00 76.29 282 LYS C CA 1
ATOM 5830 C C . LYS C 1 255 ? 136.045 82.973 128.512 1.00 76.83 282 LYS C C 1
ATOM 5831 O O . LYS C 1 255 ? 136.983 82.465 129.135 1.00 77.03 282 LYS C O 1
ATOM 5837 N N . ARG C 1 256 ? 136.056 84.235 128.085 1.00 77.42 283 ARG C N 1
ATOM 5838 C CA . ARG C 1 256 ? 137.160 85.152 128.334 1.00 77.60 283 ARG C CA 1
ATOM 5839 C C . ARG C 1 256 ? 136.697 86.561 127.985 1.00 77.88 283 ARG C C 1
ATOM 5840 O O . ARG C 1 256 ? 135.513 86.802 127.729 1.00 77.84 283 ARG C O 1
ATOM 5848 N N . LYS C 1 257 ? 137.643 87.496 127.975 1.00 78.49 284 LYS C N 1
ATOM 5849 C CA . LYS C 1 257 ? 137.363 88.877 127.608 1.00 78.93 284 LYS C CA 1
ATOM 5850 C C . LYS C 1 257 ? 137.606 89.061 126.115 1.00 79.27 284 LYS C C 1
ATOM 5851 O O . LYS C 1 257 ? 138.651 88.658 125.594 1.00 79.49 284 LYS C O 1
ATOM 5857 N N . ALA C 1 258 ? 136.640 89.672 125.432 1.00 79.54 285 ALA C N 1
ATOM 5858 C CA . ALA C 1 258 ? 136.738 89.845 123.989 1.00 80.11 285 ALA C CA 1
ATOM 5859 C C . ALA C 1 258 ? 137.582 91.068 123.652 1.00 80.56 285 ALA C C 1
ATOM 5860 O O . ALA C 1 258 ? 137.310 92.175 124.127 1.00 81.25 285 ALA C O 1
ATOM 5862 N N . ASN C 1 259 ? 138.605 90.867 122.824 1.00 80.89 286 ASN C N 1
ATOM 5863 C CA . ASN C 1 259 ? 139.483 91.942 122.373 1.00 81.43 286 ASN C CA 1
ATOM 5864 C C . ASN C 1 259 ? 139.039 92.373 120.980 1.00 81.25 286 ASN C C 1
ATOM 5865 O O . ASN C 1 259 ? 139.306 91.678 119.993 1.00 80.60 286 ASN C O 1
ATOM 5870 N N . PHE C 1 260 ? 138.369 93.517 120.900 1.00 81.57 287 PHE C N 1
ATOM 5871 C CA . PHE C 1 260 ? 137.840 94.030 119.646 1.00 81.65 287 PHE C CA 1
ATOM 5872 C C . PHE C 1 260 ? 138.830 94.994 119.003 1.00 82.55 287 PHE C C 1
ATOM 5873 O O . PHE C 1 260 ? 139.533 95.743 119.687 1.00 82.88 287 PHE C O 1
ATOM 5881 N N . LYS C 1 261 ? 138.877 94.967 117.671 1.00 83.42 288 LYS C N 1
ATOM 5882 C CA . LYS C 1 261 ? 139.755 95.837 116.904 1.00 84.39 288 LYS C CA 1
ATOM 5883 C C . LYS C 1 261 ? 139.007 96.745 115.938 1.00 84.70 288 LYS C C 1
ATOM 5884 O O . LYS C 1 261 ? 139.634 97.307 115.032 1.00 84.64 288 LYS C O 1
ATOM 5890 N N . ASP C 1 262 ? 137.689 96.897 116.101 1.00 85.53 289 ASP C N 1
ATOM 5891 C CA . ASP C 1 262 ? 136.872 97.779 115.265 1.00 86.21 289 ASP C CA 1
ATOM 5892 C C . ASP C 1 262 ? 136.937 97.378 113.791 1.00 86.98 289 ASP C C 1
ATOM 5893 O O . ASP C 1 262 ? 136.972 98.231 112.903 1.00 87.13 289 ASP C O 1
ATOM 5898 N N . GLN C 1 263 ? 136.950 96.074 113.530 1.00 87.93 290 GLN C N 1
ATOM 5899 C CA . GLN C 1 263 ? 136.979 95.565 112.163 1.00 88.55 290 GLN C CA 1
ATOM 5900 C C . GLN C 1 263 ? 136.458 94.133 112.102 1.00 88.48 290 GLN C C 1
ATOM 5901 O O . GLN C 1 263 ? 136.020 93.661 111.054 1.00 88.40 290 GLN C O 1
ATOM 5908 N N . ALA D 1 4 ? 68.390 123.975 91.293 1.00 86.51 31 ALA D N 1
ATOM 5909 C CA . ALA D 1 4 ? 69.283 125.127 91.351 1.00 86.57 31 ALA D CA 1
ATOM 5910 C C . ALA D 1 4 ? 69.879 125.425 89.980 1.00 86.27 31 ALA D C 1
ATOM 5911 O O . ALA D 1 4 ? 70.730 124.684 89.488 1.00 86.61 31 ALA D O 1
ATOM 5913 N N . ASN D 1 5 ? 69.424 126.515 89.367 1.00 85.54 32 ASN D N 1
ATOM 5914 C CA . ASN D 1 5 ? 69.931 126.906 88.058 1.00 84.69 32 ASN D CA 1
ATOM 5915 C C . ASN D 1 5 ? 71.371 127.388 88.174 1.00 83.27 32 ASN D C 1
ATOM 5916 O O . ASN D 1 5 ? 71.702 128.190 89.053 1.00 83.07 32 ASN D O 1
ATOM 5921 N N . PHE D 1 6 ? 72.228 126.899 87.284 1.00 81.69 33 PHE D N 1
ATOM 5922 C CA . PHE D 1 6 ? 73.640 127.245 87.283 1.00 80.18 33 PHE D CA 1
ATOM 5923 C C . PHE D 1 6 ? 73.939 128.262 86.188 1.00 79.16 33 PHE D C 1
ATOM 5924 O O . PHE D 1 6 ? 73.295 128.280 85.136 1.00 78.83 33 PHE D O 1
ATOM 5932 N N . GLU D 1 7 ? 74.931 129.116 86.451 1.00 78.18 34 GLU D N 1
ATOM 5933 C CA . GLU D 1 7 ? 75.358 130.125 85.493 1.00 77.33 34 GLU D CA 1
ATOM 5934 C C . GLU D 1 7 ? 76.757 129.893 84.945 1.00 76.57 34 GLU D C 1
ATOM 5935 O O . GLU D 1 7 ? 77.104 130.485 83.918 1.00 76.09 34 GLU D O 1
ATOM 5941 N N . TYR D 1 8 ? 77.566 129.054 85.597 1.00 75.79 35 TYR D N 1
ATOM 5942 C CA . TYR D 1 8 ? 78.911 128.757 85.131 1.00 75.13 35 TYR D CA 1
ATOM 5943 C C . TYR D 1 8 ? 79.061 127.366 84.534 1.00 74.67 35 TYR D C 1
ATOM 5944 O O . TYR D 1 8 ? 79.936 127.171 83.685 1.00 74.36 35 TYR D O 1
ATOM 5953 N N . ILE D 1 9 ? 78.240 126.401 84.952 1.00 74.34 36 ILE D N 1
ATOM 5954 C CA . ILE D 1 9 ? 78.340 125.027 84.481 1.00 73.74 36 ILE D CA 1
ATOM 5955 C C . ILE D 1 9 ? 76.977 124.569 83.983 1.00 73.65 36 ILE D C 1
ATOM 5956 O O . ILE D 1 9 ? 75.954 125.224 84.196 1.00 73.64 36 ILE D O 1
ATOM 5961 N N . ILE D 1 10 ? 76.978 123.422 83.308 1.00 73.71 37 ILE D N 1
ATOM 5962 C CA . ILE D 1 10 ? 75.764 122.779 82.819 1.00 73.77 37 ILE D CA 1
ATOM 5963 C C . ILE D 1 10 ? 75.772 121.340 83.314 1.00 73.66 37 ILE D C 1
ATOM 5964 O O . ILE D 1 10 ? 76.695 120.576 83.002 1.00 73.51 37 ILE D O 1
ATOM 5969 N N . ALA D 1 11 ? 74.750 120.971 84.082 1.00 73.45 38 ALA D N 1
ATOM 5970 C CA . ALA D 1 11 ? 74.643 119.645 84.674 1.00 73.43 38 ALA D CA 1
ATOM 5971 C C . ALA D 1 11 ? 73.424 118.933 84.109 1.00 73.54 38 ALA D C 1
ATOM 5972 O O . ALA D 1 11 ? 72.309 119.462 84.164 1.00 73.85 38 ALA D O 1
ATOM 5974 N N . GLU D 1 12 ? 73.640 117.735 83.569 1.00 73.82 39 GLU D N 1
ATOM 5975 C CA . GLU D 1 12 ? 72.561 116.939 83.004 1.00 74.41 39 GLU D CA 1
ATOM 5976 C C . GLU D 1 12 ? 72.979 115.476 82.995 1.00 73.87 39 GLU D C 1
ATOM 5977 O O . GLU D 1 12 ? 74.156 115.142 83.159 1.00 73.64 39 GLU D O 1
ATOM 5983 N N . LYS D 1 13 ? 71.996 114.603 82.802 1.00 73.86 40 LYS D N 1
ATOM 5984 C CA . LYS D 1 13 ? 72.226 113.168 82.708 1.00 74.09 40 LYS D CA 1
ATOM 5985 C C . LYS D 1 13 ? 72.200 112.750 81.244 1.00 74.02 40 LYS D C 1
ATOM 5986 O O . LYS D 1 13 ? 71.224 113.015 80.534 1.00 73.76 40 LYS D O 1
ATOM 5992 N N . ARG D 1 14 ? 73.272 112.099 80.797 1.00 74.27 41 ARG D N 1
ATOM 5993 C CA . ARG D 1 14 ? 73.439 111.715 79.403 1.00 74.51 41 ARG D CA 1
ATOM 5994 C C . ARG D 1 14 ? 73.517 110.196 79.300 1.00 74.12 41 ARG D C 1
ATOM 5995 O O . ARG D 1 14 ? 73.604 109.484 80.305 1.00 73.72 41 ARG D O 1
ATOM 6003 N N . GLY D 1 15 ? 73.485 109.703 78.068 1.00 74.34 42 GLY D N 1
ATOM 6004 C CA . GLY D 1 15 ? 73.547 108.281 77.807 1.00 74.14 42 GLY D CA 1
ATOM 6005 C C . GLY D 1 15 ? 72.215 107.586 78.037 1.00 74.16 42 GLY D C 1
ATOM 6006 O O . GLY D 1 15 ? 71.307 108.104 78.684 1.00 74.07 42 GLY D O 1
ATOM 6007 N N . LYS D 1 16 ? 72.109 106.380 77.485 1.00 74.65 43 LYS D N 1
ATOM 6008 C CA . LYS D 1 16 ? 70.905 105.579 77.652 1.00 74.70 43 LYS D CA 1
ATOM 6009 C C . LYS D 1 16 ? 70.802 105.083 79.089 1.00 74.25 43 LYS D C 1
ATOM 6010 O O . LYS D 1 16 ? 71.815 104.838 79.750 1.00 74.08 43 LYS D O 1
ATOM 6016 N N . ASN D 1 17 ? 69.565 104.959 79.570 1.00 73.93 44 ASN D N 1
ATOM 6017 C CA . ASN D 1 17 ? 69.177 104.612 80.938 1.00 73.61 44 ASN D CA 1
ATOM 6018 C C . ASN D 1 17 ? 69.464 105.751 81.911 1.00 73.30 44 ASN D C 1
ATOM 6019 O O . ASN D 1 17 ? 69.131 105.622 83.098 1.00 73.22 44 ASN D O 1
ATOM 6024 N N . ASN D 1 18 ? 70.059 106.856 81.457 1.00 73.58 45 ASN D N 1
ATOM 6025 C CA . ASN D 1 18 ? 70.341 108.023 82.295 1.00 73.55 45 ASN D CA 1
ATOM 6026 C C . ASN D 1 18 ? 71.159 107.638 83.526 1.00 73.15 45 ASN D C 1
ATOM 6027 O O . ASN D 1 18 ? 70.781 107.908 84.669 1.00 73.29 45 ASN D O 1
ATOM 6032 N N . THR D 1 19 ? 72.301 106.997 83.281 1.00 72.88 46 THR D N 1
ATOM 6033 C CA . THR D 1 19 ? 73.188 106.557 84.349 1.00 72.49 46 THR D CA 1
ATOM 6034 C C . THR D 1 19 ? 74.495 107.336 84.405 1.00 72.00 46 THR D C 1
ATOM 6035 O O . THR D 1 19 ? 75.339 107.034 85.256 1.00 72.04 46 THR D O 1
ATOM 6039 N N . VAL D 1 20 ? 74.685 108.320 83.531 1.00 71.80 47 VAL D N 1
ATOM 6040 C CA . VAL D 1 20 ? 75.920 109.093 83.460 1.00 71.52 47 VAL D CA 1
ATOM 6041 C C . VAL D 1 20 ? 75.582 110.558 83.697 1.00 71.53 47 VAL D C 1
ATOM 6042 O O . VAL D 1 20 ? 74.737 111.129 82.996 1.00 71.52 47 VAL D O 1
ATOM 6046 N N . GLY D 1 21 ? 76.243 111.165 84.679 1.00 71.13 48 GLY D N 1
ATOM 6047 C CA . GLY D 1 21 ? 76.066 112.578 84.952 1.00 70.96 48 GLY D CA 1
ATOM 6048 C C . GLY D 1 21 ? 77.119 113.432 84.278 1.00 71.00 48 GLY D C 1
ATOM 6049 O O . GLY D 1 21 ? 78.315 113.279 84.545 1.00 70.80 48 GLY D O 1
ATOM 6050 N N . LEU D 1 22 ? 76.690 114.336 83.400 1.00 71.56 49 LEU D N 1
ATOM 6051 C CA . LEU D 1 22 ? 77.596 115.184 82.633 1.00 71.66 49 LEU D CA 1
ATOM 6052 C C . LEU D 1 22 ? 77.648 116.566 83.276 1.00 71.63 49 LEU D C 1
ATOM 6053 O O . LEU D 1 22 ? 76.632 117.266 83.344 1.00 71.49 49 LEU D O 1
ATOM 6058 N N . ILE D 1 23 ? 78.829 116.954 83.746 1.00 71.86 50 ILE D N 1
ATOM 6059 C CA . ILE D 1 23 ? 79.065 118.281 84.301 1.00 72.10 50 ILE D CA 1
ATOM 6060 C C . ILE D 1 23 ? 79.947 119.035 83.315 1.00 72.56 50 ILE D C 1
ATOM 6061 O O . ILE D 1 23 ? 81.163 118.818 83.261 1.00 72.42 50 ILE D O 1
ATOM 6066 N N . GLN D 1 24 ? 79.339 119.922 82.532 1.00 73.35 51 GLN D N 1
ATOM 6067 C CA . GLN D 1 24 ? 80.037 120.656 81.485 1.00 74.13 51 GLN D CA 1
ATOM 6068 C C . GLN D 1 24 ? 80.259 122.096 81.931 1.00 74.23 51 GLN D C 1
ATOM 6069 O O . GLN D 1 24 ? 79.298 122.810 82.237 1.00 73.89 51 GLN D O 1
ATOM 6075 N N . LEU D 1 25 ? 81.522 122.515 81.967 1.00 74.73 52 LEU D N 1
ATOM 6076 C CA . LEU D 1 25 ? 81.848 123.907 82.250 1.00 75.18 52 LEU D CA 1
ATOM 6077 C C . LEU D 1 25 ? 81.367 124.782 81.098 1.00 75.81 52 LEU D C 1
ATOM 6078 O O . LEU D 1 25 ? 81.580 124.448 79.927 1.00 75.94 52 LEU D O 1
ATOM 6083 N N . ASN D 1 26 ? 80.719 125.900 81.425 1.00 76.66 53 ASN D N 1
ATOM 6084 C CA . ASN D 1 26 ? 80.071 126.751 80.428 1.00 77.31 53 ASN D CA 1
ATOM 6085 C C . ASN D 1 26 ? 80.600 128.182 80.538 1.00 77.85 53 ASN D C 1
ATOM 6086 O O . ASN D 1 26 ? 79.846 129.154 80.553 1.00 77.86 53 ASN D O 1
ATOM 6091 N N . ARG D 1 27 ? 81.923 128.310 80.619 1.00 78.55 54 ARG D N 1
ATOM 6092 C CA . ARG D 1 27 ? 82.602 129.605 80.600 1.00 78.95 54 ARG D CA 1
ATOM 6093 C C . ARG D 1 27 ? 83.523 129.653 79.388 1.00 78.93 54 ARG D C 1
ATOM 6094 O O . ARG D 1 27 ? 84.744 129.494 79.507 1.00 78.99 54 ARG D O 1
ATOM 6102 N N . PRO D 1 28 ? 82.965 129.876 78.194 1.00 79.02 55 PRO D N 1
ATOM 6103 C CA . PRO D 1 28 ? 83.799 129.851 76.983 1.00 78.87 55 PRO D CA 1
ATOM 6104 C C . PRO D 1 28 ? 84.551 131.145 76.730 1.00 78.73 55 PRO D C 1
ATOM 6105 O O . PRO D 1 28 ? 85.597 131.110 76.070 1.00 78.94 55 PRO D O 1
ATOM 6109 N N . LYS D 1 29 ? 84.061 132.282 77.228 1.00 78.59 56 LYS D N 1
ATOM 6110 C CA . LYS D 1 29 ? 84.749 133.549 77.016 1.00 78.22 56 LYS D CA 1
ATOM 6111 C C . LYS D 1 29 ? 85.951 133.724 77.934 1.00 78.21 56 LYS D C 1
ATOM 6112 O O . LYS D 1 29 ? 86.912 134.399 77.550 1.00 78.74 56 LYS D O 1
ATOM 6118 N N . ALA D 1 30 ? 85.920 133.137 79.128 1.00 78.12 57 ALA D N 1
ATOM 6119 C CA . ALA D 1 30 ? 87.040 133.186 80.056 1.00 78.06 57 ALA D CA 1
ATOM 6120 C C . ALA D 1 30 ? 87.878 131.914 80.025 1.00 78.22 57 ALA D C 1
ATOM 6121 O O . ALA D 1 30 ? 88.687 131.697 80.933 1.00 78.24 57 ALA D O 1
ATOM 6123 N N . LEU D 1 31 ? 87.698 131.075 79.004 1.00 78.31 58 LEU D N 1
ATOM 6124 C CA . LEU D 1 31 ? 88.426 129.814 78.862 1.00 78.32 58 LEU D CA 1
ATOM 6125 C C . LEU D 1 31 ? 88.227 128.923 80.087 1.00 78.13 58 LEU D C 1
ATOM 6126 O O . LEU D 1 31 ? 89.142 128.232 80.541 1.00 78.10 58 LEU D O 1
ATOM 6131 N N . ASN D 1 32 ? 87.003 128.947 80.620 1.00 77.77 59 ASN D N 1
ATOM 6132 C CA . ASN D 1 32 ? 86.625 128.147 81.787 1.00 77.66 59 ASN D CA 1
ATOM 6133 C C . ASN D 1 32 ? 87.533 128.438 82.979 1.00 77.80 59 ASN D C 1
ATOM 6134 O O . ASN D 1 32 ? 88.162 127.541 83.545 1.00 78.01 59 ASN D O 1
ATOM 6139 N N . ALA D 1 33 ? 87.604 129.711 83.360 1.00 77.84 60 ALA D N 1
ATOM 6140 C CA . ALA D 1 33 ? 88.404 130.104 84.512 1.00 77.89 60 ALA D CA 1
ATOM 6141 C C . ALA D 1 33 ? 87.786 129.555 85.791 1.00 77.97 60 ALA D C 1
ATOM 6142 O O . ALA D 1 33 ? 86.587 129.717 86.034 1.00 77.89 60 ALA D O 1
ATOM 6144 N N . LEU D 1 34 ? 88.609 128.904 86.611 1.00 78.20 61 LEU D N 1
ATOM 6145 C CA . LEU D 1 34 ? 88.138 128.272 87.842 1.00 78.20 61 LEU D CA 1
ATOM 6146 C C . LEU D 1 34 ? 87.947 129.346 88.904 1.00 78.28 61 LEU D C 1
ATOM 6147 O O . LEU D 1 34 ? 88.876 129.682 89.641 1.00 78.54 61 LEU D O 1
ATOM 6152 N N . CYS D 1 35 ? 86.737 129.888 88.987 1.00 78.03 62 CYS D N 1
ATOM 6153 C CA . CYS D 1 35 ? 86.397 130.863 90.008 1.00 77.84 62 CYS D CA 1
ATOM 6154 C C . CYS D 1 35 ? 85.668 130.171 91.156 1.00 77.37 62 CYS D C 1
ATOM 6155 O O . CYS D 1 35 ? 85.328 128.988 91.091 1.00 77.48 62 CYS D O 1
ATOM 6158 N N . ASP D 1 36 ? 85.422 130.931 92.226 1.00 77.00 63 ASP D N 1
ATOM 6159 C CA . ASP D 1 36 ? 84.776 130.360 93.403 1.00 76.65 63 ASP D CA 1
ATOM 6160 C C . ASP D 1 36 ? 83.334 129.962 93.109 1.00 75.91 63 ASP D C 1
ATOM 6161 O O . ASP D 1 36 ? 82.858 128.934 93.600 1.00 76.38 63 ASP D O 1
ATOM 6166 N N . GLY D 1 37 ? 82.623 130.762 92.312 1.00 74.69 64 GLY D N 1
ATOM 6167 C CA . GLY D 1 37 ? 81.260 130.403 91.954 1.00 74.25 64 GLY D CA 1
ATOM 6168 C C . GLY D 1 37 ? 81.197 129.155 91.095 1.00 73.94 64 GLY D C 1
ATOM 6169 O O . GLY D 1 37 ? 80.329 128.298 91.282 1.00 73.26 64 GLY D O 1
ATOM 6170 N N . LEU D 1 38 ? 82.119 129.038 90.137 1.00 73.76 65 LEU D N 1
ATOM 6171 C CA . LEU D 1 38 ? 82.174 127.839 89.306 1.00 73.58 65 LEU D CA 1
ATOM 6172 C C . LEU D 1 38 ? 82.506 126.612 90.146 1.00 73.61 65 LEU D C 1
ATOM 6173 O O . LEU D 1 38 ? 81.935 125.535 89.946 1.00 73.69 65 LEU D O 1
ATOM 6178 N N . ILE D 1 39 ? 83.427 126.761 91.102 1.00 73.55 66 ILE D N 1
ATOM 6179 C CA . ILE D 1 39 ? 83.775 125.649 91.982 1.00 73.46 66 ILE D CA 1
ATOM 6180 C C . ILE D 1 39 ? 82.588 125.260 92.853 1.00 73.56 66 ILE D C 1
ATOM 6181 O O . ILE D 1 39 ? 82.335 124.069 93.078 1.00 73.88 66 ILE D O 1
ATOM 6186 N N . ASP D 1 40 ? 81.835 126.247 93.345 1.00 73.70 67 ASP D N 1
ATOM 6187 C CA . ASP D 1 40 ? 80.654 125.952 94.150 1.00 73.96 67 ASP D CA 1
ATOM 6188 C C . ASP D 1 40 ? 79.602 125.209 93.336 1.00 73.49 67 ASP D C 1
ATOM 6189 O O . ASP D 1 40 ? 79.019 124.227 93.812 1.00 73.48 67 ASP D O 1
ATOM 6194 N N . GLU D 1 41 ? 79.344 125.663 92.107 1.00 72.89 68 GLU D N 1
ATOM 6195 C CA . GLU D 1 41 ? 78.380 124.973 91.256 1.00 72.61 68 GLU D CA 1
ATOM 6196 C C . GLU D 1 41 ? 78.855 123.566 90.909 1.00 72.27 68 GLU D C 1
ATOM 6197 O O . GLU D 1 41 ? 78.051 122.627 90.857 1.00 72.20 68 GLU D O 1
ATOM 6203 N N . LEU D 1 42 ? 80.160 123.400 90.679 1.00 71.88 69 LEU D N 1
ATOM 6204 C CA . LEU D 1 42 ? 80.707 122.080 90.383 1.00 71.48 69 LEU D CA 1
ATOM 6205 C C . LEU D 1 42 ? 80.534 121.140 91.568 1.00 71.58 69 LEU D C 1
ATOM 6206 O O . LEU D 1 42 ? 80.152 119.978 91.401 1.00 71.04 69 LEU D O 1
ATOM 6211 N N . ASN D 1 43 ? 80.807 121.630 92.780 1.00 71.56 70 ASN D N 1
ATOM 6212 C CA . ASN D 1 43 ? 80.624 120.805 93.970 1.00 71.68 70 ASN D CA 1
ATOM 6213 C C . ASN D 1 43 ? 79.157 120.463 94.194 1.00 71.93 70 ASN D C 1
ATOM 6214 O O . ASN D 1 43 ? 78.839 119.334 94.591 1.00 71.98 70 ASN D O 1
ATOM 6219 N N . GLN D 1 44 ? 78.256 121.416 93.947 1.00 72.09 71 GLN D N 1
ATOM 6220 C CA . GLN D 1 44 ? 76.828 121.138 94.070 1.00 72.68 71 GLN D CA 1
ATOM 6221 C C . GLN D 1 44 ? 76.397 120.053 93.091 1.00 72.82 71 GLN D C 1
ATOM 6222 O O . GLN D 1 44 ? 75.704 119.100 93.471 1.00 73.47 71 GLN D O 1
ATOM 6228 N N . ALA D 1 45 ? 76.800 120.179 91.824 1.00 72.76 72 ALA D N 1
ATOM 6229 C CA . ALA D 1 45 ? 76.461 119.158 90.839 1.00 72.74 72 ALA D CA 1
ATOM 6230 C C . ALA D 1 45 ? 77.075 117.811 91.195 1.00 72.71 72 ALA D C 1
ATOM 6231 O O . ALA D 1 45 ? 76.434 116.769 91.012 1.00 72.61 72 ALA D O 1
ATOM 6233 N N . LEU D 1 46 ? 78.301 117.811 91.723 1.00 72.86 73 LEU D N 1
ATOM 6234 C CA . LEU D 1 46 ? 78.956 116.560 92.087 1.00 72.71 73 LEU D CA 1
ATOM 6235 C C . LEU D 1 46 ? 78.221 115.860 93.221 1.00 72.81 73 LEU D C 1
ATOM 6236 O O . LEU D 1 46 ? 77.987 114.648 93.162 1.00 72.85 73 LEU D O 1
ATOM 6241 N N . LYS D 1 47 ? 77.839 116.605 94.262 1.00 72.80 74 LYS D N 1
ATOM 6242 C CA . LYS D 1 47 ? 77.131 115.976 95.372 1.00 73.42 74 LYS D CA 1
ATOM 6243 C C . LYS D 1 47 ? 75.721 115.558 94.968 1.00 73.57 74 LYS D C 1
ATOM 6244 O O . LYS D 1 47 ? 75.212 114.542 95.456 1.00 74.04 74 LYS D O 1
ATOM 6250 N N . THR D 1 48 ? 75.082 116.308 94.065 1.00 73.28 75 THR D N 1
ATOM 6251 C CA . THR D 1 48 ? 73.762 115.914 93.580 1.00 73.10 75 THR D CA 1
ATOM 6252 C C . THR D 1 48 ? 73.852 114.622 92.777 1.00 73.60 75 THR D C 1
ATOM 6253 O O . THR D 1 48 ? 73.012 113.724 92.918 1.00 73.28 75 THR D O 1
ATOM 6257 N N . PHE D 1 49 ? 74.879 114.499 91.932 1.00 74.06 76 PHE D N 1
ATOM 6258 C CA . PHE D 1 49 ? 75.047 113.284 91.142 1.00 74.78 76 PHE D CA 1
ATOM 6259 C C . PHE D 1 49 ? 75.458 112.102 92.013 1.00 76.13 76 PHE D C 1
ATOM 6260 O O . PHE D 1 49 ? 75.078 110.960 91.731 1.00 76.26 76 PHE D O 1
ATOM 6268 N N . GLU D 1 50 ? 76.234 112.354 93.071 1.00 77.97 77 GLU D N 1
ATOM 6269 C CA . GLU D 1 50 ? 76.597 111.283 93.991 1.00 79.23 77 GLU D CA 1
ATOM 6270 C C . GLU D 1 50 ? 75.394 110.808 94.794 1.00 79.40 77 GLU D C 1
ATOM 6271 O O . GLU D 1 50 ? 75.255 109.607 95.054 1.00 79.30 77 GLU D O 1
ATOM 6277 N N . GLU D 1 51 ? 74.511 111.726 95.184 1.00 80.11 78 GLU D N 1
ATOM 6278 C CA . GLU D 1 51 ? 73.292 111.381 95.902 1.00 80.76 78 GLU D CA 1
ATOM 6279 C C . GLU D 1 51 ? 72.176 110.921 94.972 1.00 80.12 78 GLU D C 1
ATOM 6280 O O . GLU D 1 51 ? 71.022 110.827 95.404 1.00 80.08 78 GLU D O 1
ATOM 6286 N N . ASP D 1 52 ? 72.491 110.633 93.709 1.00 79.74 79 ASP D N 1
ATOM 6287 C CA . ASP D 1 52 ? 71.498 110.158 92.757 1.00 79.54 79 ASP D CA 1
ATOM 6288 C C . ASP D 1 52 ? 71.666 108.656 92.575 1.00 79.03 79 ASP D C 1
ATOM 6289 O O . ASP D 1 52 ? 72.748 108.212 92.161 1.00 79.16 79 ASP D O 1
ATOM 6294 N N . PRO D 1 53 ? 70.650 107.842 92.869 1.00 78.75 80 PRO D N 1
ATOM 6295 C CA . PRO D 1 53 ? 70.819 106.385 92.734 1.00 78.50 80 PRO D CA 1
ATOM 6296 C C . PRO D 1 53 ? 70.981 105.920 91.296 1.00 78.25 80 PRO D C 1
ATOM 6297 O O . PRO D 1 53 ? 71.649 104.908 91.050 1.00 78.89 80 PRO D O 1
ATOM 6301 N N . ALA D 1 54 ? 70.387 106.631 90.336 1.00 77.53 81 ALA D N 1
ATOM 6302 C CA . ALA D 1 54 ? 70.462 106.208 88.943 1.00 76.74 81 ALA D CA 1
ATOM 6303 C C . ALA D 1 54 ? 71.825 106.481 88.320 1.00 76.02 81 ALA D C 1
ATOM 6304 O O . ALA D 1 54 ? 72.191 105.811 87.348 1.00 75.87 81 ALA D O 1
ATOM 6306 N N . VAL D 1 55 ? 72.581 107.436 88.852 1.00 74.88 82 VAL D N 1
ATOM 6307 C CA . VAL D 1 55 ? 73.880 107.801 88.300 1.00 74.21 82 VAL D CA 1
ATOM 6308 C C . VAL D 1 55 ? 74.948 106.908 88.917 1.00 73.83 82 VAL D C 1
ATOM 6309 O O . VAL D 1 55 ? 75.022 106.768 90.143 1.00 74.16 82 VAL D O 1
ATOM 6313 N N . GLY D 1 56 ? 75.772 106.300 88.067 1.00 73.36 83 GLY D N 1
ATOM 6314 C CA . GLY D 1 56 ? 76.843 105.442 88.532 1.00 73.24 83 GLY D CA 1
ATOM 6315 C C . GLY D 1 56 ? 78.220 105.954 88.164 1.00 73.32 83 GLY D C 1
ATOM 6316 O O . GLY D 1 56 ? 79.228 105.491 88.705 1.00 73.57 83 GLY D O 1
ATOM 6317 N N . ALA D 1 57 ? 78.274 106.912 87.242 1.00 73.28 84 ALA D N 1
ATOM 6318 C CA . ALA D 1 57 ? 79.536 107.490 86.806 1.00 73.02 84 ALA D CA 1
ATOM 6319 C C . ALA D 1 57 ? 79.301 108.932 86.382 1.00 73.13 84 ALA D C 1
ATOM 6320 O O . ALA D 1 57 ? 78.209 109.293 85.935 1.00 73.35 84 ALA D O 1
ATOM 6322 N N . ILE D 1 58 ? 80.338 109.752 86.529 1.00 72.98 85 ILE D N 1
ATOM 6323 C CA . ILE D 1 58 ? 80.278 111.177 86.225 1.00 72.32 85 ILE D CA 1
ATOM 6324 C C . ILE D 1 58 ? 81.319 111.486 85.159 1.00 71.84 85 ILE D C 1
ATOM 6325 O O . ILE D 1 58 ? 82.437 110.960 85.206 1.00 71.52 85 ILE D O 1
ATOM 6330 N N . VAL D 1 59 ? 80.950 112.330 84.199 1.00 71.24 86 VAL D N 1
ATOM 6331 C CA . VAL D 1 59 ? 81.857 112.793 83.155 1.00 70.81 86 VAL D CA 1
ATOM 6332 C C . VAL D 1 59 ? 82.030 114.296 83.320 1.00 70.80 86 VAL D C 1
ATOM 6333 O O . VAL D 1 59 ? 81.053 115.053 83.257 1.00 70.82 86 VAL D O 1
ATOM 6337 N N . LEU D 1 60 ? 83.270 114.728 83.532 1.00 71.11 87 LEU D N 1
ATOM 6338 C CA . LEU D 1 60 ? 83.600 116.136 83.713 1.00 71.95 87 LEU D CA 1
ATOM 6339 C C . LEU D 1 60 ? 84.291 116.644 82.455 1.00 72.54 87 LEU D C 1
ATOM 6340 O O . LEU D 1 60 ? 85.295 116.071 82.019 1.00 71.90 87 LEU D O 1
ATOM 6345 N N . THR D 1 61 ? 83.753 117.716 81.877 1.00 73.59 88 THR D N 1
ATOM 6346 C CA . THR D 1 61 ? 84.310 118.286 80.661 1.00 75.03 88 THR D CA 1
ATOM 6347 C C . THR D 1 61 ? 84.060 119.787 80.653 1.00 75.52 88 THR D C 1
ATOM 6348 O O . THR D 1 61 ? 83.262 120.309 81.435 1.00 75.88 88 THR D O 1
ATOM 6352 N N . GLY D 1 62 ? 84.762 120.476 79.757 1.00 76.16 89 GLY D N 1
ATOM 6353 C CA . GLY D 1 62 ? 84.580 121.903 79.587 1.00 76.71 89 GLY D CA 1
ATOM 6354 C C . GLY D 1 62 ? 84.145 122.263 78.182 1.00 77.25 89 GLY D C 1
ATOM 6355 O O . GLY D 1 62 ? 83.080 121.836 77.726 1.00 77.59 89 GLY D O 1
ATOM 6356 N N . GLY D 1 63 ? 84.963 123.050 77.485 1.00 77.88 90 GLY D N 1
ATOM 6357 C CA . GLY D 1 63 ? 84.712 123.415 76.111 1.00 78.19 90 GLY D CA 1
ATOM 6358 C C . GLY D 1 63 ? 85.586 122.635 75.141 1.00 78.64 90 GLY D C 1
ATOM 6359 O O . GLY D 1 63 ? 86.492 121.896 75.518 1.00 78.10 90 GLY D O 1
ATOM 6360 N N . ASP D 1 64 ? 85.285 122.822 73.854 1.00 79.50 91 ASP D N 1
ATOM 6361 C CA . ASP D 1 64 ? 86.048 122.138 72.815 1.00 80.47 91 ASP D CA 1
ATOM 6362 C C . ASP D 1 64 ? 87.444 122.731 72.672 1.00 80.73 91 ASP D C 1
ATOM 6363 O O . ASP D 1 64 ? 88.397 122.015 72.344 1.00 80.96 91 ASP D O 1
ATOM 6368 N N . LYS D 1 65 ? 87.586 124.033 72.912 1.00 80.75 92 LYS D N 1
ATOM 6369 C CA . LYS D 1 65 ? 88.870 124.705 72.780 1.00 81.11 92 LYS D CA 1
ATOM 6370 C C . LYS D 1 65 ? 89.573 124.931 74.112 1.00 80.93 92 LYS D C 1
ATOM 6371 O O . LYS D 1 65 ? 90.748 125.316 74.114 1.00 81.15 92 LYS D O 1
ATOM 6377 N N . ALA D 1 66 ? 88.895 124.704 75.235 1.00 80.80 93 ALA D N 1
ATOM 6378 C CA . ALA D 1 66 ? 89.500 124.924 76.543 1.00 80.71 93 ALA D CA 1
ATOM 6379 C C . ALA D 1 66 ? 88.742 124.122 77.589 1.00 80.81 93 ALA D C 1
ATOM 6380 O O . ALA D 1 66 ? 87.525 124.277 77.728 1.00 81.06 93 ALA D O 1
ATOM 6382 N N . PHE D 1 67 ? 89.462 123.272 78.322 1.00 80.75 94 PHE D N 1
ATOM 6383 C CA . PHE D 1 67 ? 88.858 122.544 79.438 1.00 80.56 94 PHE D CA 1
ATOM 6384 C C . PHE D 1 67 ? 88.767 123.442 80.668 1.00 81.02 94 PHE D C 1
ATOM 6385 O O . PHE D 1 67 ? 87.677 123.696 81.189 1.00 80.72 94 PHE D O 1
ATOM 6393 N N . ALA D 1 68 ? 89.915 123.924 81.146 1.00 81.71 95 ALA D N 1
ATOM 6394 C CA . ALA D 1 68 ? 89.972 124.892 82.235 1.00 82.46 95 ALA D CA 1
ATOM 6395 C C . ALA D 1 68 ? 91.338 125.569 82.248 1.00 83.25 95 ALA D C 1
ATOM 6396 O O . ALA D 1 68 ? 92.364 124.903 82.416 1.00 83.05 95 ALA D O 1
ATOM 6398 N N . ALA D 1 69 ? 91.363 126.891 82.073 1.00 84.51 96 ALA D N 1
ATOM 6399 C CA . ALA D 1 69 ? 92.605 127.636 81.923 1.00 85.18 96 ALA D CA 1
ATOM 6400 C C . ALA D 1 69 ? 93.138 128.184 83.244 1.00 85.79 96 ALA D C 1
ATOM 6401 O O . ALA D 1 69 ? 93.906 129.153 83.235 1.00 86.24 96 ALA D O 1
ATOM 6403 N N . GLY D 1 70 ? 92.755 127.596 84.366 1.00 86.42 97 GLY D N 1
ATOM 6404 C CA . GLY D 1 70 ? 93.284 128.004 85.648 1.00 87.16 97 GLY D CA 1
ATOM 6405 C C . GLY D 1 70 ? 92.348 128.956 86.378 1.00 87.76 97 GLY D C 1
ATOM 6406 O O . GLY D 1 70 ? 91.345 129.435 85.841 1.00 88.20 97 GLY D O 1
ATOM 6407 N N . ALA D 1 71 ? 92.696 129.227 87.633 1.00 88.04 98 ALA D N 1
ATOM 6408 C CA . ALA D 1 71 ? 91.889 130.095 88.475 1.00 88.16 98 ALA D CA 1
ATOM 6409 C C . ALA D 1 71 ? 92.057 131.558 88.074 1.00 88.47 98 ALA D C 1
ATOM 6410 O O . ALA D 1 71 ? 92.963 131.930 87.322 1.00 88.61 98 ALA D O 1
ATOM 6412 N N . ASP D 1 72 ? 91.160 132.393 88.593 1.00 88.60 99 ASP D N 1
ATOM 6413 C CA . ASP D 1 72 ? 91.236 133.828 88.353 1.00 88.66 99 ASP D CA 1
ATOM 6414 C C . ASP D 1 72 ? 92.341 134.442 89.201 1.00 88.42 99 ASP D C 1
ATOM 6415 O O . ASP D 1 72 ? 92.322 134.340 90.432 1.00 88.36 99 ASP D O 1
ATOM 6420 N N . ILE D 1 73 ? 93.307 135.080 88.539 1.00 88.14 100 ILE D N 1
ATOM 6421 C CA . ILE D 1 73 ? 94.430 135.670 89.260 1.00 87.90 100 ILE D CA 1
ATOM 6422 C C . ILE D 1 73 ? 94.008 136.941 89.991 1.00 87.81 100 ILE D C 1
ATOM 6423 O O . ILE D 1 73 ? 94.591 137.288 91.026 1.00 87.96 100 ILE D O 1
ATOM 6428 N N . LYS D 1 74 ? 92.998 137.650 89.479 1.00 87.66 101 LYS D N 1
ATOM 6429 C CA . LYS D 1 74 ? 92.535 138.867 90.139 1.00 87.52 101 LYS D CA 1
ATOM 6430 C C . LYS D 1 74 ? 92.009 138.575 91.539 1.00 87.23 101 LYS D C 1
ATOM 6431 O O . LYS D 1 74 ? 92.175 139.390 92.455 1.00 87.12 101 LYS D O 1
ATOM 6437 N N . GLU D 1 75 ? 91.371 137.417 91.726 1.00 86.79 102 GLU D N 1
ATOM 6438 C CA . GLU D 1 75 ? 90.849 137.063 93.041 1.00 86.58 102 GLU D CA 1
ATOM 6439 C C . GLU D 1 75 ? 91.967 136.777 94.034 1.00 85.99 102 GLU D C 1
ATOM 6440 O O . GLU D 1 75 ? 91.788 136.964 95.243 1.00 85.97 102 GLU D O 1
ATOM 6446 N N . MET D 1 76 ? 93.122 136.327 93.548 1.00 85.24 103 MET D N 1
ATOM 6447 C CA . MET D 1 76 ? 94.245 135.964 94.400 1.00 84.53 103 MET D CA 1
ATOM 6448 C C . MET D 1 76 ? 95.388 136.967 94.346 1.00 83.91 103 MET D C 1
ATOM 6449 O O . MET D 1 76 ? 96.459 136.695 94.899 1.00 83.93 103 MET D O 1
ATOM 6454 N N . GLN D 1 77 ? 95.192 138.119 93.700 1.00 83.03 104 GLN D N 1
ATOM 6455 C CA . GLN D 1 77 ? 96.268 139.101 93.596 1.00 82.41 104 GLN D CA 1
ATOM 6456 C C . GLN D 1 77 ? 96.507 139.809 94.924 1.00 81.80 104 GLN D C 1
ATOM 6457 O O . GLN D 1 77 ? 97.651 139.917 95.382 1.00 81.47 104 GLN D O 1
ATOM 6463 N N . ASN D 1 78 ? 95.442 140.298 95.559 1.00 81.38 105 ASN D N 1
ATOM 6464 C CA . ASN D 1 78 ? 95.547 141.059 96.796 1.00 81.15 105 ASN D CA 1
ATOM 6465 C C . ASN D 1 78 ? 95.504 140.179 98.041 1.00 80.72 105 ASN D C 1
ATOM 6466 O O . ASN D 1 78 ? 95.142 140.664 99.119 1.00 80.72 105 ASN D O 1
ATOM 6471 N N . LEU D 1 79 ? 95.863 138.904 97.919 1.00 80.21 106 LEU D N 1
ATOM 6472 C CA . LEU D 1 79 ? 95.863 137.992 99.052 1.00 79.75 106 LEU D CA 1
ATOM 6473 C C . LEU D 1 79 ? 97.253 137.909 99.667 1.00 79.52 106 LEU D C 1
ATOM 6474 O O . LEU D 1 79 ? 98.257 137.813 98.955 1.00 79.24 106 LEU D O 1
ATOM 6479 N N . SER D 1 80 ? 97.304 137.954 100.994 1.00 79.55 107 SER D N 1
ATOM 6480 C CA . SER D 1 80 ? 98.557 137.847 101.723 1.00 79.62 107 SER D CA 1
ATOM 6481 C C . SER D 1 80 ? 98.790 136.408 102.175 1.00 79.81 107 SER D C 1
ATOM 6482 O O . SER D 1 80 ? 97.991 135.506 101.914 1.00 79.74 107 SER D O 1
ATOM 6485 N N . PHE D 1 81 ? 99.912 136.198 102.868 1.00 79.93 108 PHE D N 1
ATOM 6486 C CA . PHE D 1 81 ? 100.231 134.862 103.360 1.00 80.19 108 PHE D CA 1
ATOM 6487 C C . PHE D 1 81 ? 99.314 134.463 104.508 1.00 80.46 108 PHE D C 1
ATOM 6488 O O . PHE D 1 81 ? 98.862 133.313 104.580 1.00 80.05 108 PHE D O 1
ATOM 6496 N N . GLN D 1 82 ? 99.030 135.397 105.418 1.00 80.97 109 GLN D N 1
ATOM 6497 C CA . GLN D 1 82 ? 98.158 135.088 106.546 1.00 81.44 109 GLN D CA 1
ATOM 6498 C C . GLN D 1 82 ? 96.739 134.786 106.082 1.00 82.04 109 GLN D C 1
ATOM 6499 O O . GLN D 1 82 ? 96.093 133.871 106.603 1.00 82.24 109 GLN D O 1
ATOM 6505 N N . ASP D 1 83 ? 96.213 135.563 105.155 1.00 82.67 110 ASP D N 1
ATOM 6506 C CA . ASP D 1 83 ? 94.882 135.284 104.585 1.00 83.11 110 ASP D CA 1
ATOM 6507 C C . ASP D 1 83 ? 94.734 133.934 103.854 1.00 83.47 110 ASP D C 1
ATOM 6508 O O . ASP D 1 83 ? 93.641 133.430 103.765 1.00 83.69 110 ASP D O 1
ATOM 6513 N N . CYS D 1 84 ? 95.807 133.393 103.287 1.00 83.92 111 CYS D N 1
ATOM 6514 C CA . CYS D 1 84 ? 95.793 132.071 102.665 1.00 84.12 111 CYS D CA 1
ATOM 6515 C C . CYS D 1 84 ? 95.757 130.995 103.689 1.00 84.53 111 CYS D C 1
ATOM 6516 O O . CYS D 1 84 ? 94.874 130.200 103.684 1.00 84.56 111 CYS D O 1
ATOM 6519 N N . TYR D 1 85 ? 96.707 130.981 104.589 1.00 85.11 112 TYR D N 1
ATOM 6520 C CA . TYR D 1 85 ? 96.841 129.936 105.592 1.00 85.49 112 TYR D CA 1
ATOM 6521 C C . TYR D 1 85 ? 95.647 129.859 106.471 1.00 85.76 112 TYR D C 1
ATOM 6522 O O . TYR D 1 85 ? 95.008 128.842 106.581 1.00 85.64 112 TYR D O 1
ATOM 6531 N N . SER D 1 86 ? 95.358 130.946 107.109 1.00 86.18 113 SER D N 1
ATOM 6532 C CA . SER D 1 86 ? 94.247 131.011 107.928 1.00 86.67 113 SER D CA 1
ATOM 6533 C C . SER D 1 86 ? 93.272 131.150 106.851 1.00 87.15 113 SER D C 1
ATOM 6534 O O . SER D 1 86 ? 93.558 131.885 105.982 1.00 87.32 113 SER D O 1
ATOM 6537 N N . SER D 1 87 ? 92.134 130.486 106.896 1.00 87.65 114 SER D N 1
ATOM 6538 C CA . SER D 1 87 ? 91.118 130.482 105.786 1.00 87.90 114 SER D CA 1
ATOM 6539 C C . SER D 1 87 ? 91.323 129.440 104.711 1.00 87.92 114 SER D C 1
ATOM 6540 O O . SER D 1 87 ? 90.395 129.122 103.994 1.00 87.78 114 SER D O 1
ATOM 6543 N N . LYS D 1 88 ? 92.500 128.871 104.659 1.00 88.26 115 LYS D N 1
ATOM 6544 C CA . LYS D 1 88 ? 92.845 127.852 103.685 1.00 88.52 115 LYS D CA 1
ATOM 6545 C C . LYS D 1 88 ? 92.381 128.039 102.269 1.00 88.72 115 LYS D C 1
ATOM 6546 O O . LYS D 1 88 ? 91.465 127.387 101.825 1.00 88.91 115 LYS D O 1
ATOM 6552 N N . PHE D 1 89 ? 93.033 128.934 101.562 1.00 88.91 116 PHE D N 1
ATOM 6553 C CA . PHE D 1 89 ? 92.721 129.218 100.187 1.00 88.93 116 PHE D CA 1
ATOM 6554 C C . PHE D 1 89 ? 92.704 127.983 99.277 1.00 88.71 116 PHE D C 1
ATOM 6555 O O . PHE D 1 89 ? 93.589 127.145 99.357 1.00 88.45 116 PHE D O 1
ATOM 6563 N N . LEU D 1 90 ? 91.680 127.884 98.434 1.00 88.70 117 LEU D N 1
ATOM 6564 C CA . LEU D 1 90 ? 91.534 126.761 97.507 1.00 88.81 117 LEU D CA 1
ATOM 6565 C C . LEU D 1 90 ? 91.165 125.517 98.257 1.00 88.91 117 LEU D C 1
ATOM 6566 O O . LEU D 1 90 ? 91.489 124.439 97.814 1.00 88.74 117 LEU D O 1
ATOM 6571 N N . LYS D 1 91 ? 90.468 125.671 99.386 1.00 89.09 118 LYS D N 1
ATOM 6572 C CA . LYS D 1 91 ? 90.195 124.441 100.119 1.00 89.29 118 LYS D CA 1
ATOM 6573 C C . LYS D 1 91 ? 89.042 123.639 99.534 1.00 89.25 118 LYS D C 1
ATOM 6574 O O . LYS D 1 91 ? 88.987 122.421 99.733 1.00 89.19 118 LYS D O 1
ATOM 6580 N N . HIS D 1 92 ? 88.120 124.289 98.821 1.00 89.34 119 HIS D N 1
ATOM 6581 C CA . HIS D 1 92 ? 87.012 123.593 98.179 1.00 89.47 119 HIS D CA 1
ATOM 6582 C C . HIS D 1 92 ? 87.396 122.985 96.838 1.00 89.51 119 HIS D C 1
ATOM 6583 O O . HIS D 1 92 ? 86.526 122.424 96.162 1.00 89.82 119 HIS D O 1
ATOM 6590 N N . TRP D 1 93 ? 88.663 123.078 96.441 1.00 89.65 120 TRP D N 1
ATOM 6591 C CA . TRP D 1 93 ? 89.116 122.574 95.151 1.00 89.81 120 TRP D CA 1
ATOM 6592 C C . TRP D 1 93 ? 89.326 121.066 95.136 1.00 89.98 120 TRP D C 1
ATOM 6593 O O . TRP D 1 93 ? 89.501 120.497 94.054 1.00 90.04 120 TRP D O 1
ATOM 6604 N N . ASP D 1 94 ? 89.313 120.406 96.296 1.00 90.20 121 ASP D N 1
ATOM 6605 C CA . ASP D 1 94 ? 89.578 118.974 96.378 1.00 90.51 121 ASP D CA 1
ATOM 6606 C C . ASP D 1 94 ? 88.330 118.175 96.739 1.00 90.28 121 ASP D C 1
ATOM 6607 O O . ASP D 1 94 ? 88.442 117.058 97.253 1.00 89.74 121 ASP D O 1
ATOM 6612 N N . HIS D 1 95 ? 87.141 118.725 96.482 1.00 90.18 122 HIS D N 1
ATOM 6613 C CA . HIS D 1 95 ? 85.915 117.967 96.696 1.00 90.16 122 HIS D CA 1
ATOM 6614 C C . HIS D 1 95 ? 85.754 116.842 95.683 1.00 89.59 122 HIS D C 1
ATOM 6615 O O . HIS D 1 95 ? 84.984 115.907 95.929 1.00 89.83 122 HIS D O 1
ATOM 6622 N N . LEU D 1 96 ? 86.461 116.912 94.552 1.00 88.79 123 LEU D N 1
ATOM 6623 C CA . LEU D 1 96 ? 86.389 115.843 93.562 1.00 88.66 123 LEU D CA 1
ATOM 6624 C C . LEU D 1 96 ? 87.100 114.584 94.042 1.00 88.23 123 LEU D C 1
ATOM 6625 O O . LEU D 1 96 ? 86.741 113.476 93.627 1.00 89.03 123 LEU D O 1
ATOM 6630 N N . THR D 1 97 ? 88.101 114.730 94.910 1.00 87.11 124 THR D N 1
ATOM 6631 C CA . THR D 1 97 ? 88.824 113.581 95.441 1.00 86.40 124 THR D CA 1
ATOM 6632 C C . THR D 1 97 ? 88.023 112.804 96.477 1.00 85.65 124 THR D C 1
ATOM 6633 O O . THR D 1 97 ? 88.380 111.660 96.779 1.00 85.91 124 THR D O 1
ATOM 6637 N N . GLN D 1 98 ? 86.958 113.389 97.024 1.00 84.75 125 GLN D N 1
ATOM 6638 C CA . GLN D 1 98 ? 86.107 112.710 97.990 1.00 84.16 125 GLN D CA 1
ATOM 6639 C C . GLN D 1 98 ? 84.920 112.007 97.346 1.00 83.67 125 GLN D C 1
ATOM 6640 O O . GLN D 1 98 ? 84.153 111.347 98.056 1.00 83.57 125 GLN D O 1
ATOM 6646 N N . VAL D 1 99 ? 84.749 112.133 96.029 1.00 83.09 126 VAL D N 1
ATOM 6647 C CA . VAL D 1 99 ? 83.639 111.480 95.349 1.00 82.88 126 VAL D CA 1
ATOM 6648 C C . VAL D 1 99 ? 83.886 109.978 95.293 1.00 82.55 126 VAL D C 1
ATOM 6649 O O . VAL D 1 99 ? 84.986 109.520 94.955 1.00 82.64 126 VAL D O 1
ATOM 6653 N N . LYS D 1 100 ? 82.857 109.201 95.628 1.00 82.03 127 LYS D N 1
ATOM 6654 C CA . LYS D 1 100 ? 82.960 107.748 95.603 1.00 81.81 127 LYS D CA 1
ATOM 6655 C C . LYS D 1 100 ? 82.759 107.168 94.210 1.00 80.79 127 LYS D C 1
ATOM 6656 O O . LYS D 1 100 ? 83.391 106.161 93.870 1.00 81.11 127 LYS D O 1
ATOM 6662 N N . LYS D 1 101 ? 81.898 107.778 93.400 1.00 78.97 128 LYS D N 1
ATOM 6663 C CA . LYS D 1 101 ? 81.672 107.289 92.052 1.00 77.69 128 LYS D CA 1
ATOM 6664 C C . LYS D 1 101 ? 82.802 107.745 91.128 1.00 77.10 128 LYS D C 1
ATOM 6665 O O . LYS D 1 101 ? 83.406 108.799 91.345 1.00 76.65 128 LYS D O 1
ATOM 6671 N N . PRO D 1 102 ? 83.111 106.963 90.093 1.00 76.34 129 PRO D N 1
ATOM 6672 C CA . PRO D 1 102 ? 84.197 107.347 89.184 1.00 75.76 129 PRO D CA 1
ATOM 6673 C C . PRO D 1 102 ? 83.856 108.605 88.402 1.00 75.51 129 PRO D C 1
ATOM 6674 O O . PRO D 1 102 ? 82.710 108.822 88.003 1.00 75.60 129 PRO D O 1
ATOM 6678 N N . VAL D 1 103 ? 84.871 109.437 88.187 1.00 74.93 130 VAL D N 1
ATOM 6679 C CA . VAL D 1 103 ? 84.739 110.679 87.436 1.00 74.23 130 VAL D CA 1
ATOM 6680 C C . VAL D 1 103 ? 85.704 110.620 86.261 1.00 73.92 130 VAL D C 1
ATOM 6681 O O . VAL D 1 103 ? 86.924 110.549 86.457 1.00 73.45 130 VAL D O 1
ATOM 6685 N N . ILE D 1 104 ? 85.161 110.645 85.048 1.00 73.69 131 ILE D N 1
ATOM 6686 C CA . ILE D 1 104 ? 85.953 110.582 83.825 1.00 73.41 131 ILE D CA 1
ATOM 6687 C C . ILE D 1 104 ? 86.127 111.998 83.296 1.00 73.57 131 ILE D C 1
ATOM 6688 O O . ILE D 1 104 ? 85.142 112.704 83.049 1.00 73.62 131 ILE D O 1
ATOM 6693 N N . ALA D 1 105 ? 87.379 112.415 83.122 1.00 73.62 132 ALA D N 1
ATOM 6694 C CA . ALA D 1 105 ? 87.678 113.757 82.642 1.00 73.84 132 ALA D CA 1
ATOM 6695 C C . ALA D 1 105 ? 87.796 113.748 81.123 1.00 73.71 132 ALA D C 1
ATOM 6696 O O . ALA D 1 105 ? 88.631 113.030 80.563 1.00 73.97 132 ALA D O 1
ATOM 6698 N N . ALA D 1 106 ? 86.962 114.543 80.460 1.00 73.42 133 ALA D N 1
ATOM 6699 C CA . ALA D 1 106 ? 87.007 114.718 79.010 1.00 73.06 133 ALA D CA 1
ATOM 6700 C C . ALA D 1 106 ? 87.662 116.072 78.747 1.00 72.97 133 ALA D C 1
ATOM 6701 O O . ALA D 1 106 ? 86.994 117.105 78.695 1.00 73.22 133 ALA D O 1
ATOM 6703 N N . VAL D 1 107 ? 88.983 116.056 78.580 1.00 72.95 134 VAL D N 1
ATOM 6704 C CA . VAL D 1 107 ? 89.772 117.277 78.455 1.00 72.65 134 VAL D CA 1
ATOM 6705 C C . VAL D 1 107 ? 89.897 117.602 76.970 1.00 72.89 134 VAL D C 1
ATOM 6706 O O . VAL D 1 107 ? 90.553 116.884 76.214 1.00 73.10 134 VAL D O 1
ATOM 6710 N N . ASN D 1 108 ? 89.262 118.692 76.553 1.00 73.06 135 ASN D N 1
ATOM 6711 C CA . ASN D 1 108 ? 89.380 119.203 75.196 1.00 72.84 135 ASN D CA 1
ATOM 6712 C C . ASN D 1 108 ? 89.960 120.610 75.224 1.00 72.47 135 ASN D C 1
ATOM 6713 O O . ASN D 1 108 ? 89.442 121.494 75.914 1.00 72.26 135 ASN D O 1
ATOM 6718 N N . GLY D 1 109 ? 91.037 120.813 74.470 1.00 72.26 136 GLY D N 1
ATOM 6719 C CA . GLY D 1 109 ? 91.637 122.135 74.403 1.00 72.24 136 GLY D CA 1
ATOM 6720 C C . GLY D 1 109 ? 92.653 122.356 75.508 1.00 72.13 136 GLY D C 1
ATOM 6721 O O . GLY D 1 109 ? 93.481 121.490 75.813 1.00 71.74 136 GLY D O 1
ATOM 6722 N N . TYR D 1 110 ? 92.589 123.536 76.120 1.00 72.48 137 TYR D N 1
ATOM 6723 C CA . TYR D 1 110 ? 93.575 123.945 77.112 1.00 72.82 137 TYR D CA 1
ATOM 6724 C C . TYR D 1 110 ? 93.187 123.427 78.492 1.00 72.79 137 TYR D C 1
ATOM 6725 O O . TYR D 1 110 ? 92.044 123.598 78.930 1.00 72.41 137 TYR D O 1
ATOM 6734 N N . ALA D 1 111 ? 94.139 122.793 79.173 1.00 73.12 138 ALA D N 1
ATOM 6735 C CA . ALA D 1 111 ? 94.012 122.399 80.575 1.00 73.22 138 ALA D CA 1
ATOM 6736 C C . ALA D 1 111 ? 95.265 122.899 81.287 1.00 73.44 138 ALA D C 1
ATOM 6737 O O . ALA D 1 111 ? 96.248 122.169 81.435 1.00 73.35 138 ALA D O 1
ATOM 6739 N N . PHE D 1 112 ? 95.224 124.153 81.728 1.00 73.73 139 PHE D N 1
ATOM 6740 C CA . PHE D 1 112 ? 96.388 124.835 82.274 1.00 74.22 139 PHE D CA 1
ATOM 6741 C C . PHE D 1 112 ? 96.155 125.196 83.735 1.00 74.47 139 PHE D C 1
ATOM 6742 O O . PHE D 1 112 ? 95.056 125.614 84.114 1.00 74.58 139 PHE D O 1
ATOM 6750 N N . GLY D 1 113 ? 97.197 125.035 84.547 1.00 74.54 140 GLY D N 1
ATOM 6751 C CA . GLY D 1 113 ? 97.138 125.398 85.949 1.00 74.57 140 GLY D CA 1
ATOM 6752 C C . GLY D 1 113 ? 96.130 124.595 86.744 1.00 74.70 140 GLY D C 1
ATOM 6753 O O . GLY D 1 113 ? 96.316 123.395 86.966 1.00 74.55 140 GLY D O 1
ATOM 6754 N N . GLY D 1 114 ? 95.054 125.253 87.180 1.00 75.02 141 GLY D N 1
ATOM 6755 C CA . GLY D 1 114 ? 94.022 124.557 87.927 1.00 74.94 141 GLY D CA 1
ATOM 6756 C C . GLY D 1 114 ? 93.294 123.510 87.109 1.00 75.16 141 GLY D C 1
ATOM 6757 O O . GLY D 1 114 ? 92.771 122.539 87.663 1.00 75.09 141 GLY D O 1
ATOM 6758 N N . GLY D 1 115 ? 93.249 123.687 85.787 1.00 75.28 142 GLY D N 1
ATOM 6759 C CA . GLY D 1 115 ? 92.577 122.712 84.945 1.00 75.64 142 GLY D CA 1
ATOM 6760 C C . GLY D 1 115 ? 93.277 121.368 84.931 1.00 75.94 142 GLY D C 1
ATOM 6761 O O . GLY D 1 115 ? 92.635 120.321 85.047 1.00 75.73 142 GLY D O 1
ATOM 6762 N N . CYS D 1 116 ? 94.604 121.377 84.789 1.00 76.52 143 CYS D N 1
ATOM 6763 C CA . CYS D 1 116 ? 95.356 120.128 84.825 1.00 76.75 143 CYS D CA 1
ATOM 6764 C C . CYS D 1 116 ? 95.266 119.473 86.198 1.00 77.09 143 CYS D C 1
ATOM 6765 O O . CYS D 1 116 ? 95.222 118.242 86.302 1.00 76.39 143 CYS D O 1
ATOM 6768 N N . GLU D 1 117 ? 95.228 120.279 87.261 1.00 77.69 144 GLU D N 1
ATOM 6769 C CA . GLU D 1 117 ? 95.095 119.725 88.604 1.00 78.50 144 GLU D CA 1
ATOM 6770 C C . GLU D 1 117 ? 93.728 119.084 88.803 1.00 78.66 144 GLU D C 1
ATOM 6771 O O . GLU D 1 117 ? 93.615 118.028 89.437 1.00 78.15 144 GLU D O 1
ATOM 6777 N N . LEU D 1 118 ? 92.676 119.709 88.270 1.00 79.08 145 LEU D N 1
ATOM 6778 C CA . LEU D 1 118 ? 91.339 119.134 88.378 1.00 79.22 145 LEU D CA 1
ATOM 6779 C C . LEU D 1 118 ? 91.216 117.874 87.528 1.00 79.37 145 LEU D C 1
ATOM 6780 O O . LEU D 1 118 ? 90.522 116.923 87.905 1.00 79.35 145 LEU D O 1
ATOM 6785 N N . ALA D 1 119 ? 91.885 117.853 86.372 1.00 79.36 146 ALA D N 1
ATOM 6786 C CA . ALA D 1 119 ? 91.842 116.671 85.517 1.00 79.30 146 ALA D CA 1
ATOM 6787 C C . ALA D 1 119 ? 92.593 115.505 86.147 1.00 79.40 146 ALA D C 1
ATOM 6788 O O . ALA D 1 119 ? 92.119 114.363 86.117 1.00 79.57 146 ALA D O 1
ATOM 6790 N N . MET D 1 120 ? 93.767 115.773 86.727 1.00 79.59 147 MET D N 1
ATOM 6791 C CA . MET D 1 120 ? 94.554 114.714 87.348 1.00 79.72 147 MET D CA 1
ATOM 6792 C C . MET D 1 120 ? 93.872 114.126 88.576 1.00 78.99 147 MET D C 1
ATOM 6793 O O . MET D 1 120 ? 94.153 112.978 88.935 1.00 78.57 147 MET D O 1
ATOM 6798 N N . MET D 1 121 ? 92.986 114.882 89.226 1.00 78.68 148 MET D N 1
ATOM 6799 C CA . MET D 1 121 ? 92.244 114.356 90.364 1.00 78.39 148 MET D CA 1
ATOM 6800 C C . MET D 1 121 ? 91.175 113.356 89.947 1.00 77.98 148 MET D C 1
ATOM 6801 O O . MET D 1 121 ? 90.706 112.583 90.790 1.00 78.34 148 MET D O 1
ATOM 6806 N N . CYS D 1 122 ? 90.781 113.354 88.677 1.00 77.83 149 CYS D N 1
ATOM 6807 C CA . CYS D 1 122 ? 89.824 112.373 88.189 1.00 77.73 149 CYS D CA 1
ATOM 6808 C C . CYS D 1 122 ? 90.481 111.003 88.068 1.00 77.70 149 CYS D C 1
ATOM 6809 O O . CYS D 1 122 ? 91.707 110.879 87.996 1.00 77.75 149 CYS D O 1
ATOM 6812 N N . ASP D 1 123 ? 89.646 109.963 88.049 1.00 77.63 150 ASP D N 1
ATOM 6813 C CA . ASP D 1 123 ? 90.165 108.603 87.953 1.00 77.25 150 ASP D CA 1
ATOM 6814 C C . ASP D 1 123 ? 90.677 108.307 86.549 1.00 76.20 150 ASP D C 1
ATOM 6815 O O . ASP D 1 123 ? 91.783 107.781 86.378 1.00 75.47 150 ASP D O 1
ATOM 6820 N N . ILE D 1 124 ? 89.887 108.639 85.530 1.00 75.65 151 ILE D N 1
ATOM 6821 C CA . ILE D 1 124 ? 90.253 108.415 84.138 1.00 75.00 151 ILE D CA 1
ATOM 6822 C C . ILE D 1 124 ? 90.221 109.749 83.408 1.00 74.85 151 ILE D C 1
ATOM 6823 O O . ILE D 1 124 ? 89.282 110.536 83.574 1.00 74.29 151 ILE D O 1
ATOM 6828 N N . ILE D 1 125 ? 91.249 110.004 82.602 1.00 75.11 152 ILE D N 1
ATOM 6829 C CA . ILE D 1 125 ? 91.380 111.246 81.850 1.00 74.96 152 ILE D CA 1
ATOM 6830 C C . ILE D 1 125 ? 91.325 110.919 80.365 1.00 75.03 152 ILE D C 1
ATOM 6831 O O . ILE D 1 125 ? 92.153 110.149 79.860 1.00 75.21 152 ILE D O 1
ATOM 6836 N N . TYR D 1 126 ? 90.354 111.501 79.668 1.00 75.09 153 TYR D N 1
ATOM 6837 C CA . TYR D 1 126 ? 90.212 111.354 78.226 1.00 75.72 153 TYR D CA 1
ATOM 6838 C C . TYR D 1 126 ? 90.535 112.684 77.560 1.00 76.01 153 TYR D C 1
ATOM 6839 O O . TYR D 1 126 ? 89.904 113.702 77.863 1.00 76.06 153 TYR D O 1
ATOM 6848 N N . ALA D 1 127 ? 91.513 112.673 76.658 1.00 76.17 154 ALA D N 1
ATOM 6849 C CA . ALA D 1 127 ? 91.996 113.884 76.014 1.00 76.21 154 ALA D CA 1
ATOM 6850 C C . ALA D 1 127 ? 91.716 113.838 74.518 1.00 76.56 154 ALA D C 1
ATOM 6851 O O . ALA D 1 127 ? 91.658 112.765 73.911 1.00 76.54 154 ALA D O 1
ATOM 6853 N N . GLY D 1 128 ? 91.542 115.023 73.930 1.00 77.03 155 GLY D N 1
ATOM 6854 C CA . GLY D 1 128 ? 91.308 115.116 72.507 1.00 77.21 155 GLY D CA 1
ATOM 6855 C C . GLY D 1 128 ? 92.594 115.143 71.703 1.00 77.59 155 GLY D C 1
ATOM 6856 O O . GLY D 1 128 ? 93.693 114.964 72.224 1.00 77.85 155 GLY D O 1
ATOM 6857 N N . GLU D 1 129 ? 92.440 115.368 70.396 1.00 78.20 156 GLU D N 1
ATOM 6858 C CA . GLU D 1 129 ? 93.605 115.438 69.519 1.00 78.55 156 GLU D CA 1
ATOM 6859 C C . GLU D 1 129 ? 94.445 116.675 69.811 1.00 77.95 156 GLU D C 1
ATOM 6860 O O . GLU D 1 129 ? 95.679 116.604 69.844 1.00 77.87 156 GLU D O 1
ATOM 6866 N N . LYS D 1 130 ? 93.796 117.817 70.025 1.00 77.47 157 LYS D N 1
ATOM 6867 C CA . LYS D 1 130 ? 94.486 119.075 70.274 1.00 77.25 157 LYS D CA 1
ATOM 6868 C C . LYS D 1 130 ? 94.529 119.447 71.751 1.00 76.61 157 LYS D C 1
ATOM 6869 O O . LYS D 1 130 ? 94.777 120.613 72.076 1.00 76.40 157 LYS D O 1
ATOM 6875 N N . ALA D 1 131 ? 94.293 118.491 72.647 1.00 75.96 158 ALA D N 1
ATOM 6876 C CA . ALA D 1 131 ? 94.339 118.780 74.073 1.00 75.54 158 ALA D CA 1
ATOM 6877 C C . ALA D 1 131 ? 95.772 119.040 74.521 1.00 75.29 158 ALA D C 1
ATOM 6878 O O . ALA D 1 131 ? 96.707 118.351 74.103 1.00 74.94 158 ALA D O 1
ATOM 6880 N N . GLN D 1 132 ? 95.941 120.043 75.378 1.00 74.97 159 GLN D N 1
ATOM 6881 C CA . GLN D 1 132 ? 97.246 120.432 75.893 1.00 74.70 159 GLN D CA 1
ATOM 6882 C C . GLN D 1 132 ? 97.197 120.524 77.411 1.00 74.27 159 GLN D C 1
ATOM 6883 O O . GLN D 1 132 ? 96.179 120.922 77.987 1.00 74.36 159 GLN D O 1
ATOM 6889 N N . PHE D 1 133 ? 98.302 120.154 78.054 1.00 74.10 160 PHE D N 1
ATOM 6890 C CA . PHE D 1 133 ? 98.431 120.199 79.503 1.00 73.79 160 PHE D CA 1
ATOM 6891 C C . PHE D 1 133 ? 99.693 120.964 79.877 1.00 73.84 160 PHE D C 1
ATOM 6892 O O . PHE D 1 133 ? 100.747 120.779 79.261 1.00 73.95 160 PHE D O 1
ATOM 6900 N N . ALA D 1 134 ? 99.581 121.822 80.888 1.00 73.62 161 ALA D N 1
ATOM 6901 C CA . ALA D 1 134 ? 100.712 122.618 81.343 1.00 73.61 161 ALA D CA 1
ATOM 6902 C C . ALA D 1 134 ? 100.446 123.101 82.761 1.00 73.72 161 ALA D C 1
ATOM 6903 O O . ALA D 1 134 ? 99.322 123.038 83.265 1.00 73.61 161 ALA D O 1
ATOM 6905 N N . GLN D 1 135 ? 101.507 123.588 83.404 1.00 74.19 162 GLN D N 1
ATOM 6906 C CA . GLN D 1 135 ? 101.440 124.159 84.749 1.00 74.59 162 GLN D CA 1
ATOM 6907 C C . GLN D 1 135 ? 102.180 125.489 84.727 1.00 74.43 162 GLN D C 1
ATOM 6908 O O . GLN D 1 135 ? 103.361 125.566 85.091 1.00 74.95 162 GLN D O 1
ATOM 6914 N N . PRO D 1 136 ? 101.512 126.564 84.304 1.00 74.33 163 PRO D N 1
ATOM 6915 C CA . PRO D 1 136 ? 102.174 127.866 84.177 1.00 73.83 163 PRO D CA 1
ATOM 6916 C C . PRO D 1 136 ? 102.254 128.670 85.465 1.00 73.59 163 PRO D C 1
ATOM 6917 O O . PRO D 1 136 ? 102.481 129.881 85.396 1.00 73.75 163 PRO D O 1
ATOM 6921 N N . GLU D 1 137 ? 102.060 128.041 86.627 1.00 73.10 164 GLU D N 1
ATOM 6922 C CA . GLU D 1 137 ? 102.112 128.768 87.892 1.00 72.98 164 GLU D CA 1
ATOM 6923 C C . GLU D 1 137 ? 103.469 129.432 88.100 1.00 72.29 164 GLU D C 1
ATOM 6924 O O . GLU D 1 137 ? 103.564 130.501 88.715 1.00 71.86 164 GLU D O 1
ATOM 6930 N N . ILE D 1 138 ? 104.535 128.810 87.590 1.00 71.64 165 ILE D N 1
ATOM 6931 C CA . ILE D 1 138 ? 105.879 129.353 87.781 1.00 71.32 165 ILE D CA 1
ATOM 6932 C C . ILE D 1 138 ? 106.057 130.660 87.022 1.00 71.17 165 ILE D C 1
ATOM 6933 O O . ILE D 1 138 ? 106.950 131.456 87.341 1.00 70.96 165 ILE D O 1
ATOM 6938 N N . LEU D 1 139 ? 105.218 130.909 86.015 1.00 71.26 166 LEU D N 1
ATOM 6939 C CA . LEU D 1 139 ? 105.323 132.137 85.238 1.00 70.97 166 LEU D CA 1
ATOM 6940 C C . LEU D 1 139 ? 104.791 133.353 85.985 1.00 70.99 166 LEU D C 1
ATOM 6941 O O . LEU D 1 139 ? 105.241 134.472 85.717 1.00 71.38 166 LEU D O 1
ATOM 6946 N N . ILE D 1 140 ? 103.851 133.162 86.911 1.00 71.00 167 ILE D N 1
ATOM 6947 C CA . ILE D 1 140 ? 103.297 134.260 87.693 1.00 71.01 167 ILE D CA 1
ATOM 6948 C C . ILE D 1 140 ? 103.898 134.322 89.094 1.00 71.04 167 ILE D C 1
ATOM 6949 O O . ILE D 1 140 ? 103.399 135.063 89.946 1.00 70.92 167 ILE D O 1
ATOM 6954 N N . GLY D 1 141 ? 104.955 133.556 89.353 1.00 71.21 168 GLY D N 1
ATOM 6955 C CA . GLY D 1 141 ? 105.644 133.640 90.626 1.00 71.39 168 GLY D CA 1
ATOM 6956 C C . GLY D 1 141 ? 105.082 132.774 91.729 1.00 71.68 168 GLY D C 1
ATOM 6957 O O . GLY D 1 141 ? 105.317 133.059 92.907 1.00 71.49 168 GLY D O 1
ATOM 6958 N N . THR D 1 142 ? 104.348 131.716 91.388 1.00 71.96 169 THR D N 1
ATOM 6959 C CA . THR D 1 142 ? 103.783 130.814 92.380 1.00 72.65 169 THR D CA 1
ATOM 6960 C C . THR D 1 142 ? 104.028 129.378 91.935 1.00 72.67 169 THR D C 1
ATOM 6961 O O . THR D 1 142 ? 104.673 129.120 90.915 1.00 72.64 169 THR D O 1
ATOM 6965 N N . ILE D 1 143 ? 103.515 128.437 92.717 1.00 72.81 170 ILE D N 1
ATOM 6966 C CA . ILE D 1 143 ? 103.638 127.015 92.411 1.00 72.79 170 ILE D CA 1
ATOM 6967 C C . ILE D 1 143 ? 102.236 126.428 92.366 1.00 73.16 170 ILE D C 1
ATOM 6968 O O . ILE D 1 143 ? 101.295 126.980 92.963 1.00 73.01 170 ILE D O 1
ATOM 6973 N N . PRO D 1 144 ? 102.050 125.318 91.651 1.00 73.62 171 PRO D N 1
ATOM 6974 C CA . PRO D 1 144 ? 100.752 124.632 91.688 1.00 74.11 171 PRO D CA 1
ATOM 6975 C C . PRO D 1 144 ? 100.435 124.157 93.098 1.00 74.59 171 PRO D C 1
ATOM 6976 O O . PRO D 1 144 ? 101.267 123.538 93.764 1.00 74.74 171 PRO D O 1
ATOM 6980 N N . GLY D 1 145 ? 99.222 124.460 93.555 1.00 75.05 172 GLY D N 1
ATOM 6981 C CA . GLY D 1 145 ? 98.837 124.139 94.915 1.00 75.30 172 GLY D CA 1
ATOM 6982 C C . GLY D 1 145 ? 97.573 123.314 95.034 1.00 75.47 172 GLY D C 1
ATOM 6983 O O . GLY D 1 145 ? 96.880 123.379 96.053 1.00 75.69 172 GLY D O 1
ATOM 6984 N N . ALA D 1 146 ? 97.255 122.533 94.000 1.00 75.44 173 ALA D N 1
ATOM 6985 C CA . ALA D 1 146 ? 96.080 121.670 94.039 1.00 75.81 173 ALA D CA 1
ATOM 6986 C C . ALA D 1 146 ? 96.413 120.300 93.458 1.00 76.38 173 ALA D C 1
ATOM 6987 O O . ALA D 1 146 ? 95.598 119.692 92.755 1.00 76.59 173 ALA D O 1
ATOM 6989 N N . GLY D 1 147 ? 97.612 119.799 93.747 1.00 77.05 174 GLY D N 1
ATOM 6990 C CA . GLY D 1 147 ? 98.042 118.509 93.254 1.00 77.24 174 GLY D CA 1
ATOM 6991 C C . GLY D 1 147 ? 98.808 118.537 91.950 1.00 77.58 174 GLY D C 1
ATOM 6992 O O . GLY D 1 147 ? 99.074 117.468 91.386 1.00 78.12 174 GLY D O 1
ATOM 6993 N N . GLY D 1 148 ? 99.170 119.719 91.452 1.00 77.65 175 GLY D N 1
ATOM 6994 C CA . GLY D 1 148 ? 99.890 119.837 90.199 1.00 78.00 175 GLY D CA 1
ATOM 6995 C C . GLY D 1 148 ? 101.307 119.307 90.210 1.00 78.33 175 GLY D C 1
ATOM 6996 O O . GLY D 1 148 ? 101.925 119.222 89.144 1.00 79.22 175 GLY D O 1
ATOM 6997 N N . THR D 1 149 ? 101.841 118.951 91.376 1.00 78.16 176 THR D N 1
ATOM 6998 C CA . THR D 1 149 ? 103.195 118.427 91.496 1.00 77.82 176 THR D CA 1
ATOM 6999 C C . THR D 1 149 ? 103.230 117.004 92.030 1.00 77.63 176 THR D C 1
ATOM 7000 O O . THR D 1 149 ? 104.039 116.192 91.573 1.00 77.87 176 THR D O 1
ATOM 7004 N N . GLN D 1 150 ? 102.368 116.678 92.995 1.00 77.28 177 GLN D N 1
ATOM 7005 C CA . GLN D 1 150 ? 102.369 115.340 93.577 1.00 76.62 177 GLN D CA 1
ATOM 7006 C C . GLN D 1 150 ? 101.862 114.306 92.578 1.00 76.30 177 GLN D C 1
ATOM 7007 O O . GLN D 1 150 ? 102.549 113.323 92.275 1.00 76.29 177 GLN D O 1
ATOM 7013 N N . ARG D 1 151 ? 100.651 114.512 92.056 1.00 76.03 178 ARG D N 1
ATOM 7014 C CA . ARG D 1 151 ? 100.075 113.548 91.123 1.00 75.75 178 ARG D CA 1
ATOM 7015 C C . ARG D 1 151 ? 100.808 113.558 89.787 1.00 75.56 178 ARG D C 1
ATOM 7016 O O . ARG D 1 151 ? 100.983 112.506 89.161 1.00 75.96 178 ARG D O 1
ATOM 7024 N N . LEU D 1 152 ? 101.242 114.737 89.335 1.00 75.43 179 LEU D N 1
ATOM 7025 C CA . LEU D 1 152 ? 101.924 114.835 88.047 1.00 75.54 179 LEU D CA 1
ATOM 7026 C C . LEU D 1 152 ? 103.239 114.064 88.060 1.00 75.49 179 LEU D C 1
ATOM 7027 O O . LEU D 1 152 ? 103.538 113.309 87.128 1.00 75.62 179 LEU D O 1
ATOM 7032 N N . THR D 1 153 ? 104.039 114.243 89.114 1.00 75.27 180 THR D N 1
ATOM 7033 C CA . THR D 1 153 ? 105.313 113.536 89.200 1.00 75.10 180 THR D CA 1
ATOM 7034 C C . THR D 1 153 ? 105.102 112.034 89.335 1.00 74.97 180 THR D C 1
ATOM 7035 O O . THR D 1 153 ? 105.886 111.238 88.804 1.00 74.70 180 THR D O 1
ATOM 7039 N N . ARG D 1 154 ? 104.046 111.626 90.043 1.00 75.07 181 ARG D N 1
ATOM 7040 C CA . ARG D 1 154 ? 103.750 110.204 90.171 1.00 75.66 181 ARG D CA 1
ATOM 7041 C C . ARG D 1 154 ? 103.252 109.612 88.859 1.00 75.73 181 ARG D C 1
ATOM 7042 O O . ARG D 1 154 ? 103.404 108.407 88.627 1.00 75.97 181 ARG D O 1
ATOM 7050 N N . ALA D 1 155 ? 102.657 110.434 87.993 1.00 75.80 182 ALA D N 1
ATOM 7051 C CA . ALA D 1 155 ? 102.087 109.920 86.752 1.00 75.77 182 ALA D CA 1
ATOM 7052 C C . ALA D 1 155 ? 103.125 109.884 85.634 1.00 75.93 182 ALA D C 1
ATOM 7053 O O . ALA D 1 155 ? 103.404 108.824 85.063 1.00 76.37 182 ALA D O 1
ATOM 7055 N N . VAL D 1 156 ? 103.710 111.040 85.307 1.00 75.55 183 VAL D N 1
ATOM 7056 C CA . VAL D 1 156 ? 104.593 111.149 84.148 1.00 74.97 183 VAL D CA 1
ATOM 7057 C C . VAL D 1 156 ? 106.063 110.936 84.489 1.00 74.19 183 VAL D C 1
ATOM 7058 O O . VAL D 1 156 ? 106.879 110.771 83.567 1.00 74.37 183 VAL D O 1
ATOM 7062 N N . GLY D 1 157 ? 106.428 110.933 85.764 1.00 73.45 184 GLY D N 1
ATOM 7063 C CA . GLY D 1 157 ? 107.813 110.778 86.152 1.00 72.77 184 GLY D CA 1
ATOM 7064 C C . GLY D 1 157 ? 108.405 112.055 86.726 1.00 72.56 184 GLY D C 1
ATOM 7065 O O . GLY D 1 157 ? 107.760 113.099 86.806 1.00 72.56 184 GLY D O 1
ATOM 7066 N N . LYS D 1 158 ? 109.670 111.955 87.137 1.00 72.30 185 LYS D N 1
ATOM 7067 C CA . LYS D 1 158 ? 110.335 113.092 87.766 1.00 72.28 185 LYS D CA 1
ATOM 7068 C C . LYS D 1 158 ? 110.772 114.122 86.731 1.00 72.02 185 LYS D C 1
ATOM 7069 O O . LYS D 1 158 ? 110.570 115.327 86.915 1.00 72.11 185 LYS D O 1
ATOM 7075 N N . SER D 1 159 ? 111.372 113.664 85.629 1.00 71.71 186 SER D N 1
ATOM 7076 C CA . SER D 1 159 ? 111.979 114.577 84.664 1.00 71.38 186 SER D CA 1
ATOM 7077 C C . SER D 1 159 ? 110.933 115.454 83.982 1.00 71.09 186 SER D C 1
ATOM 7078 O O . SER D 1 159 ? 111.051 116.686 83.961 1.00 71.36 186 SER D O 1
ATOM 7081 N N . LEU D 1 160 ? 109.905 114.829 83.403 1.00 70.61 187 LEU D N 1
ATOM 7082 C CA . LEU D 1 160 ? 108.905 115.587 82.658 1.00 70.30 187 LEU D CA 1
ATOM 7083 C C . LEU D 1 160 ? 108.109 116.507 83.574 1.00 70.21 187 LEU D C 1
ATOM 7084 O O . LEU D 1 160 ? 107.799 117.647 83.205 1.00 70.80 187 LEU D O 1
ATOM 7089 N N . ALA D 1 161 ? 107.770 116.033 84.775 1.00 69.75 188 ALA D N 1
ATOM 7090 C CA . ALA D 1 161 ? 107.044 116.877 85.718 1.00 69.36 188 ALA D CA 1
ATOM 7091 C C . ALA D 1 161 ? 107.894 118.057 86.166 1.00 69.30 188 ALA D C 1
ATOM 7092 O O . ALA D 1 161 ? 107.400 119.187 86.254 1.00 68.61 188 ALA D O 1
ATOM 7094 N N . MET D 1 162 ? 109.175 117.815 86.457 1.00 69.67 189 MET D N 1
ATOM 7095 C CA . MET D 1 162 ? 110.073 118.907 86.817 1.00 69.98 189 MET D CA 1
ATOM 7096 C C . MET D 1 162 ? 110.167 119.931 85.695 1.00 70.50 189 MET D C 1
ATOM 7097 O O . MET D 1 162 ? 110.136 121.141 85.946 1.00 70.86 189 MET D O 1
ATOM 7102 N N . GLU D 1 163 ? 110.279 119.463 84.450 1.00 70.85 190 GLU D N 1
ATOM 7103 C CA . GLU D 1 163 ? 110.345 120.381 83.317 1.00 71.31 190 GLU D CA 1
ATOM 7104 C C . GLU D 1 163 ? 109.070 121.209 83.209 1.00 71.43 190 GLU D C 1
ATOM 7105 O O . GLU D 1 163 ? 109.123 122.438 83.077 1.00 71.47 190 GLU D O 1
ATOM 7111 N N . MET D 1 164 ? 107.910 120.550 83.277 1.00 71.40 191 MET D N 1
ATOM 7112 C CA . MET D 1 164 ? 106.643 121.258 83.122 1.00 71.71 191 MET D CA 1
ATOM 7113 C C . MET D 1 164 ? 106.407 122.240 84.264 1.00 71.15 191 MET D C 1
ATOM 7114 O O . MET D 1 164 ? 105.764 123.279 84.075 1.00 70.72 191 MET D O 1
ATOM 7119 N N . VAL D 1 165 ? 106.917 121.931 85.456 1.00 71.08 192 VAL D N 1
ATOM 7120 C CA . VAL D 1 165 ? 106.688 122.801 86.604 1.00 70.97 192 VAL D CA 1
ATOM 7121 C C . VAL D 1 165 ? 107.638 123.992 86.581 1.00 70.83 192 VAL D C 1
ATOM 7122 O O . VAL D 1 165 ? 107.224 125.137 86.799 1.00 70.59 192 VAL D O 1
ATOM 7126 N N . LEU D 1 166 ? 108.923 123.750 86.309 1.00 70.99 193 LEU D N 1
ATOM 7127 C CA . LEU D 1 166 ? 109.906 124.825 86.357 1.00 70.96 193 LEU D CA 1
ATOM 7128 C C . LEU D 1 166 ? 109.896 125.690 85.103 1.00 71.00 193 LEU D C 1
ATOM 7129 O O . LEU D 1 166 ? 110.375 126.828 85.151 1.00 71.10 193 LEU D O 1
ATOM 7134 N N . THR D 1 167 ? 109.368 125.187 83.988 1.00 71.41 194 THR D N 1
ATOM 7135 C CA . THR D 1 167 ? 109.329 125.954 82.750 1.00 71.84 194 THR D CA 1
ATOM 7136 C C . THR D 1 167 ? 107.936 126.445 82.387 1.00 72.34 194 THR D C 1
ATOM 7137 O O . THR D 1 167 ? 107.811 127.488 81.737 1.00 72.80 194 THR D O 1
ATOM 7141 N N . GLY D 1 168 ? 106.891 125.726 82.788 1.00 72.82 195 GLY D N 1
ATOM 7142 C CA . GLY D 1 168 ? 105.543 126.085 82.407 1.00 73.13 195 GLY D CA 1
ATOM 7143 C C . GLY D 1 168 ? 105.183 125.773 80.973 1.00 73.33 195 GLY D C 1
ATOM 7144 O O . GLY D 1 168 ? 104.155 126.260 80.489 1.00 73.20 195 GLY D O 1
ATOM 7145 N N . ASP D 1 169 ? 105.995 124.980 80.279 1.00 73.81 196 ASP D N 1
ATOM 7146 C CA . ASP D 1 169 ? 105.723 124.655 78.887 1.00 74.12 196 ASP D CA 1
ATOM 7147 C C . ASP D 1 169 ? 104.573 123.660 78.780 1.00 73.71 196 ASP D C 1
ATOM 7148 O O . ASP D 1 169 ? 104.280 122.907 79.713 1.00 73.62 196 ASP D O 1
ATOM 7153 N N . ARG D 1 170 ? 103.920 123.664 77.623 1.00 73.61 197 ARG D N 1
ATOM 7154 C CA . ARG D 1 170 ? 102.786 122.789 77.372 1.00 73.80 197 ARG D CA 1
ATOM 7155 C C . ARG D 1 170 ? 103.245 121.482 76.738 1.00 72.99 197 ARG D C 1
ATOM 7156 O O . ARG D 1 170 ? 104.274 121.422 76.061 1.00 72.83 197 ARG D O 1
ATOM 7164 N N . ILE D 1 171 ? 102.465 120.428 76.969 1.00 72.55 198 ILE D N 1
ATOM 7165 C CA . ILE D 1 171 ? 102.698 119.124 76.363 1.00 72.07 198 ILE D CA 1
ATOM 7166 C C . ILE D 1 171 ? 101.448 118.721 75.595 1.00 72.22 198 ILE D C 1
ATOM 7167 O O . ILE D 1 171 ? 100.327 119.065 75.987 1.00 71.91 198 ILE D O 1
ATOM 7172 N N . SER D 1 172 ? 101.641 118.002 74.494 1.00 72.75 199 SER D N 1
ATOM 7173 C CA . SER D 1 172 ? 100.521 117.545 73.690 1.00 73.08 199 SER D CA 1
ATOM 7174 C C . SER D 1 172 ? 99.873 116.318 74.325 1.00 73.25 199 SER D C 1
ATOM 7175 O O . SER D 1 172 ? 100.423 115.689 75.233 1.00 72.72 199 SER D O 1
ATOM 7178 N N . ALA D 1 173 ? 98.676 115.989 73.836 1.00 74.08 200 ALA D N 1
ATOM 7179 C CA . ALA D 1 173 ? 97.950 114.823 74.326 1.00 74.43 200 ALA D CA 1
ATOM 7180 C C . ALA D 1 173 ? 98.718 113.534 74.051 1.00 75.06 200 ALA D C 1
ATOM 7181 O O . ALA D 1 173 ? 98.631 112.566 74.815 1.00 74.99 200 ALA D O 1
ATOM 7183 N N . GLN D 1 174 ? 99.477 113.510 72.954 1.00 75.90 201 GLN D N 1
ATOM 7184 C CA . GLN D 1 174 ? 100.282 112.337 72.632 1.00 76.77 201 GLN D CA 1
ATOM 7185 C C . GLN D 1 174 ? 101.375 112.123 73.673 1.00 77.04 201 GLN D C 1
ATOM 7186 O O . GLN D 1 174 ? 101.629 110.992 74.102 1.00 76.60 201 GLN D O 1
ATOM 7192 N N . ASP D 1 175 ? 102.029 113.207 74.095 1.00 77.60 202 ASP D N 1
ATOM 7193 C CA . ASP D 1 175 ? 103.051 113.093 75.131 1.00 77.86 202 ASP D CA 1
ATOM 7194 C C . ASP D 1 175 ? 102.440 112.684 76.464 1.00 77.64 202 ASP D C 1
ATOM 7195 O O . ASP D 1 175 ? 103.047 111.923 77.227 1.00 77.64 202 ASP D O 1
ATOM 7200 N N . ALA D 1 176 ? 101.236 113.177 76.764 1.00 77.49 203 ALA D N 1
ATOM 7201 C CA . ALA D 1 176 ? 100.563 112.783 77.997 1.00 77.34 203 ALA D CA 1
ATOM 7202 C C . ALA D 1 176 ? 100.181 111.309 77.969 1.00 77.51 203 ALA D C 1
ATOM 7203 O O . ALA D 1 176 ? 100.239 110.626 78.999 1.00 77.09 203 ALA D O 1
ATOM 7205 N N . LYS D 1 177 ? 99.783 110.801 76.801 1.00 78.17 204 LYS D N 1
ATOM 7206 C CA . LYS D 1 177 ? 99.452 109.385 76.679 1.00 78.95 204 LYS D CA 1
ATOM 7207 C C . LYS D 1 177 ? 100.703 108.522 76.784 1.00 79.50 204 LYS D C 1
ATOM 7208 O O . LYS D 1 177 ? 100.680 107.448 77.398 1.00 79.59 204 LYS D O 1
ATOM 7214 N N . GLN D 1 178 ? 101.807 108.976 76.186 1.00 80.12 205 GLN D N 1
ATOM 7215 C CA . GLN D 1 178 ? 103.051 108.217 76.256 1.00 80.98 205 GLN D CA 1
ATOM 7216 C C . GLN D 1 178 ? 103.602 108.189 77.677 1.00 80.53 205 GLN D C 1
ATOM 7217 O O . GLN D 1 178 ? 104.102 107.157 78.138 1.00 80.44 205 GLN D O 1
ATOM 7223 N N . ALA D 1 179 ? 103.513 109.314 78.390 1.00 80.39 206 ALA D N 1
ATOM 7224 C CA . ALA D 1 179 ? 104.008 109.381 79.758 1.00 80.14 206 ALA D CA 1
ATOM 7225 C C . ALA D 1 179 ? 103.045 108.769 80.766 1.00 80.09 206 ALA D C 1
ATOM 7226 O O . ALA D 1 179 ? 103.460 108.460 81.888 1.00 80.36 206 ALA D O 1
ATOM 7228 N N . GLY D 1 180 ? 101.779 108.587 80.397 1.00 80.08 207 GLY D N 1
ATOM 7229 C CA . GLY D 1 180 ? 100.802 107.994 81.283 1.00 79.86 207 GLY D CA 1
ATOM 7230 C C . GLY D 1 180 ? 99.856 108.966 81.953 1.00 79.65 207 GLY D C 1
ATOM 7231 O O . GLY D 1 180 ? 99.102 108.552 82.844 1.00 80.00 207 GLY D O 1
ATOM 7232 N N . LEU D 1 181 ? 99.869 110.242 81.561 1.00 79.58 208 LEU D N 1
ATOM 7233 C CA . LEU D 1 181 ? 98.964 111.209 82.175 1.00 79.27 208 LEU D CA 1
ATOM 7234 C C . LEU D 1 181 ? 97.517 110.941 81.780 1.00 79.51 208 LEU D C 1
ATOM 7235 O O . LEU D 1 181 ? 96.610 111.049 82.614 1.00 79.88 208 LEU D O 1
ATOM 7240 N N . VAL D 1 182 ? 97.280 110.590 80.517 1.00 79.38 209 VAL D N 1
ATOM 7241 C CA . VAL D 1 182 ? 95.954 110.229 80.038 1.00 79.54 209 VAL D CA 1
ATOM 7242 C C . VAL D 1 182 ? 95.983 108.770 79.604 1.00 79.77 209 VAL D C 1
ATOM 7243 O O . VAL D 1 182 ? 97.046 108.168 79.429 1.00 80.24 209 VAL D O 1
ATOM 7247 N N . SER D 1 183 ? 94.790 108.198 79.432 1.00 79.76 210 SER D N 1
ATOM 7248 C CA . SER D 1 183 ? 94.657 106.790 79.092 1.00 79.98 210 SER D CA 1
ATOM 7249 C C . SER D 1 183 ? 94.098 106.534 77.700 1.00 80.08 210 SER D C 1
ATOM 7250 O O . SER D 1 183 ? 94.157 105.389 77.236 1.00 80.56 210 SER D O 1
ATOM 7253 N N . LYS D 1 184 ? 93.566 107.548 77.022 1.00 80.19 211 LYS D N 1
ATOM 7254 C CA . LYS D 1 184 ? 92.982 107.347 75.704 1.00 80.11 211 LYS D CA 1
ATOM 7255 C C . LYS D 1 184 ? 92.882 108.687 74.990 1.00 79.94 211 LYS D C 1
ATOM 7256 O O . LYS D 1 184 ? 92.548 109.701 75.608 1.00 79.53 211 LYS D O 1
ATOM 7262 N N . ILE D 1 185 ? 93.173 108.679 73.692 1.00 79.77 212 ILE D N 1
ATOM 7263 C CA . ILE D 1 185 ? 93.070 109.859 72.844 1.00 79.67 212 ILE D CA 1
ATOM 7264 C C . ILE D 1 185 ? 91.907 109.659 71.883 1.00 79.68 212 ILE D C 1
ATOM 7265 O O . ILE D 1 185 ? 91.785 108.603 71.252 1.00 79.70 212 ILE D O 1
ATOM 7270 N N . CYS D 1 186 ? 91.059 110.672 71.774 1.00 79.75 213 CYS D N 1
ATOM 7271 C CA . CYS D 1 186 ? 89.851 110.612 70.969 1.00 79.69 213 CYS D CA 1
ATOM 7272 C C . CYS D 1 186 ? 89.776 111.855 70.098 1.00 79.15 213 CYS D C 1
ATOM 7273 O O . CYS D 1 186 ? 90.397 112.876 70.410 1.00 79.14 213 CYS D O 1
ATOM 7276 N N . PRO D 1 187 ? 89.036 111.795 68.990 1.00 78.38 214 PRO D N 1
ATOM 7277 C CA . PRO D 1 187 ? 88.815 113.006 68.191 1.00 77.95 214 PRO D CA 1
ATOM 7278 C C . PRO D 1 187 ? 88.085 114.073 68.994 1.00 77.52 214 PRO D C 1
ATOM 7279 O O . PRO D 1 187 ? 87.388 113.784 69.969 1.00 77.25 214 PRO D O 1
ATOM 7283 N N . VAL D 1 188 ? 88.260 115.327 68.568 1.00 77.60 215 VAL D N 1
ATOM 7284 C CA . VAL D 1 188 ? 87.694 116.455 69.304 1.00 77.47 215 VAL D CA 1
ATOM 7285 C C . VAL D 1 188 ? 86.171 116.400 69.290 1.00 77.37 215 VAL D C 1
ATOM 7286 O O . VAL D 1 188 ? 85.516 116.675 70.303 1.00 76.82 215 VAL D O 1
ATOM 7290 N N . GLU D 1 189 ? 85.582 116.040 68.147 1.00 77.55 216 GLU D N 1
ATOM 7291 C CA . GLU D 1 189 ? 84.129 116.054 68.025 1.00 77.82 216 GLU D CA 1
ATOM 7292 C C . GLU D 1 189 ? 83.473 114.830 68.651 1.00 77.13 216 GLU D C 1
ATOM 7293 O O . GLU D 1 189 ? 82.246 114.814 68.803 1.00 76.68 216 GLU D O 1
ATOM 7299 N N . THR D 1 190 ? 84.249 113.808 69.015 1.00 76.65 217 THR D N 1
ATOM 7300 C CA . THR D 1 190 ? 83.698 112.591 69.595 1.00 76.60 217 THR D CA 1
ATOM 7301 C C . THR D 1 190 ? 84.284 112.244 70.956 1.00 76.30 217 THR D C 1
ATOM 7302 O O . THR D 1 190 ? 84.015 111.149 71.464 1.00 76.39 217 THR D O 1
ATOM 7306 N N . LEU D 1 191 ? 85.077 113.132 71.560 1.00 75.82 218 LEU D N 1
ATOM 7307 C CA . LEU D 1 191 ? 85.660 112.841 72.867 1.00 75.62 218 LEU D CA 1
ATOM 7308 C C . LEU D 1 191 ? 84.580 112.690 73.932 1.00 75.33 218 LEU D C 1
ATOM 7309 O O . LEU D 1 191 ? 84.623 111.768 74.756 1.00 75.22 218 LEU D O 1
ATOM 7314 N N . VAL D 1 192 ? 83.599 113.595 73.926 1.00 75.00 219 VAL D N 1
ATOM 7315 C CA . VAL D 1 192 ? 82.533 113.552 74.925 1.00 74.90 219 VAL D CA 1
ATOM 7316 C C . VAL D 1 192 ? 81.724 112.269 74.783 1.00 75.38 219 VAL D C 1
ATOM 7317 O O . VAL D 1 192 ? 81.349 111.638 75.778 1.00 75.62 219 VAL D O 1
ATOM 7321 N N . GLU D 1 193 ? 81.455 111.857 73.542 1.00 76.32 220 GLU D N 1
ATOM 7322 C CA . GLU D 1 193 ? 80.658 110.653 73.324 1.00 76.83 220 GLU D CA 1
ATOM 7323 C C . GLU D 1 193 ? 81.392 109.406 73.801 1.00 77.24 220 GLU D C 1
ATOM 7324 O O . GLU D 1 193 ? 80.790 108.523 74.423 1.00 77.14 220 GLU D O 1
ATOM 7330 N N . GLU D 1 194 ? 82.696 109.317 73.529 1.00 77.44 221 GLU D N 1
ATOM 7331 C CA . GLU D 1 194 ? 83.459 108.160 73.987 1.00 78.01 221 GLU D CA 1
ATOM 7332 C C . GLU D 1 194 ? 83.597 108.154 75.504 1.00 77.39 221 GLU D C 1
ATOM 7333 O O . GLU D 1 194 ? 83.554 107.089 76.133 1.00 77.41 221 GLU D O 1
ATOM 7339 N N . ALA D 1 195 ? 83.755 109.332 76.114 1.00 76.88 222 ALA D N 1
ATOM 7340 C CA . ALA D 1 195 ? 83.785 109.403 77.572 1.00 76.53 222 ALA D CA 1
ATOM 7341 C C . ALA D 1 195 ? 82.455 108.961 78.170 1.00 76.57 222 ALA D C 1
ATOM 7342 O O . ALA D 1 195 ? 82.425 108.258 79.188 1.00 76.20 222 ALA D O 1
ATOM 7344 N N . ILE D 1 196 ? 81.344 109.350 77.541 1.00 76.80 223 ILE D N 1
ATOM 7345 C CA . ILE D 1 196 ? 80.030 108.942 78.026 1.00 76.87 223 ILE D CA 1
ATOM 7346 C C . ILE D 1 196 ? 79.844 107.438 77.867 1.00 77.70 223 ILE D C 1
ATOM 7347 O O . ILE D 1 196 ? 79.267 106.776 78.736 1.00 77.89 223 ILE D O 1
ATOM 7352 N N . GLN D 1 197 ? 80.340 106.870 76.765 1.00 78.59 224 GLN D N 1
ATOM 7353 C CA . GLN D 1 197 ? 80.253 105.424 76.578 1.00 79.68 224 GLN D CA 1
ATOM 7354 C C . GLN D 1 197 ? 81.080 104.681 77.621 1.00 79.26 224 GLN D C 1
ATOM 7355 O O . GLN D 1 197 ? 80.646 103.649 78.151 1.00 79.83 224 GLN D O 1
ATOM 7361 N N . CYS D 1 198 ? 82.275 105.189 77.930 1.00 79.08 225 CYS D N 1
ATOM 7362 C CA . CYS D 1 198 ? 83.090 104.574 78.975 1.00 78.83 225 CYS D CA 1
ATOM 7363 C C . CYS D 1 198 ? 82.407 104.671 80.335 1.00 78.71 225 CYS D C 1
ATOM 7364 O O . CYS D 1 198 ? 82.432 103.716 81.121 1.00 78.68 225 CYS D O 1
ATOM 7367 N N . ALA D 1 199 ? 81.783 105.815 80.626 1.00 78.61 226 ALA D N 1
ATOM 7368 C CA . ALA D 1 199 ? 81.073 105.965 81.891 1.00 78.68 226 ALA D CA 1
ATOM 7369 C C . ALA D 1 199 ? 79.860 105.043 81.957 1.00 78.48 226 ALA D C 1
ATOM 7370 O O . ALA D 1 199 ? 79.501 104.554 83.033 1.00 78.32 226 ALA D O 1
ATOM 7372 N N . GLU D 1 200 ? 79.214 104.798 80.814 1.00 78.73 227 GLU D N 1
ATOM 7373 C CA . GLU D 1 200 ? 78.119 103.833 80.775 1.00 79.24 227 GLU D CA 1
ATOM 7374 C C . GLU D 1 200 ? 78.620 102.419 81.024 1.00 78.43 227 GLU D C 1
ATOM 7375 O O . GLU D 1 200 ? 77.973 101.647 81.741 1.00 77.83 227 GLU D O 1
ATOM 7381 N N . LYS D 1 201 ? 79.762 102.060 80.434 1.00 78.23 228 LYS D N 1
ATOM 7382 C CA . LYS D 1 201 ? 80.345 100.745 80.683 1.00 78.34 228 LYS D CA 1
ATOM 7383 C C . LYS D 1 201 ? 80.726 100.586 82.150 1.00 77.88 228 LYS D C 1
ATOM 7384 O O . LYS D 1 201 ? 80.621 99.491 82.716 1.00 78.21 228 LYS D O 1
ATOM 7390 N N . ILE D 1 202 ? 81.174 101.673 82.782 1.00 77.18 229 ILE D N 1
ATOM 7391 C CA . ILE D 1 202 ? 81.531 101.619 84.199 1.00 77.02 229 ILE D CA 1
ATOM 7392 C C . ILE D 1 202 ? 80.282 101.463 85.059 1.00 77.01 229 ILE D C 1
ATOM 7393 O O . ILE D 1 202 ? 80.213 100.595 85.937 1.00 77.76 229 ILE D O 1
ATOM 7398 N N . ALA D 1 203 ? 79.274 102.305 84.818 1.00 76.92 230 ALA D N 1
ATOM 7399 C CA . ALA D 1 203 ? 78.078 102.310 85.652 1.00 76.90 230 ALA D CA 1
ATOM 7400 C C . ALA D 1 203 ? 77.236 101.053 85.480 1.00 76.42 230 ALA D C 1
ATOM 7401 O O . ALA D 1 203 ? 76.375 100.779 86.323 1.00 76.58 230 ALA D O 1
ATOM 7403 N N . SER D 1 204 ? 77.457 100.286 84.409 1.00 76.69 231 SER D N 1
ATOM 7404 C CA . SER D 1 204 ? 76.691 99.063 84.202 1.00 76.94 231 SER D CA 1
ATOM 7405 C C . SER D 1 204 ? 77.036 97.982 85.218 1.00 76.85 231 SER D C 1
ATOM 7406 O O . SER D 1 204 ? 76.267 97.028 85.373 1.00 77.47 231 SER D O 1
ATOM 7409 N N . ASN D 1 205 ? 78.163 98.110 85.912 1.00 76.68 232 ASN D N 1
ATOM 7410 C CA . ASN D 1 205 ? 78.563 97.136 86.913 1.00 76.50 232 ASN D CA 1
ATOM 7411 C C . ASN D 1 205 ? 77.972 97.495 88.276 1.00 76.23 232 ASN D C 1
ATOM 7412 O O . ASN D 1 205 ? 77.151 98.405 88.411 1.00 76.68 232 ASN D O 1
ATOM 7417 N N . SER D 1 206 ? 78.400 96.755 89.296 1.00 75.76 233 SER D N 1
ATOM 7418 C CA . SER D 1 206 ? 77.942 96.992 90.662 1.00 75.48 233 SER D CA 1
ATOM 7419 C C . SER D 1 206 ? 78.610 98.246 91.212 1.00 75.04 233 SER D C 1
ATOM 7420 O O . SER D 1 206 ? 79.840 98.362 91.192 1.00 75.34 233 SER D O 1
ATOM 7423 N N . LYS D 1 207 ? 77.803 99.185 91.713 1.00 74.75 234 LYS D N 1
ATOM 7424 C CA . LYS D 1 207 ? 78.344 100.458 92.180 1.00 74.80 234 LYS D CA 1
ATOM 7425 C C . LYS D 1 207 ? 79.220 100.281 93.414 1.00 74.64 234 LYS D C 1
ATOM 7426 O O . LYS D 1 207 ? 80.248 100.953 93.556 1.00 74.42 234 LYS D O 1
ATOM 7432 N N . ILE D 1 208 ? 78.831 99.384 94.320 1.00 74.68 235 ILE D N 1
ATOM 7433 C CA . ILE D 1 208 ? 79.604 99.187 95.542 1.00 74.85 235 ILE D CA 1
ATOM 7434 C C . ILE D 1 208 ? 80.932 98.504 95.230 1.00 74.61 235 ILE D C 1
ATOM 7435 O O . ILE D 1 208 ? 81.982 98.875 95.767 1.00 74.57 235 ILE D O 1
ATOM 7440 N N . VAL D 1 209 ? 80.909 97.508 94.342 1.00 74.04 236 VAL D N 1
ATOM 7441 C CA . VAL D 1 209 ? 82.147 96.845 93.942 1.00 73.32 236 VAL D CA 1
ATOM 7442 C C . VAL D 1 209 ? 83.037 97.807 93.165 1.00 73.24 236 VAL D C 1
ATOM 7443 O O . VAL D 1 209 ? 84.268 97.781 93.291 1.00 73.17 236 VAL D O 1
ATOM 7447 N N . VAL D 1 210 ? 82.428 98.685 92.363 1.00 73.52 237 VAL D N 1
ATOM 7448 C CA . VAL D 1 210 ? 83.200 99.689 91.635 1.00 73.39 237 VAL D CA 1
ATOM 7449 C C . VAL D 1 210 ? 83.863 100.658 92.606 1.00 74.08 237 VAL D C 1
ATOM 7450 O O . VAL D 1 210 ? 85.027 101.039 92.428 1.00 74.53 237 VAL D O 1
ATOM 7454 N N . ALA D 1 211 ? 83.140 101.064 93.653 1.00 74.47 238 ALA D N 1
ATOM 7455 C CA . ALA D 1 211 ? 83.726 101.948 94.656 1.00 74.87 238 ALA D CA 1
ATOM 7456 C C . ALA D 1 211 ? 84.852 101.254 95.413 1.00 75.49 238 ALA D C 1
ATOM 7457 O O . ALA D 1 211 ? 85.876 101.874 95.726 1.00 75.44 238 ALA D O 1
ATOM 7459 N N . MET D 1 212 ? 84.679 99.965 95.717 1.00 76.37 239 MET D N 1
ATOM 7460 C CA . MET D 1 212 ? 85.743 99.207 96.370 1.00 77.27 239 MET D CA 1
ATOM 7461 C C . MET D 1 212 ? 86.984 99.139 95.489 1.00 76.94 239 MET D C 1
ATOM 7462 O O . MET D 1 212 ? 88.112 99.301 95.970 1.00 76.21 239 MET D O 1
ATOM 7467 N N . ALA D 1 213 ? 86.792 98.903 94.189 1.00 76.79 240 ALA D N 1
ATOM 7468 C CA . ALA D 1 213 ? 87.920 98.857 93.265 1.00 76.66 240 ALA D CA 1
ATOM 7469 C C . ALA D 1 213 ? 88.603 100.216 93.166 1.00 76.63 240 ALA D C 1
ATOM 7470 O O . ALA D 1 213 ? 89.835 100.304 93.111 1.00 75.99 240 ALA D O 1
ATOM 7472 N N . LYS D 1 214 ? 87.812 101.291 93.142 1.00 77.35 241 LYS D N 1
ATOM 7473 C CA . LYS D 1 214 ? 88.379 102.635 93.096 1.00 77.69 241 LYS D CA 1
ATOM 7474 C C . LYS D 1 214 ? 89.209 102.920 94.341 1.00 77.78 241 LYS D C 1
ATOM 7475 O O . LYS D 1 214 ? 90.301 103.494 94.257 1.00 77.76 241 LYS D O 1
ATOM 7481 N N . GLU D 1 215 ? 88.703 102.520 95.510 1.00 78.07 242 GLU D N 1
ATOM 7482 C CA . GLU D 1 215 ? 89.456 102.698 96.748 1.00 78.71 242 GLU D CA 1
ATOM 7483 C C . GLU D 1 215 ? 90.748 101.890 96.725 1.00 78.22 242 GLU D C 1
ATOM 7484 O O . GLU D 1 215 ? 91.808 102.374 97.140 1.00 78.43 242 GLU D O 1
ATOM 7490 N N . SER D 1 216 ? 90.676 100.649 96.237 1.00 77.94 243 SER D N 1
ATOM 7491 C CA . SER D 1 216 ? 91.864 99.803 96.171 1.00 77.92 243 SER D CA 1
ATOM 7492 C C . SER D 1 216 ? 92.914 100.400 95.241 1.00 76.85 243 SER D C 1
ATOM 7493 O O . SER D 1 216 ? 94.118 100.329 95.515 1.00 76.62 243 SER D O 1
ATOM 7496 N N . VAL D 1 217 ? 92.474 100.994 94.130 1.00 75.90 244 VAL D N 1
ATOM 7497 C CA . VAL D 1 217 ? 93.415 101.608 93.195 1.00 75.13 244 VAL D CA 1
ATOM 7498 C C . VAL D 1 217 ? 94.017 102.871 93.800 1.00 74.72 244 VAL D C 1
ATOM 7499 O O . VAL D 1 217 ? 95.225 103.117 93.693 1.00 74.51 244 VAL D O 1
ATOM 7503 N N . ASN D 1 218 ? 93.185 103.690 94.449 1.00 74.32 245 ASN D N 1
ATOM 7504 C CA . ASN D 1 218 ? 93.679 104.929 95.043 1.00 73.67 245 ASN D CA 1
ATOM 7505 C C . ASN D 1 218 ? 94.613 104.660 96.216 1.00 73.77 245 ASN D C 1
ATOM 7506 O O . ASN D 1 218 ? 95.457 105.503 96.541 1.00 74.04 245 ASN D O 1
ATOM 7511 N N . ALA D 1 219 ? 94.480 103.499 96.861 1.00 73.32 246 ALA D N 1
ATOM 7512 C CA . ALA D 1 219 ? 95.353 103.180 97.987 1.00 73.24 246 ALA D CA 1
ATOM 7513 C C . ALA D 1 219 ? 96.788 102.923 97.542 1.00 73.22 246 ALA D C 1
ATOM 7514 O O . ALA D 1 219 ? 97.694 102.868 98.381 1.00 73.31 246 ALA D O 1
ATOM 7516 N N . ALA D 1 220 ? 97.015 102.758 96.236 1.00 73.10 247 ALA D N 1
ATOM 7517 C CA . ALA D 1 220 ? 98.359 102.482 95.741 1.00 73.00 247 ALA D CA 1
ATOM 7518 C C . ALA D 1 220 ? 99.314 103.647 95.959 1.00 72.98 247 ALA D C 1
ATOM 7519 O O . ALA D 1 220 ? 100.534 103.442 95.973 1.00 73.41 247 ALA D O 1
ATOM 7521 N N . PHE D 1 221 ? 98.795 104.862 96.131 1.00 73.32 248 PHE D N 1
ATOM 7522 C CA . PHE D 1 221 ? 99.621 106.039 96.357 1.00 73.10 248 PHE D CA 1
ATOM 7523 C C . PHE D 1 221 ? 99.692 106.447 97.821 1.00 73.41 248 PHE D C 1
ATOM 7524 O O . PHE D 1 221 ? 100.303 107.475 98.134 1.00 73.21 248 PHE D O 1
ATOM 7532 N N . GLU D 1 222 ? 99.088 105.676 98.725 1.00 73.68 249 GLU D N 1
ATOM 7533 C CA . GLU D 1 222 ? 99.012 106.049 100.133 1.00 74.41 249 GLU D CA 1
ATOM 7534 C C . GLU D 1 222 ? 99.670 105.031 101.056 1.00 74.08 249 GLU D C 1
ATOM 7535 O O . GLU D 1 222 ? 99.848 105.317 102.246 1.00 74.54 249 GLU D O 1
ATOM 7541 N N . MET D 1 223 ? 100.035 103.856 100.551 1.00 73.46 250 MET D N 1
ATOM 7542 C CA . MET D 1 223 ? 100.613 102.816 101.392 1.00 73.17 250 MET D CA 1
ATOM 7543 C C . MET D 1 223 ? 101.709 102.104 100.614 1.00 72.60 250 MET D C 1
ATOM 7544 O O . MET D 1 223 ? 101.888 102.315 99.412 1.00 71.64 250 MET D O 1
ATOM 7549 N N . THR D 1 224 ? 102.443 101.251 101.323 1.00 71.95 251 THR D N 1
ATOM 7550 C CA . THR D 1 224 ? 103.464 100.430 100.692 1.00 71.60 251 THR D CA 1
ATOM 7551 C C . THR D 1 224 ? 102.822 99.299 99.897 1.00 71.68 251 THR D C 1
ATOM 7552 O O . THR D 1 224 ? 101.606 99.095 99.932 1.00 71.43 251 THR D O 1
ATOM 7556 N N . LEU D 1 225 ? 103.660 98.559 99.167 1.00 71.81 252 LEU D N 1
ATOM 7557 C CA . LEU D 1 225 ? 103.155 97.455 98.357 1.00 71.96 252 LEU D CA 1
ATOM 7558 C C . LEU D 1 225 ? 102.593 96.338 99.228 1.00 71.93 252 LEU D C 1
ATOM 7559 O O . LEU D 1 225 ? 101.566 95.737 98.893 1.00 72.16 252 LEU D O 1
ATOM 7564 N N . THR D 1 226 ? 103.248 96.049 100.355 1.00 72.02 253 THR D N 1
ATOM 7565 C CA . THR D 1 226 ? 102.777 94.985 101.237 1.00 72.78 253 THR D CA 1
ATOM 7566 C C . THR D 1 226 ? 101.430 95.338 101.856 1.00 73.46 253 THR D C 1
ATOM 7567 O O . THR D 1 226 ? 100.477 94.552 101.795 1.00 73.64 253 THR D O 1
ATOM 7571 N N . GLU D 1 227 ? 101.333 96.524 102.461 1.00 74.01 254 GLU D N 1
ATOM 7572 C CA . GLU D 1 227 ? 100.070 96.945 103.058 1.00 74.28 254 GLU D CA 1
ATOM 7573 C C . GLU D 1 227 ? 99.008 97.181 101.992 1.00 73.90 254 GLU D C 1
ATOM 7574 O O . GLU D 1 227 ? 97.817 96.955 102.234 1.00 73.70 254 GLU D O 1
ATOM 7580 N N . GLY D 1 228 ? 99.419 97.633 100.806 1.00 74.26 255 GLY D N 1
ATOM 7581 C CA . GLY D 1 228 ? 98.471 97.758 99.711 1.00 74.44 255 GLY D CA 1
ATOM 7582 C C . GLY D 1 228 ? 97.868 96.424 99.318 1.00 74.85 255 GLY D C 1
ATOM 7583 O O . GLY D 1 228 ? 96.654 96.304 99.138 1.00 74.89 255 GLY D O 1
ATOM 7584 N N . SER D 1 229 ? 98.712 95.397 99.193 1.00 75.54 256 SER D N 1
ATOM 7585 C CA . SER D 1 229 ? 98.218 94.063 98.864 1.00 76.02 256 SER D CA 1
ATOM 7586 C C . SER D 1 229 ? 97.362 93.502 99.994 1.00 76.54 256 SER D C 1
ATOM 7587 O O . SER D 1 229 ? 96.384 92.788 99.750 1.00 76.14 256 SER D O 1
ATOM 7590 N N . LYS D 1 230 ? 97.715 93.816 101.242 1.00 77.51 257 LYS D N 1
ATOM 7591 C CA . LYS D 1 230 ? 96.902 93.361 102.366 1.00 78.44 257 LYS D CA 1
ATOM 7592 C C . LYS D 1 230 ? 95.514 93.989 102.333 1.00 78.38 257 LYS D C 1
ATOM 7593 O O . LYS D 1 230 ? 94.506 93.292 102.509 1.00 78.72 257 LYS D O 1
ATOM 7599 N N . LEU D 1 231 ? 95.441 95.304 102.110 1.00 78.44 258 LEU D N 1
ATOM 7600 C CA . LEU D 1 231 ? 94.144 95.964 102.009 1.00 78.81 258 LEU D CA 1
ATOM 7601 C C . LEU D 1 231 ? 93.361 95.470 100.800 1.00 78.85 258 LEU D C 1
ATOM 7602 O O . LEU D 1 231 ? 92.133 95.344 100.869 1.00 78.86 258 LEU D O 1
ATOM 7607 N N . GLU D 1 232 ? 94.048 95.175 99.695 1.00 79.05 259 GLU D N 1
ATOM 7608 C CA . GLU D 1 232 ? 93.382 94.608 98.529 1.00 79.51 259 GLU D CA 1
ATOM 7609 C C . GLU D 1 232 ? 92.796 93.235 98.836 1.00 78.96 259 GLU D C 1
ATOM 7610 O O . GLU D 1 232 ? 91.678 92.926 98.412 1.00 79.24 259 GLU D O 1
ATOM 7616 N N . LYS D 1 233 ? 93.534 92.403 99.577 1.00 78.63 260 LYS D N 1
ATOM 7617 C CA . LYS D 1 233 ? 93.012 91.105 99.992 1.00 78.19 260 LYS D CA 1
ATOM 7618 C C . LYS D 1 233 ? 91.802 91.254 100.905 1.00 77.46 260 LYS D C 1
ATOM 7619 O O . LYS D 1 233 ? 90.804 90.542 100.738 1.00 77.60 260 LYS D O 1
ATOM 7625 N N . LYS D 1 234 ? 91.871 92.167 101.874 1.00 76.56 261 LYS D N 1
ATOM 7626 C CA . LYS D 1 234 ? 90.727 92.419 102.745 1.00 76.21 261 LYS D CA 1
ATOM 7627 C C . LYS D 1 234 ? 89.512 92.926 101.982 1.00 75.80 261 LYS D C 1
ATOM 7628 O O . LYS D 1 234 ? 88.386 92.518 102.287 1.00 75.45 261 LYS D O 1
ATOM 7634 N N . LEU D 1 235 ? 89.709 93.786 100.983 1.00 75.60 262 LEU D N 1
ATOM 7635 C CA . LEU D 1 235 ? 88.590 94.258 100.175 1.00 75.04 262 LEU D CA 1
ATOM 7636 C C . LEU D 1 235 ? 88.026 93.161 99.280 1.00 74.85 262 LEU D C 1
ATOM 7637 O O . LEU D 1 235 ? 86.808 93.094 99.083 1.00 74.94 262 LEU D O 1
ATOM 7642 N N . PHE D 1 236 ? 88.886 92.299 98.731 1.00 74.95 263 PHE D N 1
ATOM 7643 C CA . PHE D 1 236 ? 88.400 91.177 97.936 1.00 75.26 263 PHE D CA 1
ATOM 7644 C C . PHE D 1 236 ? 87.619 90.194 98.799 1.00 75.51 263 PHE D C 1
ATOM 7645 O O . PHE D 1 236 ? 86.669 89.559 98.328 1.00 75.14 263 PHE D O 1
ATOM 7653 N N . TYR D 1 237 ? 88.006 90.056 100.068 1.00 75.85 264 TYR D N 1
ATOM 7654 C CA . TYR D 1 237 ? 87.222 89.249 100.997 1.00 76.32 264 TYR D CA 1
ATOM 7655 C C . TYR D 1 237 ? 85.898 89.918 101.343 1.00 76.13 264 TYR D C 1
ATOM 7656 O O . TYR D 1 237 ? 84.865 89.245 101.417 1.00 76.43 264 TYR D O 1
ATOM 7665 N N . SER D 1 238 ? 85.919 91.237 101.551 1.00 76.14 265 SER D N 1
ATOM 7666 C CA . SER D 1 238 ? 84.724 91.988 101.910 1.00 76.40 265 SER D CA 1
ATOM 7667 C C . SER D 1 238 ? 83.710 92.057 100.776 1.00 76.33 265 SER D C 1
ATOM 7668 O O . SER D 1 238 ? 82.509 92.179 101.040 1.00 76.75 265 SER D O 1
ATOM 7671 N N . THR D 1 239 ? 84.163 91.989 99.522 1.00 75.58 266 THR D N 1
ATOM 7672 C CA . THR D 1 239 ? 83.227 92.051 98.402 1.00 75.47 266 THR D CA 1
ATOM 7673 C C . THR D 1 239 ? 82.375 90.788 98.322 1.00 75.19 266 THR D C 1
ATOM 7674 O O . THR D 1 239 ? 81.343 90.772 97.640 1.00 74.82 266 THR D O 1
ATOM 7678 N N . PHE D 1 240 ? 82.785 89.722 99.014 1.00 75.17 267 PHE D N 1
ATOM 7679 C CA . PHE D 1 240 ? 82.021 88.481 99.024 1.00 75.19 267 PHE D CA 1
ATOM 7680 C C . PHE D 1 240 ? 80.726 88.587 99.816 1.00 75.23 267 PHE D C 1
ATOM 7681 O O . PHE D 1 240 ? 79.815 87.785 99.588 1.00 75.07 267 PHE D O 1
ATOM 7689 N N . ALA D 1 241 ? 80.620 89.547 100.731 1.00 75.40 268 ALA D N 1
ATOM 7690 C CA . ALA D 1 241 ? 79.431 89.711 101.555 1.00 75.79 268 ALA D CA 1
ATOM 7691 C C . ALA D 1 241 ? 78.307 90.448 100.840 1.00 76.00 268 ALA D C 1
ATOM 7692 O O . ALA D 1 241 ? 77.265 90.704 101.454 1.00 76.58 268 ALA D O 1
ATOM 7694 N N . THR D 1 242 ? 78.487 90.792 99.569 1.00 76.25 269 THR D N 1
ATOM 7695 C CA . THR D 1 242 ? 77.479 91.503 98.799 1.00 76.40 269 THR D CA 1
ATOM 7696 C C . THR D 1 242 ? 76.707 90.534 97.911 1.00 77.00 269 THR D C 1
ATOM 7697 O O . THR D 1 242 ? 77.207 89.470 97.537 1.00 76.76 269 THR D O 1
ATOM 7701 N N . ASP D 1 243 ? 75.473 90.917 97.579 1.00 77.89 270 ASP D N 1
ATOM 7702 C CA . ASP D 1 243 ? 74.649 90.083 96.711 1.00 78.19 270 ASP D CA 1
ATOM 7703 C C . ASP D 1 243 ? 75.091 90.195 95.257 1.00 77.88 270 ASP D C 1
ATOM 7704 O O . ASP D 1 243 ? 74.895 89.263 94.467 1.00 78.11 270 ASP D O 1
ATOM 7709 N N . ASP D 1 244 ? 75.692 91.329 94.887 1.00 77.31 271 ASP D N 1
ATOM 7710 C CA . ASP D 1 244 ? 76.087 91.538 93.498 1.00 77.44 271 ASP D CA 1
ATOM 7711 C C . ASP D 1 244 ? 77.229 90.613 93.100 1.00 77.38 271 ASP D C 1
ATOM 7712 O O . ASP D 1 244 ? 77.304 90.171 91.949 1.00 76.83 271 ASP D O 1
ATOM 7717 N N . ARG D 1 245 ? 78.126 90.302 94.039 1.00 77.34 272 ARG D N 1
ATOM 7718 C CA . ARG D 1 245 ? 79.197 89.356 93.744 1.00 77.52 272 ARG D CA 1
ATOM 7719 C C . ARG D 1 245 ? 78.633 87.981 93.406 1.00 77.56 272 ARG D C 1
ATOM 7720 O O . ARG D 1 245 ? 79.010 87.377 92.393 1.00 78.00 272 ARG D O 1
ATOM 7728 N N . LYS D 1 246 ? 77.726 87.473 94.244 1.00 77.23 273 LYS D N 1
ATOM 7729 C CA . LYS D 1 246 ? 77.108 86.180 93.977 1.00 77.25 273 LYS D CA 1
ATOM 7730 C C . LYS D 1 246 ? 76.301 86.210 92.685 1.00 76.50 273 LYS D C 1
ATOM 7731 O O . LYS D 1 246 ? 76.304 85.235 91.925 1.00 76.82 273 LYS D O 1
ATOM 7737 N N . GLU D 1 247 ? 75.612 87.322 92.414 1.00 75.35 274 GLU D N 1
ATOM 7738 C CA . GLU D 1 247 ? 74.837 87.426 91.181 1.00 74.58 274 GLU D CA 1
ATOM 7739 C C . GLU D 1 247 ? 75.739 87.387 89.953 1.00 73.87 274 GLU D C 1
ATOM 7740 O O . GLU D 1 247 ? 75.436 86.698 88.972 1.00 73.48 274 GLU D O 1
ATOM 7746 N N . GLY D 1 248 ? 76.856 88.115 89.991 1.00 73.42 275 GLY D N 1
ATOM 7747 C CA . GLY D 1 248 ? 77.782 88.093 88.872 1.00 73.16 275 GLY D CA 1
ATOM 7748 C C . GLY D 1 248 ? 78.427 86.734 88.677 1.00 73.14 275 GLY D C 1
ATOM 7749 O O . GLY D 1 248 ? 78.598 86.276 87.544 1.00 72.94 275 GLY D O 1
ATOM 7750 N N . MET D 1 249 ? 78.784 86.065 89.776 1.00 73.11 276 MET D N 1
ATOM 7751 C CA . MET D 1 249 ? 79.351 84.726 89.653 1.00 72.90 276 MET D CA 1
ATOM 7752 C C . MET D 1 249 ? 78.331 83.734 89.108 1.00 72.08 276 MET D C 1
ATOM 7753 O O . MET D 1 249 ? 78.688 82.857 88.313 1.00 72.03 276 MET D O 1
ATOM 7758 N N . THR D 1 250 ? 77.065 83.860 89.510 1.00 71.54 277 THR D N 1
ATOM 7759 C CA . THR D 1 250 ? 76.015 83.016 88.952 1.00 71.40 277 THR D CA 1
ATOM 7760 C C . THR D 1 250 ? 75.823 83.282 87.465 1.00 71.54 277 THR D C 1
ATOM 7761 O O . THR D 1 250 ? 75.645 82.343 86.681 1.00 71.12 277 THR D O 1
ATOM 7765 N N . ALA D 1 251 ? 75.859 84.554 87.060 1.00 71.60 278 ALA D N 1
ATOM 7766 C CA . ALA D 1 251 ? 75.723 84.884 85.645 1.00 72.11 278 ALA D CA 1
ATOM 7767 C C . ALA D 1 251 ? 76.919 84.401 84.835 1.00 72.62 278 ALA D C 1
ATOM 7768 O O . ALA D 1 251 ? 76.778 84.104 83.644 1.00 72.85 278 ALA D O 1
ATOM 7770 N N . PHE D 1 252 ? 78.098 84.325 85.452 1.00 72.53 279 PHE D N 1
ATOM 7771 C CA . PHE D 1 252 ? 79.276 83.831 84.748 1.00 72.74 279 PHE D CA 1
ATOM 7772 C C . PHE D 1 252 ? 79.234 82.313 84.605 1.00 72.78 279 PHE D C 1
ATOM 7773 O O . PHE D 1 252 ? 79.486 81.784 83.518 1.00 72.92 279 PHE D O 1
ATOM 7781 N N . VAL D 1 253 ? 78.938 81.602 85.699 1.00 72.47 280 VAL D N 1
ATOM 7782 C CA . VAL D 1 253 ? 78.829 80.145 85.628 1.00 72.43 280 VAL D CA 1
ATOM 7783 C C . VAL D 1 253 ? 77.711 79.741 84.678 1.00 72.74 280 VAL D C 1
ATOM 7784 O O . VAL D 1 253 ? 77.945 79.070 83.666 1.00 72.52 280 VAL D O 1
ATOM 7788 N N . GLU D 1 254 ? 76.479 80.142 84.990 1.00 73.15 281 GLU D N 1
ATOM 7789 C CA . GLU D 1 254 ? 75.346 79.962 84.084 1.00 73.34 281 GLU D CA 1
ATOM 7790 C C . GLU D 1 254 ? 75.240 81.193 83.184 1.00 74.07 281 GLU D C 1
ATOM 7791 O O . GLU D 1 254 ? 74.648 82.215 83.530 1.00 74.08 281 GLU D O 1
ATOM 7797 N N . LYS D 1 255 ? 75.847 81.066 82.001 1.00 75.40 282 LYS D N 1
ATOM 7798 C CA . LYS D 1 255 ? 76.071 82.181 81.086 1.00 76.29 282 LYS D CA 1
ATOM 7799 C C . LYS D 1 255 ? 74.805 82.981 80.807 1.00 76.83 282 LYS D C 1
ATOM 7800 O O . LYS D 1 255 ? 73.860 82.473 80.194 1.00 77.03 282 LYS D O 1
ATOM 7806 N N . ARG D 1 256 ? 74.790 84.237 81.250 1.00 77.42 283 ARG D N 1
ATOM 7807 C CA . ARG D 1 256 ? 73.670 85.143 81.036 1.00 77.60 283 ARG D CA 1
ATOM 7808 C C . ARG D 1 256 ? 74.128 86.557 81.370 1.00 77.88 283 ARG D C 1
ATOM 7809 O O . ARG D 1 256 ? 75.314 86.810 81.602 1.00 77.84 283 ARG D O 1
ATOM 7817 N N . LYS D 1 257 ? 73.175 87.485 81.393 1.00 78.49 284 LYS D N 1
ATOM 7818 C CA . LYS D 1 257 ? 73.453 88.875 81.727 1.00 78.93 284 LYS D CA 1
ATOM 7819 C C . LYS D 1 257 ? 73.245 89.097 83.220 1.00 79.27 284 LYS D C 1
ATOM 7820 O O . LYS D 1 257 ? 72.175 88.793 83.757 1.00 79.49 284 LYS D O 1
ATOM 7826 N N . ALA D 1 258 ? 74.270 89.627 83.884 1.00 79.54 285 ALA D N 1
ATOM 7827 C CA . ALA D 1 258 ? 74.194 89.855 85.321 1.00 80.11 285 ALA D CA 1
ATOM 7828 C C . ALA D 1 258 ? 73.330 91.071 85.628 1.00 80.56 285 ALA D C 1
ATOM 7829 O O . ALA D 1 258 ? 73.528 92.149 85.061 1.00 81.25 285 ALA D O 1
ATOM 7831 N N . ASN D 1 259 ? 72.370 90.893 86.533 1.00 80.89 286 ASN D N 1
ATOM 7832 C CA . ASN D 1 259 ? 71.485 91.967 86.972 1.00 81.43 286 ASN D CA 1
ATOM 7833 C C . ASN D 1 259 ? 71.933 92.423 88.357 1.00 81.25 286 ASN D C 1
ATOM 7834 O O . ASN D 1 259 ? 71.671 91.746 89.356 1.00 80.60 286 ASN D O 1
ATOM 7839 N N . PHE D 1 260 ? 72.599 93.571 88.415 1.00 81.57 287 PHE D N 1
ATOM 7840 C CA . PHE D 1 260 ? 73.137 94.103 89.657 1.00 81.65 287 PHE D CA 1
ATOM 7841 C C . PHE D 1 260 ? 72.152 95.075 90.295 1.00 82.55 287 PHE D C 1
ATOM 7842 O O . PHE D 1 260 ? 71.464 95.834 89.608 1.00 82.88 287 PHE D O 1
ATOM 7850 N N . LYS D 1 261 ? 72.091 95.042 91.627 1.00 83.42 288 LYS D N 1
ATOM 7851 C CA . LYS D 1 261 ? 71.209 95.912 92.390 1.00 84.39 288 LYS D CA 1
ATOM 7852 C C . LYS D 1 261 ? 71.949 96.810 93.372 1.00 84.70 288 LYS D C 1
ATOM 7853 O O . LYS D 1 261 ? 71.317 97.351 94.286 1.00 84.64 288 LYS D O 1
ATOM 7859 N N . ASP D 1 262 ? 73.265 96.975 93.214 1.00 85.53 289 ASP D N 1
ATOM 7860 C CA . ASP D 1 262 ? 74.073 97.860 94.057 1.00 86.21 289 ASP D CA 1
ATOM 7861 C C . ASP D 1 262 ? 74.022 97.442 95.526 1.00 86.98 289 ASP D C 1
ATOM 7862 O O . ASP D 1 262 ? 73.953 98.284 96.422 1.00 87.13 289 ASP D O 1
ATOM 7867 N N . GLN D 1 263 ? 74.062 96.136 95.773 1.00 87.93 290 GLN D N 1
ATOM 7868 C CA . GLN D 1 263 ? 74.071 95.610 97.134 1.00 88.55 290 GLN D CA 1
ATOM 7869 C C . GLN D 1 263 ? 74.584 94.174 97.160 1.00 88.48 290 GLN D C 1
ATOM 7870 O O . GLN D 1 263 ? 74.648 93.505 96.129 1.00 88.40 290 GLN D O 1
ATOM 7877 N N . ALA E 1 4 ? 108.001 66.028 91.283 1.00 86.51 31 ALA E N 1
ATOM 7878 C CA . ALA E 1 4 ? 106.914 65.063 91.168 1.00 86.57 31 ALA E CA 1
ATOM 7879 C C . ALA E 1 4 ? 106.240 65.159 89.802 1.00 86.27 31 ALA E C 1
ATOM 7880 O O . ALA E 1 4 ? 106.474 66.104 89.050 1.00 86.61 31 ALA E O 1
ATOM 7882 N N . ASN E 1 5 ? 105.403 64.174 89.487 1.00 85.54 32 ASN E N 1
ATOM 7883 C CA . ASN E 1 5 ? 104.703 64.150 88.210 1.00 84.69 32 ASN E CA 1
ATOM 7884 C C . ASN E 1 5 ? 103.519 65.108 88.258 1.00 83.27 32 ASN E C 1
ATOM 7885 O O . ASN E 1 5 ? 102.581 64.907 89.038 1.00 83.07 32 ASN E O 1
ATOM 7890 N N . PHE E 1 6 ? 103.561 66.143 87.428 1.00 81.69 33 PHE E N 1
ATOM 7891 C CA . PHE E 1 6 ? 102.524 67.162 87.392 1.00 80.18 33 PHE E CA 1
ATOM 7892 C C . PHE E 1 6 ? 101.511 66.856 86.295 1.00 79.16 33 PHE E C 1
ATOM 7893 O O . PHE E 1 6 ? 101.848 66.298 85.248 1.00 78.83 33 PHE E O 1
ATOM 7901 N N . GLU E 1 7 ? 100.256 67.232 86.551 1.00 78.18 34 GLU E N 1
ATOM 7902 C CA . GLU E 1 7 ? 99.184 67.055 85.583 1.00 77.33 34 GLU E CA 1
ATOM 7903 C C . GLU E 1 7 ? 98.671 68.361 84.996 1.00 76.57 34 GLU E C 1
ATOM 7904 O O . GLU E 1 7 ? 97.998 68.330 83.962 1.00 76.09 34 GLU E O 1
ATOM 7910 N N . TYR E 1 8 ? 98.968 69.499 85.625 1.00 75.79 35 TYR E N 1
ATOM 7911 C CA . TYR E 1 8 ? 98.529 70.793 85.123 1.00 75.13 35 TYR E CA 1
ATOM 7912 C C . TYR E 1 8 ? 99.654 71.620 84.516 1.00 74.67 35 TYR E C 1
ATOM 7913 O O . TYR E 1 8 ? 99.385 72.447 83.639 1.00 74.36 35 TYR E O 1
ATOM 7922 N N . ILE E 1 9 ? 100.897 71.422 84.957 1.00 74.34 36 ILE E N 1
ATOM 7923 C CA . ILE E 1 9 ? 102.031 72.198 84.475 1.00 73.74 36 ILE E CA 1
ATOM 7924 C C . ILE E 1 9 ? 103.115 71.249 83.984 1.00 73.65 36 ILE E C 1
ATOM 7925 O O . ILE E 1 9 ? 103.059 70.035 84.195 1.00 73.64 36 ILE E O 1
ATOM 7930 N N . ILE E 1 10 ? 104.112 71.826 83.318 1.00 73.71 37 ILE E N 1
ATOM 7931 C CA . ILE E 1 10 ? 105.282 71.101 82.839 1.00 73.77 37 ILE E CA 1
ATOM 7932 C C . ILE E 1 10 ? 106.523 71.830 83.334 1.00 73.66 37 ILE E C 1
ATOM 7933 O O . ILE E 1 10 ? 106.707 73.018 83.047 1.00 73.51 37 ILE E O 1
ATOM 7938 N N . ALA E 1 11 ? 107.370 71.119 84.075 1.00 73.45 38 ALA E N 1
ATOM 7939 C CA . ALA E 1 11 ? 108.574 71.687 84.664 1.00 73.43 38 ALA E CA 1
ATOM 7940 C C . ALA E 1 11 ? 109.798 70.977 84.106 1.00 73.54 38 ALA E C 1
ATOM 7941 O O . ALA E 1 11 ? 109.877 69.744 84.146 1.00 73.85 38 ALA E O 1
ATOM 7943 N N . GLU E 1 12 ? 110.745 71.755 83.589 1.00 73.82 39 GLU E N 1
ATOM 7944 C CA . GLU E 1 12 ? 111.978 71.211 83.041 1.00 74.41 39 GLU E CA 1
ATOM 7945 C C . GLU E 1 12 ? 113.031 72.309 83.010 1.00 73.87 39 GLU E C 1
ATOM 7946 O O . GLU E 1 12 ? 112.727 73.498 83.135 1.00 73.64 39 GLU E O 1
ATOM 7952 N N . LYS E 1 13 ? 114.283 71.894 82.841 1.00 73.86 40 LYS E N 1
ATOM 7953 C CA . LYS E 1 13 ? 115.407 72.812 82.734 1.00 74.09 40 LYS E CA 1
ATOM 7954 C C . LYS E 1 13 ? 115.770 72.990 81.266 1.00 74.02 40 LYS E C 1
ATOM 7955 O O . LYS E 1 13 ? 116.046 72.010 80.566 1.00 73.76 40 LYS E O 1
ATOM 7961 N N . ARG E 1 14 ? 115.769 74.238 80.807 1.00 74.27 41 ARG E N 1
ATOM 7962 C CA . ARG E 1 14 ? 116.002 74.565 79.408 1.00 74.51 41 ARG E CA 1
ATOM 7963 C C . ARG E 1 14 ? 117.280 75.383 79.284 1.00 74.12 41 ARG E C 1
ATOM 7964 O O . ARG E 1 14 ? 117.837 75.866 80.275 1.00 73.72 41 ARG E O 1
ATOM 7972 N N . GLY E 1 15 ? 117.743 75.539 78.050 1.00 74.34 42 GLY E N 1
ATOM 7973 C CA . GLY E 1 15 ? 118.945 76.291 77.770 1.00 74.14 42 GLY E CA 1
ATOM 7974 C C . GLY E 1 15 ? 120.208 75.482 78.011 1.00 74.16 42 GLY E C 1
ATOM 7975 O O . GLY E 1 15 ? 120.222 74.482 78.727 1.00 74.07 42 GLY E O 1
ATOM 7976 N N . LYS E 1 16 ? 121.292 75.935 77.387 1.00 74.65 43 LYS E N 1
ATOM 7977 C CA . LYS E 1 16 ? 122.589 75.304 77.581 1.00 74.70 43 LYS E CA 1
ATOM 7978 C C . LYS E 1 16 ? 123.054 75.527 79.016 1.00 74.25 43 LYS E C 1
ATOM 7979 O O . LYS E 1 16 ? 122.733 76.551 79.628 1.00 74.08 43 LYS E O 1
ATOM 7985 N N . ASN E 1 17 ? 123.789 74.551 79.553 1.00 73.93 44 ASN E N 1
ATOM 7986 C CA . ASN E 1 17 ? 124.270 74.435 80.929 1.00 73.61 44 ASN E CA 1
ATOM 7987 C C . ASN E 1 17 ? 123.139 74.131 81.908 1.00 73.30 44 ASN E C 1
ATOM 7988 O O . ASN E 1 17 ? 123.410 73.925 83.090 1.00 73.22 44 ASN E O 1
ATOM 7993 N N . ASN E 1 18 ? 121.884 74.089 81.450 1.00 73.58 45 ASN E N 1
ATOM 7994 C CA . ASN E 1 18 ? 120.732 73.775 82.299 1.00 73.55 45 ASN E CA 1
ATOM 7995 C C . ASN E 1 18 ? 120.660 74.699 83.514 1.00 73.15 45 ASN E C 1
ATOM 7996 O O . ASN E 1 18 ? 120.574 74.247 84.658 1.00 73.29 45 ASN E O 1
ATOM 8001 N N . THR E 1 19 ? 120.697 76.007 83.262 1.00 72.88 46 THR E N 1
ATOM 8002 C CA . THR E 1 19 ? 120.640 77.006 84.320 1.00 72.49 46 THR E CA 1
ATOM 8003 C C . THR E 1 19 ? 119.303 77.732 84.389 1.00 72.00 46 THR E C 1
ATOM 8004 O O . THR E 1 19 ? 119.125 78.583 85.268 1.00 72.04 46 THR E O 1
ATOM 8008 N N . VAL E 1 20 ? 118.369 77.424 83.494 1.00 71.80 47 VAL E N 1
ATOM 8009 C CA . VAL E 1 20 ? 117.072 78.087 83.434 1.00 71.52 47 VAL E CA 1
ATOM 8010 C C . VAL E 1 20 ? 115.984 77.046 83.651 1.00 71.53 47 VAL E C 1
ATOM 8011 O O . VAL E 1 20 ? 115.959 76.013 82.970 1.00 71.52 47 VAL E O 1
ATOM 8015 N N . GLY E 1 21 ? 115.085 77.320 84.595 1.00 71.13 48 GLY E N 1
ATOM 8016 C CA . GLY E 1 21 ? 113.962 76.453 84.868 1.00 70.96 48 GLY E CA 1
ATOM 8017 C C . GLY E 1 21 ? 112.706 76.973 84.200 1.00 71.00 48 GLY E C 1
ATOM 8018 O O . GLY E 1 21 ? 112.279 78.102 84.451 1.00 70.80 48 GLY E O 1
ATOM 8019 N N . LEU E 1 22 ? 112.117 76.142 83.344 1.00 71.56 49 LEU E N 1
ATOM 8020 C CA . LEU E 1 22 ? 110.933 76.509 82.577 1.00 71.66 49 LEU E CA 1
ATOM 8021 C C . LEU E 1 22 ? 109.708 75.865 83.218 1.00 71.63 49 LEU E C 1
ATOM 8022 O O . LEU E 1 22 ? 109.586 74.636 83.247 1.00 71.49 49 LEU E O 1
ATOM 8027 N N . ILE E 1 23 ? 108.806 76.696 83.729 1.00 71.86 50 ILE E N 1
ATOM 8028 C CA . ILE E 1 23 ? 107.542 76.244 84.298 1.00 72.10 50 ILE E CA 1
ATOM 8029 C C . ILE E 1 23 ? 106.451 76.640 83.309 1.00 72.56 50 ILE E C 1
ATOM 8030 O O . ILE E 1 23 ? 106.038 77.802 83.251 1.00 72.42 50 ILE E O 1
ATOM 8035 N N . GLN E 1 24 ? 105.983 75.674 82.525 1.00 73.35 51 GLN E N 1
ATOM 8036 C CA . GLN E 1 24 ? 104.994 75.914 81.484 1.00 74.13 51 GLN E CA 1
ATOM 8037 C C . GLN E 1 24 ? 103.643 75.366 81.927 1.00 74.23 51 GLN E C 1
ATOM 8038 O O . GLN E 1 24 ? 103.523 74.174 82.231 1.00 73.89 51 GLN E O 1
ATOM 8044 N N . LEU E 1 25 ? 102.636 76.235 81.966 1.00 74.73 52 LEU E N 1
ATOM 8045 C CA . LEU E 1 25 ? 101.273 75.798 82.244 1.00 75.18 52 LEU E CA 1
ATOM 8046 C C . LEU E 1 25 ? 100.774 74.942 81.086 1.00 75.81 52 LEU E C 1
ATOM 8047 O O . LEU E 1 25 ? 100.976 75.289 79.917 1.00 75.94 52 LEU E O 1
ATOM 8052 N N . ASN E 1 26 ? 100.121 73.824 81.406 1.00 76.66 53 ASN E N 1
ATOM 8053 C CA . ASN E 1 26 ? 99.732 72.830 80.408 1.00 77.31 53 ASN E CA 1
ATOM 8054 C C . ASN E 1 26 ? 98.228 72.562 80.494 1.00 77.85 53 ASN E C 1
ATOM 8055 O O . ASN E 1 26 ? 97.772 71.419 80.513 1.00 77.86 53 ASN E O 1
ATOM 8060 N N . ARG E 1 27 ? 97.446 73.638 80.548 1.00 78.55 54 ARG E N 1
ATOM 8061 C CA . ARG E 1 27 ? 95.985 73.565 80.504 1.00 78.95 54 ARG E CA 1
ATOM 8062 C C . ARG E 1 27 ? 95.490 74.356 79.300 1.00 78.93 54 ARG E C 1
ATOM 8063 O O . ARG E 1 27 ? 94.973 75.471 79.439 1.00 78.99 54 ARG E O 1
ATOM 8071 N N . PRO E 1 28 ? 95.634 73.803 78.092 1.00 79.02 55 PRO E N 1
ATOM 8072 C CA . PRO E 1 28 ? 95.225 74.551 76.894 1.00 78.87 55 PRO E CA 1
ATOM 8073 C C . PRO E 1 28 ? 93.725 74.560 76.662 1.00 78.73 55 PRO E C 1
ATOM 8074 O O . PRO E 1 28 ? 93.208 75.546 76.122 1.00 78.94 55 PRO E O 1
ATOM 8078 N N . LYS E 1 29 ? 93.010 73.503 77.048 1.00 78.59 56 LYS E N 1
ATOM 8079 C CA . LYS E 1 29 ? 91.569 73.445 76.845 1.00 78.22 56 LYS E CA 1
ATOM 8080 C C . LYS E 1 29 ? 90.795 74.304 77.835 1.00 78.21 56 LYS E C 1
ATOM 8081 O O . LYS E 1 29 ? 89.624 74.606 77.584 1.00 78.74 56 LYS E O 1
ATOM 8087 N N . ALA E 1 30 ? 91.415 74.702 78.947 1.00 78.12 57 ALA E N 1
ATOM 8088 C CA . ALA E 1 30 ? 90.784 75.570 79.933 1.00 78.06 57 ALA E CA 1
ATOM 8089 C C . ALA E 1 30 ? 91.420 76.956 79.966 1.00 78.22 57 ALA E C 1
ATOM 8090 O O . ALA E 1 30 ? 91.176 77.722 80.904 1.00 78.24 57 ALA E O 1
ATOM 8092 N N . LEU E 1 31 ? 92.231 77.285 78.960 1.00 78.31 58 LEU E N 1
ATOM 8093 C CA . LEU E 1 31 ? 92.920 78.573 78.871 1.00 78.32 58 LEU E CA 1
ATOM 8094 C C . LEU E 1 31 ? 93.787 78.820 80.105 1.00 78.13 58 LEU E C 1
ATOM 8095 O O . LEU E 1 31 ? 93.934 79.948 80.579 1.00 78.10 58 LEU E O 1
ATOM 8100 N N . ASN E 1 32 ? 94.368 77.734 80.621 1.00 77.77 59 ASN E N 1
ATOM 8101 C CA . ASN E 1 32 ? 95.246 77.780 81.792 1.00 77.66 59 ASN E CA 1
ATOM 8102 C C . ASN E 1 32 ? 94.545 78.415 82.990 1.00 77.80 59 ASN E C 1
ATOM 8103 O O . ASN E 1 32 ? 95.014 79.401 83.564 1.00 78.01 59 ASN E O 1
ATOM 8108 N N . ALA E 1 33 ? 93.404 77.845 83.368 1.00 77.84 60 ALA E N 1
ATOM 8109 C CA . ALA E 1 33 ? 92.664 78.339 84.521 1.00 77.89 60 ALA E CA 1
ATOM 8110 C C . ALA E 1 33 ? 93.447 78.074 85.801 1.00 77.97 60 ALA E C 1
ATOM 8111 O O . ALA E 1 33 ? 93.914 76.956 86.037 1.00 77.89 60 ALA E O 1
ATOM 8113 N N . LEU E 1 34 ? 93.590 79.107 86.628 1.00 78.20 61 LEU E N 1
ATOM 8114 C CA . LEU E 1 34 ? 94.355 79.009 87.869 1.00 78.20 61 LEU E CA 1
ATOM 8115 C C . LEU E 1 34 ? 93.506 78.299 88.916 1.00 78.28 61 LEU E C 1
ATOM 8116 O O . LEU E 1 34 ? 92.711 78.925 89.619 1.00 78.54 61 LEU E O 1
ATOM 8121 N N . CYS E 1 35 ? 93.677 76.987 89.027 1.00 78.03 62 CYS E N 1
ATOM 8122 C CA . CYS E 1 35 ? 92.982 76.192 90.027 1.00 77.84 62 CYS E CA 1
ATOM 8123 C C . CYS E 1 35 ? 93.918 75.873 91.189 1.00 77.37 62 CYS E C 1
ATOM 8124 O O . CYS E 1 35 ? 95.106 76.200 91.173 1.00 77.48 62 CYS E O 1
ATOM 8127 N N . ASP E 1 36 ? 93.358 75.225 92.214 1.00 77.00 63 ASP E N 1
ATOM 8128 C CA . ASP E 1 36 ? 94.145 74.899 93.399 1.00 76.65 63 ASP E CA 1
ATOM 8129 C C . ASP E 1 36 ? 95.277 73.936 93.066 1.00 75.91 63 ASP E C 1
ATOM 8130 O O . ASP E 1 36 ? 96.409 74.111 93.534 1.00 76.38 63 ASP E O 1
ATOM 8135 N N . GLY E 1 37 ? 94.994 72.915 92.255 1.00 74.69 64 GLY E N 1
ATOM 8136 C CA . GLY E 1 37 ? 96.035 71.970 91.885 1.00 74.25 64 GLY E CA 1
ATOM 8137 C C . GLY E 1 37 ? 97.121 72.600 91.033 1.00 73.94 64 GLY E C 1
ATOM 8138 O O . GLY E 1 37 ? 98.306 72.297 91.199 1.00 73.26 64 GLY E O 1
ATOM 8139 N N . LEU E 1 38 ? 96.733 73.486 90.113 1.00 73.76 65 LEU E N 1
ATOM 8140 C CA . LEU E 1 38 ? 97.720 74.172 89.285 1.00 73.58 65 LEU E CA 1
ATOM 8141 C C . LEU E 1 38 ? 98.630 75.049 90.135 1.00 73.61 65 LEU E C 1
ATOM 8142 O O . LEU E 1 38 ? 99.849 75.071 89.938 1.00 73.69 65 LEU E O 1
ATOM 8147 N N . ILE E 1 39 ? 98.052 75.776 91.096 1.00 73.55 66 ILE E N 1
ATOM 8148 C CA . ILE E 1 39 ? 98.858 76.621 91.973 1.00 73.46 66 ILE E CA 1
ATOM 8149 C C . ILE E 1 39 ? 99.760 75.774 92.860 1.00 73.56 66 ILE E C 1
ATOM 8150 O O . ILE E 1 39 ? 100.915 76.140 93.115 1.00 73.88 66 ILE E O 1
ATOM 8155 N N . ASP E 1 40 ? 99.262 74.628 93.332 1.00 73.70 67 ASP E N 1
ATOM 8156 C CA . ASP E 1 40 ? 100.094 73.741 94.139 1.00 73.96 67 ASP E CA 1
ATOM 8157 C C . ASP E 1 40 ? 101.280 73.217 93.338 1.00 73.49 67 ASP E C 1
ATOM 8158 O O . ASP E 1 40 ? 102.418 73.221 93.826 1.00 73.48 67 ASP E O 1
ATOM 8163 N N . GLU E 1 41 ? 101.036 72.769 92.104 1.00 72.89 68 GLU E N 1
ATOM 8164 C CA . GLU E 1 41 ? 102.127 72.282 91.265 1.00 72.61 68 GLU E CA 1
ATOM 8165 C C . GLU E 1 41 ? 103.096 73.404 90.912 1.00 72.27 68 GLU E C 1
ATOM 8166 O O . GLU E 1 41 ? 104.310 73.181 90.833 1.00 72.20 68 GLU E O 1
ATOM 8172 N N . LEU E 1 42 ? 102.580 74.618 90.705 1.00 71.88 69 LEU E N 1
ATOM 8173 C CA . LEU E 1 42 ? 103.444 75.757 90.417 1.00 71.48 69 LEU E CA 1
ATOM 8174 C C . LEU E 1 42 ? 104.356 76.061 91.598 1.00 71.58 69 LEU E C 1
ATOM 8175 O O . LEU E 1 42 ? 105.556 76.295 91.424 1.00 71.04 69 LEU E O 1
ATOM 8180 N N . ASN E 1 43 ? 103.801 76.057 92.812 1.00 71.56 70 ASN E N 1
ATOM 8181 C CA . ASN E 1 43 ? 104.619 76.290 93.998 1.00 71.68 70 ASN E CA 1
ATOM 8182 C C . ASN E 1 43 ? 105.635 75.174 94.208 1.00 71.93 70 ASN E C 1
ATOM 8183 O O . ASN E 1 43 ? 106.772 75.441 94.617 1.00 71.98 70 ASN E O 1
ATOM 8188 N N . GLN E 1 44 ? 105.249 73.925 93.929 1.00 72.09 71 GLN E N 1
ATOM 8189 C CA . GLN E 1 44 ? 106.193 72.818 94.041 1.00 72.68 71 GLN E CA 1
ATOM 8190 C C . GLN E 1 44 ? 107.352 72.981 93.065 1.00 72.82 71 GLN E C 1
ATOM 8191 O O . GLN E 1 44 ? 108.519 72.834 93.448 1.00 73.47 71 GLN E O 1
ATOM 8197 N N . ALA E 1 45 ? 107.051 73.287 91.800 1.00 72.76 72 ALA E N 1
ATOM 8198 C CA . ALA E 1 45 ? 108.111 73.514 90.824 1.00 72.74 72 ALA E CA 1
ATOM 8199 C C . ALA E 1 45 ? 108.970 74.715 91.199 1.00 72.71 72 ALA E C 1
ATOM 8200 O O . ALA E 1 45 ? 110.191 74.686 91.005 1.00 72.61 72 ALA E O 1
ATOM 8202 N N . LEU E 1 46 ? 108.358 75.765 91.752 1.00 72.86 73 LEU E N 1
ATOM 8203 C CA . LEU E 1 46 ? 109.116 76.947 92.145 1.00 72.71 73 LEU E CA 1
ATOM 8204 C C . LEU E 1 46 ? 110.094 76.630 93.268 1.00 72.81 73 LEU E C 1
ATOM 8205 O O . LEU E 1 46 ? 111.262 77.028 93.208 1.00 72.85 73 LEU E O 1
ATOM 8210 N N . LYS E 1 47 ? 109.643 75.907 94.297 1.00 72.80 74 LYS E N 1
ATOM 8211 C CA . LYS E 1 47 ? 110.550 75.577 95.393 1.00 73.42 74 LYS E CA 1
ATOM 8212 C C . LYS E 1 47 ? 111.601 74.563 94.952 1.00 73.57 74 LYS E C 1
ATOM 8213 O O . LYS E 1 47 ? 112.737 74.588 95.441 1.00 74.04 74 LYS E O 1
ATOM 8219 N N . THR E 1 48 ? 111.252 73.679 94.012 1.00 73.28 75 THR E N 1
ATOM 8220 C CA . THR E 1 48 ? 112.234 72.732 93.489 1.00 73.10 75 THR E CA 1
ATOM 8221 C C . THR E 1 48 ? 113.330 73.468 92.729 1.00 73.60 75 THR E C 1
ATOM 8222 O O . THR E 1 48 ? 114.523 73.180 92.894 1.00 7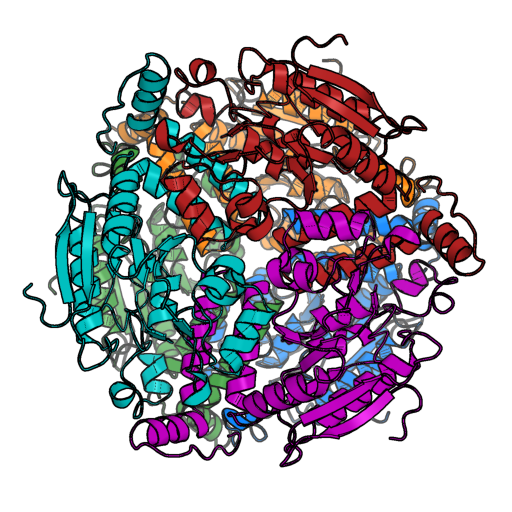3.28 75 THR E O 1
ATOM 8226 N N . PHE E 1 49 ? 112.949 74.438 91.894 1.00 74.06 76 PHE E N 1
ATOM 8227 C CA . PHE E 1 49 ? 113.940 75.215 91.159 1.00 74.78 76 PHE E CA 1
ATOM 8228 C C . PHE E 1 49 ? 114.723 76.151 92.072 1.00 76.13 76 PHE E C 1
ATOM 8229 O O . PHE E 1 49 ? 115.884 76.460 91.783 1.00 76.26 76 PHE E O 1
ATOM 8237 N N . GLU E 1 50 ? 114.111 76.609 93.167 1.00 77.97 77 GLU E N 1
ATOM 8238 C CA . GLU E 1 50 ? 114.834 77.439 94.124 1.00 79.23 77 GLU E CA 1
ATOM 8239 C C . GLU E 1 50 ? 115.850 76.624 94.912 1.00 79.40 77 GLU E C 1
ATOM 8240 O O . GLU E 1 50 ? 116.916 77.138 95.268 1.00 79.30 77 GLU E O 1
ATOM 8246 N N . GLU E 1 51 ? 115.543 75.358 95.192 1.00 80.11 78 GLU E N 1
ATOM 8247 C CA . GLU E 1 51 ? 116.468 74.465 95.877 1.00 80.76 78 GLU E CA 1
ATOM 8248 C C . GLU E 1 51 ? 117.434 73.782 94.917 1.00 80.12 78 GLU E C 1
ATOM 8249 O O . GLU E 1 51 ? 118.066 72.788 95.290 1.00 80.08 78 GLU E O 1
ATOM 8255 N N . ASP E 1 52 ? 117.564 74.292 93.691 1.00 79.74 79 ASP E N 1
ATOM 8256 C CA . ASP E 1 52 ? 118.486 73.732 92.715 1.00 79.54 79 ASP E CA 1
ATOM 8257 C C . ASP E 1 52 ? 119.664 74.678 92.547 1.00 79.03 79 ASP E C 1
ATOM 8258 O O . ASP E 1 52 ? 119.477 75.801 92.054 1.00 79.16 79 ASP E O 1
ATOM 8263 N N . PRO E 1 53 ? 120.879 74.287 92.938 1.00 78.75 80 PRO E N 1
ATOM 8264 C CA . PRO E 1 53 ? 122.016 75.213 92.812 1.00 78.50 80 PRO E CA 1
ATOM 8265 C C . PRO E 1 53 ? 122.402 75.510 91.375 1.00 78.25 80 PRO E C 1
ATOM 8266 O O . PRO E 1 53 ? 123.027 76.545 91.113 1.00 78.89 80 PRO E O 1
ATOM 8270 N N . ALA E 1 54 ? 122.053 74.634 90.432 1.00 77.53 81 ALA E N 1
ATOM 8271 C CA . ALA E 1 54 ? 122.410 74.841 89.035 1.00 76.74 81 ALA E CA 1
ATOM 8272 C C . ALA E 1 54 ? 121.487 75.818 88.318 1.00 76.02 81 ALA E C 1
ATOM 8273 O O . ALA E 1 54 ? 121.838 76.286 87.230 1.00 75.87 81 ALA E O 1
ATOM 8275 N N . VAL E 1 55 ? 120.332 76.138 88.893 1.00 74.88 82 VAL E N 1
ATOM 8276 C CA . VAL E 1 55 ? 119.361 77.035 88.275 1.00 74.21 82 VAL E CA 1
ATOM 8277 C C . VAL E 1 55 ? 119.570 78.431 88.844 1.00 73.83 82 VAL E C 1
ATOM 8278 O O . VAL E 1 55 ? 119.625 78.612 90.066 1.00 74.16 82 VAL E O 1
ATOM 8282 N N . GLY E 1 56 ? 119.689 79.420 87.960 1.00 73.36 83 GLY E N 1
ATOM 8283 C CA . GLY E 1 56 ? 119.892 80.791 88.383 1.00 73.24 83 GLY E CA 1
ATOM 8284 C C . GLY E 1 56 ? 118.706 81.691 88.107 1.00 73.32 83 GLY E C 1
ATOM 8285 O O . GLY E 1 56 ? 118.577 82.761 88.711 1.00 73.57 83 GLY E O 1
ATOM 8286 N N . ALA E 1 57 ? 117.830 81.271 87.196 1.00 73.28 84 ALA E N 1
ATOM 8287 C CA . ALA E 1 57 ? 116.658 82.056 86.842 1.00 73.02 84 ALA E CA 1
ATOM 8288 C C . ALA E 1 57 ? 115.545 81.121 86.396 1.00 73.13 84 ALA E C 1
ATOM 8289 O O . ALA E 1 57 ? 115.800 80.014 85.912 1.00 73.35 84 ALA E O 1
ATOM 8291 N N . ILE E 1 58 ? 114.307 81.578 86.564 1.00 72.98 85 ILE E N 1
ATOM 8292 C CA . ILE E 1 58 ? 113.117 80.806 86.229 1.00 72.32 85 ILE E CA 1
ATOM 8293 C C . ILE E 1 58 ? 112.332 81.567 85.171 1.00 71.84 85 ILE E C 1
ATOM 8294 O O . ILE E 1 58 ? 112.211 82.796 85.245 1.00 71.52 85 ILE E O 1
ATOM 8299 N N . VAL E 1 59 ? 111.808 80.842 84.186 1.00 71.24 86 VAL E N 1
ATOM 8300 C CA . VAL E 1 59 ? 110.965 81.412 83.140 1.00 70.81 86 VAL E CA 1
ATOM 8301 C C . VAL E 1 59 ? 109.580 80.796 83.268 1.00 70.80 86 VAL E C 1
ATOM 8302 O O . VAL E 1 59 ? 109.425 79.572 83.177 1.00 70.82 86 VAL E O 1
ATOM 8306 N N . LEU E 1 60 ? 108.575 81.642 83.478 1.00 71.11 87 LEU E N 1
ATOM 8307 C CA . LEU E 1 60 ? 107.192 81.211 83.636 1.00 71.95 87 LEU E CA 1
ATOM 8308 C C . LEU E 1 60 ? 106.417 81.570 82.376 1.00 72.54 87 LEU E C 1
ATOM 8309 O O . LEU E 1 60 ? 106.346 82.745 82.001 1.00 71.90 87 LEU E O 1
ATOM 8314 N N . THR E 1 61 ? 105.842 80.560 81.727 1.00 73.59 88 THR E N 1
ATOM 8315 C CA . THR E 1 61 ? 105.080 80.757 80.503 1.00 75.03 88 THR E CA 1
ATOM 8316 C C . THR E 1 61 ? 103.860 79.848 80.521 1.00 75.52 88 THR E C 1
ATOM 8317 O O . THR E 1 61 ? 103.730 78.957 81.365 1.00 75.88 88 THR E O 1
ATOM 8321 N N . GLY E 1 62 ? 102.957 80.085 79.573 1.00 76.16 89 GLY E N 1
ATOM 8322 C CA . GLY E 1 62 ? 101.760 79.278 79.444 1.00 76.71 89 GLY E CA 1
ATOM 8323 C C . GLY E 1 62 ? 101.616 78.666 78.067 1.00 77.25 89 GLY E C 1
ATOM 8324 O O . GLY E 1 62 ? 102.499 77.934 77.609 1.00 77.59 89 GLY E O 1
ATOM 8325 N N . GLY E 1 63 ? 100.503 78.958 77.394 1.00 77.88 90 GLY E N 1
ATOM 8326 C CA . GLY E 1 63 ? 100.250 78.479 76.057 1.00 78.19 90 GLY E CA 1
ATOM 8327 C C . GLY E 1 63 ? 100.485 79.550 75.004 1.00 78.64 90 GLY E C 1
ATOM 8328 O O . GLY E 1 63 ? 100.811 80.699 75.292 1.00 78.10 90 GLY E O 1
ATOM 8329 N N . ASP E 1 64 ? 100.309 79.135 73.747 1.00 79.50 91 ASP E N 1
ATOM 8330 C CA . ASP E 1 64 ? 100.505 80.058 72.634 1.00 80.47 91 ASP E CA 1
ATOM 8331 C C . ASP E 1 64 ? 99.358 81.055 72.530 1.00 80.73 91 ASP E C 1
ATOM 8332 O O . ASP E 1 64 ? 99.568 82.215 72.157 1.00 80.96 91 ASP E O 1
ATOM 8337 N N . LYS E 1 65 ? 98.139 80.624 72.856 1.00 80.75 92 LYS E N 1
ATOM 8338 C CA . LYS E 1 65 ? 96.962 81.474 72.748 1.00 81.11 92 LYS E CA 1
ATOM 8339 C C . LYS E 1 65 ? 96.476 82.009 74.088 1.00 80.93 92 LYS E C 1
ATOM 8340 O O . LYS E 1 65 ? 95.611 82.892 74.104 1.00 81.15 92 LYS E O 1
ATOM 8346 N N . ALA E 1 66 ? 97.001 81.506 75.204 1.00 80.80 93 ALA E N 1
ATOM 8347 C CA . ALA E 1 66 ? 96.565 81.958 76.518 1.00 80.71 93 ALA E CA 1
ATOM 8348 C C . ALA E 1 66 ? 97.648 81.665 77.544 1.00 80.81 93 ALA E C 1
ATOM 8349 O O . ALA E 1 66 ? 98.108 80.525 77.655 1.00 81.06 93 ALA E O 1
ATOM 8351 N N . PHE E 1 67 ? 98.048 82.696 78.289 1.00 80.75 94 PHE E N 1
ATOM 8352 C CA . PHE E 1 67 ? 98.986 82.506 79.391 1.00 80.56 94 PHE E CA 1
ATOM 8353 C C . PHE E 1 67 ? 98.264 81.986 80.630 1.00 81.02 94 PHE E C 1
ATOM 8354 O O . PHE E 1 67 ? 98.581 80.908 81.141 1.00 80.72 94 PHE E O 1
ATOM 8362 N N . ALA E 1 68 ? 97.291 82.751 81.125 1.00 81.71 95 ALA E N 1
ATOM 8363 C CA . ALA E 1 68 ? 96.426 82.321 82.217 1.00 82.46 95 ALA E CA 1
ATOM 8364 C C . ALA E 1 68 ? 95.168 83.181 82.244 1.00 83.25 95 ALA E C 1
ATOM 8365 O O . ALA E 1 68 ? 95.249 84.400 82.426 1.00 83.05 95 ALA E O 1
ATOM 8367 N N . ALA E 1 69 ? 94.001 82.558 82.065 1.00 84.51 96 ALA E N 1
ATOM 8368 C CA . ALA E 1 69 ? 92.742 83.281 81.927 1.00 85.18 96 ALA E CA 1
ATOM 8369 C C . ALA E 1 69 ? 92.003 83.451 83.249 1.00 85.79 96 ALA E C 1
ATOM 8370 O O . ALA E 1 69 ? 90.770 83.565 83.254 1.00 86.24 96 ALA E O 1
ATOM 8372 N N . GLY E 1 70 ? 92.713 83.471 84.366 1.00 86.42 97 GLY E N 1
ATOM 8373 C CA . GLY E 1 70 ? 92.090 83.722 85.646 1.00 87.16 97 GLY E CA 1
ATOM 8374 C C . GLY E 1 70 ? 91.829 82.437 86.418 1.00 87.76 97 GLY E C 1
ATOM 8375 O O . GLY E 1 70 ? 92.051 81.322 85.935 1.00 88.20 97 GLY E O 1
ATOM 8376 N N . ALA E 1 71 ? 91.347 82.612 87.645 1.00 88.04 98 ALA E N 1
ATOM 8377 C CA . ALA E 1 71 ? 91.066 81.484 88.517 1.00 88.16 98 ALA E CA 1
ATOM 8378 C C . ALA E 1 71 ? 89.780 80.778 88.097 1.00 88.47 98 ALA E C 1
ATOM 8379 O O . ALA E 1 71 ? 88.945 81.322 87.369 1.00 88.61 98 ALA E O 1
ATOM 8381 N N . ASP E 1 72 ? 89.631 79.543 88.571 1.00 88.60 99 ASP E N 1
ATOM 8382 C CA . ASP E 1 72 ? 88.416 78.781 88.315 1.00 88.66 99 ASP E CA 1
ATOM 8383 C C . ASP E 1 72 ? 87.241 79.421 89.042 1.00 88.42 99 ASP E C 1
ATOM 8384 O O . ASP E 1 72 ? 87.291 79.634 90.258 1.00 88.36 99 ASP E O 1
ATOM 8389 N N . ILE E 1 73 ? 86.180 79.727 88.293 1.00 88.14 100 ILE E N 1
ATOM 8390 C CA . ILE E 1 73 ? 85.060 80.471 88.861 1.00 87.90 100 ILE E CA 1
ATOM 8391 C C . ILE E 1 73 ? 84.178 79.572 89.719 1.00 87.81 100 ILE E C 1
ATOM 8392 O O . ILE E 1 73 ? 83.708 79.989 90.786 1.00 87.96 100 ILE E O 1
ATOM 8397 N N . LYS E 1 74 ? 83.942 78.332 89.284 1.00 87.66 101 LYS E N 1
ATOM 8398 C CA . LYS E 1 74 ? 83.081 77.435 90.048 1.00 87.52 101 LYS E CA 1
ATOM 8399 C C . LYS E 1 74 ? 83.730 77.030 91.368 1.00 87.23 101 LYS E C 1
ATOM 8400 O O . LYS E 1 74 ? 83.041 76.596 92.299 1.00 87.12 101 LYS E O 1
ATOM 8406 N N . GLU E 1 75 ? 85.054 77.166 91.469 1.00 86.79 102 GLU E N 1
ATOM 8407 C CA . GLU E 1 75 ? 85.741 76.853 92.717 1.00 86.58 102 GLU E CA 1
ATOM 8408 C C . GLU E 1 75 ? 85.466 77.881 93.806 1.00 85.99 102 GLU E C 1
ATOM 8409 O O . GLU E 1 75 ? 85.740 77.612 94.980 1.00 85.97 102 GLU E O 1
ATOM 8415 N N . MET E 1 76 ? 84.934 79.048 93.445 1.00 85.24 103 MET E N 1
ATOM 8416 C CA . MET E 1 76 ? 84.725 80.130 94.394 1.00 84.53 103 MET E CA 1
ATOM 8417 C C . MET E 1 76 ? 83.339 80.760 94.312 1.00 83.91 103 MET E C 1
ATOM 8418 O O . MET E 1 76 ? 83.173 81.905 94.749 1.00 83.93 103 MET E O 1
ATOM 8423 N N . GLN E 1 77 ? 82.341 80.050 93.777 1.00 83.03 104 GLN E N 1
ATOM 8424 C CA . GLN E 1 77 ? 80.994 80.605 93.695 1.00 82.41 104 GLN E CA 1
ATOM 8425 C C . GLN E 1 77 ? 80.254 80.506 95.024 1.00 81.80 104 GLN E C 1
ATOM 8426 O O . GLN E 1 77 ? 79.590 81.465 95.435 1.00 81.47 104 GLN E O 1
ATOM 8432 N N . ASN E 1 78 ? 80.356 79.367 95.708 1.00 81.38 105 ASN E N 1
ATOM 8433 C CA . ASN E 1 78 ? 79.646 79.136 96.958 1.00 81.15 105 ASN E CA 1
ATOM 8434 C C . ASN E 1 78 ? 80.454 79.555 98.181 1.00 80.72 105 ASN E C 1
ATOM 8435 O O . ASN E 1 78 ? 80.235 79.016 99.272 1.00 80.72 105 ASN E O 1
ATOM 8440 N N . LEU E 1 79 ? 81.376 80.499 98.026 1.00 80.21 106 LEU E N 1
ATOM 8441 C CA . LEU E 1 79 ? 82.186 80.976 99.136 1.00 79.75 106 LEU E CA 1
ATOM 8442 C C . LEU E 1 79 ? 81.539 82.193 99.784 1.00 79.52 106 LEU E C 1
ATOM 8443 O O . LEU E 1 79 ? 80.986 83.064 99.107 1.00 79.24 106 LEU E O 1
ATOM 8448 N N . SER E 1 80 ? 81.614 82.243 101.109 1.00 79.55 107 SER E N 1
ATOM 8449 C CA . SER E 1 80 ? 81.059 83.340 101.887 1.00 79.62 107 SER E CA 1
ATOM 8450 C C . SER E 1 80 ? 82.173 84.257 102.381 1.00 79.81 107 SER E C 1
ATOM 8451 O O . SER E 1 80 ? 83.360 84.028 102.139 1.00 79.74 107 SER E O 1
ATOM 8454 N N . PHE E 1 81 ? 81.769 85.317 103.084 1.00 79.93 108 PHE E N 1
ATOM 8455 C CA . PHE E 1 81 ? 82.746 86.254 103.627 1.00 80.19 108 PHE E CA 1
ATOM 8456 C C . PHE E 1 81 ? 83.568 85.611 104.737 1.00 80.46 108 PHE E C 1
ATOM 8457 O O . PHE E 1 81 ? 84.793 85.780 104.791 1.00 80.05 108 PHE E O 1
ATOM 8465 N N . GLN E 1 82 ? 82.914 84.862 105.627 1.00 80.97 109 GLN E N 1
ATOM 8466 C CA . GLN E 1 82 ? 83.636 84.213 106.717 1.00 81.44 109 GLN E CA 1
ATOM 8467 C C . GLN E 1 82 ? 84.536 83.099 106.199 1.00 82.04 109 GLN E C 1
ATOM 8468 O O . GLN E 1 82 ? 85.663 82.933 106.678 1.00 82.24 109 GLN E O 1
ATOM 8474 N N . ASP E 1 83 ? 84.058 82.327 105.220 1.00 82.67 110 ASP E N 1
ATOM 8475 C CA . ASP E 1 83 ? 84.883 81.264 104.654 1.00 83.11 110 ASP E CA 1
ATOM 8476 C C . ASP E 1 83 ? 86.095 81.836 103.930 1.00 83.47 110 ASP E C 1
ATOM 8477 O O . ASP E 1 83 ? 87.163 81.214 103.903 1.00 83.69 110 ASP E O 1
ATOM 8482 N N . CYS E 1 84 ? 85.950 83.021 103.335 1.00 83.92 111 CYS E N 1
ATOM 8483 C CA . CYS E 1 84 ? 87.077 83.651 102.657 1.00 84.12 111 CYS E CA 1
ATOM 8484 C C . CYS E 1 84 ? 88.047 84.267 103.658 1.00 84.53 111 CYS E C 1
ATOM 8485 O O . CYS E 1 84 ? 89.263 84.277 103.435 1.00 84.56 111 CYS E O 1
ATOM 8488 N N . TYR E 1 85 ? 87.624 84.961 104.684 1.00 85.11 112 TYR E N 1
ATOM 8489 C CA . TYR E 1 85 ? 88.556 85.667 105.581 1.00 85.49 112 TYR E CA 1
ATOM 8490 C C . TYR E 1 85 ? 89.291 84.684 106.418 1.00 85.76 112 TYR E C 1
ATOM 8491 O O . TYR E 1 85 ? 90.475 84.780 106.595 1.00 85.64 112 TYR E O 1
ATOM 8500 N N . SER E 1 86 ? 88.580 83.746 106.935 1.00 86.18 113 SER E N 1
ATOM 8501 C CA . SER E 1 86 ? 89.117 82.781 107.768 1.00 86.67 113 SER E CA 1
ATOM 8502 C C . SER E 1 86 ? 89.424 81.556 107.062 1.00 87.15 113 SER E C 1
ATOM 8503 O O . SER E 1 86 ? 88.699 80.605 107.281 1.00 87.32 113 SER E O 1
ATOM 8506 N N . SER E 1 87 ? 90.495 81.510 106.315 1.00 87.65 114 SER E N 1
ATOM 8507 C CA . SER E 1 87 ? 90.931 80.354 105.524 1.00 87.90 114 SER E CA 1
ATOM 8508 C C . SER E 1 87 ? 91.867 81.050 104.603 1.00 87.92 114 SER E C 1
ATOM 8509 O O . SER E 1 87 ? 92.669 80.413 103.948 1.00 87.78 114 SER E O 1
ATOM 8512 N N . LYS E 1 88 ? 91.769 82.365 104.570 1.00 88.26 115 LYS E N 1
ATOM 8513 C CA . LYS E 1 88 ? 92.615 83.183 103.715 1.00 88.52 115 LYS E CA 1
ATOM 8514 C C . LYS E 1 88 ? 92.631 82.779 102.256 1.00 88.72 115 LYS E C 1
ATOM 8515 O O . LYS E 1 88 ? 93.660 82.407 101.746 1.00 88.91 115 LYS E O 1
ATOM 8521 N N . PHE E 1 89 ? 91.497 82.860 101.586 1.00 88.91 116 PHE E N 1
ATOM 8522 C CA . PHE E 1 89 ? 91.392 82.517 100.182 1.00 88.93 116 PHE E CA 1
ATOM 8523 C C . PHE E 1 89 ? 92.426 83.195 99.251 1.00 88.71 116 PHE E C 1
ATOM 8524 O O . PHE E 1 89 ? 92.589 84.389 99.321 1.00 88.45 116 PHE E O 1
ATOM 8532 N N . LEU E 1 90 ? 93.116 82.429 98.402 1.00 88.70 117 LEU E N 1
ATOM 8533 C CA . LEU E 1 90 ? 94.137 82.952 97.460 1.00 88.81 117 LEU E CA 1
ATOM 8534 C C . LEU E 1 90 ? 95.436 83.277 98.153 1.00 88.91 117 LEU E C 1
ATOM 8535 O O . LEU E 1 90 ? 96.128 84.160 97.722 1.00 88.74 117 LEU E O 1
ATOM 8540 N N . LYS E 1 91 ? 95.774 82.533 99.195 1.00 89.09 118 LYS E N 1
ATOM 8541 C CA . LYS E 1 91 ? 96.974 82.772 99.981 1.00 89.29 118 LYS E CA 1
ATOM 8542 C C . LYS E 1 91 ? 98.165 82.094 99.375 1.00 89.25 118 LYS E C 1
ATOM 8543 O O . LYS E 1 91 ? 99.233 82.586 99.483 1.00 89.19 118 LYS E O 1
ATOM 8549 N N . HIS E 1 92 ? 97.982 80.909 98.845 1.00 89.34 119 HIS E N 1
ATOM 8550 C CA . HIS E 1 92 ? 99.064 80.255 98.117 1.00 89.47 119 HIS E CA 1
ATOM 8551 C C . HIS E 1 92 ? 99.371 80.930 96.788 1.00 89.51 119 HIS E C 1
ATOM 8552 O O . HIS E 1 92 ? 100.218 80.426 96.041 1.00 89.82 119 HIS E O 1
ATOM 8559 N N . TRP E 1 93 ? 98.712 82.045 96.476 1.00 89.65 120 TRP E N 1
ATOM 8560 C CA . TRP E 1 93 ? 98.882 82.707 95.190 1.00 89.81 120 TRP E CA 1
ATOM 8561 C C . TRP E 1 93 ? 100.079 83.645 95.148 1.00 89.98 120 TRP E C 1
ATOM 8562 O O . TRP E 1 93 ? 100.507 84.023 94.052 1.00 90.04 120 TRP E O 1
ATOM 8573 N N . ASP E 1 94 ? 100.632 84.030 96.300 1.00 90.20 121 ASP E N 1
ATOM 8574 C CA . ASP E 1 94 ? 101.747 84.969 96.348 1.00 90.51 121 ASP E CA 1
ATOM 8575 C C . ASP E 1 94 ? 103.062 84.289 96.713 1.00 90.28 121 ASP E C 1
ATOM 8576 O O . ASP E 1 94 ? 103.972 84.944 97.232 1.00 89.74 121 ASP E O 1
ATOM 8581 N N . HIS E 1 95 ? 103.183 82.985 96.453 1.00 90.18 122 HIS E N 1
ATOM 8582 C CA . HIS E 1 95 ? 104.450 82.302 96.692 1.00 90.16 122 HIS E CA 1
ATOM 8583 C C . HIS E 1 95 ? 105.509 82.724 95.683 1.00 89.59 122 HIS E C 1
ATOM 8584 O O . HIS E 1 95 ? 106.708 82.566 95.940 1.00 89.83 122 HIS E O 1
ATOM 8591 N N . LEU E 1 96 ? 105.089 83.258 94.533 1.00 88.79 123 LEU E N 1
ATOM 8592 C CA . LEU E 1 96 ? 106.047 83.736 93.544 1.00 88.66 123 LEU E CA 1
ATOM 8593 C C . LEU E 1 96 ? 106.767 84.989 94.024 1.00 88.23 123 LEU E C 1
ATOM 8594 O O . LEU E 1 96 ? 107.906 85.245 93.618 1.00 89.03 123 LEU E O 1
ATOM 8599 N N . THR E 1 97 ? 106.125 85.778 94.887 1.00 87.11 124 THR E N 1
ATOM 8600 C CA . THR E 1 97 ? 106.744 86.980 95.430 1.00 86.40 124 THR E CA 1
ATOM 8601 C C . THR E 1 97 ? 107.830 86.678 96.454 1.00 85.65 124 THR E C 1
ATOM 8602 O O . THR E 1 97 ? 108.648 87.558 96.742 1.00 85.91 124 THR E O 1
ATOM 8606 N N . GLN E 1 98 ? 107.858 85.466 97.007 1.00 84.75 125 GLN E N 1
ATOM 8607 C CA . GLN E 1 98 ? 108.881 85.071 97.965 1.00 84.16 125 GLN E CA 1
ATOM 8608 C C . GLN E 1 98 ? 110.081 84.401 97.312 1.00 83.67 125 GLN E C 1
ATOM 8609 O O . GLN E 1 98 ? 111.013 84.009 98.023 1.00 83.57 125 GLN E O 1
ATOM 8615 N N . VAL E 1 99 ? 110.082 84.259 95.986 1.00 83.09 126 VAL E N 1
ATOM 8616 C CA . VAL E 1 99 ? 111.203 83.636 95.296 1.00 82.88 126 VAL E CA 1
ATOM 8617 C C . VAL E 1 99 ? 112.386 84.593 95.275 1.00 82.55 126 VAL E C 1
ATOM 8618 O O . VAL E 1 99 ? 112.241 85.787 94.981 1.00 82.64 126 VAL E O 1
ATOM 8622 N N . LYS E 1 100 ? 113.571 84.070 95.590 1.00 82.03 127 LYS E N 1
ATOM 8623 C CA . LYS E 1 100 ? 114.782 84.880 95.597 1.00 81.81 127 LYS E CA 1
ATOM 8624 C C . LYS E 1 100 ? 115.404 85.018 94.215 1.00 80.79 127 LYS E C 1
ATOM 8625 O O . LYS E 1 100 ? 115.971 86.072 93.902 1.00 81.11 127 LYS E O 1
ATOM 8631 N N . LYS E 1 101 ? 115.313 83.984 93.385 1.00 78.97 128 LYS E N 1
ATOM 8632 C CA . LYS E 1 101 ? 115.860 84.058 92.042 1.00 77.69 128 LYS E CA 1
ATOM 8633 C C . LYS E 1 101 ? 114.885 84.783 91.113 1.00 77.10 128 LYS E C 1
ATOM 8634 O O . LYS E 1 101 ? 113.670 84.748 91.326 1.00 76.65 128 LYS E O 1
ATOM 8640 N N . PRO E 1 102 ? 115.394 85.457 90.082 1.00 76.34 129 PRO E N 1
ATOM 8641 C CA . PRO E 1 102 ? 114.504 86.193 89.175 1.00 75.76 129 PRO E CA 1
ATOM 8642 C C . PRO E 1 102 ? 113.579 85.258 88.413 1.00 75.51 129 PRO E C 1
ATOM 8643 O O . PRO E 1 102 ? 113.952 84.140 88.050 1.00 75.60 129 PRO E O 1
ATOM 8647 N N . VAL E 1 103 ? 112.360 85.733 88.172 1.00 74.93 130 VAL E N 1
ATOM 8648 C CA . VAL E 1 103 ? 111.347 84.992 87.429 1.00 74.23 130 VAL E CA 1
ATOM 8649 C C . VAL E 1 103 ? 110.910 85.852 86.253 1.00 73.92 130 VAL E C 1
ATOM 8650 O O . VAL E 1 103 ? 110.387 86.957 86.445 1.00 73.45 130 VAL E O 1
ATOM 8654 N N . ILE E 1 104 ? 111.125 85.349 85.041 1.00 73.69 131 ILE E N 1
ATOM 8655 C CA . ILE E 1 104 ? 110.776 86.058 83.816 1.00 73.41 131 ILE E CA 1
ATOM 8656 C C . ILE E 1 104 ? 109.463 85.492 83.296 1.00 73.57 131 ILE E C 1
ATOM 8657 O O . ILE E 1 104 ? 109.349 84.285 83.055 1.00 73.62 131 ILE E O 1
ATOM 8662 N N . ALA E 1 105 ? 108.471 86.362 83.123 1.00 73.62 132 ALA E N 1
ATOM 8663 C CA . ALA E 1 105 ? 107.152 85.954 82.660 1.00 73.84 132 ALA E CA 1
ATOM 8664 C C . ALA E 1 105 ? 107.091 86.051 81.141 1.00 73.71 132 ALA E C 1
ATOM 8665 O O . ALA E 1 105 ? 107.165 87.150 80.580 1.00 73.97 132 ALA E O 1
ATOM 8667 N N . ALA E 1 106 ? 106.956 84.904 80.479 1.00 73.42 133 ALA E N 1
ATOM 8668 C CA . ALA E 1 106 ? 106.781 84.843 79.029 1.00 73.06 133 ALA E CA 1
ATOM 8669 C C . ALA E 1 106 ? 105.284 84.722 78.764 1.00 72.97 133 ALA E C 1
ATOM 8670 O O . ALA E 1 106 ? 104.731 83.624 78.688 1.00 73.22 133 ALA E O 1
ATOM 8672 N N . VAL E 1 107 ? 104.625 85.868 78.622 1.00 72.95 134 VAL E N 1
ATOM 8673 C CA . VAL E 1 107 ? 103.173 85.926 78.496 1.00 72.65 134 VAL E CA 1
ATOM 8674 C C . VAL E 1 107 ? 102.814 85.881 77.016 1.00 72.89 134 VAL E C 1
ATOM 8675 O O . VAL E 1 107 ? 103.149 86.793 76.256 1.00 73.10 134 VAL E O 1
ATOM 8679 N N . ASN E 1 108 ? 102.130 84.818 76.607 1.00 73.06 135 ASN E N 1
ATOM 8680 C CA . ASN E 1 108 ? 101.626 84.673 75.250 1.00 72.84 135 ASN E CA 1
ATOM 8681 C C . ASN E 1 108 ? 100.118 84.470 75.282 1.00 72.47 135 ASN E C 1
ATOM 8682 O O . ASN E 1 108 ? 99.616 83.584 75.981 1.00 72.26 135 ASN E O 1
ATOM 8687 N N . GLY E 1 109 ? 99.400 85.295 74.525 1.00 72.26 136 GLY E N 1
ATOM 8688 C CA . GLY E 1 109 ? 97.955 85.150 74.462 1.00 72.24 136 GLY E CA 1
ATOM 8689 C C . GLY E 1 109 ? 97.258 85.907 75.577 1.00 72.13 136 GLY E C 1
ATOM 8690 O O . GLY E 1 109 ? 97.638 87.025 75.943 1.00 71.74 136 GLY E O 1
ATOM 8691 N N . TYR E 1 110 ? 96.218 85.285 76.129 1.00 72.48 137 TYR E N 1
ATOM 8692 C CA . TYR E 1 110 ? 95.385 85.937 77.132 1.00 72.82 137 TYR E CA 1
ATOM 8693 C C . TYR E 1 110 ? 96.031 85.844 78.509 1.00 72.79 137 TYR E C 1
ATOM 8694 O O . TYR E 1 110 ? 96.411 84.755 78.955 1.00 72.41 137 TYR E O 1
ATOM 8703 N N . ALA E 1 111 ? 96.155 86.986 79.181 1.00 73.12 138 ALA E N 1
ATOM 8704 C CA . ALA E 1 111 ? 96.573 87.064 80.580 1.00 73.22 138 ALA E CA 1
ATOM 8705 C C . ALA E 1 111 ? 95.526 87.901 81.306 1.00 73.44 138 ALA E C 1
ATOM 8706 O O . ALA E 1 111 ? 95.677 89.115 81.463 1.00 73.35 138 ALA E O 1
ATOM 8708 N N . PHE E 1 112 ? 94.458 87.244 81.750 1.00 73.73 139 PHE E N 1
ATOM 8709 C CA . PHE E 1 112 ? 93.296 87.913 82.317 1.00 74.22 139 PHE E CA 1
ATOM 8710 C C . PHE E 1 112 ? 93.119 87.499 83.771 1.00 74.47 139 PHE E C 1
ATOM 8711 O O . PHE E 1 112 ? 93.368 86.342 84.125 1.00 74.58 139 PHE E O 1
ATOM 8719 N N . GLY E 1 113 ? 92.688 88.444 84.603 1.00 74.54 140 GLY E N 1
ATOM 8720 C CA . GLY E 1 113 ? 92.407 88.164 85.997 1.00 74.57 140 GLY E CA 1
ATOM 8721 C C . GLY E 1 113 ? 93.625 87.755 86.797 1.00 74.70 140 GLY E C 1
ATOM 8722 O O . GLY E 1 113 ? 94.533 88.562 87.019 1.00 74.55 140 GLY E O 1
ATOM 8723 N N . GLY E 1 114 ? 93.653 86.496 87.239 1.00 75.02 141 GLY E N 1
ATOM 8724 C CA . GLY E 1 114 ? 94.791 86.012 88.001 1.00 74.94 141 GLY E CA 1
ATOM 8725 C C . GLY E 1 114 ? 96.057 85.899 87.179 1.00 75.16 141 GLY E C 1
ATOM 8726 O O . GLY E 1 114 ? 97.162 85.973 87.725 1.00 75.09 141 GLY E O 1
ATOM 8727 N N . GLY E 1 115 ? 95.921 85.720 85.864 1.00 75.28 142 GLY E N 1
ATOM 8728 C CA . GLY E 1 115 ? 97.099 85.613 85.019 1.00 75.64 142 GLY E CA 1
ATOM 8729 C C . GLY E 1 115 ? 97.884 86.908 84.952 1.00 75.94 142 GLY E C 1
ATOM 8730 O O . GLY E 1 115 ? 99.115 86.909 85.034 1.00 75.73 142 GLY E O 1
ATOM 8731 N N . CYS E 1 116 ? 97.179 88.032 84.806 1.00 76.52 143 CYS E N 1
ATOM 8732 C CA . CYS E 1 116 ? 97.854 89.325 84.787 1.00 76.75 143 CYS E CA 1
ATOM 8733 C C . CYS E 1 116 ? 98.527 89.612 86.123 1.00 77.09 143 CYS E C 1
ATOM 8734 O O . CYS E 1 116 ? 99.624 90.179 86.162 1.00 76.39 143 CYS E O 1
ATOM 8737 N N . GLU E 1 117 ? 97.893 89.212 87.228 1.00 77.69 144 GLU E N 1
ATOM 8738 C CA . GLU E 1 117 ? 98.500 89.410 88.540 1.00 78.50 144 GLU E CA 1
ATOM 8739 C C . GLU E 1 117 ? 99.751 88.554 88.703 1.00 78.66 144 GLU E C 1
ATOM 8740 O O . GLU E 1 117 ? 100.775 89.027 89.211 1.00 78.15 144 GLU E O 1
ATOM 8746 N N . LEU E 1 118 ? 99.686 87.291 88.275 1.00 79.08 145 LEU E N 1
ATOM 8747 C CA . LEU E 1 118 ? 100.852 86.417 88.356 1.00 79.22 145 LEU E CA 1
ATOM 8748 C C . LEU E 1 118 ? 101.982 86.928 87.470 1.00 79.37 145 LEU E C 1
ATOM 8749 O O . LEU E 1 118 ? 103.163 86.784 87.807 1.00 79.35 145 LEU E O 1
ATOM 8754 N N . ALA E 1 119 ? 101.637 87.527 86.328 1.00 79.36 146 ALA E N 1
ATOM 8755 C CA . ALA E 1 119 ? 102.659 88.099 85.458 1.00 79.30 146 ALA E CA 1
ATOM 8756 C C . ALA E 1 119 ? 103.292 89.333 86.088 1.00 79.40 146 ALA E C 1
ATOM 8757 O O . ALA E 1 119 ? 104.518 89.493 86.064 1.00 79.57 146 ALA E O 1
ATOM 8759 N N . MET E 1 120 ? 102.471 90.218 86.660 1.00 79.59 147 MET E N 1
ATOM 8760 C CA . MET E 1 120 ? 102.991 91.417 87.307 1.00 79.72 147 MET E CA 1
ATOM 8761 C C . MET E 1 120 ? 103.811 91.096 88.548 1.00 78.99 147 MET E C 1
ATOM 8762 O O . MET E 1 120 ? 104.703 91.874 88.903 1.00 78.57 147 MET E O 1
ATOM 8767 N N . MET E 1 121 ? 103.531 89.975 89.216 1.00 78.68 148 MET E N 1
ATOM 8768 C CA . MET E 1 121 ? 104.339 89.569 90.359 1.00 78.39 148 MET E CA 1
ATOM 8769 C C . MET E 1 121 ? 105.747 89.150 89.959 1.00 77.98 148 MET E C 1
ATOM 8770 O O . MET E 1 121 ? 106.638 89.127 90.814 1.00 78.34 148 MET E O 1
ATOM 8775 N N . CYS E 1 122 ? 105.966 88.820 88.689 1.00 77.83 149 CYS E N 1
ATOM 8776 C CA . CYS E 1 122 ? 107.301 88.489 88.217 1.00 77.73 149 CYS E CA 1
ATOM 8777 C C . CYS E 1 122 ? 108.156 89.747 88.106 1.00 77.70 149 CYS E C 1
ATOM 8778 O O . CYS E 1 122 ? 107.650 90.872 88.084 1.00 77.75 149 CYS E O 1
ATOM 8781 N N . ASP E 1 123 ? 109.473 89.544 88.036 1.00 77.63 150 ASP E N 1
ATOM 8782 C CA . ASP E 1 123 ? 110.386 90.678 87.940 1.00 77.25 150 ASP E CA 1
ATOM 8783 C C . ASP E 1 123 ? 110.405 91.257 86.530 1.00 76.20 150 ASP E C 1
ATOM 8784 O O . ASP E 1 123 ? 110.313 92.478 86.354 1.00 75.47 150 ASP E O 1
ATOM 8789 N N . ILE E 1 124 ? 110.522 90.402 85.517 1.00 75.65 151 ILE E N 1
ATOM 8790 C CA . ILE E 1 124 ? 110.548 90.823 84.122 1.00 75.00 151 ILE E CA 1
ATOM 8791 C C . ILE E 1 124 ? 109.384 90.160 83.400 1.00 74.85 151 ILE E C 1
ATOM 8792 O O . ILE E 1 124 ? 109.115 88.972 83.609 1.00 74.29 151 ILE E O 1
ATOM 8797 N N . ILE E 1 125 ? 108.697 90.925 82.556 1.00 75.11 152 ILE E N 1
ATOM 8798 C CA . ILE E 1 125 ? 107.536 90.446 81.815 1.00 74.96 152 ILE E CA 1
ATOM 8799 C C . ILE E 1 125 ? 107.847 90.542 80.328 1.00 75.03 152 ILE E C 1
ATOM 8800 O O . ILE E 1 125 ? 108.080 91.639 79.804 1.00 75.21 152 ILE E O 1
ATOM 8805 N N . TYR E 1 126 ? 107.850 89.398 79.652 1.00 75.09 153 TYR E N 1
ATOM 8806 C CA . TYR E 1 126 ? 108.026 89.328 78.208 1.00 75.72 153 TYR E CA 1
ATOM 8807 C C . TYR E 1 126 ? 106.707 88.914 77.572 1.00 76.01 153 TYR E C 1
ATOM 8808 O O . TYR E 1 126 ? 106.187 87.832 77.862 1.00 76.06 153 TYR E O 1
ATOM 8817 N N . ALA E 1 127 ? 106.170 89.773 76.710 1.00 76.17 154 ALA E N 1
ATOM 8818 C CA . ALA E 1 127 ? 104.859 89.567 76.111 1.00 76.21 154 ALA E CA 1
ATOM 8819 C C . ALA E 1 127 ? 104.991 89.357 74.610 1.00 76.56 154 ALA E C 1
ATOM 8820 O O . ALA E 1 127 ? 105.858 89.952 73.962 1.00 76.54 154 ALA E O 1
ATOM 8822 N N . GLY E 1 128 ? 104.123 88.503 74.063 1.00 77.03 155 GLY E N 1
ATOM 8823 C CA . GLY E 1 128 ? 104.098 88.289 72.634 1.00 77.21 155 GLY E CA 1
ATOM 8824 C C . GLY E 1 128 ? 103.424 89.426 71.890 1.00 77.59 155 GLY E C 1
ATOM 8825 O O . GLY E 1 128 ? 102.843 90.334 72.482 1.00 77.85 155 GLY E O 1
ATOM 8826 N N . GLU E 1 129 ? 103.511 89.370 70.559 1.00 78.20 156 GLU E N 1
ATOM 8827 C CA . GLU E 1 129 ? 102.919 90.422 69.737 1.00 78.55 156 GLU E CA 1
ATOM 8828 C C . GLU E 1 129 ? 101.402 90.450 69.874 1.00 77.95 156 GLU E C 1
ATOM 8829 O O . GLU E 1 129 ? 100.781 91.516 69.779 1.00 77.87 156 GLU E O 1
ATOM 8835 N N . LYS E 1 130 ? 100.787 89.291 70.098 1.00 77.47 157 LYS E N 1
ATOM 8836 C CA . LYS E 1 130 ? 99.341 89.188 70.241 1.00 77.25 157 LYS E CA 1
ATOM 8837 C C . LYS E 1 130 ? 98.899 89.010 71.689 1.00 76.61 157 LYS E C 1
ATOM 8838 O O . LYS E 1 130 ? 97.744 88.644 71.930 1.00 76.40 157 LYS E O 1
ATOM 8844 N N . ALA E 1 131 ? 99.785 89.257 72.652 1.00 75.96 158 ALA E N 1
ATOM 8845 C CA . ALA E 1 131 ? 99.422 89.102 74.054 1.00 75.54 158 ALA E CA 1
ATOM 8846 C C . ALA E 1 131 ? 98.504 90.234 74.498 1.00 75.29 158 ALA E C 1
ATOM 8847 O O . ALA E 1 131 ? 98.661 91.386 74.083 1.00 74.94 158 ALA E O 1
ATOM 8849 N N . GLN E 1 132 ? 97.538 89.899 75.350 1.00 74.97 159 GLN E N 1
ATOM 8850 C CA . GLN E 1 132 ? 96.567 90.855 75.864 1.00 74.70 159 GLN E CA 1
ATOM 8851 C C . GLN E 1 132 ? 96.498 90.757 77.381 1.00 74.27 159 GLN E C 1
ATOM 8852 O O . GLN E 1 132 ? 96.558 89.660 77.946 1.00 74.36 159 GLN E O 1
ATOM 8858 N N . PHE E 1 133 ? 96.371 91.909 78.035 1.00 74.10 160 PHE E N 1
ATOM 8859 C CA . PHE E 1 133 ? 96.261 91.991 79.484 1.00 73.79 160 PHE E CA 1
ATOM 8860 C C . PHE E 1 133 ? 94.967 92.700 79.862 1.00 73.84 160 PHE E C 1
ATOM 8861 O O . PHE E 1 133 ? 94.591 93.698 79.239 1.00 73.95 160 PHE E O 1
ATOM 8869 N N . ALA E 1 134 ? 94.291 92.182 80.884 1.00 73.62 161 ALA E N 1
ATOM 8870 C CA . ALA E 1 134 ? 93.037 92.768 81.339 1.00 73.61 161 ALA E CA 1
ATOM 8871 C C . ALA E 1 134 ? 92.736 92.275 82.746 1.00 73.72 161 ALA E C 1
ATOM 8872 O O . ALA E 1 134 ? 93.289 91.273 83.206 1.00 73.61 161 ALA E O 1
ATOM 8874 N N . GLN E 1 135 ? 91.844 93.000 83.422 1.00 74.19 162 GLN E N 1
ATOM 8875 C CA . GLN E 1 135 ? 91.362 92.648 84.756 1.00 74.59 162 GLN E CA 1
ATOM 8876 C C . GLN E 1 135 ? 89.837 92.628 84.729 1.00 74.43 162 GLN E C 1
ATOM 8877 O O . GLN E 1 135 ? 89.182 93.618 85.084 1.00 74.95 162 GLN E O 1
ATOM 8883 N N . PRO E 1 136 ? 89.239 91.510 84.311 1.00 74.33 163 PRO E N 1
ATOM 8884 C CA . PRO E 1 136 ? 87.780 91.447 84.167 1.00 73.83 163 PRO E CA 1
ATOM 8885 C C . PRO E 1 136 ? 87.033 91.104 85.446 1.00 73.59 163 PRO E C 1
ATOM 8886 O O . PRO E 1 136 ? 85.866 90.706 85.366 1.00 73.75 163 PRO E O 1
ATOM 8890 N N . GLU E 1 137 ? 87.671 91.227 86.613 1.00 73.10 164 GLU E N 1
ATOM 8891 C CA . GLU E 1 137 ? 87.010 90.885 87.870 1.00 72.98 164 GLU E CA 1
ATOM 8892 C C . GLU E 1 137 ? 85.757 91.724 88.092 1.00 72.29 164 GLU E C 1
ATOM 8893 O O . GLU E 1 137 ? 84.787 91.264 88.705 1.00 71.86 164 GLU E O 1
ATOM 8899 N N . ILE E 1 138 ? 85.759 92.962 87.598 1.00 71.64 165 ILE E N 1
ATOM 8900 C CA . ILE E 1 138 ? 84.643 93.882 87.797 1.00 71.32 165 ILE E CA 1
ATOM 8901 C C . ILE E 1 138 ? 83.410 93.383 87.052 1.00 71.17 165 ILE E C 1
ATOM 8902 O O . ILE E 1 138 ? 82.280 93.768 87.373 1.00 70.96 165 ILE E O 1
ATOM 8907 N N . LEU E 1 139 ? 83.616 92.520 86.055 1.00 71.26 166 LEU E N 1
ATOM 8908 C CA . LEU E 1 139 ? 82.503 92.010 85.265 1.00 70.97 166 LEU E CA 1
ATOM 8909 C C . LEU E 1 139 ? 81.706 90.935 85.992 1.00 70.99 166 LEU E C 1
ATOM 8910 O O . LEU E 1 139 ? 80.539 90.712 85.650 1.00 71.38 166 LEU E O 1
ATOM 8915 N N . ILE E 1 140 ? 82.300 90.267 86.981 1.00 71.00 167 ILE E N 1
ATOM 8916 C CA . ILE E 1 140 ? 81.615 89.222 87.732 1.00 71.01 167 ILE E CA 1
ATOM 8917 C C . ILE E 1 140 ? 81.252 89.678 89.142 1.00 71.04 167 ILE E C 1
ATOM 8918 O O . ILE E 1 140 ? 80.836 88.858 89.966 1.00 70.92 167 ILE E O 1
ATOM 8923 N N . GLY E 1 141 ? 81.401 90.965 89.440 1.00 71.21 168 GLY E N 1
ATOM 8924 C CA . GLY E 1 141 ? 81.002 91.497 90.727 1.00 71.39 168 GLY E CA 1
ATOM 8925 C C . GLY E 1 141 ? 82.053 91.451 91.811 1.00 71.68 168 GLY E C 1
ATOM 8926 O O . GLY E 1 141 ? 81.701 91.520 92.993 1.00 71.49 168 GLY E O 1
ATOM 8927 N N . THR E 1 142 ? 83.332 91.342 91.454 1.00 71.96 169 THR E N 1
ATOM 8928 C CA . THR E 1 142 ? 84.410 91.310 92.432 1.00 72.65 169 THR E CA 1
ATOM 8929 C C . THR E 1 142 ? 85.526 92.235 91.964 1.00 72.67 169 THR E C 1
ATOM 8930 O O . THR E 1 142 ? 85.421 92.899 90.928 1.00 72.64 169 THR E O 1
ATOM 8934 N N . ILE E 1 143 ? 86.597 92.285 92.744 1.00 72.81 170 ILE E N 1
ATOM 8935 C CA . ILE E 1 143 ? 87.764 93.098 92.416 1.00 72.79 170 ILE E CA 1
ATOM 8936 C C . ILE E 1 143 ? 88.977 92.180 92.399 1.00 73.16 170 ILE E C 1
ATOM 8937 O O . ILE E 1 143 ? 88.981 91.117 93.044 1.00 73.01 170 ILE E O 1
ATOM 8942 N N . PRO E 1 144 ? 90.021 92.544 91.654 1.00 73.62 171 PRO E N 1
ATOM 8943 C CA . PRO E 1 144 ? 91.268 91.764 91.700 1.00 74.11 171 PRO E CA 1
ATOM 8944 C C . PRO E 1 144 ? 91.859 91.782 93.100 1.00 74.59 171 PRO E C 1
ATOM 8945 O O . PRO E 1 144 ? 92.049 92.843 93.699 1.00 74.74 171 PRO E O 1
ATOM 8949 N N . GLY E 1 145 ? 92.144 90.593 93.626 1.00 75.05 172 GLY E N 1
ATOM 8950 C CA . GLY E 1 145 ? 92.628 90.477 94.987 1.00 75.30 172 GLY E CA 1
ATOM 8951 C C . GLY E 1 145 ? 93.961 89.770 95.123 1.00 75.47 172 GLY E C 1
ATOM 8952 O O . GLY E 1 145 ? 94.235 89.150 96.154 1.00 75.69 172 GLY E O 1
ATOM 8953 N N . ALA E 1 146 ? 94.801 89.852 94.090 1.00 75.44 173 ALA E N 1
ATOM 8954 C CA . ALA E 1 146 ? 96.125 89.241 94.143 1.00 75.81 173 ALA E CA 1
ATOM 8955 C C . ALA E 1 146 ? 97.166 90.183 93.549 1.00 76.38 173 ALA E C 1
ATOM 8956 O O . ALA E 1 146 ? 98.094 89.752 92.858 1.00 76.59 173 ALA E O 1
ATOM 8958 N N . GLY E 1 147 ? 97.024 91.480 93.815 1.00 77.05 174 GLY E N 1
ATOM 8959 C CA . GLY E 1 147 ? 97.952 92.470 93.314 1.00 77.24 174 GLY E CA 1
ATOM 8960 C C . GLY E 1 147 ? 97.575 93.101 91.992 1.00 77.58 174 GLY E C 1
ATOM 8961 O O . GLY E 1 147 ? 98.412 93.792 91.396 1.00 78.12 174 GLY E O 1
ATOM 8962 N N . GLY E 1 148 ? 96.351 92.890 91.514 1.00 77.65 175 GLY E N 1
ATOM 8963 C CA . GLY E 1 148 ? 95.912 93.441 90.249 1.00 78.00 175 GLY E CA 1
ATOM 8964 C C . GLY E 1 148 ? 95.646 94.927 90.236 1.00 78.33 175 GLY E C 1
ATOM 8965 O O . GLY E 1 148 ? 95.427 95.496 89.164 1.00 79.22 175 GLY E O 1
ATOM 8966 N N . THR E 1 149 ? 95.653 95.577 91.399 1.00 78.16 176 THR E N 1
ATOM 8967 C CA . THR E 1 149 ? 95.416 97.012 91.497 1.00 77.82 176 THR E CA 1
ATOM 8968 C C . THR E 1 149 ? 96.642 97.756 92.009 1.00 77.63 176 THR E C 1
ATOM 8969 O O . THR E 1 149 ? 96.981 98.823 91.489 1.00 77.87 176 THR E O 1
ATOM 8973 N N . GLN E 1 150 ? 97.320 97.218 93.024 1.00 77.28 177 GLN E N 1
ATOM 8974 C CA . GLN E 1 150 ? 98.482 97.892 93.595 1.00 76.62 177 GLN E CA 1
ATOM 8975 C C . GLN E 1 150 ? 99.633 97.954 92.597 1.00 76.30 177 GLN E C 1
ATOM 8976 O O . GLN E 1 150 ? 100.163 99.030 92.302 1.00 76.29 177 GLN E O 1
ATOM 8982 N N . ARG E 1 151 ? 100.034 96.796 92.067 1.00 76.03 178 ARG E N 1
ATOM 8983 C CA . ARG E 1 151 ? 101.153 96.760 91.131 1.00 75.75 178 ARG E CA 1
ATOM 8984 C C . ARG E 1 151 ? 100.788 97.409 89.801 1.00 75.56 178 ARG E C 1
ATOM 8985 O O . ARG E 1 151 ? 101.620 98.088 89.187 1.00 75.96 178 ARG E O 1
ATOM 8993 N N . LEU E 1 152 ? 99.551 97.212 89.342 1.00 75.43 179 LEU E N 1
ATOM 8994 C CA . LEU E 1 152 ? 99.139 97.761 88.053 1.00 75.54 179 LEU E CA 1
ATOM 8995 C C . LEU E 1 152 ? 99.143 99.285 88.076 1.00 75.49 179 LEU E C 1
ATOM 8996 O O . LEU E 1 152 ? 99.640 99.930 87.146 1.00 75.62 179 LEU E O 1
ATOM 9001 N N . THR E 1 153 ? 98.589 99.879 89.136 1.00 75.27 180 THR E N 1
ATOM 9002 C CA . THR E 1 153 ? 98.552 101.335 89.229 1.00 75.10 180 THR E CA 1
ATOM 9003 C C . THR E 1 153 ? 99.956 101.915 89.348 1.00 74.97 180 THR E C 1
ATOM 9004 O O . THR E 1 153 ? 100.237 102.998 88.820 1.00 74.70 180 THR E O 1
ATOM 9008 N N . ARG E 1 154 ? 100.853 101.208 90.038 1.00 75.07 181 ARG E N 1
ATOM 9009 C CA . ARG E 1 154 ? 102.229 101.678 90.156 1.00 75.66 181 ARG E CA 1
ATOM 9010 C C . ARG E 1 154 ? 102.971 101.559 88.831 1.00 75.73 181 ARG E C 1
ATOM 9011 O O . ARG E 1 154 ? 103.854 102.372 88.532 1.00 75.97 181 ARG E O 1
ATOM 9019 N N . ALA E 1 155 ? 102.628 100.554 88.023 1.00 75.80 182 ALA E N 1
ATOM 9020 C CA . ALA E 1 155 ? 103.360 100.316 86.783 1.00 75.77 182 ALA E CA 1
ATOM 9021 C C . ALA E 1 155 ? 102.860 101.214 85.656 1.00 75.93 182 ALA E C 1
ATOM 9022 O O . ALA E 1 155 ? 103.616 102.028 85.112 1.00 76.37 182 ALA E O 1
ATOM 9024 N N . VAL E 1 156 ? 101.582 101.082 85.291 1.00 75.55 183 VAL E N 1
ATOM 9025 C CA . VAL E 1 156 ? 101.042 101.759 84.116 1.00 74.97 183 VAL E CA 1
ATOM 9026 C C . VAL E 1 156 ? 100.483 103.138 84.433 1.00 74.19 183 VAL E C 1
ATOM 9027 O O . VAL E 1 156 ? 100.178 103.899 83.504 1.00 74.37 183 VAL E O 1
ATOM 9031 N N . GLY E 1 157 ? 100.340 103.486 85.704 1.00 73.45 184 GLY E N 1
ATOM 9032 C CA . GLY E 1 157 ? 99.794 104.773 86.076 1.00 72.77 184 GLY E CA 1
ATOM 9033 C C . GLY E 1 157 ? 98.395 104.668 86.657 1.00 72.56 184 GLY E C 1
ATOM 9034 O O . GLY E 1 157 ? 97.794 103.598 86.740 1.00 72.56 184 GLY E O 1
ATOM 9035 N N . LYS E 1 158 ? 97.870 105.823 87.072 1.00 72.30 185 LYS E N 1
ATOM 9036 C CA . LYS E 1 158 ? 96.562 105.855 87.717 1.00 72.28 185 LYS E CA 1
ATOM 9037 C C . LYS E 1 158 ? 95.432 105.712 86.703 1.00 72.02 185 LYS E C 1
ATOM 9038 O O . LYS E 1 158 ? 94.500 104.925 86.901 1.00 72.11 185 LYS E O 1
ATOM 9044 N N . SER E 1 159 ? 95.500 106.470 85.606 1.00 71.71 186 SER E N 1
ATOM 9045 C CA . SER E 1 159 ? 94.385 106.538 84.665 1.00 71.38 186 SER E CA 1
ATOM 9046 C C . SER E 1 159 ? 94.150 105.200 83.969 1.00 71.09 186 SER E C 1
ATOM 9047 O O . SER E 1 159 ? 93.025 104.688 83.937 1.00 71.36 186 SER E O 1
ATOM 9050 N N . LEU E 1 160 ? 95.208 104.628 83.389 1.00 70.61 187 LEU E N 1
ATOM 9051 C CA . LEU E 1 160 ? 95.057 103.383 82.642 1.00 70.30 187 LEU E CA 1
ATOM 9052 C C . LEU E 1 160 ? 94.640 102.237 83.554 1.00 70.21 187 LEU E C 1
ATOM 9053 O O . LEU E 1 160 ? 93.788 101.419 83.185 1.00 70.80 187 LEU E O 1
ATOM 9058 N N . ALA E 1 161 ? 95.228 102.161 84.750 1.00 69.75 188 ALA E N 1
ATOM 9059 C CA . ALA E 1 161 ? 94.849 101.110 85.689 1.00 69.36 188 ALA E CA 1
ATOM 9060 C C . ALA E 1 161 ? 93.406 101.274 86.145 1.00 69.30 188 ALA E C 1
ATOM 9061 O O . ALA E 1 161 ? 92.666 100.289 86.246 1.00 68.61 188 ALA E O 1
ATOM 9063 N N . MET E 1 162 ? 92.989 102.511 86.429 1.00 69.67 189 MET E N 1
ATOM 9064 C CA . MET E 1 162 ? 91.602 102.762 86.805 1.00 69.98 189 MET E CA 1
ATOM 9065 C C . MET E 1 162 ? 90.652 102.324 85.699 1.00 70.50 189 MET E C 1
ATOM 9066 O O . MET E 1 162 ? 89.626 101.687 85.961 1.00 70.86 189 MET E O 1
ATOM 9071 N N . GLU E 1 163 ? 90.982 102.659 84.449 1.00 70.85 190 GLU E N 1
ATOM 9072 C CA . GLU E 1 163 ? 90.139 102.259 83.327 1.00 71.31 190 GLU E CA 1
ATOM 9073 C C . GLU E 1 163 ? 90.061 100.741 83.215 1.00 71.43 190 GLU E C 1
ATOM 9074 O O . GLU E 1 163 ? 88.972 100.171 83.086 1.00 71.47 190 GLU E O 1
ATOM 9080 N N . MET E 1 164 ? 91.214 100.068 83.272 1.00 71.40 191 MET E N 1
ATOM 9081 C CA . MET E 1 164 ? 91.241 98.617 83.120 1.00 71.71 191 MET E CA 1
ATOM 9082 C C . MET E 1 164 ? 90.483 97.926 84.249 1.00 71.15 191 MET E C 1
ATOM 9083 O O . MET E 1 164 ? 89.850 96.885 84.040 1.00 70.72 191 MET E O 1
ATOM 9088 N N . VAL E 1 165 ? 90.538 98.490 85.456 1.00 71.08 192 VAL E N 1
ATOM 9089 C CA . VAL E 1 165 ? 89.891 97.852 86.597 1.00 70.97 192 VAL E CA 1
ATOM 9090 C C . VAL E 1 165 ? 88.385 98.090 86.564 1.00 70.83 192 VAL E C 1
ATOM 9091 O O . VAL E 1 165 ? 87.592 97.161 86.754 1.00 70.59 192 VAL E O 1
ATOM 9095 N N . LEU E 1 166 ? 87.966 99.334 86.317 1.00 70.99 193 LEU E N 1
ATOM 9096 C CA . LEU E 1 166 ? 86.546 99.658 86.360 1.00 70.96 193 LEU E CA 1
ATOM 9097 C C . LEU E 1 166 ? 85.796 99.197 85.117 1.00 71.00 193 LEU E C 1
ATOM 9098 O O . LEU E 1 166 ? 84.570 99.056 85.169 1.00 71.10 193 LEU E O 1
ATOM 9103 N N . THR E 1 167 ? 86.492 98.960 84.005 1.00 71.41 194 THR E N 1
ATOM 9104 C CA . THR E 1 167 ? 85.844 98.534 82.772 1.00 71.84 194 THR E CA 1
ATOM 9105 C C . THR E 1 167 ? 86.112 97.084 82.405 1.00 72.34 194 THR E C 1
ATOM 9106 O O . THR E 1 167 ? 85.263 96.457 81.769 1.00 72.80 194 THR E O 1
ATOM 9110 N N . GLY E 1 168 ? 87.264 96.537 82.787 1.00 72.82 195 GLY E N 1
ATOM 9111 C CA . GLY E 1 168 ? 87.622 95.192 82.392 1.00 73.13 195 GLY E CA 1
ATOM 9112 C C . GLY E 1 168 ? 88.088 95.054 80.962 1.00 73.33 195 GLY E C 1
ATOM 9113 O O . GLY E 1 168 ? 88.250 93.924 80.486 1.00 73.20 195 GLY E O 1
ATOM 9114 N N . ASP E 1 169 ? 88.305 96.164 80.261 1.00 73.81 196 ASP E N 1
ATOM 9115 C CA . ASP E 1 169 ? 88.739 96.109 78.873 1.00 74.12 196 ASP E CA 1
ATOM 9116 C C . ASP E 1 169 ? 90.172 95.598 78.774 1.00 73.71 196 ASP E C 1
ATOM 9117 O O . ASP E 1 169 ? 90.959 95.693 79.719 1.00 73.62 196 ASP E O 1
ATOM 9122 N N . ARG E 1 170 ? 90.504 95.051 77.609 1.00 73.61 197 ARG E N 1
ATOM 9123 C CA . ARG E 1 170 ? 91.828 94.501 77.362 1.00 73.80 197 ARG E CA 1
ATOM 9124 C C . ARG E 1 170 ? 92.730 95.551 76.729 1.00 72.99 197 ARG E C 1
ATOM 9125 O O . ARG E 1 170 ? 92.259 96.464 76.045 1.00 72.83 197 ARG E O 1
ATOM 9133 N N . ILE E 1 171 ? 94.033 95.414 76.964 1.00 72.55 198 ILE E N 1
ATOM 9134 C CA . ILE E 1 171 ? 95.042 96.278 76.367 1.00 72.07 198 ILE E CA 1
ATOM 9135 C C . ILE E 1 171 ? 96.000 95.410 75.564 1.00 72.22 198 ILE E C 1
ATOM 9136 O O . ILE E 1 171 ? 96.269 94.261 75.932 1.00 71.91 198 ILE E O 1
ATOM 9141 N N . SER E 1 172 ? 96.502 95.957 74.462 1.00 72.75 199 SER E N 1
ATOM 9142 C CA . SER E 1 172 ? 97.437 95.224 73.625 1.00 73.08 199 SER E CA 1
ATOM 9143 C C . SER E 1 172 ? 98.824 95.211 74.260 1.00 73.25 199 SER E C 1
ATOM 9144 O O . SER E 1 172 ? 99.109 95.937 75.217 1.00 72.72 199 SER E O 1
ATOM 9147 N N . ALA E 1 173 ? 99.694 94.360 73.711 1.00 74.08 200 ALA E N 1
ATOM 9148 C CA . ALA E 1 173 ? 101.061 94.262 74.210 1.00 74.43 200 ALA E CA 1
ATOM 9149 C C . ALA E 1 173 ? 101.824 95.563 73.998 1.00 75.06 200 ALA E C 1
ATOM 9150 O O . ALA E 1 173 ? 102.669 95.943 74.815 1.00 74.99 200 ALA E O 1
ATOM 9152 N N . GLN E 1 174 ? 101.537 96.259 72.896 1.00 75.90 201 GLN E N 1
ATOM 9153 C CA . GLN E 1 174 ? 102.185 97.541 72.639 1.00 76.77 201 GLN E CA 1
ATOM 9154 C C . GLN E 1 174 ? 101.774 98.577 73.677 1.00 77.04 201 GLN E C 1
ATOM 9155 O O . GLN E 1 174 ? 102.590 99.401 74.109 1.00 76.60 201 GLN E O 1
ATOM 9161 N N . ASP E 1 175 ? 100.504 98.549 74.091 1.00 77.60 202 ASP E N 1
ATOM 9162 C CA . ASP E 1 175 ? 100.045 99.466 75.130 1.00 77.86 202 ASP E CA 1
ATOM 9163 C C . ASP E 1 175 ? 100.729 99.177 76.459 1.00 77.64 202 ASP E C 1
ATOM 9164 O O . ASP E 1 175 ? 101.150 100.102 77.164 1.00 77.64 202 ASP E O 1
ATOM 9169 N N . ALA E 1 176 ? 100.853 97.897 76.818 1.00 77.49 203 ALA E N 1
ATOM 9170 C CA . ALA E 1 176 ? 101.547 97.538 78.050 1.00 77.34 203 ALA E CA 1
ATOM 9171 C C . ALA E 1 176 ? 103.026 97.894 77.972 1.00 77.51 203 ALA E C 1
ATOM 9172 O O . ALA E 1 176 ? 103.656 98.195 78.993 1.00 77.09 203 ALA E O 1
ATOM 9174 N N . LYS E 1 177 ? 103.599 97.863 76.767 1.00 78.17 204 LYS E N 1
ATOM 9175 C CA . LYS E 1 177 ? 105.005 98.215 76.602 1.00 78.95 204 LYS E CA 1
ATOM 9176 C C . LYS E 1 177 ? 105.218 99.714 76.774 1.00 79.50 204 LYS E C 1
ATOM 9177 O O . LYS E 1 177 ? 106.118 100.146 77.503 1.00 79.59 204 LYS E O 1
ATOM 9183 N N . GLN E 1 178 ? 104.395 100.526 76.105 1.00 80.12 205 GLN E N 1
ATOM 9184 C CA . GLN E 1 178 ? 104.553 101.974 76.212 1.00 80.98 205 GLN E CA 1
ATOM 9185 C C . GLN E 1 178 ? 104.159 102.470 77.598 1.00 80.53 205 GLN E C 1
ATOM 9186 O O . GLN E 1 178 ? 104.662 103.500 78.063 1.00 80.44 205 GLN E O 1
ATOM 9192 N N . ALA E 1 179 ? 103.261 101.753 78.275 1.00 80.39 206 ALA E N 1
ATOM 9193 C CA . ALA E 1 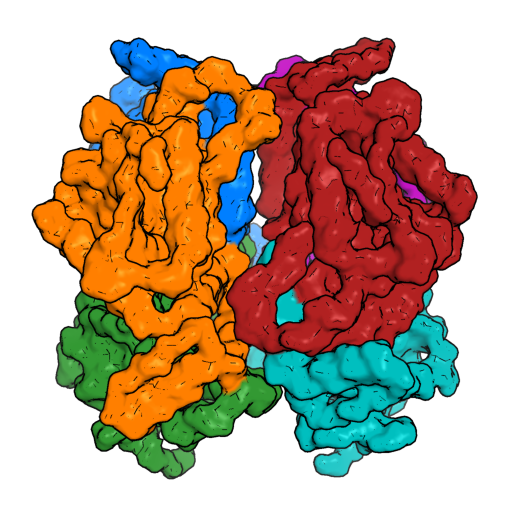179 ? 102.856 102.119 79.625 1.00 80.14 206 ALA E CA 1
ATOM 9194 C C . ALA E 1 179 ? 103.826 101.627 80.691 1.00 80.09 206 ALA E C 1
ATOM 9195 O O . ALA E 1 179 ? 103.760 102.104 81.829 1.00 80.36 206 ALA E O 1
ATOM 9197 N N . GLY E 1 180 ? 104.716 100.695 80.357 1.00 80.08 207 GLY E N 1
ATOM 9198 C CA . GLY E 1 180 ? 105.681 100.181 81.304 1.00 79.86 207 GLY E CA 1
ATOM 9199 C C . GLY E 1 180 ? 105.308 98.873 81.966 1.00 79.65 207 GLY E C 1
ATOM 9200 O O . GLY E 1 180 ? 106.012 98.446 82.891 1.00 80.00 207 GLY E O 1
ATOM 9201 N N . LEU E 1 181 ? 104.227 98.221 81.530 1.00 79.58 208 LEU E N 1
ATOM 9202 C CA . LEU E 1 181 ? 103.836 96.956 82.144 1.00 79.27 208 LEU E CA 1
ATOM 9203 C C . LEU E 1 181 ? 104.766 95.825 81.721 1.00 79.51 208 LEU E C 1
ATOM 9204 O O . LEU E 1 181 ? 105.165 94.999 82.551 1.00 79.88 208 LEU E O 1
ATOM 9209 N N . VAL E 1 182 ? 105.122 95.769 80.439 1.00 79.38 209 VAL E N 1
ATOM 9210 C CA . VAL E 1 182 ? 106.048 94.769 79.928 1.00 79.54 209 VAL E CA 1
ATOM 9211 C C . VAL E 1 182 ? 107.315 95.475 79.465 1.00 79.77 209 VAL E C 1
ATOM 9212 O O . VAL E 1 182 ? 107.358 96.699 79.318 1.00 80.24 209 VAL E O 1
ATOM 9216 N N . SER E 1 183 ? 108.360 94.680 79.233 1.00 79.76 210 SER E N 1
ATOM 9217 C CA . SER E 1 183 ? 109.672 95.212 78.897 1.00 79.98 210 SER E CA 1
ATOM 9218 C C . SER E 1 183 ? 110.089 94.966 77.454 1.00 80.08 210 SER E C 1
ATOM 9219 O O . SER E 1 183 ? 110.959 95.686 76.952 1.00 80.56 210 SER E O 1
ATOM 9222 N N . LYS E 1 184 ? 109.504 93.982 76.776 1.00 80.19 211 LYS E N 1
ATOM 9223 C CA . LYS E 1 184 ? 109.930 93.650 75.425 1.00 80.11 211 LYS E CA 1
ATOM 9224 C C . LYS E 1 184 ? 108.808 92.912 74.711 1.00 79.94 211 LYS E C 1
ATOM 9225 O O . LYS E 1 184 ? 108.138 92.064 75.306 1.00 79.53 211 LYS E O 1
ATOM 9231 N N . ILE E 1 185 ? 108.610 93.243 73.438 1.00 79.77 212 ILE E N 1
ATOM 9232 C CA . ILE E 1 185 ? 107.634 92.579 72.583 1.00 79.67 212 ILE E CA 1
ATOM 9233 C C . ILE E 1 185 ? 108.379 91.643 71.645 1.00 79.68 212 ILE E C 1
ATOM 9234 O O . ILE E 1 185 ? 109.362 92.039 71.006 1.00 79.70 212 ILE E O 1
ATOM 9239 N N . CYS E 1 186 ? 107.913 90.405 71.563 1.00 79.75 213 CYS E N 1
ATOM 9240 C CA . CYS E 1 186 ? 108.559 89.363 70.783 1.00 79.69 213 CYS E CA 1
ATOM 9241 C C . CYS E 1 186 ? 107.498 88.594 70.014 1.00 79.15 213 CYS E C 1
ATOM 9242 O O . CYS E 1 186 ? 106.324 88.594 70.399 1.00 79.14 213 CYS E O 1
ATOM 9245 N N . PRO E 1 187 ? 107.875 87.942 68.915 1.00 78.38 214 PRO E N 1
ATOM 9246 C CA . PRO E 1 187 ? 106.917 87.088 68.206 1.00 77.95 214 PRO E CA 1
ATOM 9247 C C . PRO E 1 187 ? 106.459 85.926 69.074 1.00 77.52 214 PRO E C 1
ATOM 9248 O O . PRO E 1 187 ? 107.144 85.508 70.010 1.00 77.25 214 PRO E O 1
ATOM 9252 N N . VAL E 1 188 ? 105.275 85.401 68.745 1.00 77.60 215 VAL E N 1
ATOM 9253 C CA . VAL E 1 188 ? 104.703 84.309 69.528 1.00 77.47 215 VAL E CA 1
ATOM 9254 C C . VAL E 1 188 ? 105.473 83.014 69.305 1.00 77.37 215 VAL E C 1
ATOM 9255 O O . VAL E 1 188 ? 105.330 82.058 70.077 1.00 76.82 215 VAL E O 1
ATOM 9259 N N . GLU E 1 189 ? 106.296 82.955 68.256 1.00 77.55 216 GLU E N 1
ATOM 9260 C CA . GLU E 1 189 ? 107.067 81.751 67.974 1.00 77.82 216 GLU E CA 1
ATOM 9261 C C . GLU E 1 189 ? 108.446 81.765 68.621 1.00 77.13 216 GLU E C 1
ATOM 9262 O O . GLU E 1 189 ? 109.066 80.704 68.743 1.00 76.68 216 GLU E O 1
ATOM 9268 N N . THR E 1 190 ? 108.937 82.934 69.037 1.00 76.65 217 THR E N 1
ATOM 9269 C CA . THR E 1 190 ? 110.266 83.053 69.620 1.00 76.60 217 THR E CA 1
ATOM 9270 C C . THR E 1 190 ? 110.276 83.703 70.997 1.00 76.30 217 THR E C 1
ATOM 9271 O O . THR E 1 190 ? 111.362 83.944 71.536 1.00 76.39 217 THR E O 1
ATOM 9275 N N . LEU E 1 191 ? 109.109 83.998 71.574 1.00 75.82 218 LEU E N 1
ATOM 9276 C CA . LEU E 1 191 ? 109.057 84.627 72.891 1.00 75.62 218 LEU E CA 1
ATOM 9277 C C . LEU E 1 191 ? 109.709 83.756 73.958 1.00 75.33 218 LEU E C 1
ATOM 9278 O O . LEU E 1 191 ? 110.457 84.248 74.810 1.00 75.22 218 LEU E O 1
ATOM 9283 N N . VAL E 1 192 ? 109.432 82.450 73.920 1.00 75.00 219 VAL E N 1
ATOM 9284 C CA . VAL E 1 192 ? 109.992 81.540 74.916 1.00 74.90 219 VAL E CA 1
ATOM 9285 C C . VAL E 1 192 ? 111.508 81.477 74.789 1.00 75.38 219 VAL E C 1
ATOM 9286 O O . VAL E 1 192 ? 112.231 81.495 75.793 1.00 75.62 219 VAL E O 1
ATOM 9290 N N . GLU E 1 193 ? 112.016 81.412 73.555 1.00 76.32 220 GLU E N 1
ATOM 9291 C CA . GLU E 1 193 ? 113.460 81.351 73.354 1.00 76.83 220 GLU E CA 1
ATOM 9292 C C . GLU E 1 193 ? 114.138 82.637 73.811 1.00 77.24 220 GLU E C 1
ATOM 9293 O O . GLU E 1 193 ? 115.218 82.598 74.412 1.00 77.14 220 GLU E O 1
ATOM 9299 N N . GLU E 1 194 ? 113.517 83.788 73.543 1.00 77.44 221 GLU E N 1
ATOM 9300 C CA . GLU E 1 194 ? 114.099 85.053 73.980 1.00 78.01 221 GLU E CA 1
ATOM 9301 C C . GLU E 1 194 ? 114.086 85.170 75.499 1.00 77.39 221 GLU E C 1
ATOM 9302 O O . GLU E 1 194 ? 115.049 85.664 76.100 1.00 77.41 221 GLU E O 1
ATOM 9308 N N . ALA E 1 195 ? 113.009 84.710 76.142 1.00 76.88 222 ALA E N 1
ATOM 9309 C CA . ALA E 1 195 ? 112.968 84.716 77.601 1.00 76.53 222 ALA E CA 1
ATOM 9310 C C . ALA E 1 195 ? 114.021 83.781 78.183 1.00 76.57 222 ALA E C 1
ATOM 9311 O O . ALA E 1 195 ? 114.648 84.096 79.202 1.00 76.20 222 ALA E O 1
ATOM 9313 N N . ILE E 1 196 ? 114.239 82.632 77.540 1.00 76.80 223 ILE E N 1
ATOM 9314 C CA . ILE E 1 196 ? 115.258 81.698 78.009 1.00 76.87 223 ILE E CA 1
ATOM 9315 C C . ILE E 1 196 ? 116.648 82.303 77.854 1.00 77.70 223 ILE E C 1
ATOM 9316 O O . ILE E 1 196 ? 117.506 82.152 78.731 1.00 77.89 223 ILE E O 1
ATOM 9321 N N . GLN E 1 197 ? 116.890 83.009 76.747 1.00 78.59 224 GLN E N 1
ATOM 9322 C CA . GLN E 1 197 ? 118.180 83.667 76.559 1.00 79.68 224 GLN E CA 1
ATOM 9323 C C . GLN E 1 197 ? 118.391 84.772 77.588 1.00 79.26 224 GLN E C 1
ATOM 9324 O O . GLN E 1 197 ? 119.500 84.942 78.112 1.00 79.83 224 GLN E O 1
ATOM 9330 N N . CYS E 1 198 ? 117.337 85.531 77.896 1.00 79.08 225 CYS E N 1
ATOM 9331 C CA . CYS E 1 198 ? 117.447 86.563 78.922 1.00 78.83 225 CYS E CA 1
ATOM 9332 C C . CYS E 1 198 ? 117.744 85.952 80.287 1.00 78.71 225 CYS E C 1
ATOM 9333 O O . CYS E 1 198 ? 118.579 86.468 81.040 1.00 78.68 225 CYS E O 1
ATOM 9336 N N . ALA E 1 199 ? 117.073 84.846 80.619 1.00 78.61 226 ALA E N 1
ATOM 9337 C CA . ALA E 1 199 ? 117.331 84.181 81.893 1.00 78.68 226 ALA E CA 1
ATOM 9338 C C . ALA E 1 199 ? 118.745 83.615 81.945 1.00 78.48 226 ALA E C 1
ATOM 9339 O O . ALA E 1 199 ? 119.388 83.629 83.001 1.00 78.32 226 ALA E O 1
ATOM 9341 N N . GLU E 1 200 ? 119.244 83.107 80.815 1.00 78.73 227 GLU E N 1
ATOM 9342 C CA . GLU E 1 200 ? 120.626 82.643 80.755 1.00 79.24 227 GLU E CA 1
ATOM 9343 C C . GLU E 1 200 ? 121.606 83.788 80.965 1.00 78.43 227 GLU E C 1
ATOM 9344 O O . GLU E 1 200 ? 122.628 83.614 81.639 1.00 77.83 227 GLU E O 1
ATOM 9350 N N . LYS E 1 201 ? 121.315 84.958 80.392 1.00 78.23 228 LYS E N 1
ATOM 9351 C CA . LYS E 1 201 ? 122.138 86.134 80.657 1.00 78.34 228 LYS E CA 1
ATOM 9352 C C . LYS E 1 201 ? 122.074 86.526 82.128 1.00 77.88 228 LYS E C 1
ATOM 9353 O O . LYS E 1 201 ? 123.060 87.018 82.690 1.00 78.21 228 LYS E O 1
ATOM 9359 N N . ILE E 1 202 ? 120.921 86.316 82.767 1.00 77.18 229 ILE E N 1
ATOM 9360 C CA . ILE E 1 202 ? 120.795 86.612 84.193 1.00 77.02 229 ILE E CA 1
ATOM 9361 C C . ILE E 1 202 ? 121.502 85.545 85.021 1.00 77.01 229 ILE E C 1
ATOM 9362 O O . ILE E 1 202 ? 122.252 85.853 85.955 1.00 77.76 229 ILE E O 1
ATOM 9367 N N . ALA E 1 203 ? 121.274 84.272 84.688 1.00 76.92 230 ALA E N 1
ATOM 9368 C CA . ALA E 1 203 ? 121.843 83.178 85.469 1.00 76.90 230 ALA E CA 1
ATOM 9369 C C . ALA E 1 203 ? 123.361 83.112 85.364 1.00 76.42 230 ALA E C 1
ATOM 9370 O O . ALA E 1 203 ? 124.003 82.497 86.223 1.00 76.58 230 ALA E O 1
ATOM 9372 N N . SER E 1 204 ? 123.951 83.726 84.335 1.00 76.69 231 SER E N 1
ATOM 9373 C CA . SER E 1 204 ? 125.401 83.695 84.183 1.00 76.94 231 SER E CA 1
ATOM 9374 C C . SER E 1 204 ? 126.114 84.536 85.233 1.00 76.85 231 SER E C 1
ATOM 9375 O O . SER E 1 204 ? 127.305 84.317 85.479 1.00 77.47 231 SER E O 1
ATOM 9378 N N . ASN E 1 205 ? 125.420 85.486 85.855 1.00 76.68 232 ASN E N 1
ATOM 9379 C CA . ASN E 1 205 ? 126.026 86.339 86.862 1.00 76.50 232 ASN E CA 1
ATOM 9380 C C . ASN E 1 205 ? 126.011 85.655 88.229 1.00 76.23 232 ASN E C 1
ATOM 9381 O O . ASN E 1 205 ? 125.572 84.513 88.383 1.00 76.68 232 ASN E O 1
ATOM 9386 N N . SER E 1 206 ? 126.508 86.377 89.233 1.00 75.76 233 SER E N 1
ATOM 9387 C CA . SER E 1 206 ? 126.542 85.873 90.600 1.00 75.48 233 SER E CA 1
ATOM 9388 C C . SER E 1 206 ? 125.137 85.798 91.184 1.00 75.04 233 SER E C 1
ATOM 9389 O O . SER E 1 206 ? 124.415 86.800 91.203 1.00 75.34 233 SER E O 1
ATOM 9392 N N . LYS E 1 207 ? 124.745 84.616 91.667 1.00 74.75 234 LYS E N 1
ATOM 9393 C CA . LYS E 1 207 ? 123.386 84.429 92.168 1.00 74.80 234 LYS E CA 1
ATOM 9394 C C . LYS E 1 207 ? 123.114 85.288 93.397 1.00 74.64 234 LYS E C 1
ATOM 9395 O O . LYS E 1 207 ? 122.023 85.850 93.541 1.00 74.42 234 LYS E O 1
ATOM 9401 N N . ILE E 1 208 ? 124.096 85.406 94.292 1.00 74.68 235 ILE E N 1
ATOM 9402 C CA . ILE E 1 208 ? 123.891 86.184 95.511 1.00 74.85 235 ILE E CA 1
ATOM 9403 C C . ILE E 1 208 ? 123.820 87.674 95.193 1.00 74.61 235 ILE E C 1
ATOM 9404 O O . ILE E 1 208 ? 122.980 88.401 95.738 1.00 74.57 235 ILE E O 1
ATOM 9409 N N . VAL E 1 209 ? 124.686 88.151 94.296 1.00 74.04 236 VAL E N 1
ATOM 9410 C CA . VAL E 1 209 ? 124.643 89.556 93.900 1.00 73.32 236 VAL E CA 1
ATOM 9411 C C . VAL E 1 209 ? 123.361 89.849 93.130 1.00 73.24 236 VAL E C 1
ATOM 9412 O O . VAL E 1 209 ? 122.769 90.928 93.263 1.00 73.17 236 VAL E O 1
ATOM 9416 N N . VAL E 1 210 ? 122.902 88.887 92.326 1.00 73.52 237 VAL E N 1
ATOM 9417 C CA . VAL E 1 210 ? 121.641 89.055 91.608 1.00 73.39 237 VAL E CA 1
ATOM 9418 C C . VAL E 1 210 ? 120.477 89.138 92.588 1.00 74.08 237 VAL E C 1
ATOM 9419 O O . VAL E 1 210 ? 119.557 89.948 92.415 1.00 74.53 237 VAL E O 1
ATOM 9423 N N . ALA E 1 211 ? 120.502 88.313 93.637 1.00 74.47 238 ALA E N 1
ATOM 9424 C CA . ALA E 1 211 ? 119.452 88.374 94.650 1.00 74.87 238 ALA E CA 1
ATOM 9425 C C . ALA E 1 211 ? 119.486 89.699 95.400 1.00 75.49 238 ALA E C 1
ATOM 9426 O O . ALA E 1 211 ? 118.435 90.277 95.703 1.00 75.44 238 ALA E O 1
ATOM 9428 N N . MET E 1 212 ? 120.687 90.198 95.707 1.00 76.37 239 MET E N 1
ATOM 9429 C CA . MET E 1 212 ? 120.802 91.502 96.355 1.00 77.27 239 MET E CA 1
ATOM 9430 C C . MET E 1 212 ? 120.243 92.608 95.469 1.00 76.94 239 MET E C 1
ATOM 9431 O O . MET E 1 212 ? 119.542 93.506 95.951 1.00 76.21 239 MET E O 1
ATOM 9436 N N . ALA E 1 213 ? 120.539 92.555 94.168 1.00 76.79 240 ALA E N 1
ATOM 9437 C CA . ALA E 1 213 ? 120.015 93.556 93.246 1.00 76.66 240 ALA E CA 1
ATOM 9438 C C . ALA E 1 213 ? 118.497 93.471 93.144 1.00 76.63 240 ALA E C 1
ATOM 9439 O O . ALA E 1 213 ? 117.810 94.499 93.104 1.00 75.99 240 ALA E O 1
ATOM 9441 N N . LYS E 1 214 ? 117.956 92.251 93.097 1.00 77.35 241 LYS E N 1
ATOM 9442 C CA . LYS E 1 214 ? 116.508 92.077 93.054 1.00 77.69 241 LYS E CA 1
ATOM 9443 C C . LYS E 1 214 ? 115.854 92.639 94.310 1.00 77.78 241 LYS E C 1
ATOM 9444 O O . LYS E 1 214 ? 114.802 93.284 94.242 1.00 77.76 241 LYS E O 1
ATOM 9450 N N . GLU E 1 215 ? 116.471 92.405 95.471 1.00 78.07 242 GLU E N 1
ATOM 9451 C CA . GLU E 1 215 ? 115.949 92.955 96.718 1.00 78.71 242 GLU E CA 1
ATOM 9452 C C . GLU E 1 215 ? 115.982 94.479 96.701 1.00 78.22 242 GLU E C 1
ATOM 9453 O O . GLU E 1 215 ? 115.021 95.140 97.110 1.00 78.43 242 GLU E O 1
ATOM 9459 N N . SER E 1 216 ? 117.090 95.052 96.225 1.00 77.94 243 SER E N 1
ATOM 9460 C CA . SER E 1 216 ? 117.214 96.505 96.164 1.00 77.92 243 SER E CA 1
ATOM 9461 C C . SER E 1 216 ? 116.171 97.110 95.231 1.00 76.85 243 SER E C 1
ATOM 9462 O O . SER E 1 216 ? 115.629 98.188 95.500 1.00 76.62 243 SER E O 1
ATOM 9465 N N . VAL E 1 217 ? 115.877 96.425 94.124 1.00 75.90 244 VAL E N 1
ATOM 9466 C CA . VAL E 1 217 ? 114.880 96.933 93.182 1.00 75.13 244 VAL E CA 1
ATOM 9467 C C . VAL E 1 217 ? 113.479 96.810 93.772 1.00 74.72 244 VAL E C 1
ATOM 9468 O O . VAL E 1 217 ? 112.657 97.728 93.662 1.00 74.51 244 VAL E O 1
ATOM 9472 N N . ASN E 1 218 ? 113.188 95.675 94.413 1.00 74.32 245 ASN E N 1
ATOM 9473 C CA . ASN E 1 218 ? 111.865 95.472 94.997 1.00 73.67 245 ASN E CA 1
ATOM 9474 C C . ASN E 1 218 ? 111.616 96.409 96.170 1.00 73.77 245 ASN E C 1
ATOM 9475 O O . ASN E 1 218 ? 110.461 96.729 96.474 1.00 74.04 245 ASN E O 1
ATOM 9480 N N . ALA E 1 219 ? 112.679 96.858 96.842 1.00 73.32 246 ALA E N 1
ATOM 9481 C CA . ALA E 1 219 ? 112.512 97.773 97.965 1.00 73.24 246 ALA E CA 1
ATOM 9482 C C . ALA E 1 219 ? 112.044 99.156 97.529 1.00 73.22 246 ALA E C 1
ATOM 9483 O O . ALA E 1 219 ? 111.699 99.978 98.386 1.00 73.31 246 ALA E O 1
ATOM 9485 N N . ALA E 1 220 ? 112.027 99.436 96.223 1.00 73.10 247 ALA E N 1
ATOM 9486 C CA . ALA E 1 220 ? 111.603 100.748 95.748 1.00 73.00 247 ALA E CA 1
ATOM 9487 C C . ALA E 1 220 ? 110.114 100.990 95.958 1.00 72.98 247 ALA E C 1
ATOM 9488 O O . ALA E 1 220 ? 109.685 102.149 95.987 1.00 73.41 247 ALA E O 1
ATOM 9490 N N . PHE E 1 221 ? 109.318 99.932 96.106 1.00 73.32 248 PHE E N 1
ATOM 9491 C CA . PHE E 1 221 ? 107.884 100.057 96.322 1.00 73.10 248 PHE E CA 1
ATOM 9492 C C . PHE E 1 221 ? 107.485 99.899 97.782 1.00 73.41 248 PHE E C 1
ATOM 9493 O O . PHE E 1 221 ? 106.287 99.881 98.083 1.00 73.21 248 PHE E O 1
ATOM 9501 N N . GLU E 1 222 ? 108.449 99.785 98.696 1.00 73.68 249 GLU E N 1
ATOM 9502 C CA . GLU E 1 222 ? 108.158 99.526 100.100 1.00 74.41 249 GLU E CA 1
ATOM 9503 C C . GLU E 1 222 ? 108.713 100.597 101.031 1.00 74.08 249 GLU E C 1
ATOM 9504 O O . GLU E 1 222 ? 108.372 100.604 102.220 1.00 74.54 249 GLU E O 1
ATOM 9510 N N . MET E 1 223 ? 109.553 101.500 100.531 1.00 73.46 250 MET E N 1
ATOM 9511 C CA . MET E 1 223 ? 110.173 102.510 101.378 1.00 73.17 250 MET E CA 1
ATOM 9512 C C . MET E 1 223 ? 110.224 103.827 100.618 1.00 72.60 250 MET E C 1
ATOM 9513 O O . MET E 1 223 ? 109.831 103.914 99.452 1.00 71.64 250 MET E O 1
ATOM 9518 N N . THR E 1 224 ? 110.717 104.855 101.302 1.00 71.95 251 THR E N 1
ATOM 9519 C CA . THR E 1 224 ? 110.889 106.164 100.695 1.00 71.60 251 THR E CA 1
ATOM 9520 C C . THR E 1 224 ? 112.179 106.208 99.881 1.00 71.68 251 THR E C 1
ATOM 9521 O O . THR E 1 224 ? 112.951 105.246 99.834 1.00 71.43 251 THR E O 1
ATOM 9525 N N . LEU E 1 225 ? 112.404 107.350 99.227 1.00 71.81 252 LEU E N 1
ATOM 9526 C CA . LEU E 1 225 ? 113.602 107.503 98.408 1.00 71.96 252 LEU E CA 1
ATOM 9527 C C . LEU E 1 225 ? 114.859 107.550 99.269 1.00 71.93 252 LEU E C 1
ATOM 9528 O O . LEU E 1 225 ? 115.879 106.942 98.924 1.00 72.16 252 LEU E O 1
ATOM 9533 N N . THR E 1 226 ? 114.803 108.259 100.400 1.00 72.02 253 THR E N 1
ATOM 9534 C CA . THR E 1 226 ? 115.976 108.364 101.264 1.00 72.78 253 THR E CA 1
ATOM 9535 C C . THR E 1 226 ? 116.321 107.021 101.896 1.00 73.46 253 THR E C 1
ATOM 9536 O O . THR E 1 226 ? 117.476 106.581 101.848 1.00 73.64 253 THR E O 1
ATOM 9540 N N . GLU E 1 227 ? 115.332 106.353 102.493 1.00 74.01 254 GLU E N 1
ATOM 9541 C CA . GLU E 1 227 ? 115.578 105.045 103.090 1.00 74.28 254 GLU E CA 1
ATOM 9542 C C . GLU E 1 227 ? 115.904 104.002 102.029 1.00 73.90 254 GLU E C 1
ATOM 9543 O O . GLU E 1 227 ? 116.698 103.088 102.277 1.00 73.70 254 GLU E O 1
ATOM 9549 N N . GLY E 1 228 ? 115.307 104.126 100.842 1.00 74.26 255 GLY E N 1
ATOM 9550 C CA . GLY E 1 228 ? 115.678 103.244 99.747 1.00 74.44 255 GLY E CA 1
ATOM 9551 C C . GLY E 1 228 ? 117.134 103.394 99.357 1.00 74.85 255 GLY E C 1
ATOM 9552 O O . GLY E 1 228 ? 117.845 102.406 99.164 1.00 74.89 255 GLY E O 1
ATOM 9553 N N . SER E 1 229 ? 117.603 104.640 99.251 1.00 75.54 256 SER E N 1
ATOM 9554 C CA . SER E 1 229 ? 119.005 104.879 98.925 1.00 76.02 256 SER E CA 1
ATOM 9555 C C . SER E 1 229 ? 119.921 104.405 100.046 1.00 76.54 256 SER E C 1
ATOM 9556 O O . SER E 1 229 ? 121.024 103.913 99.788 1.00 76.14 256 SER E O 1
ATOM 9559 N N . LYS E 1 230 ? 119.481 104.539 101.299 1.00 77.51 257 LYS E N 1
ATOM 9560 C CA . LYS E 1 230 ? 120.290 104.052 102.414 1.00 78.44 257 LYS E CA 1
ATOM 9561 C C . LYS E 1 230 ? 120.418 102.532 102.381 1.00 78.38 257 LYS E C 1
ATOM 9562 O O . LYS E 1 230 ? 121.513 101.990 102.577 1.00 78.72 257 LYS E O 1
ATOM 9568 N N . LEU E 1 231 ? 119.309 101.830 102.135 1.00 78.44 258 LEU E N 1
ATOM 9569 C CA . LEU E 1 231 ? 119.365 100.375 102.027 1.00 78.81 258 LEU E CA 1
ATOM 9570 C C . LEU E 1 231 ? 120.193 99.946 100.822 1.00 78.85 258 LEU E C 1
ATOM 9571 O O . LEU E 1 231 ? 120.906 98.937 100.879 1.00 78.86 258 LEU E O 1
ATOM 9576 N N . GLU E 1 232 ? 120.119 100.705 99.726 1.00 79.05 259 GLU E N 1
ATOM 9577 C CA . GLU E 1 232 ? 120.939 100.404 98.558 1.00 79.51 259 GLU E CA 1
ATOM 9578 C C . GLU E 1 232 ? 122.421 100.574 98.867 1.00 78.96 259 GLU E C 1
ATOM 9579 O O . GLU E 1 232 ? 123.245 99.748 98.458 1.00 79.24 259 GLU E O 1
ATOM 9585 N N . LYS E 1 233 ? 122.778 101.640 99.589 1.00 78.63 260 LYS E N 1
ATOM 9586 C CA . LYS E 1 233 ? 124.161 101.834 100.010 1.00 78.19 260 LYS E CA 1
ATOM 9587 C C . LYS E 1 233 ? 124.633 100.707 100.918 1.00 77.46 260 LYS E C 1
ATOM 9588 O O . LYS E 1 233 ? 125.753 100.208 100.760 1.00 77.60 260 LYS E O 1
ATOM 9594 N N . LYS E 1 234 ? 123.798 100.295 101.871 1.00 76.56 261 LYS E N 1
ATOM 9595 C CA . LYS E 1 234 ? 124.146 99.181 102.744 1.00 76.21 261 LYS E CA 1
ATOM 9596 C C . LYS E 1 234 ? 124.321 97.870 101.990 1.00 75.80 261 LYS E C 1
ATOM 9597 O O . LYS E 1 234 ? 125.256 97.119 102.289 1.00 75.45 261 LYS E O 1
ATOM 9603 N N . LEU E 1 235 ? 123.466 97.589 101.005 1.00 75.60 262 LEU E N 1
ATOM 9604 C CA . LEU E 1 235 ? 123.633 96.385 100.198 1.00 75.04 262 LEU E CA 1
ATOM 9605 C C . LEU E 1 235 ? 124.875 96.455 99.317 1.00 74.85 262 LEU E C 1
ATOM 9606 O O . LEU E 1 235 ? 125.558 95.441 99.136 1.00 74.94 262 LEU E O 1
ATOM 9611 N N . PHE E 1 236 ? 125.185 97.634 98.768 1.00 74.95 263 PHE E N 1
ATOM 9612 C CA . PHE E 1 236 ? 126.402 97.789 97.978 1.00 75.26 263 PHE E CA 1
ATOM 9613 C C . PHE E 1 236 ? 127.648 97.649 98.843 1.00 75.51 263 PHE E C 1
ATOM 9614 O O . PHE E 1 236 ? 128.693 97.203 98.356 1.00 75.14 263 PHE E O 1
ATOM 9622 N N . TYR E 1 237 ? 127.561 98.027 100.119 1.00 75.85 264 TYR E N 1
ATOM 9623 C CA . TYR E 1 237 ? 128.664 97.780 101.040 1.00 76.32 264 TYR E CA 1
ATOM 9624 C C . TYR E 1 237 ? 128.777 96.300 101.385 1.00 76.13 264 TYR E C 1
ATOM 9625 O O . TYR E 1 237 ? 129.886 95.761 101.473 1.00 76.43 264 TYR E O 1
ATOM 9634 N N . SER E 1 238 ? 127.637 95.631 101.584 1.00 76.14 265 SER E N 1
ATOM 9635 C CA . SER E 1 238 ? 127.654 94.219 101.951 1.00 76.40 265 SER E CA 1
ATOM 9636 C C . SER E 1 238 ? 128.129 93.339 100.803 1.00 76.33 265 SER E C 1
ATOM 9637 O O . SER E 1 238 ? 128.716 92.276 101.040 1.00 76.75 265 SER E O 1
ATOM 9640 N N . THR E 1 239 ? 127.889 93.756 99.558 1.00 75.58 266 THR E N 1
ATOM 9641 C CA . THR E 1 239 ? 128.298 92.938 98.419 1.00 75.47 266 THR E CA 1
ATOM 9642 C C . THR E 1 239 ? 129.817 92.846 98.317 1.00 75.19 266 THR E C 1
ATOM 9643 O O . THR E 1 239 ? 130.348 91.968 97.626 1.00 74.82 266 THR E O 1
ATOM 9647 N N . PHE E 1 240 ? 130.534 93.742 99.000 1.00 75.17 267 PHE E N 1
ATOM 9648 C CA . PHE E 1 240 ? 131.989 93.680 99.017 1.00 75.19 267 PHE E CA 1
ATOM 9649 C C . PHE E 1 240 ? 132.506 92.480 99.799 1.00 75.23 267 PHE E C 1
ATOM 9650 O O . PHE E 1 240 ? 133.651 92.063 99.591 1.00 75.07 267 PHE E O 1
ATOM 9658 N N . ALA E 1 241 ? 131.692 91.917 100.689 1.00 75.40 268 ALA E N 1
ATOM 9659 C CA . ALA E 1 241 ? 132.089 90.783 101.511 1.00 75.79 268 ALA E CA 1
ATOM 9660 C C . ALA E 1 241 ? 131.947 89.446 100.794 1.00 76.00 268 ALA E C 1
ATOM 9661 O O . ALA E 1 241 ? 132.144 88.400 101.422 1.00 76.58 268 ALA E O 1
ATOM 9663 N N . THR E 1 242 ? 131.612 89.452 99.509 1.00 76.25 269 THR E N 1
ATOM 9664 C CA . THR E 1 242 ? 131.457 88.230 98.736 1.00 76.40 269 THR E CA 1
ATOM 9665 C C . THR E 1 242 ? 132.685 87.994 97.865 1.00 77.00 269 THR E C 1
ATOM 9666 O O . THR E 1 242 ? 133.384 88.933 97.474 1.00 76.76 269 THR E O 1
ATOM 9670 N N . ASP E 1 243 ? 132.942 86.720 97.565 1.00 77.89 270 ASP E N 1
ATOM 9671 C CA . ASP E 1 243 ? 134.092 86.375 96.735 1.00 78.19 270 ASP E CA 1
ATOM 9672 C C . ASP E 1 243 ? 133.836 86.706 95.271 1.00 77.88 270 ASP E C 1
ATOM 9673 O O . ASP E 1 243 ? 134.781 86.918 94.502 1.00 78.11 270 ASP E O 1
ATOM 9678 N N . ASP E 1 244 ? 132.565 86.753 94.866 1.00 77.31 271 ASP E N 1
ATOM 9679 C CA . ASP E 1 244 ? 132.240 87.041 93.473 1.00 77.44 271 ASP E CA 1
ATOM 9680 C C . ASP E 1 244 ? 132.571 88.483 93.109 1.00 77.38 271 ASP E C 1
ATOM 9681 O O . ASP E 1 244 ? 132.938 88.774 91.965 1.00 76.83 271 ASP E O 1
ATOM 9686 N N . ARG E 1 245 ? 132.442 89.401 94.070 1.00 77.34 272 ARG E N 1
ATOM 9687 C CA . ARG E 1 245 ? 132.746 90.803 93.800 1.00 77.52 272 ARG E CA 1
ATOM 9688 C C . ARG E 1 245 ? 134.216 90.990 93.444 1.00 77.56 272 ARG E C 1
ATOM 9689 O O . ARG E 1 245 ? 134.542 91.622 92.431 1.00 78.00 272 ARG E O 1
ATOM 9697 N N . LYS E 1 246 ? 135.118 90.452 94.269 1.00 77.23 273 LYS E N 1
ATOM 9698 C CA . LYS E 1 246 ? 136.545 90.591 94.001 1.00 77.25 273 LYS E CA 1
ATOM 9699 C C . LYS E 1 246 ? 136.937 89.872 92.717 1.00 76.50 273 LYS E C 1
ATOM 9700 O O . LYS E 1 246 ? 137.762 90.375 91.946 1.00 76.82 273 LYS E O 1
ATOM 9706 N N . GLU E 1 247 ? 136.341 88.706 92.459 1.00 75.35 274 GLU E N 1
ATOM 9707 C CA . GLU E 1 247 ? 136.645 87.975 91.233 1.00 74.58 274 GLU E CA 1
ATOM 9708 C C . GLU E 1 247 ? 136.217 88.763 90.001 1.00 73.87 274 GLU E C 1
ATOM 9709 O O . GLU E 1 247 ? 136.980 88.881 89.034 1.00 73.48 274 GLU E O 1
ATOM 9715 N N . GLY E 1 248 ? 135.004 89.311 90.018 1.00 73.42 275 GLY E N 1
ATOM 9716 C CA . GLY E 1 248 ? 134.517 90.112 88.913 1.00 73.16 275 GLY E CA 1
ATOM 9717 C C . GLY E 1 248 ? 135.332 91.370 88.702 1.00 73.14 275 GLY E C 1
ATOM 9718 O O . GLY E 1 248 ? 135.624 91.746 87.563 1.00 72.94 275 GLY E O 1
ATOM 9719 N N . MET E 1 249 ? 135.721 92.028 89.797 1.00 73.11 276 MET E N 1
ATOM 9720 C CA . MET E 1 249 ? 136.531 93.234 89.669 1.00 72.90 276 MET E CA 1
ATOM 9721 C C . MET E 1 249 ? 137.923 92.921 89.136 1.00 72.08 276 MET E C 1
ATOM 9722 O O . MET E 1 249 ? 138.468 93.695 88.343 1.00 72.03 276 MET E O 1
ATOM 9727 N N . THR E 1 250 ? 138.507 91.792 89.543 1.00 71.54 277 THR E N 1
ATOM 9728 C CA . THR E 1 250 ? 139.795 91.389 88.988 1.00 71.40 277 THR E CA 1
ATOM 9729 C C . THR E 1 250 ? 139.671 91.046 87.508 1.00 71.54 277 THR E C 1
ATOM 9730 O O . THR E 1 250 ? 140.548 91.394 86.708 1.00 71.12 277 THR E O 1
ATOM 9734 N N . ALA E 1 251 ? 138.584 90.370 87.125 1.00 71.60 278 ALA E N 1
ATOM 9735 C CA . ALA E 1 251 ? 138.362 90.054 85.718 1.00 72.11 278 ALA E CA 1
ATOM 9736 C C . ALA E 1 251 ? 138.115 91.308 84.890 1.00 72.62 278 ALA E C 1
ATOM 9737 O O . ALA E 1 251 ? 138.404 91.322 83.688 1.00 72.85 278 ALA E O 1
ATOM 9739 N N . PHE E 1 252 ? 137.568 92.358 85.503 1.00 72.53 279 PHE E N 1
ATOM 9740 C CA . PHE E 1 252 ? 137.367 93.612 84.784 1.00 72.74 279 PHE E CA 1
ATOM 9741 C C . PHE E 1 252 ? 138.677 94.384 84.656 1.00 72.78 279 PHE E C 1
ATOM 9742 O O . PHE E 1 252 ? 138.973 94.961 83.603 1.00 72.92 279 PHE E O 1
ATOM 9750 N N . VAL E 1 253 ? 139.471 94.415 85.732 1.00 72.47 280 VAL E N 1
ATOM 9751 C CA . VAL E 1 253 ? 140.766 95.092 85.684 1.00 72.43 280 VAL E CA 1
ATOM 9752 C C . VAL E 1 253 ? 141.673 94.426 84.660 1.00 72.74 280 VAL E C 1
ATOM 9753 O O . VAL E 1 253 ? 142.151 95.069 83.718 1.00 72.52 280 VAL E O 1
ATOM 9757 N N . GLU E 1 254 ? 141.926 93.131 84.827 1.00 73.15 281 GLU E N 1
ATOM 9758 C CA . GLU E 1 254 ? 142.624 92.344 83.813 1.00 73.34 281 GLU E CA 1
ATOM 9759 C C . GLU E 1 254 ? 141.589 91.616 82.956 1.00 74.07 281 GLU E C 1
ATOM 9760 O O . GLU E 1 254 ? 141.086 90.546 83.300 1.00 74.08 281 GLU E O 1
ATOM 9766 N N . LYS E 1 255 ? 141.272 92.262 81.838 1.00 75.40 282 LYS E N 1
ATOM 9767 C CA . LYS E 1 255 ? 140.227 91.800 80.946 1.00 76.29 282 LYS E CA 1
ATOM 9768 C C . LYS E 1 255 ? 140.138 90.343 80.610 1.00 76.83 282 LYS E C 1
ATOM 9769 O O . LYS E 1 255 ? 140.963 89.862 79.850 1.00 77.03 282 LYS E O 1
ATOM 9775 N N . ARG E 1 256 ? 139.097 89.680 81.107 1.00 77.42 283 ARG E N 1
ATOM 9776 C CA . ARG E 1 256 ? 138.904 88.258 80.866 1.00 77.60 283 ARG E CA 1
ATOM 9777 C C . ARG E 1 256 ? 137.466 87.908 81.229 1.00 77.88 283 ARG E C 1
ATOM 9778 O O . ARG E 1 256 ? 136.638 88.786 81.485 1.00 77.84 283 ARG E O 1
ATOM 9786 N N . LYS E 1 257 ? 137.172 86.611 81.250 1.00 78.49 284 LYS E N 1
ATOM 9787 C CA . LYS E 1 257 ? 135.850 86.128 81.626 1.00 78.93 284 LYS E CA 1
ATOM 9788 C C . LYS E 1 257 ? 135.817 85.838 83.121 1.00 79.27 284 LYS E C 1
ATOM 9789 O O . LYS E 1 257 ? 136.675 85.115 83.639 1.00 79.49 284 LYS E O 1
ATOM 9795 N N . ALA E 1 258 ? 134.826 86.400 83.808 1.00 79.54 285 ALA E N 1
ATOM 9796 C CA . ALA E 1 258 ? 134.717 86.220 85.249 1.00 80.11 285 ALA E CA 1
ATOM 9797 C C . ALA E 1 258 ? 134.097 84.867 85.572 1.00 80.56 285 ALA E C 1
ATOM 9798 O O . ALA E 1 258 ? 133.016 84.532 85.078 1.00 81.25 285 ALA E O 1
ATOM 9800 N N . ASN E 1 259 ? 134.784 84.089 86.404 1.00 80.89 286 ASN E N 1
ATOM 9801 C CA . ASN E 1 259 ? 134.304 82.785 86.843 1.00 81.43 286 ASN E CA 1
ATOM 9802 C C . ASN E 1 259 ? 133.684 82.931 88.227 1.00 81.25 286 ASN E C 1
ATOM 9803 O O . ASN E 1 259 ? 134.403 83.083 89.221 1.00 80.60 286 ASN E O 1
ATOM 9808 N N . PHE E 1 260 ? 132.357 82.882 88.289 1.00 81.57 287 PHE E N 1
ATOM 9809 C CA . PHE E 1 260 ? 131.617 83.066 89.529 1.00 81.65 287 PHE E CA 1
ATOM 9810 C C . PHE E 1 260 ? 131.285 81.714 90.145 1.00 82.55 287 PHE E C 1
ATOM 9811 O O . PHE E 1 260 ? 130.952 80.760 89.435 1.00 82.88 287 PHE E O 1
ATOM 9819 N N . LYS E 1 261 ? 131.380 81.639 91.472 1.00 83.42 288 LYS E N 1
ATOM 9820 C CA . LYS E 1 261 ? 131.068 80.426 92.213 1.00 84.39 288 LYS E CA 1
ATOM 9821 C C . LYS E 1 261 ? 129.868 80.587 93.135 1.00 84.70 288 LYS E C 1
ATOM 9822 O O . LYS E 1 261 ? 129.679 79.757 94.031 1.00 84.64 288 LYS E O 1
ATOM 9828 N N . ASP E 1 262 ? 129.060 81.632 92.944 1.00 85.53 289 ASP E N 1
ATOM 9829 C CA . ASP E 1 262 ? 127.879 81.916 93.754 1.00 86.21 289 ASP E CA 1
ATOM 9830 C C . ASP E 1 262 ? 128.205 82.084 95.233 1.00 86.98 289 ASP E C 1
ATOM 9831 O O . ASP E 1 262 ? 127.370 81.779 96.091 1.00 87.13 289 ASP E O 1
ATOM 9836 N N . GLN E 1 263 ? 129.402 82.564 95.552 1.00 87.93 290 GLN E N 1
ATOM 9837 C CA . GLN E 1 263 ? 129.804 82.771 96.938 1.00 88.55 290 GLN E CA 1
ATOM 9838 C C . GLN E 1 263 ? 130.658 84.026 97.075 1.00 88.48 290 GLN E C 1
ATOM 9839 O O . GLN E 1 263 ? 131.217 84.522 96.097 1.00 88.40 290 GLN E O 1
ATOM 9846 N N . ALA F 1 4 ? 138.785 126.692 92.151 1.00 86.51 31 ALA F N 1
ATOM 9847 C CA . ALA F 1 4 ? 140.166 126.388 91.794 1.00 86.57 31 ALA F CA 1
ATOM 9848 C C . ALA F 1 4 ? 140.269 125.964 90.333 1.00 86.27 31 ALA F C 1
ATOM 9849 O O . ALA F 1 4 ? 139.258 125.809 89.649 1.00 86.61 31 ALA F O 1
ATOM 9851 N N . ASN F 1 5 ? 141.499 125.778 89.861 1.00 85.54 32 ASN F N 1
ATOM 9852 C CA . ASN F 1 5 ? 141.749 125.360 88.487 1.00 84.69 32 ASN F CA 1
ATOM 9853 C C . ASN F 1 5 ? 141.479 123.865 88.365 1.00 83.27 32 ASN F C 1
ATOM 9854 O O . ASN F 1 5 ? 142.209 123.049 88.938 1.00 83.07 32 ASN F O 1
ATOM 9859 N N . PHE F 1 6 ? 140.437 123.512 87.621 1.00 81.69 33 PHE F N 1
ATOM 9860 C CA . PHE F 1 6 ? 140.029 122.124 87.473 1.00 80.18 33 PHE F CA 1
ATOM 9861 C C . PHE F 1 6 ? 140.834 121.438 86.376 1.00 79.16 33 PHE F C 1
ATOM 9862 O O . PHE F 1 6 ? 141.199 122.048 85.368 1.00 78.83 33 PHE F O 1
ATOM 9870 N N . GLU F 1 7 ? 141.110 120.149 86.588 1.00 78.18 34 GLU F N 1
ATOM 9871 C CA . GLU F 1 7 ? 141.817 119.335 85.612 1.00 77.33 34 GLU F CA 1
ATOM 9872 C C . GLU F 1 7 ? 140.960 118.238 84.999 1.00 76.57 34 GLU F C 1
ATOM 9873 O O . GLU F 1 7 ? 141.338 117.694 83.957 1.00 76.09 34 GLU F O 1
ATOM 9879 N N . TYR F 1 8 ? 139.825 117.902 85.614 1.00 75.79 35 TYR F N 1
ATOM 9880 C CA . TYR F 1 8 ? 138.938 116.874 85.088 1.00 75.13 35 TYR F CA 1
ATOM 9881 C C . TYR F 1 8 ? 137.656 117.432 84.487 1.00 74.67 35 TYR F C 1
ATOM 9882 O O . TYR F 1 8 ? 137.060 116.776 83.627 1.00 74.36 35 TYR F O 1
ATOM 9891 N N . ILE F 1 9 ? 137.217 118.616 84.918 1.00 74.34 36 ILE F N 1
ATOM 9892 C CA . ILE F 1 9 ? 135.973 119.209 84.448 1.00 73.74 36 ILE F CA 1
ATOM 9893 C C . ILE F 1 9 ? 136.245 120.626 83.963 1.00 73.65 36 ILE F C 1
ATOM 9894 O O . ILE F 1 9 ? 137.323 121.187 84.171 1.00 73.64 36 ILE F O 1
ATOM 9899 N N . ILE F 1 10 ? 135.241 121.200 83.304 1.00 73.71 37 ILE F N 1
ATOM 9900 C CA . ILE F 1 10 ? 135.279 122.577 82.828 1.00 73.77 37 ILE F CA 1
ATOM 9901 C C . ILE F 1 10 ? 134.030 123.285 83.332 1.00 73.66 37 ILE F C 1
ATOM 9902 O O . ILE F 1 10 ? 132.907 122.849 83.051 1.00 73.51 37 ILE F O 1
ATOM 9907 N N . ALA F 1 11 ? 134.225 124.372 84.075 1.00 73.45 38 ALA F N 1
ATOM 9908 C CA . ALA F 1 11 ? 133.133 125.127 84.674 1.00 73.43 38 ALA F CA 1
ATOM 9909 C C . ALA F 1 11 ? 133.131 126.545 84.122 1.00 73.54 38 ALA F C 1
ATOM 9910 O O . ALA F 1 11 ? 134.147 127.244 84.192 1.00 73.85 38 ALA F O 1
ATOM 9912 N N . GLU F 1 12 ? 131.991 126.962 83.575 1.00 73.82 39 GLU F N 1
ATOM 9913 C CA . GLU F 1 12 ? 131.841 128.304 83.032 1.00 74.41 39 GLU F CA 1
ATOM 9914 C C . GLU F 1 12 ? 130.362 128.660 82.994 1.00 73.87 39 GLU F C 1
ATOM 9915 O O . GLU F 1 12 ? 129.488 127.796 83.110 1.00 73.64 39 GLU F O 1
ATOM 9921 N N . LYS F 1 13 ? 130.090 129.950 82.826 1.00 73.86 40 LYS F N 1
ATOM 9922 C CA . LYS F 1 13 ? 128.731 130.460 82.711 1.00 74.09 40 LYS F CA 1
ATOM 9923 C C . LYS F 1 13 ? 128.403 130.682 81.241 1.00 74.02 40 LYS F C 1
ATOM 9924 O O . LYS F 1 13 ? 129.114 131.414 80.544 1.00 73.76 40 LYS F O 1
ATOM 9930 N N . ARG F 1 14 ? 127.328 130.051 80.775 1.00 74.27 41 ARG F N 1
ATOM 9931 C CA . ARG F 1 14 ? 126.940 130.081 79.372 1.00 74.51 41 ARG F CA 1
ATOM 9932 C C . ARG F 1 14 ? 125.587 130.768 79.234 1.00 74.12 41 ARG F C 1
ATOM 9933 O O . ARG F 1 14 ? 124.876 130.996 80.217 1.00 73.72 41 ARG F O 1
ATOM 9941 N N . GLY F 1 15 ? 125.234 131.095 77.996 1.00 74.34 42 GLY F N 1
ATOM 9942 C CA . GLY F 1 15 ? 123.970 131.735 77.700 1.00 74.14 42 GLY F CA 1
ATOM 9943 C C . GLY F 1 15 ? 123.996 133.231 77.964 1.00 74.16 42 GLY F C 1
ATOM 9944 O O . GLY F 1 15 ? 124.839 133.755 78.692 1.00 74.07 42 GLY F O 1
ATOM 9945 N N . LYS F 1 16 ? 123.046 133.928 77.345 1.00 74.65 43 LYS F N 1
ATOM 9946 C CA . LYS F 1 16 ? 122.892 135.358 77.574 1.00 74.70 43 LYS F CA 1
ATOM 9947 C C . LYS F 1 16 ? 122.473 135.600 79.019 1.00 74.25 43 LYS F C 1
ATOM 9948 O O . LYS F 1 16 ? 121.790 134.765 79.622 1.00 74.08 43 LYS F O 1
ATOM 9954 N N . ASN F 1 17 ? 122.906 136.733 79.575 1.00 73.93 44 ASN F N 1
ATOM 9955 C CA . ASN F 1 17 ? 122.749 137.180 80.959 1.00 73.61 44 ASN F CA 1
ATOM 9956 C C . ASN F 1 17 ? 123.612 136.371 81.923 1.00 73.30 44 ASN F C 1
ATOM 9957 O O . ASN F 1 17 ? 123.644 136.692 83.111 1.00 73.22 44 ASN F O 1
ATOM 9962 N N . ASN F 1 18 ? 124.317 135.340 81.447 1.00 73.58 45 ASN F N 1
ATOM 9963 C CA . ASN F 1 18 ? 125.209 134.528 82.277 1.00 73.55 45 ASN F CA 1
ATOM 9964 C C . ASN F 1 18 ? 124.487 133.978 83.506 1.00 73.15 45 ASN F C 1
ATOM 9965 O O . ASN F 1 18 ? 124.960 134.106 84.637 1.00 73.29 45 ASN F O 1
ATOM 9970 N N . THR F 1 19 ? 123.327 133.362 83.281 1.00 72.88 46 THR F N 1
ATOM 9971 C CA . THR F 1 19 ? 122.524 132.795 84.355 1.00 72.49 46 THR F CA 1
ATOM 9972 C C . THR F 1 19 ? 122.547 131.273 84.384 1.00 72.00 46 THR F C 1
ATOM 9973 O O . THR F 1 19 ? 121.870 130.676 85.228 1.00 72.04 46 THR F O 1
ATOM 9977 N N . VAL F 1 20 ? 123.300 130.636 83.491 1.00 71.80 47 VAL F N 1
ATOM 9978 C CA . VAL F 1 20 ? 123.372 129.182 83.400 1.00 71.52 47 VAL F CA 1
ATOM 9979 C C . VAL F 1 20 ? 124.815 128.753 83.617 1.00 71.53 47 VAL F C 1
ATOM 9980 O O . VAL F 1 20 ? 125.716 129.195 82.894 1.00 71.52 47 VAL F O 1
ATOM 9984 N N . GLY F 1 21 ? 125.030 127.890 84.607 1.00 71.13 48 GLY F N 1
ATOM 9985 C CA . GLY F 1 21 ? 126.349 127.350 84.870 1.00 70.96 48 GLY F CA 1
ATOM 9986 C C . GLY F 1 21 ? 126.564 126.011 84.197 1.00 71.00 48 GLY F C 1
ATOM 9987 O O . GLY F 1 21 ? 125.823 125.056 84.450 1.00 70.80 48 GLY F O 1
ATOM 9988 N N . LEU F 1 22 ? 127.575 125.927 83.337 1.00 71.56 49 LEU F N 1
ATOM 9989 C CA . LEU F 1 22 ? 127.853 124.722 82.564 1.00 71.66 49 LEU F CA 1
ATOM 9990 C C . LEU F 1 22 ? 129.018 123.979 83.208 1.00 71.63 49 LEU F C 1
ATOM 9991 O O . LEU F 1 22 ? 130.138 124.497 83.269 1.00 71.49 49 LEU F O 1
ATOM 9996 N N . ILE F 1 23 ? 128.751 122.769 83.687 1.00 71.86 50 ILE F N 1
ATOM 9997 C CA . ILE F 1 23 ? 129.774 121.894 84.247 1.00 72.10 50 ILE F CA 1
ATOM 9998 C C . ILE F 1 23 ? 129.951 120.730 83.282 1.00 72.56 50 ILE F C 1
ATOM 9999 O O . ILE F 1 23 ? 129.121 119.816 83.236 1.00 72.42 50 ILE F O 1
ATOM 10004 N N . GLN F 1 24 ? 131.031 120.760 82.508 1.00 73.35 51 GLN F N 1
ATOM 10005 C CA . GLN F 1 24 ? 131.290 119.761 81.480 1.00 74.13 51 GLN F CA 1
ATOM 10006 C C . GLN F 1 24 ? 132.450 118.874 81.914 1.00 74.23 51 GLN F C 1
ATOM 10007 O O . GLN F 1 24 ? 133.553 119.368 82.170 1.00 73.89 51 GLN F O 1
ATOM 10013 N N . LEU F 1 25 ? 132.196 117.570 82.000 1.00 74.73 52 LEU F N 1
ATOM 10014 C CA . LEU F 1 25 ? 133.258 116.610 82.272 1.00 75.18 52 LEU F CA 1
ATOM 10015 C C . LEU F 1 25 ? 134.236 116.597 81.103 1.00 75.81 52 LEU F C 1
ATOM 10016 O O . LEU F 1 25 ? 133.822 116.562 79.939 1.00 75.94 52 LEU F O 1
ATOM 10021 N N . ASN F 1 26 ? 135.534 116.625 81.408 1.00 76.66 53 ASN F N 1
ATOM 10022 C CA . ASN F 1 26 ? 136.574 116.787 80.394 1.00 77.31 53 ASN F CA 1
ATOM 10023 C C . ASN F 1 26 ? 137.572 115.630 80.481 1.00 77.85 53 ASN F C 1
ATOM 10024 O O . ASN F 1 26 ? 138.787 115.819 80.485 1.00 77.86 53 ASN F O 1
ATOM 10029 N N . ARG F 1 27 ? 137.043 114.410 80.553 1.00 78.55 54 ARG F N 1
ATOM 10030 C CA . ARG F 1 27 ? 137.847 113.189 80.517 1.00 78.95 54 ARG F CA 1
ATOM 10031 C C . ARG F 1 27 ? 137.418 112.356 79.316 1.00 78.93 54 ARG F C 1
ATOM 10032 O O . ARG F 1 27 ? 136.698 111.360 79.455 1.00 78.99 54 ARG F O 1
ATOM 10040 N N . PRO F 1 28 ? 137.847 112.740 78.109 1.00 79.02 55 PRO F N 1
ATOM 10041 C CA . PRO F 1 28 ? 137.411 112.013 76.907 1.00 78.87 55 PRO F CA 1
ATOM 10042 C C . PRO F 1 28 ? 138.159 110.713 76.668 1.00 78.73 55 PRO F C 1
ATOM 10043 O O . PRO F 1 28 ? 137.598 109.810 76.033 1.00 78.94 55 PRO F O 1
ATOM 10047 N N . LYS F 1 29 ? 139.395 110.584 77.149 1.00 78.59 56 LYS F N 1
ATOM 10048 C CA . LYS F 1 29 ? 140.165 109.364 76.942 1.00 78.22 56 LYS F CA 1
ATOM 10049 C C . LYS F 1 29 ? 139.780 108.249 77.905 1.00 78.21 56 LYS F C 1
ATOM 10050 O O . LYS F 1 29 ? 140.032 107.078 77.602 1.00 78.74 56 LYS F O 1
ATOM 10056 N N . ALA F 1 30 ? 139.180 108.580 79.048 1.00 78.12 57 ALA F N 1
ATOM 10057 C CA . ALA F 1 30 ? 138.709 107.589 80.007 1.00 78.06 57 ALA F CA 1
ATOM 10058 C C . ALA F 1 30 ? 137.189 107.473 80.011 1.00 78.22 57 ALA F C 1
ATOM 10059 O O . ALA F 1 30 ? 136.618 106.895 80.941 1.00 78.24 57 ALA F O 1
ATOM 10061 N N . LEU F 1 31 ? 136.528 108.015 78.985 1.00 78.31 58 LEU F N 1
ATOM 10062 C CA . LEU F 1 31 ? 135.068 108.004 78.879 1.00 78.32 58 LEU F CA 1
ATOM 10063 C C . LEU F 1 31 ? 134.420 108.639 80.107 1.00 78.13 58 LEU F C 1
ATOM 10064 O O . LEU F 1 31 ? 133.364 108.206 80.574 1.00 78.10 58 LEU F O 1
ATOM 10069 N N . ASN F 1 32 ? 135.068 109.682 80.631 1.00 77.77 59 ASN F N 1
ATOM 10070 C CA . ASN F 1 32 ? 134.579 110.423 81.795 1.00 77.66 59 ASN F CA 1
ATOM 10071 C C . ASN F 1 32 ? 134.377 109.502 82.995 1.00 77.80 59 ASN F C 1
ATOM 10072 O O . ASN F 1 32 ? 133.286 109.414 83.564 1.00 78.01 59 ASN F O 1
ATOM 10077 N N . ALA F 1 33 ? 135.442 108.803 83.381 1.00 77.84 60 ALA F N 1
ATOM 10078 C CA . ALA F 1 33 ? 135.381 107.920 84.537 1.00 77.89 60 ALA F CA 1
ATOM 10079 C C . ALA F 1 33 ? 135.204 108.735 85.812 1.00 77.97 60 ALA F C 1
ATOM 10080 O O . ALA F 1 33 ? 135.915 109.719 86.037 1.00 77.89 60 ALA F O 1
ATOM 10082 N N . LEU F 1 34 ? 134.254 108.324 86.647 1.00 78.20 61 LEU F N 1
ATOM 10083 C CA . LEU F 1 34 ? 133.942 109.040 87.882 1.00 78.20 61 LEU F CA 1
ATOM 10084 C C . LEU F 1 34 ? 134.973 108.668 88.940 1.00 78.28 61 LEU F C 1
ATOM 10085 O O . LEU F 1 34 ? 134.793 107.706 89.691 1.00 78.54 61 LEU F O 1
ATOM 10090 N N . CYS F 1 35 ? 136.059 109.434 89.005 1.00 78.03 62 CYS F N 1
ATOM 10091 C CA . CYS F 1 35 ? 137.083 109.227 90.013 1.00 77.84 62 CYS F CA 1
ATOM 10092 C C . CYS F 1 35 ? 136.862 110.185 91.183 1.00 77.37 62 CYS F C 1
ATOM 10093 O O . CYS F 1 35 ? 135.938 111.002 91.186 1.00 77.48 62 CYS F O 1
ATOM 10096 N N . ASP F 1 36 ? 137.725 110.085 92.195 1.00 77.00 63 ASP F N 1
ATOM 10097 C CA . ASP F 1 36 ? 137.588 110.933 93.374 1.00 76.65 63 ASP F CA 1
ATOM 10098 C C . ASP F 1 36 ? 137.890 112.395 93.069 1.00 75.91 63 ASP F C 1
ATOM 10099 O O . ASP F 1 36 ? 137.175 113.282 93.549 1.00 76.38 63 ASP F O 1
ATOM 10104 N N . GLY F 1 37 ? 138.930 112.664 92.278 1.00 74.69 64 GLY F N 1
ATOM 10105 C CA . GLY F 1 37 ? 139.251 114.041 91.941 1.00 74.25 64 GLY F CA 1
ATOM 10106 C C . GLY F 1 37 ? 138.185 114.698 91.085 1.00 73.94 64 GLY F C 1
ATOM 10107 O O . GLY F 1 37 ? 137.845 115.868 91.290 1.00 73.26 64 GLY F O 1
ATOM 10108 N N . LEU F 1 38 ? 137.642 113.958 90.115 1.00 73.76 65 LEU F N 1
ATOM 10109 C CA . LEU F 1 38 ? 136.571 114.500 89.286 1.00 73.58 65 LEU F CA 1
ATOM 10110 C C . LEU F 1 38 ? 135.330 114.797 90.118 1.00 73.61 65 LEU F C 1
ATOM 10111 O O . LEU F 1 38 ? 134.674 115.825 89.921 1.00 73.69 65 LEU F O 1
ATOM 10116 N N . ILE F 1 39 ? 134.998 113.911 91.061 1.00 73.55 66 ILE F N 1
ATOM 10117 C CA . ILE F 1 39 ? 133.842 114.143 91.923 1.00 73.46 66 ILE F CA 1
ATOM 10118 C C . ILE F 1 39 ? 134.078 115.345 92.828 1.00 73.56 66 ILE F C 1
ATOM 10119 O O . ILE F 1 39 ? 133.168 116.156 93.048 1.00 73.88 66 ILE F O 1
ATOM 10124 N N . ASP F 1 40 ? 135.297 115.493 93.353 1.00 73.70 67 ASP F N 1
ATOM 10125 C CA . ASP F 1 40 ? 135.605 116.651 94.187 1.00 73.96 67 ASP F CA 1
ATOM 10126 C C . ASP F 1 40 ? 135.497 117.948 93.394 1.00 73.49 67 ASP F C 1
ATOM 10127 O O . ASP F 1 40 ? 134.937 118.937 93.883 1.00 73.48 67 ASP F O 1
ATOM 10132 N N . GLU F 1 41 ? 136.021 117.963 92.166 1.00 72.89 68 GLU F N 1
ATOM 10133 C CA . GLU F 1 41 ? 135.909 119.148 91.324 1.00 72.61 68 GLU F CA 1
ATOM 10134 C C . GLU F 1 41 ? 134.462 119.445 90.948 1.00 72.27 68 GLU F C 1
ATOM 10135 O O . GLU F 1 41 ? 134.066 120.616 90.902 1.00 72.20 68 GLU F O 1
ATOM 10141 N N . LEU F 1 42 ? 133.664 118.407 90.687 1.00 71.88 69 LEU F N 1
ATOM 10142 C CA . LEU F 1 42 ? 132.250 118.608 90.391 1.00 71.48 69 LEU F CA 1
ATOM 10143 C C . LEU F 1 42 ? 131.524 119.212 91.586 1.00 71.58 69 LEU F C 1
ATOM 10144 O O . LEU F 1 42 ? 130.707 120.126 91.434 1.00 71.04 69 LEU F O 1
ATOM 10149 N N . ASN F 1 43 ? 131.818 118.714 92.790 1.00 71.56 70 ASN F N 1
ATOM 10150 C CA . ASN F 1 43 ? 131.203 119.273 93.990 1.00 71.68 70 ASN F CA 1
ATOM 10151 C C . ASN F 1 43 ? 131.635 120.715 94.221 1.00 71.93 70 ASN F C 1
ATOM 10152 O O . ASN F 1 43 ? 130.813 121.552 94.614 1.00 71.98 70 ASN F O 1
ATOM 10157 N N . GLN F 1 44 ? 132.911 121.026 93.978 1.00 72.09 71 GLN F N 1
ATOM 10158 C CA . GLN F 1 44 ? 133.376 122.403 94.120 1.00 72.68 71 GLN F CA 1
ATOM 10159 C C . GLN F 1 44 ? 132.677 123.328 93.132 1.00 72.82 71 GLN F C 1
ATOM 10160 O O . GLN F 1 44 ? 132.251 124.430 93.499 1.00 73.47 71 GLN F O 1
ATOM 10166 N N . ALA F 1 45 ? 132.548 122.897 91.874 1.00 72.76 72 ALA F N 1
ATOM 10167 C CA . ALA F 1 45 ? 131.860 123.715 90.879 1.00 72.74 72 ALA F CA 1
ATOM 10168 C C . ALA F 1 45 ? 130.387 123.887 91.230 1.00 72.71 72 ALA F C 1
ATOM 10169 O O . ALA F 1 45 ? 129.821 124.972 91.049 1.00 72.61 72 ALA F O 1
ATOM 10171 N N . LEU F 1 46 ? 129.752 122.828 91.738 1.00 72.86 73 LEU F N 1
ATOM 10172 C CA . LEU F 1 46 ? 128.354 122.928 92.145 1.00 72.71 73 LEU F CA 1
ATOM 10173 C C . LEU F 1 46 ? 128.186 123.910 93.296 1.00 72.81 73 LEU F C 1
ATOM 10174 O O . LEU F 1 46 ? 127.243 124.708 93.305 1.00 72.85 73 LEU F O 1
ATOM 10179 N N . LYS F 1 47 ? 129.097 123.876 94.271 1.00 72.80 74 LYS F N 1
ATOM 10180 C CA . LYS F 1 47 ? 129.027 124.821 95.382 1.00 73.42 74 LYS F CA 1
ATOM 10181 C C . LYS F 1 47 ? 129.251 126.250 94.901 1.00 73.57 74 LYS F C 1
ATOM 10182 O O . LYS F 1 47 ? 128.572 127.183 95.350 1.00 74.04 74 LYS F O 1
ATOM 10188 N N . THR F 1 48 ? 130.202 126.441 93.982 1.00 73.28 75 THR F N 1
ATOM 10189 C CA . THR F 1 48 ? 130.474 127.776 93.455 1.00 73.10 75 THR F CA 1
ATOM 10190 C C . THR F 1 48 ? 129.258 128.315 92.712 1.00 73.60 75 THR F C 1
ATOM 10191 O O . THR F 1 48 ? 128.897 129.490 92.851 1.00 73.28 75 THR F O 1
ATOM 10195 N N . PHE F 1 49 ? 128.598 127.464 91.924 1.00 74.06 76 PHE F N 1
ATOM 10196 C CA . PHE F 1 49 ? 127.415 127.904 91.191 1.00 74.78 76 PHE F CA 1
ATOM 10197 C C . PHE F 1 49 ? 126.223 128.107 92.120 1.00 76.13 76 PHE F C 1
ATOM 10198 O O . PHE F 1 49 ? 125.341 128.923 91.831 1.00 76.26 76 PHE F O 1
ATOM 10206 N N . GLU F 1 50 ? 126.178 127.373 93.235 1.00 77.97 77 GLU F N 1
ATOM 10207 C CA . GLU F 1 50 ? 125.132 127.595 94.226 1.00 79.23 77 GLU F CA 1
ATOM 10208 C C . GLU F 1 50 ? 125.319 128.925 94.942 1.00 79.40 77 GLU F C 1
ATOM 10209 O O . GLU F 1 50 ? 124.336 129.611 95.245 1.00 79.30 77 GLU F O 1
ATOM 10215 N N . GLU F 1 51 ? 126.567 129.305 95.218 1.00 80.11 78 GLU F N 1
ATOM 10216 C CA . GLU F 1 51 ? 126.871 130.567 95.881 1.00 80.76 78 GLU F CA 1
ATOM 10217 C C . GLU F 1 51 ? 127.001 131.721 94.892 1.00 80.12 78 GLU F C 1
ATOM 10218 O O . GLU F 1 51 ? 127.582 132.758 95.226 1.00 80.08 78 GLU F O 1
ATOM 10224 N N . ASP F 1 52 ? 126.469 131.560 93.680 1.00 79.74 79 ASP F N 1
ATOM 10225 C CA . ASP F 1 52 ? 126.496 132.615 92.680 1.00 79.54 79 ASP F CA 1
ATOM 10226 C C . ASP F 1 52 ? 125.095 133.186 92.526 1.00 79.03 79 ASP F C 1
ATOM 10227 O O . ASP F 1 52 ? 124.195 132.471 92.060 1.00 79.16 79 ASP F O 1
ATOM 10232 N N . PRO F 1 53 ? 124.856 134.446 92.900 1.00 78.75 80 PRO F N 1
ATOM 10233 C CA . PRO F 1 53 ? 123.500 135.004 92.797 1.00 78.50 80 PRO F CA 1
ATOM 10234 C C . PRO F 1 53 ? 123.023 135.140 91.360 1.00 78.25 80 PRO F C 1
ATOM 10235 O O . PRO F 1 53 ? 121.818 135.096 91.092 1.00 78.89 80 PRO F O 1
ATOM 10239 N N . ALA F 1 54 ? 123.958 135.307 90.427 1.00 77.53 81 ALA F N 1
ATOM 10240 C CA . ALA F 1 54 ? 123.616 135.497 89.024 1.00 76.74 81 ALA F CA 1
ATOM 10241 C C . ALA F 1 54 ? 123.263 134.199 88.310 1.00 76.02 81 ALA F C 1
ATOM 10242 O O . ALA F 1 54 ? 122.803 134.251 87.165 1.00 75.87 81 ALA F O 1
ATOM 10244 N N . VAL F 1 55 ? 123.458 133.048 88.946 1.00 74.88 82 VAL F N 1
ATOM 10245 C CA . VAL F 1 55 ? 123.184 131.750 88.338 1.00 74.21 82 VAL F CA 1
ATOM 10246 C C . VAL F 1 55 ? 121.865 131.230 88.892 1.00 73.83 82 VAL F C 1
ATOM 10247 O O . VAL F 1 55 ? 121.677 131.166 90.113 1.00 74.16 82 VAL F O 1
ATOM 10251 N N . GLY F 1 56 ? 120.951 130.858 87.997 1.00 73.36 83 GLY F N 1
ATOM 10252 C CA . GLY F 1 56 ? 119.657 130.351 88.406 1.00 73.24 83 GLY F CA 1
ATOM 10253 C C . GLY F 1 56 ? 119.455 128.881 88.105 1.00 73.32 83 GLY F C 1
ATOM 10254 O O . GLY F 1 56 ? 118.541 128.250 88.645 1.00 73.57 83 GLY F O 1
ATOM 10255 N N . ALA F 1 57 ? 120.302 128.321 87.244 1.00 73.28 84 ALA F N 1
ATOM 10256 C CA . ALA F 1 57 ? 120.193 126.918 86.874 1.00 73.02 84 ALA F CA 1
ATOM 10257 C C . ALA F 1 57 ? 121.557 126.414 86.428 1.00 73.13 84 ALA F C 1
ATOM 10258 O O . ALA F 1 57 ? 122.393 127.186 85.952 1.00 73.35 84 ALA F O 1
ATOM 10260 N N . ILE F 1 58 ? 121.767 125.110 86.588 1.00 72.98 85 ILE F N 1
ATOM 10261 C CA . ILE F 1 58 ? 123.025 124.457 86.248 1.00 72.32 85 ILE F CA 1
ATOM 10262 C C . ILE F 1 58 ? 122.753 123.403 85.184 1.00 71.84 85 ILE F C 1
ATOM 10263 O O . ILE F 1 58 ? 121.730 122.711 85.229 1.00 71.52 85 ILE F O 1
ATOM 10268 N N . VAL F 1 59 ? 123.666 123.287 84.223 1.00 71.24 86 VAL F N 1
ATOM 10269 C CA . VAL F 1 59 ? 123.594 122.274 83.176 1.00 70.81 86 VAL F CA 1
ATOM 10270 C C . VAL F 1 59 ? 124.817 121.378 83.307 1.00 70.80 86 VAL F C 1
ATOM 10271 O O . VAL F 1 59 ? 125.956 121.853 83.216 1.00 70.82 86 VAL F O 1
ATOM 10275 N N . LEU F 1 60 ? 124.582 120.087 83.520 1.00 71.11 87 LEU F N 1
ATOM 10276 C CA . LEU F 1 60 ? 125.644 119.101 83.679 1.00 71.95 87 LEU F CA 1
ATOM 10277 C C . LEU F 1 60 ? 125.720 118.253 82.417 1.00 72.54 87 LEU F C 1
ATOM 10278 O O . LEU F 1 60 ? 124.726 117.637 82.018 1.00 71.90 87 LEU F O 1
ATOM 10283 N N . THR F 1 61 ? 126.896 118.223 81.794 1.00 73.59 88 THR F N 1
ATOM 10284 C CA . THR F 1 61 ? 127.106 117.469 80.568 1.00 75.03 88 THR F CA 1
ATOM 10285 C C . THR F 1 61 ? 128.504 116.868 80.584 1.00 75.52 88 THR F C 1
ATOM 10286 O O . THR F 1 61 ? 129.332 117.179 81.445 1.00 75.88 88 THR F O 1
ATOM 10290 N N . GLY F 1 62 ? 128.759 115.989 79.619 1.00 76.16 89 GLY F N 1
ATOM 10291 C CA . GLY F 1 62 ? 130.066 115.384 79.469 1.00 76.71 89 GLY F CA 1
ATOM 10292 C C . GLY F 1 62 ? 130.623 115.555 78.071 1.00 77.25 89 GLY F C 1
ATOM 10293 O O . GLY F 1 62 ? 130.722 116.678 77.567 1.00 77.59 89 GLY F O 1
ATOM 10294 N N . GLY F 1 63 ? 130.992 114.444 77.433 1.00 77.88 90 GLY F N 1
ATOM 10295 C CA . GLY F 1 63 ? 131.477 114.461 76.072 1.00 78.19 90 GLY F CA 1
ATOM 10296 C C . GLY F 1 63 ? 130.387 114.110 75.069 1.00 78.64 90 GLY F C 1
ATOM 10297 O O . GLY F 1 63 ? 129.270 113.731 75.414 1.00 78.10 90 GLY F O 1
ATOM 10298 N N . ASP F 1 64 ? 130.744 114.245 73.790 1.00 79.50 91 ASP F N 1
ATOM 10299 C CA . ASP F 1 64 ? 129.799 113.921 72.726 1.00 80.47 91 ASP F CA 1
ATOM 10300 C C . ASP F 1 64 ? 129.614 112.414 72.591 1.00 80.73 91 ASP F C 1
ATOM 10301 O O . ASP F 1 64 ? 128.530 111.947 72.224 1.00 80.96 91 ASP F O 1
ATOM 10306 N N . LYS F 1 65 ? 130.658 111.640 72.881 1.00 80.75 92 LYS F N 1
ATOM 10307 C CA . LYS F 1 65 ? 130.605 110.190 72.757 1.00 81.11 92 LYS F CA 1
ATOM 10308 C C . LYS F 1 65 ? 130.352 109.479 74.080 1.00 80.93 92 LYS F C 1
ATOM 10309 O O . LYS F 1 65 ? 130.027 108.286 74.069 1.00 81.15 92 LYS F O 1
ATOM 10315 N N . ALA F 1 66 ? 130.490 110.169 75.210 1.00 80.80 93 ALA F N 1
ATOM 10316 C CA . ALA F 1 66 ? 130.276 109.548 76.511 1.00 80.71 93 ALA F CA 1
ATOM 10317 C C . ALA F 1 66 ? 129.988 110.621 77.548 1.00 80.81 93 ALA F C 1
ATOM 10318 O O . ALA F 1 66 ? 130.754 111.580 77.680 1.00 81.06 93 ALA F O 1
ATOM 10320 N N . PHE F 1 67 ? 128.883 110.456 78.278 1.00 80.75 94 PHE F N 1
ATOM 10321 C CA . PHE F 1 67 ? 128.586 111.344 79.397 1.00 80.56 94 PHE F CA 1
ATOM 10322 C C . PHE F 1 67 ? 129.416 110.964 80.619 1.00 81.02 94 PHE F C 1
ATOM 10323 O O . PHE F 1 67 ? 130.206 111.770 81.123 1.00 80.72 94 PHE F O 1
ATOM 10331 N N . ALA F 1 68 ? 129.239 109.737 81.109 1.00 81.71 95 ALA F N 1
ATOM 10332 C CA . ALA F 1 68 ? 130.061 109.189 82.181 1.00 82.46 95 ALA F CA 1
ATOM 10333 C C . ALA F 1 68 ? 129.928 107.671 82.203 1.00 83.25 95 ALA F C 1
ATOM 10334 O O . ALA F 1 68 ? 128.828 107.143 82.394 1.00 83.05 95 ALA F O 1
ATOM 10336 N N . ALA F 1 69 ? 131.041 106.959 82.010 1.00 84.51 96 ALA F N 1
ATOM 10337 C CA . ALA F 1 69 ? 131.027 105.507 81.873 1.00 85.18 96 ALA F CA 1
ATOM 10338 C C . ALA F 1 69 ? 131.267 104.781 83.192 1.00 85.79 96 ALA F C 1
ATOM 10339 O O . ALA F 1 69 ? 131.787 103.657 83.189 1.00 86.24 96 ALA F O 1
ATOM 10341 N N . GLY F 1 70 ? 130.906 105.385 84.316 1.00 86.42 97 GLY F N 1
ATOM 10342 C CA . GLY F 1 70 ? 131.022 104.720 85.595 1.00 87.16 97 GLY F CA 1
ATOM 10343 C C . GLY F 1 70 ? 132.283 105.118 86.346 1.00 87.76 97 GLY F C 1
ATOM 10344 O O . GLY F 1 70 ? 133.137 105.860 85.853 1.00 88.20 97 GLY F O 1
ATOM 10345 N N . ALA F 1 71 ? 132.392 104.607 87.570 1.00 88.04 98 ALA F N 1
ATOM 10346 C CA . ALA F 1 71 ? 133.522 104.921 88.427 1.00 88.16 98 ALA F CA 1
ATOM 10347 C C . ALA F 1 71 ? 134.741 104.083 88.046 1.00 88.47 98 ALA F C 1
ATOM 10348 O O . ALA F 1 71 ? 134.666 103.137 87.256 1.00 88.61 98 ALA F O 1
ATOM 10350 N N . ASP F 1 72 ? 135.882 104.450 88.624 1.00 88.60 99 ASP F N 1
ATOM 10351 C CA . ASP F 1 72 ? 137.115 103.704 88.411 1.00 88.66 99 ASP F CA 1
ATOM 10352 C C . ASP F 1 72 ? 137.092 102.427 89.243 1.00 88.42 99 ASP F C 1
ATOM 10353 O O . ASP F 1 72 ? 136.927 102.477 90.467 1.00 88.36 99 ASP F O 1
ATOM 10358 N N . ILE F 1 73 ? 137.256 101.283 88.579 1.00 88.14 100 ILE F N 1
ATOM 10359 C CA . ILE F 1 73 ? 137.198 100.008 89.286 1.00 87.90 100 ILE F CA 1
ATOM 10360 C C . ILE F 1 73 ? 138.520 99.708 89.986 1.00 87.81 100 ILE F C 1
ATOM 10361 O O . ILE F 1 73 ? 138.554 98.930 90.946 1.00 87.96 100 ILE F O 1
ATOM 10366 N N . LYS F 1 74 ? 139.620 100.314 89.532 1.00 87.66 101 LYS F N 1
ATOM 10367 C CA . LYS F 1 74 ? 140.913 100.060 90.158 1.00 87.52 101 LYS F CA 1
ATOM 10368 C C . LYS F 1 74 ? 140.964 100.621 91.574 1.00 87.23 101 LYS F C 1
ATOM 10369 O O . LYS F 1 74 ? 141.537 99.999 92.476 1.00 87.12 101 LYS F O 1
ATOM 10375 N N . GLU F 1 75 ? 140.370 101.795 91.790 1.00 86.79 102 GLU F N 1
ATOM 10376 C CA . GLU F 1 75 ? 140.337 102.400 93.118 1.00 86.58 102 GLU F CA 1
ATOM 10377 C C . GLU F 1 75 ? 139.340 101.732 94.055 1.00 85.99 102 GLU F C 1
ATOM 10378 O O . GLU F 1 75 ? 139.198 102.183 95.197 1.00 85.97 102 GLU F O 1
ATOM 10384 N N . MET F 1 76 ? 138.649 100.681 93.611 1.00 85.24 103 MET F N 1
ATOM 10385 C CA . MET F 1 76 ? 137.663 100.012 94.450 1.00 84.53 103 MET F CA 1
ATOM 10386 C C . MET F 1 76 ? 137.755 98.493 94.425 1.00 83.91 103 MET F C 1
ATOM 10387 O O . MET F 1 76 ? 136.886 97.841 95.011 1.00 83.93 103 MET F O 1
ATOM 10392 N N . GLN F 1 77 ? 138.764 97.906 93.776 1.00 83.03 104 GLN F N 1
ATOM 10393 C CA . GLN F 1 77 ? 138.886 96.452 93.756 1.00 82.41 104 GLN F CA 1
ATOM 10394 C C . GLN F 1 77 ? 139.470 95.919 95.058 1.00 81.80 104 GLN F C 1
ATOM 10395 O O . GLN F 1 77 ? 138.971 94.928 95.602 1.00 81.47 104 GLN F O 1
ATOM 10401 N N . ASN F 1 78 ? 140.517 96.561 95.574 1.00 81.38 105 ASN F N 1
ATOM 10402 C CA . ASN F 1 78 ? 141.155 96.125 96.810 1.00 81.15 105 ASN F CA 1
ATOM 10403 C C . ASN F 1 78 ? 140.403 96.566 98.057 1.00 80.72 105 ASN F C 1
ATOM 10404 O O . ASN F 1 78 ? 140.921 96.392 99.166 1.00 80.72 105 ASN F O 1
ATOM 10409 N N . LEU F 1 79 ? 139.206 97.126 97.910 1.00 80.21 106 LEU F N 1
ATOM 10410 C CA . LEU F 1 79 ? 138.426 97.558 99.058 1.00 79.75 106 LEU F CA 1
ATOM 10411 C C . LEU F 1 79 ? 137.684 96.380 99.676 1.00 79.52 106 LEU F C 1
ATOM 10412 O O . LEU F 1 79 ? 137.182 95.495 98.976 1.00 79.24 106 LEU F O 1
ATOM 10417 N N . SER F 1 80 ? 137.619 96.376 101.001 1.00 79.55 107 SER F N 1
ATOM 10418 C CA . SER F 1 80 ? 136.916 95.347 101.750 1.00 79.62 107 SER F CA 1
ATOM 10419 C C . SER F 1 80 ? 135.582 95.884 102.254 1.00 79.81 107 SER F C 1
ATOM 10420 O O . SER F 1 80 ? 135.215 97.038 102.018 1.00 79.74 107 SER F O 1
ATOM 10423 N N . PHE F 1 81 ? 134.847 95.021 102.958 1.00 79.93 108 PHE F N 1
ATOM 10424 C CA . PHE F 1 81 ? 133.563 95.438 103.511 1.00 80.19 108 PHE F CA 1
ATOM 10425 C C . PHE F 1 81 ? 133.743 96.458 104.627 1.00 80.46 108 PHE F C 1
ATOM 10426 O O . PHE F 1 81 ? 132.992 97.437 104.710 1.00 80.05 108 PHE F O 1
ATOM 10434 N N . GLN F 1 82 ? 134.730 96.244 105.500 1.00 80.97 109 GLN F N 1
ATOM 10435 C CA . GLN F 1 82 ? 134.927 97.151 106.626 1.00 81.44 109 GLN F CA 1
ATOM 10436 C C . GLN F 1 82 ? 135.396 98.522 106.156 1.00 82.04 109 GLN F C 1
ATOM 10437 O O . GLN F 1 82 ? 134.964 99.550 106.691 1.00 82.24 109 GLN F O 1
ATOM 10443 N N . ASP F 1 83 ? 136.281 98.559 105.158 1.00 82.67 110 ASP F N 1
ATOM 10444 C CA . ASP F 1 83 ? 136.743 99.839 104.632 1.00 83.11 110 ASP F CA 1
ATOM 10445 C C . ASP F 1 83 ? 135.611 100.583 103.933 1.00 83.47 110 ASP F C 1
ATOM 10446 O O . ASP F 1 83 ? 135.564 101.818 103.952 1.00 83.69 110 ASP F O 1
ATOM 10451 N N . CYS F 1 84 ? 134.687 99.848 103.314 1.00 83.92 111 CYS F N 1
ATOM 10452 C CA . CYS F 1 84 ? 133.565 100.482 102.629 1.00 84.12 111 CYS F CA 1
ATOM 10453 C C . CYS F 1 84 ? 132.538 101.009 103.626 1.00 84.53 111 CYS F C 1
ATOM 10454 O O . CYS F 1 84 ? 131.978 102.096 103.446 1.00 84.56 111 CYS F O 1
ATOM 10457 N N . TYR F 1 85 ? 132.275 100.245 104.689 1.00 85.11 112 TYR F N 1
ATOM 10458 C CA . TYR F 1 85 ? 131.231 100.629 105.634 1.00 85.49 112 TYR F CA 1
ATOM 10459 C C . TYR F 1 85 ? 131.722 101.695 106.606 1.00 85.76 112 TYR F C 1
ATOM 10460 O O . TYR F 1 85 ? 131.002 102.654 106.908 1.00 85.64 112 TYR F O 1
ATOM 10469 N N . SER F 1 86 ? 132.950 101.548 107.110 1.00 86.18 113 SER F N 1
ATOM 10470 C CA . SER F 1 86 ? 133.451 102.404 108.187 1.00 86.67 113 SER F CA 1
ATOM 10471 C C . SER F 1 86 ? 134.068 103.667 107.593 1.00 87.15 113 SER F C 1
ATOM 10472 O O . SER F 1 86 ? 134.763 104.437 108.260 1.00 87.32 113 SER F O 1
ATOM 10475 N N . SER F 1 87 ? 133.806 103.880 106.305 1.00 87.65 114 SER F N 1
ATOM 10476 C CA . SER F 1 87 ? 134.239 105.105 105.645 1.00 87.90 114 SER F CA 1
ATOM 10477 C C . SER F 1 87 ? 133.161 105.610 104.695 1.00 87.92 114 SER F C 1
ATOM 10478 O O . SER F 1 87 ? 133.332 106.655 104.055 1.00 87.78 114 SER F O 1
ATOM 10481 N N . LYS F 1 88 ? 132.048 104.881 104.611 1.00 88.26 115 LYS F N 1
ATOM 10482 C CA . LYS F 1 88 ? 130.910 105.229 103.760 1.00 88.52 115 LYS F CA 1
ATOM 10483 C C . LYS F 1 88 ? 131.367 105.547 102.333 1.00 88.72 115 LYS F C 1
ATOM 10484 O O . LYS F 1 88 ? 131.339 106.687 101.871 1.00 88.91 115 LYS F O 1
ATOM 10490 N N . PHE F 1 89 ? 131.813 104.490 101.655 1.00 88.91 116 PHE F N 1
ATOM 10491 C CA . PHE F 1 89 ? 132.318 104.615 100.293 1.00 88.93 116 PHE F CA 1
ATOM 10492 C C . PHE F 1 89 ? 131.284 105.271 99.385 1.00 88.71 116 PHE F C 1
ATOM 10493 O O . PHE F 1 89 ? 130.086 104.992 99.484 1.00 88.45 116 PHE F O 1
ATOM 10501 N N . LEU F 1 90 ? 131.761 106.159 98.508 1.00 88.70 117 LEU F N 1
ATOM 10502 C CA . LEU F 1 90 ? 130.920 106.932 97.597 1.00 88.81 117 LEU F CA 1
ATOM 10503 C C . LEU F 1 90 ? 129.933 107.811 98.357 1.00 88.91 117 LEU F C 1
ATOM 10504 O O . LEU F 1 90 ? 128.744 107.848 98.025 1.00 88.74 117 LEU F O 1
ATOM 10509 N N . LYS F 1 91 ? 130.417 108.527 99.372 1.00 89.09 118 LYS F N 1
ATOM 10510 C CA . LYS F 1 91 ? 129.579 109.444 100.134 1.00 89.29 118 LYS F CA 1
ATOM 10511 C C . LYS F 1 91 ? 129.461 110.821 99.496 1.00 89.25 118 LYS F C 1
ATOM 10512 O O . LYS F 1 91 ? 128.454 111.503 99.709 1.00 89.19 118 LYS F O 1
ATOM 10518 N N . HIS F 1 92 ? 130.457 111.246 98.720 1.00 89.34 119 HIS F N 1
ATOM 10519 C CA . HIS F 1 92 ? 130.386 112.518 98.012 1.00 89.47 119 HIS F CA 1
ATOM 10520 C C . HIS F 1 92 ? 129.628 112.421 96.696 1.00 89.51 119 HIS F C 1
ATOM 10521 O O . HIS F 1 92 ? 129.528 113.425 95.983 1.00 89.82 119 HIS F O 1
ATOM 10528 N N . TRP F 1 93 ? 129.096 111.248 96.360 1.00 89.65 120 TRP F N 1
ATOM 10529 C CA . TRP F 1 93 ? 128.399 111.043 95.097 1.00 89.81 120 TRP F CA 1
ATOM 10530 C C . TRP F 1 93 ? 126.970 111.566 95.107 1.00 89.98 120 TRP F C 1
ATOM 10531 O O . TRP F 1 93 ? 126.337 111.596 94.046 1.00 90.04 120 TRP F O 1
ATOM 10542 N N . ASP F 1 94 ? 126.445 111.976 96.263 1.00 90.20 121 ASP F N 1
ATOM 10543 C CA . ASP F 1 94 ? 125.067 112.445 96.370 1.00 90.51 121 ASP F CA 1
ATOM 10544 C C . ASP F 1 94 ? 124.989 113.928 96.716 1.00 90.28 121 ASP F C 1
ATOM 10545 O O . ASP F 1 94 ? 123.978 114.381 97.261 1.00 89.74 121 ASP F O 1
ATOM 10550 N N . HIS F 1 95 ? 126.038 114.695 96.411 1.00 90.18 122 HIS F N 1
ATOM 10551 C CA . HIS F 1 95 ? 125.995 116.134 96.641 1.00 90.16 122 HIS F CA 1
ATOM 10552 C C . HIS F 1 95 ? 125.102 116.850 95.637 1.00 89.59 122 HIS F C 1
ATOM 10553 O O . HIS F 1 95 ? 124.720 118.001 95.875 1.00 89.83 122 HIS F O 1
ATOM 10560 N N . LEU F 1 96 ? 124.763 116.199 94.521 1.00 88.79 123 LEU F N 1
ATOM 10561 C CA . LEU F 1 96 ? 123.872 116.818 93.546 1.00 88.66 123 LEU F CA 1
ATOM 10562 C C . LEU F 1 96 ? 122.432 116.846 94.041 1.00 88.23 123 LEU F C 1
ATOM 10563 O O . LEU F 1 96 ? 121.647 117.700 93.615 1.00 89.03 123 LEU F O 1
ATOM 10568 N N . THR F 1 97 ? 122.067 115.925 94.935 1.00 87.11 124 THR F N 1
ATOM 10569 C CA . THR F 1 97 ? 120.713 115.895 95.473 1.00 86.40 124 THR F CA 1
ATOM 10570 C C . THR F 1 97 ? 120.482 116.949 96.546 1.00 85.65 124 THR F C 1
ATOM 10571 O O . THR F 1 97 ? 119.326 117.207 96.897 1.00 85.91 124 THR F O 1
ATOM 10575 N N . GLN F 1 98 ? 121.544 117.561 97.070 1.00 84.75 125 GLN F N 1
ATOM 10576 C CA . GLN F 1 98 ? 121.421 118.648 98.030 1.00 84.16 125 GLN F CA 1
ATOM 10577 C C . GLN F 1 98 ? 121.359 120.016 97.365 1.00 83.67 125 GLN F C 1
ATOM 10578 O O . GLN F 1 98 ? 121.141 121.015 98.057 1.00 83.57 125 GLN F O 1
ATOM 10584 N N . VAL F 1 99 ? 121.548 120.080 96.045 1.00 83.09 126 VAL F N 1
ATOM 10585 C CA . VAL F 1 99 ? 121.488 121.352 95.340 1.00 82.88 126 VAL F CA 1
ATOM 10586 C C . VAL F 1 99 ? 120.054 121.862 95.326 1.00 82.55 126 VAL F C 1
ATOM 10587 O O . VAL F 1 99 ? 119.100 121.093 95.149 1.00 82.64 126 VAL F O 1
ATOM 10591 N N . LYS F 1 100 ? 119.894 123.172 95.517 1.00 82.03 127 LYS F N 1
ATOM 10592 C CA . LYS F 1 100 ? 118.571 123.782 95.529 1.00 81.81 127 LYS F CA 1
ATOM 10593 C C . LYS F 1 100 ? 118.149 124.302 94.162 1.00 80.79 127 LYS F C 1
ATOM 10594 O O . LYS F 1 100 ? 116.952 124.310 93.854 1.00 81.11 127 LYS F O 1
ATOM 10600 N N . LYS F 1 101 ? 119.099 124.739 93.339 1.00 78.97 128 LYS F N 1
ATOM 10601 C CA . LYS F 1 101 ? 118.774 125.184 91.995 1.00 77.69 128 LYS F CA 1
ATOM 10602 C C . LYS F 1 101 ? 118.651 123.987 91.054 1.00 77.10 128 LYS F C 1
ATOM 10603 O O . LYS F 1 101 ? 119.314 122.964 91.250 1.00 76.65 128 LYS F O 1
ATOM 10609 N N . PRO F 1 102 ? 117.802 124.085 90.032 1.00 76.34 129 PRO F N 1
ATOM 10610 C CA . PRO F 1 102 ? 117.617 122.950 89.119 1.00 75.76 129 PRO F CA 1
ATOM 10611 C C . PRO F 1 102 ? 118.885 122.643 88.339 1.00 75.51 129 PRO F C 1
ATOM 10612 O O . PRO F 1 102 ? 119.597 123.544 87.888 1.00 75.60 129 PRO F O 1
ATOM 10616 N N . VAL F 1 103 ? 119.162 121.351 88.185 1.00 74.93 130 VAL F N 1
ATOM 10617 C CA . VAL F 1 103 ? 120.314 120.865 87.438 1.00 74.23 130 VAL F CA 1
ATOM 10618 C C . VAL F 1 103 ? 119.807 120.022 86.277 1.00 73.92 130 VAL F C 1
ATOM 10619 O O . VAL F 1 103 ? 119.145 118.999 86.488 1.00 73.45 130 VAL F O 1
ATOM 10623 N N . ILE F 1 104 ? 120.116 120.452 85.058 1.00 73.69 131 ILE F N 1
ATOM 10624 C CA . ILE F 1 104 ? 119.682 119.771 83.844 1.00 73.41 131 ILE F CA 1
ATOM 10625 C C . ILE F 1 104 ? 120.839 118.925 83.333 1.00 73.57 131 ILE F C 1
ATOM 10626 O O . ILE F 1 104 ? 121.932 119.444 83.074 1.00 73.62 131 ILE F O 1
ATOM 10631 N N . ALA F 1 105 ? 120.603 117.625 83.188 1.00 73.62 132 ALA F N 1
ATOM 10632 C CA . ALA F 1 105 ? 121.628 116.695 82.732 1.00 73.84 132 ALA F CA 1
ATOM 10633 C C . ALA F 1 105 ? 121.558 116.565 81.215 1.00 73.71 132 ALA F C 1
ATOM 10634 O O . ALA F 1 105 ? 120.552 116.095 80.672 1.00 73.97 132 ALA F O 1
ATOM 10636 N N . ALA F 1 106 ? 122.625 116.981 80.536 1.00 73.42 133 ALA F N 1
ATOM 10637 C CA . ALA F 1 106 ? 122.740 116.847 79.084 1.00 73.06 133 ALA F CA 1
ATOM 10638 C C . ALA F 1 106 ? 123.578 115.602 78.812 1.00 72.97 133 ALA F C 1
ATOM 10639 O O . ALA F 1 106 ? 124.808 115.650 78.783 1.00 73.22 133 ALA F O 1
ATOM 10641 N N . VAL F 1 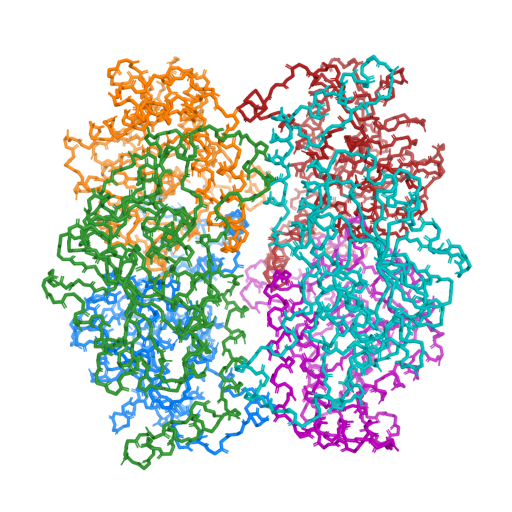107 ? 122.898 114.478 78.609 1.00 72.95 134 VAL F N 1
ATOM 10642 C CA . VAL F 1 107 ? 123.553 113.184 78.455 1.00 72.65 134 VAL F CA 1
ATOM 10643 C C . VAL F 1 107 ? 123.783 112.931 76.969 1.00 72.89 134 VAL F C 1
ATOM 10644 O O . VAL F 1 107 ? 122.831 112.808 76.194 1.00 73.10 134 VAL F O 1
ATOM 10648 N N . ASN F 1 108 ? 125.049 112.851 76.573 1.00 73.06 135 ASN F N 1
ATOM 10649 C CA . ASN F 1 108 ? 125.436 112.515 75.211 1.00 72.84 135 ASN F CA 1
ATOM 10650 C C . ASN F 1 108 ? 126.365 111.310 75.236 1.00 72.47 135 ASN F C 1
ATOM 10651 O O . ASN F 1 108 ? 127.389 111.325 75.927 1.00 72.26 135 ASN F O 1
ATOM 10656 N N . GLY F 1 109 ? 126.005 110.271 74.486 1.00 72.26 136 GLY F N 1
ATOM 10657 C CA . GLY F 1 109 ? 126.856 109.096 74.417 1.00 72.24 136 GLY F CA 1
ATOM 10658 C C . GLY F 1 109 ? 126.528 108.090 75.504 1.00 72.13 136 GLY F C 1
ATOM 10659 O O . GLY F 1 109 ? 125.364 107.756 75.752 1.00 71.74 136 GLY F O 1
ATOM 10660 N N . TYR F 1 110 ? 127.573 107.598 76.166 1.00 72.48 137 TYR F N 1
ATOM 10661 C CA . TYR F 1 110 ? 127.429 106.536 77.155 1.00 72.82 137 TYR F CA 1
ATOM 10662 C C . TYR F 1 110 ? 127.195 107.129 78.539 1.00 72.79 137 TYR F C 1
ATOM 10663 O O . TYR F 1 110 ? 127.973 107.970 79.003 1.00 72.41 137 TYR F O 1
ATOM 10672 N N . ALA F 1 111 ? 126.124 106.691 79.196 1.00 73.12 138 ALA F N 1
ATOM 10673 C CA . ALA F 1 111 ? 125.844 107.006 80.596 1.00 73.22 138 ALA F CA 1
ATOM 10674 C C . ALA F 1 111 ? 125.586 105.680 81.304 1.00 73.44 138 ALA F C 1
ATOM 10675 O O . ALA F 1 111 ? 124.442 105.241 81.438 1.00 73.35 138 ALA F O 1
ATOM 10677 N N . PHE F 1 112 ? 126.661 105.042 81.758 1.00 73.73 139 PHE F N 1
ATOM 10678 C CA . PHE F 1 112 ? 126.604 103.699 82.315 1.00 74.22 139 PHE F CA 1
ATOM 10679 C C . PHE F 1 112 ? 126.945 103.725 83.798 1.00 74.47 139 PHE F C 1
ATOM 10680 O O . PHE F 1 112 ? 127.916 104.369 84.211 1.00 74.58 139 PHE F O 1
ATOM 10688 N N . GLY F 1 113 ? 126.146 103.017 84.593 1.00 74.54 140 GLY F N 1
ATOM 10689 C CA . GLY F 1 113 ? 126.399 102.885 86.015 1.00 74.57 140 GLY F CA 1
ATOM 10690 C C . GLY F 1 113 ? 126.382 104.196 86.772 1.00 74.70 140 GLY F C 1
ATOM 10691 O O . GLY F 1 113 ? 125.318 104.791 86.978 1.00 74.55 140 GLY F O 1
ATOM 10692 N N . GLY F 1 114 ? 127.562 104.647 87.203 1.00 75.02 141 GLY F N 1
ATOM 10693 C CA . GLY F 1 114 ? 127.644 105.903 87.929 1.00 74.94 141 GLY F CA 1
ATOM 10694 C C . GLY F 1 114 ? 127.156 107.084 87.113 1.00 75.16 141 GLY F C 1
ATOM 10695 O O . GLY F 1 114 ? 126.555 108.016 87.650 1.00 75.09 141 GLY F O 1
ATOM 10696 N N . GLY F 1 115 ? 127.401 107.057 85.802 1.00 75.28 142 GLY F N 1
ATOM 10697 C CA . GLY F 1 115 ? 126.899 108.121 84.947 1.00 75.64 142 GLY F CA 1
ATOM 10698 C C . GLY F 1 115 ? 125.386 108.155 84.894 1.00 75.94 142 GLY F C 1
ATOM 10699 O O . GLY F 1 115 ? 124.770 109.218 84.998 1.00 75.73 142 GLY F O 1
ATOM 10700 N N . CYS F 1 116 ? 124.764 106.984 84.735 1.00 76.52 143 CYS F N 1
ATOM 10701 C CA . CYS F 1 116 ? 123.308 106.915 84.751 1.00 76.75 143 CYS F CA 1
ATOM 10702 C C . CYS F 1 116 ? 122.744 107.343 86.099 1.00 77.09 143 CYS F C 1
ATOM 10703 O O . CYS F 1 116 ? 121.699 108.001 86.150 1.00 76.39 143 CYS F O 1
ATOM 10706 N N . GLU F 1 117 ? 123.423 106.997 87.195 1.00 77.69 144 GLU F N 1
ATOM 10707 C CA . GLU F 1 117 ? 122.958 107.418 88.513 1.00 78.50 144 GLU F CA 1
ATOM 10708 C C . GLU F 1 117 ? 123.045 108.931 88.674 1.00 78.66 144 GLU F C 1
ATOM 10709 O O . GLU F 1 117 ? 122.104 109.564 89.168 1.00 78.15 144 GLU F O 1
ATOM 10715 N N . LEU F 1 118 ? 124.167 109.527 88.262 1.00 79.08 145 LEU F N 1
ATOM 10716 C CA . LEU F 1 118 ? 124.315 110.976 88.347 1.00 79.22 145 LEU F CA 1
ATOM 10717 C C . LEU F 1 118 ? 123.312 111.688 87.448 1.00 79.37 145 LEU F C 1
ATOM 10718 O O . LEU F 1 118 ? 122.849 112.788 87.774 1.00 79.35 145 LEU F O 1
ATOM 10723 N N . ALA F 1 119 ? 122.967 111.079 86.311 1.00 79.36 146 ALA F N 1
ATOM 10724 C CA . ALA F 1 119 ? 121.956 111.669 85.439 1.00 79.30 146 ALA F CA 1
ATOM 10725 C C . ALA F 1 119 ? 120.572 111.592 86.070 1.00 79.40 146 ALA F C 1
ATOM 10726 O O . ALA F 1 119 ? 119.814 112.569 86.044 1.00 79.57 146 ALA F O 1
ATOM 10728 N N . MET F 1 120 ? 120.225 110.437 86.645 1.00 79.59 147 MET F N 1
ATOM 10729 C CA . MET F 1 120 ? 118.929 110.280 87.294 1.00 79.72 147 MET F CA 1
ATOM 10730 C C . MET F 1 120 ? 118.793 111.151 88.535 1.00 78.99 147 MET F C 1
ATOM 10731 O O . MET F 1 120 ? 117.671 111.526 88.893 1.00 78.57 147 MET F O 1
ATOM 10736 N N . MET F 1 121 ? 119.903 111.479 89.199 1.00 78.68 148 MET F N 1
ATOM 10737 C CA . MET F 1 121 ? 119.844 112.365 90.354 1.00 78.39 148 MET F CA 1
ATOM 10738 C C . MET F 1 121 ? 119.503 113.799 89.975 1.00 77.98 148 MET F C 1
ATOM 10739 O O . MET F 1 121 ? 119.070 114.568 90.840 1.00 78.34 148 MET F O 1
ATOM 10744 N N . CYS F 1 122 ? 119.686 114.174 88.712 1.00 77.83 149 CYS F N 1
ATOM 10745 C CA . CYS F 1 122 ? 119.325 115.510 88.266 1.00 77.73 149 CYS F CA 1
ATOM 10746 C C . CYS F 1 122 ? 117.811 115.632 88.114 1.00 77.70 149 CYS F C 1
ATOM 10747 O O . CYS F 1 122 ? 117.082 114.639 88.035 1.00 77.75 149 CYS F O 1
ATOM 10750 N N . ASP F 1 123 ? 117.339 116.880 88.075 1.00 77.63 150 ASP F N 1
ATOM 10751 C CA . ASP F 1 123 ? 115.903 117.120 87.974 1.00 77.25 150 ASP F CA 1
ATOM 10752 C C . ASP F 1 123 ? 115.391 116.848 86.565 1.00 76.20 150 ASP F C 1
ATOM 10753 O O . ASP F 1 123 ? 114.364 116.182 86.391 1.00 75.47 150 ASP F O 1
ATOM 10758 N N . ILE F 1 124 ? 116.089 117.351 85.550 1.00 75.65 151 ILE F N 1
ATOM 10759 C CA . ILE F 1 124 ? 115.700 117.176 84.156 1.00 75.00 151 ILE F CA 1
ATOM 10760 C C . ILE F 1 124 ? 116.849 116.504 83.419 1.00 74.85 151 ILE F C 1
ATOM 10761 O O . ILE F 1 124 ? 118.011 116.889 83.589 1.00 74.29 151 ILE F O 1
ATOM 10766 N N . ILE F 1 125 ? 116.525 115.503 82.604 1.00 75.11 152 ILE F N 1
ATOM 10767 C CA . ILE F 1 125 ? 117.511 114.742 81.846 1.00 74.96 152 ILE F CA 1
ATOM 10768 C C . ILE F 1 125 ? 117.274 114.984 80.362 1.00 75.03 152 ILE F C 1
ATOM 10769 O O . ILE F 1 125 ? 116.218 114.621 79.828 1.00 75.21 152 ILE F O 1
ATOM 10774 N N . TYR F 1 126 ? 118.253 115.593 79.700 1.00 75.09 153 TYR F N 1
ATOM 10775 C CA . TYR F 1 126 ? 118.226 115.807 78.260 1.00 75.72 153 TYR F CA 1
ATOM 10776 C C . TYR F 1 126 ? 119.229 114.868 77.606 1.00 76.01 153 TYR F C 1
ATOM 10777 O O . TYR F 1 126 ? 120.431 114.950 77.880 1.00 76.06 153 TYR F O 1
ATOM 10786 N N . ALA F 1 127 ? 118.737 113.980 76.747 1.00 76.17 154 ALA F N 1
ATOM 10787 C CA . ALA F 1 127 ? 119.562 112.956 76.126 1.00 76.21 154 ALA F CA 1
ATOM 10788 C C . ALA F 1 127 ? 119.616 113.156 74.618 1.00 76.56 154 ALA F C 1
ATOM 10789 O O . ALA F 1 127 ? 118.639 113.581 73.994 1.00 76.54 154 ALA F O 1
ATOM 10791 N N . GLY F 1 128 ? 120.776 112.843 74.038 1.00 77.03 155 GLY F N 1
ATOM 10792 C CA . GLY F 1 128 ? 120.925 112.905 72.602 1.00 77.21 155 GLY F CA 1
ATOM 10793 C C . GLY F 1 128 ? 120.309 111.708 71.905 1.00 77.59 155 GLY F C 1
ATOM 10794 O O . GLY F 1 128 ? 119.883 110.741 72.534 1.00 77.85 155 GLY F O 1
ATOM 10795 N N . GLU F 1 129 ? 120.264 111.781 70.572 1.00 78.20 156 GLU F N 1
ATOM 10796 C CA . GLU F 1 129 ? 119.660 110.702 69.796 1.00 78.55 156 GLU F CA 1
ATOM 10797 C C . GLU F 1 129 ? 120.463 109.412 69.916 1.00 77.95 156 GLU F C 1
ATOM 10798 O O . GLU F 1 129 ? 119.905 108.312 69.825 1.00 77.87 156 GLU F O 1
ATOM 10804 N N . LYS F 1 130 ? 121.774 109.525 70.121 1.00 77.47 157 LYS F N 1
ATOM 10805 C CA . LYS F 1 130 ? 122.646 108.367 70.267 1.00 77.25 157 LYS F CA 1
ATOM 10806 C C . LYS F 1 130 ? 122.999 108.071 71.721 1.00 76.61 157 LYS F C 1
ATOM 10807 O O . LYS F 1 130 ? 123.924 107.292 71.973 1.00 76.40 157 LYS F O 1
ATOM 10813 N N . ALA F 1 131 ? 122.290 108.670 72.675 1.00 75.96 158 ALA F N 1
ATOM 10814 C CA . ALA F 1 131 ? 122.583 108.432 74.081 1.00 75.54 158 ALA F CA 1
ATOM 10815 C C . ALA F 1 131 ? 122.113 107.045 74.501 1.00 75.29 158 ALA F C 1
ATOM 10816 O O . ALA F 1 131 ? 121.076 106.556 74.046 1.00 74.94 158 ALA F O 1
ATOM 10818 N N . GLN F 1 132 ? 122.887 106.410 75.378 1.00 74.97 159 GLN F N 1
ATOM 10819 C CA . GLN F 1 132 ? 122.590 105.074 75.878 1.00 74.70 159 GLN F CA 1
ATOM 10820 C C . GLN F 1 132 ? 122.693 105.068 77.396 1.00 74.27 159 GLN F C 1
ATOM 10821 O O . GLN F 1 132 ? 123.584 105.708 77.964 1.00 74.36 159 GLN F O 1
ATOM 10827 N N . PHE F 1 133 ? 121.784 104.347 78.046 1.00 74.10 160 PHE F N 1
ATOM 10828 C CA . PHE F 1 133 ? 121.751 104.227 79.497 1.00 73.79 160 PHE F CA 1
ATOM 10829 C C . PHE F 1 133 ? 121.801 102.754 79.882 1.00 73.84 160 PHE F C 1
ATOM 10830 O O . PHE F 1 133 ? 121.131 101.924 79.258 1.00 73.95 160 PHE F O 1
ATOM 10838 N N . ALA F 1 134 ? 122.591 102.435 80.905 1.00 73.62 161 ALA F N 1
ATOM 10839 C CA . ALA F 1 134 ? 122.718 101.062 81.371 1.00 73.61 161 ALA F CA 1
ATOM 10840 C C . ALA F 1 134 ? 123.287 101.057 82.781 1.00 73.72 161 ALA F C 1
ATOM 10841 O O . ALA F 1 134 ? 123.813 102.062 83.267 1.00 73.61 161 ALA F O 1
ATOM 10843 N N . GLN F 1 135 ? 123.173 99.899 83.437 1.00 74.19 162 GLN F N 1
ATOM 10844 C CA . GLN F 1 135 ? 123.714 99.669 84.775 1.00 74.59 162 GLN F CA 1
ATOM 10845 C C . GLN F 1 135 ? 124.491 98.358 84.744 1.00 74.43 162 GLN F C 1
ATOM 10846 O O . GLN F 1 135 ? 123.968 97.302 85.134 1.00 74.95 162 GLN F O 1
ATOM 10852 N N . PRO F 1 136 ? 125.744 98.385 84.287 1.00 74.33 163 PRO F N 1
ATOM 10853 C CA . PRO F 1 136 ? 126.528 97.152 84.152 1.00 73.83 163 PRO F CA 1
ATOM 10854 C C . PRO F 1 136 ? 127.179 96.664 85.438 1.00 73.59 163 PRO F C 1
ATOM 10855 O O . PRO F 1 136 ? 128.105 95.852 85.363 1.00 73.75 163 PRO F O 1
ATOM 10859 N N . GLU F 1 137 ? 126.735 97.142 86.603 1.00 73.10 164 GLU F N 1
ATOM 10860 C CA . GLU F 1 137 ? 127.340 96.736 87.869 1.00 72.98 164 GLU F CA 1
ATOM 10861 C C . GLU F 1 137 ? 127.253 95.230 88.090 1.00 72.29 164 GLU F C 1
ATOM 10862 O O . GLU F 1 137 ? 128.146 94.626 88.695 1.00 71.86 164 GLU F O 1
ATOM 10868 N N . ILE F 1 138 ? 126.180 94.606 87.604 1.00 71.64 165 ILE F N 1
ATOM 10869 C CA . ILE F 1 138 ? 125.949 93.179 87.810 1.00 71.32 165 ILE F CA 1
ATOM 10870 C C . ILE F 1 138 ? 127.005 92.363 87.073 1.00 71.17 165 ILE F C 1
ATOM 10871 O O . ILE F 1 138 ? 127.258 91.202 87.415 1.00 70.96 165 ILE F O 1
ATOM 10876 N N . LEU F 1 139 ? 127.633 92.963 86.060 1.00 71.26 166 LEU F N 1
ATOM 10877 C CA . LEU F 1 139 ? 128.639 92.257 85.278 1.00 70.97 166 LEU F CA 1
ATOM 10878 C C . LEU F 1 139 ? 129.964 92.109 86.014 1.00 70.99 166 LEU F C 1
ATOM 10879 O O . LEU F 1 139 ? 130.711 91.165 85.731 1.00 71.38 166 LEU F O 1
ATOM 10884 N N . ILE F 1 140 ? 130.274 93.011 86.946 1.00 71.00 167 ILE F N 1
ATOM 10885 C CA . ILE F 1 140 ? 131.526 92.958 87.690 1.00 71.01 167 ILE F CA 1
ATOM 10886 C C . ILE F 1 140 ? 131.328 92.420 89.104 1.00 71.04 167 ILE F C 1
ATOM 10887 O O . ILE F 1 140 ? 132.260 92.461 89.914 1.00 70.92 167 ILE F O 1
ATOM 10892 N N . GLY F 1 141 ? 130.138 91.918 89.421 1.00 71.21 168 GLY F N 1
ATOM 10893 C CA . GLY F 1 141 ? 129.890 91.318 90.716 1.00 71.39 168 GLY F CA 1
ATOM 10894 C C . GLY F 1 141 ? 129.407 92.257 91.795 1.00 71.68 168 GLY F C 1
ATOM 10895 O O . GLY F 1 141 ? 129.532 91.927 92.980 1.00 71.49 168 GLY F O 1
ATOM 10896 N N . THR F 1 142 ? 128.861 93.417 91.432 1.00 71.96 169 THR F N 1
ATOM 10897 C CA . THR F 1 142 ? 128.350 94.372 92.405 1.00 72.65 169 THR F CA 1
ATOM 10898 C C . THR F 1 142 ? 126.975 94.848 91.953 1.00 72.67 169 THR F C 1
ATOM 10899 O O . THR F 1 142 ? 126.440 94.398 90.935 1.00 72.64 169 THR F O 1
ATOM 10903 N N . ILE F 1 143 ? 126.399 95.758 92.725 1.00 72.81 170 ILE F N 1
ATOM 10904 C CA . ILE F 1 143 ? 125.100 96.345 92.407 1.00 72.79 170 ILE F CA 1
ATOM 10905 C C . ILE F 1 143 ? 125.265 97.857 92.399 1.00 73.16 170 ILE F C 1
ATOM 10906 O O . ILE F 1 143 ? 126.181 98.401 93.041 1.00 73.01 170 ILE F O 1
ATOM 10911 N N . PRO F 1 144 ? 124.411 98.571 91.667 1.00 73.62 171 PRO F N 1
ATOM 10912 C CA . PRO F 1 144 ? 124.450 100.038 91.719 1.00 74.11 171 PRO F CA 1
ATOM 10913 C C . PRO F 1 144 ? 124.148 100.535 93.125 1.00 74.59 171 PRO F C 1
ATOM 10914 O O . PRO F 1 144 ? 123.157 100.139 93.743 1.00 74.74 171 PRO F O 1
ATOM 10918 N N . GLY F 1 145 ? 125.018 101.405 93.633 1.00 75.05 172 GLY F N 1
ATOM 10919 C CA . GLY F 1 145 ? 124.884 101.885 94.994 1.00 75.30 172 GLY F CA 1
ATOM 10920 C C . GLY F 1 145 ? 124.800 103.392 95.125 1.00 75.47 172 GLY F C 1
ATOM 10921 O O . GLY F 1 145 ? 125.170 103.948 96.163 1.00 75.69 172 GLY F O 1
ATOM 10922 N N . ALA F 1 146 ? 124.320 104.065 94.085 1.00 75.44 173 ALA F N 1
ATOM 10923 C CA . ALA F 1 146 ? 124.166 105.515 94.121 1.00 75.81 173 ALA F CA 1
ATOM 10924 C C . ALA F 1 146 ? 122.828 105.908 93.500 1.00 76.38 173 ALA F C 1
ATOM 10925 O O . ALA F 1 146 ? 122.720 106.889 92.762 1.00 76.59 173 ALA F O 1
ATOM 10927 N N . GLY F 1 147 ? 121.782 105.137 93.798 1.00 77.05 174 GLY F N 1
ATOM 10928 C CA . GLY F 1 147 ? 120.456 105.410 93.290 1.00 77.24 174 GLY F CA 1
ATOM 10929 C C . GLY F 1 147 ? 120.117 104.738 91.977 1.00 77.58 174 GLY F C 1
ATOM 10930 O O . GLY F 1 147 ? 119.081 105.065 91.384 1.00 78.12 174 GLY F O 1
ATOM 10931 N N . GLY F 1 148 ? 120.951 103.814 91.502 1.00 77.65 175 GLY F N 1
ATOM 10932 C CA . GLY F 1 148 ? 120.703 103.137 90.244 1.00 78.00 175 GLY F CA 1
ATOM 10933 C C . GLY F 1 148 ? 119.537 102.175 90.242 1.00 78.33 175 GLY F C 1
ATOM 10934 O O . GLY F 1 148 ? 119.157 101.693 89.170 1.00 79.22 175 GLY F O 1
ATOM 10935 N N . THR F 1 149 ? 118.959 101.877 91.405 1.00 78.16 176 THR F N 1
ATOM 10936 C CA . THR F 1 149 ? 117.826 100.963 91.505 1.00 77.82 176 THR F CA 1
ATOM 10937 C C . THR F 1 149 ? 116.573 101.668 92.013 1.00 77.63 176 THR F C 1
ATOM 10938 O O . THR F 1 149 ? 115.476 101.438 91.498 1.00 77.87 176 THR F O 1
ATOM 10942 N N . GLN F 1 150 ? 116.720 102.526 93.024 1.00 77.28 177 GLN F N 1
ATOM 10943 C CA . GLN F 1 150 ? 115.569 103.213 93.601 1.00 76.62 177 GLN F CA 1
ATOM 10944 C C . GLN F 1 150 ? 114.943 104.180 92.602 1.00 76.30 177 GLN F C 1
ATOM 10945 O O . GLN F 1 150 ? 113.743 104.110 92.313 1.00 76.29 177 GLN F O 1
ATOM 10951 N N . ARG F 1 151 ? 115.750 105.099 92.066 1.00 76.03 178 ARG F N 1
ATOM 10952 C CA . ARG F 1 151 ? 115.223 106.088 91.131 1.00 75.75 178 ARG F CA 1
ATOM 10953 C C . ARG F 1 151 ? 114.843 105.451 89.800 1.00 75.56 178 ARG F C 1
ATOM 10954 O O . ARG F 1 151 ? 113.846 105.842 89.181 1.00 75.96 178 ARG F O 1
ATOM 10962 N N . LEU F 1 152 ? 115.624 104.469 89.345 1.00 75.43 179 LEU F N 1
ATOM 10963 C CA . LEU F 1 152 ? 115.343 103.829 88.064 1.00 75.54 179 LEU F CA 1
ATOM 10964 C C . LEU F 1 152 ? 114.006 103.097 88.097 1.00 75.49 179 LEU F C 1
ATOM 10965 O O . LEU F 1 152 ? 113.197 103.215 87.169 1.00 75.62 179 LEU F O 1
ATOM 10970 N N . THR F 1 153 ? 113.757 102.333 89.163 1.00 75.27 180 THR F N 1
ATOM 10971 C CA . THR F 1 153 ? 112.498 101.603 89.269 1.00 75.10 180 THR F CA 1
ATOM 10972 C C . THR F 1 153 ? 111.316 102.557 89.396 1.00 74.97 180 THR F C 1
ATOM 10973 O O . THR F 1 153 ? 110.232 102.290 88.864 1.00 74.70 180 THR F O 1
ATOM 10977 N N . ARG F 1 154 ? 111.507 103.677 90.096 1.00 75.07 181 ARG F N 1
ATOM 10978 C CA . ARG F 1 154 ? 110.432 104.653 90.231 1.00 75.66 181 ARG F CA 1
ATOM 10979 C C . ARG F 1 154 ? 110.175 105.395 88.926 1.00 75.73 181 ARG F C 1
ATOM 10980 O O . ARG F 1 154 ? 109.059 105.875 88.698 1.00 75.97 181 ARG F O 1
ATOM 10988 N N . ALA F 1 155 ? 111.186 105.499 88.061 1.00 75.80 182 ALA F N 1
ATOM 10989 C CA . ALA F 1 155 ? 111.031 106.268 86.830 1.00 75.77 182 ALA F CA 1
ATOM 10990 C C . ALA F 1 155 ? 110.517 105.395 85.689 1.00 75.93 182 ALA F C 1
ATOM 10991 O O . ALA F 1 155 ? 109.454 105.663 85.116 1.00 76.37 182 ALA F O 1
ATOM 10993 N N . VAL F 1 156 ? 111.261 104.341 85.344 1.00 75.55 183 VAL F N 1
ATOM 10994 C CA . VAL F 1 156 ? 110.938 103.528 84.174 1.00 74.97 183 VAL F CA 1
ATOM 10995 C C . VAL F 1 156 ? 110.038 102.342 84.495 1.00 74.19 183 VAL F C 1
ATOM 10996 O O . VAL F 1 156 ? 109.557 101.677 83.563 1.00 74.37 183 VAL F O 1
ATOM 11000 N N . GLY F 1 157 ? 109.794 102.053 85.767 1.00 73.45 184 GLY F N 1
ATOM 11001 C CA . GLY F 1 157 ? 108.954 100.935 86.140 1.00 72.77 184 GLY F CA 1
ATOM 11002 C C . GLY F 1 157 ? 109.744 99.778 86.729 1.00 72.56 184 GLY F C 1
ATOM 11003 O O . GLY F 1 157 ? 110.971 99.796 86.814 1.00 72.56 184 GLY F O 1
ATOM 11004 N N . LYS F 1 158 ? 109.005 98.749 87.147 1.00 72.30 185 LYS F N 1
ATOM 11005 C CA . LYS F 1 158 ? 109.627 97.595 87.787 1.00 72.28 185 LYS F CA 1
ATOM 11006 C C . LYS F 1 158 ? 110.326 96.704 86.765 1.00 72.02 185 LYS F C 1
ATOM 11007 O O . LYS F 1 158 ? 111.477 96.300 86.958 1.00 72.11 185 LYS F O 1
ATOM 11013 N N . SER F 1 159 ? 109.637 96.386 85.667 1.00 71.71 186 SER F N 1
ATOM 11014 C CA . SER F 1 159 ? 110.143 95.422 84.696 1.00 71.38 186 SER F CA 1
ATOM 11015 C C . SER F 1 159 ? 111.427 95.895 84.020 1.00 71.09 186 SER F C 1
ATOM 11016 O O . SER F 1 159 ? 112.427 95.167 83.972 1.00 71.36 186 SER F O 1
ATOM 11019 N N . LEU F 1 160 ? 111.407 97.114 83.475 1.00 70.61 187 LEU F N 1
ATOM 11020 C CA . LEU F 1 160 ? 112.570 97.616 82.749 1.00 70.30 187 LEU F CA 1
ATOM 11021 C C . LEU F 1 160 ? 113.765 97.800 83.676 1.00 70.21 187 LEU F C 1
ATOM 11022 O O . LEU F 1 160 ? 114.901 97.481 83.305 1.00 70.80 187 LEU F O 1
ATOM 11027 N N . ALA F 1 161 ? 113.529 98.315 84.885 1.00 69.75 188 ALA F N 1
ATOM 11028 C CA . ALA F 1 161 ? 114.619 98.469 85.842 1.00 69.36 188 ALA F CA 1
ATOM 11029 C C . ALA F 1 161 ? 115.194 97.118 86.243 1.00 69.30 188 ALA F C 1
ATOM 11030 O O . ALA F 1 161 ? 116.417 96.955 86.321 1.00 68.61 188 ALA F O 1
ATOM 11032 N N . MET F 1 162 ? 114.326 96.136 86.499 1.00 69.67 189 MET F N 1
ATOM 11033 C CA . MET F 1 162 ? 114.793 94.795 86.835 1.00 69.98 189 MET F CA 1
ATOM 11034 C C . MET F 1 162 ? 115.647 94.220 85.714 1.00 70.50 189 MET F C 1
ATOM 11035 O O . MET F 1 162 ? 116.708 93.637 85.962 1.00 70.86 189 MET F O 1
ATOM 11040 N N . GLU F 1 163 ? 115.196 94.378 84.468 1.00 70.85 190 GLU F N 1
ATOM 11041 C CA . GLU F 1 163 ? 115.958 93.863 83.334 1.00 71.31 190 GLU F CA 1
ATOM 11042 C C . GLU F 1 163 ? 117.313 94.551 83.226 1.00 71.43 190 GLU F C 1
ATOM 11043 O O . GLU F 1 163 ? 118.349 93.890 83.089 1.00 71.47 190 GLU F O 1
ATOM 11049 N N . MET F 1 164 ? 117.325 95.885 83.299 1.00 71.40 191 MET F N 1
ATOM 11050 C CA . MET F 1 164 ? 118.572 96.627 83.142 1.00 71.71 191 MET F CA 1
ATOM 11051 C C . MET F 1 164 ? 119.546 96.332 84.276 1.00 71.15 191 MET F C 1
ATOM 11052 O O . MET F 1 164 ? 120.766 96.384 84.084 1.00 70.72 191 MET F O 1
ATOM 11057 N N . VAL F 1 165 ? 119.030 96.023 85.466 1.00 71.08 192 VAL F N 1
ATOM 11058 C CA . VAL F 1 165 ? 119.907 95.774 86.605 1.00 70.97 192 VAL F CA 1
ATOM 11059 C C . VAL F 1 165 ? 120.442 94.347 86.577 1.00 70.83 192 VAL F C 1
ATOM 11060 O O . VAL F 1 165 ? 121.638 94.115 86.788 1.00 70.59 192 VAL F O 1
ATOM 11064 N N . LEU F 1 166 ? 119.574 93.367 86.307 1.00 70.99 193 LEU F N 1
ATOM 11065 C CA . LEU F 1 166 ? 120.000 91.973 86.339 1.00 70.96 193 LEU F CA 1
ATOM 11066 C C . LEU F 1 166 ? 120.740 91.553 85.076 1.00 71.00 193 LEU F C 1
ATOM 11067 O O . LEU F 1 166 ? 121.426 90.525 85.092 1.00 71.10 193 LEU F O 1
ATOM 11072 N N . THR F 1 167 ? 120.622 92.313 83.987 1.00 71.41 194 THR F N 1
ATOM 11073 C CA . THR F 1 167 ? 121.302 91.979 82.742 1.00 71.84 194 THR F CA 1
ATOM 11074 C C . THR F 1 167 ? 122.415 92.944 82.373 1.00 72.34 194 THR F C 1
ATOM 11075 O O . THR F 1 167 ? 123.377 92.534 81.721 1.00 72.80 194 THR F O 1
ATOM 11079 N N . GLY F 1 168 ? 122.313 94.210 82.772 1.00 72.82 195 GLY F N 1
ATOM 11080 C CA . GLY F 1 168 ? 123.299 95.198 82.392 1.00 73.13 195 GLY F CA 1
ATOM 11081 C C . GLY F 1 168 ? 123.218 95.657 80.955 1.00 73.33 195 GLY F C 1
ATOM 11082 O O . GLY F 1 168 ? 124.154 96.306 80.475 1.00 73.20 195 GLY F O 1
ATOM 11083 N N . ASP F 1 169 ? 122.133 95.342 80.253 1.00 73.81 196 ASP F N 1
ATOM 11084 C CA . ASP F 1 169 ? 121.989 95.723 78.858 1.00 74.12 196 ASP F CA 1
ATOM 11085 C C . ASP F 1 169 ? 121.681 97.210 78.734 1.00 73.71 196 ASP F C 1
ATOM 11086 O O . ASP F 1 169 ? 121.077 97.820 79.621 1.00 73.62 196 ASP F O 1
ATOM 11091 N N . ARG F 1 170 ? 122.105 97.791 77.616 1.00 73.61 197 ARG F N 1
ATOM 11092 C CA . ARG F 1 170 ? 121.880 99.204 77.363 1.00 73.80 197 ARG F CA 1
ATOM 11093 C C . ARG F 1 170 ? 120.514 99.427 76.725 1.00 72.99 197 ARG F C 1
ATOM 11094 O O . ARG F 1 170 ? 119.973 98.554 76.041 1.00 72.83 197 ARG F O 1
ATOM 11102 N N . ILE F 1 171 ? 119.959 100.613 76.957 1.00 72.55 198 ILE F N 1
ATOM 11103 C CA . ILE F 1 171 ? 118.691 101.023 76.369 1.00 72.07 198 ILE F CA 1
ATOM 11104 C C . ILE F 1 171 ? 118.926 102.281 75.546 1.00 72.22 198 ILE F C 1
ATOM 11105 O O . ILE F 1 171 ? 119.788 103.102 75.880 1.00 71.91 198 ILE F O 1
ATOM 11110 N N . SER F 1 172 ? 118.167 102.424 74.465 1.00 72.75 199 SER F N 1
ATOM 11111 C CA . SER F 1 172 ? 118.296 103.594 73.614 1.00 73.08 199 SER F CA 1
ATOM 11112 C C . SER F 1 172 ? 117.641 104.807 74.269 1.00 73.25 199 SER F C 1
ATOM 11113 O O . SER F 1 172 ? 116.887 104.695 75.240 1.00 72.72 199 SER F O 1
ATOM 11116 N N . ALA F 1 173 ? 117.948 105.985 73.722 1.00 74.08 200 ALA F N 1
ATOM 11117 C CA . ALA F 1 173 ? 117.362 107.224 74.219 1.00 74.43 200 ALA F CA 1
ATOM 11118 C C . ALA F 1 173 ? 115.852 107.241 74.016 1.00 75.06 200 ALA F C 1
ATOM 11119 O O . ALA F 1 173 ? 115.103 107.774 74.843 1.00 74.99 200 ALA F O 1
ATOM 11121 N N . GLN F 1 174 ? 115.391 106.661 72.905 1.00 75.90 201 GLN F N 1
ATOM 11122 C CA . GLN F 1 174 ? 113.957 106.562 72.659 1.00 76.77 201 GLN F CA 1
ATOM 11123 C C . GLN F 1 174 ? 113.285 105.686 73.709 1.00 77.04 201 GLN F C 1
ATOM 11124 O O . GLN F 1 174 ? 112.160 105.962 74.142 1.00 76.60 201 GLN F O 1
ATOM 11130 N N . ASP F 1 175 ? 113.970 104.622 74.136 1.00 77.60 202 ASP F N 1
ATOM 11131 C CA . ASP F 1 175 ? 113.430 103.768 75.188 1.00 77.86 202 ASP F CA 1
ATOM 11132 C C . ASP F 1 175 ? 113.330 104.520 76.509 1.00 77.64 202 ASP F C 1
ATOM 11133 O O . ASP F 1 175 ? 112.332 104.397 77.229 1.00 77.64 202 ASP F O 1
ATOM 11138 N N . ALA F 1 176 ? 114.353 105.312 76.840 1.00 77.49 203 ALA F N 1
ATOM 11139 C CA . ALA F 1 176 ? 114.311 106.097 78.069 1.00 77.34 203 ALA F CA 1
ATOM 11140 C C . ALA F 1 176 ? 113.238 107.177 77.997 1.00 77.51 203 ALA F C 1
ATOM 11141 O O . ALA F 1 176 ? 112.655 107.550 79.022 1.00 77.09 203 ALA F O 1
ATOM 11143 N N . LYS F 1 177 ? 112.965 107.690 76.796 1.00 78.17 204 LYS F N 1
ATOM 11144 C CA . LYS F 1 177 ? 111.928 108.705 76.642 1.00 78.95 204 LYS F CA 1
ATOM 11145 C C . LYS F 1 177 ? 110.540 108.097 76.793 1.00 79.50 204 LYS F C 1
ATOM 11146 O O . LYS F 1 177 ? 109.677 108.652 77.483 1.00 79.59 204 LYS F O 1
ATOM 11152 N N . GLN F 1 178 ? 110.304 106.950 76.151 1.00 80.12 205 GLN F N 1
ATOM 11153 C CA . GLN F 1 178 ? 108.996 106.311 76.249 1.00 80.98 205 GLN F CA 1
ATOM 11154 C C . GLN F 1 178 ? 108.772 105.698 77.626 1.00 80.53 205 GLN F C 1
ATOM 11155 O O . GLN F 1 178 ? 107.623 105.498 78.036 1.00 80.44 205 GLN F O 1
ATOM 11161 N N . ALA F 1 179 ? 109.849 105.394 78.352 1.00 80.39 206 ALA F N 1
ATOM 11162 C CA . ALA F 1 179 ? 109.726 104.841 79.694 1.00 80.14 206 ALA F CA 1
ATOM 11163 C C . ALA F 1 179 ? 109.635 105.911 80.774 1.00 80.09 206 ALA F C 1
ATOM 11164 O O . ALA F 1 179 ? 109.247 105.594 81.903 1.00 80.36 206 ALA F O 1
ATOM 11166 N N . GLY F 1 180 ? 109.979 107.159 80.460 1.00 80.08 207 GLY F N 1
ATOM 11167 C CA . GLY F 1 180 ? 109.923 108.235 81.425 1.00 79.86 207 GLY F CA 1
ATOM 11168 C C . GLY F 1 180 ? 111.246 108.605 82.059 1.00 79.65 207 GLY F C 1
ATOM 11169 O O . GLY F 1 180 ? 111.265 109.466 82.948 1.00 80.00 207 GLY F O 1
ATOM 11170 N N . LEU F 1 181 ? 112.350 107.985 81.637 1.00 79.58 208 LEU F N 1
ATOM 11171 C CA . LEU F 1 181 ? 113.647 108.315 82.220 1.00 79.27 208 LEU F CA 1
ATOM 11172 C C . LEU F 1 181 ? 114.098 109.711 81.808 1.00 79.51 208 LEU F C 1
ATOM 11173 O O . LEU F 1 181 ? 114.576 110.489 82.642 1.00 79.88 208 LEU F O 1
ATOM 11178 N N . VAL F 1 182 ? 113.954 110.046 80.527 1.00 79.38 209 VAL F N 1
ATOM 11179 C CA . VAL F 1 182 ? 114.281 111.371 80.021 1.00 79.54 209 VAL F CA 1
ATOM 11180 C C . VAL F 1 182 ? 112.995 112.037 79.550 1.00 79.77 209 VAL F C 1
ATOM 11181 O O . VAL F 1 182 ? 111.966 111.388 79.346 1.00 80.24 209 VAL F O 1
ATOM 11185 N N . SER F 1 183 ? 113.063 113.358 79.380 1.00 79.76 210 SER F N 1
ATOM 11186 C CA . SER F 1 183 ? 111.896 114.146 79.014 1.00 79.98 210 SER F CA 1
ATOM 11187 C C . SER F 1 183 ? 111.979 114.760 77.624 1.00 80.08 210 SER F C 1
ATOM 11188 O O . SER F 1 183 ? 110.966 115.271 77.133 1.00 80.56 210 SER F O 1
ATOM 11191 N N . LYS F 1 184 ? 113.143 114.726 76.976 1.00 80.19 211 LYS F N 1
ATOM 11192 C CA . LYS F 1 184 ? 113.288 115.338 75.661 1.00 80.11 211 LYS F CA 1
ATOM 11193 C C . LYS F 1 184 ? 114.492 114.734 74.956 1.00 79.94 211 LYS F C 1
ATOM 11194 O O . LYS F 1 184 ? 115.552 114.568 75.567 1.00 79.53 211 LYS F O 1
ATOM 11200 N N . ILE F 1 185 ? 114.324 114.409 73.676 1.00 79.77 212 ILE F N 1
ATOM 11201 C CA . ILE F 1 185 ? 115.403 113.918 72.829 1.00 79.67 212 ILE F CA 1
ATOM 11202 C C . ILE F 1 185 ? 115.824 115.041 71.894 1.00 79.68 212 ILE F C 1
ATOM 11203 O O . ILE F 1 185 ? 114.982 115.663 71.235 1.00 79.70 212 ILE F O 1
ATOM 11208 N N . CYS F 1 186 ? 117.123 115.298 71.837 1.00 79.75 213 CYS F N 1
ATOM 11209 C CA . CYS F 1 186 ? 117.683 116.380 71.045 1.00 79.69 213 CYS F CA 1
ATOM 11210 C C . CYS F 1 186 ? 118.825 115.834 70.203 1.00 79.15 213 CYS F C 1
ATOM 11211 O O . CYS F 1 186 ? 119.421 114.808 70.547 1.00 79.14 213 CYS F O 1
ATOM 11214 N N . PRO F 1 187 ? 119.140 116.488 69.085 1.00 78.38 214 PRO F N 1
ATOM 11215 C CA . PRO F 1 187 ? 120.300 116.064 68.291 1.00 77.95 214 PRO F CA 1
ATOM 11216 C C . PRO F 1 187 ? 121.592 116.176 69.089 1.00 77.52 214 PRO F C 1
ATOM 11217 O O . PRO F 1 187 ? 121.689 116.946 70.047 1.00 77.25 214 PRO F O 1
ATOM 11221 N N . VAL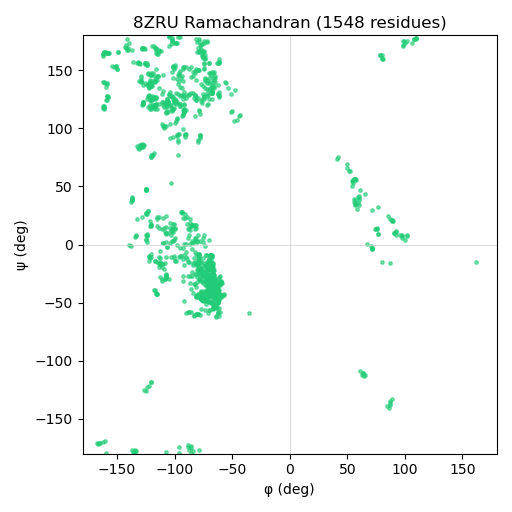 F 1 188 ? 122.590 115.387 68.681 1.00 77.60 215 VAL F N 1
ATOM 11222 C CA . VAL F 1 188 ? 123.867 115.363 69.392 1.00 77.47 215 VAL F CA 1
ATOM 11223 C C . VAL F 1 188 ? 124.564 116.714 69.294 1.00 77.37 215 VAL F C 1
ATOM 11224 O O . VAL F 1 188 ? 125.215 117.167 70.244 1.00 76.82 215 VAL F O 1
ATOM 11228 N N . GLU F 1 189 ? 124.435 117.382 68.147 1.00 77.55 216 GLU F N 1
ATOM 11229 C CA . GLU F 1 189 ? 125.128 118.646 67.930 1.00 77.82 216 GLU F CA 1
ATOM 11230 C C . GLU F 1 189 ? 124.445 119.826 68.608 1.00 77.13 216 GLU F C 1
ATOM 11231 O O . GLU F 1 189 ? 125.071 120.882 68.755 1.00 76.68 216 GLU F O 1
ATOM 11237 N N . THR F 1 190 ? 123.187 119.680 69.024 1.00 76.65 217 THR F N 1
ATOM 11238 C CA . THR F 1 190 ? 122.440 120.776 69.625 1.00 76.60 217 THR F CA 1
ATOM 11239 C C . THR F 1 190 ? 121.898 120.458 71.012 1.00 76.30 217 THR F C 1
ATOM 11240 O O . THR F 1 190 ? 121.114 121.251 71.547 1.00 76.39 217 THR F O 1
ATOM 11244 N N . LEU F 1 191 ? 122.284 119.328 71.609 1.00 75.82 218 LEU F N 1
ATOM 11245 C CA . LEU F 1 191 ? 121.789 118.972 72.936 1.00 75.62 218 LEU F CA 1
ATOM 11246 C C . LEU F 1 191 ? 122.211 119.993 73.986 1.00 75.33 218 LEU F C 1
ATOM 11247 O O . LEU F 1 191 ? 121.407 120.406 74.830 1.00 75.22 218 LEU F O 1
ATOM 11252 N N . VAL F 1 192 ? 123.479 120.407 73.947 1.00 75.00 219 VAL F N 1
ATOM 11253 C CA . VAL F 1 192 ? 123.986 121.360 74.933 1.00 74.90 219 VAL F CA 1
ATOM 11254 C C . VAL F 1 192 ? 123.261 122.693 74.804 1.00 75.38 219 VAL F C 1
ATOM 11255 O O . VAL F 1 192 ? 122.887 123.317 75.804 1.00 75.62 219 VAL F O 1
ATOM 11259 N N . GLU F 1 193 ? 123.042 123.146 73.567 1.00 76.32 220 GLU F N 1
ATOM 11260 C CA . GLU F 1 193 ? 122.369 124.425 73.359 1.00 76.83 220 GLU F CA 1
ATOM 11261 C C . GLU F 1 193 ? 120.917 124.369 73.818 1.00 77.24 220 GLU F C 1
ATOM 11262 O O . GLU F 1 193 ? 120.413 125.322 74.424 1.00 77.14 220 GLU F O 1
ATOM 11268 N N . GLU F 1 194 ? 120.227 123.259 73.542 1.00 77.44 221 GLU F N 1
ATOM 11269 C CA . GLU F 1 194 ? 118.845 123.124 73.992 1.00 78.01 221 GLU F CA 1
ATOM 11270 C C . GLU F 1 194 ? 118.763 123.064 75.512 1.00 77.39 221 GLU F C 1
ATOM 11271 O O . GLU F 1 194 ? 117.855 123.647 76.116 1.00 77.41 221 GLU F O 1
ATOM 11277 N N . ALA F 1 195 ? 119.711 122.372 76.151 1.00 76.88 222 ALA F N 1
ATOM 11278 C CA . ALA F 1 195 ? 119.735 122.335 77.610 1.00 76.53 222 ALA F CA 1
ATOM 11279 C C . ALA F 1 195 ? 120.009 123.718 78.189 1.00 76.57 222 ALA F C 1
ATOM 11280 O O . ALA F 1 195 ? 119.419 124.103 79.207 1.00 76.20 222 ALA F O 1
ATOM 11282 N N . ILE F 1 196 ? 120.894 124.484 77.548 1.00 76.80 223 ILE F N 1
ATOM 11283 C CA . ILE F 1 196 ? 121.185 125.836 78.014 1.00 76.87 223 ILE F CA 1
ATOM 11284 C C . ILE F 1 196 ? 119.960 126.729 77.860 1.00 77.70 223 ILE F C 1
ATOM 11285 O O . ILE F 1 196 ? 119.659 127.547 78.737 1.00 77.89 223 ILE F O 1
ATOM 11290 N N . GLN F 1 197 ? 119.225 126.579 76.755 1.00 78.59 224 GLN F N 1
ATOM 11291 C CA . GLN F 1 197 ? 118.006 127.361 76.569 1.00 79.68 224 GLN F CA 1
ATOM 11292 C C . GLN F 1 197 ? 116.947 126.988 77.600 1.00 79.26 224 GLN F C 1
ATOM 11293 O O . GLN F 1 197 ? 116.246 127.861 78.127 1.00 79.83 224 GLN F O 1
ATOM 11299 N N . CYS F 1 198 ? 116.820 125.695 77.906 1.00 79.08 225 CYS F N 1
ATOM 11300 C CA . CYS F 1 198 ? 115.872 125.271 78.932 1.00 78.83 225 CYS F CA 1
ATOM 11301 C C . CYS F 1 198 ? 116.252 125.832 80.298 1.00 78.71 225 CYS F C 1
ATOM 11302 O O . CYS F 1 198 ? 115.384 126.294 81.049 1.00 78.68 225 CYS F O 1
ATOM 11305 N N . ALA F 1 199 ? 117.544 125.807 80.634 1.00 78.61 226 ALA F N 1
ATOM 11306 C CA . ALA F 1 199 ? 117.985 126.364 81.908 1.00 78.68 226 ALA F CA 1
ATOM 11307 C C . ALA F 1 199 ? 117.795 127.876 81.958 1.00 78.48 226 ALA F C 1
ATOM 11308 O O . ALA F 1 199 ? 117.501 128.426 83.025 1.00 78.32 226 ALA F O 1
ATOM 11310 N N . GLU F 1 200 ? 117.960 128.561 80.823 1.00 78.73 227 GLU F N 1
ATOM 11311 C CA . GLU F 1 200 ? 117.668 129.989 80.768 1.00 79.24 227 GLU F CA 1
ATOM 11312 C C . GLU F 1 200 ? 116.187 130.260 80.986 1.00 78.43 227 GLU F C 1
ATOM 11313 O O . GLU F 1 200 ? 115.827 131.225 81.668 1.00 77.83 227 GLU F O 1
ATOM 11319 N N . LYS F 1 201 ? 115.319 129.425 80.409 1.00 78.23 228 LYS F N 1
ATOM 11320 C CA . LYS F 1 201 ? 113.890 129.545 80.680 1.00 78.34 228 LYS F CA 1
ATOM 11321 C C . LYS F 1 201 ? 113.588 129.282 82.151 1.00 77.88 228 LYS F C 1
ATOM 11322 O O . LYS F 1 201 ? 112.659 129.871 82.716 1.00 78.21 228 LYS F O 1
ATOM 11328 N N . ILE F 1 202 ? 114.363 128.400 82.785 1.00 77.18 229 ILE F N 1
ATOM 11329 C CA . ILE F 1 202 ? 114.186 128.151 84.213 1.00 77.02 229 ILE F CA 1
ATOM 11330 C C . ILE F 1 202 ? 114.753 129.304 85.033 1.00 77.01 229 ILE F C 1
ATOM 11331 O O . ILE F 1 202 ? 114.112 129.787 85.974 1.00 77.76 229 ILE F O 1
ATOM 11336 N N . ALA F 1 203 ? 115.959 129.765 84.689 1.00 76.92 230 ALA F N 1
ATOM 11337 C CA . ALA F 1 203 ? 116.601 130.828 85.454 1.00 76.90 230 ALA F CA 1
ATOM 11338 C C . ALA F 1 203 ? 115.879 132.162 85.320 1.00 76.42 230 ALA F C 1
ATOM 11339 O O . ALA F 1 203 ? 116.093 133.055 86.148 1.00 76.58 230 ALA F O 1
ATOM 11341 N N . SER F 1 204 ? 115.031 132.321 84.300 1.00 76.69 231 SER F N 1
ATOM 11342 C CA . SER F 1 204 ? 114.304 133.573 84.124 1.00 76.94 231 SER F CA 1
ATOM 11343 C C . SER F 1 204 ? 113.230 133.776 85.185 1.00 76.85 231 SER F C 1
ATOM 11344 O O . SER F 1 204 ? 112.803 134.915 85.403 1.00 77.47 231 SER F O 1
ATOM 11347 N N . ASN F 1 205 ? 112.788 132.709 85.845 1.00 76.68 232 ASN F N 1
ATOM 11348 C CA . ASN F 1 205 ? 111.767 132.818 86.874 1.00 76.50 232 ASN F CA 1
ATOM 11349 C C . ASN F 1 205 ? 112.398 133.159 88.222 1.00 76.23 232 ASN F C 1
ATOM 11350 O O . ASN F 1 205 ? 113.613 133.329 88.351 1.00 76.68 232 ASN F O 1
ATOM 11355 N N . SER F 1 206 ? 111.545 133.265 89.240 1.00 75.76 233 SER F N 1
ATOM 11356 C CA . SER F 1 206 ? 112.002 133.569 90.591 1.00 75.48 233 SER F CA 1
ATOM 11357 C C . SER F 1 206 ? 112.738 132.378 91.191 1.00 75.04 233 SER F C 1
ATOM 11358 O O . SER F 1 206 ? 112.215 131.259 91.194 1.00 75.34 233 SER F O 1
ATOM 11361 N N . LYS F 1 207 ? 113.948 132.609 91.707 1.00 74.75 234 LYS F N 1
ATOM 11362 C CA . LYS F 1 207 ? 114.771 131.506 92.197 1.00 74.80 234 LYS F CA 1
ATOM 11363 C C . LYS F 1 207 ? 114.149 130.834 93.415 1.00 74.64 234 LYS F C 1
ATOM 11364 O O . LYS F 1 207 ? 114.201 129.606 93.549 1.00 74.42 234 LYS F O 1
ATOM 11370 N N . ILE F 1 208 ? 113.551 131.619 94.312 1.00 74.68 235 ILE F N 1
ATOM 11371 C CA . ILE F 1 208 ? 112.991 131.051 95.536 1.00 74.85 235 ILE F CA 1
ATOM 11372 C C . ILE F 1 208 ? 111.740 130.234 95.224 1.00 74.61 235 ILE F C 1
ATOM 11373 O O . ILE F 1 208 ? 111.551 129.131 95.752 1.00 74.57 235 ILE F O 1
ATOM 11378 N N . VAL F 1 209 ? 110.875 130.755 94.351 1.00 74.04 236 VAL F N 1
ATOM 11379 C CA . VAL F 1 209 ? 109.679 130.012 93.961 1.00 73.32 236 VAL F CA 1
ATOM 11380 C C . VAL F 1 209 ? 110.061 128.765 93.174 1.00 73.24 236 VAL F C 1
ATOM 11381 O O . VAL F 1 209 ? 109.430 127.709 93.307 1.00 73.17 236 VAL F O 1
ATOM 11385 N N . VAL F 1 210 ? 111.109 128.861 92.352 1.00 73.52 237 VAL F N 1
ATOM 11386 C CA . VAL F 1 210 ? 111.582 127.696 91.610 1.00 73.39 237 VAL F CA 1
ATOM 11387 C C . VAL F 1 210 ? 112.105 126.630 92.566 1.00 74.08 237 VAL F C 1
ATOM 11388 O O . VAL F 1 210 ? 111.841 125.434 92.389 1.00 74.53 237 VAL F O 1
ATOM 11392 N N . ALA F 1 211 ? 112.841 127.045 93.600 1.00 74.47 238 ALA F N 1
ATOM 11393 C CA . ALA F 1 211 ? 113.335 126.086 94.584 1.00 74.87 238 ALA F CA 1
ATOM 11394 C C . ALA F 1 211 ? 112.188 125.453 95.362 1.00 75.49 238 ALA F C 1
ATOM 11395 O O . ALA F 1 211 ? 112.217 124.253 95.662 1.00 75.44 238 ALA F O 1
ATOM 11397 N N . MET F 1 212 ? 111.166 126.244 95.698 1.00 76.37 239 MET F N 1
ATOM 11398 C CA . MET F 1 212 ? 109.999 125.697 96.384 1.00 77.27 239 MET F CA 1
ATOM 11399 C C . MET F 1 212 ? 109.282 124.674 95.512 1.00 76.94 239 MET F C 1
ATOM 11400 O O . MET F 1 212 ? 108.858 123.617 95.996 1.00 76.21 239 MET F O 1
ATOM 11405 N N . ALA F 1 213 ? 109.137 124.972 94.219 1.00 76.79 240 ALA F N 1
ATOM 11406 C CA . ALA F 1 213 ? 108.513 124.027 93.299 1.00 76.66 240 ALA F CA 1
ATOM 11407 C C . ALA F 1 213 ? 109.341 122.754 93.174 1.00 76.63 240 ALA F C 1
ATOM 11408 O O . ALA F 1 213 ? 108.797 121.644 93.121 1.00 75.99 240 ALA F O 1
ATOM 11410 N N . LYS F 1 214 ? 110.667 122.899 93.123 1.00 77.35 241 LYS F N 1
ATOM 11411 C CA . LYS F 1 214 ? 111.543 121.734 93.056 1.00 77.69 241 LYS F CA 1
ATOM 11412 C C . LYS F 1 214 ? 111.390 120.862 94.296 1.00 77.78 241 LYS F C 1
ATOM 11413 O O . LYS F 1 214 ? 111.329 119.631 94.200 1.00 77.76 241 LYS F O 1
ATOM 11419 N N . GLU F 1 215 ? 111.325 121.489 95.473 1.00 78.07 242 GLU F N 1
ATOM 11420 C CA . GLU F 1 215 ? 111.122 120.731 96.705 1.00 78.71 242 GLU F CA 1
ATOM 11421 C C . GLU F 1 215 ? 109.766 120.035 96.709 1.00 78.22 242 GLU F C 1
ATOM 11422 O O . GLU F 1 215 ? 109.653 118.878 97.131 1.00 78.43 242 GLU F O 1
ATOM 11428 N N . SER F 1 216 ? 108.725 120.726 96.238 1.00 77.94 243 SER F N 1
ATOM 11429 C CA . SER F 1 216 ? 107.394 120.128 96.194 1.00 77.92 243 SER F CA 1
ATOM 11430 C C . SER F 1 216 ? 107.364 118.926 95.257 1.00 76.85 243 SER F C 1
ATOM 11431 O O . SER F 1 216 ? 106.697 117.923 95.536 1.00 76.62 243 SER F O 1
ATOM 11434 N N . VAL F 1 217 ? 108.083 119.011 94.135 1.00 75.90 244 VAL F N 1
ATOM 11435 C CA . VAL F 1 217 ? 108.129 117.890 93.197 1.00 75.13 244 VAL F CA 1
ATOM 11436 C C . VAL F 1 217 ? 108.926 116.733 93.790 1.00 74.72 244 VAL F C 1
ATOM 11437 O O . VAL F 1 217 ? 108.534 115.565 93.681 1.00 74.51 244 VAL F O 1
ATOM 11441 N N . ASN F 1 218 ? 110.056 117.042 94.433 1.00 74.32 245 ASN F N 1
ATOM 11442 C CA . ASN F 1 218 ? 110.886 115.993 95.018 1.00 73.67 245 ASN F CA 1
ATOM 11443 C C . ASN F 1 218 ? 110.191 115.306 96.186 1.00 73.77 245 ASN F C 1
ATOM 11444 O O . ASN F 1 218 ? 110.482 114.142 96.483 1.00 74.04 245 ASN F O 1
ATOM 11449 N N . ALA F 1 219 ? 109.274 116.005 96.859 1.00 73.32 246 ALA F N 1
ATOM 11450 C CA . ALA F 1 219 ? 108.559 115.407 97.981 1.00 73.24 246 ALA F CA 1
ATOM 11451 C C . ALA F 1 219 ? 107.592 114.313 97.547 1.00 73.22 246 ALA F C 1
ATOM 11452 O O . ALA F 1 219 ? 107.054 113.606 98.406 1.00 73.31 246 ALA F O 1
ATOM 11454 N N . ALA F 1 220 ? 107.356 114.157 96.242 1.00 73.10 247 ALA F N 1
ATOM 11455 C CA . ALA F 1 220 ? 106.431 113.133 95.769 1.00 73.00 247 ALA F CA 1
ATOM 11456 C C . ALA F 1 220 ? 106.972 111.723 95.967 1.00 72.98 247 ALA F C 1
ATOM 11457 O O . ALA F 1 220 ? 106.190 110.766 95.965 1.00 73.41 247 ALA F O 1
ATOM 11459 N N . PHE F 1 221 ? 108.284 111.571 96.139 1.00 73.32 248 PHE F N 1
ATOM 11460 C CA . PHE F 1 221 ? 108.900 110.268 96.342 1.00 73.10 248 PHE F CA 1
ATOM 11461 C C . PHE F 1 221 ? 109.260 109.998 97.795 1.00 73.41 248 PHE F C 1
ATOM 11462 O O . PHE F 1 221 ? 109.983 109.035 98.071 1.00 73.21 248 PHE F O 1
ATOM 11470 N N . GLU F 1 222 ? 108.780 110.816 98.732 1.00 73.68 249 GLU F N 1
ATOM 11471 C CA . GLU F 1 222 ? 109.185 110.711 100.125 1.00 74.41 249 GLU F CA 1
ATOM 11472 C C . GLU F 1 222 ? 108.032 110.464 101.088 1.00 74.08 249 GLU F C 1
ATOM 11473 O O . GLU F 1 222 ? 108.283 110.152 102.257 1.00 74.54 249 GLU F O 1
ATOM 11479 N N . MET F 1 223 ? 106.784 110.590 100.643 1.00 73.46 250 MET F N 1
ATOM 11480 C CA . MET F 1 223 ? 105.647 110.417 101.537 1.00 73.17 250 MET F CA 1
ATOM 11481 C C . MET F 1 223 ? 104.406 110.109 100.711 1.00 72.60 250 MET F C 1
ATOM 11482 O O . MET F 1 223 ? 104.456 110.021 99.482 1.00 71.64 250 MET F O 1
ATOM 11487 N N . THR F 1 224 ? 103.287 109.946 101.412 1.00 71.95 251 THR F N 1
ATOM 11488 C CA . THR F 1 224 ? 102.032 109.591 100.768 1.00 71.60 251 THR F CA 1
ATOM 11489 C C . THR F 1 224 ? 101.473 110.766 99.973 1.00 71.68 251 THR F C 1
ATOM 11490 O O . THR F 1 224 ? 102.003 111.880 100.005 1.00 71.43 251 THR F O 1
ATOM 11494 N N . LEU F 1 225 ? 100.382 110.501 99.250 1.00 71.81 252 LEU F N 1
ATOM 11495 C CA . LEU F 1 225 ? 99.766 111.537 98.427 1.00 71.96 252 LEU F CA 1
ATOM 11496 C C . LEU F 1 225 ? 99.084 112.597 99.283 1.00 71.93 252 LEU F C 1
ATOM 11497 O O . LEU F 1 225 ? 99.094 113.784 98.938 1.00 72.16 252 LEU F O 1
ATOM 11502 N N . THR F 1 226 ? 98.486 112.190 100.405 1.00 72.02 253 THR F N 1
ATOM 11503 C CA . THR F 1 226 ? 97.791 113.145 101.264 1.00 72.78 253 THR F CA 1
ATOM 11504 C C . THR F 1 226 ? 98.769 114.127 101.898 1.00 73.46 253 THR F C 1
ATOM 11505 O O . THR F 1 226 ? 98.561 115.347 101.856 1.00 73.64 253 THR F O 1
ATOM 11509 N N . GLU F 1 227 ? 99.847 113.612 102.491 1.00 74.01 254 GLU F N 1
ATOM 11510 C CA . GLU F 1 227 ? 100.855 114.486 103.080 1.00 74.28 254 GLU F CA 1
ATOM 11511 C C . GLU F 1 227 ? 101.584 115.292 102.012 1.00 73.90 254 GLU F C 1
ATOM 11512 O O . GLU F 1 227 ? 101.978 116.438 102.257 1.00 73.70 254 GLU F O 1
ATOM 11518 N N . GLY F 1 228 ? 101.763 114.714 100.823 1.00 74.26 255 GLY F N 1
ATOM 11519 C CA . GLY F 1 228 ? 102.332 115.477 99.724 1.00 74.44 255 GLY F CA 1
ATOM 11520 C C . GLY F 1 228 ? 101.469 116.666 99.345 1.00 74.85 255 GLY F C 1
ATOM 11521 O O . GLY F 1 228 ? 101.969 117.775 99.145 1.00 74.89 255 GLY F O 1
ATOM 11522 N N . SER F 1 229 ? 100.154 116.451 99.257 1.00 75.54 256 SER F N 1
ATOM 11523 C CA . SER F 1 229 ? 99.244 117.546 98.940 1.00 76.02 256 SER F CA 1
ATOM 11524 C C . SER F 1 229 ? 99.198 118.571 100.066 1.00 76.54 256 SER F C 1
ATOM 11525 O O . SER F 1 229 ? 99.071 119.774 99.814 1.00 76.14 256 SER F O 1
ATOM 11528 N N . LYS F 1 230 ? 99.304 118.117 101.317 1.00 77.51 257 LYS F N 1
ATOM 11529 C CA . LYS F 1 230 ? 99.332 119.058 102.435 1.00 78.44 257 LYS F CA 1
ATOM 11530 C C . LYS F 1 230 ? 100.580 119.932 102.389 1.00 78.38 257 LYS F C 1
ATOM 11531 O O . LYS F 1 230 ? 100.501 121.152 102.581 1.00 78.72 257 LYS F O 1
ATOM 11537 N N . LEU F 1 231 ? 101.743 119.325 102.135 1.00 78.44 258 LEU F N 1
ATOM 11538 C CA . LEU F 1 231 ? 102.970 120.102 102.005 1.00 78.81 258 LEU F CA 1
ATOM 11539 C C . LEU F 1 231 ? 102.917 121.029 100.798 1.00 78.85 258 LEU F C 1
ATOM 11540 O O . LEU F 1 231 ? 103.440 122.147 100.852 1.00 78.86 258 LEU F O 1
ATOM 11545 N N . GLU F 1 232 ? 102.284 120.588 99.708 1.00 79.05 259 GLU F N 1
ATOM 11546 C CA . GLU F 1 232 ? 102.124 121.448 98.542 1.00 79.51 259 GLU F CA 1
ATOM 11547 C C . GLU F 1 232 ? 101.249 122.653 98.863 1.00 78.96 259 GLU F C 1
ATOM 11548 O O . GLU F 1 232 ? 101.560 123.778 98.458 1.00 79.24 259 GLU F O 1
ATOM 11554 N N . LYS F 1 233 ? 100.152 122.436 99.593 1.00 78.63 260 LYS F N 1
ATOM 11555 C CA . LYS F 1 233 ? 99.306 123.543 100.025 1.00 78.19 260 LYS F CA 1
ATOM 11556 C C . LYS F 1 233 ? 100.063 124.506 100.928 1.00 77.46 260 LYS F C 1
ATOM 11557 O O . LYS F 1 233 ? 99.951 125.728 100.770 1.00 77.60 260 LYS F O 1
ATOM 11563 N N . LYS F 1 234 ? 100.837 123.980 101.878 1.00 76.56 261 LYS F N 1
ATOM 11564 C CA . LYS F 1 234 ? 101.632 124.828 102.758 1.00 76.21 261 LYS F CA 1
ATOM 11565 C C . LYS F 1 234 ? 102.681 125.635 102.004 1.00 75.80 261 LYS F C 1
ATOM 11566 O O . LYS F 1 234 ? 102.875 126.819 102.303 1.00 75.45 261 LYS F O 1
ATOM 11572 N N . LEU F 1 235 ? 103.350 125.030 101.020 1.00 75.60 262 LEU F N 1
ATOM 11573 C CA . LEU F 1 235 ? 104.317 125.776 100.221 1.00 75.04 262 LEU F CA 1
ATOM 11574 C C . LEU F 1 235 ? 103.636 126.821 99.347 1.00 74.85 262 LEU F C 1
ATOM 11575 O O . LEU F 1 235 ? 104.162 127.928 99.185 1.00 74.94 262 LEU F O 1
ATOM 11580 N N . PHE F 1 236 ? 102.471 126.495 98.781 1.00 74.95 263 PHE F N 1
ATOM 11581 C CA . PHE F 1 236 ? 101.725 127.472 97.994 1.00 75.26 263 PHE F CA 1
ATOM 11582 C C . PHE F 1 236 ? 101.281 128.646 98.857 1.00 75.51 263 PHE F C 1
ATOM 11583 O O . PHE F 1 236 ? 101.235 129.788 98.387 1.00 75.14 263 PHE F O 1
ATOM 11591 N N . TYR F 1 237 ? 100.950 128.383 100.123 1.00 75.85 264 TYR F N 1
ATOM 11592 C CA . TYR F 1 237 ? 100.627 129.465 101.045 1.00 76.32 264 TYR F CA 1
ATOM 11593 C C . TYR F 1 237 ? 101.858 130.286 101.406 1.00 76.13 264 TYR F C 1
ATOM 11594 O O . TYR F 1 237 ? 101.770 131.515 101.514 1.00 76.43 264 TYR F O 1
ATOM 11603 N N . SER F 1 238 ? 103.006 129.629 101.596 1.00 76.14 265 SER F N 1
ATOM 11604 C CA . SER F 1 238 ? 104.232 130.349 101.925 1.00 76.40 265 SER F CA 1
ATOM 11605 C C . SER F 1 238 ? 104.716 131.207 100.762 1.00 76.33 265 SER F C 1
ATOM 11606 O O . SER F 1 238 ? 105.382 132.225 100.983 1.00 76.75 265 SER F O 1
ATOM 11609 N N . THR F 1 239 ? 104.406 130.808 99.525 1.00 75.58 266 THR F N 1
ATOM 11610 C CA . THR F 1 239 ? 104.790 131.618 98.370 1.00 75.47 266 THR F CA 1
ATOM 11611 C C . THR F 1 239 ? 104.163 133.006 98.428 1.00 75.19 266 THR F C 1
ATOM 11612 O O . THR F 1 239 ? 104.714 133.967 97.878 1.00 74.82 266 THR F O 1
ATOM 11616 N N . PHE F 1 240 ? 103.009 133.132 99.087 1.00 75.17 267 PHE F N 1
ATOM 11617 C CA . PHE F 1 240 ? 102.332 134.420 99.175 1.00 75.19 267 PHE F CA 1
ATOM 11618 C C . PHE F 1 240 ? 103.069 135.419 100.056 1.00 75.23 267 PHE F C 1
ATOM 11619 O O . PHE F 1 240 ? 102.734 136.608 100.027 1.00 75.07 267 PHE F O 1
ATOM 11627 N N . ALA F 1 241 ? 104.054 134.975 100.831 1.00 75.40 268 ALA F N 1
ATOM 11628 C CA . ALA F 1 241 ? 104.837 135.865 101.676 1.00 75.79 268 ALA F CA 1
ATOM 11629 C C . ALA F 1 241 ? 106.027 136.477 100.949 1.00 76.00 268 ALA F C 1
ATOM 11630 O O . ALA F 1 241 ? 106.779 137.245 101.559 1.00 76.58 268 ALA F O 1
ATOM 11632 N N . THR F 1 242 ? 106.213 136.163 99.671 1.00 76.25 269 THR F N 1
ATOM 11633 C CA . THR F 1 242 ? 107.321 136.682 98.887 1.00 76.40 269 THR F CA 1
ATOM 11634 C C . THR F 1 242 ? 106.852 137.824 97.994 1.00 77.00 269 THR F C 1
ATOM 11635 O O . THR F 1 242 ? 105.681 137.901 97.612 1.00 76.76 269 THR F O 1
ATOM 11639 N N . ASP F 1 243 ? 107.786 138.718 97.665 1.00 77.89 270 ASP F N 1
ATOM 11640 C CA . ASP F 1 243 ? 107.465 139.827 96.773 1.00 78.19 270 ASP F CA 1
ATOM 11641 C C . ASP F 1 243 ? 107.357 139.357 95.328 1.00 77.88 270 ASP F C 1
ATOM 11642 O O . ASP F 1 243 ? 106.677 139.990 94.511 1.00 78.11 270 ASP F O 1
ATOM 11647 N N . ASP F 1 244 ? 108.018 138.244 94.998 1.00 77.31 271 ASP F N 1
ATOM 11648 C CA . ASP F 1 244 ? 108.026 137.764 93.621 1.00 77.44 271 ASP F CA 1
ATOM 11649 C C . ASP F 1 244 ? 106.651 137.281 93.180 1.00 77.38 271 ASP F C 1
ATOM 11650 O O . ASP F 1 244 ? 106.263 137.496 92.028 1.00 76.83 271 ASP F O 1
ATOM 11655 N N . ARG F 1 245 ? 105.897 136.636 94.074 1.00 77.34 272 ARG F N 1
ATOM 11656 C CA . ARG F 1 245 ? 104.555 136.192 93.710 1.00 77.52 272 ARG F CA 1
ATOM 11657 C C . ARG F 1 245 ? 103.636 137.377 93.448 1.00 77.56 272 ARG F C 1
ATOM 11658 O O . ARG F 1 245 ? 102.872 137.379 92.474 1.00 78.00 272 ARG F O 1
ATOM 11666 N N . LYS F 1 246 ? 103.688 138.391 94.316 1.00 77.23 273 LYS F N 1
ATOM 11667 C CA . LYS F 1 246 ? 102.902 139.599 94.094 1.00 77.25 273 LYS F CA 1
ATOM 11668 C C . LYS F 1 246 ? 103.291 140.274 92.786 1.00 76.50 273 LYS F C 1
ATOM 11669 O O . LYS F 1 246 ? 102.421 140.709 92.024 1.00 76.82 273 LYS F O 1
ATOM 11675 N N . GLU F 1 247 ? 104.594 140.358 92.504 1.00 75.35 274 GLU F N 1
ATOM 11676 C CA . GLU F 1 247 ? 105.050 140.981 91.265 1.00 74.58 274 GLU F CA 1
ATOM 11677 C C . GLU F 1 247 ? 104.562 140.205 90.047 1.00 73.87 274 GLU F C 1
ATOM 11678 O O . GLU F 1 247 ? 104.118 140.797 89.057 1.00 73.48 274 GLU F O 1
ATOM 11684 N N . GLY F 1 248 ? 104.632 138.874 90.105 1.00 73.42 275 GLY F N 1
ATOM 11685 C CA . GLY F 1 248 ? 104.184 138.070 88.979 1.00 73.16 275 GLY F CA 1
ATOM 11686 C C . GLY F 1 248 ? 102.690 138.181 88.744 1.00 73.14 275 GLY F C 1
ATOM 11687 O O . GLY F 1 248 ? 102.237 138.315 87.604 1.00 72.94 275 GLY F O 1
ATOM 11688 N N . MET F 1 249 ? 101.902 138.136 89.820 1.00 73.11 276 MET F N 1
ATOM 11689 C CA . MET F 1 249 ? 100.458 138.273 89.669 1.00 72.90 276 MET F CA 1
ATOM 11690 C C . MET F 1 249 ? 100.078 139.665 89.181 1.00 72.08 276 MET F C 1
ATOM 11691 O O . MET F 1 249 ? 99.147 139.810 88.380 1.00 72.03 276 MET F O 1
ATOM 11696 N N . THR F 1 250 ? 100.799 140.698 89.627 1.00 71.54 277 THR F N 1
ATOM 11697 C CA . THR F 1 250 ? 100.541 142.044 89.129 1.00 71.40 277 THR F CA 1
ATOM 11698 C C . THR F 1 250 ? 100.888 142.159 87.651 1.00 71.54 277 THR F C 1
ATOM 11699 O O . THR F 1 250 ? 100.149 142.783 86.883 1.00 71.12 277 THR F O 1
ATOM 11703 N N . ALA F 1 251 ? 102.012 141.568 87.235 1.00 71.60 278 ALA F N 1
ATOM 11704 C CA . ALA F 1 251 ? 102.387 141.597 85.826 1.00 72.11 278 ALA F CA 1
ATOM 11705 C C . ALA F 1 251 ? 101.412 140.790 84.979 1.00 72.62 278 ALA F C 1
ATOM 11706 O O . ALA F 1 251 ? 101.241 141.066 83.786 1.00 72.85 278 ALA F O 1
ATOM 11708 N N . PHE F 1 252 ? 100.778 139.779 85.570 1.00 72.53 279 PHE F N 1
ATOM 11709 C CA . PHE F 1 252 ? 99.748 139.029 84.862 1.00 72.74 279 PHE F CA 1
ATOM 11710 C C . PHE F 1 252 ? 98.489 139.875 84.711 1.00 72.78 279 PHE F C 1
ATOM 11711 O O . PHE F 1 252 ? 97.848 139.860 83.656 1.00 72.92 279 PHE F O 1
ATOM 11719 N N . VAL F 1 253 ? 98.119 140.604 85.768 1.00 72.47 280 VAL F N 1
ATOM 11720 C CA . VAL F 1 253 ? 96.939 141.466 85.698 1.00 72.43 280 VAL F CA 1
ATOM 11721 C C . VAL F 1 253 ? 97.150 142.567 84.666 1.00 72.74 280 VAL F C 1
ATOM 11722 O O . VAL F 1 253 ? 96.433 142.650 83.661 1.00 72.52 280 VAL F O 1
ATOM 11726 N N . GLU F 1 254 ? 98.146 143.425 84.895 1.00 73.15 281 GLU F N 1
ATOM 11727 C CA . GLU F 1 254 ? 98.558 144.423 83.908 1.00 73.34 281 GLU F CA 1
ATOM 11728 C C . GLU F 1 254 ? 99.647 143.797 83.039 1.00 74.07 281 GLU F C 1
ATOM 11729 O O . GLU F 1 254 ? 100.830 143.769 83.380 1.00 74.08 281 GLU F O 1
ATOM 11735 N N . LYS F 1 255 ? 99.182 143.261 81.912 1.00 75.40 282 LYS F N 1
ATOM 11736 C CA . LYS F 1 255 ? 100.049 142.521 81.007 1.00 76.29 282 LYS F CA 1
ATOM 11737 C C . LYS F 1 255 ? 101.396 143.112 80.654 1.00 76.83 282 LYS F C 1
ATOM 11738 O O . LYS F 1 255 ? 101.428 144.013 79.838 1.00 77.03 282 LYS F O 1
ATOM 11744 N N . ARG F 1 256 ? 102.484 142.550 81.188 1.00 77.42 283 ARG F N 1
ATOM 11745 C CA . ARG F 1 256 ? 103.829 143.053 80.958 1.00 77.60 283 ARG F CA 1
ATOM 11746 C C . ARG F 1 256 ? 104.814 141.953 81.331 1.00 77.88 283 ARG F C 1
ATOM 11747 O O . ARG F 1 256 ? 104.433 140.802 81.565 1.00 77.84 283 ARG F O 1
ATOM 11755 N N . LYS F 1 257 ? 106.093 142.313 81.387 1.00 78.49 284 LYS F N 1
ATOM 11756 C CA . LYS F 1 257 ? 107.135 141.381 81.795 1.00 78.93 284 LYS F CA 1
ATOM 11757 C C . LYS F 1 257 ? 107.413 141.543 83.285 1.00 79.27 284 LYS F C 1
ATOM 11758 O O . LYS F 1 257 ? 107.651 142.653 83.768 1.00 79.49 284 LYS F O 1
ATOM 11764 N N . ALA F 1 258 ? 107.384 140.427 84.011 1.00 79.54 285 ALA F N 1
ATOM 11765 C CA . ALA F 1 258 ? 107.569 140.471 85.456 1.00 80.11 285 ALA F CA 1
ATOM 11766 C C . ALA F 1 258 ? 109.051 140.542 85.804 1.00 80.56 285 ALA F C 1
ATOM 11767 O O . ALA F 1 258 ? 109.839 139.687 85.390 1.00 81.25 285 ALA F O 1
ATOM 11769 N N . ASN F 1 259 ? 109.428 141.560 86.574 1.00 80.89 286 ASN F N 1
ATOM 11770 C CA . ASN F 1 259 ? 110.800 141.733 87.032 1.00 81.43 286 ASN F CA 1
ATOM 11771 C C . ASN F 1 259 ? 110.946 141.085 88.404 1.00 81.25 286 ASN F C 1
ATOM 11772 O O . ASN F 1 259 ? 110.391 141.580 89.391 1.00 80.60 286 ASN F O 1
ATOM 11777 N N . PHE F 1 260 ? 111.692 139.985 88.462 1.00 81.57 287 PHE F N 1
ATOM 11778 C CA . PHE F 1 260 ? 111.873 139.217 89.685 1.00 81.65 287 PHE F CA 1
ATOM 11779 C C . PHE F 1 260 ? 113.224 139.537 90.309 1.00 82.55 287 PHE F C 1
ATOM 11780 O O . PHE F 1 260 ? 114.216 139.739 89.600 1.00 82.88 287 PHE F O 1
ATOM 11788 N N . LYS F 1 261 ? 113.256 139.584 91.641 1.00 83.42 288 LYS F N 1
ATOM 11789 C CA . LYS F 1 261 ? 114.477 139.855 92.385 1.00 84.39 288 LYS F CA 1
ATOM 11790 C C . LYS F 1 261 ? 114.848 138.740 93.352 1.00 84.70 288 LYS F C 1
ATOM 11791 O O . LYS F 1 261 ? 115.613 138.989 94.292 1.00 84.64 288 LYS F O 1
ATOM 11797 N N . ASP F 1 262 ? 114.324 137.528 93.156 1.00 85.53 289 ASP F N 1
ATOM 11798 C CA . ASP F 1 262 ? 114.647 136.363 93.979 1.00 86.21 289 ASP F CA 1
ATOM 11799 C C . ASP F 1 262 ? 114.282 136.571 95.446 1.00 86.98 289 ASP F C 1
ATOM 11800 O O . ASP F 1 262 ? 114.966 136.066 96.339 1.00 87.13 289 ASP F O 1
ATOM 11805 N N . GLN F 1 263 ? 113.209 137.311 95.708 1.00 87.93 290 GLN F N 1
ATOM 11806 C CA . GLN F 1 263 ? 112.748 137.537 97.074 1.00 88.55 290 GLN F CA 1
ATOM 11807 C C . GLN F 1 263 ? 111.262 137.878 97.103 1.00 88.48 290 GLN F C 1
ATOM 11808 O O . GLN F 1 263 ? 110.570 137.617 98.087 1.00 88.40 290 GLN F O 1
#

GO terms:
  GO:0005515 protein binding (F, IPI)
  GO:0004300 enoyl-CoA hydratase activity (F, IDA)
  GO:0006635 fatty acid beta-oxidation (P, IDA)
  GO:0004300 enoyl-CoA hydratase activity (F, TAS)
  GO:0006635 fatty acid beta-oxidation (P, TAS)
  GO:0005759 mitochondrial matrix (C, IDA)
  GO:0043956 3-hydroxypropionyl-CoA dehydratase activity (F, IDA)
  GO:0019477 L-lysine catabolic process (P, IMP)
  GO:0006574 L-valine catabolic process (P, IMP)
  GO:0005739 mitochondrion (C, HTP)
  GO:0004300 enoyl-CoA hydratase activity (F, EXP)
  GO:0005759 mitochondrial matrix (C, TAS)
  GO:0009083 branched-chain amino acid catabolic process (P, TAS)
  GO:0005739 mitochondrion (C, IDA)
  GO:0005739 mitochondrion (C, TAS)

Sequence (1560 aa):
ANFEYIIAEKRGKNNTVGLIQLNRPKALNALCDGLIDELNQALKTFEEDPAVGAIVLTGGDKAFAAGADIKEMQNLSFQDCYSSKFLKHWDHLTQVKKPVIAAVNGYAFGGGCELAMMCDIIYAGEKAQFAQPEILIGTIPGAGGTQRLTRAVGKSLAMEMVLTGDRISAQDAKQAGLVSKICPVETLVEEAIQCAEKIASNSKIVVAMAKESVNAAFEMTLTEGSKLEKKLFYSTFATDDRKEGMTAFVEKRKANFKDQANFEYIIAEKRGKNNTVGLIQLNRPKALNALCDGLIDELNQALKTFEEDPAVGAIVLTGGDKAFAAGADIKEMQNLSFQDCYSSKFLKHWDHLTQVKKPVIAAVNGYAFGGGCELAMMCDIIYAGEKAQFAQPEILIGTIPGAGGTQRLTRAVGKSLAMEMVLTGDRISAQDAKQAGLVSKICPVETLVEEAIQCAEKIASNSKIVVAMAKESVNAAFEMTLTEGSKLEKKLFYSTFATDDRKEGMTAFVEKRKANFKDQANFEYIIAEKRGKNNTVGLIQLNRPKALNALCDGLIDELNQALKTFEEDPAVGAIVLTGGDKAFAAGADIKEMQNLSFQDCYSSKFLKHWDHLTQVKKPVIAAVNGYAFGGGCELAMMCDIIYAGEKAQFAQPEILIGTIPGAGGTQRLTRAVGKSLAMEMVLTGDRISAQDAKQAGLVSKICPVETLVEEAIQCAEKIASNSKIVVAMAKESVNAAFEMTLTEGSKLEKKLFYSTFATDDRKEGMTAFVEKRKANFKDQANFEYIIAEKRGKNNTVGLIQLNRPKALNALCDGLIDELNQALKTFEEDPAVGAIVLTGGDKAFAAGADIKEMQNLSFQDCYSSKFLKHWDHLTQVKKPVIAAVNGYAFGGGCELAMMCDIIYAGEKAQFAQPEILIGTIPGAGGTQRLTRAVGKSLAMEMVLTGDRISAQDAKQAGLVSKICPVETLVEEAIQCAEKIASNSKIVVAMAKESVNAAFEMTLTEGSKLEKKLFYSTFATDDRKEGMTAFVEKRKANFKDQANFEYIIAEKRGKNNTVGLIQLNRPKALNALCDGLIDELNQALKTFEEDPAVGAIVLTGGDKAFAAGADIKEMQNLSFQDCYSSKFLKHWDHLTQVKKPVIAAVNGYAFGGGCELAMMCDIIYAGEKAQFAQPEILIGTIPGAGGTQRLTRAVGKSLAMEMVLTGDRISAQDAKQAGLVSKICPVETLVEEAIQCAEKIASNSKIVVAMAKESVNAAFEMTLTEGSKLEKKLFYSTFATDDRKEGMTAFVEKRKANFKDQANFEYIIAEKRGKNNTVGLIQLNRPKALNALCDGLIDELNQALKTFEEDPAVGAIVLTGGDKAFAAGADIKEMQNLSFQDCYSSKFLKHWDHLTQVKKPVIAAVNGYAFGGGCELAMMCDIIYAGEKAQFAQPEILIGTIPGAGGTQRLTRAVGKSLAMEMVLTGDRISAQDAKQAGLVSKICPVETLVEEAIQCAEKIASNSKIVVAMAKESVNAAFEMTLTEGSKLEKKLFYSTFATDDRKEGMTAFVEKRKANFKDQ

Foldseek 3Di:
DDADQWDWDQDDPLSAEIEIEGDDVVVLSADEPSSLVVVLVSLVVLLPDPSYQEYEYAYDQAHGYAYHDVVVVVPDDPCNCVVVVPCPSLLSLLVRLGAYEYLTHHEQEQSSLLSQLSGPAYEYEQAYKYAYCQVVVPHFRDRCLQVSVCVQQHPPVSVCRGNPRDIDGPVSCCVSRSHPYYHHSVCSVVVSSVVSVVLSLAQSLLSSLVVVLVVCPSVDDPVVSVVSVVVSVVVVVVDPQVVQVVVCVVVPDDRDYDND/DDADFWDWDFDDPLRQEIEIEGDDVVVLSADEPSNLVVVLVSLVVLLPDPSYQEYEQAYDQAHGYAYHDVVVPVVDDPVNCVVVVPCPSLLSLLVRLGAYEYLTHHEQEQSSLLSQLSGPAYEYEQAYKYAYCQVVVPHFRDRCLQVSVCVAQHDVVSVCRGNPRDIDGPVSCCVSRVHPYYDHSVCSRVVSVVVSVVLSLAQSVLSSLVVVLVVCPSVDDPVVSVVSVVVSVVVVVVDPQVVQVVVCVVVPDRRDYDND/DDADFWDWAFDDPQSQEIEIEGDDVVQLAADEPSSLVVVLVSLVVLLPDPSHQEYEQAYDQAHGYAYHDVVVVVPDDPCVCVPVPPPVSLLSLLVRLGAYEYLAHHEQEQSSLLSQLSGDAYEYEQAYKYAYCQVVVPHFRDRCLQPSVCVAQHDPVSVCRGNPRDIDGPVSCCVSGVHPYYYHSVCSVVVSSVVSVVLSLAQSVLSSLVVVLVVCPSVDDPVVSVVSVVVSVVVVVPDVRVVQVVVCVVVPDDGDYDND/DDADFWDWAFDDPLSQEIEIEGDDVVVLSADEPSNLVVVLVSLVVLLPDPSHQEYEQAYDQAHGYAYHDVVVVVPDDPVNCVVVPPCPSLLSLLVRLGAYEYLAHHEQEQSSLLSQLSGPAYEYEQAGKYAYCQVVVPHFRDRCLQPSVCVQQHDVVSVCRGNPRDIDGPVSCCVSGVHPYYYHSVCSVVVSSVVSVVLSLAQSVLSSLVVVLVVCPSVDDPVVSVVSVVVSVVVVVPDPQVVQVVVCVVVPDDRDYDND/DDADFWDWDFDDPLSQEIEIEGDDVVVLSADEPSSLVVVLVSLVVLLPDPSHQEYEYAYDQAHGYAYHDPVVPPPDDPCNCVVVVPCPSLLSLLVRLHAYEYLTHHEQEQSSLLSQLSGPAYEYEQAYKYAYCQVVVPHFRDRCLQVSVCVAQHPPVSVCRGNPRDIDGPVSCCVSRNHPYYHHSVCSVVVSSVVSVVRSQAQSVVSSLVVVLVVCPSVDDPVVSVVSVVVSVVVVVVDPQVVQVVVCVVVPDDRDYDND/DDADQWDWAQDDPLSQEIEIEGDDVVVLSADEPSSLVVVLVSLVVLLPDLSHQEYEYAYDQAHGYAYHDVVVPVPDDPCNCPVVVPCPSLLSLLVRLHAYEYLTHHEQEQSSLLSQLSGPAYEYEQAYKYAYCQVVVPHFRDRCLQVSCCVAQHDVVSVCRGNPRDIDGPVSCCVSRVHPYYDHSVCSVVVSSVVSVVRSLAQSQLSSLVVVLVVCPSVDDPVVSVVSVVVSVVVVVVDVRVVQVVVCVVVPDDGDYDND

InterPro domains:
  IPR001753 Enoyl-CoA hydratase/isomerase-like domain [PF00378] (43-290)
  IPR014748 Enoyl-CoA hydratase, C-terminal [G3DSA:1.10.12.10] (233-289)
  IPR018376 Enoyl-CoA hydratase/isomerase, conserved site [PS00166] (131-151)
  IPR029045 ClpP/crotonase-like domain superfamily [SSF52096] (30-289)

Solvent-accessible surface area: 53092 Å² total; per-residue (Å²): 112,151,41,132,62,4,68,36,70,86,86,29,158,115,72,31,0,0,3,0,56,3,68,56,102,200,40,81,2,16,2,17,93,27,0,5,72,18,3,15,62,0,6,110,65,16,49,146,32,113,45,0,3,0,0,0,2,4,4,23,89,112,6,0,0,36,8,24,48,23,138,73,10,21,118,34,51,7,34,73,0,11,79,67,51,31,26,108,85,20,59,69,7,46,123,7,84,26,0,2,0,0,0,0,3,6,73,0,20,4,3,0,0,4,6,0,5,13,1,7,0,4,7,0,0,75,121,2,53,1,1,0,38,24,1,92,17,0,2,0,0,5,8,3,0,0,0,37,0,1,54,30,6,9,29,4,24,0,0,20,2,1,0,8,8,58,138,15,43,0,88,60,0,51,58,24,16,5,4,10,76,46,0,65,22,155,52,0,40,80,41,0,3,96,2,0,41,94,0,10,65,10,0,38,8,0,4,12,0,0,15,27,0,0,50,7,6,35,21,22,28,21,46,11,0,23,92,9,1,27,28,6,5,6,7,0,7,24,4,65,2,10,98,25,1,0,37,5,114,45,96,180,122,152,11,90,35,132,60,81,121,141,52,125,75,3,65,36,73,84,84,32,157,125,67,32,0,0,2,0,56,3,68,55,98,199,41,83,2,16,1,18,91,27,0,5,67,19,3,23,95,0,5,124,75,13,51,122,33,112,46,0,3,0,0,0,0,4,6,20,90,131,7,0,0,35,9,23,48,20,137,66,9,38,132,36,50,7,35,70,0,12,76,57,48,24,22,111,75,22,47,70,8,52,124,10,78,26,1,3,0,0,0,0,4,7,76,0,18,4,3,0,0,3,8,0,7,11,2,7,0,5,0,0,0,80,134,1,51,1,1,0,39,22,0,90,18,0,2,1,1,5,4,2,0,0,0,36,0,2,52,30,6,10,29,4,24,0,0,20,2,1,0,8,7,58,127,15,42,0,90,49,0,64,40,20,14,4,4,9,69,58,2,56,20,140,55,0,42,82,52,0,3,98,1,0,27,88,1,11,67,8,1,42,8,0,4,15,0,0,14,24,0,0,50,5,7,33,25,18,28,21,40,10,0,28,96,3,1,35,28,2,6,4,4,0,7,23,5,70,3,7,76,40,1,0,34,5,110,64,98,184,120,153,9,93,32,128,61,77,107,152,39,133,62,5,66,36,70,87,86,29,147,108,70,30,0,0,2,0,57,3,68,57,98,197,38,78,2,15,4,15,87,28,0,5,69,20,3,15,61,0,6,107,63,16,46,145,37,116,44,0,4,0,0,0,1,6,4,23,83,116,6,0,0,37,7,24,30,23,147,70,10,20,117,32,54,4,34,77,0,6,57,85,46,42,15,106,85,20,61,69,9,49,123,10,86,24,1,3,0,0,0,0,3,5,75,0,19,5,4,0,0,3,8,0,6,14,2,7,0,5,4,0,0,85,120,1,52,1,1,0,40,22,1,93,20,0,2,0,1,4,6,2,0,0,0,36,0,2,54,29,4,7,30,4,24,0,0,12,1,0,0,7,8,54,134,16,40,0,71,49,0,70,70,28,15,4,4,8,75,44,1,59,28,143,49,0,39,82,35,0,3,98,2,0,38,94,1,11,66,10,1,45,4,0,4,14,0,0,16,25,0,0,52,6,6,33,19,20,29,19,47,8,0,27,79,5,0,36,26,6,6,4,9,0,7,28,4,86,2,8,76,40,2,0,27,5,111,32,99,182,127,149,10,88,32,129,58,86,119,162,54,134,61,3,65,37,70,90,85,30,147,109,74,28,0,0,2,0,57,3,66,56,96,194,40,77,1,15,4,12,90,28,0,5,72,18,3,15,64,0,5,110,70,16,51,141,38,113,45,0,3,0,0,0,0,5,5,23,86,133,6,0,0,36,8,25,50,19,136,83,10,25,121,37,53,4,39,76,0,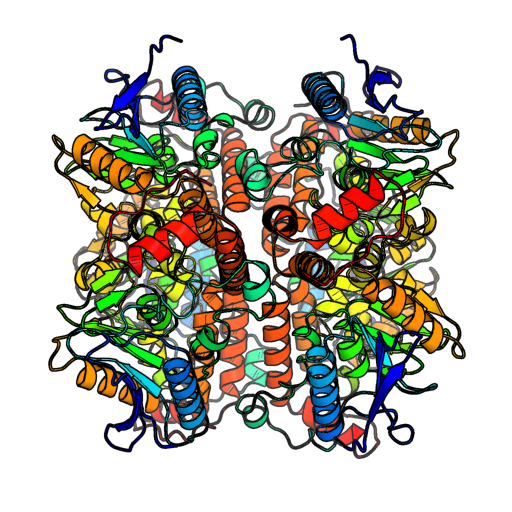6,53,89,46,33,23,120,83,19,44,73,6,48,124,11,72,22,1,2,0,0,0,0,4,6,73,0,20,5,2,0,0,3,8,0,6,12,1,7,0,5,3,0,0,83,146,1,51,1,1,0,38,21,1,93,19,0,1,0,2,4,4,3,0,0,0,36,0,2,52,28,4,8,28,4,19,0,0,19,2,1,0,7,8,57,137,17,42,0,91,58,0,57,65,25,14,5,4,9,79,52,1,54,31,144,48,0,41,81,44,0,3,97,2,0,40,93,1,11,69,9,1,44,10,0,5,11,0,0,16,36,0,0,51,6,5,35,21,23,27,20,44,9,0,27,92,8,0,34,36,5,5,4,8,0,7,27,4,85,2,8,73,38,1,1,28,5,108,47,100,184,122,152,12,87,33,126,63,85,111,161,47,132,62,3,65,35,72,86,95,30,158,113,72,28,0,0,2,0,57,4,68,57,98,201,40,79,2,15,4,12,96,26,0,5,69,18,3,14,62,0,7,110,65,15,49,146,33,109,45,0,3,0,0,0,2,5,5,21,92,127,5,0,0,36,7,24,28,28,145,74,12,25,125,36,52,7,33,72,0,11,62,66,54,34,23,98,74,24,61,71,6,50,122,8,85,26,1,2,0,0,0,0,2,6,72,0,20,5,3,0,0,3,7,0,6,14,1,7,0,4,4,0,0,76,130,1,52,1,1,0,39,23,1,92,17,0,2,0,1,4,8,2,0,0,0,36,0,2,53,29,5,10,30,4,23,0,0,13,2,1,0,8,8,56,137,14,45,0,81,41,0,57,56,26,16,5,4,9,81,58,2,55,32,116,52,0,32,80,54,0,12,103,2,0,39,92,1,9,69,8,1,46,7,0,4,15,0,0,16,22,0,0,49,6,5,35,25,22,25,21,40,9,0,25,95,8,0,26,33,6,5,1,6,0,7,26,5,73,0,8,77,36,1,0,34,5,114,43,94,188,120,155,11,93,36,114,53,85,111,151,45,130,60,4,66,36,72,86,86,30,163,128,73,27,0,0,3,0,55,3,67,55,97,197,42,81,2,14,4,14,96,27,0,5,65,18,3,22,82,0,6,124,67,14,49,120,32,111,46,0,4,0,0,0,1,4,6,20,90,137,6,0,0,35,10,24,44,23,136,90,9,23,118,35,52,6,35,74,0,10,75,59,58,35,24,113,72,19,47,71,8,51,120,9,86,26,0,2,0,0,0,0,5,6,76,0,20,2,3,0,0,4,8,0,6,11,2,8,0,5,5,0,0,74,140,2,53,1,1,0,41,24,1,93,17,0,3,1,2,5,4,3,0,0,0,34,0,2,52,29,6,11,28,4,23,0,0,17,2,1,0,7,8,56,127,16,43,0,92,51,0,66,36,20,14,4,3,8,64,57,1,56,21,137,53,0,42,92,41,0,6,104,2,0,28,91,1,10,67,8,0,48,11,0,4,18,0,0,14,31,0,0,50,8,5,32,19,25,23,19,48,6,0,22,82,6,0,28,16,2,5,2,5,0,8,25,5,76,0,4,77,36,2,0,31,5,109,43,96,176,118,151,8,95,33,111,56,86

Secondary structure (DSSP, 8-state):
---SSEEEEEESGGG-EEEEEE--TTTTS-B-HHHHHHHHHHHHHHHT-TT--EEEEE--SSEEE--B-SGGGTS--HHHHHTTTTT-GGGGGGG-SS-EEEEE-SEEETHHHHHHHTSSEEEEETT-EEE-GGGGGT----SSTTHHHHHHH-HHHHHHHHHH---EEHHHHHHHTS-SEEE-TTTHHHHHHHHHHHHHTS-HHHHHHHHHHHHGGGTS-HHHHHHHHHHHHHHGGGSHHHHHHHHHHHTTS-------/---SSEEEEEESGGG-EEEEEE--TTTTS-B-HHHHHHHHHHHHHHHT-TT--EEEEE--SSEEE--B-SHHHHS--HHHHHHHTSS-GGGGGGG-SS-EEEEE-SEEETHHHHHHHHSSEEEEETT-EEE-GGGGGT----SSTTHHHHHHH-HHHHHHHHHH---EEHHHHHHHTS-SEEE-TTTHHHHHHHHHHHHHTS-HHHHHHHHHHHHGGGTS-HHHHHHHHHHHHHHHTTSHHHHHHHHHHHTTS-------/---SSEEEEEESGGG-EEEEEE--TTTTS-B-HHHHHHHHHHHHHHHT-TT--EEEEE--SSEEE--B-STTTTT--HHHHHTTTTTGGGGGGGG-SS-EEEEE-SEEETHHHHHHHHSSEEEE-TT-EEE-GGGGGT----SSTTHHHHHHH-HHHHHHHHHH---EEHHHHHHHTS-SEE--GGGHHHHHHHHHHHHHTS-HHHHHHHHHHHHGGGTS-HHHHHHHHHHHHHHGGGSHHHHHHHHHHHTTS-------/---SSEEEEEESGGG-EEEEEE--TTTTS-B-HHHHHHHHHHHHHHHT-TT--EEEEE--SSEEE--B-HHHHHT--HHHHHTTTTTGGGGGGGG-SS-EEEEE-SEEETHHHHHHHTSSEEEE-TT-EEE-GGGGGT----SSTTHHHHHHH-HHHHHHHHHH---EEHHHHHHHTS-SEE--TTTHHHHHHHHHHHHHTS-HHHHHHHHHHHHGGGTS-HHHHHHHHHHHHHHGGGSHHHHHHHHHHHTTS-------/---SSEEEEEESGGG-EEEEEE--TTTTS-B-HHHHHHHHHHHHHHHT-TT--EEEEE--SSEEE--B-SGGGSS--HHHHHTTTTT-GGGGGGG-SS-EEEEE-SEEETHHHHHHHHSSEEEEETT-EEE-GGGGGT----SSTTHHHHHHH-HHHHHHHHHH---EEHHHHHHHTS-SEEE-TTTHHHHHHHHHHHHHTS-HHHHHHHHHHHHGGGTS-HHHHHHHHHHHHHHGGGSHHHHHHHHHHHTTS-------/---SSEEEEEESGGG-EEEEEE--TTTTS-B-HHHHHHHHHHHHHHHT-TT--EEEEE--SSEEE--B-SHHHHS--HHHHHTTTTT-GGGGGGG--S-EEEEE-SEEETHHHHHHHHSSEEEEETT-EEE-GGGGGT----SSTTHHHHHHH-HHHHHHHHHH---EEHHHHHHHTS-SEEE-TTTHHHHHHHHHHHHHTS-HHHHHHHHHHHHGGGTS-HHHHHHHHHHHHHHHTTSHHHHHHHHHHHTTS-------

Radius of gyration: 31.72 Å; Cα contacts (8 Å, |Δi|>4): 3715; chains: 6; bounding box: 74×80×74 Å

Organism: Homo sapiens (NCBI:txid9606)

B-factor: mean 75.66, std 10.21, range [30.0, 94.7]